Protein 4CVW (pdb70)

Organism: Hordeum vulgare subsp. vulgare (NCBI:txid112509)

InterPro domains:
  IPR004193 Glycoside hydrolase, family 13, N-terminal [PF02922] (149-232)
  IPR011839 Alpha-1,6-glucosidases, pullulanase-type [TIGR02103] (26-903)
  IPR013780 Glycosyl hydrolase, all-beta [G3DSA:2.60.40.1180] (827-904)
  IPR013783 Immunoglobulin-like fold [G3DSA:2.60.40.10] (143-247)
  IPR014756 Immunoglobulin E-set [SSF81296] (17-143)
  IPR014756 Immunoglobulin E-set [SSF81296] (142-250)
  IPR017853 Glycoside hydrolase superfamily [SSF51445] (246-791)
  IPR024561 Alpha-1,6-glucosidases, pullulanase-type, C-terminal [PF11852] (732-901)
  IPR040671 Pullulanase, N2 domain [PF17967] (27-142)

Solvent-accessible surface area: 68596 Å² total; per-residue (Å²): 150,38,120,39,56,14,74,0,16,1,7,36,30,80,19,1,0,4,88,22,32,128,86,78,0,112,69,5,17,2,26,1,2,108,86,18,66,8,40,86,102,88,45,28,86,40,97,97,44,108,40,118,5,90,19,57,109,99,20,24,68,123,114,11,21,134,65,18,49,56,2,65,112,22,32,1,0,102,8,48,123,103,17,92,18,39,49,20,3,22,11,3,14,0,0,11,31,208,80,39,32,0,7,16,11,30,13,8,0,2,16,80,96,16,52,50,116,20,78,21,0,40,55,46,51,161,112,32,0,16,0,31,4,7,0,0,10,0,39,20,5,23,0,13,0,20,44,4,30,58,1,104,57,94,83,84,33,152,12,127,62,70,115,1,6,18,33,24,100,10,74,103,77,12,26,43,52,9,4,21,0,42,0,40,2,29,2,52,76,97,14,91,43,57,148,8,90,2,9,1,16,30,3,51,0,3,1,17,38,17,42,30,2,26,2,9,26,20,103,39,122,89,4,52,8,59,61,9,82,98,0,33,123,64,26,30,179,7,96,49,41,9,29,0,0,0,0,2,3,9,0,18,6,3,0,22,52,10,25,11,1,15,52,56,4,80,3,6,0,18,0,0,16,27,85,51,2,15,0,4,43,4,1,87,92,0,16,118,6,14,3,28,2,0,0,2,3,0,2,3,10,1,16,44,9,43,0,66,56,31,80,39,97,138,30,100,85,107,47,9,73,113,64,75,62,0,13,69,106,5,15,56,44,5,58,79,29,36,136,94,6,7,1,12,11,0,31,30,1,8,6,12,3,0,0,2,0,6,10,1,39,26,16,34,6,37,12,0,0,21,15,0,4,40,0,0,12,19,0,3,128,40,26,0,21,0,3,1,1,2,0,1,0,3,6,16,35,32,9,16,79,48,108,26,2,13,7,8,18,1,0,22,9,0,10,2,2,27,40,59,83,14,130,38,28,82,4,0,48,76,13,0,1,0,1,10,13,80,8,1,16,29,12,1,5,38,10,1,50,7,0,0,40,22,0,10,0,2,0,0,3,1,1,0,0,0,0,0,5,55,143,1,2,73,112,1,43,73,24,3,77,81,13,74,64,152,69,95,19,7,59,0,60,64,11,7,8,0,0,9,1,30,52,0,13,32,0,8,189,54,68,21,18,94,0,0,3,16,98,39,3,36,52,16,18,1,0,3,4,1,17,33,0,25,20,0,0,17,2,10,14,44,27,8,46,43,37,30,3,0,2,6,3,10,9,47,44,30,96,35,76,46,83,23,13,86,135,71,23,14,113,127,48,2,17,46,35,9,7,10,0,7,0,0,0,0,0,0,2,104,59,5,82,5,82,6,44,87,36,96,65,60,78,0,14,90,15,100,34,112,21,53,29,28,0,0,3,1,55,27,1,31,4,0,0,0,13,8,6,9,4,34,45,38,1,2,2,0,21,2,0,4,10,2,14,75,168,18,55,13,85,55,1,17,41,7,4,24,0,0,4,2,0,0,2,0,0,0,7,0,0,2,3,6,0,0,12,0,7,1,14,0,2,0,1,0,36,13,1,74,22,2,4,22,27,0,1,49,5,14,13,75,39,104,57,7,6,6,17,27,0,7,0,10,34,106,22,0,27,22,18,43,103,42,1,86,62,22,4,81,54,110,62,2,111,4,57,86,52,36,1,71,54,11,4,54,30,8,10,25,6,0,95,0,0,58,42,1,54,0,2,38,6,53,68,22,109,38,0,75,73,6,0,121,22,41,13,32,8,112,106,31,59,26,3,5,1,0,0,0,0,53,1,5,104,71,82,111,66,169,26,71,101,75,2,111,96,21,8,18,0,0,1,0,0,0,10,3,58,117,91,12,80,11,80,12,116,81,2,26,100,23,48,15,92,21,6,69,36,7,79,128,21,88,46,91,62,9,137,134,10,49,36,91,51,88,68,0,90,0,32,0,2,13,10,0,0,0,0,0,2,10,66,122,149,28,122,36,59,13,76,0,9,1,5,25,19,23,14,1,0,4,86,25,39,54,156,171,19,40,68,2,20,2,18,1,1,109,80,14,66,12,47,117,81,24,106,41,93,96,41,76,40,138,10,44,58,25,111,103,17,21,56,108,58,8,24,123,71,16,46,58,0,71,108,21,60,0,1,30,3,16,26,90,22,86,14,30,36,16,4,23,12,1,14,0,0,1,5,140,134,48,23,0,7,18,5,26,9,6,0,2,15,36,55,18,22,34,12,12,48,23,0,39,60,48,66,168,124,32,0,15,0,29,4,6,0,1,7,0,40,20,4,12,0,13,0,19,116,14,52,92,32,116,54,90,71,85,32,152,12,166,53,31,39,2,6,17,33,23,95,9,68,71,140,17,29,89,55,15,4,21,0,46,0,24,1,27,1,51,85,32,19,88,43,54,136,8,95,4,6,1,14,34,3,51,0,0,2,21,42,11,33,34,2,32,2,11,24,23,101,49,120,112,5,45,20,85,60,7,80,106,0,33,127,70,36,27,96,16,123,40,46,4,24,1,0,1,2,3,4,9,1,22,6,4,1,15,52,10,75,81,4,68,76,90,4,88,3,7,0,82,0,0,41,72,153,70,4,27,1,2,96,4,2,94,114,0,15,118,7,16,4,23,2,0,0,1,5,1,1,2,7,1,19,40,11,49,0,74,64,103,74,37,103,142,36,86,88,100,99,7,75,112,45,77,58,4,20,68,104,2,15,56,34,4,60,79,32,42,134,87,10,8,1,16,14,0,31,38,1,7,8,13,5,0,0,2,0,7,8,1,33,70,18,54,8,56,21,0,0,41,14,0,4,57,0,0,10,21,0,4,129,26,28,0,19,0,3,0,1,2,0,1,1,5,7,21,32,37,4,23,110,43,106,32,2,10,8,7,14,2,0,17,9,0,12,1,3,27,34,53,82,11,138,38,34,82,5,1,56,69,16,0,4,0,0,23,13,23,6,1,13,19,11,1,3,38,8,1,42,6,0,0,41,21,0,12,1,2,0,0,4,1,2,2,0,0,3,1,7,59,94,1,2,70,20,1,48,31,9,4,92,43,8,71,73,151,74,55,20,7,64,1,63,56,14,6,7,1,0,14,2,28,58,0,16,23,0,2,172,58,70,24,20,95,0,0,7,19,114,32,4,34,58,7,17,2,0,4,6,1,15,46,0,26,17,0,0,14,3,15,13,43,31,8,45,26,39,29,3,0,2,7,2,11,9,46,42,34,97,34,73,51,87,24,11,85,141,70,24,15,116,98,37,3,13,45,48,7,5,30,0,3,0,0,0,0,0,0,1,102,70,4,81,6,88,5,43,89,44,102,67,52,87,0,20,78,9,109,105,62,40,25,5,0,3,2,55,25,0,33,4,1,0,0,13,7,4,13,11,36,37,33,1,2,3,0,16,2,1,2,10,3,12,83,163,12,43,15,84,63,2,17,48,5,5,38,2,0,7,1,0,1,2,0,0,1,2,0,0,1,4,5,0,0,12,2,7,1,14,0,3,0,2,0,32,11,1,83,18,3,2,26,33,0,2,65,5,17,13,82,36,90,48,6,7,2,15,30,0,12,0,10,30,76,32,0,28,16,21,39,106,37,4,107,58,28,4,70,40,118,62,3,99,2,58,92,57,44,1,71,55,11,7,62,23,11,18,20,7,2,101,0,0,56,44,1,51,0,1,37,4,55,66,18,104,38,0,73,84,5,0,112,20,43,6,37,8,102,112,26,52,28,2,5,1,0,1,0,0,50,1,7,113,83,72,114,73,73,39,68,107,74,2,108,89,24,8,17,0,0,0,3,0,0,12,1,56,105,111,12,68,24,73,7,113,75,1,29,103,20,47,15,96,20,6,75,36,5,74,133,11,79,42,94,69,10,124,103,12,46,39,100,45,99,61,0,80,3,24,0,10,13,16,2,1,0,0,2,2,17,49,71,160,143,23,107,13,17,122,54,8,53,33,18,8,1,14,0,0,36,13,8,0,11,50,133,38,26,40,22,2,10,47,36,54,69,30,0,30,40,50,0,20,76,10,0,52,50,4,54,106,146,0,10,98,58,0,12,86,0,8,15,30,7,43,173,31,136,149,59,185,52,30,15,33,98,0,22,119,70,145,122,1,65,59,143,86,0,88,69,33,0,48,58,0,35,64,60,75,28,20,102,49,115,143,104,106,7,107,17,19,122,52,10,86,33,15,8,1,14,0,0,36,18,4,0,12,47,129,39,24,44,18,3,9,46,43,56,66,27,0,32,35,58,0,17,82,27,0,49,56,4,54,120,140,0,27,101,32,0,12,86,0,8,15,32,5,42,168,34,137,152,55,190,55,28,15,33,94,0,26,102,75,140,130,2,64,52,77,90,0,81,63,39,0,48,58,0,47,76,59,71,28,15,110,93

Secondary structure (DSSP, 8-state):
-------EEEEETTEEEE---TTGGGS-EEEEETT---EE---EES-SEEEEPEEESS-S-HHHHTT-GGGTT-EEEEPPTTS-HHHHTTSEEEEE----EEEEE-HHHHHHH----S--EEEE-SSEEEEEEE-TT-SEEEEEEESSSSS-EEEEEE-EEETTEEEEEEEGGGTT-EEEEEEEEEETTTTEEEEEEE--TT-S-BSGGGSSEE---TT-GGGPPTTGGGHHHHSPP-S-GGG--EEEE-HHHHHHT-TTS-TTTTTSGGGGG-SS-HHHHHHHHHHHHT--EEEEP--EEESSS-SSGGG-----TTGGGGS-TT-SHHHHHHHTTTTSSS------EEEEEEE-GGGSS-SSSTHHHHHHHHHHHHHHHTT-EEEEEE--SB-S--SS-STT--HHHHSTTTSB-B-TTSPBP-SSSSSBB-TTSHHHHHHHHHHHHHHHHSS---EEEETTGGGSBHHHHHHHHHHHHT--HHHHSS-GGG-EEEE-----GGGGGGSSSSB--TTTTTTSS-EEEEHHHHHHHH-S-TTS-TT---GGGTTTTS--SS----HHHHHHHHHHHHHHHHHHHBTSBSS-EEE-TTS-EEETTTSB-TTSSBS--BSSGGGEEE-S--SSS--HHHHHHHHS-TT--HHHHHHHHHHHHHHHHTSBSEEEEETTTTTT---SS-S-GGGSHHHHS---TTSS----SS----HHHHGGGGGGTHHHHH-GGGS--HHHHHHHHHHHHHHHHHHTT-GGGS--SHHHHHHHEEE-S-STT--TTEEEEEEE---SSS-SS----SSEEEEEEEEE-SSS-EEEE-GGG-S---EE-HHHHS-S-TTGGG-EEETTTTEEEE-TTEEEEEEEE-/-------EEEEETTEEEE---SSTT---EEEEESS---B---BS-SEEEE-EEPSS-S-HHHHTT-GGGTTPEEEEPPTTS-HHHHTTSEEEEEE--EEEEEE-HHHHHHHH---S--EEEE-SSEEEEEEE-TT-SEEEEEEESSSSS-EEEEEE-EEETTEEEEEEEGGGTT-EEEEEEEEEETTTTEEEEEEE--TT-S-BSGGGSSEE---TT-GGGS-TT-TTGGGGSPP-S-GGG--EEEE-HHHHHTT-TTS-TTTTTSGGGGG-SS-HHHHHHHHHHHHT--EEEE---EEESSS-SSGGG-----HHHHTSS-TT-SHHHHHHHHHTTTSS------EEEEEEE-GGGSS-SSSTHHHHHHHHHHHHHHHTT-EEEEEE--SB-S--SSS-SS--HHHHSTTTSB-B-TTSPBP-SSSSSBB-TTSHHHHHHHHHHHHHHHHTS---EEEETTGGGSBHHHHHHHHHHHHT--TTTTSS-GGG-EEEE-----GGGGGGBTBSB--TTTTTTSS-EEEEHHHHHHHH-S-TTS-TT---TTTTSSSS--SS----HHHHHHHHHHHHHHHHHHHBTSBSS-EEE-TTS-EEEGGG----S-S--BSSGGGEEEES--SSSS-HHHHHHHHS-TT--HHHHHHHHHHHHHHHHTSBSEEEEETTGGGT---SS-S--SSSHHHHT---SS-S----SS----HHHHGGGHHHHHHHHH-TTS---HHHHHHHHHHHHHHHHHHTT-GGGS--SHHHHHHHEEE-S-STTPPTTEEEEEEE---SSS-SS----SSEEEEEEEEE-SSS-EEEE-GGG-S---EE-HHHHS-S-SSGGG-EEETTTTEEEE-TTEEEEEEEE--/---BTTTB-SSTTHHHHHHHHHHHT--S-S-HHHHHHHHHHHHHHS-GGGHHHHHHHHHT-PBPTTS-B-S-----BTTB-HHHHHHHHGGGSSTTTT---/-----BTTTB-SSTTHHHHHHHIIIII--S-S-HHHHHHHHHHHHHHS-TTTHHHHHHHHHT--B-SSS-B-S-----BTTB-HHHHHHHHGGGSSTTTT--

Foldseek 3Di:
DDAFWAQKADAALWKIWHADDPVLLQFKKKFWALQLPWDCPPDIDHTDDIGRWAWDPVADDPVRCQQFVLRRPTTMTTHDPVDDSLRRLLTFMWMWTVTDIHGYQYLNHCLRQQQDDDDAAWDDDPWKIKHKDQFSNFPFKKKFKAAFLDDDTDDIGGFDDDSRMTMDMDTNVSAFIWMWMFTFGAASRVSGTDGFTFEGLPAQAAFWLRSTGTRHDLPDPVLADPCLLVCQVLFFDDPDLLLAAEEEDEQQQLFQPFPQDDPLQHSALCVLLDDDGLSVVLLLLLLVLRHAAYEYFAFFAFDQAGLPCVQADDAPPVVLQPDFLAAAVNLVRQVVRLSRHRFFSGLADQHLNYTYNNRFSHSTDSGRSNSLLSNQSSCRNSRYAYEYEDELFAHNDADRDDSRHHPCNRHPNNQFDADSRSDGDCVLHHGTGDCSRSVSLVSVLVRLVSCCQSRVHQEYEYEAQQSHAVVSVLVSLVVQCPDDCVPRNYRSVRYAAEYAQDADDCCHPNSSHHTRHLQSCAPRLHAYEQVLLQCQQLADHLPDDLQGHHLLQQQLQAHQPDDPDDNVRSLVSHQLSLQLLVCVLLLLAQAAWDQGAARDIDGQQRNADPPDGGSRRHQWSQRYEYDNDELAFWDLLLSSLQHHHVVDFQLLSLLSLLLRQLSQLLGEHYRYHYPCSLQSAGLLRFRNCRSQHCLSSHDDSVLAFNSQSSYHGHCVRCVVVSVSRSVSSNDPRSTDGSVSRVLSNLSSSLSSNVSVLFCQSSDTGSVQSNVFWDWFQHYNPGDGSKTKIKGAAADDDDGPDHGRHPWFGMKMKMRHSRQFKDKDFGQVQAQAQKDFDPSQCPRPDPQQVPWDFDRHRGITIGGHSDMTMMTGTD/DDAFWAQKEDAAPWKIWHADDDPQWQFKKKFWALFLPWDPVTDRTPDIGTWGWDPVADDPVRCQQAVLRRVTTMITHDPVDPSLQRLLTWMWMQTPPDIHGYQYLNHCLNQQQDDDDAAWDDDPWKIKHKDQFSNFPWKKKFWDAFQDDDTDDIGTWDDDSRMTMDMDTPVSAFIWMWMFTFGAASRVSGTDGFTFEGLQAQAAFWLRLIGTRHDLPDPVLEDPCLLVVQVLFFDDDDLLLAAEEEDEQQQQFVPFPQDDPLQHSALCVLLDDDGLSVVLVLLQLVLRHAAYEYFAFFSFDQAGLPPVQADDDPVVVLVPDFLAAAVNQVRLVVCLSRHRFFSGLAAQHLNYGYNNRFSHSTDSGRSNSLLSNQSSCRNSRYAYEYEGELFAHNDADRDDRSHHVCNRHNSHQFDADSRSHGDQPLHGGTGDCSRSVSLVSVLVRLVSCCQSRVHQEYEYEQQQSHAPVSVLVSLVSQCPDDCVPRNYNSVRYAAEYAQDADDCPHPQSSHHTRHLQSCAPSLHAHEQQLLQCQQLADHLPDDLQGGHLLQQQLQAHQPDDPDDNVVSQLRRQLSVVLLLCVLLLLAQAAWDQGAARDTDGQQRRDVPGGSRRHQWSQRYEYENAEPAFFGLLLSSLRHHHVPDFQVLSLLSLLLRQLSQLQGEHYYYHYPLSLQSAGLLRDRGCRSSDCLSSHDDSVSAFNNQSSHDGHCVRCVVVSVRSSVSSNDPRSTDGSVSRVLSNLSNSLSSNVCVLFCLSRDTGSVQSSPFKDWQQHYNPGDRSKTKIKGAAADDPPGPDDHDGPWFGMKIKMRHSRQAKDKDFGQVQAQAAKDFDPSQCPGPDPQQVPWDADRHRGITIHGHSDMTMITGTDD/DQDDPPQAHFLQQVLVLQLLCCVQVVDDDPPSVVSQVVSLVSLVSGDQVCSVVSLVCADPADADPVGDGDSYHQCCDDVGHSVSSNVVSVCCCPPVGSVHD/DPPDDDPPQAHQLQQVLVLQLLCCVQVVDDDPPSVVSLVSSLVSLVVGDPVCSVVSLVCADPADADPVGDGDSYHQCADDVRHSVSSNVVSVCCCPCVGSPD

Structure (mmCIF, N/CA/C/O backbone):
data_4CVW
#
_entry.id   4CVW
#
_cell.length_a   166.979
_cell.length_b   168.606
_cell.length_c   157.708
_cell.angle_alpha   90.00
_cell.angle_beta   90.00
_cell.angle_gamma   90.00
#
_symmetry.space_group_name_H-M   'C 2 2 21'
#
loop_
_entity.id
_entity.type
_entity.pdbx_description
1 polymer 'LIMIT DEXTRINASE'
2 polymer 'LIMIT DEXTRINASE INHIBITOR'
3 non-polymer 'CALCIUM ION'
4 water water
#
loop_
_atom_site.group_PDB
_atom_site.id
_atom_site.type_symbol
_atom_site.label_atom_id
_atom_site.label_alt_id
_atom_site.label_comp_id
_atom_site.label_asym_id
_atom_site.label_entity_id
_atom_site.label_seq_id
_atom_site.pdbx_PDB_ins_code
_atom_site.Cartn_x
_atom_site.Cartn_y
_atom_site.Cartn_z
_atom_site.occupancy
_atom_site.B_iso_or_equiv
_atom_site.auth_seq_id
_atom_site.auth_comp_id
_atom_site.auth_asym_id
_atom_site.auth_atom_id
_atom_site.pdbx_PDB_model_num
ATOM 1 N N . ALA A 1 1 ? 17.118 -82.003 31.210 1.00 35.82 2 ALA A N 1
ATOM 2 C CA . ALA A 1 1 ? 18.113 -80.900 31.344 1.00 35.70 2 ALA A CA 1
ATOM 3 C C . ALA A 1 1 ? 17.437 -79.566 31.660 1.00 35.50 2 ALA A C 1
ATOM 4 O O . ALA A 1 1 ? 16.297 -79.324 31.255 1.00 35.58 2 ALA A O 1
ATOM 6 N N . PHE A 1 2 ? 18.153 -78.708 32.382 1.00 35.03 3 PHE A N 1
ATOM 7 C CA . PHE A 1 2 ? 17.628 -77.415 32.811 1.00 34.46 3 PHE A CA 1
ATOM 8 C C . PHE A 1 2 ? 17.698 -76.378 31.688 1.00 33.96 3 PHE A C 1
ATOM 9 O O . PHE A 1 2 ? 18.773 -75.872 31.365 1.00 33.98 3 PHE A O 1
ATOM 17 N N . MET A 1 3 ? 16.542 -76.078 31.098 1.00 33.20 4 MET A N 1
ATOM 18 C CA . MET A 1 3 ? 16.437 -75.106 30.007 1.00 32.46 4 MET A CA 1
ATOM 19 C C . MET A 1 3 ? 15.353 -74.059 30.292 1.00 31.15 4 MET A C 1
ATOM 20 O O . MET A 1 3 ? 14.236 -74.159 29.774 1.00 31.13 4 MET A O 1
ATOM 25 N N . PRO A 1 4 ? 15.683 -73.044 31.116 1.00 29.80 5 PRO A N 1
ATOM 26 C CA . PRO A 1 4 ? 14.682 -72.060 31.526 1.00 28.62 5 PRO A CA 1
ATOM 27 C C . PRO A 1 4 ? 14.307 -71.047 30.440 1.00 27.35 5 PRO A C 1
ATOM 28 O O . PRO A 1 4 ? 15.059 -70.825 29.488 1.00 27.36 5 PRO A O 1
ATOM 32 N N . ASP A 1 5 ? 13.132 -70.455 30.615 1.00 25.72 6 ASP A N 1
ATOM 33 C CA . ASP A 1 5 ? 12.572 -69.436 29.736 1.00 24.05 6 ASP A CA 1
ATOM 34 C C . ASP A 1 5 ? 12.850 -68.076 30.400 1.00 22.82 6 ASP A C 1
ATOM 35 O O . ASP A 1 5 ? 13.043 -68.020 31.613 1.00 22.75 6 ASP A O 1
ATOM 40 N N . ALA A 1 6 ? 12.909 -66.995 29.619 1.00 21.14 7 ALA A N 1
ATOM 41 C CA . ALA A 1 6 ? 13.277 -65.674 30.159 1.00 19.57 7 ALA A CA 1
ATOM 42 C C . ALA A 1 6 ? 12.147 -64.631 30.143 1.00 18.52 7 ALA A C 1
ATOM 43 O O . ALA A 1 6 ? 12.048 -63.816 29.219 1.00 18.33 7 ALA A O 1
ATOM 45 N N . ARG A 1 7 ? 11.315 -64.649 31.185 1.00 17.24 8 ARG A N 1
ATOM 46 C CA . ARG A 1 7 ? 10.167 -63.736 31.292 1.00 16.15 8 ARG A CA 1
ATOM 47 C C . ARG A 1 7 ? 10.404 -62.557 32.242 1.00 15.36 8 ARG A C 1
ATOM 48 O O . ARG A 1 7 ? 9.594 -61.627 32.299 1.00 15.15 8 ARG A O 1
ATOM 56 N N . ALA A 1 8 ? 11.512 -62.601 32.980 1.00 14.45 9 ALA A N 1
ATOM 57 C CA . ALA A 1 8 ? 11.870 -61.529 33.906 1.00 13.68 9 ALA A CA 1
ATOM 58 C C . ALA A 1 8 ? 12.946 -60.610 33.327 1.00 13.26 9 ALA A C 1
ATOM 59 O O . ALA A 1 8 ? 13.738 -61.021 32.474 1.00 13.08 9 ALA A O 1
ATOM 61 N N . TYR A 1 9 ? 12.962 -59.366 33.802 1.00 12.76 10 TYR A N 1
ATOM 62 C CA . TYR A 1 9 ? 13.871 -58.341 33.299 1.00 12.35 10 TYR A CA 1
ATOM 63 C C . TYR A 1 9 ? 14.673 -57.708 34.431 1.00 12.28 10 TYR A C 1
ATOM 64 O O . TYR A 1 9 ? 14.124 -57.398 35.490 1.00 12.26 10 TYR A O 1
ATOM 73 N N . TRP A 1 10 ? 15.971 -57.525 34.202 1.00 12.18 11 TRP A N 1
ATOM 74 C CA . TRP A 1 10 ? 16.817 -56.750 35.105 1.00 12.12 11 TRP A CA 1
ATOM 75 C C . TRP A 1 10 ? 17.037 -55.379 34.465 1.00 12.45 11 TRP A C 1
ATOM 76 O O . TRP A 1 10 ? 17.867 -55.233 33.560 1.00 12.40 11 TRP A O 1
ATOM 87 N N . VAL A 1 11 ? 16.283 -54.385 34.934 1.00 12.85 12 VAL A N 1
ATOM 88 C CA . VAL A 1 11 ? 16.210 -53.071 34.278 1.00 13.25 12 VAL A CA 1
ATOM 89 C C . VAL A 1 11 ? 17.265 -52.056 34.737 1.00 13.67 12 VAL A C 1
ATOM 90 O O . VAL A 1 11 ? 17.864 -51.372 33.908 1.00 13.71 12 VAL A O 1
ATOM 94 N N . THR A 1 12 ? 17.465 -51.938 36.048 1.00 14.25 13 THR A N 1
ATOM 95 C CA . THR A 1 12 ? 18.554 -51.131 36.609 1.00 14.81 13 THR A CA 1
ATOM 96 C C . THR A 1 12 ? 19.306 -51.972 37.639 1.00 15.32 13 THR A C 1
ATOM 97 O O . THR A 1 12 ? 18.880 -53.081 37.959 1.00 15.36 13 THR A O 1
ATOM 101 N N . SER A 1 13 ? 20.412 -51.445 38.162 1.00 16.02 14 SER A N 1
ATOM 102 C CA . SER A 1 13 ? 21.283 -52.204 39.071 1.00 16.77 14 SER A CA 1
ATOM 103 C C . SER A 1 13 ? 20.644 -52.581 40.417 1.00 17.22 14 SER A C 1
ATOM 104 O O . SER A 1 13 ? 21.235 -53.329 41.199 1.00 17.42 14 SER A O 1
ATOM 107 N N . ASP A 1 14 ? 19.445 -52.069 40.680 1.00 17.73 15 ASP A N 1
ATOM 108 C CA . ASP A 1 14 ? 18.741 -52.355 41.928 1.00 18.22 15 ASP A CA 1
ATOM 109 C C . ASP A 1 14 ? 17.250 -52.640 41.727 1.00 18.12 15 ASP A C 1
ATOM 110 O O . ASP A 1 14 ? 16.467 -52.581 42.680 1.00 18.20 15 ASP A O 1
ATOM 115 N N . LEU A 1 15 ? 16.860 -52.952 40.492 1.00 17.91 16 LEU A N 1
ATOM 116 C CA . LEU A 1 15 ? 15.453 -53.182 40.182 1.00 17.63 16 LEU A CA 1
ATOM 117 C C . LEU A 1 15 ? 15.245 -54.299 39.162 1.00 17.26 16 LEU A C 1
ATOM 118 O O . LEU A 1 15 ? 15.882 -54.319 38.107 1.00 17.33 16 LEU A O 1
ATOM 123 N N . ILE A 1 16 ? 14.350 -55.226 39.499 1.00 16.73 17 ILE A N 1
ATOM 124 C CA . ILE A 1 16 ? 13.958 -56.322 38.613 1.00 16.16 17 ILE A CA 1
ATOM 125 C C . ILE A 1 16 ? 12.449 -56.260 38.358 1.00 16.26 17 ILE A C 1
ATOM 126 O O . ILE A 1 16 ? 11.665 -56.066 39.289 1.00 16.08 17 ILE A O 1
ATOM 131 N N . ALA A 1 17 ? 12.055 -56.414 37.094 1.00 16.38 18 ALA A N 1
ATOM 132 C CA . ALA A 1 17 ? 10.648 -56.363 36.702 1.00 16.63 18 ALA A CA 1
ATOM 133 C C . ALA A 1 17 ? 10.135 -57.732 36.264 1.00 16.94 18 ALA A C 1
ATOM 134 O O . ALA A 1 17 ? 10.782 -58.419 35.471 1.00 16.91 18 ALA A O 1
ATOM 136 N N . TRP A 1 18 ? 8.971 -58.118 36.785 1.00 17.48 19 TRP A N 1
ATOM 137 C CA . TRP A 1 18 ? 8.360 -59.414 36.473 1.00 18.07 19 TRP A CA 1
ATOM 138 C C . TRP A 1 18 ? 6.843 -59.364 36.660 1.00 18.96 19 TRP A C 1
ATOM 139 O O . TRP A 1 18 ? 6.354 -58.830 37.654 1.00 19.04 19 TRP A O 1
ATOM 150 N N . ASN A 1 19 ? 6.107 -59.927 35.703 1.00 20.10 20 ASN A N 1
ATOM 151 C CA . ASN A 1 19 ? 4.643 -59.827 35.675 1.00 21.28 20 ASN A CA 1
ATOM 152 C C . ASN A 1 19 ? 3.903 -60.929 36.449 1.00 22.30 20 ASN A C 1
ATOM 153 O O . ASN A 1 19 ? 3.059 -61.640 35.892 1.00 22.41 20 ASN A O 1
ATOM 158 N N . VAL A 1 20 ? 4.214 -61.050 37.738 1.00 23.64 21 VAL A N 1
ATOM 159 C CA . VAL A 1 20 ? 3.598 -62.070 38.598 1.00 24.97 21 VAL A CA 1
ATOM 160 C C . VAL A 1 20 ? 2.494 -61.523 39.510 1.00 25.94 21 VAL A C 1
ATOM 161 O O . VAL A 1 20 ? 2.283 -60.309 39.589 1.00 26.03 21 VAL A O 1
ATOM 165 N N . GLY A 1 21 ? 1.803 -62.438 40.192 1.00 27.12 22 GLY A N 1
ATOM 166 C CA . GLY A 1 21 ? 0.698 -62.109 41.092 1.00 28.51 22 GLY A CA 1
ATOM 167 C C . GLY A 1 21 ? 1.075 -61.169 42.217 1.00 29.45 22 GLY A C 1
ATOM 168 O O . GLY A 1 21 ? 2.159 -61.278 42.794 1.00 29.60 22 GLY A O 1
ATOM 169 N N . GLU A 1 22 ? 0.162 -60.249 42.525 1.00 30.30 23 GLU A N 1
ATOM 170 C CA . GLU A 1 22 ? 0.375 -59.220 43.546 1.00 31.04 23 GLU A CA 1
ATOM 171 C C . GLU A 1 22 ? 0.652 -59.798 44.933 1.00 31.31 23 GLU A C 1
ATOM 172 O O . GLU A 1 22 ? 1.231 -59.123 45.792 1.00 31.57 23 GLU A O 1
ATOM 178 N N . LEU A 1 23 ? 0.259 -61.059 45.120 1.00 31.34 24 LEU A N 1
ATOM 179 C CA . LEU A 1 23 ? 0.441 -61.782 46.376 1.00 31.41 24 LEU A CA 1
ATOM 180 C C . LEU A 1 23 ? 1.593 -62.789 46.321 1.00 31.43 24 LEU A C 1
ATOM 181 O O . LEU A 1 23 ? 2.313 -62.961 47.307 1.00 31.49 24 LEU A O 1
ATOM 183 N N . GLU A 1 24 ? 1.764 -63.451 45.175 1.00 31.38 25 GLU A N 1
ATOM 184 C CA . GLU A 1 24 ? 2.857 -64.417 44.991 1.00 31.34 25 GLU A CA 1
ATOM 185 C C . GLU A 1 24 ? 4.218 -63.725 44.843 1.00 31.23 25 GLU A C 1
ATOM 186 O O . GLU A 1 24 ? 5.259 -64.385 44.761 1.00 31.24 25 GLU A O 1
ATOM 192 N N . ALA A 1 25 ? 4.192 -62.395 44.810 1.00 31.06 26 ALA A N 1
ATOM 193 C CA . ALA A 1 25 ? 5.397 -61.575 44.734 1.00 30.91 26 ALA A CA 1
ATOM 194 C C . ALA A 1 25 ? 6.083 -61.423 46.095 1.00 30.81 26 ALA A C 1
ATOM 195 O O . ALA A 1 25 ? 7.128 -60.775 46.202 1.00 30.80 26 ALA A O 1
ATOM 197 N N . GLN A 1 26 ? 5.490 -62.018 47.130 1.00 30.65 27 GLN A N 1
ATOM 198 C CA . GLN A 1 26 ? 6.037 -61.956 48.486 1.00 30.50 27 GLN A CA 1
ATOM 199 C C . GLN A 1 26 ? 6.975 -63.130 48.778 1.00 30.37 27 GLN A C 1
ATOM 200 O O . GLN A 1 26 ? 7.514 -63.244 49.882 1.00 30.37 27 GLN A O 1
ATOM 206 N N . SER A 1 27 ? 7.166 -63.995 47.783 1.00 30.20 28 SER A N 1
ATOM 207 C CA . SER A 1 27 ? 8.068 -65.139 47.899 1.00 30.02 28 SER A CA 1
ATOM 208 C C . SER A 1 27 ? 8.936 -65.297 46.648 1.00 29.88 28 SER A C 1
ATOM 209 O O . SER A 1 27 ? 8.937 -66.349 46.006 1.00 29.86 28 SER A O 1
ATOM 211 N N . VAL A 1 28 ? 9.677 -64.242 46.312 1.00 29.69 29 VAL A N 1
ATOM 212 C CA . VAL A 1 28 ? 10.565 -64.251 45.149 1.00 29.55 29 VAL A CA 1
ATOM 213 C C . VAL A 1 28 ? 12.032 -64.179 45.580 1.00 29.44 29 VAL A C 1
ATOM 214 O O . VAL A 1 28 ? 12.449 -63.227 46.245 1.00 29.45 29 VAL A O 1
ATOM 218 N N . CYS A 1 29 ? 12.801 -65.199 45.201 1.00 29.28 30 CYS A N 1
ATOM 219 C CA . CYS A 1 29 ? 14.232 -65.254 45.495 1.00 29.21 30 CYS A CA 1
ATOM 220 C C . CYS A 1 29 ? 15.077 -65.264 44.222 1.00 29.10 30 CYS A C 1
ATOM 221 O O . CYS A 1 29 ? 14.721 -65.912 43.234 1.00 29.13 30 CYS A O 1
ATOM 224 N N . LEU A 1 30 ? 16.195 -64.541 44.261 1.00 28.93 31 LEU A N 1
ATOM 225 C CA . LEU A 1 30 ? 17.129 -64.477 43.139 1.00 28.75 31 LEU A CA 1
ATOM 226 C C . LEU A 1 30 ? 18.267 -65.484 43.307 1.00 28.67 31 LEU A C 1
ATOM 227 O O . LEU A 1 30 ? 18.986 -65.466 44.311 1.00 28.66 31 LEU A O 1
ATOM 232 N N . TYR A 1 31 ? 18.419 -66.352 42.310 1.00 28.55 32 TYR A N 1
ATOM 233 C CA . TYR A 1 31 ? 19.432 -67.406 42.325 1.00 28.44 32 TYR A CA 1
ATOM 234 C C . TYR A 1 31 ? 20.563 -67.111 41.342 1.00 28.39 32 TYR A C 1
ATOM 235 O O . TYR A 1 31 ? 20.332 -66.543 40.272 1.00 28.43 32 TYR A O 1
ATOM 244 N N . ALA A 1 32 ? 21.781 -67.507 41.711 1.00 28.30 33 ALA A N 1
ATOM 245 C CA . ALA A 1 32 ? 22.966 -67.292 40.877 1.00 28.18 33 ALA A CA 1
ATOM 246 C C . ALA A 1 32 ? 23.877 -68.517 40.862 1.00 28.13 33 ALA A C 1
ATOM 247 O O . ALA A 1 32 ? 24.084 -69.156 41.893 1.00 28.13 33 ALA A O 1
ATOM 249 N N . SER A 1 33 ? 24.409 -68.842 39.685 1.00 28.12 34 SER A N 1
ATOM 250 C CA . SER A 1 33 ? 25.329 -69.970 39.522 1.00 28.12 34 SER A CA 1
ATOM 251 C C . SER A 1 33 ? 26.363 -69.665 38.443 1.00 28.21 34 SER A C 1
ATOM 252 O O . SER A 1 33 ? 26.045 -69.664 37.250 1.00 28.25 34 SER A O 1
ATOM 255 N N . ARG A 1 34 ? 27.598 -69.409 38.872 1.00 28.27 35 ARG A N 1
ATOM 256 C CA . ARG A 1 34 ? 28.683 -69.036 37.961 1.00 28.38 35 ARG A CA 1
ATOM 257 C C . ARG A 1 34 ? 29.043 -70.163 36.990 1.00 28.42 35 ARG A C 1
ATOM 258 O O . ARG A 1 34 ? 29.217 -69.922 35.795 1.00 28.44 35 ARG A O 1
ATOM 266 N N . ALA A 1 35 ? 29.137 -71.386 37.506 1.00 28.52 36 ALA A N 1
ATOM 267 C CA . ALA A 1 35 ? 29.447 -72.556 36.683 1.00 28.60 36 ALA A CA 1
ATOM 268 C C . ALA A 1 35 ? 28.206 -73.151 36.013 1.00 28.66 36 ALA A C 1
ATOM 269 O O . ALA A 1 35 ? 28.303 -74.153 35.299 1.00 28.73 36 ALA A O 1
ATOM 271 N N . ALA A 1 36 ? 27.051 -72.524 36.244 1.00 28.72 37 ALA A N 1
ATOM 272 C CA . ALA A 1 36 ? 25.764 -72.957 35.686 1.00 28.82 37 ALA A CA 1
ATOM 273 C C . ALA A 1 36 ? 25.457 -74.432 35.974 1.00 28.89 37 ALA A C 1
ATOM 274 O O . ALA A 1 36 ? 25.409 -75.263 35.061 1.00 28.86 37 ALA A O 1
ATOM 276 N N . ALA A 1 37 ? 25.248 -74.741 37.252 1.00 28.99 38 ALA A N 1
ATOM 277 C CA . ALA A 1 37 ? 25.036 -76.118 37.702 1.00 29.09 38 ALA A CA 1
ATOM 278 C C . ALA A 1 37 ? 23.614 -76.381 38.215 1.00 29.19 38 ALA A C 1
ATOM 279 O O . ALA A 1 37 ? 23.349 -77.421 38.824 1.00 29.20 38 ALA A O 1
ATOM 281 N N . MET A 1 38 ? 22.705 -75.446 37.949 1.00 29.33 39 MET A N 1
ATOM 282 C CA . MET A 1 38 ? 21.337 -75.522 38.465 1.00 29.56 39 MET A CA 1
ATOM 283 C C . MET A 1 38 ? 20.479 -76.590 37.792 1.00 29.74 39 MET A C 1
ATOM 284 O O . MET A 1 38 ? 20.568 -76.803 36.581 1.00 29.69 39 MET A O 1
ATOM 289 N N . SER A 1 39 ? 19.648 -77.248 38.600 1.00 29.97 40 SER A N 1
ATOM 290 C CA . SER A 1 39 ? 18.764 -78.321 38.142 1.00 30.20 40 SER A CA 1
ATOM 291 C C . SER A 1 39 ? 17.549 -78.491 39.061 1.00 30.32 40 SER A C 1
ATOM 292 O O . SER A 1 39 ? 17.480 -77.888 40.135 1.00 30.36 40 SER A O 1
ATOM 295 N N . LEU A 1 40 ? 16.596 -79.310 38.622 1.00 30.46 41 LEU A N 1
ATOM 296 C CA . LEU A 1 40 ? 15.387 -79.612 39.390 1.00 30.62 41 LEU A CA 1
ATOM 297 C C . LEU A 1 40 ? 15.351 -81.090 39.776 1.00 30.72 41 LEU A C 1
ATOM 298 O O . LEU A 1 40 ? 15.620 -81.962 38.944 1.00 30.80 41 LEU A O 1
ATOM 303 N N . SER A 1 41 ? 15.023 -81.365 41.037 1.00 30.77 42 SER A N 1
ATOM 304 C CA . SER A 1 41 ? 14.921 -82.738 41.528 1.00 30.84 42 SER A CA 1
ATOM 305 C C . SER A 1 41 ? 13.758 -82.898 42.500 1.00 30.89 42 SER A C 1
ATOM 306 O O . SER A 1 41 ? 12.977 -83.844 42.399 1.00 30.97 42 SER A O 1
ATOM 309 N N . GLY A 1 45 ? 10.696 -80.990 45.213 1.00 40.60 46 GLY A N 1
ATOM 310 C CA . GLY A 1 45 ? 11.311 -80.775 43.908 1.00 40.60 46 GLY A CA 1
ATOM 311 C C . GLY A 1 45 ? 11.610 -79.315 43.632 1.00 40.57 46 GLY A C 1
ATOM 312 O O . GLY A 1 45 ? 11.059 -78.728 42.697 1.00 40.60 46 GLY A O 1
ATOM 313 N N . GLY A 1 46 ? 12.487 -78.732 44.447 1.00 40.49 47 GLY A N 1
ATOM 314 C CA . GLY A 1 46 ? 12.884 -77.331 44.300 1.00 40.38 47 GLY A CA 1
ATOM 315 C C . GLY A 1 46 ? 14.110 -77.154 43.424 1.00 40.29 47 GLY A C 1
ATOM 316 O O . GLY A 1 46 ? 14.332 -77.925 42.487 1.00 40.31 47 GLY A O 1
ATOM 317 N N . ILE A 1 47 ? 14.908 -76.134 43.733 1.00 40.19 48 ILE A N 1
ATOM 318 C CA . ILE A 1 47 ? 16.123 -75.834 42.971 1.00 40.10 48 ILE A CA 1
ATOM 319 C C . ILE A 1 47 ? 17.379 -76.222 43.753 1.00 40.07 48 ILE A C 1
ATOM 320 O O . ILE A 1 47 ? 17.490 -75.947 44.951 1.00 40.07 48 ILE A O 1
ATOM 325 N N . GLN A 1 48 ? 18.315 -76.866 43.059 1.00 40.00 49 GLN A N 1
ATOM 326 C CA . GLN A 1 48 ? 19.591 -77.277 43.642 1.00 39.95 49 GLN A CA 1
ATOM 327 C C . GLN A 1 48 ? 20.769 -76.853 42.761 1.00 39.85 49 GLN A C 1
ATOM 328 O O . GLN A 1 48 ? 20.623 -76.709 41.546 1.00 39.87 49 GLN A O 1
ATOM 334 N N . GLY A 1 49 ? 21.928 -76.652 43.386 1.00 39.74 50 GLY A N 1
ATOM 335 C CA . GLY A 1 49 ? 23.156 -76.310 42.668 1.00 39.55 50 GLY A CA 1
ATOM 336 C C . GLY A 1 49 ? 23.319 -74.825 42.409 1.00 39.45 50 GLY A C 1
ATOM 337 O O . GLY A 1 49 ? 23.625 -74.414 41.288 1.00 39.39 50 GLY A O 1
ATOM 338 N N . TYR A 1 50 ? 23.124 -74.024 43.454 1.00 39.38 51 TYR A N 1
ATOM 339 C CA . TYR A 1 50 ? 23.227 -72.567 43.365 1.00 39.28 51 TYR A CA 1
ATOM 340 C C . TYR A 1 50 ? 24.345 -72.015 44.249 1.00 39.21 51 TYR A C 1
ATOM 341 O O . TYR A 1 50 ? 24.703 -72.622 45.260 1.00 39.22 51 TYR A O 1
ATOM 350 N N . ASP A 1 51 ? 24.889 -70.864 43.858 1.00 39.13 52 ASP A N 1
ATOM 351 C CA . ASP A 1 51 ? 25.906 -70.170 44.649 1.00 39.03 52 ASP A CA 1
ATOM 352 C C . ASP A 1 51 ? 25.251 -69.276 45.700 1.00 39.01 52 ASP A C 1
ATOM 353 O O . ASP A 1 51 ? 25.500 -69.430 46.896 1.00 38.97 52 ASP A O 1
ATOM 358 N N . SER A 1 52 ? 24.409 -68.351 45.239 1.00 39.01 53 SER A N 1
ATOM 359 C CA . SER A 1 52 ? 23.767 -67.363 46.105 1.00 38.99 53 SER A CA 1
ATOM 360 C C . SER A 1 52 ? 22.242 -67.463 46.081 1.00 38.96 53 SER A C 1
ATOM 361 O O . SER A 1 52 ? 21.647 -67.856 45.074 1.00 38.95 53 SER A O 1
ATOM 364 N N . LYS A 1 53 ? 21.626 -67.101 47.204 1.00 38.91 54 LYS A N 1
ATOM 365 C CA . LYS A 1 53 ? 20.174 -67.019 47.320 1.00 38.91 54 LYS A CA 1
ATOM 366 C C . LYS A 1 53 ? 19.812 -65.776 48.128 1.00 38.88 54 LYS A C 1
ATOM 367 O O . LYS A 1 53 ? 20.157 -65.674 49.308 1.00 38.95 54 LYS A O 1
ATOM 373 N N . VAL A 1 54 ? 19.134 -64.829 47.481 1.00 38.83 55 VAL A N 1
ATOM 374 C CA . VAL A 1 54 ? 18.748 -63.568 48.120 1.00 38.82 55 VAL A CA 1
ATOM 375 C C . VAL A 1 54 ? 17.274 -63.248 47.853 1.00 38.80 55 VAL A C 1
ATOM 376 O O . VAL A 1 54 ? 16.799 -63.378 46.722 1.00 38.81 55 VAL A O 1
ATOM 380 N N . GLU A 1 55 ? 16.564 -62.834 48.902 1.00 38.76 56 GLU A N 1
ATOM 381 C CA . GLU A 1 55 ? 15.163 -62.423 48.793 1.00 38.71 56 GLU A CA 1
ATOM 382 C C . GLU A 1 55 ? 15.031 -61.112 48.025 1.00 38.66 56 GLU A C 1
ATOM 383 O O . GLU A 1 55 ? 15.713 -60.131 48.333 1.00 38.65 56 GLU A O 1
ATOM 389 N N . LEU A 1 56 ? 14.153 -61.103 47.027 1.00 38.62 57 LEU A N 1
ATOM 390 C CA . LEU A 1 56 ? 13.824 -59.878 46.304 1.00 38.59 57 LEU A CA 1
ATOM 391 C C . LEU A 1 56 ? 12.550 -59.270 46.879 1.00 38.60 57 LEU A C 1
ATOM 392 O O . LEU A 1 56 ? 11.493 -59.906 46.885 1.00 38.62 57 LEU A O 1
ATOM 397 N N . GLN A 1 57 ? 12.665 -58.041 47.373 1.00 38.61 58 GLN A N 1
ATOM 398 C CA . GLN A 1 57 ? 11.556 -57.371 48.040 1.00 38.59 58 GLN A CA 1
ATOM 399 C C . GLN A 1 57 ? 10.705 -56.587 47.039 1.00 38.57 58 GLN A C 1
ATOM 400 O O . GLN A 1 57 ? 11.228 -55.745 46.307 1.00 38.53 58 GLN A O 1
ATOM 406 N N . PRO A 1 58 ? 9.390 -56.874 47.000 1.00 38.57 59 PRO A N 1
ATOM 407 C CA . PRO A 1 58 ? 8.467 -56.207 46.079 1.00 38.57 59 PRO A CA 1
ATOM 408 C C . PRO A 1 58 ? 8.276 -54.725 46.396 1.00 38.61 59 PRO A C 1
ATOM 409 O O . PRO A 1 58 ? 8.161 -54.346 47.564 1.00 38.59 59 PRO A O 1
ATOM 413 N N . GLU A 1 59 ? 8.251 -53.901 45.352 1.00 38.72 60 GLU A N 1
ATOM 414 C CA . GLU A 1 59 ? 8.033 -52.465 45.492 1.00 38.81 60 GLU A CA 1
ATOM 415 C C . GLU A 1 59 ? 6.562 -52.116 45.260 1.00 38.83 60 GLU A C 1
ATOM 416 O O . GLU A 1 59 ? 5.937 -52.612 44.317 1.00 38.85 60 GLU A O 1
ATOM 422 N N . SER A 1 60 ? 6.023 -51.263 46.128 1.00 38.82 61 SER A N 1
ATOM 423 C CA . SER A 1 60 ? 4.629 -50.829 46.040 1.00 38.79 61 SER A CA 1
ATOM 424 C C . SER A 1 60 ? 4.385 -49.883 44.861 1.00 38.73 61 SER A C 1
ATOM 425 O O . SER A 1 60 ? 3.412 -50.049 44.119 1.00 38.76 61 SER A O 1
ATOM 427 N N . ALA A 1 61 ? 5.277 -48.907 44.694 1.00 38.62 62 ALA A N 1
ATOM 428 C CA . ALA A 1 61 ? 5.135 -47.861 43.675 1.00 38.53 62 ALA A CA 1
ATOM 429 C C . ALA A 1 61 ? 5.152 -48.389 42.237 1.00 38.42 62 ALA A C 1
ATOM 430 O O . ALA A 1 61 ? 4.413 -47.896 41.382 1.00 38.45 62 ALA A O 1
ATOM 432 N N . GLY A 1 62 ? 5.993 -49.388 41.980 1.00 38.25 63 GLY A N 1
ATOM 433 C CA . GLY A 1 62 ? 6.145 -49.950 40.640 1.00 38.02 63 GLY A CA 1
ATOM 434 C C . GLY A 1 62 ? 7.399 -49.450 39.945 1.00 37.84 63 GLY A C 1
ATOM 435 O O . GLY A 1 62 ? 8.352 -49.014 40.599 1.00 37.84 63 GLY A O 1
ATOM 436 N N . LEU A 1 63 ? 7.399 -49.517 38.616 1.00 37.59 64 LEU A N 1
ATOM 437 C CA . LEU A 1 63 ? 8.537 -49.067 37.819 1.00 37.36 64 LEU A CA 1
ATOM 438 C C . LEU A 1 63 ? 8.453 -47.564 37.537 1.00 37.21 64 LEU A C 1
ATOM 439 O O . LEU A 1 63 ? 7.443 -47.090 37.012 1.00 37.20 64 LEU A O 1
ATOM 444 N N . PRO A 1 64 ? 9.513 -46.810 37.892 1.00 37.05 65 PRO A N 1
ATOM 445 C CA . PRO A 1 64 ? 9.568 -45.363 37.652 1.00 36.94 65 PRO A CA 1
ATOM 446 C C . PRO A 1 64 ? 9.549 -45.004 36.165 1.00 36.84 65 PRO A C 1
ATOM 447 O O . PRO A 1 64 ? 9.797 -45.862 35.315 1.00 36.82 65 PRO A O 1
ATOM 451 N N . GLU A 1 65 ? 9.261 -43.737 35.871 1.00 36.77 66 GLU A N 1
ATOM 452 C CA . GLU A 1 65 ? 9.110 -43.252 34.496 1.00 36.70 66 GLU A CA 1
ATOM 453 C C . GLU A 1 65 ? 10.350 -43.453 33.621 1.00 36.59 66 GLU A C 1
ATOM 454 O O . GLU A 1 65 ? 10.228 -43.812 32.449 1.00 36.57 66 GLU A O 1
ATOM 460 N N . THR A 1 66 ? 11.534 -43.227 34.192 1.00 36.45 67 THR A N 1
ATOM 461 C CA . THR A 1 66 ? 12.798 -43.337 33.449 1.00 36.35 67 THR A CA 1
ATOM 462 C C . THR A 1 66 ? 13.047 -44.742 32.893 1.00 36.28 67 THR A C 1
ATOM 463 O O . THR A 1 66 ? 13.776 -44.909 31.913 1.00 36.22 67 THR A O 1
ATOM 467 N N . VAL A 1 67 ? 12.432 -45.742 33.522 1.00 36.23 68 VAL A N 1
ATOM 468 C CA . VAL A 1 67 ? 12.521 -47.128 33.066 1.00 36.14 68 VAL A CA 1
ATOM 469 C C . VAL A 1 67 ? 11.482 -47.411 31.975 1.00 36.07 68 VAL A C 1
ATOM 470 O O . VAL A 1 67 ? 11.809 -48.000 30.941 1.00 36.09 68 VAL A O 1
ATOM 474 N N . THR A 1 68 ? 10.243 -46.977 32.208 1.00 35.95 69 THR A N 1
ATOM 475 C CA . THR A 1 68 ? 9.134 -47.227 31.278 1.00 35.82 69 THR A CA 1
ATOM 476 C C . THR A 1 68 ? 9.257 -46.452 29.962 1.00 35.74 69 THR A C 1
ATOM 477 O O . THR A 1 68 ? 8.711 -46.871 28.939 1.00 35.73 69 THR A O 1
ATOM 481 N N . GLN A 1 69 ? 9.974 -45.330 29.993 1.00 35.63 70 GLN A N 1
ATOM 482 C CA . GLN A 1 69 ? 10.204 -44.524 28.792 1.00 35.55 70 GLN A CA 1
ATOM 483 C C . GLN A 1 69 ? 11.217 -45.168 27.844 1.00 35.43 70 GLN A C 1
ATOM 484 O O . GLN A 1 69 ? 11.236 -44.863 26.649 1.00 35.42 70 GLN A O 1
ATOM 490 N N . LYS A 1 70 ? 12.051 -46.056 28.382 1.00 35.26 71 LYS A N 1
ATOM 491 C CA . LYS A 1 70 ? 13.000 -46.817 27.574 1.00 35.08 71 LYS A CA 1
ATOM 492 C C . LYS A 1 70 ? 12.400 -48.150 27.124 1.00 34.89 71 LYS A C 1
ATOM 493 O O . LYS A 1 70 ? 12.637 -48.592 25.998 1.00 34.92 71 LYS A O 1
ATOM 499 N N . PHE A 1 71 ? 11.627 -48.783 28.005 1.00 34.64 72 PHE A N 1
ATOM 500 C CA . PHE A 1 71 ? 10.952 -50.043 27.689 1.00 34.41 72 PHE A CA 1
ATOM 501 C C . PHE A 1 71 ? 9.441 -49.934 27.929 1.00 34.13 72 PHE A C 1
ATOM 502 O O . PHE A 1 71 ? 8.948 -50.342 28.984 1.00 34.16 72 PHE A O 1
ATOM 510 N N . PRO A 1 72 ? 8.699 -49.383 26.944 1.00 33.83 73 PRO A N 1
ATOM 511 C CA . PRO A 1 72 ? 7.263 -49.121 27.090 1.00 33.56 73 PRO A CA 1
ATOM 512 C C . PRO A 1 72 ? 6.399 -50.381 27.102 1.00 33.28 73 PRO A C 1
ATOM 513 O O . PRO A 1 72 ? 5.303 -50.367 27.664 1.00 33.29 73 PRO A O 1
ATOM 517 N N . PHE A 1 73 ? 6.900 -51.455 26.495 1.00 32.95 74 PHE A N 1
ATOM 518 C CA . PHE A 1 73 ? 6.146 -52.700 26.329 1.00 32.63 74 PHE A CA 1
ATOM 519 C C . PHE A 1 73 ? 5.986 -53.519 27.616 1.00 32.45 74 PHE A C 1
ATOM 520 O O . PHE A 1 73 ? 5.240 -54.503 27.641 1.00 32.40 74 PHE A O 1
ATOM 528 N N . ILE A 1 74 ? 6.684 -53.109 28.675 1.00 32.20 75 ILE A N 1
ATOM 529 C CA . ILE A 1 74 ? 6.605 -53.780 29.978 1.00 31.95 75 ILE A CA 1
ATOM 530 C C . ILE A 1 74 ? 6.268 -52.805 31.116 1.00 31.74 75 ILE A C 1
ATOM 531 O O . ILE A 1 74 ? 6.678 -53.005 32.262 1.00 31.72 75 ILE A O 1
ATOM 536 N N . SER A 1 75 ? 5.498 -51.767 30.790 1.00 31.47 76 SER A N 1
ATOM 537 C CA . SER A 1 75 ? 5.197 -50.676 31.723 1.00 31.20 76 SER A CA 1
ATOM 538 C C . SER A 1 75 ? 4.300 -51.058 32.908 1.00 31.01 76 SER A C 1
ATOM 539 O O . SER A 1 75 ? 4.318 -50.385 33.942 1.00 31.03 76 SER A O 1
ATOM 542 N N . SER A 1 76 ? 3.527 -52.132 32.757 1.00 30.67 77 SER A N 1
ATOM 543 C CA . SER A 1 76 ? 2.591 -52.566 33.797 1.00 30.39 77 SER A CA 1
ATOM 544 C C . SER A 1 76 ? 3.149 -53.677 34.694 1.00 30.19 77 SER A C 1
ATOM 545 O O . SER A 1 76 ? 2.433 -54.221 35.541 1.00 30.19 77 SER A O 1
ATOM 548 N N . TYR A 1 77 ? 4.427 -54.001 34.508 1.00 29.90 78 TYR A N 1
ATOM 549 C CA . TYR A 1 77 ? 5.096 -55.063 35.265 1.00 29.64 78 TYR A CA 1
ATOM 550 C C . TYR A 1 77 ? 5.319 -54.693 36.733 1.00 29.54 78 TYR A C 1
ATOM 551 O O . TYR A 1 77 ? 5.508 -53.520 37.069 1.00 29.49 78 TYR A O 1
ATOM 560 N N . ARG A 1 78 ? 5.293 -55.705 37.598 1.00 29.37 79 ARG A N 1
ATOM 561 C CA . ARG A 1 78 ? 5.623 -55.540 39.013 1.00 29.23 79 ARG A CA 1
ATOM 562 C C . ARG A 1 78 ? 7.108 -55.240 39.206 1.00 29.02 79 ARG A C 1
ATOM 563 O O . ARG A 1 78 ? 7.950 -55.719 38.443 1.00 29.00 79 ARG A O 1
ATOM 571 N N . ALA A 1 79 ? 7.416 -54.451 40.233 1.00 28.71 80 ALA A N 1
ATOM 572 C CA . ALA A 1 79 ? 8.794 -54.083 40.544 1.00 28.38 80 ALA A CA 1
ATOM 573 C C . ALA A 1 79 ? 9.328 -54.835 41.760 1.00 28.18 80 ALA A C 1
ATOM 574 O O . ALA A 1 79 ? 8.625 -55.004 42.760 1.00 28.14 80 ALA A O 1
ATOM 576 N N . PHE A 1 80 ? 10.576 -55.285 41.652 1.00 27.97 81 PHE A N 1
ATOM 577 C CA . PHE A 1 80 ? 11.274 -55.977 42.733 1.00 27.76 81 PHE A CA 1
ATOM 578 C C . PHE A 1 80 ? 12.610 -55.299 43.006 1.00 27.68 81 PHE A C 1
ATOM 579 O O . PHE A 1 80 ? 13.353 -54.979 42.078 1.00 27.68 81 PHE A O 1
ATOM 587 N N . ARG A 1 81 ? 12.910 -55.083 44.283 1.00 27.60 82 ARG A N 1
ATOM 588 C CA . ARG A 1 81 ? 14.160 -54.447 44.682 1.00 27.55 82 ARG A CA 1
ATOM 589 C C . ARG A 1 81 ? 15.295 -55.454 44.838 1.00 27.35 82 ARG A C 1
ATOM 590 O O . ARG A 1 81 ? 15.105 -56.542 45.387 1.00 27.34 82 ARG A O 1
ATOM 598 N N . VAL A 1 82 ? 16.469 -55.084 44.334 1.00 27.15 83 VAL A N 1
ATOM 599 C CA . VAL A 1 82 ? 17.684 -55.865 44.540 1.00 26.94 83 VAL A CA 1
ATOM 600 C C . VAL A 1 82 ? 18.487 -55.206 45.658 1.00 26.84 83 VAL A C 1
ATOM 601 O O . VAL A 1 82 ? 18.830 -54.024 45.558 1.00 26.83 83 VAL A O 1
ATOM 605 N N . PRO A 1 83 ? 18.770 -55.962 46.737 1.00 26.74 84 PRO A N 1
ATOM 606 C CA . PRO A 1 83 ? 19.524 -55.454 47.887 1.00 26.68 84 PRO A CA 1
ATOM 607 C C . PRO A 1 83 ? 20.945 -55.022 47.531 1.00 26.60 84 PRO A C 1
ATOM 608 O O . PRO A 1 83 ? 21.554 -55.571 46.610 1.00 26.56 84 PRO A O 1
ATOM 612 N N . SER A 1 84 ? 21.454 -54.047 48.280 1.00 26.60 85 SER A N 1
ATOM 613 C CA . SER A 1 84 ? 22.771 -53.454 48.051 1.00 26.57 85 SER A CA 1
ATOM 614 C C . SER A 1 84 ? 23.937 -54.401 48.349 1.00 26.56 85 SER A C 1
ATOM 615 O O . SER A 1 84 ? 25.049 -54.199 47.850 1.00 26.54 85 SER A O 1
ATOM 618 N N . SER A 1 85 ? 23.677 -55.424 49.162 1.00 26.50 86 SER A N 1
ATOM 619 C CA . SER A 1 85 ? 24.685 -56.426 49.523 1.00 26.49 86 SER A CA 1
ATOM 620 C C . SER A 1 85 ? 25.121 -57.269 48.324 1.00 26.45 86 SER A C 1
ATOM 621 O O . SER A 1 85 ? 26.243 -57.779 48.286 1.00 26.49 86 SER A O 1
ATOM 624 N N . VAL A 1 86 ? 24.217 -57.408 47.357 1.00 26.34 87 VAL A N 1
ATOM 625 C CA . VAL A 1 86 ? 24.454 -58.168 46.132 1.00 26.19 87 VAL A CA 1
ATOM 626 C C . VAL A 1 86 ? 25.471 -57.462 45.229 1.00 26.08 87 VAL A C 1
ATOM 627 O O . VAL A 1 86 ? 25.330 -56.271 44.932 1.00 26.07 87 VAL A O 1
ATOM 631 N N . ASP A 1 87 ? 26.497 -58.203 44.814 1.00 25.93 88 ASP A N 1
ATOM 632 C CA . ASP A 1 87 ? 27.490 -57.705 43.862 1.00 25.77 88 ASP A CA 1
ATOM 633 C C . ASP A 1 87 ? 26.967 -57.919 42.440 1.00 25.62 88 ASP A C 1
ATOM 634 O O . ASP A 1 87 ? 27.045 -59.024 41.893 1.00 25.60 88 ASP A O 1
ATOM 639 N N . VAL A 1 88 ? 26.430 -56.848 41.859 1.00 25.38 89 VAL A N 1
ATOM 640 C CA . VAL A 1 88 ? 25.770 -56.892 40.552 1.00 25.12 89 VAL A CA 1
ATOM 641 C C . VAL A 1 88 ? 26.736 -57.292 39.436 1.00 24.99 89 VAL A C 1
ATOM 642 O O . VAL A 1 88 ? 26.394 -58.105 38.572 1.00 24.90 89 VAL A O 1
ATOM 646 N N . ALA A 1 89 ? 27.943 -56.728 39.476 1.00 24.83 90 ALA A N 1
ATOM 647 C CA . ALA A 1 89 ? 28.967 -56.973 38.458 1.00 24.66 90 ALA A CA 1
ATOM 648 C C . ALA A 1 89 ? 29.332 -58.451 38.315 1.00 24.59 90 ALA A C 1
ATOM 649 O O . ALA A 1 89 ? 29.596 -58.923 37.206 1.00 24.60 90 ALA A O 1
ATOM 651 N N . SER A 1 90 ? 29.337 -59.174 39.433 1.00 24.46 91 SER A N 1
ATOM 652 C CA . SER A 1 90 ? 29.687 -60.592 39.428 1.00 24.34 91 SER A CA 1
ATOM 653 C C . SER A 1 90 ? 28.513 -61.497 39.054 1.00 24.23 91 SER A C 1
ATOM 654 O O . SER A 1 90 ? 28.715 -62.550 38.447 1.00 24.27 91 SER A O 1
ATOM 657 N N . LEU A 1 91 ? 27.297 -61.086 39.410 1.00 24.07 92 LEU A N 1
ATOM 658 C CA . LEU A 1 91 ? 26.106 -61.909 39.169 1.00 23.93 92 LEU A CA 1
ATOM 659 C C . LEU A 1 91 ? 25.645 -61.943 37.709 1.00 23.81 92 LEU A C 1
ATOM 660 O O . LEU A 1 91 ? 25.055 -62.934 37.272 1.00 23.82 92 LEU A O 1
ATOM 665 N N . VAL A 1 92 ? 25.915 -60.874 36.960 1.00 23.59 93 VAL A N 1
ATOM 666 C CA . VAL A 1 92 ? 25.575 -60.830 35.531 1.00 23.42 93 VAL A CA 1
ATOM 667 C C . VAL A 1 92 ? 26.439 -61.791 34.697 1.00 23.32 93 VAL A C 1
ATOM 668 O O . VAL A 1 92 ? 26.120 -62.083 33.542 1.00 23.32 93 VAL A O 1
ATOM 672 N N . LYS A 1 93 ? 27.521 -62.279 35.302 1.00 23.19 94 LYS A N 1
ATOM 673 C CA . LYS A 1 93 ? 28.419 -63.246 34.669 1.00 23.05 94 LYS A CA 1
ATOM 674 C C . LYS A 1 93 ? 27.967 -64.685 34.924 1.00 22.99 94 LYS A C 1
ATOM 675 O O . LYS A 1 93 ? 28.582 -65.635 34.431 1.00 23.07 94 LYS A O 1
ATOM 681 N N . CYS A 1 94 ? 26.889 -64.835 35.689 1.00 22.90 95 CYS A N 1
ATOM 682 C CA . CYS A 1 94 ? 26.407 -66.144 36.121 1.00 22.84 95 CYS A CA 1
ATOM 683 C C . CYS A 1 94 ? 25.106 -66.543 35.430 1.00 22.68 95 CYS A C 1
ATOM 684 O O . CYS A 1 94 ? 24.461 -65.722 34.773 1.00 22.59 95 CYS A O 1
ATOM 687 N N . GLN A 1 95 ? 24.738 -67.814 35.581 1.00 22.53 96 GLN A N 1
ATOM 688 C CA . GLN A 1 95 ? 23.391 -68.276 35.269 1.00 22.47 96 GLN A CA 1
ATOM 689 C C . GLN A 1 95 ? 22.452 -67.726 36.341 1.00 22.35 96 GLN A C 1
ATOM 690 O O . GLN A 1 95 ? 22.707 -67.883 37.537 1.00 22.31 96 GLN A O 1
ATOM 696 N N . LEU A 1 96 ? 21.378 -67.071 35.908 1.00 22.21 97 LEU A N 1
ATOM 697 C CA . LEU A 1 96 ? 20.447 -66.427 36.831 1.00 22.11 97 LEU A CA 1
ATOM 698 C C . LEU A 1 96 ? 19.009 -66.870 36.604 1.00 22.16 97 LEU A C 1
ATOM 699 O O . LEU A 1 96 ? 18.546 -66.937 35.464 1.00 22.17 97 LEU A O 1
ATOM 704 N N . VAL A 1 97 ? 18.316 -67.181 37.698 1.00 22.23 98 VAL A N 1
ATOM 705 C CA . VAL A 1 97 ? 16.874 -67.440 37.674 1.00 22.35 98 VAL A CA 1
ATOM 706 C C . VAL A 1 97 ? 16.180 -66.806 38.879 1.00 22.42 98 VAL A C 1
ATOM 707 O O . VAL A 1 97 ? 16.752 -66.727 39.967 1.00 22.41 98 VAL A O 1
ATOM 711 N N . VAL A 1 98 ? 14.951 -66.345 38.667 1.00 22.54 99 VAL A N 1
ATOM 712 C CA . VAL A 1 98 ? 14.080 -65.929 39.764 1.00 22.57 99 VAL A CA 1
ATOM 713 C C . VAL A 1 98 ? 12.974 -66.969 39.937 1.00 22.65 99 VAL A C 1
ATOM 714 O O . VAL A 1 98 ? 12.355 -67.395 38.958 1.00 22.63 99 VAL A O 1
ATOM 718 N N . ALA A 1 99 ? 12.747 -67.387 41.180 1.00 22.78 100 ALA A N 1
ATOM 719 C CA . ALA A 1 99 ? 11.781 -68.445 41.472 1.00 22.87 100 ALA A CA 1
ATOM 720 C C . ALA A 1 99 ? 10.766 -68.040 42.536 1.00 22.94 100 ALA A C 1
ATOM 721 O O . ALA A 1 99 ? 11.111 -67.374 43.515 1.00 22.97 100 ALA A O 1
ATOM 723 N N . SER A 1 100 ? 9.517 -68.454 42.330 1.00 23.03 101 SER A N 1
ATOM 724 C CA . SER A 1 100 ? 8.438 -68.211 43.286 1.00 23.06 101 SER A CA 1
ATOM 725 C C . SER A 1 100 ? 7.953 -69.516 43.912 1.00 23.04 101 SER A C 1
ATOM 726 O O . SER A 1 100 ? 8.085 -70.588 43.320 1.00 23.03 101 SER A O 1
ATOM 729 N N . HIS A 1 107 ? 2.343 -73.626 41.680 1.00 29.99 108 HIS A N 1
ATOM 730 C CA . HIS A 1 107 ? 3.069 -72.898 42.717 1.00 29.96 108 HIS A CA 1
ATOM 731 C C . HIS A 1 107 ? 4.463 -72.442 42.265 1.00 29.84 108 HIS A C 1
ATOM 732 O O . HIS A 1 107 ? 4.752 -71.242 42.259 1.00 29.83 108 HIS A O 1
ATOM 739 N N . VAL A 1 108 ? 5.310 -73.396 41.877 1.00 29.63 109 VAL A N 1
ATOM 740 C CA . VAL A 1 108 ? 6.695 -73.104 41.494 1.00 29.39 109 VAL A CA 1
ATOM 741 C C . VAL A 1 108 ? 6.779 -72.524 40.078 1.00 29.18 109 VAL A C 1
ATOM 742 O O . VAL A 1 108 ? 6.464 -73.203 39.094 1.00 29.19 109 VAL A O 1
ATOM 746 N N . ASP A 1 109 ? 7.206 -71.267 39.993 1.00 28.83 110 ASP A N 1
ATOM 747 C CA . ASP A 1 109 ? 7.364 -70.574 38.717 1.00 28.52 110 ASP A CA 1
ATOM 748 C C . ASP A 1 109 ? 8.809 -70.103 38.544 1.00 28.20 110 ASP A C 1
ATOM 749 O O . ASP A 1 109 ? 9.254 -69.168 39.216 1.00 28.18 110 ASP A O 1
ATOM 754 N N . VAL A 1 110 ? 9.533 -70.767 37.644 1.00 27.76 111 VAL A N 1
ATOM 755 C CA . VAL A 1 110 ? 10.952 -70.485 37.409 1.00 27.30 111 VAL A CA 1
ATOM 756 C C . VAL A 1 110 ? 11.160 -69.832 36.042 1.00 26.96 111 VAL A C 1
ATOM 757 O O . VAL A 1 110 ? 10.651 -70.322 35.030 1.00 26.93 111 VAL A O 1
ATOM 761 N N . THR A 1 111 ? 11.904 -68.728 36.023 1.00 26.51 112 THR A N 1
ATOM 762 C CA . THR A 1 111 ? 12.251 -68.039 34.775 1.00 26.09 112 THR A CA 1
ATOM 763 C C . THR A 1 111 ? 13.606 -67.325 34.856 1.00 25.77 112 THR A C 1
ATOM 764 O O . THR A 1 111 ? 14.104 -67.042 35.947 1.00 25.83 112 THR A O 1
ATOM 768 N N . GLY A 1 112 ? 14.188 -67.038 33.693 1.00 25.35 113 GLY A N 1
ATOM 769 C CA . GLY A 1 112 ? 15.464 -66.331 33.603 1.00 24.79 113 GLY A CA 1
ATOM 770 C C . GLY A 1 112 ? 15.302 -64.828 33.472 1.00 24.39 113 GLY A C 1
ATOM 771 O O . GLY A 1 112 ? 14.183 -64.320 33.377 1.00 24.42 113 GLY A O 1
ATOM 772 N N . LEU A 1 113 ? 16.428 -64.118 33.461 1.00 23.99 114 LEU A N 1
ATOM 773 C CA . LEU A 1 113 ? 16.430 -62.657 33.397 1.00 23.54 114 LEU A CA 1
ATOM 774 C C . LEU A 1 113 ? 17.006 -62.131 32.083 1.00 23.28 114 LEU A C 1
ATOM 775 O O . LEU A 1 113 ? 18.051 -62.597 31.620 1.00 23.19 114 LEU A O 1
ATOM 780 N N . GLN A 1 114 ? 16.315 -61.159 31.491 1.00 22.92 115 GLN A N 1
ATOM 781 C CA . GLN A 1 114 ? 16.828 -60.432 30.331 1.00 22.61 115 GLN A CA 1
ATOM 782 C C . GLN A 1 114 ? 17.619 -59.222 30.828 1.00 22.40 115 GLN A C 1
ATOM 783 O O . GLN A 1 114 ? 17.082 -58.358 31.526 1.00 22.38 115 GLN A O 1
ATOM 789 N N . LEU A 1 115 ? 18.897 -59.171 30.453 1.00 22.12 116 LEU A N 1
ATOM 790 C CA . LEU A 1 115 ? 19.879 -58.293 31.103 1.00 21.77 116 LEU A CA 1
ATOM 791 C C . LEU A 1 115 ? 20.207 -56.942 30.445 1.00 21.58 116 LEU A C 1
ATOM 792 O O . LEU A 1 115 ? 20.715 -56.054 31.131 1.00 21.54 116 LEU A O 1
ATOM 797 N N . PRO A 1 116 ? 19.931 -56.769 29.132 1.00 21.41 117 PRO A N 1
ATOM 798 C CA . PRO A 1 116 ? 20.333 -55.526 28.457 1.00 21.23 117 PRO A CA 1
ATOM 799 C C . PRO A 1 116 ? 20.116 -54.236 29.257 1.00 21.09 117 PRO A C 1
ATOM 800 O O . PRO A 1 116 ? 20.970 -53.345 29.224 1.00 21.04 117 PRO A O 1
ATOM 804 N N . GLY A 1 117 ? 18.991 -54.150 29.966 1.00 20.96 118 GLY A N 1
ATOM 805 C CA . GLY A 1 117 ? 18.657 -52.981 30.781 1.00 20.80 118 GLY A CA 1
ATOM 806 C C . GLY A 1 117 ? 19.706 -52.624 31.819 1.00 20.66 118 GLY A C 1
ATOM 807 O O . GLY A 1 117 ? 20.154 -51.479 31.887 1.00 20.58 118 GLY A O 1
ATOM 808 N N . VAL A 1 118 ? 20.101 -53.607 32.625 1.00 20.63 119 VAL A N 1
ATOM 809 C CA . VAL A 1 118 ? 21.092 -53.397 33.685 1.00 20.62 119 VAL A CA 1
ATOM 810 C C . VAL A 1 118 ? 22.513 -53.225 33.121 1.00 20.69 119 VAL A C 1
ATOM 811 O O . VAL A 1 118 ? 23.360 -52.573 33.738 1.00 20.72 119 VAL A O 1
ATOM 815 N N . LEU A 1 119 ? 22.756 -53.791 31.940 1.00 20.74 120 LEU A N 1
ATOM 816 C CA . LEU A 1 119 ? 24.045 -53.651 31.263 1.00 20.81 120 LEU A CA 1
ATOM 817 C C . LEU A 1 119 ? 24.275 -52.229 30.745 1.00 20.95 120 LEU A C 1
ATOM 818 O O . LEU A 1 119 ? 25.409 -51.751 30.725 1.00 21.01 120 LEU A O 1
ATOM 823 N N . ASP A 1 120 ? 23.199 -51.559 30.335 1.00 21.15 121 ASP A N 1
ATOM 824 C CA . ASP A 1 120 ? 23.273 -50.167 29.880 1.00 21.38 121 ASP A CA 1
ATOM 825 C C . ASP A 1 120 ? 23.383 -49.193 31.052 1.00 21.45 121 ASP A C 1
ATOM 826 O O . ASP A 1 120 ? 23.857 -48.065 30.893 1.00 21.42 121 ASP A O 1
ATOM 831 N N . ASP A 1 121 ? 22.936 -49.635 32.224 1.00 21.57 122 ASP A N 1
ATOM 832 C CA . ASP A 1 121 ? 22.941 -48.804 33.422 1.00 21.70 122 ASP A CA 1
ATOM 833 C C . ASP A 1 121 ? 24.329 -48.717 34.053 1.00 21.83 122 ASP A C 1
ATOM 834 O O . ASP A 1 121 ? 24.768 -47.636 34.449 1.00 21.83 122 ASP A O 1
ATOM 839 N N . MET A 1 122 ? 25.015 -49.855 34.141 1.00 22.00 123 MET A N 1
ATOM 840 C CA . MET A 1 122 ? 26.328 -49.914 34.781 1.00 22.23 123 MET A CA 1
ATOM 841 C C . MET A 1 122 ? 27.502 -49.875 33.805 1.00 22.23 123 MET A C 1
ATOM 842 O O . MET A 1 122 ? 28.538 -49.280 34.108 1.00 22.27 123 MET A O 1
ATOM 847 N N . PHE A 1 123 ? 27.336 -50.495 32.637 1.00 22.27 124 PHE A N 1
ATOM 848 C CA . PHE A 1 123 ? 28.459 -50.717 31.720 1.00 22.24 124 PHE A CA 1
ATOM 849 C C . PHE A 1 123 ? 28.352 -50.005 30.362 1.00 22.26 124 PHE A C 1
ATOM 850 O O . PHE A 1 123 ? 28.841 -50.515 29.350 1.00 22.35 124 PHE A O 1
ATOM 858 N N . ALA A 1 124 ? 27.727 -48.829 30.343 1.00 22.22 125 ALA A N 1
ATOM 859 C CA . ALA A 1 124 ? 27.688 -48.002 29.136 1.00 22.18 125 ALA A CA 1
ATOM 860 C C . ALA A 1 124 ? 29.058 -47.366 28.900 1.00 22.16 125 ALA A C 1
ATOM 861 O O . ALA A 1 124 ? 29.553 -46.611 29.740 1.00 22.16 125 ALA A O 1
ATOM 863 N N . TYR A 1 125 ? 29.663 -47.681 27.756 1.00 22.13 126 TYR A N 1
ATOM 864 C CA . TYR A 1 125 ? 31.041 -47.281 27.466 1.00 22.13 126 TYR A CA 1
ATOM 865 C C . TYR A 1 125 ? 31.150 -46.419 26.210 1.00 22.07 126 TYR A C 1
ATOM 866 O O . TYR A 1 125 ? 30.530 -46.719 25.187 1.00 22.11 126 TYR A O 1
ATOM 875 N N . THR A 1 126 ? 31.948 -45.355 26.299 1.00 22.01 127 THR A N 1
ATOM 876 C CA . THR A 1 126 ? 32.113 -44.388 25.205 1.00 21.89 127 THR A CA 1
ATOM 877 C C . THR A 1 126 ? 33.558 -44.259 24.707 1.00 21.85 127 THR A C 1
ATOM 878 O O . THR A 1 126 ? 33.819 -43.555 23.729 1.00 21.90 127 THR A O 1
ATOM 882 N N . GLY A 1 127 ? 34.490 -44.935 25.375 1.00 21.84 128 GLY A N 1
ATOM 883 C CA . GLY A 1 127 ? 35.907 -44.869 25.012 1.00 21.81 128 GLY A CA 1
ATOM 884 C C . GLY A 1 127 ? 36.286 -45.764 23.842 1.00 21.81 128 GLY A C 1
ATOM 885 O O . GLY A 1 127 ? 35.414 -46.363 23.214 1.00 21.88 128 GLY A O 1
ATOM 886 N N . PRO A 1 128 ? 37.596 -45.868 23.547 1.00 21.79 129 PRO A N 1
ATOM 887 C CA . PRO A 1 128 ? 38.108 -46.641 22.411 1.00 21.74 129 PRO A CA 1
ATOM 888 C C . PRO A 1 128 ? 37.714 -48.117 22.430 1.00 21.75 129 PRO A C 1
ATOM 889 O O . PRO A 1 128 ? 37.686 -48.742 23.494 1.00 21.80 129 PRO A O 1
ATOM 893 N N . LEU A 1 129 ? 37.406 -48.652 21.251 1.00 21.72 130 LEU A N 1
ATOM 894 C CA . LEU A 1 129 ? 37.152 -50.080 21.068 1.00 21.69 130 LEU A CA 1
ATOM 895 C C . LEU A 1 129 ? 37.812 -50.595 19.790 1.00 21.72 130 LEU A C 1
ATOM 896 O O . LEU A 1 129 ? 38.070 -49.828 18.860 1.00 21.64 130 LEU A O 1
ATOM 901 N N . GLY A 1 130 ? 38.083 -51.897 19.757 1.00 21.82 131 GLY A N 1
ATOM 902 C CA . GLY A 1 130 ? 38.748 -52.523 18.622 1.00 21.95 131 GLY A CA 1
ATOM 903 C C . GLY A 1 130 ? 40.254 -52.490 18.767 1.00 22.07 131 GLY A C 1
ATOM 904 O O . GLY A 1 130 ? 40.797 -52.983 19.755 1.00 22.05 131 GLY A O 1
ATOM 905 N N . ALA A 1 131 ? 40.925 -51.899 17.781 1.00 22.18 132 ALA A N 1
ATOM 906 C CA . ALA A 1 131 ? 42.382 -51.819 17.764 1.00 22.33 132 ALA A CA 1
ATOM 907 C C . ALA A 1 131 ? 42.864 -50.375 17.673 1.00 22.50 132 ALA A C 1
ATOM 908 O O . ALA A 1 131 ? 42.483 -49.638 16.759 1.00 22.47 132 ALA A O 1
ATOM 910 N N . VAL A 1 132 ? 43.698 -49.979 18.631 1.00 22.73 133 VAL A N 1
ATOM 911 C CA . VAL A 1 132 ? 44.264 -48.631 18.669 1.00 22.99 133 VAL A CA 1
ATOM 912 C C . VAL A 1 132 ? 45.773 -48.701 18.441 1.00 23.18 133 VAL A C 1
ATOM 913 O O . VAL A 1 132 ? 46.486 -49.405 19.162 1.00 23.22 133 VAL A O 1
ATOM 917 N N . PHE A 1 133 ? 46.246 -47.969 17.435 1.00 23.39 134 PHE A N 1
ATOM 918 C CA . PHE A 1 133 ? 47.659 -47.974 17.067 1.00 23.59 134 PHE A CA 1
ATOM 919 C C . PHE A 1 133 ? 48.400 -46.744 17.584 1.00 23.81 134 PHE A C 1
ATOM 920 O O . PHE A 1 133 ? 48.039 -45.607 17.270 1.00 23.83 134 PHE A O 1
ATOM 928 N N . SER A 1 134 ? 49.432 -46.993 18.386 1.00 24.05 135 SER A N 1
ATOM 929 C CA . SER A 1 134 ? 50.311 -45.943 18.886 1.00 24.32 135 SER A CA 1
ATOM 930 C C . SER A 1 134 ? 51.652 -45.998 18.156 1.00 24.49 135 SER A C 1
ATOM 931 O O . SER A 1 134 ? 51.829 -46.795 17.228 1.00 24.56 135 SER A O 1
ATOM 934 N N . GLU A 1 135 ? 52.589 -45.152 18.577 1.00 24.59 136 GLU A N 1
ATOM 935 C CA . GLU A 1 135 ? 53.911 -45.085 17.962 1.00 24.63 136 GLU A CA 1
ATOM 936 C C . GLU A 1 135 ? 54.747 -46.332 18.261 1.00 24.59 136 GLU A C 1
ATOM 937 O O . GLU A 1 135 ? 55.532 -46.773 17.418 1.00 24.72 136 GLU A O 1
ATOM 943 N N . ASP A 1 136 ? 54.567 -46.894 19.455 1.00 24.46 137 ASP A N 1
ATOM 944 C CA . ASP A 1 136 ? 55.343 -48.054 19.902 1.00 24.32 137 ASP A CA 1
ATOM 945 C C . ASP A 1 136 ? 54.482 -49.209 20.418 1.00 24.20 137 ASP A C 1
ATOM 946 O O . ASP A 1 136 ? 55.009 -50.266 20.779 1.00 24.28 137 ASP A O 1
ATOM 951 N N . SER A 1 137 ? 53.167 -49.011 20.449 1.00 23.98 138 SER A N 1
ATOM 952 C CA . SER A 1 137 ? 52.260 -49.992 21.046 1.00 23.72 138 SER A CA 1
ATOM 953 C C . SER A 1 137 ? 50.963 -50.202 20.264 1.00 23.53 138 SER A C 1
ATOM 954 O O . SER A 1 137 ? 50.514 -49.320 19.528 1.00 23.54 138 SER A O 1
ATOM 957 N N . VAL A 1 138 ? 50.382 -51.390 20.427 1.00 23.24 139 VAL A N 1
ATOM 958 C CA . VAL A 1 138 ? 49.083 -51.732 19.846 1.00 22.92 139 VAL A CA 1
ATOM 959 C C . VAL A 1 138 ? 48.182 -52.274 20.957 1.00 22.69 139 VAL A C 1
ATOM 960 O O . VAL A 1 138 ? 48.512 -53.272 21.603 1.00 22.72 139 VAL A O 1
ATOM 964 N N . SER A 1 139 ? 47.050 -51.610 21.178 1.00 22.34 140 SER A N 1
ATOM 965 C CA . SER A 1 139 ? 46.126 -52.001 22.243 1.00 22.05 140 SER A CA 1
ATOM 966 C C . SER A 1 139 ? 44.753 -52.430 21.723 1.00 21.74 140 SER A C 1
ATOM 967 O O . SER A 1 139 ? 44.200 -51.809 20.812 1.00 21.69 140 SER A O 1
ATOM 970 N N . LEU A 1 140 ? 44.223 -53.500 22.314 1.00 21.37 141 LEU A N 1
ATOM 971 C CA . LEU A 1 140 ? 42.921 -54.055 21.940 1.00 20.98 141 LEU A CA 1
ATOM 972 C C . LEU A 1 140 ? 41.874 -53.834 23.031 1.00 20.76 141 LEU A C 1
ATOM 973 O O . LEU A 1 140 ? 42.194 -53.858 24.220 1.00 20.78 141 LEU A O 1
ATOM 978 N N . HIS A 1 141 ? 40.626 -53.619 22.616 1.00 20.46 142 HIS A N 1
ATOM 979 C CA . HIS A 1 141 ? 39.523 -53.363 23.546 1.00 20.11 142 HIS A CA 1
ATOM 980 C C . HIS A 1 141 ? 38.241 -54.078 23.117 1.00 19.87 142 HIS A C 1
ATOM 981 O O . HIS A 1 141 ? 37.809 -53.959 21.966 1.00 19.91 142 HIS A O 1
ATOM 988 N N . LEU A 1 142 ? 37.636 -54.810 24.050 1.00 19.48 143 LEU A N 1
ATOM 989 C CA . LEU A 1 142 ? 36.408 -55.558 23.783 1.00 19.12 143 LEU A CA 1
ATOM 990 C C . LEU A 1 142 ? 35.360 -55.348 24.877 1.00 18.99 143 LEU A C 1
ATOM 991 O O . LEU A 1 142 ? 35.662 -55.454 26.070 1.00 18.94 143 LEU A O 1
ATOM 996 N N . TRP A 1 143 ? 34.129 -55.057 24.458 1.00 18.73 144 TRP A N 1
ATOM 997 C CA . TRP A 1 143 ? 33.016 -54.869 25.387 1.00 18.49 144 TRP A CA 1
ATOM 998 C C . TRP A 1 143 ? 32.296 -56.190 25.648 1.00 18.42 144 TRP A C 1
ATOM 999 O O . TRP A 1 143 ? 31.603 -56.713 24.771 1.00 18.47 144 TRP A O 1
ATOM 1010 N N . ALA A 1 144 ? 32.475 -56.725 26.855 1.00 18.29 145 ALA A N 1
ATOM 1011 C CA . ALA A 1 144 ? 31.846 -57.981 27.266 1.00 18.20 145 ALA A CA 1
ATOM 1012 C C . ALA A 1 144 ? 31.652 -58.034 28.786 1.00 18.19 145 ALA A C 1
ATOM 1013 O O . ALA A 1 144 ? 32.409 -58.709 29.488 1.00 18.19 145 ALA A O 1
ATOM 1015 N N . PRO A 1 145 ? 30.625 -57.327 29.299 1.00 18.18 146 PRO A N 1
ATOM 1016 C CA . PRO A 1 145 ? 30.410 -57.218 30.746 1.00 18.21 146 PRO A CA 1
ATOM 1017 C C . PRO A 1 145 ? 29.846 -58.479 31.410 1.00 18.24 146 PRO A C 1
ATOM 1018 O O . PRO A 1 145 ? 29.782 -58.544 32.639 1.00 18.23 146 PRO A O 1
ATOM 1022 N N . THR A 1 146 ? 29.444 -59.463 30.607 1.00 18.28 147 THR A N 1
ATOM 1023 C CA . THR A 1 146 ? 28.915 -60.727 31.128 1.00 18.38 147 THR A CA 1
ATOM 1024 C C . THR A 1 146 ? 29.929 -61.867 31.023 1.00 18.45 147 THR A C 1
ATOM 1025 O O . THR A 1 146 ? 29.687 -62.971 31.516 1.00 18.54 147 THR A O 1
ATOM 1029 N N . ALA A 1 147 ? 31.064 -61.593 30.385 1.00 18.59 148 ALA A N 1
ATOM 1030 C CA . ALA A 1 147 ? 32.124 -62.584 30.221 1.00 18.67 148 ALA A CA 1
ATOM 1031 C C . ALA A 1 147 ? 32.838 -62.875 31.539 1.00 18.74 148 ALA A C 1
ATOM 1032 O O . ALA A 1 147 ? 33.078 -61.969 32.340 1.00 18.72 148 ALA A O 1
ATOM 1034 N N . GLN A 1 148 ? 33.167 -64.145 31.755 1.00 18.86 149 GLN A N 1
ATOM 1035 C CA . GLN A 1 148 ? 33.913 -64.565 32.939 1.00 18.97 149 GLN A CA 1
ATOM 1036 C C . GLN A 1 148 ? 35.414 -64.361 32.747 1.00 19.07 149 GLN A C 1
ATOM 1037 O O . GLN A 1 148 ? 36.151 -64.172 33.716 1.00 19.06 149 GLN A O 1
ATOM 1043 N N . GLY A 1 149 ? 35.849 -64.396 31.489 1.00 19.20 150 GLY A N 1
ATOM 1044 C CA . GLY A 1 149 ? 37.242 -64.159 31.122 1.00 19.35 150 GLY A CA 1
ATOM 1045 C C . GLY A 1 149 ? 37.390 -63.970 29.624 1.00 19.50 150 GLY A C 1
ATOM 1046 O O . GLY A 1 149 ? 36.663 -64.582 28.838 1.00 19.51 150 GLY A O 1
ATOM 1047 N N . VAL A 1 150 ? 38.327 -63.111 29.230 1.00 19.60 151 VAL A N 1
ATOM 1048 C CA . VAL A 1 150 ? 38.598 -62.847 27.819 1.00 19.68 151 VAL A CA 1
ATOM 1049 C C . VAL A 1 150 ? 40.098 -62.950 27.544 1.00 19.85 151 VAL A C 1
ATOM 1050 O O . VAL A 1 150 ? 40.906 -62.266 28.178 1.00 19.84 151 VAL A O 1
ATOM 1054 N N . SER A 1 151 ? 40.458 -63.824 26.609 1.00 20.03 152 SER A N 1
ATOM 1055 C CA . SER A 1 151 ? 41.841 -63.974 26.166 1.00 20.30 152 SER A CA 1
ATOM 1056 C C . SER A 1 151 ? 41.964 -63.711 24.667 1.00 20.50 152 SER A C 1
ATOM 1057 O O . SER A 1 151 ? 40.961 -63.684 23.951 1.00 20.49 152 SER A O 1
ATOM 1060 N N . VAL A 1 152 ? 43.193 -63.507 24.201 1.00 20.77 153 VAL A N 1
ATOM 1061 C CA . VAL A 1 152 ? 43.448 -63.260 22.783 1.00 21.06 153 VAL A CA 1
ATOM 1062 C C . VAL A 1 152 ? 44.447 -64.265 22.200 1.00 21.29 153 VAL A C 1
ATOM 1063 O O . VAL A 1 152 ? 45.606 -64.327 22.620 1.00 21.31 153 VAL A O 1
ATOM 1067 N N . CYS A 1 153 ? 43.971 -65.060 21.245 1.00 21.61 154 CYS A N 1
ATOM 1068 C CA . CYS A 1 153 ? 44.823 -65.983 20.505 1.00 21.98 154 CYS A CA 1
ATOM 1069 C C . CYS A 1 153 ? 45.429 -65.277 19.301 1.00 22.05 154 CYS A C 1
ATOM 1070 O O . CYS A 1 153 ? 44.704 -64.773 18.445 1.00 22.10 154 CYS A O 1
ATOM 1073 N N . PHE A 1 154 ? 46.759 -65.232 19.249 1.00 22.26 155 PHE A N 1
ATOM 1074 C CA . PHE A 1 154 ? 47.471 -64.636 18.120 1.00 22.43 155 PHE A CA 1
ATOM 1075 C C . PHE A 1 154 ? 47.953 -65.701 17.143 1.00 22.76 155 PHE A C 1
ATOM 1076 O O . PHE A 1 154 ? 48.346 -66.797 17.548 1.00 22.79 155 PHE A O 1
ATOM 1084 N N . PHE A 1 155 ? 47.918 -65.362 15.856 1.00 23.17 156 PHE A N 1
ATOM 1085 C CA . PHE A 1 155 ? 48.309 -66.274 14.784 1.00 23.57 156 PHE A CA 1
ATOM 1086 C C . PHE A 1 155 ? 49.283 -65.592 13.828 1.00 23.93 156 PHE A C 1
ATOM 1087 O O . PHE A 1 155 ? 49.192 -64.385 13.593 1.00 23.98 156 PHE A O 1
ATOM 1095 N N . ASP A 1 156 ? 50.207 -66.376 13.277 1.00 24.38 157 ASP A N 1
ATOM 1096 C CA . ASP A 1 156 ? 51.247 -65.857 12.389 1.00 24.86 157 ASP A CA 1
ATOM 1097 C C . ASP A 1 156 ? 50.716 -65.544 10.992 1.00 25.04 157 ASP A C 1
ATOM 1098 O O . ASP A 1 156 ? 51.150 -64.582 10.355 1.00 25.09 157 ASP A O 1
ATOM 1103 N N . GLY A 1 157 ? 49.784 -66.371 10.525 1.00 25.25 158 GLY A N 1
ATOM 1104 C CA . GLY A 1 157 ? 49.125 -66.170 9.240 1.00 25.52 158 GLY A CA 1
ATOM 1105 C C . GLY A 1 157 ? 47.639 -66.472 9.326 1.00 25.74 158 GLY A C 1
ATOM 1106 O O . GLY A 1 157 ? 47.058 -66.424 10.413 1.00 25.76 158 GLY A O 1
ATOM 1107 N N . PRO A 1 158 ? 47.008 -66.779 8.179 1.00 25.90 159 PRO A N 1
ATOM 1108 C CA . PRO A 1 158 ? 45.591 -67.130 8.172 1.00 26.05 159 PRO A CA 1
ATOM 1109 C C . PRO A 1 158 ? 45.329 -68.632 8.324 1.00 26.23 159 PRO A C 1
ATOM 1110 O O . PRO A 1 158 ? 44.167 -69.047 8.343 1.00 26.27 159 PRO A O 1
ATOM 1114 N N . ALA A 1 159 ? 46.391 -69.430 8.449 1.00 26.45 160 ALA A N 1
ATOM 1115 C CA . ALA A 1 159 ? 46.268 -70.894 8.484 1.00 26.62 160 ALA A CA 1
ATOM 1116 C C . ALA A 1 159 ? 47.045 -71.585 9.613 1.00 26.78 160 ALA A C 1
ATOM 1117 O O . ALA A 1 159 ? 46.624 -72.637 10.109 1.00 26.76 160 ALA A O 1
ATOM 1119 N N . GLY A 1 160 ? 48.172 -70.999 10.012 1.00 26.89 161 GLY A N 1
ATOM 1120 C CA . GLY A 1 160 ? 49.055 -71.606 11.011 1.00 27.11 161 GLY A CA 1
ATOM 1121 C C . GLY A 1 160 ? 48.485 -71.715 12.419 1.00 27.26 161 GLY A C 1
ATOM 1122 O O . GLY A 1 160 ? 47.448 -71.119 12.718 1.00 27.31 161 GLY A O 1
ATOM 1123 N N . PRO A 1 161 ? 49.166 -72.480 13.297 1.00 27.34 162 PRO A N 1
ATOM 1124 C CA . PRO A 1 161 ? 48.767 -72.615 14.701 1.00 27.38 162 PRO A CA 1
ATOM 1125 C C . PRO A 1 161 ? 48.968 -71.318 15.490 1.00 27.40 162 PRO A C 1
ATOM 1126 O O . PRO A 1 161 ? 49.421 -70.316 14.932 1.00 27.46 162 PRO A O 1
ATOM 1130 N N . ALA A 1 162 ? 48.635 -71.349 16.778 1.00 27.40 163 ALA A N 1
ATOM 1131 C CA . ALA A 1 162 ? 48.726 -70.169 17.635 1.00 27.42 163 ALA A CA 1
ATOM 1132 C C . ALA A 1 162 ? 50.167 -69.828 18.017 1.00 27.40 163 ALA A C 1
ATOM 1133 O O . ALA A 1 162 ? 50.951 -70.710 18.373 1.00 27.42 163 ALA A O 1
ATOM 1135 N N . LEU A 1 163 ? 50.503 -68.542 17.935 1.00 27.41 164 LEU A N 1
ATOM 1136 C CA . LEU A 1 163 ? 51.805 -68.046 18.376 1.00 27.43 164 LEU A CA 1
ATOM 1137 C C . LEU A 1 163 ? 51.833 -67.859 19.889 1.00 27.40 164 LEU A C 1
ATOM 1138 O O . LEU A 1 163 ? 52.685 -68.421 20.581 1.00 27.37 164 LEU A O 1
ATOM 1143 N N . GLU A 1 164 ? 50.888 -67.064 20.386 1.00 27.41 165 GLU A N 1
ATOM 1144 C CA . GLU A 1 164 ? 50.849 -66.661 21.786 1.00 27.43 165 GLU A CA 1
ATOM 1145 C C . GLU A 1 164 ? 49.406 -66.619 22.294 1.00 27.36 165 GLU A C 1
ATOM 1146 O O . GLU A 1 164 ? 48.461 -66.626 21.503 1.00 27.43 165 GLU A O 1
ATOM 1152 N N . THR A 1 165 ? 49.250 -66.590 23.615 1.00 27.31 166 THR A N 1
ATOM 1153 C CA . THR A 1 165 ? 47.952 -66.395 24.254 1.00 27.25 166 THR A CA 1
ATOM 1154 C C . THR A 1 165 ? 48.118 -65.432 25.428 1.00 27.25 166 THR A C 1
ATOM 1155 O O . THR A 1 165 ? 48.895 -65.693 26.354 1.00 27.19 166 THR A O 1
ATOM 1159 N N . VAL A 1 166 ? 47.395 -64.315 25.368 1.00 27.22 167 VAL A N 1
ATOM 1160 C CA . VAL A 1 166 ? 47.500 -63.256 26.374 1.00 27.19 167 VAL A CA 1
ATOM 1161 C C . VAL A 1 166 ? 46.153 -63.020 27.056 1.00 27.13 167 VAL A C 1
ATOM 1162 O O . VAL A 1 166 ? 45.110 -62.989 26.400 1.00 27.15 167 VAL A O 1
ATOM 1166 N N . GLN A 1 167 ? 46.192 -62.856 28.376 1.00 27.05 168 GLN A N 1
ATOM 1167 C CA . GLN A 1 167 ? 45.001 -62.546 29.162 1.00 26.94 168 GLN A CA 1
ATOM 1168 C C . GLN A 1 167 ? 44.681 -61.054 29.087 1.00 26.83 168 GLN A C 1
ATOM 1169 O O . GLN A 1 167 ? 45.581 -60.228 28.909 1.00 26.90 168 GLN A O 1
ATOM 1175 N N . LEU A 1 168 ? 43.399 -60.719 29.220 1.00 26.61 169 LEU A N 1
ATOM 1176 C CA . LEU A 1 168 ? 42.954 -59.323 29.229 1.00 26.40 169 LEU A CA 1
ATOM 1177 C C . LEU A 1 168 ? 42.412 -58.916 30.598 1.00 26.22 169 LEU A C 1
ATOM 1178 O O . LEU A 1 168 ? 41.842 -59.738 31.320 1.00 26.15 169 LEU A O 1
ATOM 1183 N N . LYS A 1 169 ? 42.598 -57.643 30.943 1.00 26.04 170 LYS A N 1
ATOM 1184 C CA . LYS A 1 169 ? 42.111 -57.090 32.207 1.00 25.88 170 LYS A CA 1
ATOM 1185 C C . LYS A 1 169 ? 40.791 -56.351 32.007 1.00 25.72 170 LYS A C 1
ATOM 1186 O O . LYS A 1 169 ? 40.676 -55.490 31.131 1.00 25.68 170 LYS A O 1
ATOM 1190 N N . GLU A 1 170 ? 39.798 -56.693 32.825 1.00 25.53 171 GLU A N 1
ATOM 1191 C CA . GLU A 1 170 ? 38.486 -56.057 32.749 1.00 25.32 171 GLU A CA 1
ATOM 1192 C C . GLU A 1 170 ? 38.431 -54.774 33.575 1.00 25.16 171 GLU A C 1
ATOM 1193 O O . GLU A 1 170 ? 38.941 -54.719 34.699 1.00 25.13 171 GLU A O 1
ATOM 1199 N N . SER A 1 171 ? 37.811 -53.749 32.999 1.00 24.92 172 SER A N 1
ATOM 1200 C CA . SER A 1 171 ? 37.570 -52.485 33.682 1.00 24.72 172 SER A CA 1
ATOM 1201 C C . SER A 1 171 ? 36.266 -51.879 33.176 1.00 24.52 172 SER A C 1
ATOM 1202 O O . SER A 1 171 ? 36.184 -51.442 32.024 1.00 24.51 172 SER A O 1
ATOM 1205 N N . ASN A 1 172 ? 35.253 -51.871 34.043 1.00 24.24 173 ASN A N 1
ATOM 1206 C CA . ASN A 1 172 ? 33.918 -51.349 33.721 1.00 23.99 173 ASN A CA 1
ATOM 1207 C C . ASN A 1 172 ? 33.271 -52.055 32.521 1.00 23.73 173 ASN A C 1
ATOM 1208 O O . ASN A 1 172 ? 32.697 -51.412 31.637 1.00 23.59 173 ASN A O 1
ATOM 1213 N N . GLY A 1 173 ? 33.379 -53.382 32.503 1.00 23.48 174 GLY A N 1
ATOM 1214 C CA . GLY A 1 173 ? 32.830 -54.202 31.426 1.00 23.21 174 GLY A CA 1
ATOM 1215 C C . GLY A 1 173 ? 33.702 -54.272 30.184 1.00 23.02 174 GLY A C 1
ATOM 1216 O O . GLY A 1 173 ? 33.351 -54.945 29.214 1.00 23.00 174 GLY A O 1
ATOM 1217 N N . VAL A 1 174 ? 34.842 -53.583 30.219 1.00 22.87 175 VAL A N 1
ATOM 1218 C CA . VAL A 1 174 ? 35.740 -53.485 29.066 1.00 22.70 175 VAL A CA 1
ATOM 1219 C C . VAL A 1 174 ? 37.043 -54.251 29.300 1.00 22.59 175 VAL A C 1
ATOM 1220 O O . VAL A 1 174 ? 37.803 -53.938 30.218 1.00 22.57 175 VAL A O 1
ATOM 1224 N N . TRP A 1 175 ? 37.290 -55.250 28.456 1.00 22.48 176 TRP A N 1
ATOM 1225 C CA . TRP A 1 175 ? 38.515 -56.046 28.516 1.00 22.32 176 TRP A CA 1
ATOM 1226 C C . TRP A 1 175 ? 39.589 -55.427 27.626 1.00 22.36 176 TRP A C 1
ATOM 1227 O O . TRP A 1 175 ? 39.360 -55.192 26.438 1.00 22.29 176 TRP A O 1
ATOM 1238 N N . SER A 1 176 ? 40.759 -55.169 28.209 1.00 22.48 177 SER A N 1
ATOM 1239 C CA . SER A 1 176 ? 41.842 -54.473 27.512 1.00 22.59 177 SER A CA 1
ATOM 1240 C C . SER A 1 176 ? 43.204 -55.149 27.687 1.00 22.71 177 SER A C 1
ATOM 1241 O O . SER A 1 176 ? 43.419 -55.898 28.644 1.00 22.64 177 SER A O 1
ATOM 1244 N N . VAL A 1 177 ? 44.110 -54.874 26.746 1.00 22.84 178 VAL A N 1
ATOM 1245 C CA . VAL A 1 177 ? 45.509 -55.317 26.813 1.00 22.97 178 VAL A CA 1
ATOM 1246 C C . VAL A 1 177 ? 46.391 -54.474 25.878 1.00 23.09 178 VAL A C 1
ATOM 1247 O O . VAL A 1 177 ? 46.014 -54.199 24.736 1.00 23.09 178 VAL A O 1
ATOM 1251 N N . THR A 1 178 ? 47.553 -54.057 26.378 1.00 23.23 179 THR A N 1
ATOM 1252 C CA . THR A 1 178 ? 48.499 -53.268 25.589 1.00 23.39 179 THR A CA 1
ATOM 1253 C C . THR A 1 178 ? 49.757 -54.079 25.284 1.00 23.53 179 THR A C 1
ATOM 1254 O O . THR A 1 178 ? 50.453 -54.535 26.197 1.00 23.58 179 THR A O 1
ATOM 1258 N N . GLY A 1 179 ? 50.032 -54.257 23.994 1.00 23.67 180 GLY A N 1
ATOM 1259 C CA . GLY A 1 179 ? 51.215 -54.981 23.536 1.00 23.87 180 GLY A CA 1
ATOM 1260 C C . GLY A 1 179 ? 52.154 -54.114 22.714 1.00 24.04 180 GLY A C 1
ATOM 1261 O O . GLY A 1 179 ? 51.898 -52.922 22.541 1.00 24.05 180 GLY A O 1
ATOM 1262 N N . PRO A 1 180 ? 53.245 -54.709 22.195 1.00 24.20 181 PRO A N 1
ATOM 1263 C CA . PRO A 1 180 ? 54.262 -53.959 21.454 1.00 24.30 181 PRO A CA 1
ATOM 1264 C C . PRO A 1 180 ? 53.823 -53.579 20.035 1.00 24.42 181 PRO A C 1
ATOM 1265 O O . PRO A 1 180 ? 52.761 -54.008 19.580 1.00 24.47 181 PRO A O 1
ATOM 1269 N N . ARG A 1 181 ? 54.646 -52.781 19.357 1.00 24.53 182 ARG A N 1
ATOM 1270 C CA . ARG A 1 181 ? 54.391 -52.348 17.980 1.00 24.61 182 ARG A CA 1
ATOM 1271 C C . ARG A 1 181 ? 54.394 -53.517 16.989 1.00 24.49 182 ARG A C 1
ATOM 1272 O O . ARG A 1 181 ? 53.639 -53.510 16.014 1.00 24.50 182 ARG A O 1
ATOM 1280 N N . GLU A 1 182 ? 55.234 -54.518 17.260 1.00 24.33 183 GLU A N 1
ATOM 1281 C CA . GLU A 1 182 ? 55.398 -55.691 16.391 1.00 24.18 183 GLU A CA 1
ATOM 1282 C C . GLU A 1 182 ? 54.136 -56.550 16.256 1.00 24.03 183 GLU A C 1
ATOM 1283 O O . GLU A 1 182 ? 54.073 -57.437 15.400 1.00 24.03 183 GLU A O 1
ATOM 1285 N N . TRP A 1 183 ? 53.141 -56.282 17.100 1.00 23.87 184 TRP A N 1
ATOM 1286 C CA . TRP A 1 183 ? 51.835 -56.940 17.026 1.00 23.72 184 TRP A CA 1
ATOM 1287 C C . TRP A 1 183 ? 51.089 -56.631 15.724 1.00 23.72 184 TRP A C 1
ATOM 1288 O O . TRP A 1 183 ? 50.210 -57.391 15.317 1.00 23.68 184 TRP A O 1
ATOM 1299 N N . GLU A 1 184 ? 51.446 -55.518 15.081 1.00 23.65 185 GLU A N 1
ATOM 1300 C CA . GLU A 1 184 ? 50.826 -55.101 13.822 1.00 23.61 185 GLU A CA 1
ATOM 1301 C C . GLU A 1 184 ? 50.947 -56.183 12.748 1.00 23.46 185 GLU A C 1
ATOM 1302 O O . GLU A 1 184 ? 51.985 -56.838 12.629 1.00 23.49 185 GLU A O 1
ATOM 1308 N N . ASN A 1 185 ? 49.865 -56.360 11.989 1.00 23.27 186 ASN A N 1
ATOM 1309 C CA . ASN A 1 185 ? 49.767 -57.340 10.894 1.00 23.11 186 ASN A CA 1
ATOM 1310 C C . ASN A 1 185 ? 49.599 -58.799 11.323 1.00 22.97 186 ASN A C 1
ATOM 1311 O O . ASN A 1 185 ? 49.618 -59.701 10.483 1.00 22.84 186 ASN A O 1
ATOM 1316 N N . ARG A 1 186 ? 49.421 -59.026 12.623 1.00 22.86 187 ARG A N 1
ATOM 1317 C CA . ARG A 1 186 ? 49.084 -60.354 13.133 1.00 22.83 187 ARG A CA 1
ATOM 1318 C C . ARG A 1 186 ? 47.618 -60.679 12.864 1.00 22.76 187 ARG A C 1
ATOM 1319 O O . ARG A 1 186 ? 46.808 -59.785 12.611 1.00 22.77 187 ARG A O 1
ATOM 1327 N N . TYR A 1 187 ? 47.287 -61.965 12.908 1.00 22.69 188 TYR A N 1
ATOM 1328 C CA . TYR A 1 187 ? 45.899 -62.407 12.864 1.00 22.63 188 TYR A CA 1
ATOM 1329 C C . TYR A 1 187 ? 45.496 -62.873 14.257 1.00 22.51 188 TYR A C 1
ATOM 1330 O O . TYR A 1 187 ? 46.268 -63.561 14.925 1.00 22.56 188 TYR A O 1
ATOM 1339 N N . TYR A 1 188 ? 44.302 -62.491 14.703 1.00 22.37 189 TYR A N 1
ATOM 1340 C CA . TYR A 1 188 ? 43.871 -62.821 16.064 1.00 22.24 189 TYR A CA 1
ATOM 1341 C C . TYR A 1 188 ? 42.405 -63.229 16.207 1.00 22.21 189 TYR A C 1
ATOM 1342 O O . TYR A 1 188 ? 41.563 -62.906 15.366 1.00 22.15 189 TYR A O 1
ATOM 1351 N N . LEU A 1 189 ? 42.130 -63.953 17.290 1.00 22.17 190 LEU A N 1
ATOM 1352 C CA . LEU A 1 189 ? 40.776 -64.304 17.703 1.00 22.13 190 LEU A CA 1
ATOM 1353 C C . LEU A 1 189 ? 40.627 -64.101 19.208 1.00 22.20 190 LEU A C 1
ATOM 1354 O O . LEU A 1 189 ? 41.598 -64.224 19.959 1.00 22.16 190 LEU A O 1
ATOM 1359 N N . TYR A 1 190 ? 39.412 -63.777 19.641 1.00 22.29 191 TYR A N 1
ATOM 1360 C CA . TYR A 1 190 ? 39.114 -63.647 21.064 1.00 22.37 191 TYR A CA 1
ATOM 1361 C C . TYR A 1 190 ? 38.665 -64.982 21.640 1.00 22.50 191 TYR A C 1
ATOM 1362 O O . TYR A 1 190 ? 37.974 -65.754 20.973 1.00 22.51 191 TYR A O 1
ATOM 1371 N N . GLU A 1 191 ? 39.065 -65.245 22.880 1.00 22.70 192 GLU A N 1
ATOM 1372 C CA . GLU A 1 191 ? 38.675 -66.461 23.584 1.00 22.90 192 GLU A CA 1
ATOM 1373 C C . GLU A 1 191 ? 37.788 -66.097 24.775 1.00 22.94 192 GLU A C 1
ATOM 1374 O O . GLU A 1 191 ? 38.277 -65.677 25.829 1.00 22.91 192 GLU A O 1
ATOM 1380 N N . VAL A 1 192 ? 36.481 -66.259 24.586 1.00 23.07 193 VAL A N 1
ATOM 1381 C CA . VAL A 1 192 ? 35.480 -65.806 25.551 1.00 23.21 193 VAL A CA 1
ATOM 1382 C C . VAL A 1 192 ? 34.740 -66.976 26.194 1.00 23.35 193 VAL A C 1
ATOM 1383 O O . VAL A 1 192 ? 34.071 -67.750 25.506 1.00 23.38 193 VAL A O 1
ATOM 1387 N N . ASP A 1 193 ? 34.864 -67.104 27.513 1.00 23.52 194 ASP A N 1
ATOM 1388 C CA . ASP A 1 193 ? 34.011 -68.024 28.266 1.00 23.71 194 ASP A CA 1
ATOM 1389 C C . ASP A 1 193 ? 32.846 -67.274 28.911 1.00 23.74 194 ASP A C 1
ATOM 1390 O O . ASP A 1 193 ? 33.028 -66.482 29.839 1.00 23.76 194 ASP A O 1
ATOM 1395 N N . VAL A 1 194 ? 31.650 -67.519 28.384 1.00 23.80 195 VAL A N 1
ATOM 1396 C CA . VAL A 1 194 ? 30.446 -66.806 28.804 1.00 23.85 195 VAL A CA 1
ATOM 1397 C C . VAL A 1 194 ? 29.229 -67.738 28.787 1.00 23.91 195 VAL A C 1
ATOM 1398 O O . VAL A 1 194 ? 29.165 -68.683 27.992 1.00 23.97 195 VAL A O 1
ATOM 1402 N N . TYR A 1 195 ? 28.280 -67.472 29.679 1.00 23.94 196 TYR A N 1
ATOM 1403 C CA . TYR A 1 195 ? 27.054 -68.255 29.772 1.00 24.02 196 TYR A CA 1
ATOM 1404 C C . TYR A 1 195 ? 26.113 -67.946 28.609 1.00 24.12 196 TYR A C 1
ATOM 1405 O O . TYR A 1 195 ? 25.745 -66.791 28.383 1.00 24.10 196 TYR A O 1
ATOM 1414 N N . HIS A 1 196 ? 25.742 -68.989 27.871 1.00 24.32 197 HIS A N 1
ATOM 1415 C CA . HIS A 1 196 ? 24.783 -68.871 26.777 1.00 24.50 197 HIS A CA 1
ATOM 1416 C C . HIS A 1 196 ? 23.454 -69.506 27.180 1.00 24.68 197 HIS A C 1
ATOM 1417 O O . HIS A 1 196 ? 23.398 -70.712 27.434 1.00 24.67 197 HIS A O 1
ATOM 1424 N N . PRO A 1 197 ? 22.382 -68.693 27.244 1.00 24.88 198 PRO A N 1
ATOM 1425 C CA . PRO A 1 197 ? 21.058 -69.143 27.687 1.00 25.04 198 PRO A CA 1
ATOM 1426 C C . PRO A 1 197 ? 20.408 -70.158 26.748 1.00 25.22 198 PRO A C 1
ATOM 1427 O O . PRO A 1 197 ? 19.566 -70.943 27.187 1.00 25.34 198 PRO A O 1
ATOM 1431 N N . THR A 1 198 ? 20.798 -70.139 25.474 1.00 25.35 199 THR A N 1
ATOM 1432 C CA . THR A 1 198 ? 20.242 -71.049 24.469 1.00 25.47 199 THR A CA 1
ATOM 1433 C C . THR A 1 198 ? 20.769 -72.479 24.616 1.00 25.59 199 THR A C 1
ATOM 1434 O O . THR A 1 198 ? 20.102 -73.437 24.212 1.00 25.63 199 THR A O 1
ATOM 1438 N N . LYS A 1 199 ? 21.965 -72.612 25.188 1.00 25.71 200 LYS A N 1
ATOM 1439 C CA . LYS A 1 199 ? 22.553 -73.919 25.497 1.00 25.81 200 LYS A CA 1
ATOM 1440 C C . LYS A 1 199 ? 22.525 -74.220 26.999 1.00 25.84 200 LYS A C 1
ATOM 1441 O O . LYS A 1 199 ? 22.768 -75.358 27.414 1.00 25.85 200 LYS A O 1
ATOM 1447 N N . ALA A 1 200 ? 22.223 -73.192 27.795 1.00 25.86 201 ALA A N 1
ATOM 1448 C CA . ALA A 1 200 ? 22.142 -73.275 29.263 1.00 25.85 201 ALA A CA 1
ATOM 1449 C C . ALA A 1 200 ? 23.435 -73.743 29.939 1.00 25.84 201 ALA A C 1
ATOM 1450 O O . ALA A 1 200 ? 23.401 -74.484 30.926 1.00 25.90 201 ALA A O 1
ATOM 1452 N N . GLN A 1 201 ? 24.571 -73.302 29.402 1.00 25.80 202 GLN A N 1
ATOM 1453 C CA . GLN A 1 201 ? 25.883 -73.617 29.974 1.00 25.75 202 GLN A CA 1
ATOM 1454 C C . GLN A 1 201 ? 26.954 -72.607 29.563 1.00 25.71 202 GLN A C 1
ATOM 1455 O O . GLN A 1 201 ? 26.773 -71.851 28.604 1.00 25.72 202 GLN A O 1
ATOM 1461 N N . VAL A 1 202 ? 28.060 -72.600 30.305 1.00 25.66 203 VAL A N 1
ATOM 1462 C CA . VAL A 1 202 ? 29.197 -71.729 30.015 1.00 25.60 203 VAL A CA 1
ATOM 1463 C C . VAL A 1 202 ? 30.121 -72.412 29.006 1.00 25.56 203 VAL A C 1
ATOM 1464 O O . VAL A 1 202 ? 30.635 -73.504 29.259 1.00 25.55 203 VAL A O 1
ATOM 1468 N N . LEU A 1 203 ? 30.316 -71.762 27.862 1.00 25.57 204 LEU A N 1
ATOM 1469 C CA . LEU A 1 203 ? 31.154 -72.298 26.790 1.00 25.57 204 LEU A CA 1
ATOM 1470 C C . LEU A 1 203 ? 32.309 -71.356 26.473 1.00 25.56 204 LEU A C 1
ATOM 1471 O O . LEU A 1 203 ? 32.145 -70.135 26.500 1.00 25.60 204 LEU A O 1
ATOM 1476 N N . LYS A 1 204 ? 33.473 -71.931 26.177 1.00 25.55 205 LYS A N 1
ATOM 1477 C CA . LYS A 1 204 ? 34.644 -71.149 25.784 1.00 25.56 205 LYS A CA 1
ATOM 1478 C C . LYS A 1 204 ? 34.635 -70.940 24.268 1.00 25.45 205 LYS A C 1
ATOM 1479 O O . LYS A 1 204 ? 34.998 -71.835 23.499 1.00 25.50 205 LYS A O 1
ATOM 1485 N N . CYS A 1 205 ? 34.210 -69.749 23.856 1.00 25.31 206 CYS A N 1
ATOM 1486 C CA . CYS A 1 205 ? 33.940 -69.447 22.452 1.00 25.19 206 CYS A CA 1
ATOM 1487 C C . CYS A 1 205 ? 35.073 -68.674 21.786 1.00 24.95 206 CYS A C 1
ATOM 1488 O O . CYS A 1 205 ? 35.579 -67.695 22.342 1.00 24.90 206 CYS A O 1
ATOM 1491 N N . LEU A 1 206 ? 35.463 -69.122 20.594 1.00 24.67 207 LEU A N 1
ATOM 1492 C CA . LEU A 1 206 ? 36.398 -68.381 19.751 1.00 24.38 207 LEU A CA 1
ATOM 1493 C C . LEU A 1 206 ? 35.616 -67.427 18.857 1.00 24.15 207 LEU A C 1
ATOM 1494 O O . LEU A 1 206 ? 34.813 -67.859 18.028 1.00 24.18 207 LEU A O 1
ATOM 1499 N N . ALA A 1 207 ? 35.848 -66.130 19.038 1.00 23.88 208 ALA A N 1
ATOM 1500 C CA . ALA A 1 207 ? 35.071 -65.102 18.346 1.00 23.65 208 ALA A CA 1
ATOM 1501 C C . ALA A 1 207 ? 35.940 -64.003 17.739 1.00 23.47 208 ALA A C 1
ATOM 1502 O O . ALA A 1 207 ? 36.990 -63.652 18.284 1.00 23.48 208 ALA A O 1
ATOM 1504 N N . GLY A 1 208 ? 35.486 -63.464 16.609 1.00 23.22 209 GLY A N 1
ATOM 1505 C CA . GLY A 1 208 ? 36.154 -62.341 15.955 1.00 22.94 209 GLY A CA 1
ATOM 1506 C C . GLY A 1 208 ? 35.798 -61.011 16.595 1.00 22.73 209 GLY A C 1
ATOM 1507 O O . GLY A 1 208 ? 34.931 -60.944 17.469 1.00 22.73 209 GLY A O 1
ATOM 1508 N N . ASP A 1 209 ? 36.468 -59.951 16.151 1.00 22.52 210 ASP A N 1
ATOM 1509 C CA . ASP A 1 209 ? 36.262 -58.613 16.697 1.00 22.31 210 ASP A CA 1
ATOM 1510 C C . ASP A 1 209 ? 35.079 -57.922 16.017 1.00 22.15 210 ASP A C 1
ATOM 1511 O O . ASP A 1 209 ? 35.004 -57.898 14.787 1.00 22.19 210 ASP A O 1
ATOM 1516 N N . PRO A 1 210 ? 34.140 -57.372 16.816 1.00 21.97 211 PRO A N 1
ATOM 1517 C CA . PRO A 1 210 ? 33.049 -56.539 16.298 1.00 21.76 211 PRO A CA 1
ATOM 1518 C C . PRO A 1 210 ? 33.563 -55.278 15.604 1.00 21.62 211 PRO A C 1
ATOM 1519 O O . PRO A 1 210 ? 32.950 -54.806 14.645 1.00 21.57 211 PRO A O 1
ATOM 1523 N N . TYR A 1 211 ? 34.679 -54.747 16.096 1.00 21.50 212 TYR A N 1
ATOM 1524 C CA . TYR A 1 211 ? 35.309 -53.565 15.518 1.00 21.40 212 TYR A CA 1
ATOM 1525 C C . TYR A 1 211 ? 36.469 -53.945 14.594 1.00 21.39 212 TYR A C 1
ATOM 1526 O O . TYR A 1 211 ? 37.473 -53.232 14.513 1.00 21.43 212 TYR A O 1
ATOM 1535 N N . ALA A 1 212 ? 36.318 -55.070 13.899 1.00 21.35 213 ALA A N 1
ATOM 1536 C CA . ALA A 1 212 ? 37.306 -55.521 12.921 1.00 21.37 213 ALA A CA 1
ATOM 1537 C C . ALA A 1 212 ? 37.307 -54.621 11.692 1.00 21.37 213 ALA A C 1
ATOM 1538 O O . ALA A 1 212 ? 36.254 -54.156 11.251 1.00 21.43 213 ALA A O 1
ATOM 1540 N N . ARG A 1 213 ? 38.496 -54.377 11.149 1.00 21.35 214 ARG A N 1
ATOM 1541 C CA . ARG A 1 213 ? 38.642 -53.580 9.933 1.00 21.37 214 ARG A CA 1
ATOM 1542 C C . ARG A 1 213 ? 39.045 -54.442 8.736 1.00 21.33 214 ARG A C 1
ATOM 1543 O O . ARG A 1 213 ? 38.904 -54.021 7.585 1.00 21.41 214 ARG A O 1
ATOM 1551 N N . SER A 1 214 ? 39.537 -55.648 9.019 1.00 21.25 215 SER A N 1
ATOM 1552 C CA . SER A 1 214 ? 39.872 -56.630 7.986 1.00 21.20 215 SER A CA 1
ATOM 1553 C C . SER A 1 214 ? 39.803 -58.060 8.523 1.00 21.13 215 SER A C 1
ATOM 1554 O O . SER A 1 214 ? 39.968 -58.293 9.725 1.00 21.08 215 SER A O 1
ATOM 1557 N N . LEU A 1 215 ? 39.561 -59.007 7.618 1.00 21.03 216 LEU A N 1
ATOM 1558 C CA . LEU A 1 215 ? 39.428 -60.420 7.970 1.00 20.95 216 LEU A CA 1
ATOM 1559 C C . LEU A 1 215 ? 40.136 -61.321 6.960 1.00 20.94 216 LEU A C 1
ATOM 1560 O O . LEU A 1 215 ? 40.419 -60.905 5.834 1.00 21.03 216 LEU A O 1
ATOM 1565 N N . SER A 1 216 ? 40.420 -62.555 7.372 1.00 20.89 217 SER A N 1
ATOM 1566 C CA . SER A 1 216 ? 40.894 -63.588 6.454 1.00 20.81 217 SER A CA 1
ATOM 1567 C C . SER A 1 216 ? 39.695 -64.210 5.730 1.00 20.81 217 SER A C 1
ATOM 1568 O O . SER A 1 216 ? 38.590 -63.659 5.776 1.00 20.78 217 SER A O 1
ATOM 1571 N N . ALA A 1 217 ? 39.911 -65.345 5.065 1.00 20.81 218 ALA A N 1
ATOM 1572 C CA . ALA A 1 217 ? 38.851 -66.024 4.312 1.00 20.82 218 ALA A CA 1
ATOM 1573 C C . ALA A 1 217 ? 37.700 -66.479 5.212 1.00 20.83 218 ALA A C 1
ATOM 1574 O O . ALA A 1 217 ? 37.922 -67.134 6.234 1.00 20.81 218 ALA A O 1
ATOM 1576 N N . ASN A 1 218 ? 36.480 -66.107 4.817 1.00 20.81 219 ASN A N 1
ATOM 1577 C CA . ASN A 1 218 ? 35.236 -66.431 5.541 1.00 20.75 219 ASN A CA 1
ATOM 1578 C C . ASN A 1 218 ? 35.184 -65.968 7.002 1.00 20.72 219 ASN A C 1
ATOM 1579 O O . ASN A 1 218 ? 34.466 -66.549 7.820 1.00 20.70 219 ASN A O 1
ATOM 1584 N N . GLY A 1 219 ? 35.938 -64.915 7.313 1.00 20.67 220 GLY A N 1
ATOM 1585 C CA . GLY A 1 219 ? 36.005 -64.367 8.668 1.00 20.66 220 GLY A CA 1
ATOM 1586 C C . GLY A 1 219 ? 36.513 -65.354 9.706 1.00 20.62 220 GLY A C 1
ATOM 1587 O O . GLY A 1 219 ? 36.058 -65.346 10.851 1.00 20.61 220 GLY A O 1
ATOM 1588 N N . ALA A 1 220 ? 37.454 -66.204 9.300 1.00 20.63 221 ALA A N 1
ATOM 1589 C CA . ALA A 1 220 ? 38.041 -67.204 10.188 1.00 20.67 221 ALA A CA 1
ATOM 1590 C C . ALA A 1 220 ? 38.895 -66.550 11.272 1.00 20.69 221 ALA A C 1
ATOM 1591 O O . ALA A 1 220 ? 38.865 -66.968 12.431 1.00 20.66 221 ALA A O 1
ATOM 1593 N N . ARG A 1 221 ? 39.646 -65.521 10.883 1.00 20.76 222 ARG A N 1
ATOM 1594 C CA . ARG A 1 221 ? 40.501 -64.766 11.799 1.00 20.76 222 ARG A CA 1
ATOM 1595 C C . ARG A 1 221 ? 40.440 -63.267 11.498 1.00 20.87 222 ARG A C 1
ATOM 1596 O O . ARG A 1 221 ? 40.154 -62.862 10.367 1.00 20.88 222 ARG A O 1
ATOM 1604 N N . THR A 1 222 ? 40.706 -62.454 12.517 1.00 20.98 223 THR A N 1
ATOM 1605 C CA . THR A 1 222 ? 40.733 -60.999 12.375 1.00 21.13 223 THR A CA 1
ATOM 1606 C C . THR A 1 222 ? 42.158 -60.523 12.090 1.00 21.24 223 THR A C 1
ATOM 1607 O O . THR A 1 222 ? 43.105 -60.971 12.734 1.00 21.25 223 THR A O 1
ATOM 1611 N N . TRP A 1 223 ? 42.301 -59.620 11.124 1.00 21.44 224 TRP A N 1
ATOM 1612 C CA . TRP A 1 223 ? 43.610 -59.078 10.761 1.00 21.70 224 TRP A CA 1
ATOM 1613 C C . TRP A 1 223 ? 43.882 -57.761 11.485 1.00 21.86 224 TRP A C 1
ATOM 1614 O O . TRP A 1 223 ? 43.180 -56.769 11.276 1.00 21.89 224 TRP A O 1
ATOM 1625 N N . LEU A 1 224 ? 44.902 -57.770 12.341 1.00 22.10 225 LEU A N 1
ATOM 1626 C CA . LEU A 1 224 ? 45.277 -56.603 13.140 1.00 22.33 225 LEU A CA 1
ATOM 1627 C C . LEU A 1 224 ? 46.039 -55.581 12.290 1.00 22.53 225 LEU A C 1
ATOM 1628 O O . LEU A 1 224 ? 47.270 -55.503 12.332 1.00 22.54 225 LEU A O 1
ATOM 1633 N N . VAL A 1 225 ? 45.287 -54.797 11.523 1.00 22.79 226 VAL A N 1
ATOM 1634 C CA . VAL A 1 225 ? 45.859 -53.874 10.546 1.00 23.06 226 VAL A CA 1
ATOM 1635 C C . VAL A 1 225 ? 45.510 -52.414 10.856 1.00 23.29 226 VAL A C 1
ATOM 1636 O O . VAL A 1 225 ? 44.426 -52.116 11.366 1.00 23.35 226 VAL A O 1
ATOM 1640 N N . ASP A 1 226 ? 46.448 -51.517 10.560 1.00 23.56 227 ASP A N 1
ATOM 1641 C CA . ASP A 1 226 ? 46.221 -50.083 10.673 1.00 23.84 227 ASP A CA 1
ATOM 1642 C C . ASP A 1 226 ? 45.609 -49.578 9.370 1.00 24.04 227 ASP A C 1
ATOM 1643 O O . ASP A 1 226 ? 46.221 -49.685 8.308 1.00 24.07 227 ASP A O 1
ATOM 1648 N N . ILE A 1 227 ? 44.398 -49.034 9.464 1.00 24.30 228 ILE A N 1
ATOM 1649 C CA . ILE A 1 227 ? 43.647 -48.565 8.295 1.00 24.49 228 ILE A CA 1
ATOM 1650 C C . ILE A 1 227 ? 44.246 -47.289 7.680 1.00 24.70 228 ILE A C 1
ATOM 1651 O O . ILE A 1 227 ? 43.978 -46.961 6.519 1.00 24.72 228 ILE A O 1
ATOM 1656 N N . ASN A 1 228 ? 45.069 -46.590 8.460 1.00 24.90 229 ASN A N 1
ATOM 1657 C CA . ASN A 1 228 ? 45.733 -45.365 8.010 1.00 25.09 229 ASN A CA 1
ATOM 1658 C C . ASN A 1 228 ? 47.020 -45.627 7.222 1.00 25.14 229 ASN A C 1
ATOM 1659 O O . ASN A 1 228 ? 47.665 -44.687 6.749 1.00 25.20 229 ASN A O 1
ATOM 1664 N N . ASN A 1 229 ? 47.378 -46.904 7.084 1.00 25.18 230 ASN A N 1
ATOM 1665 C CA . ASN A 1 229 ? 48.616 -47.322 6.419 1.00 25.27 230 ASN A CA 1
ATOM 1666 C C . ASN A 1 229 ? 48.734 -46.824 4.978 1.00 25.29 230 ASN A C 1
ATOM 1667 O O . ASN A 1 229 ? 47.768 -46.863 4.213 1.00 25.40 230 ASN A O 1
ATOM 1672 N N . GLU A 1 230 ? 49.932 -46.360 4.629 1.00 25.27 231 GLU A N 1
ATOM 1673 C CA . GLU A 1 230 ? 50.255 -45.882 3.281 1.00 25.25 231 GLU A CA 1
ATOM 1674 C C . GLU A 1 230 ? 50.074 -46.975 2.220 1.00 25.13 231 GLU A C 1
ATOM 1675 O O . GLU A 1 230 ? 49.603 -46.702 1.113 1.00 25.09 231 GLU A O 1
ATOM 1681 N N . THR A 1 231 ? 50.428 -48.209 2.577 1.00 25.00 232 THR A N 1
ATOM 1682 C CA . THR A 1 231 ? 50.372 -49.352 1.657 1.00 24.87 232 THR A CA 1
ATOM 1683 C C . THR A 1 231 ? 48.946 -49.821 1.334 1.00 24.72 232 THR A C 1
ATOM 1684 O O . THR A 1 231 ? 48.758 -50.770 0.567 1.00 24.65 232 THR A O 1
ATOM 1688 N N . LEU A 1 232 ? 47.953 -49.154 1.921 1.00 24.57 233 LEU A N 1
ATOM 1689 C CA . LEU A 1 232 ? 46.541 -49.473 1.688 1.00 24.38 233 LEU A CA 1
ATOM 1690 C C . LEU A 1 232 ? 45.817 -48.379 0.898 1.00 24.23 233 LEU A C 1
ATOM 1691 O O . LEU A 1 232 ? 44.645 -48.529 0.546 1.00 24.24 233 LEU A O 1
ATOM 1696 N N . LYS A 1 233 ? 46.522 -47.285 0.623 1.00 24.06 234 LYS A N 1
ATOM 1697 C CA . LYS A 1 233 ? 45.960 -46.159 -0.117 1.00 23.92 234 LYS A CA 1
ATOM 1698 C C . LYS A 1 233 ? 46.366 -46.210 -1.591 1.00 23.88 234 LYS A C 1
ATOM 1699 O O . LYS A 1 233 ? 47.553 -46.343 -1.901 1.00 23.88 234 LYS A O 1
ATOM 1705 N N . PRO A 1 234 ? 45.380 -46.113 -2.506 1.00 23.82 235 PRO A N 1
ATOM 1706 C CA . PRO A 1 234 ? 45.687 -45.972 -3.930 1.00 23.76 235 PRO A CA 1
ATOM 1707 C C . PRO A 1 234 ? 46.240 -44.579 -4.238 1.00 23.75 235 PRO A C 1
ATOM 1708 O O . PRO A 1 234 ? 46.166 -43.687 -3.388 1.00 23.75 235 PRO A O 1
ATOM 1712 N N . ALA A 1 235 ? 46.787 -44.402 -5.440 1.00 23.71 236 ALA A N 1
ATOM 1713 C CA . ALA A 1 235 ? 47.398 -43.134 -5.847 1.00 23.59 236 ALA A CA 1
ATOM 1714 C C . ALA A 1 235 ? 46.433 -41.954 -5.722 1.00 23.53 236 ALA A C 1
ATOM 1715 O O . ALA A 1 235 ? 45.315 -41.997 -6.242 1.00 23.55 236 ALA A O 1
ATOM 1717 N N . SER A 1 236 ? 46.881 -40.918 -5.010 1.00 23.43 237 SER A N 1
ATOM 1718 C CA . SER A 1 236 ? 46.127 -39.672 -4.801 1.00 23.36 237 SER A CA 1
ATOM 1719 C C . SER A 1 236 ? 44.819 -39.848 -4.012 1.00 23.36 237 SER A C 1
ATOM 1720 O O . SER A 1 236 ? 43.876 -39.069 -4.177 1.00 23.33 237 SER A O 1
ATOM 1723 N N . TRP A 1 237 ? 44.782 -40.860 -3.147 1.00 23.37 238 TRP A N 1
ATOM 1724 C CA . TRP A 1 237 ? 43.605 -41.153 -2.323 1.00 23.37 238 TRP A CA 1
ATOM 1725 C C . TRP A 1 237 ? 43.290 -40.030 -1.336 1.00 23.51 238 TRP A C 1
ATOM 1726 O O . TRP A 1 237 ? 42.122 -39.707 -1.115 1.00 23.59 238 TRP A O 1
ATOM 1737 N N . ASP A 1 238 ? 44.334 -39.439 -0.755 1.00 23.64 239 ASP A N 1
ATOM 1738 C CA . ASP A 1 238 ? 44.178 -38.353 0.217 1.00 23.80 239 ASP A CA 1
ATOM 1739 C C . ASP A 1 238 ? 43.712 -37.042 -0.424 1.00 23.89 239 ASP A C 1
ATOM 1740 O O . ASP A 1 238 ? 43.309 -36.112 0.279 1.00 23.85 239 ASP A O 1
ATOM 1745 N N . GLU A 1 239 ? 43.768 -36.979 -1.753 1.00 23.99 240 GLU A N 1
ATOM 1746 C CA . GLU A 1 239 ? 43.308 -35.808 -2.502 1.00 24.17 240 GLU A CA 1
ATOM 1747 C C . GLU A 1 239 ? 42.003 -36.074 -3.265 1.00 24.14 240 GLU A C 1
ATOM 1748 O O . GLU A 1 239 ? 41.700 -35.383 -4.241 1.00 24.22 240 GLU A O 1
ATOM 1754 N N . LEU A 1 240 ? 41.233 -37.064 -2.811 1.00 24.11 241 LEU A N 1
ATOM 1755 C CA . LEU A 1 240 ? 39.980 -37.442 -3.475 1.00 24.04 241 LEU A CA 1
ATOM 1756 C C . LEU A 1 240 ? 38.875 -36.399 -3.302 1.00 24.06 241 LEU A C 1
ATOM 1757 O O . LEU A 1 240 ? 38.027 -36.248 -4.180 1.00 24.09 241 LEU A O 1
ATOM 1762 N N . ALA A 1 241 ? 38.895 -35.683 -2.178 1.00 24.06 242 ALA A N 1
ATOM 1763 C CA . ALA A 1 241 ? 37.906 -34.638 -1.895 1.00 24.10 242 ALA A CA 1
ATOM 1764 C C . ALA A 1 241 ? 37.868 -33.557 -2.979 1.00 24.14 242 ALA A C 1
ATOM 1765 O O . ALA A 1 241 ? 36.822 -32.958 -3.228 1.00 24.15 242 ALA A O 1
ATOM 1767 N N . ASP A 1 242 ? 39.012 -33.323 -3.618 1.00 24.20 243 ASP A N 1
ATOM 1768 C CA . ASP A 1 242 ? 39.116 -32.380 -4.731 1.00 24.28 243 ASP A CA 1
ATOM 1769 C C . ASP A 1 242 ? 38.635 -33.008 -6.042 1.00 24.23 243 ASP A C 1
ATOM 1770 O O . ASP A 1 242 ? 38.239 -32.297 -6.969 1.00 24.22 243 ASP A O 1
ATOM 1775 N N . GLU A 1 243 ? 38.678 -34.339 -6.108 1.00 24.12 244 GLU A N 1
ATOM 1776 C CA . GLU A 1 243 ? 38.295 -35.090 -7.306 1.00 24.03 244 GLU A CA 1
ATOM 1777 C C . GLU A 1 243 ? 36.808 -35.447 -7.349 1.00 23.92 244 GLU A C 1
ATOM 1778 O O . GLU A 1 243 ? 36.278 -35.776 -8.414 1.00 23.97 244 GLU A O 1
ATOM 1784 N N . LYS A 1 244 ? 36.146 -35.393 -6.194 1.00 23.69 245 LYS A N 1
ATOM 1785 C CA . LYS A 1 244 ? 34.743 -35.800 -6.078 1.00 23.41 245 LYS A CA 1
ATOM 1786 C C . LYS A 1 244 ? 33.796 -34.871 -6.839 1.00 23.28 245 LYS A C 1
ATOM 1787 O O . LYS A 1 244 ? 33.929 -33.647 -6.751 1.00 23.30 245 LYS A O 1
ATOM 1793 N N . PRO A 1 245 ? 32.841 -35.453 -7.596 1.00 23.14 246 PRO A N 1
ATOM 1794 C CA . PRO A 1 245 ? 31.913 -34.675 -8.422 1.00 23.02 246 PRO A CA 1
ATOM 1795 C C . PRO A 1 245 ? 31.110 -33.660 -7.612 1.00 22.91 246 PRO A C 1
ATOM 1796 O O . PRO A 1 245 ? 30.676 -33.957 -6.495 1.00 22.84 246 PRO A O 1
ATOM 1800 N N . LYS A 1 246 ? 30.928 -32.475 -8.191 1.00 22.79 247 LYS A N 1
ATOM 1801 C CA . LYS A 1 246 ? 30.264 -31.353 -7.532 1.00 22.69 247 LYS A CA 1
ATOM 1802 C C . LYS A 1 246 ? 28.818 -31.674 -7.152 1.00 22.55 247 LYS A C 1
ATOM 1803 O O . LYS A 1 246 ? 28.073 -32.263 -7.941 1.00 22.58 247 LYS A O 1
ATOM 1809 N N . LEU A 1 247 ? 28.440 -31.288 -5.935 1.00 22.31 248 LEU A N 1
ATOM 1810 C CA . LEU A 1 247 ? 27.073 -31.453 -5.447 1.00 22.04 248 LEU A CA 1
ATOM 1811 C C . LEU A 1 247 ? 26.590 -30.157 -4.794 1.00 21.93 248 LEU A C 1
ATOM 1812 O O . LEU A 1 247 ? 26.933 -29.859 -3.646 1.00 21.87 248 LEU A O 1
ATOM 1817 N N . ASP A 1 248 ? 25.802 -29.389 -5.543 1.00 21.78 249 ASP A N 1
ATOM 1818 C CA . ASP A 1 248 ? 25.304 -28.086 -5.094 1.00 21.71 249 ASP A CA 1
ATOM 1819 C C . ASP A 1 248 ? 24.230 -28.228 -4.015 1.00 21.47 249 ASP A C 1
ATOM 1820 O O . ASP A 1 248 ? 24.220 -27.478 -3.037 1.00 21.43 249 ASP A O 1
ATOM 1825 N N . SER A 1 249 ? 23.334 -29.194 -4.208 1.00 21.20 250 SER A N 1
ATOM 1826 C CA . SER A 1 249 ? 22.228 -29.451 -3.287 1.00 20.95 250 SER A CA 1
ATOM 1827 C C . SER A 1 249 ? 21.784 -30.912 -3.386 1.00 20.67 250 SER A C 1
ATOM 1828 O O . SER A 1 249 ? 22.100 -31.597 -4.364 1.00 20.63 250 SER A O 1
ATOM 1831 N N . PHE A 1 250 ? 21.054 -31.383 -2.375 1.00 20.31 251 PHE A N 1
ATOM 1832 C CA . PHE A 1 250 ? 20.503 -32.743 -2.379 1.00 19.89 251 PHE A CA 1
ATOM 1833 C C . PHE A 1 250 ? 19.398 -32.911 -3.426 1.00 19.55 251 PHE A C 1
ATOM 1834 O O . PHE A 1 250 ? 19.022 -34.033 -3.774 1.00 19.46 251 PHE A O 1
ATOM 1842 N N . SER A 1 251 ? 18.892 -31.786 -3.924 1.00 19.18 252 SER A N 1
ATOM 1843 C CA . SER A 1 251 ? 17.846 -31.766 -4.944 1.00 18.84 252 SER A CA 1
ATOM 1844 C C . SER A 1 251 ? 18.345 -32.201 -6.328 1.00 18.55 252 SER A C 1
ATOM 1845 O O . SER A 1 251 ? 17.544 -32.444 -7.232 1.00 18.60 252 SER A O 1
ATOM 1848 N N . ASP A 1 252 ? 19.664 -32.301 -6.485 1.00 18.16 253 ASP A N 1
ATOM 1849 C CA . ASP A 1 252 ? 20.273 -32.687 -7.758 1.00 17.76 253 ASP A CA 1
ATOM 1850 C C . ASP A 1 252 ? 20.572 -34.188 -7.856 1.00 17.41 253 ASP A C 1
ATOM 1851 O O . ASP A 1 252 ? 21.178 -34.639 -8.828 1.00 17.44 253 ASP A O 1
ATOM 1856 N N . ILE A 1 253 ? 20.131 -34.955 -6.861 1.00 16.96 254 ILE A N 1
ATOM 1857 C CA . ILE A 1 253 ? 20.454 -36.382 -6.776 1.00 16.54 254 ILE A CA 1
ATOM 1858 C C . ILE A 1 253 ? 19.535 -37.280 -7.619 1.00 16.35 254 ILE A C 1
ATOM 1859 O O . ILE A 1 253 ? 18.308 -37.181 -7.542 1.00 16.37 254 ILE A O 1
ATOM 1864 N N . THR A 1 254 ? 20.152 -38.137 -8.433 1.00 15.97 255 THR A N 1
ATOM 1865 C CA . THR A 1 254 ? 19.480 -39.291 -9.036 1.00 15.67 255 THR A CA 1
ATOM 1866 C C . THR A 1 254 ? 20.248 -40.554 -8.647 1.00 15.42 255 THR A C 1
ATOM 1867 O O . THR A 1 254 ? 21.483 -40.550 -8.628 1.00 15.43 255 THR A O 1
ATOM 1871 N N . ILE A 1 255 ? 19.518 -41.626 -8.339 1.00 15.01 256 ILE A N 1
ATOM 1872 C CA . ILE A 1 255 ? 20.125 -42.854 -7.813 1.00 14.65 256 ILE A CA 1
ATOM 1873 C C . ILE A 1 255 ? 19.969 -44.050 -8.760 1.00 14.48 256 ILE A C 1
ATOM 1874 O O . ILE A 1 255 ? 18.902 -44.269 -9.341 1.00 14.48 256 ILE A O 1
ATOM 1879 N N . TYR A 1 256 ? 21.049 -44.817 -8.892 1.00 14.17 257 TYR A N 1
ATOM 1880 C CA . TYR A 1 256 ? 21.094 -45.997 -9.744 1.00 13.81 257 TYR A CA 1
ATOM 1881 C C . TYR A 1 256 ? 21.484 -47.209 -8.896 1.00 13.71 257 TYR A C 1
ATOM 1882 O O . TYR A 1 256 ? 22.613 -47.292 -8.409 1.00 13.75 257 TYR A O 1
ATOM 1891 N N . GLU A 1 257 ? 20.543 -48.135 -8.712 1.00 13.54 258 GLU A N 1
ATOM 1892 C CA . GLU A 1 257 ? 20.747 -49.289 -7.830 1.00 13.42 258 GLU A CA 1
ATOM 1893 C C . GLU A 1 257 ? 21.312 -50.505 -8.560 1.00 13.31 258 GLU A C 1
ATOM 1894 O O . GLU A 1 257 ? 20.651 -51.087 -9.422 1.00 13.27 258 GLU A O 1
ATOM 1900 N N . LEU A 1 258 ? 22.522 -50.898 -8.173 1.00 13.19 259 LEU A N 1
ATOM 1901 C CA . LEU A 1 258 ? 23.258 -51.965 -8.842 1.00 13.06 259 LEU A CA 1
ATOM 1902 C C . LEU A 1 258 ? 23.843 -52.967 -7.843 1.00 13.07 259 LEU A C 1
ATOM 1903 O O . LEU A 1 258 ? 24.273 -52.588 -6.754 1.00 13.05 259 LEU A O 1
ATOM 1908 N N . HIS A 1 259 ? 23.843 -54.244 -8.221 1.00 13.06 260 HIS A N 1
ATOM 1909 C CA . HIS A 1 259 ? 24.486 -55.298 -7.439 1.00 13.02 260 HIS A CA 1
ATOM 1910 C C . HIS A 1 259 ? 25.864 -55.602 -8.025 1.00 13.16 260 HIS A C 1
ATOM 1911 O O . HIS A 1 259 ? 25.996 -55.815 -9.233 1.00 13.08 260 HIS A O 1
ATOM 1918 N N . ILE A 1 260 ? 26.875 -55.625 -7.155 1.00 13.34 261 ILE A N 1
ATOM 1919 C CA . ILE A 1 260 ? 28.289 -55.743 -7.546 1.00 13.47 261 ILE A CA 1
ATOM 1920 C C . ILE A 1 260 ? 28.572 -56.914 -8.492 1.00 13.69 261 ILE A C 1
ATOM 1921 O O . ILE A 1 260 ? 29.245 -56.739 -9.511 1.00 13.77 261 ILE A O 1
ATOM 1926 N N . ARG A 1 261 ? 28.052 -58.095 -8.162 1.00 13.92 262 ARG A N 1
ATOM 1927 C CA . ARG A 1 261 ? 28.287 -59.282 -8.985 1.00 14.21 262 ARG A CA 1
ATOM 1928 C C . ARG A 1 261 ? 27.591 -59.209 -10.350 1.00 14.44 262 ARG A C 1
ATOM 1929 O O . ARG A 1 261 ? 28.206 -59.527 -11.372 1.00 14.48 262 ARG A O 1
ATOM 1937 N N . ASP A 1 262 ? 26.327 -58.782 -10.358 1.00 14.62 263 ASP A N 1
ATOM 1938 C CA . ASP A 1 262 ? 25.541 -58.654 -11.592 1.00 14.84 263 ASP A CA 1
ATOM 1939 C C . ASP A 1 262 ? 26.224 -57.770 -12.631 1.00 14.92 263 ASP A C 1
ATOM 1940 O O . ASP A 1 262 ? 26.154 -58.041 -13.833 1.00 15.00 263 ASP A O 1
ATOM 1945 N N . PHE A 1 263 ? 26.886 -56.720 -12.149 1.00 14.98 264 PHE A N 1
ATOM 1946 C CA . PHE A 1 263 ? 27.560 -55.735 -12.992 1.00 15.00 264 PHE A CA 1
ATOM 1947 C C . PHE A 1 263 ? 28.552 -56.344 -13.987 1.00 15.15 264 PHE A C 1
ATOM 1948 O O . PHE A 1 263 ? 28.628 -55.899 -15.131 1.00 15.20 264 PHE A O 1
ATOM 1956 N N . SER A 1 264 ? 29.299 -57.360 -13.561 1.00 15.36 265 SER A N 1
ATOM 1957 C CA . SER A 1 264 ? 30.371 -57.906 -14.397 1.00 15.63 265 SER A CA 1
ATOM 1958 C C . SER A 1 264 ? 30.442 -59.433 -14.473 1.00 15.80 265 SER A C 1
ATOM 1959 O O . SER A 1 264 ? 31.411 -59.976 -15.004 1.00 15.84 265 SER A O 1
ATOM 1962 N N . ALA A 1 265 ? 29.425 -60.121 -13.957 1.00 16.03 266 ALA A N 1
ATOM 1963 C CA . ALA A 1 265 ? 29.388 -61.586 -13.997 1.00 16.29 266 ALA A CA 1
ATOM 1964 C C . ALA A 1 265 ? 29.341 -62.129 -15.428 1.00 16.49 266 ALA A C 1
ATOM 1965 O O . ALA A 1 265 ? 30.009 -63.117 -15.742 1.00 16.52 266 ALA A O 1
ATOM 1967 N N . HIS A 1 266 ? 28.556 -61.474 -16.284 1.00 16.69 267 HIS A N 1
ATOM 1968 C CA . HIS A 1 266 ? 28.411 -61.876 -17.685 1.00 16.95 267 HIS A CA 1
ATOM 1969 C C . HIS A 1 266 ? 29.177 -60.955 -18.645 1.00 17.01 267 HIS A C 1
ATOM 1970 O O . HIS A 1 266 ? 28.910 -60.945 -19.850 1.00 16.98 267 HIS A O 1
ATOM 1977 N N . ASP A 1 267 ? 30.127 -60.190 -18.109 1.00 17.09 268 ASP A N 1
ATOM 1978 C CA . ASP A 1 267 ? 30.919 -59.260 -18.915 1.00 17.19 268 ASP A CA 1
ATOM 1979 C C . ASP A 1 267 ? 32.213 -59.912 -19.408 1.00 17.25 268 ASP A C 1
ATOM 1980 O O . ASP A 1 267 ? 33.156 -60.116 -18.641 1.00 17.21 268 ASP A O 1
ATOM 1985 N N . GLY A 1 268 ? 32.242 -60.227 -20.701 1.00 17.36 269 GLY A N 1
ATOM 1986 C CA . GLY A 1 268 ? 33.396 -60.860 -21.332 1.00 17.46 269 GLY A CA 1
ATOM 1987 C C . GLY A 1 268 ? 34.630 -59.980 -21.428 1.00 17.57 269 GLY A C 1
ATOM 1988 O O . GLY A 1 268 ? 35.751 -60.487 -21.432 1.00 17.58 269 GLY A O 1
ATOM 1989 N N . THR A 1 269 ? 34.427 -58.665 -21.497 1.00 17.71 270 THR A N 1
ATOM 1990 C CA . THR A 1 269 ? 35.533 -57.708 -21.648 1.00 17.89 270 THR A CA 1
ATOM 1991 C C . THR A 1 269 ? 36.414 -57.594 -20.396 1.00 18.02 270 THR A C 1
ATOM 1992 O O . THR A 1 269 ? 37.509 -57.035 -20.452 1.00 18.07 270 THR A O 1
ATOM 1996 N N . VAL A 1 270 ? 35.927 -58.136 -19.280 1.00 18.28 271 VAL A N 1
ATOM 1997 C CA . VAL A 1 270 ? 36.636 -58.117 -17.999 1.00 18.57 271 VAL A CA 1
ATOM 1998 C C . VAL A 1 270 ? 37.246 -59.495 -17.714 1.00 18.83 271 VAL A C 1
ATOM 1999 O O . VAL A 1 270 ? 36.632 -60.522 -18.017 1.00 18.94 271 VAL A O 1
ATOM 2003 N N . ASP A 1 271 ? 38.452 -59.506 -17.142 1.00 19.12 272 ASP A N 1
ATOM 2004 C CA . ASP A 1 271 ? 39.143 -60.748 -16.757 1.00 19.42 272 ASP A CA 1
ATOM 2005 C C . ASP A 1 271 ? 38.345 -61.579 -15.748 1.00 19.49 272 ASP A C 1
ATOM 2006 O O . ASP A 1 271 ? 37.671 -61.029 -14.876 1.00 19.55 272 ASP A O 1
ATOM 2011 N N . SER A 1 272 ? 38.435 -62.901 -15.882 1.00 19.66 273 SER A N 1
ATOM 2012 C CA . SER A 1 272 ? 37.661 -63.842 -15.065 1.00 19.86 273 SER A CA 1
ATOM 2013 C C . SER A 1 272 ? 37.949 -63.769 -13.562 1.00 19.94 273 SER A C 1
ATOM 2014 O O . SER A 1 272 ? 37.098 -64.133 -12.746 1.00 20.04 273 SER A O 1
ATOM 2017 N N . ASP A 1 273 ? 39.141 -63.297 -13.203 1.00 20.06 274 ASP A N 1
ATOM 2018 C CA . ASP A 1 273 ? 39.512 -63.109 -11.798 1.00 20.11 274 ASP A CA 1
ATOM 2019 C C . ASP A 1 273 ? 38.888 -61.849 -11.192 1.00 20.05 274 ASP A C 1
ATOM 2020 O O . ASP A 1 273 ? 38.776 -61.732 -9.969 1.00 20.08 274 ASP A O 1
ATOM 2025 N N . SER A 1 274 ? 38.484 -60.917 -12.055 1.00 19.98 275 SER A N 1
ATOM 2026 C CA . SER A 1 274 ? 37.846 -59.670 -11.630 1.00 19.93 275 SER A CA 1
ATOM 2027 C C . SER A 1 274 ? 36.320 -59.704 -11.769 1.00 19.86 275 SER A C 1
ATOM 2028 O O . SER A 1 274 ? 35.626 -58.849 -11.210 1.00 19.80 275 SER A O 1
ATOM 2031 N N . ARG A 1 275 ? 35.809 -60.689 -12.509 1.00 19.76 276 ARG A N 1
ATOM 2032 C CA . ARG A 1 275 ? 34.374 -60.795 -12.795 1.00 19.69 276 ARG A CA 1
ATOM 2033 C C . ARG A 1 275 ? 33.525 -60.999 -11.542 1.00 19.60 276 ARG A C 1
ATOM 2034 O O . ARG A 1 275 ? 33.641 -62.018 -10.855 1.00 19.67 276 ARG A O 1
ATOM 2042 N N . GLY A 1 276 ? 32.679 -60.012 -11.257 1.00 19.40 277 GLY A N 1
ATOM 2043 C CA . GLY A 1 276 ? 31.783 -60.048 -10.106 1.00 19.10 277 GLY A CA 1
ATOM 2044 C C . GLY A 1 276 ? 32.430 -59.594 -8.812 1.00 18.93 277 GLY A C 1
ATOM 2045 O O . GLY A 1 276 ? 32.126 -60.130 -7.747 1.00 18.97 277 GLY A O 1
ATOM 2046 N N . GLY A 1 277 ? 33.317 -58.603 -8.907 1.00 18.78 278 GLY A N 1
ATOM 2047 C CA . GLY A 1 277 ? 34.035 -58.075 -7.746 1.00 18.48 278 GLY A CA 1
ATOM 2048 C C . GLY A 1 277 ? 34.406 -56.605 -7.849 1.00 18.37 278 GLY A C 1
ATOM 2049 O O . GLY A 1 277 ? 34.037 -55.931 -8.811 1.00 18.35 278 GLY A O 1
ATOM 2050 N N . PHE A 1 278 ? 35.150 -56.117 -6.856 1.00 18.31 279 PHE A N 1
ATOM 2051 C CA . PHE A 1 278 ? 35.524 -54.699 -6.758 1.00 18.22 279 PHE A CA 1
ATOM 2052 C C . PHE A 1 278 ? 36.419 -54.183 -7.894 1.00 18.18 279 PHE A C 1
ATOM 2053 O O . PHE A 1 278 ? 36.403 -52.987 -8.198 1.00 18.18 279 PHE A O 1
ATOM 2061 N N . ARG A 1 279 ? 37.203 -55.075 -8.502 1.00 18.09 280 ARG A N 1
ATOM 2062 C CA . ARG A 1 279 ? 38.132 -54.694 -9.573 1.00 18.02 280 ARG A CA 1
ATOM 2063 C C . ARG A 1 279 ? 37.459 -54.272 -10.881 1.00 18.01 280 ARG A C 1
ATOM 2064 O O . ARG A 1 279 ? 37.998 -53.446 -11.620 1.00 17.97 280 ARG A O 1
ATOM 2072 N N . ALA A 1 280 ? 36.289 -54.847 -11.156 1.00 17.98 281 ALA A N 1
ATOM 2073 C CA . ALA A 1 280 ? 35.540 -54.578 -12.387 1.00 17.98 281 ALA A CA 1
ATOM 2074 C C . ALA A 1 280 ? 35.287 -53.091 -12.627 1.00 18.04 281 ALA A C 1
ATOM 2075 O O . ALA A 1 280 ? 35.341 -52.622 -13.767 1.00 18.06 281 ALA A O 1
ATOM 2077 N N . PHE A 1 281 ? 35.024 -52.359 -11.546 1.00 18.08 282 PHE A N 1
ATOM 2078 C CA . PHE A 1 281 ? 34.758 -50.924 -11.609 1.00 18.15 282 PHE A CA 1
ATOM 2079 C C . PHE A 1 281 ? 36.021 -50.106 -11.894 1.00 18.26 282 PHE A C 1
ATOM 2080 O O . PHE A 1 281 ? 35.937 -48.916 -12.203 1.00 18.22 282 PHE A O 1
ATOM 2088 N N . ALA A 1 282 ? 37.186 -50.745 -11.795 1.00 18.35 283 ALA A N 1
ATOM 2089 C CA . ALA A 1 282 ? 38.465 -50.062 -11.991 1.00 18.43 283 ALA A CA 1
ATOM 2090 C C . ALA A 1 282 ? 39.045 -50.251 -13.398 1.00 18.53 283 ALA A C 1
ATOM 2091 O O . ALA A 1 282 ? 40.158 -49.797 -13.685 1.00 18.54 283 ALA A O 1
ATOM 2093 N N . TYR A 1 283 ? 38.284 -50.913 -14.268 1.00 18.61 284 TYR A N 1
ATOM 2094 C CA . TYR A 1 283 ? 38.686 -51.128 -15.658 1.00 18.76 284 TYR A CA 1
ATOM 2095 C C . TYR A 1 283 ? 38.630 -49.853 -16.498 1.00 18.97 284 TYR A C 1
ATOM 2096 O O . TYR A 1 283 ? 37.796 -48.978 -16.261 1.00 18.94 284 TYR A O 1
ATOM 2105 N N . GLN A 1 284 ? 39.524 -49.772 -17.483 1.00 19.26 285 GLN A N 1
ATOM 2106 C CA . GLN A 1 284 ? 39.655 -48.600 -18.351 1.00 19.54 285 GLN A CA 1
ATOM 2107 C C . GLN A 1 284 ? 38.439 -48.402 -19.253 1.00 19.63 285 GLN A C 1
ATOM 2108 O O . GLN A 1 284 ? 37.751 -47.382 -19.161 1.00 19.70 285 GLN A O 1
ATOM 2114 N N . ALA A 1 285 ? 38.184 -49.383 -20.117 1.00 19.73 286 ALA A N 1
ATOM 2115 C CA . ALA A 1 285 ? 37.115 -49.292 -21.107 1.00 19.77 286 ALA A CA 1
ATOM 2116 C C . ALA A 1 285 ? 36.360 -50.615 -21.278 1.00 19.78 286 ALA A C 1
ATOM 2117 O O . ALA A 1 285 ? 36.276 -51.164 -22.380 1.00 19.77 286 ALA A O 1
ATOM 2119 N N . SER A 1 286 ? 35.816 -51.120 -20.174 1.00 19.80 287 SER A N 1
ATOM 2120 C CA . SER A 1 286 ? 34.930 -52.280 -20.206 1.00 19.78 287 SER A CA 1
ATOM 2121 C C . SER A 1 286 ? 33.542 -51.849 -20.674 1.00 19.79 287 SER A C 1
ATOM 2122 O O . SER A 1 286 ? 33.226 -50.657 -20.673 1.00 19.80 287 SER A O 1
ATOM 2125 N N . ALA A 1 287 ? 32.721 -52.817 -21.074 1.00 19.82 288 ALA A N 1
ATOM 2126 C CA . ALA A 1 287 ? 31.343 -52.542 -21.475 1.00 19.80 288 ALA A CA 1
ATOM 2127 C C . ALA A 1 287 ? 30.543 -51.916 -20.330 1.00 19.85 288 ALA A C 1
ATOM 2128 O O . ALA A 1 287 ? 29.784 -50.966 -20.541 1.00 19.91 288 ALA A O 1
ATOM 2130 N N . GLY A 1 288 ? 30.737 -52.443 -19.121 1.00 19.76 289 GLY A N 1
ATOM 2131 C CA . GLY A 1 288 ? 30.029 -51.973 -17.934 1.00 19.75 289 GLY A CA 1
ATOM 2132 C C . GLY A 1 288 ? 30.366 -50.554 -17.509 1.00 19.76 289 GLY A C 1
ATOM 2133 O O . GLY A 1 288 ? 29.481 -49.797 -17.107 1.00 19.73 289 GLY A O 1
ATOM 2134 N N . MET A 1 289 ? 31.645 -50.195 -17.589 1.00 19.82 290 MET A N 1
ATOM 2135 C CA . MET A 1 289 ? 32.091 -48.856 -17.203 1.00 19.90 290 MET A CA 1
ATOM 2136 C C . MET A 1 289 ? 31.737 -47.797 -18.245 1.00 19.96 290 MET A C 1
ATOM 2137 O O . MET A 1 289 ? 31.545 -46.628 -17.905 1.00 19.92 290 MET A O 1
ATOM 2142 N N . GLU A 1 290 ? 31.653 -48.212 -19.507 1.00 20.01 291 GLU A N 1
ATOM 2143 C CA . GLU A 1 290 ? 31.186 -47.338 -20.582 1.00 20.13 291 GLU A CA 1
ATOM 2144 C C . GLU A 1 290 ? 29.686 -47.075 -20.454 1.00 20.10 291 GLU A C 1
ATOM 2145 O O . GLU A 1 290 ? 29.210 -45.984 -20.777 1.00 20.08 291 GLU A O 1
ATOM 2151 N N . HIS A 1 291 ? 28.957 -48.082 -19.976 1.00 20.08 292 HIS A N 1
ATOM 2152 C CA . HIS A 1 291 ? 27.523 -47.974 -19.719 1.00 20.07 292 HIS A CA 1
ATOM 2153 C C . HIS A 1 291 ? 27.236 -46.972 -18.597 1.00 20.03 292 HIS A C 1
ATOM 2154 O O . HIS A 1 291 ? 26.335 -46.139 -18.718 1.00 20.11 292 HIS A O 1
ATOM 2161 N N . LEU A 1 292 ? 28.012 -47.052 -17.517 1.00 19.88 293 LEU A N 1
ATOM 2162 C CA . LEU A 1 292 ? 27.876 -46.125 -16.390 1.00 19.81 293 LEU A CA 1
ATOM 2163 C C . LEU A 1 292 ? 28.351 -44.718 -16.744 1.00 19.74 293 LEU A C 1
ATOM 2164 O O . LEU A 1 292 ? 27.905 -43.739 -16.145 1.00 19.77 293 LEU A O 1
ATOM 2169 N N . ARG A 1 293 ? 29.256 -44.632 -17.717 1.00 19.64 294 ARG A N 1
ATOM 2170 C CA . ARG A 1 293 ? 29.783 -43.359 -18.202 1.00 19.53 294 ARG A CA 1
ATOM 2171 C C . ARG A 1 293 ? 28.737 -42.604 -19.019 1.00 19.40 294 ARG A C 1
ATOM 2172 O O . ARG A 1 293 ? 28.649 -41.378 -18.938 1.00 19.42 294 ARG A O 1
ATOM 2180 N N . LYS A 1 294 ? 27.953 -43.346 -19.801 1.00 19.22 295 LYS A N 1
ATOM 2181 C CA . LYS A 1 294 ? 26.900 -42.772 -20.641 1.00 19.06 295 LYS A CA 1
ATOM 2182 C C . LYS A 1 294 ? 25.787 -42.144 -19.803 1.00 18.90 295 LYS A C 1
ATOM 2183 O O . LYS A 1 294 ? 25.322 -41.042 -20.103 1.00 18.95 295 LYS A O 1
ATOM 2189 N N . LEU A 1 295 ? 25.371 -42.851 -18.754 1.00 18.71 296 LEU A N 1
ATOM 2190 C CA . LEU A 1 295 ? 24.343 -42.363 -17.836 1.00 18.50 296 LEU A CA 1
ATOM 2191 C C . LEU A 1 295 ? 24.835 -41.170 -17.015 1.00 18.37 296 LEU A C 1
ATOM 2192 O O . LEU A 1 295 ? 24.084 -40.222 -16.781 1.00 18.34 296 LEU A O 1
ATOM 2197 N N . SER A 1 296 ? 26.097 -41.225 -16.591 1.00 18.20 297 SER A N 1
ATOM 2198 C CA . SER A 1 296 ? 26.707 -40.162 -15.787 1.00 18.09 297 SER A CA 1
ATOM 2199 C C . SER A 1 296 ? 26.812 -38.845 -16.554 1.00 18.01 297 SER A C 1
ATOM 2200 O O . SER A 1 296 ? 26.580 -37.775 -15.989 1.00 18.01 297 SER A O 1
ATOM 2203 N N . ASP A 1 297 ? 27.163 -38.934 -17.837 1.00 17.97 298 ASP A N 1
ATOM 2204 C CA . ASP A 1 297 ? 27.231 -37.769 -18.722 1.00 17.90 298 ASP A CA 1
ATOM 2205 C C . ASP A 1 297 ? 25.850 -37.181 -19.001 1.00 17.74 298 ASP A C 1
ATOM 2206 O O . ASP A 1 297 ? 25.720 -35.981 -19.253 1.00 17.74 298 ASP A O 1
ATOM 2211 N N . ALA A 1 298 ? 24.828 -38.035 -18.960 1.00 17.52 299 ALA A N 1
ATOM 2212 C CA . ALA A 1 298 ? 23.444 -37.609 -19.146 1.00 17.25 299 ALA A CA 1
ATOM 2213 C C . ALA A 1 298 ? 22.931 -36.792 -17.957 1.00 17.12 299 ALA A C 1
ATOM 2214 O O . ALA A 1 298 ? 22.229 -35.795 -18.144 1.00 17.16 299 ALA A O 1
ATOM 2216 N N . GLY A 1 299 ? 23.286 -37.214 -16.743 1.00 16.86 300 GLY A N 1
ATOM 2217 C CA . GLY A 1 299 ? 22.887 -36.499 -15.530 1.00 16.52 300 GLY A CA 1
ATOM 2218 C C . GLY A 1 299 ? 22.876 -37.318 -14.251 1.00 16.33 300 GLY A C 1
ATOM 2219 O O . GLY A 1 299 ? 22.656 -36.773 -13.166 1.00 16.32 300 GLY A O 1
ATOM 2220 N N . LEU A 1 300 ? 23.110 -38.625 -14.373 1.00 16.03 301 LEU A N 1
ATOM 2221 C CA . LEU A 1 300 ? 23.168 -39.518 -13.215 1.00 15.75 301 LEU A CA 1
ATOM 2222 C C . LEU A 1 300 ? 24.253 -39.067 -12.238 1.00 15.60 301 LEU A C 1
ATOM 2223 O O . LEU A 1 300 ? 25.362 -38.719 -12.653 1.00 15.55 301 LEU A O 1
ATOM 2228 N N . THR A 1 301 ? 23.924 -39.069 -10.947 1.00 15.41 302 THR A N 1
ATOM 2229 C CA . THR A 1 301 ? 24.827 -38.541 -9.919 1.00 15.27 302 THR A CA 1
ATOM 2230 C C . THR A 1 301 ? 25.301 -39.578 -8.902 1.00 15.17 302 THR A C 1
ATOM 2231 O O . THR A 1 301 ? 26.452 -39.533 -8.467 1.00 15.17 302 THR A O 1
ATOM 2235 N N . HIS A 1 302 ? 24.417 -40.500 -8.524 1.00 15.04 303 HIS A N 1
ATOM 2236 C CA . HIS A 1 302 ? 24.718 -41.474 -7.470 1.00 14.89 303 HIS A CA 1
ATOM 2237 C C . HIS A 1 302 ? 24.532 -42.924 -7.904 1.00 14.86 303 HIS A C 1
ATOM 2238 O O . HIS A 1 302 ? 23.631 -43.243 -8.681 1.00 14.84 303 HIS A O 1
ATOM 2245 N N . VAL A 1 303 ? 25.398 -43.792 -7.384 1.00 14.86 304 VAL A N 1
ATOM 2246 C CA . VAL A 1 303 ? 25.295 -45.233 -7.589 1.00 14.86 304 VAL A CA 1
ATOM 2247 C C . VAL A 1 303 ? 25.118 -45.924 -6.239 1.00 14.82 304 VAL A C 1
ATOM 2248 O O . VAL A 1 303 ? 25.987 -45.841 -5.370 1.00 14.87 304 VAL A O 1
ATOM 2252 N N . HIS A 1 304 ? 23.983 -46.595 -6.072 1.00 14.82 305 HIS A N 1
ATOM 2253 C CA . HIS A 1 304 ? 23.700 -47.365 -4.865 1.00 14.83 305 HIS A CA 1
ATOM 2254 C C . HIS A 1 304 ? 24.051 -48.828 -5.110 1.00 14.76 305 HIS A C 1
ATOM 2255 O O . HIS A 1 304 ? 23.494 -49.470 -6.003 1.00 14.80 305 HIS A O 1
ATOM 2262 N N . LEU A 1 305 ? 24.998 -49.335 -4.323 1.00 14.56 306 LEU A N 1
ATOM 2263 C CA . LEU A 1 305 ? 25.434 -50.726 -4.423 1.00 14.43 306 LEU A CA 1
ATOM 2264 C C . LEU A 1 305 ? 24.854 -51.572 -3.291 1.00 14.32 306 LEU A C 1
ATOM 2265 O O . LEU A 1 305 ? 24.867 -51.160 -2.126 1.00 14.33 306 LEU A O 1
ATOM 2270 N N . LEU A 1 306 ? 24.351 -52.753 -3.646 1.00 14.10 307 LEU A N 1
ATOM 2271 C CA . LEU A 1 306 ? 23.838 -53.725 -2.677 1.00 14.02 307 LEU A CA 1
ATOM 2272 C C . LEU A 1 306 ? 24.954 -54.247 -1.749 1.00 14.02 307 LEU A C 1
ATOM 2273 O O . LEU A 1 306 ? 26.131 -54.164 -2.105 1.00 14.07 307 LEU A O 1
ATOM 2278 N N . PRO A 1 307 ? 24.584 -54.790 -0.566 1.00 13.97 308 PRO A N 1
ATOM 2279 C CA . PRO A 1 307 ? 25.515 -55.132 0.515 1.00 13.98 308 PRO A CA 1
ATOM 2280 C C . PRO A 1 307 ? 26.932 -55.522 0.085 1.00 13.97 308 PRO A C 1
ATOM 2281 O O . PRO A 1 307 ? 27.125 -56.499 -0.644 1.00 13.99 308 PRO A O 1
ATOM 2285 N N . SER A 1 308 ? 27.903 -54.743 0.556 1.00 13.95 309 SER A N 1
ATOM 2286 C CA . SER A 1 308 ? 29.311 -54.928 0.216 1.00 13.87 309 SER A CA 1
ATOM 2287 C C . SER A 1 308 ? 30.157 -55.331 1.427 1.00 13.80 309 SER A C 1
ATOM 2288 O O . SER A 1 308 ? 31.300 -55.767 1.271 1.00 13.76 309 SER A O 1
ATOM 2291 N N . PHE A 1 309 ? 29.591 -55.180 2.626 1.00 13.67 310 PHE A N 1
ATOM 2292 C CA . PHE A 1 309 ? 30.258 -55.580 3.871 1.00 13.55 310 PHE A CA 1
ATOM 2293 C C . PHE A 1 309 ? 30.263 -57.104 4.037 1.00 13.50 310 PHE A C 1
ATOM 2294 O O . PHE A 1 309 ? 29.682 -57.821 3.223 1.00 13.50 310 PHE A O 1
ATOM 2302 N N . HIS A 1 310 ? 30.911 -57.591 5.094 1.00 13.45 311 HIS A N 1
ATOM 2303 C CA . HIS A 1 310 ? 31.035 -59.033 5.328 1.00 13.46 311 HIS A CA 1
ATOM 2304 C C . HIS A 1 310 ? 29.704 -59.696 5.691 1.00 13.44 311 HIS A C 1
ATOM 2305 O O . HIS A 1 310 ? 29.200 -59.543 6.807 1.00 13.38 311 HIS A O 1
ATOM 2312 N N . PHE A 1 311 ? 29.150 -60.431 4.729 1.00 13.49 312 PHE A N 1
ATOM 2313 C CA . PHE A 1 311 ? 27.913 -61.181 4.926 1.00 13.58 312 PHE A CA 1
ATOM 2314 C C . PHE A 1 311 ? 28.114 -62.679 4.712 1.00 13.69 312 PHE A C 1
ATOM 2315 O O . PHE A 1 311 ? 29.080 -63.099 4.070 1.00 13.73 312 PHE A O 1
ATOM 2323 N N . ALA A 1 312 ? 27.200 -63.476 5.262 1.00 13.85 313 ALA A N 1
ATOM 2324 C CA . ALA A 1 312 ? 27.203 -64.923 5.060 1.00 14.05 313 ALA A CA 1
ATOM 2325 C C . ALA A 1 312 ? 26.326 -65.303 3.866 1.00 14.18 313 ALA A C 1
ATOM 2326 O O . ALA A 1 312 ? 25.507 -64.502 3.410 1.00 14.12 313 ALA A O 1
ATOM 2328 N N . GLY A 1 313 ? 26.509 -66.522 3.363 1.00 14.38 314 GLY A N 1
ATOM 2329 C CA . GLY A 1 313 ? 25.740 -67.020 2.224 1.00 14.66 314 GLY A CA 1
ATOM 2330 C C . GLY A 1 313 ? 26.592 -67.309 1.000 1.00 14.97 314 GLY A C 1
ATOM 2331 O O . GLY A 1 313 ? 26.197 -68.092 0.133 1.00 15.01 314 GLY A O 1
ATOM 2332 N N . VAL A 1 314 ? 27.757 -66.666 0.927 1.00 15.21 315 VAL A N 1
ATOM 2333 C CA . VAL A 1 314 ? 28.701 -66.870 -0.172 1.00 15.43 315 VAL A CA 1
ATOM 2334 C C . VAL A 1 314 ? 30.092 -67.189 0.374 1.00 15.58 315 VAL A C 1
ATOM 2335 O O . VAL A 1 314 ? 30.643 -66.435 1.180 1.00 15.52 315 VAL A O 1
ATOM 2339 N N . ASP A 1 315 ? 30.645 -68.314 -0.073 1.00 15.86 316 ASP A N 1
ATOM 2340 C CA . ASP A 1 315 ? 31.987 -68.740 0.305 1.00 16.14 316 ASP A CA 1
ATOM 2341 C C . ASP A 1 315 ? 33.018 -67.811 -0.328 1.00 16.34 316 ASP A C 1
ATOM 2342 O O . ASP A 1 315 ? 32.970 -67.548 -1.534 1.00 16.32 316 ASP A O 1
ATOM 2347 N N . ASP A 1 316 ? 33.938 -67.308 0.495 1.00 16.57 317 ASP A N 1
ATOM 2348 C CA . ASP A 1 316 ? 35.008 -66.429 0.020 1.00 16.86 317 ASP A CA 1
ATOM 2349 C C . ASP A 1 316 ? 36.037 -67.195 -0.810 1.00 17.01 317 ASP A C 1
ATOM 2350 O O . ASP A 1 316 ? 36.588 -66.656 -1.773 1.00 17.06 317 ASP A O 1
ATOM 2355 N N . ILE A 1 317 ? 36.283 -68.449 -0.432 1.00 17.26 318 ILE A N 1
ATOM 2356 C CA . ILE A 1 317 ? 37.198 -69.327 -1.164 1.00 17.52 318 ILE A CA 1
ATOM 2357 C C . ILE A 1 317 ? 36.524 -69.789 -2.457 1.00 17.72 318 ILE A C 1
ATOM 2358 O O . ILE A 1 317 ? 35.628 -70.639 -2.438 1.00 17.82 318 ILE A O 1
ATOM 2363 N N . LYS A 1 318 ? 36.972 -69.220 -3.573 1.00 17.97 319 LYS A N 1
ATOM 2364 C CA . LYS A 1 318 ? 36.300 -69.361 -4.870 1.00 18.25 319 LYS A CA 1
ATOM 2365 C C . LYS A 1 318 ? 36.327 -70.774 -5.463 1.00 18.57 319 LYS A C 1
ATOM 2366 O O . LYS A 1 318 ? 35.505 -71.103 -6.322 1.00 18.61 319 LYS A O 1
ATOM 2372 N N . SER A 1 319 ? 37.264 -71.600 -5.000 1.00 18.91 320 SER A N 1
ATOM 2373 C CA . SER A 1 319 ? 37.414 -72.970 -5.495 1.00 19.26 320 SER A CA 1
ATOM 2374 C C . SER A 1 319 ? 36.238 -73.882 -5.131 1.00 19.58 320 SER A C 1
ATOM 2375 O O . SER A 1 319 ? 36.017 -74.905 -5.785 1.00 19.58 320 SER A O 1
ATOM 2378 N N . ASN A 1 320 ? 35.493 -73.508 -4.091 1.00 19.98 321 ASN A N 1
ATOM 2379 C CA . ASN A 1 320 ? 34.316 -74.263 -3.660 1.00 20.38 321 ASN A CA 1
ATOM 2380 C C . ASN A 1 320 ? 33.064 -73.966 -4.490 1.00 20.73 321 ASN A C 1
ATOM 2381 O O . ASN A 1 320 ? 32.068 -74.689 -4.397 1.00 20.78 321 ASN A O 1
ATOM 2386 N N . TRP A 1 321 ? 33.123 -72.909 -5.302 1.00 21.17 322 TRP A N 1
ATOM 2387 C CA . TRP A 1 321 ? 31.972 -72.451 -6.085 1.00 21.59 322 TRP A CA 1
ATOM 2388 C C . TRP A 1 321 ? 31.494 -73.469 -7.117 1.00 22.09 322 TRP A C 1
ATOM 2389 O O . TRP A 1 321 ? 32.295 -74.035 -7.866 1.00 22.16 322 TRP A O 1
ATOM 2400 N N . LYS A 1 322 ? 30.181 -73.686 -7.142 1.00 22.65 323 LYS A N 1
ATOM 2401 C CA . LYS A 1 322 ? 29.543 -74.548 -8.133 1.00 23.22 323 LYS A CA 1
ATOM 2402 C C . LYS A 1 322 ? 28.898 -73.711 -9.237 1.00 23.60 323 LYS A C 1
ATOM 2403 O O . LYS A 1 322 ? 28.548 -72.548 -9.021 1.00 23.61 323 LYS A O 1
ATOM 2409 N N . PHE A 1 323 ? 28.755 -74.310 -10.417 1.00 24.12 324 PHE A N 1
ATOM 2410 C CA . PHE A 1 323 ? 28.194 -73.625 -11.580 1.00 24.68 324 PHE A CA 1
ATOM 2411 C C . PHE A 1 323 ? 27.163 -74.485 -12.310 1.00 25.18 324 PHE A C 1
ATOM 2412 O O . PHE A 1 323 ? 27.136 -75.710 -12.158 1.00 25.17 324 PHE A O 1
ATOM 2420 N N . VAL A 1 324 ? 26.315 -73.829 -13.098 1.00 25.84 325 VAL A N 1
ATOM 2421 C CA . VAL A 1 324 ? 25.357 -74.515 -13.965 1.00 26.49 325 VAL A CA 1
ATOM 2422 C C . VAL A 1 324 ? 25.890 -74.602 -15.394 1.00 26.96 325 VAL A C 1
ATOM 2423 O O . VAL A 1 324 ? 26.598 -73.703 -15.857 1.00 26.98 325 VAL A O 1
ATOM 2427 N N . ASP A 1 325 ? 25.550 -75.690 -16.081 1.00 27.56 326 ASP A N 1
ATOM 2428 C CA . ASP A 1 325 ? 25.961 -75.894 -17.466 1.00 28.15 326 ASP A CA 1
ATOM 2429 C C . ASP A 1 325 ? 25.204 -74.928 -18.380 1.00 28.54 326 ASP A C 1
ATOM 2430 O O . ASP A 1 325 ? 24.086 -75.214 -18.819 1.00 28.59 326 ASP A O 1
ATOM 2435 N N . GLU A 1 326 ? 25.829 -73.785 -18.659 1.00 29.02 327 GLU A N 1
ATOM 2436 C CA . GLU A 1 326 ? 25.175 -72.683 -19.372 1.00 29.52 327 GLU A CA 1
ATOM 2437 C C . GLU A 1 326 ? 24.984 -72.921 -20.874 1.00 29.87 327 GLU A C 1
ATOM 2438 O O . GLU A 1 326 ? 24.348 -72.111 -21.557 1.00 29.94 327 GLU A O 1
ATOM 2444 N N . CYS A 1 327 ? 25.535 -74.023 -21.381 1.00 30.24 328 CYS A N 1
ATOM 2445 C CA . CYS A 1 327 ? 25.303 -74.438 -22.762 1.00 30.61 328 CYS A CA 1
ATOM 2446 C C . CYS A 1 327 ? 24.048 -75.303 -22.877 1.00 30.70 328 CYS A C 1
ATOM 2447 O O . CYS A 1 327 ? 23.149 -74.997 -23.664 1.00 30.79 328 CYS A O 1
ATOM 2450 N N . GLU A 1 328 ? 23.990 -76.370 -22.080 1.00 30.81 329 GLU A N 1
ATOM 2451 C CA . GLU A 1 328 ? 22.884 -77.329 -22.124 1.00 30.93 329 GLU A CA 1
ATOM 2452 C C . GLU A 1 328 ? 21.573 -76.776 -21.560 1.00 31.02 329 GLU A C 1
ATOM 2453 O O . GLU A 1 328 ? 20.496 -77.282 -21.881 1.00 31.11 329 GLU A O 1
ATOM 2455 N N . LEU A 1 329 ? 21.669 -75.745 -20.722 1.00 31.08 330 LEU A N 1
ATOM 2456 C CA . LEU A 1 329 ? 20.490 -75.096 -20.147 1.00 31.09 330 LEU A CA 1
ATOM 2457 C C . LEU A 1 329 ? 19.760 -74.218 -21.164 1.00 31.12 330 LEU A C 1
ATOM 2458 O O . LEU A 1 329 ? 18.557 -73.976 -21.033 1.00 31.17 330 LEU A O 1
ATOM 2460 N N . ALA A 1 330 ? 20.494 -73.751 -22.172 1.00 31.11 331 ALA A N 1
ATOM 2461 C CA . ALA A 1 330 ? 19.934 -72.903 -23.226 1.00 31.11 331 ALA A CA 1
ATOM 2462 C C . ALA A 1 330 ? 19.127 -73.692 -24.263 1.00 31.11 331 ALA A C 1
ATOM 2463 O O . ALA A 1 330 ? 18.383 -73.102 -25.051 1.00 31.10 331 ALA A O 1
ATOM 2465 N N . THR A 1 331 ? 19.277 -75.017 -24.256 1.00 31.10 332 THR A N 1
ATOM 2466 C CA . THR A 1 331 ? 18.548 -75.899 -25.178 1.00 31.07 332 THR A CA 1
ATOM 2467 C C . THR A 1 331 ? 17.164 -76.290 -24.650 1.00 30.99 332 THR A C 1
ATOM 2468 O O . THR A 1 331 ? 16.387 -76.947 -25.349 1.00 31.01 332 THR A O 1
ATOM 2472 N N . PHE A 1 332 ? 16.864 -75.891 -23.416 1.00 30.88 333 PHE A N 1
ATOM 2473 C CA . PHE A 1 332 ? 15.545 -76.115 -22.828 1.00 30.76 333 PHE A CA 1
ATOM 2474 C C . PHE A 1 332 ? 14.547 -75.071 -23.342 1.00 30.58 333 PHE A C 1
ATOM 2475 O O . PHE A 1 332 ? 14.956 -73.989 -23.775 1.00 30.58 333 PHE A O 1
ATOM 2483 N N . PRO A 1 333 ? 13.235 -75.396 -23.312 1.00 30.40 334 PRO A N 1
ATOM 2484 C CA . PRO A 1 333 ? 12.188 -74.436 -23.677 1.00 30.19 334 PRO A CA 1
ATOM 2485 C C . PRO A 1 333 ? 12.209 -73.179 -22.798 1.00 29.99 334 PRO A C 1
ATOM 2486 O O . PRO A 1 333 ? 12.637 -73.251 -21.642 1.00 29.98 334 PRO A O 1
ATOM 2490 N N . PRO A 1 334 ? 11.752 -72.030 -23.341 1.00 29.75 335 PRO A N 1
ATOM 2491 C CA . PRO A 1 334 ? 11.749 -70.768 -22.593 1.00 29.56 335 PRO A CA 1
ATOM 2492 C C . PRO A 1 334 ? 10.831 -70.775 -21.368 1.00 29.37 335 PRO A C 1
ATOM 2493 O O . PRO A 1 334 ? 10.999 -69.947 -20.470 1.00 29.35 335 PRO A O 1
ATOM 2497 N N . GLY A 1 335 ? 9.873 -71.700 -21.340 1.00 29.13 336 GLY A N 1
ATOM 2498 C CA . GLY A 1 335 ? 8.936 -71.820 -20.224 1.00 28.83 336 GLY A CA 1
ATOM 2499 C C . GLY A 1 335 ? 9.002 -73.163 -19.520 1.00 28.64 336 GLY A C 1
ATOM 2500 O O . GLY A 1 335 ? 7.982 -73.683 -19.063 1.00 28.66 336 GLY A O 1
ATOM 2501 N N . SER A 1 336 ? 10.207 -73.721 -19.431 1.00 28.43 337 SER A N 1
ATOM 2502 C CA . SER A 1 336 ? 10.432 -75.003 -18.765 1.00 28.18 337 SER A CA 1
ATOM 2503 C C . SER A 1 336 ? 10.718 -74.815 -17.274 1.00 28.06 337 SER A C 1
ATOM 2504 O O . SER A 1 336 ? 10.976 -73.698 -16.819 1.00 28.00 337 SER A O 1
ATOM 2507 N N . ASP A 1 337 ? 10.660 -75.911 -16.522 1.00 27.91 338 ASP A N 1
ATOM 2508 C CA . ASP A 1 337 ? 10.987 -75.895 -15.095 1.00 27.75 338 ASP A CA 1
ATOM 2509 C C . ASP A 1 337 ? 12.329 -76.579 -14.816 1.00 27.60 338 ASP A C 1
ATOM 2510 O O . ASP A 1 337 ? 12.693 -76.809 -13.660 1.00 27.63 338 ASP A O 1
ATOM 2515 N N . MET A 1 338 ? 13.061 -76.889 -15.883 1.00 27.35 339 MET A N 1
ATOM 2516 C CA . MET A 1 338 ? 14.321 -77.621 -15.775 1.00 27.17 339 MET A CA 1
ATOM 2517 C C . MET A 1 338 ? 15.512 -76.727 -15.426 1.00 26.91 339 MET A C 1
ATOM 2518 O O . MET A 1 338 ? 16.466 -77.185 -14.791 1.00 26.91 339 MET A O 1
ATOM 2523 N N . GLN A 1 339 ? 15.452 -75.461 -15.837 1.00 26.53 340 GLN A N 1
ATOM 2524 C CA . GLN A 1 339 ? 16.521 -74.496 -15.555 1.00 26.18 340 GLN A CA 1
ATOM 2525 C C . GLN A 1 339 ? 16.657 -74.190 -14.064 1.00 25.96 340 GLN A C 1
ATOM 2526 O O . GLN A 1 339 ? 17.770 -74.095 -13.548 1.00 25.89 340 GLN A O 1
ATOM 2532 N N . GLN A 1 340 ? 15.522 -74.040 -13.383 1.00 25.76 341 GLN A N 1
ATOM 2533 C CA . GLN A 1 340 ? 15.510 -73.726 -11.953 1.00 25.54 341 GLN A CA 1
ATOM 2534 C C . GLN A 1 340 ? 15.927 -74.909 -11.082 1.00 25.39 341 GLN A C 1
ATOM 2535 O O . GLN A 1 340 ? 16.465 -74.721 -9.992 1.00 25.33 341 GLN A O 1
ATOM 2541 N N . ALA A 1 341 ? 15.683 -76.122 -11.577 1.00 25.24 342 ALA A N 1
ATOM 2542 C CA . ALA A 1 341 ? 16.063 -77.349 -10.876 1.00 25.05 342 ALA A CA 1
ATOM 2543 C C . ALA A 1 341 ? 17.582 -77.511 -10.800 1.00 24.94 342 ALA A C 1
ATOM 2544 O O . ALA A 1 341 ? 18.109 -78.046 -9.821 1.00 24.90 342 ALA A O 1
ATOM 2546 N N . ALA A 1 342 ? 18.273 -77.042 -11.838 1.00 24.75 343 ALA A N 1
ATOM 2547 C CA . ALA A 1 342 ? 19.731 -77.092 -11.900 1.00 24.57 343 ALA A CA 1
ATOM 2548 C C . ALA A 1 342 ? 20.375 -76.025 -11.016 1.00 24.47 343 ALA A C 1
ATOM 2549 O O . ALA A 1 342 ? 21.467 -76.234 -10.479 1.00 24.48 343 ALA A O 1
ATOM 2551 N N . VAL A 1 343 ? 19.698 -74.886 -10.873 1.00 24.22 344 VAL A N 1
ATOM 2552 C CA . VAL A 1 343 ? 20.201 -73.783 -10.051 1.00 24.00 344 VAL A CA 1
ATOM 2553 C C . VAL A 1 343 ? 19.980 -74.055 -8.559 1.00 23.89 344 VAL A C 1
ATOM 2554 O O . VAL A 1 343 ? 20.887 -73.852 -7.751 1.00 23.94 344 VAL A O 1
ATOM 2558 N N . VAL A 1 344 ? 18.781 -74.524 -8.210 1.00 23.71 345 VAL A N 1
ATOM 2559 C CA . VAL A 1 344 ? 18.419 -74.848 -6.822 1.00 23.56 345 VAL A CA 1
ATOM 2560 C C . VAL A 1 344 ? 19.328 -75.928 -6.220 1.00 23.45 345 VAL A C 1
ATOM 2561 O O . VAL A 1 344 ? 19.633 -75.900 -5.025 1.00 23.46 345 VAL A O 1
ATOM 2565 N N . ALA A 1 345 ? 19.769 -76.863 -7.059 1.00 23.33 346 ALA A N 1
ATOM 2566 C CA . ALA A 1 345 ? 20.643 -77.956 -6.631 1.00 23.18 346 ALA A CA 1
ATOM 2567 C C . ALA A 1 345 ? 22.022 -77.478 -6.164 1.00 23.10 346 ALA A C 1
ATOM 2568 O O . ALA A 1 345 ? 22.706 -78.179 -5.414 1.00 23.13 346 ALA A O 1
ATOM 2570 N N . ILE A 1 346 ? 22.418 -76.285 -6.607 1.00 22.98 347 ILE A N 1
ATOM 2571 C CA . ILE A 1 346 ? 23.745 -75.737 -6.308 1.00 22.85 347 ILE A CA 1
ATOM 2572 C C . ILE A 1 346 ? 23.689 -74.366 -5.625 1.00 22.81 347 ILE A C 1
ATOM 2573 O O . ILE A 1 346 ? 24.731 -73.788 -5.299 1.00 22.78 347 ILE A O 1
ATOM 2578 N N . GLN A 1 347 ? 22.474 -73.861 -5.404 1.00 22.74 348 GLN A N 1
ATOM 2579 C CA . GLN A 1 347 ? 22.254 -72.491 -4.915 1.00 22.68 348 GLN A CA 1
ATOM 2580 C C . GLN A 1 347 ? 22.899 -72.166 -3.559 1.00 22.65 348 GLN A C 1
ATOM 2581 O O . GLN A 1 347 ? 23.122 -70.995 -3.242 1.00 22.62 348 GLN A O 1
ATOM 2587 N N . GLU A 1 348 ? 23.193 -73.201 -2.775 1.00 22.61 349 GLU A N 1
ATOM 2588 C CA . GLU A 1 348 ? 23.798 -73.035 -1.452 1.00 22.62 349 GLU A CA 1
ATOM 2589 C C . GLU A 1 348 ? 25.323 -72.926 -1.512 1.00 22.47 349 GLU A C 1
ATOM 2590 O O . GLU A 1 348 ? 25.955 -72.456 -0.563 1.00 22.49 349 GLU A O 1
ATOM 2596 N N . GLU A 1 349 ? 25.903 -73.359 -2.630 1.00 22.29 350 GLU A N 1
ATOM 2597 C CA . GLU A 1 349 ? 27.353 -73.329 -2.820 1.00 22.09 350 GLU A CA 1
ATOM 2598 C C . GLU A 1 349 ? 27.760 -72.597 -4.103 1.00 21.86 350 GLU A C 1
ATOM 2599 O O . GLU A 1 349 ? 28.867 -72.787 -4.617 1.00 21.84 350 GLU A O 1
ATOM 2605 N N . ASP A 1 350 ? 26.862 -71.758 -4.612 1.00 21.55 351 ASP A N 1
ATOM 2606 C CA . ASP A 1 350 ? 27.151 -70.933 -5.782 1.00 21.26 351 ASP A CA 1
ATOM 2607 C C . ASP A 1 350 ? 27.859 -69.637 -5.357 1.00 21.02 351 ASP A C 1
ATOM 2608 O O . ASP A 1 350 ? 28.065 -69.412 -4.161 1.00 21.06 351 ASP A O 1
ATOM 2613 N N . PRO A 1 351 ? 28.258 -68.794 -6.329 1.00 20.73 352 PRO A N 1
ATOM 2614 C CA . PRO A 1 351 ? 28.834 -67.495 -5.970 1.00 20.48 352 PRO A CA 1
ATOM 2615 C C . PRO A 1 351 ? 27.819 -66.366 -5.752 1.00 20.22 352 PRO A C 1
ATOM 2616 O O . PRO A 1 351 ? 28.229 -65.218 -5.555 1.00 20.19 352 PRO A O 1
ATOM 2620 N N . TYR A 1 352 ? 26.522 -66.675 -5.772 1.00 19.93 353 TYR A N 1
ATOM 2621 C CA . TYR A 1 352 ? 25.498 -65.620 -5.775 1.00 19.60 353 TYR A CA 1
ATOM 2622 C C . TYR A 1 352 ? 24.649 -65.459 -4.507 1.00 19.41 353 TYR A C 1
ATOM 2623 O O . TYR A 1 352 ? 24.108 -66.430 -3.969 1.00 19.32 353 TYR A O 1
ATOM 2632 N N . ASN A 1 353 ? 24.539 -64.204 -4.067 1.00 19.17 354 ASN A N 1
ATOM 2633 C CA . ASN A 1 353 ? 23.608 -63.766 -3.023 1.00 18.96 354 ASN A CA 1
ATOM 2634 C C . ASN A 1 353 ? 23.569 -62.238 -2.972 1.00 18.82 354 ASN A C 1
ATOM 2635 O O . ASN A 1 353 ? 24.584 -61.584 -3.227 1.00 18.78 354 ASN A O 1
ATOM 2640 N N . TRP A 1 354 ? 22.403 -61.673 -2.652 1.00 18.69 355 TRP A N 1
ATOM 2641 C CA . TRP A 1 354 ? 22.260 -60.218 -2.495 1.00 18.51 355 TRP A CA 1
ATOM 2642 C C . TRP A 1 354 ? 23.135 -59.684 -1.365 1.00 18.38 355 TRP A C 1
ATOM 2643 O O . TRP A 1 354 ? 23.750 -58.624 -1.492 1.00 18.37 355 TRP A O 1
ATOM 2654 N N . GLY A 1 355 ? 23.174 -60.423 -0.259 1.00 18.24 356 GLY A N 1
ATOM 2655 C CA . GLY A 1 355 ? 24.011 -60.074 0.880 1.00 18.08 356 GLY A CA 1
ATOM 2656 C C . GLY A 1 355 ? 23.255 -59.570 2.092 1.00 17.94 356 GLY A C 1
ATOM 2657 O O . GLY A 1 355 ? 23.786 -58.780 2.873 1.00 17.97 356 GLY A O 1
ATOM 2658 N N . TYR A 1 356 ? 22.020 -60.033 2.263 1.00 17.81 357 TYR A N 1
ATOM 2659 C CA . TYR A 1 356 ? 21.212 -59.622 3.411 1.00 17.72 357 TYR A CA 1
ATOM 2660 C C . TYR A 1 356 ? 21.349 -60.586 4.593 1.00 17.66 357 TYR A C 1
ATOM 2661 O O . TYR A 1 356 ? 20.357 -61.032 5.179 1.00 17.62 357 TYR A O 1
ATOM 2670 N N . ASN A 1 357 ? 22.602 -60.902 4.923 1.00 17.59 358 ASN A N 1
ATOM 2671 C CA . ASN A 1 357 ? 22.944 -61.787 6.036 1.00 17.50 358 ASN A CA 1
ATOM 2672 C C . ASN A 1 357 ? 24.164 -61.254 6.799 1.00 17.45 358 ASN A C 1
ATOM 2673 O O . ASN A 1 357 ? 25.235 -61.864 6.758 1.00 17.41 358 ASN A O 1
ATOM 2678 N N . PRO A 1 358 ? 24.004 -60.115 7.505 1.00 17.38 359 PRO A N 1
ATOM 2679 C CA . PRO A 1 358 ? 25.137 -59.427 8.133 1.00 17.36 359 PRO A CA 1
ATOM 2680 C C . PRO A 1 358 ? 25.856 -60.238 9.213 1.00 17.33 359 PRO A C 1
ATOM 2681 O O . PRO A 1 358 ? 25.210 -60.868 10.056 1.00 17.37 359 PRO A O 1
ATOM 2685 N N . VAL A 1 359 ? 27.188 -60.216 9.161 1.00 17.23 360 VAL A N 1
ATOM 2686 C CA . VAL A 1 359 ? 28.047 -60.863 10.155 1.00 17.09 360 VAL A CA 1
ATOM 2687 C C . VAL A 1 359 ? 28.937 -59.803 10.816 1.00 17.08 360 VAL A C 1
ATOM 2688 O O . VAL A 1 359 ? 28.948 -59.671 12.043 1.00 17.06 360 VAL A O 1
ATOM 2692 N N . LEU A 1 360 ? 29.679 -59.058 9.995 1.00 16.99 361 LEU A N 1
ATOM 2693 C CA . LEU A 1 360 ? 30.477 -57.921 10.461 1.00 16.88 361 LEU A CA 1
ATOM 2694 C C . LEU A 1 360 ? 30.343 -56.741 9.506 1.00 16.79 361 LEU A C 1
ATOM 2695 O O . LEU A 1 360 ? 30.623 -56.861 8.312 1.00 16.90 361 LEU A O 1
ATOM 2700 N N . TRP A 1 361 ? 29.920 -55.601 10.045 1.00 16.64 362 TRP A N 1
ATOM 2701 C CA . TRP A 1 361 ? 29.554 -54.441 9.234 1.00 16.50 362 TRP A CA 1
ATOM 2702 C C . TRP A 1 361 ? 30.735 -53.619 8.710 1.00 16.43 362 TRP A C 1
ATOM 2703 O O . TRP A 1 361 ? 30.591 -52.889 7.727 1.00 16.50 362 TRP A O 1
ATOM 2714 N N . GLY A 1 362 ? 31.892 -53.734 9.358 1.00 16.29 363 GLY A N 1
ATOM 2715 C CA . GLY A 1 362 ? 33.036 -52.868 9.056 1.00 16.16 363 GLY A CA 1
ATOM 2716 C C . GLY A 1 362 ? 34.051 -53.368 8.040 1.00 16.13 363 GLY A C 1
ATOM 2717 O O . GLY A 1 362 ? 34.978 -52.640 7.679 1.00 16.15 363 GLY A O 1
ATOM 2718 N N . VAL A 1 363 ? 33.879 -54.602 7.573 1.00 16.01 364 VAL A N 1
ATOM 2719 C CA . VAL A 1 363 ? 34.848 -55.233 6.676 1.00 15.94 364 VAL A CA 1
ATOM 2720 C C . VAL A 1 363 ? 34.230 -55.492 5.298 1.00 15.84 364 VAL A C 1
ATOM 2721 O O . VAL A 1 363 ? 33.134 -56.049 5.213 1.00 15.94 364 VAL A O 1
ATOM 2725 N N . PRO A 1 364 ? 34.924 -55.078 4.217 1.00 15.67 365 PRO A N 1
ATOM 2726 C CA . PRO A 1 364 ? 34.494 -55.396 2.852 1.00 15.57 365 PRO A CA 1
ATOM 2727 C C . PRO A 1 364 ? 34.414 -56.903 2.618 1.00 15.47 365 PRO A C 1
ATOM 2728 O O . PRO A 1 364 ? 35.186 -57.661 3.211 1.00 15.55 365 PRO A O 1
ATOM 2732 N N . LYS A 1 365 ? 33.484 -57.323 1.763 1.00 15.34 366 LYS A N 1
ATOM 2733 C CA . LYS A 1 365 ? 33.245 -58.742 1.494 1.00 15.21 366 LYS A CA 1
ATOM 2734 C C . LYS A 1 365 ? 34.434 -59.387 0.780 1.00 15.18 366 LYS A C 1
ATOM 2735 O O . LYS A 1 365 ? 34.932 -58.864 -0.219 1.00 15.22 366 LYS A O 1
ATOM 2741 N N . GLY A 1 366 ? 34.879 -60.522 1.314 1.00 15.14 367 GLY A N 1
ATOM 2742 C CA . GLY A 1 366 ? 36.046 -61.234 0.797 1.00 15.24 367 GLY A CA 1
ATOM 2743 C C . GLY A 1 366 ? 35.867 -61.860 -0.574 1.00 15.30 367 GLY A C 1
ATOM 2744 O O . GLY A 1 366 ? 36.825 -61.958 -1.344 1.00 15.31 367 GLY A O 1
ATOM 2745 N N . SER A 1 367 ? 34.642 -62.283 -0.880 1.00 15.35 368 SER A N 1
ATOM 2746 C CA . SER A 1 367 ? 34.343 -62.932 -2.157 1.00 15.37 368 SER A CA 1
ATOM 2747 C C . SER A 1 367 ? 34.395 -61.961 -3.340 1.00 15.39 368 SER A C 1
ATOM 2748 O O . SER A 1 367 ? 34.649 -62.377 -4.471 1.00 15.38 368 SER A O 1
ATOM 2751 N N . TYR A 1 368 ? 34.157 -60.676 -3.074 1.00 15.45 369 TYR A N 1
ATOM 2752 C CA . TYR A 1 368 ? 34.249 -59.638 -4.108 1.00 15.54 369 TYR A CA 1
ATOM 2753 C C . TYR A 1 368 ? 35.686 -59.154 -4.319 1.00 15.51 369 TYR A C 1
ATOM 2754 O O . TYR A 1 368 ? 35.950 -58.322 -5.187 1.00 15.49 369 TYR A O 1
ATOM 2763 N N . ALA A 1 369 ? 36.606 -59.673 -3.512 1.00 15.58 370 ALA A N 1
ATOM 2764 C CA . ALA A 1 369 ? 38.023 -59.355 -3.643 1.00 15.62 370 ALA A CA 1
ATOM 2765 C C . ALA A 1 369 ? 38.733 -60.436 -4.449 1.00 15.64 370 ALA A C 1
ATOM 2766 O O . ALA A 1 369 ? 38.268 -61.578 -4.510 1.00 15.63 370 ALA A O 1
ATOM 2768 N N . SER A 1 370 ? 39.854 -60.073 -5.069 1.00 15.73 371 SER A N 1
ATOM 2769 C CA . SER A 1 370 ? 40.657 -61.032 -5.830 1.00 15.86 371 SER A CA 1
ATOM 2770 C C . SER A 1 370 ? 41.277 -62.096 -4.922 1.00 15.91 371 SER A C 1
ATOM 2771 O O . SER A 1 370 ? 41.387 -63.259 -5.312 1.00 15.92 371 SER A O 1
ATOM 2774 N N . ASP A 1 371 ? 41.666 -61.691 -3.713 1.00 16.09 372 ASP A N 1
ATOM 2775 C CA . ASP A 1 371 ? 42.162 -62.618 -2.695 1.00 16.34 372 ASP A CA 1
ATOM 2776 C C . ASP A 1 371 ? 41.482 -62.335 -1.350 1.00 16.35 372 ASP A C 1
ATOM 2777 O O . ASP A 1 371 ? 41.564 -61.215 -0.837 1.00 16.32 372 ASP A O 1
ATOM 2782 N N . PRO A 1 372 ? 40.785 -63.343 -0.784 1.00 16.41 373 PRO A N 1
ATOM 2783 C CA . PRO A 1 372 ? 40.157 -63.202 0.538 1.00 16.41 373 PRO A CA 1
ATOM 2784 C C . PRO A 1 372 ? 41.171 -62.963 1.661 1.00 16.48 373 PRO A C 1
ATOM 2785 O O . PRO A 1 372 ? 40.834 -62.354 2.679 1.00 16.50 373 PRO A O 1
ATOM 2789 N N . ASP A 1 373 ? 42.397 -63.444 1.469 1.00 16.50 374 ASP A N 1
ATOM 2790 C CA . ASP A 1 373 ? 43.491 -63.173 2.394 1.00 16.54 374 ASP A CA 1
ATOM 2791 C C . ASP A 1 373 ? 44.304 -61.978 1.901 1.00 16.55 374 ASP A C 1
ATOM 2792 O O . ASP A 1 373 ? 44.530 -61.826 0.697 1.00 16.55 374 ASP A O 1
ATOM 2797 N N . GLY A 1 374 ? 44.729 -61.130 2.834 1.00 16.53 375 GLY A N 1
ATOM 2798 C CA . GLY A 1 374 ? 45.601 -60.002 2.517 1.00 16.59 375 GLY A CA 1
ATOM 2799 C C . GLY A 1 374 ? 44.902 -58.660 2.381 1.00 16.65 375 GLY A C 1
ATOM 2800 O O . GLY A 1 374 ? 43.695 -58.558 2.620 1.00 16.66 375 GLY A O 1
ATOM 2801 N N . PRO A 1 375 ? 45.659 -57.619 1.980 1.00 16.66 376 PRO A N 1
ATOM 2802 C CA . PRO A 1 375 ? 45.147 -56.253 1.854 1.00 16.66 376 PRO A CA 1
ATOM 2803 C C . PRO A 1 375 ? 44.251 -56.050 0.627 1.00 16.70 376 PRO A C 1
ATOM 2804 O O . PRO A 1 375 ? 43.812 -54.928 0.365 1.00 16.75 376 PRO A O 1
ATOM 2808 N N . SER A 1 376 ? 43.986 -57.133 -0.103 1.00 16.68 377 SER A N 1
ATOM 2809 C CA . SER A 1 376 ? 43.238 -57.091 -1.360 1.00 16.66 377 SER A CA 1
ATOM 2810 C C . SER A 1 376 ? 41.873 -56.403 -1.244 1.00 16.70 377 SER A C 1
ATOM 2811 O O . SER A 1 376 ? 41.559 -55.508 -2.033 1.00 16.75 377 SER A O 1
ATOM 2814 N N . ARG A 1 377 ? 41.081 -56.813 -0.254 1.00 16.67 378 ARG A N 1
ATOM 2815 C CA . ARG A 1 377 ? 39.703 -56.332 -0.096 1.00 16.63 378 ARG A CA 1
ATOM 2816 C C . ARG A 1 377 ? 39.571 -54.847 0.260 1.00 16.68 378 ARG A C 1
ATOM 2817 O O . ARG A 1 377 ? 38.577 -54.212 -0.096 1.00 16.70 378 ARG A O 1
ATOM 2825 N N . ILE A 1 378 ? 40.568 -54.304 0.955 1.00 16.75 379 ILE A N 1
ATOM 2826 C CA . ILE A 1 378 ? 40.557 -52.901 1.376 1.00 16.76 379 ILE A CA 1
ATOM 2827 C C . ILE A 1 378 ? 40.938 -51.969 0.221 1.00 16.82 379 ILE A C 1
ATOM 2828 O O . ILE A 1 378 ? 40.256 -50.969 -0.025 1.00 16.83 379 ILE A O 1
ATOM 2833 N N . ILE A 1 379 ? 42.016 -52.309 -0.485 1.00 16.88 380 ILE A N 1
ATOM 2834 C CA . ILE A 1 379 ? 42.517 -51.502 -1.602 1.00 16.89 380 ILE A CA 1
ATOM 2835 C C . ILE A 1 379 ? 41.519 -51.469 -2.762 1.00 16.92 380 ILE A C 1
ATOM 2836 O O . ILE A 1 379 ? 41.202 -50.396 -3.280 1.00 16.92 380 ILE A O 1
ATOM 2841 N N . GLU A 1 380 ? 41.022 -52.645 -3.147 1.00 16.93 381 GLU A N 1
ATOM 2842 C CA . GLU A 1 380 ? 40.105 -52.777 -4.284 1.00 16.96 381 GLU A CA 1
ATOM 2843 C C . GLU A 1 380 ? 38.754 -52.091 -4.058 1.00 16.92 381 GLU A C 1
ATOM 2844 O O . GLU A 1 380 ? 38.109 -51.658 -5.017 1.00 16.99 381 GLU A O 1
ATOM 2850 N N . TYR A 1 381 ? 38.340 -51.992 -2.795 1.00 16.82 382 TYR A N 1
ATOM 2851 C CA . TYR A 1 381 ? 37.142 -51.242 -2.419 1.00 16.70 382 TYR A CA 1
ATOM 2852 C C . TYR A 1 381 ? 37.364 -49.750 -2.649 1.00 16.62 382 TYR A C 1
ATOM 2853 O O . TYR A 1 381 ? 36.524 -49.076 -3.246 1.00 16.55 382 TYR A O 1
ATOM 2862 N N . ARG A 1 382 ? 38.503 -49.249 -2.170 1.00 16.52 383 ARG A N 1
ATOM 2863 C CA . ARG A 1 382 ? 38.874 -47.841 -2.315 1.00 16.47 383 ARG A CA 1
ATOM 2864 C C . ARG A 1 382 ? 39.092 -47.445 -3.774 1.00 16.38 383 ARG A C 1
ATOM 2865 O O . ARG A 1 382 ? 38.829 -46.304 -4.156 1.00 16.44 383 ARG A O 1
ATOM 2873 N N . GLN A 1 383 ? 39.571 -48.390 -4.579 1.00 16.26 384 GLN A N 1
ATOM 2874 C CA . GLN A 1 383 ? 39.723 -48.181 -6.017 1.00 16.09 384 GLN A CA 1
ATOM 2875 C C . GLN A 1 383 ? 38.363 -48.064 -6.711 1.00 16.05 384 GLN A C 1
ATOM 2876 O O . GLN A 1 383 ? 38.202 -47.267 -7.636 1.00 16.10 384 GLN A O 1
ATOM 2882 N N . MET A 1 384 ? 37.393 -48.854 -6.250 1.00 15.89 385 MET A N 1
ATOM 2883 C CA . MET A 1 384 ? 36.028 -48.825 -6.779 1.00 15.72 385 MET A CA 1
ATOM 2884 C C . MET A 1 384 ? 35.352 -47.473 -6.537 1.00 15.65 385 MET A C 1
ATOM 2885 O O . MET A 1 384 ? 34.670 -46.948 -7.421 1.00 15.69 385 MET A O 1
ATOM 2890 N N . VAL A 1 385 ? 35.551 -46.919 -5.341 1.00 15.51 386 VAL A N 1
ATOM 2891 C CA . VAL A 1 385 ? 35.000 -45.612 -4.977 1.00 15.33 386 VAL A CA 1
ATOM 2892 C C . VAL A 1 385 ? 35.652 -44.512 -5.816 1.00 15.24 386 VAL A C 1
ATOM 2893 O O . VAL A 1 385 ? 34.961 -43.665 -6.385 1.00 15.24 386 VAL A O 1
ATOM 2897 N N . GLN A 1 386 ? 36.981 -44.551 -5.897 1.00 15.13 387 GLN A N 1
ATOM 2898 C CA . GLN A 1 386 ? 37.769 -43.582 -6.660 1.00 14.98 387 GLN A CA 1
ATOM 2899 C C . GLN A 1 386 ? 37.407 -43.578 -8.150 1.00 14.90 387 GLN A C 1
ATOM 2900 O O . GLN A 1 386 ? 37.221 -42.514 -8.743 1.00 14.83 387 GLN A O 1
ATOM 2906 N N . ALA A 1 387 ? 37.300 -44.769 -8.738 1.00 14.83 388 ALA A N 1
ATOM 2907 C CA . ALA A 1 387 ? 36.989 -44.919 -10.162 1.00 14.81 388 ALA A CA 1
ATOM 2908 C C . ALA A 1 387 ? 35.613 -44.362 -10.535 1.00 14.84 388 ALA A C 1
ATOM 2909 O O . ALA A 1 387 ? 35.467 -43.707 -11.570 1.00 14.88 388 ALA A O 1
ATOM 2911 N N . LEU A 1 388 ? 34.614 -44.621 -9.691 1.00 14.75 389 LEU A N 1
ATOM 2912 C CA . LEU A 1 388 ? 33.260 -44.114 -9.919 1.00 14.65 389 LEU A CA 1
ATOM 2913 C C . LEU A 1 388 ? 33.171 -42.595 -9.753 1.00 14.67 389 LEU A C 1
ATOM 2914 O O . LEU A 1 388 ? 32.455 -41.929 -10.503 1.00 14.66 389 LEU A O 1
ATOM 2919 N N . ASN A 1 389 ? 33.901 -42.055 -8.777 1.00 14.64 390 ASN A N 1
ATOM 2920 C CA . ASN A 1 389 ? 33.982 -40.607 -8.574 1.00 14.73 390 ASN A CA 1
ATOM 2921 C C . ASN A 1 389 ? 34.609 -39.883 -9.765 1.00 14.78 390 ASN A C 1
ATOM 2922 O O . ASN A 1 389 ? 34.207 -38.767 -10.105 1.00 14.76 390 ASN A O 1
ATOM 2927 N N . ARG A 1 390 ? 35.590 -40.530 -10.392 1.00 14.84 391 ARG A N 1
ATOM 2928 C CA . ARG A 1 390 ? 36.329 -39.945 -11.513 1.00 14.91 391 ARG A CA 1
ATOM 2929 C C . ARG A 1 390 ? 35.514 -39.869 -12.805 1.00 14.93 391 ARG A C 1
ATOM 2930 O O . ARG A 1 390 ? 35.726 -38.971 -13.623 1.00 14.94 391 ARG A O 1
ATOM 2938 N N . ILE A 1 391 ? 34.585 -40.808 -12.979 1.00 14.95 392 ILE A N 1
ATOM 2939 C CA . ILE A 1 391 ? 33.632 -40.752 -14.093 1.00 14.97 392 ILE A CA 1
ATOM 2940 C C . ILE A 1 391 ? 32.375 -39.942 -13.726 1.00 15.01 392 ILE A C 1
ATOM 2941 O O . ILE A 1 391 ? 31.434 -39.847 -14.517 1.00 15.06 392 ILE A O 1
ATOM 2946 N N . GLY A 1 392 ? 32.376 -39.369 -12.523 1.00 15.08 393 GLY A N 1
ATOM 2947 C CA . GLY A 1 392 ? 31.334 -38.438 -12.085 1.00 15.23 393 GLY A CA 1
ATOM 2948 C C . GLY A 1 392 ? 30.145 -39.068 -11.382 1.00 15.34 393 GLY A C 1
ATOM 2949 O O . GLY A 1 392 ? 29.007 -38.627 -11.565 1.00 15.39 393 GLY A O 1
ATOM 2950 N N . LEU A 1 393 ? 30.404 -40.093 -10.573 1.00 15.42 394 LEU A N 1
ATOM 2951 C CA . LEU A 1 393 ? 29.345 -40.797 -9.849 1.00 15.48 394 LEU A CA 1
ATOM 2952 C C . LEU A 1 393 ? 29.701 -41.037 -8.388 1.00 15.58 394 LEU A C 1
ATOM 2953 O O . LEU A 1 393 ? 30.664 -41.742 -8.079 1.00 15.64 394 LEU A O 1
ATOM 2958 N N . ARG A 1 394 ? 28.912 -40.445 -7.496 1.00 15.68 395 ARG A N 1
ATOM 2959 C CA . ARG A 1 394 ? 29.067 -40.649 -6.060 1.00 15.76 395 ARG A CA 1
ATOM 2960 C C . ARG A 1 394 ? 28.542 -42.025 -5.640 1.00 15.90 395 ARG A C 1
ATOM 2961 O O . ARG A 1 394 ? 27.658 -42.584 -6.288 1.00 15.85 395 ARG A O 1
ATOM 2969 N N . VAL A 1 395 ? 29.096 -42.565 -4.557 1.00 16.19 396 VAL A N 1
ATOM 2970 C CA . VAL A 1 395 ? 28.835 -43.950 -4.155 1.00 16.47 396 VAL A CA 1
ATOM 2971 C C . VAL A 1 395 ? 27.962 -44.044 -2.899 1.00 16.66 396 VAL A C 1
ATOM 2972 O O . VAL A 1 395 ? 28.268 -43.434 -1.870 1.00 16.65 396 VAL A O 1
ATOM 2976 N N . VAL A 1 396 ? 26.878 -44.814 -3.001 1.00 16.88 397 VAL A N 1
ATOM 2977 C CA . VAL A 1 396 ? 25.966 -45.054 -1.878 1.00 17.14 397 VAL A CA 1
ATOM 2978 C C . VAL A 1 396 ? 26.002 -46.528 -1.460 1.00 17.30 397 VAL A C 1
ATOM 2979 O O . VAL A 1 396 ? 25.926 -47.423 -2.306 1.00 17.38 397 VAL A O 1
ATOM 2983 N N . MET A 1 397 ? 26.123 -46.765 -0.155 1.00 17.48 398 MET A N 1
ATOM 2984 C CA . MET A 1 397 ? 26.162 -48.116 0.403 1.00 17.71 398 MET A CA 1
ATOM 2985 C C . MET A 1 397 ? 24.821 -48.557 0.976 1.00 17.73 398 MET A C 1
ATOM 2986 O O . MET A 1 397 ? 24.203 -47.835 1.761 1.00 17.78 398 MET A O 1
ATOM 2991 N N . ASP A 1 398 ? 24.386 -49.752 0.586 1.00 17.74 399 ASP A N 1
ATOM 2992 C CA . ASP A 1 398 ? 23.241 -50.402 1.210 1.00 17.71 399 ASP A CA 1
ATOM 2993 C C . ASP A 1 398 ? 23.683 -50.933 2.569 1.00 17.52 399 ASP A C 1
ATOM 2994 O O . ASP A 1 398 ? 24.470 -51.879 2.650 1.00 17.57 399 ASP A O 1
ATOM 2999 N N . VAL A 1 399 ? 23.191 -50.309 3.635 1.00 17.30 400 VAL A N 1
ATOM 3000 C CA . VAL A 1 399 ? 23.533 -50.737 4.990 1.00 17.08 400 VAL A CA 1
ATOM 3001 C C . VAL A 1 399 ? 22.385 -51.501 5.650 1.00 17.00 400 VAL A C 1
ATOM 3002 O O . VAL A 1 399 ? 21.237 -51.054 5.638 1.00 16.98 400 VAL A O 1
ATOM 3006 N N . VAL A 1 400 ? 22.713 -52.665 6.206 1.00 16.94 401 VAL A N 1
ATOM 3007 C CA . VAL A 1 400 ? 21.729 -53.554 6.825 1.00 16.83 401 VAL A CA 1
ATOM 3008 C C . VAL A 1 400 ? 22.003 -53.673 8.324 1.00 16.78 401 VAL A C 1
ATOM 3009 O O . VAL A 1 400 ? 22.690 -54.595 8.772 1.00 16.77 401 VAL A O 1
ATOM 3013 N N . TYR A 1 401 ? 21.468 -52.731 9.094 1.00 16.77 402 TYR A N 1
ATOM 3014 C CA . TYR A 1 401 ? 21.661 -52.726 10.542 1.00 16.83 402 TYR A CA 1
ATOM 3015 C C . TYR A 1 401 ? 20.488 -53.346 11.300 1.00 16.87 402 TYR A C 1
ATOM 3016 O O . TYR A 1 401 ? 20.537 -53.475 12.522 1.00 16.91 402 TYR A O 1
ATOM 3025 N N . ASN A 1 402 ? 19.450 -53.743 10.568 1.00 16.98 403 ASN A N 1
ATOM 3026 C CA . ASN A 1 402 ? 18.206 -54.226 11.172 1.00 17.07 403 ASN A CA 1
ATOM 3027 C C . ASN A 1 402 ? 18.279 -55.627 11.788 1.00 17.17 403 ASN A C 1
ATOM 3028 O O . ASN A 1 402 ? 17.541 -55.929 12.729 1.00 17.13 403 ASN A O 1
ATOM 3033 N N . HIS A 1 403 ? 19.164 -56.472 11.258 1.00 17.32 404 HIS A N 1
ATOM 3034 C CA . HIS A 1 403 ? 19.287 -57.856 11.722 1.00 17.44 404 HIS A CA 1
ATOM 3035 C C . HIS A 1 403 ? 20.692 -58.438 11.528 1.00 17.65 404 HIS A C 1
ATOM 3036 O O . HIS A 1 403 ? 21.573 -57.790 10.961 1.00 17.65 404 HIS A O 1
ATOM 3043 N N . LEU A 1 404 ? 20.881 -59.667 12.007 1.00 17.91 405 LEU A N 1
ATOM 3044 C CA . LEU A 1 404 ? 22.135 -60.403 11.848 1.00 18.15 405 LEU A CA 1
ATOM 3045 C C . LEU A 1 404 ? 21.867 -61.784 11.257 1.00 18.42 405 LEU A C 1
ATOM 3046 O O . LEU A 1 404 ? 20.774 -62.329 11.422 1.00 18.44 405 LEU A O 1
ATOM 3051 N N . ASP A 1 405 ? 22.865 -62.349 10.578 1.00 18.78 406 ASP A N 1
ATOM 3052 C CA . ASP A 1 405 ? 22.725 -63.665 9.952 1.00 19.15 406 ASP A CA 1
ATOM 3053 C C . ASP A 1 405 ? 22.454 -64.768 10.971 1.00 19.48 406 ASP A C 1
ATOM 3054 O O . ASP A 1 405 ? 21.459 -65.486 10.865 1.00 19.60 406 ASP A O 1
ATOM 3059 N N . SER A 1 406 ? 23.341 -64.897 11.953 1.00 19.83 407 SER A N 1
ATOM 3060 C CA . SER A 1 406 ? 23.260 -65.995 12.907 1.00 20.20 407 SER A CA 1
ATOM 3061 C C . SER A 1 406 ? 23.310 -65.533 14.357 1.00 20.42 407 SER A C 1
ATOM 3062 O O . SER A 1 406 ? 23.653 -64.385 14.650 1.00 20.36 407 SER A O 1
ATOM 3065 N N . SER A 1 407 ? 22.946 -66.446 15.253 1.00 20.74 408 SER A N 1
ATOM 3066 C CA . SER A 1 407 ? 23.009 -66.218 16.689 1.00 21.10 408 SER A CA 1
ATOM 3067 C C . SER A 1 407 ? 23.514 -67.482 17.385 1.00 21.31 408 SER A C 1
ATOM 3068 O O . SER A 1 407 ? 23.801 -68.488 16.729 1.00 21.22 408 SER A O 1
ATOM 3071 N N . GLY A 1 408 ? 23.632 -67.422 18.709 1.00 21.63 409 GLY A N 1
ATOM 3072 C CA . GLY A 1 408 ? 24.099 -68.560 19.494 1.00 22.05 409 GLY A CA 1
ATOM 3073 C C . GLY A 1 408 ? 25.613 -68.682 19.547 1.00 22.39 409 GLY A C 1
ATOM 3074 O O . GLY A 1 408 ? 26.323 -67.970 18.831 1.00 22.32 409 GLY A O 1
ATOM 3075 N N . PRO A 1 409 ? 26.119 -69.598 20.392 1.00 22.72 410 PRO A N 1
ATOM 3076 C CA . PRO A 1 409 ? 27.555 -69.787 20.614 1.00 23.01 410 PRO A CA 1
ATOM 3077 C C . PRO A 1 409 ? 28.272 -70.575 19.512 1.00 23.33 410 PRO A C 1
ATOM 3078 O O . PRO A 1 409 ? 29.495 -70.725 19.568 1.00 23.50 410 PRO A O 1
ATOM 3082 N N . CYS A 1 410 ? 27.524 -71.069 18.529 1.00 23.58 411 CYS A N 1
ATOM 3083 C CA . CYS A 1 410 ? 28.092 -71.925 17.486 1.00 23.96 411 CYS A CA 1
ATOM 3084 C C . CYS A 1 410 ? 28.057 -71.289 16.093 1.00 23.91 411 CYS A C 1
ATOM 3085 O O . CYS A 1 410 ? 27.232 -70.416 15.814 1.00 23.93 411 CYS A O 1
ATOM 3088 N N . GLY A 1 411 ? 28.968 -71.734 15.230 1.00 23.87 412 GLY A N 1
ATOM 3089 C CA . GLY A 1 411 ? 29.009 -71.281 13.843 1.00 23.86 412 GLY A CA 1
ATOM 3090 C C . GLY A 1 411 ? 30.035 -70.200 13.568 1.00 23.83 412 GLY A C 1
ATOM 3091 O O . GLY A 1 411 ? 30.374 -69.404 14.449 1.00 23.92 412 GLY A O 1
ATOM 3092 N N . ILE A 1 412 ? 30.522 -70.175 12.331 1.00 23.74 413 ILE A N 1
ATOM 3093 C CA . ILE A 1 412 ? 31.494 -69.181 11.881 1.00 23.65 413 ILE A CA 1
ATOM 3094 C C . ILE A 1 412 ? 30.827 -67.821 11.619 1.00 23.48 413 ILE A C 1
ATOM 3095 O O . ILE A 1 412 ? 31.490 -66.781 11.618 1.00 23.41 413 ILE A O 1
ATOM 3100 N N . SER A 1 413 ? 29.510 -67.845 11.422 1.00 23.37 414 SER A N 1
ATOM 3101 C CA . SER A 1 413 ? 28.746 -66.661 11.027 1.00 23.19 414 SER A CA 1
ATOM 3102 C C . SER A 1 413 ? 28.148 -65.892 12.210 1.00 23.02 414 SER A C 1
ATOM 3103 O O . SER A 1 413 ? 27.457 -64.886 12.018 1.00 23.03 414 SER A O 1
ATOM 3106 N N . SER A 1 414 ? 28.418 -66.365 13.424 1.00 22.74 415 SER A N 1
ATOM 3107 C CA . SER A 1 414 ? 27.945 -65.708 14.640 1.00 22.45 415 SER A CA 1
ATOM 3108 C C . SER A 1 414 ? 29.104 -65.004 15.347 1.00 22.27 415 SER A C 1
ATOM 3109 O O . SER A 1 414 ? 30.086 -65.644 15.730 1.00 22.28 415 SER A O 1
ATOM 3112 N N . VAL A 1 415 ? 28.990 -63.687 15.507 1.00 21.99 416 VAL A N 1
ATOM 3113 C CA . VAL A 1 415 ? 30.055 -62.892 16.127 1.00 21.80 416 VAL A CA 1
ATOM 3114 C C . VAL A 1 415 ? 29.568 -62.104 17.347 1.00 21.62 416 VAL A C 1
ATOM 3115 O O . VAL A 1 415 ? 30.051 -62.324 18.460 1.00 21.63 416 VAL A O 1
ATOM 3119 N N . LEU A 1 416 ? 28.617 -61.195 17.130 1.00 21.38 417 LEU A N 1
ATOM 3120 C CA . LEU A 1 416 ? 28.137 -60.292 18.179 1.00 21.19 417 LEU A CA 1
ATOM 3121 C C . LEU A 1 416 ? 27.394 -61.025 19.295 1.00 21.15 417 LEU A C 1
ATOM 3122 O O . LEU A 1 416 ? 27.626 -60.769 20.479 1.00 21.14 417 LEU A O 1
ATOM 3127 N N . ASP A 1 417 ? 26.509 -61.941 18.909 1.00 21.05 418 ASP A N 1
ATOM 3128 C CA . ASP A 1 417 ? 25.713 -62.705 19.865 1.00 20.97 418 ASP A CA 1
ATOM 3129 C C . ASP A 1 417 ? 26.543 -63.764 20.600 1.00 20.87 418 ASP A C 1
ATOM 3130 O O . ASP A 1 417 ? 26.110 -64.305 21.620 1.00 20.97 418 ASP A O 1
ATOM 3135 N N . LYS A 1 418 ? 27.733 -64.051 20.080 1.00 20.70 419 LYS A N 1
ATOM 3136 C CA . LYS A 1 418 ? 28.648 -64.997 20.712 1.00 20.56 419 LYS A CA 1
ATOM 3137 C C . LYS A 1 418 ? 29.352 -64.360 21.913 1.00 20.47 419 LYS A C 1
ATOM 3138 O O . LYS A 1 418 ? 29.496 -64.990 22.963 1.00 20.46 419 LYS A O 1
ATOM 3144 N N . ILE A 1 419 ? 29.774 -63.107 21.749 1.00 20.30 420 ILE A N 1
ATOM 3145 C CA . ILE A 1 419 ? 30.505 -62.376 22.787 1.00 20.15 420 ILE A CA 1
ATOM 3146 C C . ILE A 1 419 ? 29.582 -61.927 23.925 1.00 19.97 420 ILE A C 1
ATOM 3147 O O . ILE A 1 419 ? 29.837 -62.230 25.094 1.00 20.00 420 ILE A O 1
ATOM 3152 N N . VAL A 1 420 ? 28.520 -61.203 23.575 1.00 19.71 421 VAL A N 1
ATOM 3153 C CA . VAL A 1 420 ? 27.519 -60.766 24.547 1.00 19.38 421 VAL A CA 1
ATOM 3154 C C . VAL A 1 420 ? 26.162 -61.368 24.174 1.00 19.18 421 VAL A C 1
ATOM 3155 O O . VAL A 1 420 ? 25.435 -60.802 23.353 1.00 19.22 421 VAL A O 1
ATOM 3159 N N . PRO A 1 421 ? 25.824 -62.528 24.768 1.00 18.97 422 PRO A N 1
ATOM 3160 C CA . PRO A 1 421 ? 24.575 -63.226 24.462 1.00 18.74 422 PRO A CA 1
ATOM 3161 C C . PRO A 1 421 ? 23.337 -62.459 24.918 1.00 18.52 422 PRO A C 1
ATOM 3162 O O . PRO A 1 421 ? 23.300 -61.950 26.041 1.00 18.51 422 PRO A O 1
ATOM 3166 N N . GLY A 1 422 ? 22.348 -62.371 24.031 1.00 18.30 423 GLY A N 1
ATOM 3167 C CA . GLY A 1 422 ? 21.044 -61.787 24.343 1.00 17.97 423 GLY A CA 1
ATOM 3168 C C . GLY A 1 422 ? 20.994 -60.281 24.522 1.00 17.76 423 GLY A C 1
ATOM 3169 O O . GLY A 1 422 ? 20.060 -59.762 25.140 1.00 17.76 423 GLY A O 1
ATOM 3170 N N . TYR A 1 423 ? 21.985 -59.577 23.979 1.00 17.50 424 TYR A N 1
ATOM 3171 C CA . TYR A 1 423 ? 22.049 -58.120 24.097 1.00 17.31 424 TYR A CA 1
ATOM 3172 C C . TYR A 1 423 ? 21.905 -57.407 22.753 1.00 17.37 424 TYR A C 1
ATOM 3173 O O . TYR A 1 423 ? 21.149 -56.441 22.639 1.00 17.27 424 TYR A O 1
ATOM 3182 N N . TYR A 1 424 ? 22.650 -57.873 21.753 1.00 17.48 425 TYR A N 1
ATOM 3183 C CA . TYR A 1 424 ? 22.628 -57.275 20.419 1.00 17.57 425 TYR A CA 1
ATOM 3184 C C . TYR A 1 424 ? 21.348 -57.617 19.665 1.00 17.70 425 TYR A C 1
ATOM 3185 O O . TYR A 1 424 ? 20.977 -56.925 18.714 1.00 17.73 425 TYR A O 1
ATOM 3194 N N . VAL A 1 425 ? 20.680 -58.683 20.102 1.00 17.82 426 VAL A N 1
ATOM 3195 C CA . VAL A 1 425 ? 19.445 -59.153 19.478 1.00 17.91 426 VAL A CA 1
ATOM 3196 C C . VAL A 1 425 ? 18.199 -58.744 20.269 1.00 18.08 426 VAL A C 1
ATOM 3197 O O . VAL A 1 425 ? 18.233 -58.664 21.500 1.00 18.11 426 VAL A O 1
ATOM 3201 N N . ARG A 1 426 ? 17.110 -58.477 19.549 1.00 18.24 427 ARG A N 1
ATOM 3202 C CA . ARG A 1 426 ? 15.828 -58.123 20.161 1.00 18.28 427 ARG A CA 1
ATOM 3203 C C . ARG A 1 426 ? 15.050 -59.385 20.523 1.00 18.45 427 ARG A C 1
ATOM 3204 O O . ARG A 1 426 ? 14.974 -60.327 19.731 1.00 18.47 427 ARG A O 1
ATOM 3212 N N . ARG A 1 427 ? 14.474 -59.392 21.723 1.00 18.66 428 ARG A N 1
ATOM 3213 C CA . ARG A 1 427 ? 13.757 -60.556 22.242 1.00 18.85 428 ARG A CA 1
ATOM 3214 C C . ARG A 1 427 ? 12.358 -60.188 22.734 1.00 19.06 428 ARG A C 1
ATOM 3215 O O . ARG A 1 427 ? 12.116 -59.050 23.144 1.00 19.19 428 ARG A O 1
ATOM 3223 N N . ASP A 1 428 ? 11.444 -61.157 22.686 1.00 19.24 429 ASP A N 1
ATOM 3224 C CA . ASP A 1 428 ? 10.067 -60.960 23.146 1.00 19.39 429 ASP A CA 1
ATOM 3225 C C . ASP A 1 428 ? 9.938 -61.111 24.668 1.00 19.53 429 ASP A C 1
ATOM 3226 O O . ASP A 1 428 ? 10.944 -61.246 25.371 1.00 19.56 429 ASP A O 1
ATOM 3231 N N . THR A 1 429 ? 8.699 -61.100 25.164 1.00 19.63 430 THR A N 1
ATOM 3232 C CA . THR A 1 429 ? 8.421 -61.198 26.603 1.00 19.72 430 THR A CA 1
ATOM 3233 C C . THR A 1 429 ? 8.680 -62.590 27.189 1.00 19.86 430 THR A C 1
ATOM 3234 O O . THR A 1 429 ? 8.550 -62.796 28.399 1.00 19.95 430 THR A O 1
ATOM 3238 N N . ASN A 1 430 ? 9.043 -63.538 26.329 1.00 20.05 431 ASN A N 1
ATOM 3239 C CA . ASN A 1 430 ? 9.426 -64.883 26.758 1.00 20.22 431 ASN A CA 1
ATOM 3240 C C . ASN A 1 430 ? 10.929 -65.146 26.618 1.00 20.30 431 ASN A C 1
ATOM 3241 O O . ASN A 1 430 ? 11.434 -66.165 27.087 1.00 20.34 431 ASN A O 1
ATOM 3246 N N . GLY A 1 431 ? 11.641 -64.225 25.974 1.00 20.37 432 GLY A N 1
ATOM 3247 C CA . GLY A 1 431 ? 13.089 -64.351 25.810 1.00 20.51 432 GLY A CA 1
ATOM 3248 C C . GLY A 1 431 ? 13.538 -64.929 24.479 1.00 20.59 432 GLY A C 1
ATOM 3249 O O . GLY A 1 431 ? 14.740 -64.992 24.205 1.00 20.64 432 GLY A O 1
ATOM 3250 N N . GLN A 1 432 ? 12.579 -65.358 23.658 1.00 20.60 433 GLN A N 1
ATOM 3251 C CA . GLN A 1 432 ? 12.860 -65.861 22.312 1.00 20.67 433 GLN A CA 1
ATOM 3252 C C . GLN A 1 432 ? 13.240 -64.708 21.382 1.00 20.58 433 GLN A C 1
ATOM 3253 O O . GLN A 1 432 ? 12.704 -63.604 21.505 1.00 20.61 433 GLN A O 1
ATOM 3259 N N . ILE A 1 433 ? 14.163 -64.972 20.460 1.00 20.49 434 ILE A N 1
ATOM 3260 C CA . ILE A 1 433 ? 14.647 -63.956 19.518 1.00 20.44 434 ILE A CA 1
ATOM 3261 C C . ILE A 1 433 ? 13.599 -63.631 18.447 1.00 20.36 434 ILE A C 1
ATOM 3262 O O . ILE A 1 433 ? 12.961 -64.531 17.897 1.00 20.23 434 ILE A O 1
ATOM 3267 N N . GLU A 1 434 ? 13.426 -62.339 18.171 1.00 20.36 435 GLU A N 1
ATOM 3268 C CA . GLU A 1 434 ? 12.506 -61.864 17.134 1.00 20.37 435 GLU A CA 1
ATOM 3269 C C . GLU A 1 434 ? 13.096 -62.073 15.739 1.00 20.29 435 GLU A C 1
ATOM 3270 O O . GLU A 1 434 ? 14.273 -61.789 15.506 1.00 20.22 435 GLU A O 1
ATOM 3276 N N . ASN A 1 435 ? 12.269 -62.563 14.817 1.00 20.28 436 ASN A N 1
ATOM 3277 C CA . ASN A 1 435 ? 12.702 -62.859 13.449 1.00 20.29 436 ASN A CA 1
ATOM 3278 C C . ASN A 1 435 ? 11.980 -62.040 12.371 1.00 20.21 436 ASN A C 1
ATOM 3279 O O . ASN A 1 435 ? 11.972 -62.424 11.198 1.00 20.27 436 ASN A O 1
ATOM 3284 N N . SER A 1 436 ? 11.397 -60.909 12.765 1.00 20.08 437 SER A N 1
ATOM 3285 C CA . SER A 1 436 ? 10.506 -60.144 11.881 1.00 19.99 437 SER A CA 1
ATOM 3286 C C . SER A 1 436 ? 11.198 -59.458 10.698 1.00 19.96 437 SER A C 1
ATOM 3287 O O . SER A 1 436 ? 10.597 -59.310 9.631 1.00 19.96 437 SER A O 1
ATOM 3290 N N . ALA A 1 437 ? 12.445 -59.035 10.893 1.00 19.89 438 ALA A N 1
ATOM 3291 C CA . ALA A 1 437 ? 13.231 -58.423 9.819 1.00 19.82 438 ALA A CA 1
ATOM 3292 C C . ALA A 1 437 ? 13.587 -59.470 8.767 1.00 19.78 438 ALA A C 1
ATOM 3293 O O . ALA A 1 437 ? 13.452 -59.229 7.564 1.00 19.87 438 ALA A O 1
ATOM 3295 N N . ALA A 1 438 ? 14.037 -60.627 9.248 1.00 19.61 439 ALA A N 1
ATOM 3296 C CA . ALA A 1 438 ? 14.316 -61.812 8.440 1.00 19.49 439 ALA A CA 1
ATOM 3297 C C . ALA A 1 438 ? 14.702 -62.927 9.406 1.00 19.39 439 ALA A C 1
ATOM 3298 O O . ALA A 1 438 ? 14.049 -63.972 9.467 1.00 19.35 439 ALA A O 1
ATOM 3300 N N . MET A 1 439 ? 15.765 -62.671 10.165 1.00 19.22 440 MET A N 1
ATOM 3301 C CA . MET A 1 439 ? 16.253 -63.555 11.218 1.00 19.13 440 MET A CA 1
ATOM 3302 C C . MET A 1 439 ? 17.138 -62.733 12.156 1.00 18.80 440 MET A C 1
ATOM 3303 O O . MET A 1 439 ? 17.838 -61.823 11.708 1.00 18.82 440 MET A O 1
ATOM 3308 N N . ASN A 1 440 ? 17.086 -63.042 13.450 1.00 18.39 441 ASN A N 1
ATOM 3309 C CA . ASN A 1 440 ? 17.936 -62.401 14.466 1.00 17.98 441 ASN A CA 1
ATOM 3310 C C . ASN A 1 440 ? 17.965 -60.869 14.400 1.00 17.71 441 ASN A C 1
ATOM 3311 O O . ASN A 1 440 ? 18.994 -60.267 14.078 1.00 17.61 441 ASN A O 1
ATOM 3316 N N . ASN A 1 441 ? 16.826 -60.252 14.708 1.00 17.39 442 ASN A N 1
ATOM 3317 C CA . ASN A 1 441 ? 16.690 -58.795 14.703 1.00 17.13 442 ASN A CA 1
ATOM 3318 C C . ASN A 1 441 ? 17.593 -58.115 15.719 1.00 17.03 442 ASN A C 1
ATOM 3319 O O . ASN A 1 441 ? 17.720 -58.583 16.852 1.00 17.04 442 ASN A O 1
ATOM 3324 N N . THR A 1 442 ? 18.213 -57.010 15.310 1.00 16.80 443 THR A N 1
ATOM 3325 C CA . THR A 1 442 ? 19.047 -56.214 16.208 1.00 16.60 443 THR A CA 1
ATOM 3326 C C . THR A 1 442 ? 18.185 -55.358 17.131 1.00 16.52 443 THR A C 1
ATOM 3327 O O . THR A 1 442 ? 16.995 -55.159 16.877 1.00 16.55 443 THR A O 1
ATOM 3331 N N . ALA A 1 443 ? 18.792 -54.857 18.202 1.00 16.43 444 ALA A N 1
ATOM 3332 C CA . ALA A 1 443 ? 18.096 -53.988 19.143 1.00 16.34 444 ALA A CA 1
ATOM 3333 C C . ALA A 1 443 ? 18.821 -52.654 19.285 1.00 16.27 444 ALA A C 1
ATOM 3334 O O . ALA A 1 443 ? 19.569 -52.434 20.242 1.00 16.18 444 ALA A O 1
ATOM 3336 N N . SER A 1 444 ? 18.580 -51.767 18.320 1.00 16.22 445 SER A N 1
ATOM 3337 C CA . SER A 1 444 ? 19.234 -50.456 18.248 1.00 16.16 445 SER A CA 1
ATOM 3338 C C . SER A 1 444 ? 18.877 -49.520 19.407 1.00 16.06 445 SER A C 1
ATOM 3339 O O . SER A 1 444 ? 19.492 -48.462 19.572 1.00 15.94 445 SER A O 1
ATOM 3342 N N . GLU A 1 445 ? 17.888 -49.918 20.204 1.00 16.00 446 GLU A N 1
ATOM 3343 C CA . GLU A 1 445 ? 17.492 -49.169 21.394 1.00 15.97 446 GLU A CA 1
ATOM 3344 C C . GLU A 1 445 ? 18.533 -49.291 22.512 1.00 15.94 446 GLU A C 1
ATOM 3345 O O . GLU A 1 445 ? 18.654 -48.394 23.351 1.00 15.92 446 GLU A O 1
ATOM 3351 N N . HIS A 1 446 ? 19.281 -50.396 22.508 1.00 15.86 447 HIS A N 1
ATOM 3352 C CA . HIS A 1 446 ? 20.362 -50.616 23.472 1.00 15.76 447 HIS A CA 1
ATOM 3353 C C . HIS A 1 446 ? 21.583 -49.773 23.115 1.00 15.81 447 HIS A C 1
ATOM 3354 O O . HIS A 1 446 ? 21.957 -49.677 21.946 1.00 15.81 447 HIS A O 1
ATOM 3361 N N . PHE A 1 447 ? 22.198 -49.182 24.138 1.00 15.94 448 PHE A N 1
ATOM 3362 C CA . PHE A 1 447 ? 23.284 -48.203 23.983 1.00 15.92 448 PHE A CA 1
ATOM 3363 C C . PHE A 1 447 ? 24.438 -48.659 23.084 1.00 15.85 448 PHE A C 1
ATOM 3364 O O . PHE A 1 447 ? 24.860 -47.917 22.195 1.00 15.84 448 PHE A O 1
ATOM 3372 N N . MET A 1 448 ? 24.944 -49.868 23.319 1.00 15.80 449 MET A N 1
ATOM 3373 C CA . MET A 1 448 ? 26.128 -50.358 22.605 1.00 15.78 449 MET A CA 1
ATOM 3374 C C . MET A 1 448 ? 25.842 -50.791 21.167 1.00 15.83 449 MET A C 1
ATOM 3375 O O . MET A 1 448 ? 26.745 -50.797 20.329 1.00 15.90 449 MET A O 1
ATOM 3380 N N . VAL A 1 449 ? 24.592 -51.153 20.885 1.00 15.83 450 VAL A N 1
ATOM 3381 C CA . VAL A 1 449 ? 24.159 -51.413 19.512 1.00 15.80 450 VAL A CA 1
ATOM 3382 C C . VAL A 1 449 ? 24.057 -50.082 18.763 1.00 15.83 450 VAL A C 1
ATOM 3383 O O . VAL A 1 449 ? 24.492 -49.971 17.615 1.00 15.82 450 VAL A O 1
ATOM 3387 N N . ASP A 1 450 ? 23.488 -49.081 19.435 1.00 15.84 451 ASP A N 1
ATOM 3388 C CA . ASP A 1 450 ? 23.385 -47.718 18.911 1.00 15.89 451 ASP A CA 1
ATOM 3389 C C . ASP A 1 450 ? 24.762 -47.171 18.530 1.00 15.84 451 ASP A C 1
ATOM 3390 O O . ASP A 1 450 ? 24.937 -46.625 17.439 1.00 15.78 451 ASP A O 1
ATOM 3395 N N . ARG A 1 451 ? 25.729 -47.336 19.431 1.00 15.80 452 ARG A N 1
ATOM 3396 C CA . ARG A 1 451 ? 27.099 -46.875 19.206 1.00 15.73 452 ARG A CA 1
ATOM 3397 C C . ARG A 1 451 ? 27.771 -47.614 18.044 1.00 15.62 452 ARG A C 1
ATOM 3398 O O . ARG A 1 451 ? 28.466 -46.999 17.234 1.00 15.61 452 ARG A O 1
ATOM 3406 N N . LEU A 1 452 ? 27.547 -48.926 17.969 1.00 15.50 453 LEU A N 1
ATOM 3407 C CA . LEU A 1 452 ? 28.140 -49.779 16.933 1.00 15.44 453 LEU A CA 1
ATOM 3408 C C . LEU A 1 452 ? 27.709 -49.375 15.523 1.00 15.39 453 LEU A C 1
ATOM 3409 O O . LEU A 1 452 ? 28.494 -49.470 14.577 1.00 15.42 453 LEU A O 1
ATOM 3414 N N . ILE A 1 453 ? 26.464 -48.920 15.398 1.00 15.36 454 ILE A N 1
ATOM 3415 C CA . ILE A 1 453 ? 25.894 -48.502 14.116 1.00 15.24 454 ILE A CA 1
ATOM 3416 C C . ILE A 1 453 ? 26.477 -47.167 13.642 1.00 15.28 454 ILE A C 1
ATOM 3417 O O . ILE A 1 453 ? 26.814 -47.015 12.466 1.00 15.37 454 ILE A O 1
ATOM 3422 N N . VAL A 1 454 ? 26.606 -46.214 14.564 1.00 15.30 455 VAL A N 1
ATOM 3423 C CA . VAL A 1 454 ? 27.167 -44.895 14.259 1.00 15.33 455 VAL A CA 1
ATOM 3424 C C . VAL A 1 454 ? 28.675 -44.976 13.980 1.00 15.41 455 VAL A C 1
ATOM 3425 O O . VAL A 1 454 ? 29.180 -44.310 13.072 1.00 15.37 455 VAL A O 1
ATOM 3429 N N . ASP A 1 455 ? 29.380 -45.801 14.754 1.00 15.51 456 ASP A N 1
ATOM 3430 C CA . ASP A 1 455 ? 30.820 -46.007 14.572 1.00 15.58 456 ASP A CA 1
ATOM 3431 C C . ASP A 1 455 ? 31.132 -46.676 13.239 1.00 15.63 456 ASP A C 1
ATOM 3432 O O . ASP A 1 455 ? 32.217 -46.489 12.681 1.00 15.66 456 ASP A O 1
ATOM 3437 N N . ASP A 1 456 ? 30.177 -47.455 12.738 1.00 15.68 457 ASP A N 1
ATOM 3438 C CA . ASP A 1 456 ? 30.315 -48.111 11.445 1.00 15.72 457 ASP A CA 1
ATOM 3439 C C . ASP A 1 456 ? 30.109 -47.122 10.304 1.00 15.62 457 ASP A C 1
ATOM 3440 O O . ASP A 1 456 ? 30.875 -47.116 9.340 1.00 15.65 457 ASP A O 1
ATOM 3445 N N . LEU A 1 457 ? 29.078 -46.286 10.424 1.00 15.48 458 LEU A N 1
ATOM 3446 C CA . LEU A 1 457 ? 28.769 -45.278 9.408 1.00 15.41 458 LEU A CA 1
ATOM 3447 C C . LEU A 1 457 ? 29.883 -44.244 9.269 1.00 15.33 458 LEU A C 1
ATOM 3448 O O . LEU A 1 457 ? 30.084 -43.686 8.189 1.00 15.33 458 LEU A O 1
ATOM 3453 N N . LEU A 1 458 ? 30.601 -43.996 10.363 1.00 15.22 459 LEU A N 1
ATOM 3454 C CA . LEU A 1 458 ? 31.775 -43.123 10.335 1.00 15.14 459 LEU A CA 1
ATOM 3455 C C . LEU A 1 458 ? 32.986 -43.827 9.719 1.00 15.08 459 LEU A C 1
ATOM 3456 O O . LEU A 1 458 ? 33.793 -43.193 9.038 1.00 15.12 459 LEU A O 1
ATOM 3461 N N . ASN A 1 459 ? 33.101 -45.133 9.960 1.00 14.99 460 ASN A N 1
ATOM 3462 C CA . ASN A 1 459 ? 34.169 -45.954 9.385 1.00 14.89 460 ASN A CA 1
ATOM 3463 C C . ASN A 1 459 ? 34.154 -45.936 7.855 1.00 14.84 460 ASN A C 1
ATOM 3464 O O . ASN A 1 459 ? 35.197 -45.755 7.223 1.00 14.94 460 ASN A O 1
ATOM 3469 N N . TRP A 1 460 ? 32.972 -46.110 7.271 1.00 14.64 461 TRP A N 1
ATOM 3470 C CA . TRP A 1 460 ? 32.825 -46.107 5.817 1.00 14.42 461 TRP A CA 1
ATOM 3471 C C . TRP A 1 460 ? 32.939 -44.706 5.214 1.00 14.42 461 TRP A C 1
ATOM 3472 O O . TRP A 1 460 ? 33.356 -44.555 4.063 1.00 14.53 461 TRP A O 1
ATOM 3483 N N . ALA A 1 461 ? 32.582 -43.688 5.994 1.00 14.31 462 ALA A N 1
ATOM 3484 C CA . ALA A 1 461 ? 32.660 -42.298 5.538 1.00 14.20 462 ALA A CA 1
ATOM 3485 C C . ALA A 1 461 ? 34.085 -41.745 5.534 1.00 14.15 462 ALA A C 1
ATOM 3486 O O . ALA A 1 461 ? 34.448 -40.979 4.642 1.00 14.20 462 ALA A O 1
ATOM 3488 N N . VAL A 1 462 ? 34.883 -42.131 6.529 1.00 14.08 463 VAL A N 1
ATOM 3489 C CA . VAL A 1 462 ? 36.242 -41.607 6.689 1.00 13.94 463 VAL A CA 1
ATOM 3490 C C . VAL A 1 462 ? 37.285 -42.467 5.968 1.00 13.88 463 VAL A C 1
ATOM 3491 O O . VAL A 1 462 ? 38.079 -41.953 5.176 1.00 13.98 463 VAL A O 1
ATOM 3495 N N . ASN A 1 463 ? 37.273 -43.769 6.241 1.00 13.69 464 ASN A N 1
ATOM 3496 C CA . ASN A 1 463 ? 38.280 -44.683 5.700 1.00 13.56 464 ASN A CA 1
ATOM 3497 C C . ASN A 1 463 ? 38.062 -45.065 4.238 1.00 13.53 464 ASN A C 1
ATOM 3498 O O . ASN A 1 463 ? 39.008 -45.453 3.546 1.00 13.57 464 ASN A O 1
ATOM 3503 N N . TYR A 1 464 ? 36.820 -44.955 3.775 1.00 13.44 465 TYR A N 1
ATOM 3504 C CA . TYR A 1 464 ? 36.460 -45.392 2.427 1.00 13.32 465 TYR A CA 1
ATOM 3505 C C . TYR A 1 464 ? 35.828 -44.288 1.583 1.00 13.29 465 TYR A C 1
ATOM 3506 O O . TYR A 1 464 ? 35.605 -44.468 0.381 1.00 13.26 465 TYR A O 1
ATOM 3515 N N . LYS A 1 465 ? 35.560 -43.150 2.223 1.00 13.22 466 LYS A N 1
ATOM 3516 C CA . LYS A 1 465 ? 35.034 -41.954 1.558 1.00 13.17 466 LYS A CA 1
ATOM 3517 C C . LYS A 1 465 ? 33.754 -42.248 0.767 1.00 13.11 466 LYS A C 1
ATOM 3518 O O . LYS A 1 465 ? 33.683 -42.027 -0.442 1.00 13.13 466 LYS A O 1
ATOM 3524 N N . VAL A 1 466 ? 32.751 -42.761 1.476 1.00 13.03 467 VAL A N 1
ATOM 3525 C CA . VAL A 1 466 ? 31.457 -43.105 0.890 1.00 12.94 467 VAL A CA 1
ATOM 3526 C C . VAL A 1 466 ? 30.533 -41.883 0.937 1.00 12.84 467 VAL A C 1
ATOM 3527 O O . VAL A 1 466 ? 30.574 -41.106 1.893 1.00 12.92 467 VAL A O 1
ATOM 3531 N N . ASP A 1 467 ? 29.709 -41.721 -0.097 1.00 12.67 468 ASP A N 1
ATOM 3532 C CA . ASP A 1 467 ? 28.937 -40.491 -0.304 1.00 12.57 468 ASP A CA 1
ATOM 3533 C C . ASP A 1 467 ? 27.491 -40.540 0.201 1.00 12.53 468 ASP A C 1
ATOM 3534 O O . ASP A 1 467 ? 26.778 -39.534 0.148 1.00 12.56 468 ASP A O 1
ATOM 3539 N N . GLY A 1 468 ? 27.061 -41.700 0.690 1.00 12.44 469 GLY A N 1
ATOM 3540 C CA . GLY A 1 468 ? 25.694 -41.860 1.177 1.00 12.32 469 GLY A CA 1
ATOM 3541 C C . GLY A 1 468 ? 25.368 -43.263 1.644 1.00 12.28 469 GLY A C 1
ATOM 3542 O O . GLY A 1 468 ? 26.150 -44.194 1.436 1.00 12.33 469 GLY A O 1
ATOM 3543 N N . PHE A 1 469 ? 24.206 -43.415 2.278 1.00 12.16 470 PHE A N 1
ATOM 3544 C CA . PHE A 1 469 ? 23.788 -44.705 2.827 1.00 12.05 470 PHE A CA 1
ATOM 3545 C C . PHE A 1 469 ? 22.291 -44.983 2.638 1.00 12.09 470 PHE A C 1
ATOM 3546 O O . PHE A 1 469 ? 21.450 -44.109 2.870 1.00 11.92 470 PHE A O 1
ATOM 3554 N N . ARG A 1 470 ? 21.978 -46.204 2.207 1.00 12.14 471 ARG A N 1
ATOM 3555 C CA . ARG A 1 470 ? 20.599 -46.679 2.116 1.00 12.33 471 ARG A CA 1
ATOM 3556 C C . ARG A 1 470 ? 20.333 -47.657 3.256 1.00 12.47 471 ARG A C 1
ATOM 3557 O O . ARG A 1 470 ? 20.987 -48.696 3.356 1.00 12.51 471 ARG A O 1
ATOM 3565 N N . PHE A 1 471 ? 19.363 -47.323 4.103 1.00 12.61 472 PHE A N 1
ATOM 3566 C CA . PHE A 1 471 ? 19.067 -48.116 5.293 1.00 12.81 472 PHE A CA 1
ATOM 3567 C C . PHE A 1 471 ? 17.998 -49.179 5.051 1.00 13.00 472 PHE A C 1
ATOM 3568 O O . PHE A 1 471 ? 16.815 -48.871 4.899 1.00 12.89 472 PHE A O 1
ATOM 3576 N N . ASP A 1 472 ? 18.436 -50.435 5.016 1.00 13.33 473 ASP A N 1
ATOM 3577 C CA . ASP A 1 472 ? 17.532 -51.576 4.917 1.00 13.69 473 ASP A CA 1
ATOM 3578 C C . ASP A 1 472 ? 16.694 -51.670 6.188 1.00 13.89 473 ASP A C 1
ATOM 3579 O O . ASP A 1 472 ? 17.237 -51.698 7.296 1.00 13.90 473 ASP A O 1
ATOM 3584 N N . LEU A 1 473 ? 15.373 -51.703 6.014 1.00 14.16 474 LEU A N 1
ATOM 3585 C CA . LEU A 1 473 ? 14.410 -51.755 7.123 1.00 14.37 474 LEU A CA 1
ATOM 3586 C C . LEU A 1 473 ? 14.717 -50.732 8.218 1.00 14.58 474 LEU A C 1
ATOM 3587 O O . LEU A 1 473 ? 14.978 -51.082 9.373 1.00 14.70 474 LEU A O 1
ATOM 3592 N N . MET A 1 474 ? 14.679 -49.464 7.817 1.00 14.80 475 MET A N 1
ATOM 3593 C CA . MET A 1 474 ? 14.929 -48.309 8.680 1.00 14.98 475 MET A CA 1
ATOM 3594 C C . MET A 1 474 ? 13.926 -48.224 9.830 1.00 15.25 475 MET A C 1
ATOM 3595 O O . MET A 1 474 ? 14.240 -47.696 10.899 1.00 15.35 475 MET A O 1
ATOM 3600 N N . GLY A 1 475 ? 12.724 -48.751 9.602 1.00 15.47 476 GLY A N 1
ATOM 3601 C CA . GLY A 1 475 ? 11.677 -48.798 10.623 1.00 15.71 476 GLY A CA 1
ATOM 3602 C C . GLY A 1 475 ? 11.984 -49.729 11.785 1.00 15.82 476 GLY A C 1
ATOM 3603 O O . GLY A 1 475 ? 11.310 -49.684 12.813 1.00 15.80 476 GLY A O 1
ATOM 3604 N N . HIS A 1 476 ? 12.995 -50.579 11.618 1.00 16.01 477 HIS A N 1
ATOM 3605 C CA . HIS A 1 476 ? 13.453 -51.466 12.690 1.00 16.20 477 HIS A CA 1
ATOM 3606 C C . HIS A 1 476 ? 14.612 -50.850 13.467 1.00 16.35 477 HIS A C 1
ATOM 3607 O O . HIS A 1 476 ? 15.098 -51.422 14.444 1.00 16.33 477 HIS A O 1
ATOM 3614 N N . ILE A 1 477 ? 15.038 -49.673 13.018 1.00 16.60 478 ILE A N 1
ATOM 3615 C CA . ILE A 1 477 ? 16.085 -48.903 13.674 1.00 16.83 478 ILE A CA 1
ATOM 3616 C C . ILE A 1 477 ? 15.441 -47.693 14.351 1.00 16.99 478 ILE A C 1
ATOM 3617 O O . ILE A 1 477 ? 14.508 -47.094 13.809 1.00 17.03 478 ILE A O 1
ATOM 3622 N N . MET A 1 478 ? 15.931 -47.349 15.540 1.00 17.12 479 MET A N 1
ATOM 3623 C CA . MET A 1 478 ? 15.418 -46.202 16.285 1.00 17.28 479 MET A CA 1
ATOM 3624 C C . MET A 1 478 ? 15.756 -44.882 15.599 1.00 17.31 479 MET A C 1
ATOM 3625 O O . MET A 1 478 ? 16.863 -44.710 15.080 1.00 17.32 479 MET A O 1
ATOM 3630 N N . LYS A 1 479 ? 14.791 -43.963 15.603 1.00 17.36 480 LYS A N 1
ATOM 3631 C CA . LYS A 1 479 ? 14.978 -42.605 15.086 1.00 17.39 480 LYS A CA 1
ATOM 3632 C C . LYS A 1 479 ? 16.149 -41.914 15.785 1.00 17.51 480 LYS A C 1
ATOM 3633 O O . LYS A 1 479 ? 16.921 -41.189 15.154 1.00 17.49 480 LYS A O 1
ATOM 3639 N N . ARG A 1 480 ? 16.268 -42.157 17.090 1.00 17.73 481 ARG A N 1
ATOM 3640 C CA . ARG A 1 480 ? 17.373 -41.659 17.910 1.00 17.94 481 ARG A CA 1
ATOM 3641 C C . ARG A 1 480 ? 18.734 -41.970 17.274 1.00 17.88 481 ARG A C 1
ATOM 3642 O O . ARG A 1 480 ? 19.596 -41.093 17.181 1.00 17.87 481 ARG A O 1
ATOM 3650 N N . THR A 1 481 ? 18.904 -43.213 16.824 1.00 17.86 482 THR A N 1
ATOM 3651 C CA . THR A 1 481 ? 20.126 -43.649 16.148 1.00 17.93 482 THR A CA 1
ATOM 3652 C C . THR A 1 481 ? 20.290 -42.971 14.781 1.00 18.01 482 THR A C 1
ATOM 3653 O O . THR A 1 481 ? 21.401 -42.600 14.396 1.00 17.94 482 THR A O 1
ATOM 3657 N N . MET A 1 482 ? 19.178 -42.805 14.064 1.00 18.14 483 MET A N 1
ATOM 3658 C CA . MET A 1 482 ? 19.173 -42.167 12.743 1.00 18.21 483 MET A CA 1
ATOM 3659 C C . MET A 1 482 ? 19.579 -40.692 12.785 1.00 18.32 483 MET A C 1
ATOM 3660 O O . MET A 1 482 ? 20.298 -40.216 11.905 1.00 18.25 483 MET A O 1
ATOM 3665 N N . MET A 1 483 ? 19.115 -39.978 13.810 1.00 18.53 484 MET A N 1
ATOM 3666 C CA . MET A 1 483 ? 19.383 -38.545 13.954 1.00 18.74 484 MET A CA 1
ATOM 3667 C C . MET A 1 483 ? 20.808 -38.249 14.428 1.00 18.79 484 MET A C 1
ATOM 3668 O O . MET A 1 483 ? 21.411 -37.259 14.007 1.00 18.80 484 MET A O 1
ATOM 3673 N N . ARG A 1 484 ? 21.336 -39.103 15.304 1.00 18.90 485 ARG A N 1
ATOM 3674 C CA . ARG A 1 484 ? 22.704 -38.952 15.806 1.00 19.03 485 ARG A CA 1
ATOM 3675 C C . ARG A 1 484 ? 23.730 -39.233 14.707 1.00 19.18 485 ARG A C 1
ATOM 3676 O O . ARG A 1 484 ? 24.767 -38.568 14.629 1.00 19.15 485 ARG A O 1
ATOM 3684 N N . ALA A 1 485 ? 23.426 -40.217 13.862 1.00 19.31 486 ALA A N 1
ATOM 3685 C CA . ALA A 1 485 ? 24.265 -40.557 12.719 1.00 19.51 486 ALA A CA 1
ATOM 3686 C C . ALA A 1 485 ? 24.290 -39.428 11.692 1.00 19.67 486 ALA A C 1
ATOM 3687 O O . ALA A 1 485 ? 25.315 -39.189 11.054 1.00 19.64 486 ALA A O 1
ATOM 3689 N N . LYS A 1 486 ? 23.158 -38.739 11.547 1.00 19.90 487 LYS A N 1
ATOM 3690 C CA . LYS A 1 486 ? 23.025 -37.620 10.615 1.00 20.11 487 LYS A CA 1
ATOM 3691 C C . LYS A 1 486 ? 23.905 -36.441 11.026 1.00 20.25 487 LYS A C 1
ATOM 3692 O O . LYS A 1 486 ? 24.578 -35.839 10.186 1.00 20.26 487 LYS A O 1
ATOM 3698 N N . SER A 1 487 ? 23.893 -36.124 12.319 1.00 20.42 488 SER A N 1
ATOM 3699 C CA . SER A 1 487 ? 24.666 -35.010 12.859 1.00 20.65 488 SER A CA 1
ATOM 3700 C C . SER A 1 487 ? 26.163 -35.297 12.844 1.00 20.81 488 SER A C 1
ATOM 3701 O O . SER A 1 487 ? 26.972 -34.392 12.619 1.00 20.82 488 SER A O 1
ATOM 3704 N N . ALA A 1 488 ? 26.519 -36.558 13.085 1.00 21.01 489 ALA A N 1
ATOM 3705 C CA . ALA A 1 488 ? 27.913 -36.995 13.090 1.00 21.19 489 ALA A CA 1
ATOM 3706 C C . ALA A 1 488 ? 28.530 -36.934 11.696 1.00 21.35 489 ALA A C 1
ATOM 3707 O O . ALA A 1 488 ? 29.670 -36.490 11.537 1.00 21.42 489 ALA A O 1
ATOM 3709 N N . LEU A 1 489 ? 27.771 -37.373 10.693 1.00 21.54 490 LEU A N 1
ATOM 3710 C CA . LEU A 1 489 ? 28.240 -37.384 9.309 1.00 21.76 490 LEU A CA 1
ATOM 3711 C C . LEU A 1 489 ? 28.388 -35.978 8.729 1.00 21.99 490 LEU A C 1
ATOM 3712 O O . LEU A 1 489 ? 29.317 -35.720 7.966 1.00 22.10 490 LEU A O 1
ATOM 3717 N N . GLN A 1 490 ? 27.481 -35.077 9.101 1.00 22.22 491 GLN A N 1
ATOM 3718 C CA . GLN A 1 490 ? 27.512 -33.691 8.623 1.00 22.48 491 GLN A CA 1
ATOM 3719 C C . GLN A 1 490 ? 28.649 -32.869 9.230 1.00 22.55 491 GLN A C 1
ATOM 3720 O O . GLN A 1 490 ? 29.133 -31.922 8.608 1.00 22.60 491 GLN A O 1
ATOM 3726 N N . SER A 1 491 ? 29.071 -33.237 10.438 1.00 22.71 492 SER A N 1
ATOM 3727 C CA . SER A 1 491 ? 30.114 -32.505 11.163 1.00 22.79 492 SER A CA 1
ATOM 3728 C C . SER A 1 491 ? 31.526 -32.809 10.653 1.00 22.88 492 SER A C 1
ATOM 3729 O O . SER A 1 491 ? 32.490 -32.146 11.048 1.00 22.94 492 SER A O 1
ATOM 3732 N N . LEU A 1 492 ? 31.641 -33.813 9.784 1.00 22.89 493 LEU A N 1
ATOM 3733 C CA . LEU A 1 492 ? 32.917 -34.173 9.170 1.00 22.93 493 LEU A CA 1
ATOM 3734 C C . LEU A 1 492 ? 33.380 -33.086 8.201 1.00 23.08 493 LEU A C 1
ATOM 3735 O O . LEU A 1 492 ? 32.617 -32.646 7.335 1.00 23.08 493 LEU A O 1
ATOM 3740 N N . THR A 1 493 ? 34.628 -32.651 8.367 1.00 23.21 494 THR A N 1
ATOM 3741 C CA . THR A 1 493 ? 35.222 -31.621 7.513 1.00 23.40 494 THR A CA 1
ATOM 3742 C C . THR A 1 493 ? 36.457 -32.149 6.783 1.00 23.52 494 THR A C 1
ATOM 3743 O O . THR A 1 493 ? 37.041 -33.160 7.185 1.00 23.62 494 THR A O 1
ATOM 3747 N N . THR A 1 494 ? 36.847 -31.457 5.713 1.00 23.61 495 THR A N 1
ATOM 3748 C CA . THR A 1 494 ? 37.977 -31.867 4.877 1.00 23.70 495 THR A CA 1
ATOM 3749 C C . THR A 1 494 ? 39.314 -31.793 5.622 1.00 23.75 495 THR A C 1
ATOM 3750 O O . THR A 1 494 ? 40.116 -32.726 5.560 1.00 23.82 495 THR A O 1
ATOM 3754 N N . ASP A 1 495 ? 39.541 -30.690 6.332 1.00 23.78 496 ASP A N 1
ATOM 3755 C CA . ASP A 1 495 ? 40.804 -30.468 7.037 1.00 23.86 496 ASP A CA 1
ATOM 3756 C C . ASP A 1 495 ? 41.014 -31.402 8.233 1.00 23.85 496 ASP A C 1
ATOM 3757 O O . ASP A 1 495 ? 42.153 -31.652 8.638 1.00 23.91 496 ASP A O 1
ATOM 3762 N N . ALA A 1 496 ? 39.920 -31.927 8.781 1.00 23.77 497 ALA A N 1
ATOM 3763 C CA . ALA A 1 496 ? 39.978 -32.785 9.965 1.00 23.65 497 ALA A CA 1
ATOM 3764 C C . ALA A 1 496 ? 39.912 -34.279 9.652 1.00 23.61 497 ALA A C 1
ATOM 3765 O O . ALA A 1 496 ? 40.536 -35.082 10.347 1.00 23.64 497 ALA A O 1
ATOM 3767 N N . HIS A 1 497 ? 39.157 -34.653 8.619 1.00 23.52 498 HIS A N 1
ATOM 3768 C CA . HIS A 1 497 ? 38.945 -36.070 8.299 1.00 23.44 498 HIS A CA 1
ATOM 3769 C C . HIS A 1 497 ? 38.998 -36.417 6.804 1.00 23.39 498 HIS A C 1
ATOM 3770 O O . HIS A 1 497 ? 38.809 -37.576 6.426 1.00 23.36 498 HIS A O 1
ATOM 3777 N N . GLY A 1 498 ? 39.250 -35.415 5.964 1.00 23.29 499 GLY A N 1
ATOM 3778 C CA . GLY A 1 498 ? 39.452 -35.634 4.530 1.00 23.20 499 GLY A CA 1
ATOM 3779 C C . GLY A 1 498 ? 38.201 -35.774 3.678 1.00 23.19 499 GLY A C 1
ATOM 3780 O O . GLY A 1 498 ? 38.297 -36.004 2.470 1.00 23.23 499 GLY A O 1
ATOM 3781 N N . VAL A 1 499 ? 37.029 -35.640 4.299 1.00 23.10 500 VAL A N 1
ATOM 3782 C CA . VAL A 1 499 ? 35.751 -35.785 3.596 1.00 22.96 500 VAL A CA 1
ATOM 3783 C C . VAL A 1 499 ? 34.777 -34.682 4.006 1.00 22.86 500 VAL A C 1
ATOM 3784 O O . VAL A 1 499 ? 34.587 -34.425 5.198 1.00 22.85 500 VAL A O 1
ATOM 3788 N N . ASP A 1 500 ? 34.167 -34.033 3.014 1.00 22.74 501 ASP A N 1
ATOM 3789 C CA . ASP A 1 500 ? 33.130 -33.030 3.260 1.00 22.57 501 ASP A CA 1
ATOM 3790 C C . ASP A 1 500 ? 31.823 -33.729 3.627 1.00 22.33 501 ASP A C 1
ATOM 3791 O O . ASP A 1 500 ? 31.163 -34.329 2.774 1.00 22.37 501 ASP A O 1
ATOM 3796 N N . GLY A 1 501 ? 31.463 -33.648 4.905 1.00 22.06 502 GLY A N 1
ATOM 3797 C CA . GLY A 1 501 ? 30.319 -34.381 5.445 1.00 21.62 502 GLY A CA 1
ATOM 3798 C C . GLY A 1 501 ? 28.953 -33.790 5.152 1.00 21.32 502 GLY A C 1
ATOM 3799 O O . GLY A 1 501 ? 27.934 -34.463 5.318 1.00 21.34 502 GLY A O 1
ATOM 3800 N N . SER A 1 502 ? 28.930 -32.534 4.714 1.00 20.99 503 SER A N 1
ATOM 3801 C CA . SER A 1 502 ? 27.684 -31.840 4.402 1.00 20.65 503 SER A CA 1
ATOM 3802 C C . SER A 1 502 ? 27.031 -32.342 3.111 1.00 20.41 503 SER A C 1
ATOM 3803 O O . SER A 1 502 ? 25.863 -32.045 2.849 1.00 20.49 503 SER A O 1
ATOM 3806 N N . LYS A 1 503 ? 27.786 -33.102 2.318 1.00 20.11 504 LYS A N 1
ATOM 3807 C CA . LYS A 1 503 ? 27.311 -33.613 1.029 1.00 19.79 504 LYS A CA 1
ATOM 3808 C C . LYS A 1 503 ? 26.794 -35.052 1.123 1.00 19.63 504 LYS A C 1
ATOM 3809 O O . LYS A 1 503 ? 26.265 -35.590 0.148 1.00 19.62 504 LYS A O 1
ATOM 3815 N N . ILE A 1 504 ? 26.952 -35.671 2.291 1.00 19.40 505 ILE A N 1
ATOM 3816 C CA . ILE A 1 504 ? 26.494 -37.045 2.509 1.00 19.19 505 ILE A CA 1
ATOM 3817 C C . ILE A 1 504 ? 24.980 -37.088 2.739 1.00 19.04 505 ILE A C 1
ATOM 3818 O O . ILE A 1 504 ? 24.455 -36.398 3.616 1.00 19.07 505 ILE A O 1
ATOM 3823 N N . TYR A 1 505 ? 24.295 -37.900 1.936 1.00 18.79 506 TYR A N 1
ATOM 3824 C CA . TYR A 1 505 ? 22.837 -38.011 1.970 1.00 18.49 506 TYR A CA 1
ATOM 3825 C C . TYR A 1 505 ? 22.386 -39.373 2.501 1.00 18.39 506 TYR A C 1
ATOM 3826 O O . TYR A 1 505 ? 23.032 -40.392 2.252 1.00 18.29 506 TYR A O 1
ATOM 3835 N N . LEU A 1 506 ? 21.270 -39.378 3.227 1.00 18.27 507 LEU A N 1
ATOM 3836 C CA . LEU A 1 506 ? 20.753 -40.593 3.856 1.00 18.19 507 LEU A CA 1
ATOM 3837 C C . LEU A 1 506 ? 19.296 -40.862 3.486 1.00 18.13 507 LEU A C 1
ATOM 3838 O O . LEU A 1 506 ? 18.497 -39.929 3.359 1.00 18.08 507 LEU A O 1
ATOM 3843 N N . TYR A 1 507 ? 18.968 -42.145 3.321 1.00 18.05 508 TYR A N 1
ATOM 3844 C CA . TYR A 1 507 ? 17.603 -42.600 3.028 1.00 17.99 508 TYR A CA 1
ATOM 3845 C C . TYR A 1 507 ? 17.430 -44.085 3.363 1.00 18.00 508 TYR A C 1
ATOM 3846 O O . TYR A 1 507 ? 18.409 -44.769 3.667 1.00 17.97 508 TYR A O 1
ATOM 3855 N N . GLY A 1 508 ? 16.192 -44.579 3.317 1.00 18.06 509 GLY A N 1
ATOM 3856 C CA . GLY A 1 508 ? 15.936 -45.999 3.571 1.00 18.16 509 GLY A CA 1
ATOM 3857 C C . GLY A 1 508 ? 14.500 -46.488 3.495 1.00 18.26 509 GLY A C 1
ATOM 3858 O O . GLY A 1 508 ? 13.582 -45.727 3.180 1.00 18.33 509 GLY A O 1
ATOM 3859 N N . GLU A 1 509 ? 14.325 -47.778 3.782 1.00 18.37 510 GLU A N 1
ATOM 3860 C CA . GLU A 1 509 ? 13.015 -48.426 3.825 1.00 18.51 510 GLU A CA 1
ATOM 3861 C C . GLU A 1 509 ? 12.313 -48.130 5.146 1.00 18.56 510 GLU A C 1
ATOM 3862 O O . GLU A 1 509 ? 12.645 -48.721 6.176 1.00 18.62 510 GLU A O 1
ATOM 3868 N N . GLY A 1 510 ? 11.331 -47.234 5.115 1.00 18.59 511 GLY A N 1
ATOM 3869 C CA . GLY A 1 510 ? 10.633 -46.825 6.333 1.00 18.58 511 GLY A CA 1
ATOM 3870 C C . GLY A 1 510 ? 9.381 -47.617 6.666 1.00 18.55 511 GLY A C 1
ATOM 3871 O O . GLY A 1 510 ? 8.400 -47.045 7.145 1.00 18.62 511 GLY A O 1
ATOM 3872 N N . TRP A 1 511 ? 9.414 -48.929 6.433 1.00 18.51 512 TRP A N 1
ATOM 3873 C CA . TRP A 1 511 ? 8.249 -49.785 6.680 1.00 18.51 512 TRP A CA 1
ATOM 3874 C C . TRP A 1 511 ? 7.992 -49.975 8.172 1.00 18.52 512 TRP A C 1
ATOM 3875 O O . TRP A 1 511 ? 8.904 -50.309 8.932 1.00 18.62 512 TRP A O 1
ATOM 3886 N N . ASP A 1 512 ? 6.743 -49.756 8.576 1.00 18.45 513 ASP A N 1
ATOM 3887 C CA . ASP A 1 512 ? 6.336 -49.874 9.971 1.00 18.36 513 ASP A CA 1
ATOM 3888 C C . ASP A 1 512 ? 5.527 -51.154 10.170 1.00 18.24 513 ASP A C 1
ATOM 3889 O O . ASP A 1 512 ? 4.395 -51.259 9.692 1.00 18.24 513 ASP A O 1
ATOM 3894 N N . PHE A 1 513 ? 6.120 -52.124 10.868 1.00 18.12 514 PHE A N 1
ATOM 3895 C CA . PHE A 1 513 ? 5.492 -53.433 11.086 1.00 17.95 514 PHE A CA 1
ATOM 3896 C C . PHE A 1 513 ? 6.094 -54.202 12.265 1.00 17.96 514 PHE A C 1
ATOM 3897 O O . PHE A 1 513 ? 7.101 -53.784 12.837 1.00 18.04 514 PHE A O 1
ATOM 3905 N N . ALA A 1 514 ? 5.455 -55.319 12.618 1.00 17.96 515 ALA A N 1
ATOM 3906 C CA . ALA A 1 514 ? 5.927 -56.248 13.656 1.00 17.95 515 ALA A CA 1
ATOM 3907 C C . ALA A 1 514 ? 5.996 -55.659 15.072 1.00 17.99 515 ALA A C 1
ATOM 3908 O O . ALA A 1 514 ? 5.293 -54.697 15.383 1.00 18.05 515 ALA A O 1
ATOM 3910 N N . GLU A 1 515 ? 6.850 -56.241 15.913 1.00 18.06 516 GLU A N 1
ATOM 3911 C CA . GLU A 1 515 ? 6.949 -55.890 17.337 1.00 18.17 516 GLU A CA 1
ATOM 3912 C C . GLU A 1 515 ? 7.450 -54.468 17.618 1.00 18.25 516 GLU A C 1
ATOM 3913 O O . GLU A 1 515 ? 7.534 -54.053 18.776 1.00 18.25 516 GLU A O 1
ATOM 3919 N N . VAL A 1 516 ? 7.770 -53.730 16.557 1.00 18.38 517 VAL A N 1
ATOM 3920 C CA . VAL A 1 516 ? 8.299 -52.372 16.676 1.00 18.47 517 VAL A CA 1
ATOM 3921 C C . VAL A 1 516 ? 7.283 -51.323 16.194 1.00 18.58 517 VAL A C 1
ATOM 3922 O O . VAL A 1 516 ? 7.507 -50.116 16.333 1.00 18.59 517 VAL A O 1
ATOM 3926 N N . ALA A 1 517 ? 6.164 -51.800 15.648 1.00 18.76 518 ALA A N 1
ATOM 3927 C CA . ALA A 1 517 ? 5.093 -50.936 15.135 1.00 18.92 518 ALA A CA 1
ATOM 3928 C C . ALA A 1 517 ? 4.454 -50.062 16.221 1.00 19.00 518 ALA A C 1
ATOM 3929 O O . ALA A 1 517 ? 4.545 -50.374 17.408 1.00 19.02 518 ALA A O 1
ATOM 3931 N N . ARG A 1 518 ? 3.809 -48.975 15.794 1.00 19.14 519 ARG A N 1
ATOM 3932 C CA . ARG A 1 518 ? 3.200 -47.966 16.687 1.00 19.23 519 ARG A CA 1
ATOM 3933 C C . ARG A 1 518 ? 4.030 -47.617 17.937 1.00 19.18 519 ARG A C 1
ATOM 3934 O O . ARG A 1 518 ? 3.498 -47.503 19.047 1.00 19.16 519 ARG A O 1
ATOM 3942 N N . ASN A 1 519 ? 5.337 -47.454 17.724 1.00 19.09 520 ASN A N 1
ATOM 3943 C CA . ASN A 1 519 ? 6.305 -47.066 18.761 1.00 18.92 520 ASN A CA 1
ATOM 3944 C C . ASN A 1 519 ? 6.354 -47.983 19.992 1.00 18.85 520 ASN A C 1
ATOM 3945 O O . ASN A 1 519 ? 6.579 -47.520 21.113 1.00 18.86 520 ASN A O 1
ATOM 3950 N N . GLN A 1 520 ? 6.165 -49.283 19.770 1.00 18.74 521 GLN A N 1
ATOM 3951 C CA . GLN A 1 520 ? 6.124 -50.269 20.858 1.00 18.78 521 GLN A CA 1
ATOM 3952 C C . GLN A 1 520 ? 7.471 -50.509 21.545 1.00 18.69 521 GLN A C 1
ATOM 3953 O O . GLN A 1 520 ? 7.513 -50.933 22.703 1.00 18.72 521 GLN A O 1
ATOM 3959 N N . ARG A 1 521 ? 8.562 -50.248 20.830 1.00 18.59 522 ARG A N 1
ATOM 3960 C CA . ARG A 1 521 ? 9.907 -50.380 21.392 1.00 18.40 522 ARG A CA 1
ATOM 3961 C C . ARG A 1 521 ? 10.623 -49.026 21.465 1.00 18.39 522 ARG A C 1
ATOM 3962 O O . ARG A 1 521 ? 11.806 -48.955 21.807 1.00 18.41 522 ARG A O 1
ATOM 3970 N N . GLY A 1 522 ? 9.886 -47.959 21.158 1.00 18.33 523 GLY A N 1
ATOM 3971 C CA . GLY A 1 522 ? 10.440 -46.607 21.076 1.00 18.28 523 GLY A CA 1
ATOM 3972 C C . GLY A 1 522 ? 10.133 -45.977 19.730 1.00 18.26 523 GLY A C 1
ATOM 3973 O O . GLY A 1 522 ? 9.661 -46.660 18.817 1.00 18.26 523 GLY A O 1
ATOM 3974 N N . ILE A 1 523 ? 10.394 -44.675 19.606 1.00 18.27 524 ILE A N 1
ATOM 3975 C CA . ILE A 1 523 ? 10.170 -43.947 18.350 1.00 18.30 524 ILE A CA 1
ATOM 3976 C C . ILE A 1 523 ? 11.054 -44.517 17.233 1.00 18.34 524 ILE A C 1
ATOM 3977 O O . ILE A 1 523 ? 12.240 -44.188 17.133 1.00 18.36 524 ILE A O 1
ATOM 3982 N N . ASN A 1 524 ? 10.466 -45.381 16.408 1.00 18.37 525 ASN A N 1
ATOM 3983 C CA . ASN A 1 524 ? 11.192 -46.033 15.317 1.00 18.47 525 ASN A CA 1
ATOM 3984 C C . ASN A 1 524 ? 11.185 -45.221 14.018 1.00 18.47 525 ASN A C 1
ATOM 3985 O O . ASN A 1 524 ? 10.348 -44.333 13.836 1.00 18.48 525 ASN A O 1
ATOM 3990 N N . GLY A 1 525 ? 12.119 -45.536 13.123 1.00 18.52 526 GLY A N 1
ATOM 3991 C CA . GLY A 1 525 ? 12.325 -44.766 11.895 1.00 18.54 526 GLY A CA 1
ATOM 3992 C C . GLY A 1 525 ? 11.391 -45.119 10.751 1.00 18.57 526 GLY A C 1
ATOM 3993 O O . GLY A 1 525 ? 11.839 -45.521 9.674 1.00 18.61 526 GLY A O 1
ATOM 3994 N N . SER A 1 526 ? 10.091 -44.968 10.987 1.00 18.51 527 SER A N 1
ATOM 3995 C CA . SER A 1 526 ? 9.086 -45.201 9.959 1.00 18.49 527 SER A CA 1
ATOM 3996 C C . SER A 1 526 ? 8.881 -43.936 9.132 1.00 18.55 527 SER A C 1
ATOM 3997 O O . SER A 1 526 ? 9.179 -42.831 9.597 1.00 18.56 527 SER A O 1
ATOM 4000 N N . GLN A 1 527 ? 8.367 -44.109 7.914 1.00 18.53 528 GLN A N 1
ATOM 4001 C CA . GLN A 1 527 ? 8.107 -43.004 6.983 1.00 18.54 528 GLN A CA 1
ATOM 4002 C C . GLN A 1 527 ? 7.447 -41.802 7.653 1.00 18.59 528 GLN A C 1
ATOM 4003 O O . GLN A 1 527 ? 7.846 -40.661 7.422 1.00 18.57 528 GLN A O 1
ATOM 4009 N N . LEU A 1 528 ? 6.442 -42.074 8.484 1.00 18.77 529 LEU A N 1
ATOM 4010 C CA . LEU A 1 528 ? 5.672 -41.032 9.164 1.00 18.92 529 LEU A CA 1
ATOM 4011 C C . LEU A 1 528 ? 6.481 -40.307 10.240 1.00 18.92 529 LEU A C 1
ATOM 4012 O O . LEU A 1 528 ? 6.417 -39.082 10.345 1.00 18.84 529 LEU A O 1
ATOM 4017 N N . ASN A 1 529 ? 7.240 -41.068 11.027 1.00 19.06 530 ASN A N 1
ATOM 4018 C CA . ASN A 1 529 ? 8.109 -40.505 12.063 1.00 19.15 530 ASN A CA 1
ATOM 4019 C C . ASN A 1 529 ? 9.319 -39.763 11.499 1.00 19.17 530 ASN A C 1
ATOM 4020 O O . ASN A 1 529 ? 9.841 -38.844 12.134 1.00 19.20 530 ASN A O 1
ATOM 4025 N N . MET A 1 530 ? 9.755 -40.160 10.304 1.00 19.16 531 MET A N 1
ATOM 4026 C CA . MET A 1 530 ? 10.909 -39.541 9.653 1.00 19.18 531 MET A CA 1
ATOM 4027 C C . MET A 1 530 ? 10.536 -38.304 8.826 1.00 19.15 531 MET A C 1
ATOM 4028 O O . MET A 1 530 ? 11.334 -37.823 8.017 1.00 19.15 531 MET A O 1
ATOM 4033 N N . SER A 1 531 ? 9.325 -37.795 9.043 1.00 19.11 532 SER A N 1
ATOM 4034 C CA . SER A 1 531 ? 8.861 -36.570 8.400 1.00 19.00 532 SER A CA 1
ATOM 4035 C C . SER A 1 531 ? 9.527 -35.346 9.021 1.00 19.00 532 SER A C 1
ATOM 4036 O O . SER A 1 531 ? 9.482 -35.158 10.240 1.00 19.09 532 SER A O 1
ATOM 4039 N N . GLY A 1 532 ? 10.147 -34.525 8.177 1.00 18.98 533 GLY A N 1
ATOM 4040 C CA . GLY A 1 532 ? 10.781 -33.280 8.614 1.00 18.91 533 GLY A CA 1
ATOM 4041 C C . GLY A 1 532 ? 12.207 -33.431 9.112 1.00 18.89 533 GLY A C 1
ATOM 4042 O O . GLY A 1 532 ? 12.804 -32.467 9.593 1.00 18.89 533 GLY A O 1
ATOM 4043 N N . THR A 1 533 ? 12.755 -34.639 8.988 1.00 18.92 534 THR A N 1
ATOM 4044 C CA . THR A 1 533 ? 14.101 -34.947 9.476 1.00 18.93 534 THR A CA 1
ATOM 4045 C C . THR A 1 533 ? 15.193 -34.655 8.448 1.00 18.85 534 THR A C 1
ATOM 4046 O O . THR A 1 533 ? 16.343 -34.412 8.814 1.00 18.91 534 THR A O 1
ATOM 4050 N N . GLY A 1 534 ? 14.831 -34.685 7.168 1.00 18.77 535 GLY A N 1
ATOM 4051 C CA . GLY A 1 534 ? 15.793 -34.481 6.087 1.00 18.66 535 GLY A CA 1
ATOM 4052 C C . GLY A 1 534 ? 16.402 -35.781 5.593 1.00 18.61 535 GLY A C 1
ATOM 4053 O O . GLY A 1 534 ? 17.294 -35.772 4.743 1.00 18.58 535 GLY A O 1
ATOM 4054 N N . ILE A 1 535 ? 15.924 -36.897 6.139 1.00 18.59 536 ILE A N 1
ATOM 4055 C CA . ILE A 1 535 ? 16.346 -38.226 5.704 1.00 18.61 536 ILE A CA 1
ATOM 4056 C C . ILE A 1 535 ? 15.259 -38.829 4.815 1.00 18.71 536 ILE A C 1
ATOM 4057 O O . ILE A 1 535 ? 14.087 -38.876 5.196 1.00 18.72 536 ILE A O 1
ATOM 4062 N N . GLY A 1 536 ? 15.659 -39.276 3.627 1.00 18.84 537 GLY A N 1
ATOM 4063 C CA . GLY A 1 536 ? 14.723 -39.772 2.622 1.00 19.02 537 GLY A CA 1
ATOM 4064 C C . GLY A 1 536 ? 14.068 -41.095 2.967 1.00 19.13 537 GLY A C 1
ATOM 4065 O O . GLY A 1 536 ? 14.560 -41.848 3.809 1.00 19.11 537 GLY A O 1
ATOM 4066 N N . SER A 1 537 ? 12.942 -41.363 2.311 1.00 19.29 538 SER A N 1
ATOM 4067 C CA . SER A 1 537 ? 12.222 -42.628 2.449 1.00 19.42 538 SER A CA 1
ATOM 4068 C C . SER A 1 537 ? 11.488 -42.963 1.154 1.00 19.48 538 SER A C 1
ATOM 4069 O O . SER A 1 537 ? 11.033 -42.065 0.442 1.00 19.46 538 SER A O 1
ATOM 4072 N N . PHE A 1 538 ? 11.388 -44.257 0.855 1.00 19.67 539 PHE A N 1
ATOM 4073 C CA . PHE A 1 538 ? 10.770 -44.741 -0.382 1.00 19.81 539 PHE A CA 1
ATOM 4074 C C . PHE A 1 538 ? 9.277 -44.421 -0.469 1.00 19.93 539 PHE A C 1
ATOM 4075 O O . PHE A 1 538 ? 8.510 -44.720 0.450 1.00 19.97 539 PHE A O 1
ATOM 4083 N N . ASN A 1 539 ? 8.881 -43.809 -1.582 1.00 20.03 540 ASN A N 1
ATOM 4084 C CA . ASN A 1 539 ? 7.480 -43.510 -1.855 1.00 20.17 540 ASN A CA 1
ATOM 4085 C C . ASN A 1 539 ? 6.772 -44.733 -2.436 1.00 20.29 540 ASN A C 1
ATOM 4086 O O . ASN A 1 539 ? 6.747 -44.932 -3.654 1.00 20.27 540 ASN A O 1
ATOM 4091 N N . ASP A 1 540 ? 6.203 -45.552 -1.554 1.00 20.43 541 ASP A N 1
ATOM 4092 C CA . ASP A 1 540 ? 5.492 -46.765 -1.965 1.00 20.54 541 ASP A CA 1
ATOM 4093 C C . ASP A 1 540 ? 4.080 -46.470 -2.481 1.00 20.56 541 ASP A C 1
ATOM 4094 O O . ASP A 1 540 ? 3.439 -47.337 -3.079 1.00 20.60 541 ASP A O 1
ATOM 4099 N N . ARG A 1 541 ? 3.607 -45.248 -2.244 1.00 20.59 542 ARG A N 1
ATOM 4100 C CA . ARG A 1 541 ? 2.302 -44.801 -2.732 1.00 20.60 542 ARG A CA 1
ATOM 4101 C C . ARG A 1 541 ? 2.312 -44.629 -4.253 1.00 20.70 542 ARG A C 1
ATOM 4102 O O . ARG A 1 541 ? 1.453 -45.176 -4.948 1.00 20.71 542 ARG A O 1
ATOM 4110 N N . ILE A 1 542 ? 3.289 -43.877 -4.760 1.00 20.81 543 ILE A N 1
ATOM 4111 C CA . ILE A 1 542 ? 3.442 -43.664 -6.202 1.00 20.94 543 ILE A CA 1
ATOM 4112 C C . ILE A 1 542 ? 3.805 -44.962 -6.937 1.00 21.08 543 ILE A C 1
ATOM 4113 O O . ILE A 1 542 ? 3.392 -45.170 -8.079 1.00 21.13 543 ILE A O 1
ATOM 4118 N N . ARG A 1 543 ? 4.563 -45.827 -6.265 1.00 21.29 544 ARG A N 1
ATOM 4119 C CA . ARG A 1 543 ? 4.998 -47.106 -6.822 1.00 21.57 544 ARG A CA 1
ATOM 4120 C C . ARG A 1 543 ? 3.806 -48.003 -7.160 1.00 21.72 544 ARG A C 1
ATOM 4121 O O . ARG A 1 543 ? 3.736 -48.572 -8.252 1.00 21.71 544 ARG A O 1
ATOM 4129 N N . ASP A 1 544 ? 2.875 -48.114 -6.217 1.00 21.92 545 ASP A N 1
ATOM 4130 C CA . ASP A 1 544 ? 1.702 -48.966 -6.372 1.00 22.08 545 ASP A CA 1
ATOM 4131 C C . ASP A 1 544 ? 0.641 -48.351 -7.287 1.00 22.16 545 ASP A C 1
ATOM 4132 O O . ASP A 1 544 ? -0.096 -49.074 -7.961 1.00 22.19 545 ASP A O 1
ATOM 4137 N N . ALA A 1 545 ? 0.574 -47.021 -7.312 1.00 22.22 546 ALA A N 1
ATOM 4138 C CA . ALA A 1 545 ? -0.391 -46.301 -8.147 1.00 22.25 546 ALA A CA 1
ATOM 4139 C C . ALA A 1 545 ? -0.077 -46.415 -9.641 1.00 22.28 546 ALA A C 1
ATOM 4140 O O . ALA A 1 545 ? -0.984 -46.386 -10.477 1.00 22.31 546 ALA A O 1
ATOM 4142 N N . ILE A 1 546 ? 1.209 -46.546 -9.961 1.00 22.26 547 ILE A N 1
ATOM 4143 C CA . ILE A 1 546 ? 1.670 -46.677 -11.342 1.00 22.22 547 ILE A CA 1
ATOM 4144 C C . ILE A 1 546 ? 1.549 -48.121 -11.833 1.00 22.28 547 ILE A C 1
ATOM 4145 O O . ILE A 1 546 ? 0.928 -48.377 -12.869 1.00 22.25 547 ILE A O 1
ATOM 4150 N N . ASN A 1 547 ? 2.131 -49.055 -11.081 1.00 22.36 548 ASN A N 1
ATOM 4151 C CA . ASN A 1 547 ? 2.128 -50.473 -11.446 1.00 22.46 548 ASN A CA 1
ATOM 4152 C C . ASN A 1 547 ? 0.763 -51.146 -11.286 1.00 22.52 548 ASN A C 1
ATOM 4153 O O . ASN A 1 547 ? 0.330 -51.889 -12.167 1.00 22.45 548 ASN A O 1
ATOM 4158 N N . GLY A 1 548 ? 0.092 -50.880 -10.167 1.00 22.62 549 GLY A N 1
ATOM 4159 C CA . GLY A 1 548 ? -1.216 -51.470 -9.889 1.00 22.76 549 GLY A CA 1
ATOM 4160 C C . GLY A 1 548 ? -1.170 -52.489 -8.770 1.00 22.89 549 GLY A C 1
ATOM 4161 O O . GLY A 1 548 ? -0.258 -53.318 -8.713 1.00 22.93 549 GLY A O 1
ATOM 4162 N N . GLY A 1 549 ? -2.162 -52.426 -7.883 1.00 22.98 550 GLY A N 1
ATOM 4163 C CA . GLY A 1 549 ? -2.225 -53.299 -6.712 1.00 23.10 550 GLY A CA 1
ATOM 4164 C C . GLY A 1 549 ? -1.051 -53.065 -5.781 1.00 23.20 550 GLY A C 1
ATOM 4165 O O . GLY A 1 549 ? -0.745 -51.923 -5.434 1.00 23.17 550 GLY A O 1
ATOM 4166 N N . ASN A 1 550 ? -0.399 -54.156 -5.382 1.00 23.30 551 ASN A N 1
ATOM 4167 C CA . ASN A 1 550 ? 0.826 -54.109 -4.581 1.00 23.40 551 ASN A CA 1
ATOM 4168 C C . ASN A 1 550 ? 1.639 -55.400 -4.771 1.00 23.51 551 ASN A C 1
ATOM 4169 O O . ASN A 1 550 ? 1.086 -56.409 -5.218 1.00 23.51 551 ASN A O 1
ATOM 4174 N N . PRO A 1 551 ? 2.947 -55.376 -4.430 1.00 23.64 552 PRO A N 1
ATOM 4175 C CA . PRO A 1 551 ? 3.848 -56.518 -4.641 1.00 23.76 552 PRO A CA 1
ATOM 4176 C C . PRO A 1 551 ? 3.364 -57.842 -4.050 1.00 23.91 552 PRO A C 1
ATOM 4177 O O . PRO A 1 551 ? 3.729 -58.905 -4.557 1.00 23.93 552 PRO A O 1
ATOM 4181 N N . PHE A 1 552 ? 2.559 -57.773 -2.991 1.00 24.12 553 PHE A N 1
ATOM 4182 C CA . PHE A 1 552 ? 2.049 -58.968 -2.316 1.00 24.23 553 PHE A CA 1
ATOM 4183 C C . PHE A 1 552 ? 0.598 -59.295 -2.684 1.00 24.28 553 PHE A C 1
ATOM 4184 O O . PHE A 1 552 ? 0.055 -60.310 -2.244 1.00 24.33 553 PHE A O 1
ATOM 4192 N N . GLY A 1 553 ? -0.024 -58.436 -3.488 1.00 24.31 554 GLY A N 1
ATOM 4193 C CA . GLY A 1 553 ? -1.410 -58.634 -3.909 1.00 24.41 554 GLY A CA 1
ATOM 4194 C C . GLY A 1 553 ? -1.552 -59.576 -5.089 1.00 24.46 554 GLY A C 1
ATOM 4195 O O . GLY A 1 553 ? -0.614 -60.299 -5.435 1.00 24.48 554 GLY A O 1
ATOM 4196 N N . ASN A 1 554 ? -2.734 -59.572 -5.702 1.00 24.55 555 ASN A N 1
ATOM 4197 C CA . ASN A 1 554 ? -2.993 -60.379 -6.891 1.00 24.65 555 ASN A CA 1
ATOM 4198 C C . ASN A 1 554 ? -2.193 -59.846 -8.081 1.00 24.66 555 ASN A C 1
ATOM 4199 O O . ASN A 1 554 ? -2.298 -58.663 -8.417 1.00 24.71 555 ASN A O 1
ATOM 4204 N N . PRO A 1 555 ? -1.384 -60.719 -8.715 1.00 24.64 556 PRO A N 1
ATOM 4205 C CA . PRO A 1 555 ? -0.464 -60.341 -9.794 1.00 24.59 556 PRO A CA 1
ATOM 4206 C C . PRO A 1 555 ? -1.120 -59.619 -10.975 1.00 24.57 556 PRO A C 1
ATOM 4207 O O . PRO A 1 555 ? -0.441 -58.880 -11.688 1.00 24.60 556 PRO A O 1
ATOM 4211 N N . LEU A 1 556 ? -2.419 -59.829 -11.171 1.00 24.57 557 LEU A N 1
ATOM 4212 C CA . LEU A 1 556 ? -3.133 -59.275 -12.325 1.00 24.53 557 LEU A CA 1
ATOM 4213 C C . LEU A 1 556 ? -3.859 -57.949 -12.047 1.00 24.54 557 LEU A C 1
ATOM 4214 O O . LEU A 1 556 ? -4.587 -57.448 -12.908 1.00 24.56 557 LEU A O 1
ATOM 4219 N N . GLN A 1 557 ? -3.652 -57.382 -10.858 1.00 24.55 558 GLN A N 1
ATOM 4220 C CA . GLN A 1 557 ? -4.251 -56.092 -10.499 1.00 24.63 558 GLN A CA 1
ATOM 4221 C C . GLN A 1 557 ? -3.649 -54.961 -11.326 1.00 24.63 558 GLN A C 1
ATOM 4222 O O . GLN A 1 557 ? -2.436 -54.754 -11.317 1.00 24.69 558 GLN A O 1
ATOM 4228 N N . GLN A 1 558 ? -4.504 -54.233 -12.037 1.00 24.62 559 GLN A N 1
ATOM 4229 C CA . GLN A 1 558 ? -4.054 -53.177 -12.943 1.00 24.60 559 GLN A CA 1
ATOM 4230 C C . GLN A 1 558 ? -4.010 -51.800 -12.281 1.00 24.58 559 GLN A C 1
ATOM 4231 O O . GLN A 1 558 ? -4.772 -51.519 -11.353 1.00 24.53 559 GLN A O 1
ATOM 4237 N N . GLY A 1 559 ? -3.111 -50.950 -12.773 1.00 24.61 560 GLY A N 1
ATOM 4238 C CA . GLY A 1 559 ? -2.971 -49.575 -12.296 1.00 24.62 560 GLY A CA 1
ATOM 4239 C C . GLY A 1 559 ? -2.904 -48.564 -13.425 1.00 24.66 560 GLY A C 1
ATOM 4240 O O . GLY A 1 559 ? -3.225 -48.882 -14.572 1.00 24.68 560 GLY A O 1
ATOM 4241 N N . PHE A 1 560 ? -2.475 -47.347 -13.094 1.00 24.68 561 PHE A N 1
ATOM 4242 C CA . PHE A 1 560 ? -2.449 -46.221 -14.035 1.00 24.72 561 PHE A CA 1
ATOM 4243 C C . PHE A 1 560 ? -1.654 -46.512 -15.309 1.00 24.84 561 PHE A C 1
ATOM 4244 O O . PHE A 1 560 ? -2.133 -46.259 -16.416 1.00 24.88 561 PHE A O 1
ATOM 4252 N N . ASN A 1 561 ? -0.448 -47.049 -15.144 1.00 24.99 562 ASN A N 1
ATOM 4253 C CA . ASN A 1 561 ? 0.435 -47.326 -16.274 1.00 25.14 562 ASN A CA 1
ATOM 4254 C C . ASN A 1 561 ? 0.375 -48.782 -16.746 1.00 25.23 562 ASN A C 1
ATOM 4255 O O . ASN A 1 561 ? 1.298 -49.275 -17.398 1.00 25.22 562 ASN A O 1
ATOM 4260 N N . THR A 1 562 ? -0.719 -49.463 -16.415 1.00 25.37 563 THR A N 1
ATOM 4261 C CA . THR A 1 562 ? -0.944 -50.841 -16.858 1.00 25.52 563 THR A CA 1
ATOM 4262 C C . THR A 1 562 ? -2.347 -51.033 -17.452 1.00 25.58 563 THR A C 1
ATOM 4263 O O . THR A 1 562 ? -2.810 -52.163 -17.625 1.00 25.52 563 THR A O 1
ATOM 4267 N N . GLY A 1 563 ? -3.005 -49.917 -17.767 1.00 25.74 564 GLY A N 1
ATOM 4268 C CA . GLY A 1 563 ? -4.303 -49.917 -18.446 1.00 25.98 564 GLY A CA 1
ATOM 4269 C C . GLY A 1 563 ? -5.468 -50.399 -17.603 1.00 26.13 564 GLY A C 1
ATOM 4270 O O . GLY A 1 563 ? -6.201 -51.300 -18.011 1.00 26.12 564 GLY A O 1
ATOM 4271 N N . LEU A 1 564 ? -5.645 -49.788 -16.433 1.00 26.28 565 LEU A N 1
ATOM 4272 C CA . LEU A 1 564 ? -6.688 -50.184 -15.485 1.00 26.38 565 LEU A CA 1
ATOM 4273 C C . LEU A 1 564 ? -8.089 -50.131 -16.098 1.00 26.51 565 LEU A C 1
ATOM 4274 O O . LEU A 1 564 ? -8.823 -51.123 -16.068 1.00 26.52 565 LEU A O 1
ATOM 4279 N N . PHE A 1 565 ? -8.445 -48.979 -16.657 1.00 26.64 566 PHE A N 1
ATOM 4280 C CA . PHE A 1 565 ? -9.738 -48.800 -17.313 1.00 26.79 566 PHE A CA 1
ATOM 4281 C C . PHE A 1 565 ? -9.585 -48.796 -18.834 1.00 26.90 566 PHE A C 1
ATOM 4282 O O . PHE A 1 565 ? -10.427 -49.337 -19.552 1.00 26.92 566 PHE A O 1
ATOM 4290 N N . LEU A 1 566 ? -8.496 -48.193 -19.306 1.00 27.06 567 LEU A N 1
ATOM 4291 C CA . LEU A 1 566 ? -8.231 -48.015 -20.734 1.00 27.20 567 LEU A CA 1
ATOM 4292 C C . LEU A 1 566 ? -8.069 -49.328 -21.504 1.00 27.37 567 LEU A C 1
ATOM 4293 O O . LEU A 1 566 ? -8.549 -49.447 -22.633 1.00 27.44 567 LEU A O 1
ATOM 4298 N N . GLU A 1 567 ? -7.395 -50.303 -20.893 1.00 27.51 568 GLU A N 1
ATOM 4299 C CA . GLU A 1 567 ? -7.109 -51.585 -21.544 1.00 27.66 568 GLU A CA 1
ATOM 4300 C C . GLU A 1 567 ? -7.247 -52.770 -20.583 1.00 27.74 568 GLU A C 1
ATOM 4301 O O . GLU A 1 567 ? -6.239 -53.278 -20.083 1.00 27.69 568 GLU A O 1
ATOM 4307 N N . PRO A 1 568 ? -8.491 -53.223 -20.329 1.00 27.86 569 PRO A N 1
ATOM 4308 C CA . PRO A 1 568 ? -8.735 -54.332 -19.399 1.00 27.95 569 PRO A CA 1
ATOM 4309 C C . PRO A 1 568 ? -8.041 -55.625 -19.828 1.00 28.05 569 PRO A C 1
ATOM 4310 O O . PRO A 1 568 ? -7.973 -55.925 -21.024 1.00 28.03 569 PRO A O 1
ATOM 4314 N N . ASN A 1 569 ? -7.529 -56.374 -18.853 1.00 28.15 570 ASN A N 1
ATOM 4315 C CA . ASN A 1 569 ? -6.795 -57.610 -19.126 1.00 28.34 570 ASN A CA 1
ATOM 4316 C C . ASN A 1 569 ? -7.607 -58.887 -18.882 1.00 28.45 570 ASN A C 1
ATOM 4317 O O . ASN A 1 569 ? -7.060 -59.993 -18.910 1.00 28.43 570 ASN A O 1
ATOM 4322 N N . GLY A 1 570 ? -8.908 -58.726 -18.643 1.00 28.57 571 GLY A N 1
ATOM 4323 C CA . GLY A 1 570 ? -9.813 -59.863 -18.462 1.00 28.68 571 GLY A CA 1
ATOM 4324 C C . GLY A 1 570 ? -10.079 -60.226 -17.013 1.00 28.80 571 GLY A C 1
ATOM 4325 O O . GLY A 1 570 ? -11.114 -60.820 -16.699 1.00 28.80 571 GLY A O 1
ATOM 4326 N N . PHE A 1 571 ? -9.137 -59.878 -16.136 1.00 28.86 572 PHE A N 1
ATOM 4327 C CA . PHE A 1 571 ? -9.271 -60.095 -14.696 1.00 28.93 572 PHE A CA 1
ATOM 4328 C C . PHE A 1 571 ? -10.301 -59.124 -14.118 1.00 28.97 572 PHE A C 1
ATOM 4329 O O . PHE A 1 571 ? -10.226 -57.916 -14.357 1.00 28.94 572 PHE A O 1
ATOM 4337 N N . TYR A 1 572 ? -11.263 -59.660 -13.368 1.00 29.02 573 TYR A N 1
ATOM 4338 C CA . TYR A 1 572 ? -12.359 -58.853 -12.831 1.00 29.06 573 TYR A CA 1
ATOM 4339 C C . TYR A 1 572 ? -11.898 -57.905 -11.725 1.00 29.12 573 TYR A C 1
ATOM 4340 O O . TYR A 1 572 ? -11.415 -58.337 -10.675 1.00 29.03 573 TYR A O 1
ATOM 4349 N N . GLN A 1 573 ? -12.060 -56.609 -11.983 1.00 29.25 574 GLN A N 1
ATOM 4350 C CA . GLN A 1 573 ? -11.681 -55.556 -11.044 1.00 29.35 574 GLN A CA 1
ATOM 4351 C C . GLN A 1 573 ? -12.852 -54.595 -10.816 1.00 29.44 574 GLN A C 1
ATOM 4352 O O . GLN A 1 573 ? -12.663 -53.467 -10.354 1.00 29.47 574 GLN A O 1
ATOM 4358 N N . GLY A 1 574 ? -14.058 -55.059 -11.139 1.00 29.54 575 GLY A N 1
ATOM 4359 C CA . GLY A 1 574 ? -15.271 -54.248 -11.040 1.00 29.66 575 GLY A CA 1
ATOM 4360 C C . GLY A 1 574 ? -15.788 -53.838 -12.407 1.00 29.77 575 GLY A C 1
ATOM 4361 O O . GLY A 1 574 ? -15.193 -54.185 -13.431 1.00 29.82 575 GLY A O 1
ATOM 4362 N N . ASN A 1 575 ? -16.896 -53.099 -12.424 1.00 29.86 576 ASN A N 1
ATOM 4363 C CA . ASN A 1 575 ? -17.463 -52.584 -13.673 1.00 29.96 576 ASN A CA 1
ATOM 4364 C C . ASN A 1 575 ? -16.673 -51.400 -14.240 1.00 30.00 576 ASN A C 1
ATOM 4365 O O . ASN A 1 575 ? -15.675 -50.974 -13.651 1.00 30.00 576 ASN A O 1
ATOM 4370 N N . GLU A 1 576 ? -17.125 -50.878 -15.381 1.00 30.03 577 GLU A N 1
ATOM 4371 C CA . GLU A 1 576 ? -16.455 -49.764 -16.061 1.00 30.02 577 GLU A CA 1
ATOM 4372 C C . GLU A 1 576 ? -16.397 -48.487 -15.222 1.00 29.90 577 GLU A C 1
ATOM 4373 O O . GLU A 1 576 ? -15.405 -47.760 -15.266 1.00 30.01 577 GLU A O 1
ATOM 4379 N N . ALA A 1 577 ? -17.459 -48.219 -14.467 1.00 29.75 578 ALA A N 1
ATOM 4380 C CA . ALA A 1 577 ? -17.524 -47.035 -13.610 1.00 29.58 578 ALA A CA 1
ATOM 4381 C C . ALA A 1 577 ? -16.597 -47.156 -12.400 1.00 29.47 578 ALA A C 1
ATOM 4382 O O . ALA A 1 577 ? -16.077 -46.152 -11.906 1.00 29.46 578 ALA A O 1
ATOM 4384 N N . ASP A 1 578 ? -16.399 -48.390 -11.934 1.00 29.28 579 ASP A N 1
ATOM 4385 C CA . ASP A 1 578 ? -15.533 -48.672 -10.789 1.00 29.09 579 ASP A CA 1
ATOM 4386 C C . ASP A 1 578 ? -14.048 -48.551 -11.138 1.00 28.87 579 ASP A C 1
ATOM 4387 O O . ASP A 1 578 ? -13.269 -48.006 -10.355 1.00 28.92 579 ASP A O 1
ATOM 4392 N N . THR A 1 579 ? -13.666 -49.059 -12.309 1.00 28.58 580 THR A N 1
ATOM 4393 C CA . THR A 1 579 ? -12.278 -48.983 -12.775 1.00 28.24 580 THR A CA 1
ATOM 4394 C C . THR A 1 579 ? -11.876 -47.555 -13.147 1.00 28.10 580 THR A C 1
ATOM 4395 O O . THR A 1 579 ? -10.735 -47.150 -12.916 1.00 28.07 580 THR A O 1
ATOM 4399 N N . ARG A 1 580 ? -12.818 -46.803 -13.718 1.00 27.86 581 ARG A N 1
ATOM 4400 C CA . ARG A 1 580 ? -12.591 -45.405 -14.088 1.00 27.66 581 ARG A CA 1
ATOM 4401 C C . ARG A 1 580 ? -12.385 -44.518 -12.857 1.00 27.53 581 ARG A C 1
ATOM 4402 O O . ARG A 1 580 ? -11.548 -43.613 -12.871 1.00 27.52 581 ARG A O 1
ATOM 4410 N N . ARG A 1 581 ? -13.146 -44.787 -11.797 1.00 27.35 582 ARG A N 1
ATOM 4411 C CA . ARG A 1 581 ? -13.015 -44.049 -10.542 1.00 27.19 582 ARG A CA 1
ATOM 4412 C C . ARG A 1 581 ? -11.728 -44.436 -9.809 1.00 26.99 582 ARG A C 1
ATOM 4413 O O . ARG A 1 581 ? -11.155 -43.625 -9.081 1.00 26.97 582 ARG A O 1
ATOM 4421 N N . SER A 1 582 ? -11.281 -45.674 -10.015 1.00 26.73 583 SER A N 1
ATOM 4422 C CA . SER A 1 582 ? -10.025 -46.162 -9.443 1.00 26.47 583 SER A CA 1
ATOM 4423 C C . SER A 1 582 ? -8.801 -45.618 -10.184 1.00 26.25 583 SER A C 1
ATOM 4424 O O . SER A 1 582 ? -7.750 -45.398 -9.576 1.00 26.23 583 SER A O 1
ATOM 4427 N N . LEU A 1 583 ? -8.946 -45.404 -11.491 1.00 25.96 584 LEU A N 1
ATOM 4428 C CA . LEU A 1 583 ? -7.881 -44.837 -12.321 1.00 25.70 584 LEU A CA 1
ATOM 4429 C C . LEU A 1 583 ? -7.628 -43.369 -11.980 1.00 25.50 584 LEU A C 1
ATOM 4430 O O . LEU A 1 583 ? -6.480 -42.925 -11.933 1.00 25.53 584 LEU A O 1
ATOM 4435 N N . ALA A 1 584 ? -8.710 -42.630 -11.744 1.00 25.23 585 ALA A N 1
ATOM 4436 C CA . ALA A 1 584 ? -8.634 -41.215 -11.384 1.00 24.96 585 ALA A CA 1
ATOM 4437 C C . ALA A 1 584 ? -8.093 -41.023 -9.966 1.00 24.78 585 ALA A C 1
ATOM 4438 O O . ALA A 1 584 ? -7.506 -39.985 -9.653 1.00 24.73 585 ALA A O 1
ATOM 4440 N N . THR A 1 585 ? -8.302 -42.032 -9.121 1.00 24.60 586 THR A N 1
ATOM 4441 C CA . THR A 1 585 ? -7.769 -42.053 -7.761 1.00 24.37 586 THR A CA 1
ATOM 4442 C C . THR A 1 585 ? -6.255 -42.265 -7.784 1.00 24.20 586 THR A C 1
ATOM 4443 O O . THR A 1 585 ? -5.516 -41.559 -7.093 1.00 24.17 586 THR A O 1
ATOM 4447 N N . TYR A 1 586 ? -5.805 -43.231 -8.587 1.00 23.98 587 TYR A N 1
ATOM 4448 C CA . TYR A 1 586 ? -4.378 -43.510 -8.754 1.00 23.78 587 TYR A CA 1
ATOM 4449 C C . TYR A 1 586 ? -3.621 -42.304 -9.310 1.00 23.72 587 TYR A C 1
ATOM 4450 O O . TYR A 1 586 ? -2.486 -42.041 -8.909 1.00 23.69 587 TYR A O 1
ATOM 4459 N N . ALA A 1 587 ? -4.260 -41.583 -10.231 1.00 23.59 588 ALA A N 1
ATOM 4460 C CA . ALA A 1 587 ? -3.683 -40.385 -10.841 1.00 23.48 588 ALA A CA 1
ATOM 4461 C C . ALA A 1 587 ? -3.472 -39.271 -9.820 1.00 23.43 588 ALA A C 1
ATOM 4462 O O . ALA A 1 587 ? -2.504 -38.514 -9.915 1.00 23.41 588 ALA A O 1
ATOM 4464 N N . ASP A 1 588 ? -4.378 -39.181 -8.846 1.00 23.36 589 ASP A N 1
ATOM 4465 C CA . ASP A 1 588 ? -4.272 -38.204 -7.762 1.00 23.28 589 ASP A CA 1
ATOM 4466 C C . ASP A 1 588 ? -3.097 -38.505 -6.836 1.00 23.08 589 ASP A C 1
ATOM 4467 O O . ASP A 1 588 ? -2.482 -37.589 -6.288 1.00 23.07 589 ASP A O 1
ATOM 4472 N N . GLN A 1 589 ? -2.796 -39.791 -6.669 1.00 22.83 590 GLN A N 1
ATOM 4473 C CA . GLN A 1 589 ? -1.694 -40.236 -5.816 1.00 22.58 590 GLN A CA 1
ATOM 4474 C C . GLN A 1 589 ? -0.336 -39.998 -6.480 1.00 22.45 590 GLN A C 1
ATOM 4475 O O . GLN A 1 589 ? 0.627 -39.609 -5.815 1.00 22.50 590 GLN A O 1
ATOM 4481 N N . ILE A 1 590 ? -0.274 -40.231 -7.791 1.00 22.22 591 ILE A N 1
ATOM 4482 C CA . ILE A 1 590 ? 0.931 -39.982 -8.585 1.00 22.00 591 ILE A CA 1
ATOM 4483 C C . ILE A 1 590 ? 1.284 -38.494 -8.597 1.00 21.90 591 ILE A C 1
ATOM 4484 O O . ILE A 1 590 ? 2.448 -38.127 -8.427 1.00 21.94 591 ILE A O 1
ATOM 4489 N N . GLN A 1 591 ? 0.270 -37.650 -8.786 1.00 21.72 592 GLN A N 1
ATOM 4490 C CA . GLN A 1 591 ? 0.454 -36.200 -8.883 1.00 21.46 592 GLN A CA 1
ATOM 4491 C C . GLN A 1 591 ? 1.019 -35.584 -7.604 1.00 21.29 592 GLN A C 1
ATOM 4492 O O . GLN A 1 591 ? 1.825 -34.653 -7.664 1.00 21.26 592 GLN A O 1
ATOM 4498 N N . ILE A 1 592 ? 0.599 -36.110 -6.454 1.00 21.10 593 ILE A N 1
ATOM 4499 C CA . ILE A 1 592 ? 1.175 -35.718 -5.166 1.00 20.90 593 ILE A CA 1
ATOM 4500 C C . ILE A 1 592 ? 2.664 -36.082 -5.129 1.00 20.75 593 ILE A C 1
ATOM 4501 O O . ILE A 1 592 ? 3.494 -35.266 -4.729 1.00 20.77 593 ILE A O 1
ATOM 4506 N N . GLY A 1 593 ? 2.986 -37.296 -5.574 1.00 20.59 594 GLY A N 1
ATOM 4507 C CA . GLY A 1 593 ? 4.370 -37.764 -5.676 1.00 20.36 594 GLY A CA 1
ATOM 4508 C C . GLY A 1 593 ? 5.196 -37.006 -6.702 1.00 20.23 594 GLY A C 1
ATOM 4509 O O . GLY A 1 593 ? 6.396 -36.799 -6.508 1.00 20.27 594 GLY A O 1
ATOM 4510 N N . LEU A 1 594 ? 4.553 -36.596 -7.796 1.00 20.07 595 LEU A N 1
ATOM 4511 C CA . LEU A 1 594 ? 5.192 -35.768 -8.820 1.00 19.85 595 LEU A CA 1
ATOM 4512 C C . LEU A 1 594 ? 5.522 -34.377 -8.286 1.00 19.74 595 LEU A C 1
ATOM 4513 O O . LEU A 1 594 ? 6.431 -33.717 -8.788 1.00 19.77 595 LEU A O 1
ATOM 4518 N N . ALA A 1 595 ? 4.773 -33.941 -7.275 1.00 19.60 596 ALA A N 1
ATOM 4519 C CA . ALA A 1 595 ? 5.001 -32.655 -6.619 1.00 19.47 596 ALA A CA 1
ATOM 4520 C C . ALA A 1 595 ? 5.856 -32.801 -5.354 1.00 19.43 596 ALA A C 1
ATOM 4521 O O . ALA A 1 595 ? 5.905 -31.897 -4.516 1.00 19.38 596 ALA A O 1
ATOM 4523 N N . GLY A 1 596 ? 6.525 -33.945 -5.226 1.00 19.42 597 GLY A N 1
ATOM 4524 C CA . GLY A 1 596 ? 7.461 -34.187 -4.130 1.00 19.44 597 GLY A CA 1
ATOM 4525 C C . GLY A 1 596 ? 6.857 -34.851 -2.908 1.00 19.48 597 GLY A C 1
ATOM 4526 O O . GLY A 1 596 ? 7.446 -34.809 -1.825 1.00 19.42 597 GLY A O 1
ATOM 4527 N N . ASN A 1 597 ? 5.683 -35.459 -3.088 1.00 19.59 598 ASN A N 1
ATOM 4528 C CA . ASN A 1 597 ? 4.969 -36.184 -2.029 1.00 19.69 598 ASN A CA 1
ATOM 4529 C C . ASN A 1 597 ? 4.842 -35.383 -0.728 1.00 19.85 598 ASN A C 1
ATOM 4530 O O . ASN A 1 597 ? 5.051 -35.909 0.368 1.00 19.77 598 ASN A O 1
ATOM 4535 N N . LEU A 1 598 ? 4.489 -34.106 -0.872 1.00 20.09 599 LEU A N 1
ATOM 4536 C CA . LEU A 1 598 ? 4.446 -33.164 0.249 1.00 20.38 599 LEU A CA 1
ATOM 4537 C C . LEU A 1 598 ? 3.183 -33.288 1.097 1.00 20.53 599 LEU A C 1
ATOM 4538 O O . LEU A 1 598 ? 2.129 -33.687 0.602 1.00 20.57 599 LEU A O 1
ATOM 4543 N N . ARG A 1 599 ? 3.310 -32.939 2.377 1.00 20.75 600 ARG A N 1
ATOM 4544 C CA . ARG A 1 599 ? 2.180 -32.888 3.306 1.00 20.99 600 ARG A CA 1
ATOM 4545 C C . ARG A 1 599 ? 1.213 -31.761 2.962 1.00 21.13 600 ARG A C 1
ATOM 4546 O O . ARG A 1 599 ? -0.005 -31.954 2.962 1.00 21.15 600 ARG A O 1
ATOM 4554 N N . ASP A 1 600 ? 1.772 -30.588 2.670 1.00 21.32 601 ASP A N 1
ATOM 4555 C CA . ASP A 1 600 ? 0.998 -29.353 2.578 1.00 21.48 601 ASP A CA 1
ATOM 4556 C C . ASP A 1 600 ? 0.708 -28.875 1.151 1.00 21.51 601 ASP A C 1
ATOM 4557 O O . ASP A 1 600 ? 0.138 -27.796 0.968 1.00 21.51 601 ASP A O 1
ATOM 4562 N N . TYR A 1 601 ? 1.089 -29.668 0.148 1.00 21.57 602 TYR A N 1
ATOM 4563 C CA . TYR A 1 601 ? 0.809 -29.310 -1.247 1.00 21.64 602 TYR A CA 1
ATOM 4564 C C . TYR A 1 601 ? -0.667 -29.501 -1.583 1.00 21.79 602 TYR A C 1
ATOM 4565 O O . TYR A 1 601 ? -1.238 -30.562 -1.325 1.00 21.85 602 TYR A O 1
ATOM 4574 N N . VAL A 1 602 ? -1.266 -28.468 -2.171 1.00 21.99 603 VAL A N 1
ATOM 4575 C CA . VAL A 1 602 ? -2.696 -28.459 -2.474 1.00 22.13 603 VAL A CA 1
ATOM 4576 C C . VAL A 1 602 ? -2.963 -28.885 -3.920 1.00 22.24 603 VAL A C 1
ATOM 4577 O O . VAL A 1 602 ? -2.469 -28.267 -4.866 1.00 22.24 603 VAL A O 1
ATOM 4581 N N . LEU A 1 603 ? -3.747 -29.951 -4.067 1.00 22.48 604 LEU A N 1
ATOM 4582 C CA . LEU A 1 603 ? -4.115 -30.498 -5.373 1.00 22.66 604 LEU A CA 1
ATOM 4583 C C . LEU A 1 603 ? -5.624 -30.714 -5.477 1.00 22.84 604 LEU A C 1
ATOM 4584 O O . LEU A 1 603 ? -6.258 -31.201 -4.537 1.00 22.87 604 LEU A O 1
ATOM 4589 N N . ILE A 1 604 ? -6.188 -30.347 -6.626 1.00 23.03 605 ILE A N 1
ATOM 4590 C CA . ILE A 1 604 ? -7.585 -30.639 -6.936 1.00 23.25 605 ILE A CA 1
ATOM 4591 C C . ILE A 1 604 ? -7.711 -32.115 -7.330 1.00 23.41 605 ILE A C 1
ATOM 4592 O O . ILE A 1 604 ? -7.239 -32.527 -8.394 1.00 23.46 605 ILE A O 1
ATOM 4597 N N . SER A 1 605 ? -8.335 -32.903 -6.456 1.00 23.60 606 SER A N 1
ATOM 4598 C CA . SER A 1 605 ? -8.533 -34.333 -6.697 1.00 23.78 606 SER A CA 1
ATOM 4599 C C . SER A 1 605 ? -9.656 -34.591 -7.707 1.00 23.94 606 SER A C 1
ATOM 4600 O O . SER A 1 605 ? -10.345 -33.659 -8.131 1.00 23.91 606 SER A O 1
ATOM 4603 N N . HIS A 1 606 ? -9.835 -35.859 -8.077 1.00 24.18 607 HIS A N 1
ATOM 4604 C CA . HIS A 1 606 ? -10.770 -36.261 -9.138 1.00 24.41 607 HIS A CA 1
ATOM 4605 C C . HIS A 1 606 ? -12.233 -35.857 -8.900 1.00 24.59 607 HIS A C 1
ATOM 4606 O O . HIS A 1 606 ? -13.016 -35.769 -9.851 1.00 24.63 607 HIS A O 1
ATOM 4613 N N . THR A 1 607 ? -12.591 -35.617 -7.639 1.00 24.76 608 THR A N 1
ATOM 4614 C CA . THR A 1 607 ? -13.938 -35.163 -7.282 1.00 24.93 608 THR A CA 1
ATOM 4615 C C . THR A 1 607 ? -14.112 -33.655 -7.494 1.00 25.04 608 THR A C 1
ATOM 4616 O O . THR A 1 607 ? -15.236 -33.148 -7.501 1.00 25.08 608 THR A O 1
ATOM 4620 N N . GLY A 1 608 ? -12.996 -32.951 -7.674 1.00 25.16 609 GLY A N 1
ATOM 4621 C CA . GLY A 1 608 ? -13.001 -31.497 -7.821 1.00 25.31 609 GLY A CA 1
ATOM 4622 C C . GLY A 1 608 ? -12.601 -30.785 -6.541 1.00 25.47 609 GLY A C 1
ATOM 4623 O O . GLY A 1 608 ? -12.348 -29.580 -6.546 1.00 25.40 609 GLY A O 1
ATOM 4624 N N . GLU A 1 609 ? -12.543 -31.543 -5.447 1.00 25.70 610 GLU A N 1
ATOM 4625 C CA . GLU A 1 609 ? -12.212 -31.018 -4.126 1.00 25.95 610 GLU A CA 1
ATOM 4626 C C . GLU A 1 609 ? -10.715 -30.743 -3.991 1.00 26.06 610 GLU A C 1
ATOM 4627 O O . GLU A 1 609 ? -9.887 -31.603 -4.298 1.00 26.10 610 GLU A O 1
ATOM 4633 N N . ALA A 1 610 ? -10.382 -29.539 -3.533 1.00 26.18 611 ALA A N 1
ATOM 4634 C CA . ALA A 1 610 ? -8.997 -29.162 -3.270 1.00 26.33 611 ALA A CA 1
ATOM 4635 C C . ALA A 1 610 ? -8.534 -29.763 -1.946 1.00 26.49 611 ALA A C 1
ATOM 4636 O O . ALA A 1 610 ? -9.047 -29.412 -0.879 1.00 26.55 611 ALA A O 1
ATOM 4638 N N . LYS A 1 611 ? -7.565 -30.673 -2.026 1.00 26.63 612 LYS A N 1
ATOM 4639 C CA . LYS A 1 611 ? -7.065 -31.392 -0.854 1.00 26.72 612 LYS A CA 1
ATOM 4640 C C . LYS A 1 611 ? -5.556 -31.247 -0.678 1.00 26.81 612 LYS A C 1
ATOM 4641 O O . LYS A 1 611 ? -4.806 -31.226 -1.658 1.00 26.82 612 LYS A O 1
ATOM 4647 N N . LYS A 1 612 ? -5.126 -31.146 0.579 1.00 26.88 613 LYS A N 1
ATOM 4648 C CA . LYS A 1 612 ? -3.707 -31.177 0.933 1.00 26.95 613 LYS A CA 1
ATOM 4649 C C . LYS A 1 612 ? -3.178 -32.603 0.803 1.00 26.99 613 LYS A C 1
ATOM 4650 O O . LYS A 1 612 ? -3.940 -33.565 0.932 1.00 26.99 613 LYS A O 1
ATOM 4656 N N . GLY A 1 613 ? -1.876 -32.732 0.550 1.00 27.05 614 GLY A N 1
ATOM 4657 C CA . GLY A 1 613 ? -1.234 -34.033 0.338 1.00 27.14 614 GLY A CA 1
ATOM 4658 C C . GLY A 1 613 ? -1.506 -35.068 1.416 1.00 27.22 614 GLY A C 1
ATOM 4659 O O . GLY A 1 613 ? -1.735 -36.242 1.115 1.00 27.13 614 GLY A O 1
ATOM 4660 N N . SER A 1 614 ? -1.481 -34.626 2.672 1.00 27.37 615 SER A N 1
ATOM 4661 C CA . SER A 1 614 ? -1.750 -35.492 3.820 1.00 27.55 615 SER A CA 1
ATOM 4662 C C . SER A 1 614 ? -3.227 -35.873 3.940 1.00 27.78 615 SER A C 1
ATOM 4663 O O . SER A 1 614 ? -3.557 -36.939 4.465 1.00 27.82 615 SER A O 1
ATOM 4666 N N . GLU A 1 615 ? -4.106 -35.000 3.454 1.00 28.00 616 GLU A N 1
ATOM 4667 C CA . GLU A 1 615 ? -5.549 -35.234 3.511 1.00 28.21 616 GLU A CA 1
ATOM 4668 C C . GLU A 1 615 ? -6.015 -36.280 2.497 1.00 28.33 616 GLU A C 1
ATOM 4669 O O . GLU A 1 615 ? -7.044 -36.928 2.700 1.00 28.37 616 GLU A O 1
ATOM 4675 N N . ILE A 1 616 ? -5.258 -36.440 1.412 1.00 28.46 617 ILE A N 1
ATOM 4676 C CA . ILE A 1 616 ? -5.478 -37.539 0.473 1.00 28.63 617 ILE A CA 1
ATOM 4677 C C . ILE A 1 616 ? -4.864 -38.809 1.062 1.00 28.81 617 ILE A C 1
ATOM 4678 O O . ILE A 1 616 ? -3.658 -38.867 1.318 1.00 28.85 617 ILE A O 1
ATOM 4683 N N . HIS A 1 617 ? -5.709 -39.811 1.289 1.00 29.02 618 HIS A N 1
ATOM 4684 C CA . HIS A 1 617 ? -5.292 -41.064 1.912 1.00 29.27 618 HIS A CA 1
ATOM 4685 C C . HIS A 1 617 ? -5.211 -42.195 0.895 1.00 29.38 618 HIS A C 1
ATOM 4686 O O . HIS A 1 617 ? -5.824 -42.129 -0.173 1.00 29.44 618 HIS A O 1
ATOM 4693 N N . THR A 1 618 ? -4.445 -43.230 1.232 1.00 29.53 619 THR A N 1
ATOM 4694 C CA . THR A 1 618 ? -4.452 -44.473 0.466 1.00 29.72 619 THR A CA 1
ATOM 4695 C C . THR A 1 618 ? -5.720 -45.259 0.808 1.00 29.80 619 THR A C 1
ATOM 4696 O O . THR A 1 618 ? -6.334 -45.025 1.853 1.00 29.88 619 THR A O 1
ATOM 4700 N N . PHE A 1 619 ? -6.108 -46.183 -0.070 1.00 29.87 620 PHE A N 1
ATOM 4701 C CA . PHE A 1 619 ? -7.369 -46.925 0.076 1.00 29.93 620 PHE A CA 1
ATOM 4702 C C . PHE A 1 619 ? -7.463 -47.777 1.354 1.00 29.88 620 PHE A C 1
ATOM 4703 O O . PHE A 1 619 ? -8.537 -48.284 1.688 1.00 29.89 620 PHE A O 1
ATOM 4711 N N . ASP A 1 620 ? -6.345 -47.913 2.067 1.00 29.81 621 ASP A N 1
ATOM 4712 C CA . ASP A 1 620 ? -6.288 -48.753 3.265 1.00 29.67 621 ASP A CA 1
ATOM 4713 C C . ASP A 1 620 ? -5.648 -48.086 4.493 1.00 29.58 621 ASP A C 1
ATOM 4714 O O . ASP A 1 620 ? -4.869 -48.713 5.217 1.00 29.62 621 ASP A O 1
ATOM 4719 N N . GLY A 1 621 ? -5.983 -46.816 4.723 1.00 29.45 622 GLY A N 1
ATOM 4720 C CA . GLY A 1 621 ? -5.597 -46.126 5.958 1.00 29.20 622 GLY A CA 1
ATOM 4721 C C . GLY A 1 621 ? -4.790 -44.840 5.842 1.00 29.04 622 GLY A C 1
ATOM 4722 O O . GLY A 1 621 ? -5.346 -43.740 5.922 1.00 29.05 622 GLY A O 1
ATOM 4723 N N . LEU A 1 622 ? -3.479 -44.987 5.657 1.00 28.77 623 LEU A N 1
ATOM 4724 C CA . LEU A 1 622 ? -2.521 -43.884 5.809 1.00 28.39 623 LEU A CA 1
ATOM 4725 C C . LEU A 1 622 ? -2.553 -42.763 4.781 1.00 28.05 623 LEU A C 1
ATOM 4726 O O . LEU A 1 622 ? -3.108 -42.930 3.693 1.00 28.16 623 LEU A O 1
ATOM 4727 N N . PRO A 1 623 ? -1.952 -41.605 5.127 1.00 27.68 624 PRO A N 1
ATOM 4728 C CA . PRO A 1 623 ? -1.846 -40.451 4.225 1.00 27.39 624 PRO A CA 1
ATOM 4729 C C . PRO A 1 623 ? -0.824 -40.663 3.103 1.00 27.06 624 PRO A C 1
ATOM 4730 O O . PRO A 1 623 ? 0.208 -41.304 3.317 1.00 27.08 624 PRO A O 1
ATOM 4734 N N . VAL A 1 624 ? -1.118 -40.119 1.923 1.00 26.59 625 VAL A N 1
ATOM 4735 C CA . VAL A 1 624 ? -0.244 -40.256 0.753 1.00 26.13 625 VAL A CA 1
ATOM 4736 C C . VAL A 1 624 ? 0.986 -39.350 0.866 1.00 25.77 625 VAL A C 1
ATOM 4737 O O . VAL A 1 624 ? 2.120 -39.832 0.825 1.00 25.77 625 VAL A O 1
ATOM 4741 N N . GLY A 1 625 ? 0.756 -38.047 1.008 1.00 25.34 626 GLY A N 1
ATOM 4742 C CA . GLY A 1 625 ? 1.836 -37.085 1.212 1.00 24.81 626 GLY A CA 1
ATOM 4743 C C . GLY A 1 625 ? 2.216 -37.024 2.678 1.00 24.51 626 GLY A C 1
ATOM 4744 O O . GLY A 1 625 ? 1.373 -36.733 3.529 1.00 24.52 626 GLY A O 1
ATOM 4745 N N . TYR A 1 626 ? 3.484 -37.298 2.975 1.00 24.12 627 TYR A N 1
ATOM 4746 C CA . TYR A 1 626 ? 3.949 -37.362 4.361 1.00 23.69 627 TYR A CA 1
ATOM 4747 C C . TYR A 1 626 ? 5.258 -36.617 4.635 1.00 23.44 627 TYR A C 1
ATOM 4748 O O . TYR A 1 626 ? 5.820 -36.733 5.726 1.00 23.43 627 TYR A O 1
ATOM 4757 N N . THR A 1 627 ? 5.730 -35.843 3.660 1.00 23.05 628 THR A N 1
ATOM 4758 C CA . THR A 1 627 ? 7.021 -35.157 3.781 1.00 22.68 628 THR A CA 1
ATOM 4759 C C . THR A 1 627 ? 6.884 -33.642 3.927 1.00 22.47 628 THR A C 1
ATOM 4760 O O . THR A 1 627 ? 5.935 -33.040 3.418 1.00 22.48 628 THR A O 1
ATOM 4764 N N . ALA A 1 628 ? 7.844 -33.040 4.627 1.00 22.19 629 ALA A N 1
ATOM 4765 C CA . ALA A 1 628 ? 7.897 -31.591 4.825 1.00 21.86 629 ALA A CA 1
ATOM 4766 C C . ALA A 1 628 ? 8.841 -30.922 3.826 1.00 21.66 629 ALA A C 1
ATOM 4767 O O . ALA A 1 628 ? 8.789 -29.706 3.628 1.00 21.68 629 ALA A O 1
ATOM 4769 N N . SER A 1 629 ? 9.704 -31.728 3.210 1.00 21.36 630 SER A N 1
ATOM 4770 C CA . SER A 1 629 ? 10.657 -31.258 2.208 1.00 21.06 630 SER A CA 1
ATOM 4771 C C . SER A 1 629 ? 10.738 -32.265 1.059 1.00 20.86 630 SER A C 1
ATOM 4772 O O . SER A 1 629 ? 10.675 -33.473 1.297 1.00 20.88 630 SER A O 1
ATOM 4775 N N . PRO A 1 630 ? 10.877 -31.775 -0.191 1.00 20.63 631 PRO A N 1
ATOM 4776 C CA . PRO A 1 630 ? 10.957 -32.659 -1.361 1.00 20.50 631 PRO A CA 1
ATOM 4777 C C . PRO A 1 630 ? 12.133 -33.639 -1.337 1.00 20.35 631 PRO A C 1
ATOM 4778 O O . PRO A 1 630 ? 12.058 -34.695 -1.967 1.00 20.35 631 PRO A O 1
ATOM 4782 N N . ILE A 1 631 ? 13.197 -33.295 -0.613 1.00 20.19 632 ILE A N 1
ATOM 4783 C CA . ILE A 1 631 ? 14.382 -34.157 -0.517 1.00 20.04 632 ILE A CA 1
ATOM 4784 C C . ILE A 1 631 ? 14.170 -35.388 0.377 1.00 19.93 632 ILE A C 1
ATOM 4785 O O . ILE A 1 631 ? 15.062 -36.231 0.501 1.00 19.99 632 ILE A O 1
ATOM 4790 N N . GLU A 1 632 ? 12.990 -35.486 0.989 1.00 19.75 633 GLU A N 1
ATOM 4791 C CA . GLU A 1 632 ? 12.634 -36.628 1.835 1.00 19.57 633 GLU A CA 1
ATOM 4792 C C . GLU A 1 632 ? 11.904 -37.720 1.047 1.00 19.38 633 GLU A C 1
ATOM 4793 O O . GLU A 1 632 ? 11.497 -38.737 1.614 1.00 19.38 633 GLU A O 1
ATOM 4799 N N . THR A 1 633 ? 11.754 -37.503 -0.259 1.00 19.17 634 THR A N 1
ATOM 4800 C CA . THR A 1 633 ? 10.980 -38.394 -1.122 1.00 18.93 634 THR A CA 1
ATOM 4801 C C . THR A 1 633 ? 11.868 -39.165 -2.099 1.00 18.88 634 THR A C 1
ATOM 4802 O O . THR A 1 633 ? 12.642 -38.573 -2.854 0.86 18.90 634 THR A O 1
ATOM 4806 N N . ILE A 1 634 ? 11.743 -40.490 -2.069 1.00 18.75 635 ILE A N 1
ATOM 4807 C CA . ILE A 1 634 ? 12.456 -41.371 -2.991 1.00 18.60 635 ILE A CA 1
ATOM 4808 C C . ILE A 1 634 ? 11.446 -42.034 -3.936 1.00 18.60 635 ILE A C 1
ATOM 4809 O O . ILE A 1 634 ? 10.908 -43.108 -3.645 1.00 18.55 635 ILE A O 1
ATOM 4814 N N . ASN A 1 635 ? 11.178 -41.366 -5.058 1.00 18.59 636 ASN A N 1
ATOM 4815 C CA . ASN A 1 635 ? 10.248 -41.867 -6.068 1.00 18.56 636 ASN A CA 1
ATOM 4816 C C . ASN A 1 635 ? 10.843 -43.022 -6.874 1.00 18.64 636 ASN A C 1
ATOM 4817 O O . ASN A 1 635 ? 11.936 -42.897 -7.435 1.00 18.60 636 ASN A O 1
ATOM 4822 N N . TYR A 1 636 ? 10.120 -44.142 -6.922 1.00 18.69 637 TYR A N 1
ATOM 4823 C CA . TYR A 1 636 ? 10.553 -45.325 -7.673 1.00 18.75 637 TYR A CA 1
ATOM 4824 C C . TYR A 1 636 ? 9.383 -46.207 -8.113 1.00 18.86 637 TYR A C 1
ATOM 4825 O O . TYR A 1 636 ? 8.294 -46.145 -7.536 1.00 18.88 637 TYR A O 1
ATOM 4834 N N . VAL A 1 637 ? 9.622 -47.016 -9.143 1.00 18.92 638 VAL A N 1
ATOM 4835 C CA . VAL A 1 637 ? 8.635 -47.977 -9.643 1.00 19.04 638 VAL A CA 1
ATOM 4836 C C . VAL A 1 637 ? 9.154 -49.414 -9.562 1.00 19.16 638 VAL A C 1
ATOM 4837 O O . VAL A 1 637 ? 8.396 -50.368 -9.764 1.00 19.21 638 VAL A O 1
ATOM 4841 N N . SER A 1 638 ? 10.447 -49.554 -9.271 1.00 19.27 639 SER A N 1
ATOM 4842 C CA . SER A 1 638 ? 11.107 -50.856 -9.190 1.00 19.34 639 SER A CA 1
ATOM 4843 C C . SER A 1 638 ? 12.414 -50.780 -8.403 1.00 19.40 639 SER A C 1
ATOM 4844 O O . SER A 1 638 ? 13.059 -49.730 -8.351 1.00 19.39 639 SER A O 1
ATOM 4847 N N . ALA A 1 639 ? 12.791 -51.903 -7.797 1.00 19.46 640 ALA A N 1
ATOM 4848 C CA . ALA A 1 639 ? 14.070 -52.048 -7.105 1.00 19.58 640 ALA A CA 1
ATOM 4849 C C . ALA A 1 639 ? 14.572 -53.483 -7.268 1.00 19.71 640 ALA A C 1
ATOM 4850 O O . ALA A 1 639 ? 14.087 -54.217 -8.134 1.00 19.76 640 ALA A O 1
ATOM 4852 N N . HIS A 1 640 ? 15.545 -53.879 -6.449 1.00 19.81 641 HIS A N 1
ATOM 4853 C CA . HIS A 1 640 ? 16.021 -55.262 -6.437 1.00 19.96 641 HIS A CA 1
ATOM 4854 C C . HIS A 1 640 ? 14.926 -56.207 -5.933 1.00 20.17 641 HIS A C 1
ATOM 4855 O O . HIS A 1 640 ? 14.781 -57.323 -6.438 1.00 20.22 641 HIS A O 1
ATOM 4862 N N . ASP A 1 641 ? 14.155 -55.741 -4.949 1.00 20.41 642 ASP A N 1
ATOM 4863 C CA . ASP A 1 641 ? 13.017 -56.483 -4.407 1.00 20.65 642 ASP A CA 1
ATOM 4864 C C . ASP A 1 641 ? 11.906 -56.591 -5.442 1.00 20.65 642 ASP A C 1
ATOM 4865 O O . ASP A 1 641 ? 11.738 -55.699 -6.277 1.00 20.66 642 ASP A O 1
ATOM 4870 N N . ASN A 1 642 ? 11.148 -57.683 -5.368 1.00 20.77 643 ASN A N 1
ATOM 4871 C CA . ASN A 1 642 ? 9.985 -57.912 -6.230 1.00 20.92 643 ASN A CA 1
ATOM 4872 C C . ASN A 1 642 ? 10.360 -58.123 -7.700 1.00 21.02 643 ASN A C 1
ATOM 4873 O O . ASN A 1 642 ? 11.495 -58.499 -8.012 1.00 21.06 643 ASN A O 1
ATOM 4878 N N . GLU A 1 643 ? 9.404 -57.883 -8.593 1.00 21.05 644 GLU A N 1
ATOM 4879 C CA . GLU A 1 643 ? 9.611 -58.091 -10.021 1.00 21.12 644 GLU A CA 1
ATOM 4880 C C . GLU A 1 643 ? 10.079 -56.816 -10.715 1.00 21.06 644 GLU A C 1
ATOM 4881 O O . GLU A 1 643 ? 9.687 -55.711 -10.330 1.00 21.01 644 GLU A O 1
ATOM 4887 N N . THR A 1 644 ? 10.927 -56.982 -11.730 1.00 21.04 645 THR A N 1
ATOM 4888 C CA . THR A 1 644 ? 11.468 -55.855 -12.498 1.00 21.05 645 THR A CA 1
ATOM 4889 C C . THR A 1 644 ? 10.380 -55.165 -13.313 1.00 21.05 645 THR A C 1
ATOM 4890 O O . THR A 1 644 ? 9.343 -55.763 -13.611 1.00 21.06 645 THR A O 1
ATOM 4894 N N . LEU A 1 645 ? 10.631 -53.908 -13.674 1.00 21.07 646 LEU A N 1
ATOM 4895 C CA . LEU A 1 645 ? 9.678 -53.103 -14.439 1.00 21.10 646 LEU A CA 1
ATOM 4896 C C . LEU A 1 645 ? 9.148 -53.830 -15.680 1.00 21.17 646 LEU A C 1
ATOM 4897 O O . LEU A 1 645 ? 7.943 -53.825 -15.933 1.00 21.14 646 LEU A O 1
ATOM 4902 N N . PHE A 1 646 ? 10.049 -54.459 -16.433 1.00 21.29 647 PHE A N 1
ATOM 4903 C CA . PHE A 1 646 ? 9.679 -55.207 -17.637 1.00 21.43 647 PHE A CA 1
ATOM 4904 C C . PHE A 1 646 ? 8.826 -56.437 -17.318 1.00 21.57 647 PHE A C 1
ATOM 4905 O O . PHE A 1 646 ? 7.890 -56.755 -18.055 1.00 21.52 647 PHE A O 1
ATOM 4913 N N . ASP A 1 647 ? 9.158 -57.119 -16.222 1.00 21.77 648 ASP A N 1
ATOM 4914 C CA . ASP A 1 647 ? 8.447 -58.329 -15.806 1.00 22.02 648 ASP A CA 1
ATOM 4915 C C . ASP A 1 647 ? 7.028 -58.056 -15.322 1.00 22.19 648 ASP A C 1
ATOM 4916 O O . ASP A 1 647 ? 6.110 -58.819 -15.625 1.00 22.24 648 ASP A O 1
ATOM 4921 N N . VAL A 1 648 ? 6.853 -56.970 -14.575 1.00 22.47 649 VAL A N 1
ATOM 4922 C CA . VAL A 1 648 ? 5.547 -56.617 -14.020 1.00 22.80 649 VAL A CA 1
ATOM 4923 C C . VAL A 1 648 ? 4.601 -56.064 -15.099 1.00 23.06 649 VAL A C 1
ATOM 4924 O O . VAL A 1 648 ? 3.387 -56.271 -15.036 1.00 23.06 649 VAL A O 1
ATOM 4928 N N . ILE A 1 649 ? 5.172 -55.383 -16.091 1.00 23.40 650 ILE A N 1
ATOM 4929 C CA . ILE A 1 649 ? 4.404 -54.849 -17.216 1.00 23.73 650 ILE A CA 1
ATOM 4930 C C . ILE A 1 649 ? 3.992 -55.967 -18.184 1.00 24.00 650 ILE A C 1
ATOM 4931 O O . ILE A 1 649 ? 2.937 -55.891 -18.811 1.00 24.06 650 ILE A O 1
ATOM 4936 N N . SER A 1 650 ? 4.811 -57.012 -18.278 1.00 24.33 651 SER A N 1
ATOM 4937 C CA . SER A 1 650 ? 4.507 -58.155 -19.142 1.00 24.63 651 SER A CA 1
ATOM 4938 C C . SER A 1 650 ? 3.406 -59.061 -18.580 1.00 24.83 651 SER A C 1
ATOM 4939 O O . SER A 1 650 ? 2.795 -59.834 -19.321 1.00 24.96 651 SER A O 1
ATOM 4942 N N . VAL A 1 651 ? 3.158 -58.960 -17.276 1.00 25.03 652 VAL A N 1
ATOM 4943 C CA . VAL A 1 651 ? 2.129 -59.762 -16.609 1.00 25.20 652 VAL A CA 1
ATOM 4944 C C . VAL A 1 651 ? 0.797 -59.012 -16.518 1.00 25.34 652 VAL A C 1
ATOM 4945 O O . VAL A 1 651 ? -0.257 -59.564 -16.845 1.00 25.39 652 VAL A O 1
ATOM 4949 N N . LYS A 1 652 ? 0.856 -57.754 -16.084 1.00 25.49 653 LYS A N 1
ATOM 4950 C CA . LYS A 1 652 ? -0.346 -56.965 -15.807 1.00 25.68 653 LYS A CA 1
ATOM 4951 C C . LYS A 1 652 ? -1.066 -56.462 -17.059 1.00 25.88 653 LYS A C 1
ATOM 4952 O O . LYS A 1 652 ? -2.296 -56.529 -17.134 1.00 25.97 653 LYS A O 1
ATOM 4958 N N . THR A 1 653 ? -0.305 -55.964 -18.032 1.00 26.07 654 THR A N 1
ATOM 4959 C CA . THR A 1 653 ? -0.880 -55.411 -19.262 1.00 26.25 654 THR A CA 1
ATOM 4960 C C . THR A 1 653 ? -1.458 -56.518 -20.150 1.00 26.40 654 THR A C 1
ATOM 4961 O O . THR A 1 653 ? -1.033 -57.672 -20.042 1.00 26.37 654 THR A O 1
ATOM 4965 N N . PRO A 1 654 ? -2.437 -56.175 -21.020 1.00 26.59 655 PRO A N 1
ATOM 4966 C CA . PRO A 1 654 ? -3.068 -57.153 -21.912 1.00 26.72 655 PRO A CA 1
ATOM 4967 C C . PRO A 1 654 ? -2.062 -58.042 -22.639 1.00 26.85 655 PRO A C 1
ATOM 4968 O O . PRO A 1 654 ? -1.034 -57.559 -23.120 1.00 26.92 655 PRO A O 1
ATOM 4972 N N . MET A 1 655 ? -2.375 -59.332 -22.710 1.00 27.01 656 MET A N 1
ATOM 4973 C CA . MET A 1 655 ? -1.474 -60.341 -23.260 1.00 27.23 656 MET A CA 1
ATOM 4974 C C . MET A 1 655 ? -1.342 -60.268 -24.787 1.00 27.27 656 MET A C 1
ATOM 4975 O O . MET A 1 655 ? -0.387 -60.799 -25.358 1.00 27.25 656 MET A O 1
ATOM 4980 N N . ILE A 1 656 ? -2.295 -59.601 -25.436 1.00 27.40 657 ILE A N 1
ATOM 4981 C CA . ILE A 1 656 ? -2.325 -59.494 -26.899 1.00 27.47 657 ILE A CA 1
ATOM 4982 C C . ILE A 1 656 ? -1.333 -58.456 -27.449 1.00 27.52 657 ILE A C 1
ATOM 4983 O O . ILE A 1 656 ? -0.982 -58.489 -28.633 1.00 27.57 657 ILE A O 1
ATOM 4988 N N . LEU A 1 657 ? -0.877 -57.552 -26.581 1.00 27.53 658 LEU A N 1
ATOM 4989 C CA . LEU A 1 657 ? 0.013 -56.452 -26.972 1.00 27.55 658 LEU A CA 1
ATOM 4990 C C . LEU A 1 657 ? 1.340 -56.923 -27.568 1.00 27.50 658 LEU A C 1
ATOM 4991 O O . LEU A 1 657 ? 1.810 -58.026 -27.279 1.00 27.51 658 LEU A O 1
ATOM 4996 N N . SER A 1 658 ? 1.929 -56.076 -28.408 1.00 27.45 659 SER A N 1
ATOM 4997 C CA . SER A 1 658 ? 3.260 -56.317 -28.954 1.00 27.43 659 SER A CA 1
ATOM 4998 C C . SER A 1 658 ? 4.317 -55.821 -27.970 1.00 27.41 659 SER A C 1
ATOM 4999 O O . SER A 1 658 ? 4.028 -54.984 -27.109 1.00 27.48 659 SER A O 1
ATOM 5002 N N . VAL A 1 659 ? 5.539 -56.334 -28.101 1.00 27.36 660 VAL A N 1
ATOM 5003 C CA . VAL A 1 659 ? 6.642 -55.947 -27.212 1.00 27.29 660 VAL A CA 1
ATOM 5004 C C . VAL A 1 659 ? 7.062 -54.477 -27.395 1.00 27.17 660 VAL A C 1
ATOM 5005 O O . VAL A 1 659 ? 7.598 -53.862 -26.471 1.00 27.25 660 VAL A O 1
ATOM 5009 N N . ASP A 1 660 ? 6.793 -53.924 -28.577 1.00 27.01 661 ASP A N 1
ATOM 5010 C CA . ASP A 1 660 ? 7.076 -52.518 -28.874 1.00 26.82 661 ASP A CA 1
ATOM 5011 C C . ASP A 1 660 ? 6.195 -51.562 -28.069 1.00 26.63 661 ASP A C 1
ATOM 5012 O O . ASP A 1 660 ? 6.635 -50.475 -27.688 1.00 26.56 661 ASP A O 1
ATOM 5017 N N . GLU A 1 661 ? 4.953 -51.974 -27.820 1.00 26.38 662 GLU A N 1
ATOM 5018 C CA . GLU A 1 661 ? 4.020 -51.191 -27.010 1.00 26.08 662 GLU A CA 1
ATOM 5019 C C . GLU A 1 661 ? 4.399 -51.208 -25.528 1.00 25.83 662 GLU A C 1
ATOM 5020 O O . GLU A 1 661 ? 4.319 -50.179 -24.852 1.00 25.79 662 GLU A O 1
ATOM 5026 N N . ARG A 1 662 ? 4.818 -52.373 -25.035 1.00 25.47 663 ARG A N 1
ATOM 5027 C CA . ARG A 1 662 ? 5.284 -52.519 -23.653 1.00 25.08 663 ARG A CA 1
ATOM 5028 C C . ARG A 1 662 ? 6.587 -51.760 -23.413 1.00 24.88 663 ARG A C 1
ATOM 5029 O O . ARG A 1 662 ? 6.805 -51.227 -22.323 1.00 24.89 663 ARG A O 1
ATOM 5037 N N . CYS A 1 663 ? 7.439 -51.717 -24.437 1.00 24.54 664 CYS A N 1
ATOM 5038 C CA . CYS A 1 663 ? 8.691 -50.957 -24.409 1.00 24.23 664 CYS A CA 1
ATOM 5039 C C . CYS A 1 663 ? 8.434 -49.471 -24.155 1.00 23.92 664 CYS A C 1
ATOM 5040 O O . CYS A 1 663 ? 9.178 -48.822 -23.418 1.00 23.87 664 CYS A O 1
ATOM 5043 N N . ARG A 1 664 ? 7.373 -48.948 -24.764 1.00 23.63 665 ARG A N 1
ATOM 5044 C CA . ARG A 1 664 ? 6.970 -47.556 -24.584 1.00 23.34 665 ARG A CA 1
ATOM 5045 C C . ARG A 1 664 ? 6.400 -47.310 -23.187 1.00 23.19 665 ARG A C 1
ATOM 5046 O O . ARG A 1 664 ? 6.552 -46.220 -22.633 1.00 23.15 665 ARG A O 1
ATOM 5054 N N . ILE A 1 665 ? 5.742 -48.325 -22.631 1.00 22.97 666 ILE A N 1
ATOM 5055 C CA . ILE A 1 665 ? 5.162 -48.240 -21.291 1.00 22.78 666 ILE A CA 1
ATOM 5056 C C . ILE A 1 665 ? 6.263 -48.209 -20.226 1.00 22.75 666 ILE A C 1
ATOM 5057 O O . ILE A 1 665 ? 6.158 -47.473 -19.238 1.00 22.68 666 ILE A O 1
ATOM 5062 N N . ASN A 1 666 ? 7.316 -48.998 -20.444 1.00 22.63 667 ASN A N 1
ATOM 5063 C CA . ASN A 1 666 ? 8.499 -48.984 -19.581 1.00 22.56 667 ASN A CA 1
ATOM 5064 C C . ASN A 1 666 ? 9.130 -47.596 -19.508 1.00 22.51 667 ASN A C 1
ATOM 5065 O O . ASN A 1 666 ? 9.564 -47.156 -18.440 1.00 22.61 667 ASN A O 1
ATOM 5070 N N . HIS A 1 667 ? 9.162 -46.913 -20.650 1.00 22.37 668 HIS A N 1
ATOM 5071 C CA . HIS A 1 667 ? 9.695 -45.558 -20.746 1.00 22.30 668 HIS A CA 1
ATOM 5072 C C . HIS A 1 667 ? 8.848 -44.549 -19.970 1.00 22.21 668 HIS A C 1
ATOM 5073 O O . HIS A 1 667 ? 9.389 -43.618 -19.375 1.00 22.25 668 HIS A O 1
ATOM 5080 N N . LEU A 1 668 ? 7.529 -44.743 -19.977 1.00 22.05 669 LEU A N 1
ATOM 5081 C CA . LEU A 1 668 ? 6.602 -43.879 -19.239 1.00 21.92 669 LEU A CA 1
ATOM 5082 C C . LEU A 1 668 ? 6.841 -43.909 -17.730 1.00 21.79 669 LEU A C 1
ATOM 5083 O O . LEU A 1 668 ? 6.932 -42.858 -17.093 1.00 21.73 669 LEU A O 1
ATOM 5088 N N . ALA A 1 669 ? 6.939 -45.114 -17.172 1.00 21.66 670 ALA A N 1
ATOM 5089 C CA . ALA A 1 669 ? 7.169 -45.296 -15.740 1.00 21.56 670 ALA A CA 1
ATOM 5090 C C . ALA A 1 669 ? 8.488 -44.669 -15.297 1.00 21.55 670 ALA A C 1
ATOM 5091 O O . ALA A 1 669 ? 8.533 -43.954 -14.295 1.00 21.56 670 ALA A O 1
ATOM 5093 N N . SER A 1 670 ? 9.549 -44.931 -16.060 1.00 21.53 671 SER A N 1
ATOM 5094 C CA . SER A 1 670 ? 10.877 -44.386 -15.782 1.00 21.51 671 SER A CA 1
ATOM 5095 C C . SER A 1 670 ? 10.907 -42.860 -15.868 1.00 21.54 671 SER A C 1
ATOM 5096 O O . SER A 1 670 ? 11.502 -42.200 -15.014 1.00 21.59 671 SER A O 1
ATOM 5099 N N . SER A 1 671 ? 10.258 -42.311 -16.894 1.00 21.55 672 SER A N 1
ATOM 5100 C CA . SER A 1 671 ? 10.227 -40.864 -17.116 1.00 21.54 672 SER A CA 1
ATOM 5101 C C . SER A 1 671 ? 9.438 -40.123 -16.040 1.00 21.55 672 SER A C 1
ATOM 5102 O O . SER A 1 671 ? 9.810 -39.015 -15.648 1.00 21.51 672 SER A O 1
ATOM 5105 N N . MET A 1 672 ? 8.355 -40.742 -15.569 1.00 21.59 673 MET A N 1
ATOM 5106 C CA . MET A 1 672 ? 7.556 -40.191 -14.472 1.00 21.59 673 MET A CA 1
ATOM 5107 C C . MET A 1 672 ? 8.399 -40.007 -13.217 1.00 21.47 673 MET A C 1
ATOM 5108 O O . MET A 1 672 ? 8.161 -39.091 -12.431 1.00 21.55 673 MET A O 1
ATOM 5113 N N . MET A 1 673 ? 9.386 -40.882 -13.042 1.00 21.32 674 MET A N 1
ATOM 5114 C CA . MET A 1 673 ? 10.314 -40.794 -11.919 1.00 21.22 674 MET A CA 1
ATOM 5115 C C . MET A 1 673 ? 11.351 -39.700 -12.143 1.00 21.10 674 MET A C 1
ATOM 5116 O O . MET A 1 673 ? 11.619 -38.902 -11.245 1.00 21.18 674 MET A O 1
ATOM 5121 N N . ALA A 1 674 ? 11.914 -39.662 -13.348 1.00 20.96 675 ALA A N 1
ATOM 5122 C CA . ALA A 1 674 ? 12.973 -38.715 -13.694 1.00 20.78 675 ALA A CA 1
ATOM 5123 C C . ALA A 1 674 ? 12.496 -37.263 -13.755 1.00 20.68 675 ALA A C 1
ATOM 5124 O O . ALA A 1 674 ? 13.270 -36.347 -13.484 1.00 20.71 675 ALA A O 1
ATOM 5126 N N . LEU A 1 675 ? 11.228 -37.058 -14.104 1.00 20.53 676 LEU A N 1
ATOM 5127 C CA . LEU A 1 675 ? 10.673 -35.708 -14.234 1.00 20.36 676 LEU A CA 1
ATOM 5128 C C . LEU A 1 675 ? 9.919 -35.236 -12.985 1.00 20.22 676 LEU A C 1
ATOM 5129 O O . LEU A 1 675 ? 9.435 -34.102 -12.936 1.00 20.24 676 LEU A O 1
ATOM 5134 N N . SER A 1 676 ? 9.835 -36.104 -11.980 1.00 20.03 677 SER A N 1
ATOM 5135 C CA . SER A 1 676 ? 9.156 -35.784 -10.725 1.00 19.88 677 SER A CA 1
ATOM 5136 C C . SER A 1 676 ? 10.002 -34.877 -9.838 1.00 19.69 677 SER A C 1
ATOM 5137 O O . SER A 1 676 ? 11.231 -34.903 -9.911 1.00 19.68 677 SER A O 1
ATOM 5140 N N . GLN A 1 677 ? 9.333 -34.077 -9.007 1.00 19.48 678 GLN A N 1
ATOM 5141 C CA . GLN A 1 677 ? 10.002 -33.336 -7.939 1.00 19.25 678 GLN A CA 1
ATOM 5142 C C . GLN A 1 677 ? 10.447 -34.348 -6.890 1.00 19.18 678 GLN A C 1
ATOM 5143 O O . GLN A 1 677 ? 9.776 -35.361 -6.672 1.00 19.22 678 GLN A O 1
ATOM 5149 N N . GLY A 1 678 ? 11.578 -34.076 -6.247 1.00 19.00 679 GLY A N 1
ATOM 5150 C CA . GLY A 1 678 ? 12.161 -35.017 -5.297 1.00 18.83 679 GLY A CA 1
ATOM 5151 C C . GLY A 1 678 ? 13.307 -35.795 -5.912 1.00 18.71 679 GLY A C 1
ATOM 5152 O O . GLY A 1 678 ? 13.943 -35.329 -6.860 1.00 18.85 679 GLY A O 1
ATOM 5153 N N . ILE A 1 679 ? 13.569 -36.985 -5.378 1.00 18.43 680 ILE A N 1
ATOM 5154 C CA . ILE A 1 679 ? 14.726 -37.774 -5.803 1.00 18.16 680 ILE A CA 1
ATOM 5155 C C . ILE A 1 679 ? 14.322 -39.066 -6.526 1.00 18.00 680 ILE A C 1
ATOM 5156 O O . ILE A 1 679 ? 13.725 -39.961 -5.922 1.00 17.98 680 ILE A O 1
ATOM 5161 N N . PRO A 1 680 ? 14.641 -39.152 -7.833 1.00 17.84 681 PRO A N 1
ATOM 5162 C CA . PRO A 1 680 ? 14.374 -40.332 -8.655 1.00 17.70 681 PRO A CA 1
ATOM 5163 C C . PRO A 1 680 ? 15.269 -41.513 -8.293 1.00 17.61 681 PRO A C 1
ATOM 5164 O O . PRO A 1 680 ? 16.454 -41.332 -7.999 1.00 17.67 681 PRO A O 1
ATOM 5168 N N . PHE A 1 681 ? 14.691 -42.710 -8.322 1.00 17.49 682 PHE A N 1
ATOM 5169 C CA . PHE A 1 681 ? 15.391 -43.941 -7.979 1.00 17.38 682 PHE A CA 1
ATOM 5170 C C . PHE A 1 681 ? 15.156 -44.967 -9.081 1.00 17.43 682 PHE A C 1
ATOM 5171 O O . PHE A 1 681 ? 14.007 -45.300 -9.395 1.00 17.48 682 PHE A O 1
ATOM 5179 N N . PHE A 1 682 ? 16.244 -45.463 -9.665 1.00 17.30 683 PHE A N 1
ATOM 5180 C CA . PHE A 1 682 ? 16.154 -46.427 -10.757 1.00 17.21 683 PHE A CA 1
ATOM 5181 C C . PHE A 1 682 ? 16.871 -47.728 -10.425 1.00 17.18 683 PHE A C 1
ATOM 5182 O O . PHE A 1 682 ? 17.955 -47.723 -9.843 1.00 17.18 683 PHE A O 1
ATOM 5190 N N . HIS A 1 683 ? 16.245 -48.840 -10.798 1.00 17.18 684 HIS A N 1
ATOM 5191 C CA . HIS A 1 683 ? 16.853 -50.159 -10.698 1.00 17.20 684 HIS A CA 1
ATOM 5192 C C . HIS A 1 683 ? 17.707 -50.394 -11.941 1.00 17.29 684 HIS A C 1
ATOM 5193 O O . HIS A 1 683 ? 17.306 -50.023 -13.046 1.00 17.33 684 HIS A O 1
ATOM 5200 N N . ALA A 1 684 ? 18.883 -50.993 -11.761 1.00 17.33 685 ALA A N 1
ATOM 5201 C CA . ALA A 1 684 ? 19.779 -51.276 -12.884 1.00 17.42 685 ALA A CA 1
ATOM 5202 C C . ALA A 1 684 ? 19.113 -52.223 -13.875 1.00 17.44 685 ALA A C 1
ATOM 5203 O O . ALA A 1 684 ? 18.677 -53.313 -13.504 1.00 17.48 685 ALA A O 1
ATOM 5205 N N . GLY A 1 685 ? 19.025 -51.787 -15.128 1.00 17.48 686 GLY A N 1
ATOM 5206 C CA . GLY A 1 685 ? 18.383 -52.573 -16.177 1.00 17.63 686 GLY A CA 1
ATOM 5207 C C . GLY A 1 685 ? 17.069 -51.997 -16.676 1.00 17.71 686 GLY A C 1
ATOM 5208 O O . GLY A 1 685 ? 16.550 -52.433 -17.706 1.00 17.79 686 GLY A O 1
ATOM 5209 N N . ASP A 1 686 ? 16.529 -51.021 -15.946 1.00 17.74 687 ASP A N 1
ATOM 5210 C CA . ASP A 1 686 ? 15.310 -50.316 -16.352 1.00 17.81 687 ASP A CA 1
ATOM 5211 C C . ASP A 1 686 ? 15.510 -49.595 -17.683 1.00 17.82 687 ASP A C 1
ATOM 5212 O O . ASP A 1 686 ? 14.558 -49.402 -18.445 1.00 17.80 687 ASP A O 1
ATOM 5217 N N . GLU A 1 687 ? 16.755 -49.200 -17.946 1.00 17.79 688 GLU A N 1
ATOM 5218 C CA . GLU A 1 687 ? 17.126 -48.548 -19.199 1.00 17.75 688 GLU A CA 1
ATOM 5219 C C . GLU A 1 687 ? 17.179 -49.536 -20.364 1.00 17.70 688 GLU A C 1
ATOM 5220 O O . GLU A 1 687 ? 16.918 -49.165 -21.507 1.00 17.72 688 GLU A O 1
ATOM 5226 N N . ILE A 1 688 ? 17.507 -50.791 -20.064 1.00 17.69 689 ILE A N 1
ATOM 5227 C CA . ILE A 1 688 ? 17.696 -51.816 -21.094 1.00 17.62 689 ILE A CA 1
ATOM 5228 C C . ILE A 1 688 ? 16.739 -53.006 -20.944 1.00 17.61 689 ILE A C 1
ATOM 5229 O O . ILE A 1 688 ? 17.086 -54.144 -21.278 1.00 17.64 689 ILE A O 1
ATOM 5234 N N . LEU A 1 689 ? 15.537 -52.722 -20.440 1.00 17.60 690 LEU A N 1
ATOM 5235 C CA . LEU A 1 689 ? 14.420 -53.681 -20.374 1.00 17.49 690 LEU A CA 1
ATOM 5236 C C . LEU A 1 689 ? 14.744 -54.997 -19.658 1.00 17.41 690 LEU A C 1
ATOM 5237 O O . LEU A 1 689 ? 14.353 -56.071 -20.118 1.00 17.46 690 LEU A O 1
ATOM 5242 N N . ARG A 1 690 ? 15.438 -54.902 -18.527 1.00 17.40 691 ARG A N 1
ATOM 5243 C CA . ARG A 1 690 ? 15.887 -56.079 -17.777 1.00 17.40 691 ARG A CA 1
ATOM 5244 C C . ARG A 1 690 ? 14.736 -56.969 -17.314 1.00 17.53 691 ARG A C 1
ATOM 5245 O O . ARG A 1 690 ? 13.703 -56.482 -16.850 1.00 17.52 691 ARG A O 1
ATOM 5253 N N . SER A 1 691 ? 14.935 -58.275 -17.450 1.00 17.70 692 SER A N 1
ATOM 5254 C CA . SER A 1 691 ? 13.998 -59.268 -16.946 1.00 17.91 692 SER A CA 1
ATOM 5255 C C . SER A 1 691 ? 14.695 -60.230 -15.990 1.00 18.05 692 SER A C 1
ATOM 5256 O O . SER A 1 691 ? 15.915 -60.397 -16.040 1.00 18.02 692 SER A O 1
ATOM 5259 N N . LYS A 1 692 ? 13.909 -60.851 -15.116 1.00 18.32 693 LYS A N 1
ATOM 5260 C CA . LYS A 1 692 ? 14.390 -61.927 -14.252 1.00 18.54 693 LYS A CA 1
ATOM 5261 C C . LYS A 1 692 ? 13.560 -63.188 -14.496 1.00 18.70 693 LYS A C 1
ATOM 5262 O O . LYS A 1 692 ? 13.521 -64.092 -13.658 1.00 18.72 693 LYS A O 1
ATOM 5268 N N . SER A 1 693 ? 12.917 -63.235 -15.665 1.00 18.89 694 SER A N 1
ATOM 5269 C CA . SER A 1 693 ? 11.939 -64.271 -16.019 1.00 19.12 694 SER A CA 1
ATOM 5270 C C . SER A 1 693 ? 10.795 -64.356 -15.006 1.00 19.24 694 SER A C 1
ATOM 5271 O O . SER A 1 693 ? 10.404 -65.442 -14.576 1.00 19.30 694 SER A O 1
ATOM 5274 N N . ILE A 1 694 ? 10.265 -63.184 -14.652 1.00 19.38 695 ILE A N 1
ATOM 5275 C CA . ILE A 1 694 ? 9.138 -63.030 -13.719 1.00 19.53 695 ILE A CA 1
ATOM 5276 C C . ILE A 1 694 ? 9.435 -63.604 -12.319 1.00 19.69 695 ILE A C 1
ATOM 5277 O O . ILE A 1 694 ? 8.549 -64.136 -11.645 1.00 19.83 695 ILE A O 1
ATOM 5282 N N . ASP A 1 695 ? 10.689 -63.484 -11.888 1.00 19.81 696 ASP A N 1
ATOM 5283 C CA . ASP A 1 695 ? 11.085 -63.879 -10.538 1.00 19.91 696 ASP A CA 1
ATOM 5284 C C . ASP A 1 695 ? 10.834 -62.717 -9.576 1.00 20.02 696 ASP A C 1
ATOM 5285 O O . ASP A 1 695 ? 11.240 -61.583 -9.844 1.00 20.07 696 ASP A O 1
ATOM 5290 N N . ARG A 1 696 ? 10.164 -63.002 -8.462 1.00 20.14 697 ARG A N 1
ATOM 5291 C CA . ARG A 1 696 ? 9.844 -61.966 -7.474 1.00 20.32 697 ARG A CA 1
ATOM 5292 C C . ARG A 1 696 ? 10.839 -61.888 -6.310 1.00 20.34 697 ARG A C 1
ATOM 5293 O O . ARG A 1 696 ? 10.930 -60.862 -5.633 1.00 20.32 697 ARG A O 1
ATOM 5301 N N . ASP A 1 697 ? 11.577 -62.973 -6.084 1.00 20.35 698 ASP A N 1
ATOM 5302 C CA . ASP A 1 697 ? 12.592 -63.008 -5.035 1.00 20.42 698 ASP A CA 1
ATOM 5303 C C . ASP A 1 697 ? 13.851 -63.708 -5.546 1.00 20.41 698 ASP A C 1
ATOM 5304 O O . ASP A 1 697 ? 14.069 -64.900 -5.306 1.00 20.40 698 ASP A O 1
ATOM 5309 N N . SER A 1 698 ? 14.675 -62.945 -6.257 1.00 20.39 699 SER A N 1
ATOM 5310 C CA . SER A 1 698 ? 15.837 -63.483 -6.959 1.00 20.35 699 SER A CA 1
ATOM 5311 C C . SER A 1 698 ? 17.131 -63.397 -6.147 1.00 20.32 699 SER A C 1
ATOM 5312 O O . SER A 1 698 ? 18.227 -63.472 -6.710 1.00 20.35 699 SER A O 1
ATOM 5315 N N . TYR A 1 699 ? 16.997 -63.261 -4.828 1.00 20.27 700 TYR A N 1
ATOM 5316 C CA . TYR A 1 699 ? 18.145 -63.133 -3.923 1.00 20.26 700 TYR A CA 1
ATOM 5317 C C . TYR A 1 699 ? 19.078 -64.343 -3.958 1.00 20.26 700 TYR A C 1
ATOM 5318 O O . TYR A 1 699 ? 20.280 -64.214 -3.728 1.00 20.27 700 TYR A O 1
ATOM 5327 N N . ASN A 1 700 ? 18.513 -65.510 -4.255 1.00 20.36 701 ASN A N 1
ATOM 5328 C CA . ASN A 1 700 ? 19.257 -66.766 -4.250 1.00 20.48 701 ASN A CA 1
ATOM 5329 C C . ASN A 1 700 ? 19.023 -67.569 -5.535 1.00 20.51 701 ASN A C 1
ATOM 5330 O O . ASN A 1 700 ? 19.155 -68.795 -5.549 1.00 20.51 701 ASN A O 1
ATOM 5335 N N . SER A 1 701 ? 18.690 -66.862 -6.615 1.00 20.61 702 SER A N 1
ATOM 5336 C CA . SER A 1 701 ? 18.373 -67.493 -7.901 1.00 20.74 702 SER A CA 1
ATOM 5337 C C . SER A 1 701 ? 19.582 -67.672 -8.829 1.00 20.83 702 SER A C 1
ATOM 5338 O O . SER A 1 701 ? 19.436 -68.135 -9.963 1.00 20.88 702 SER A O 1
ATOM 5341 N N . GLY A 1 702 ? 20.766 -67.299 -8.345 1.00 20.87 703 GLY A N 1
ATOM 5342 C CA . GLY A 1 702 ? 22.008 -67.470 -9.098 1.00 20.93 703 GLY A CA 1
ATOM 5343 C C . GLY A 1 702 ? 22.249 -66.426 -10.173 1.00 21.02 703 GLY A C 1
ATOM 5344 O O . GLY A 1 702 ? 21.541 -65.418 -10.250 1.00 20.99 703 GLY A O 1
ATOM 5345 N N . ASP A 1 703 ? 23.263 -66.674 -11.001 1.00 21.12 704 ASP A N 1
ATOM 5346 C CA . ASP A 1 703 ? 23.604 -65.800 -12.122 1.00 21.28 704 ASP A CA 1
ATOM 5347 C C . ASP A 1 703 ? 22.618 -65.941 -13.280 1.00 21.38 704 ASP A C 1
ATOM 5348 O O . ASP A 1 703 ? 22.488 -65.031 -14.101 1.00 21.43 704 ASP A O 1
ATOM 5353 N N . TRP A 1 704 ? 21.930 -67.080 -13.331 1.00 21.51 705 TRP A N 1
ATOM 5354 C CA . TRP A 1 704 ? 21.026 -67.419 -14.433 1.00 21.68 705 TRP A CA 1
ATOM 5355 C C . TRP A 1 704 ? 19.842 -66.461 -14.579 1.00 21.74 705 TRP A C 1
ATOM 5356 O O . TRP A 1 704 ? 19.549 -65.997 -15.683 1.00 21.79 705 TRP A O 1
ATOM 5367 N N . PHE A 1 705 ? 19.170 -66.169 -13.468 1.00 21.83 706 PHE A N 1
ATOM 5368 C CA . PHE A 1 705 ? 17.972 -65.329 -13.492 1.00 21.93 706 PHE A CA 1
ATOM 5369 C C . PHE A 1 705 ? 18.268 -63.848 -13.255 1.00 21.98 706 PHE A C 1
ATOM 5370 O O . PHE A 1 705 ? 17.438 -62.991 -13.558 1.00 22.01 706 PHE A O 1
ATOM 5378 N N . ASN A 1 706 ? 19.452 -63.553 -12.726 1.00 22.04 707 ASN A N 1
ATOM 5379 C CA . ASN A 1 706 ? 19.826 -62.182 -12.382 1.00 22.16 707 ASN A CA 1
ATOM 5380 C C . ASN A 1 706 ? 20.727 -61.509 -13.418 1.00 22.32 707 ASN A C 1
ATOM 5381 O O . ASN A 1 706 ? 21.230 -60.405 -13.191 1.00 22.32 707 ASN A O 1
ATOM 5386 N N . LYS A 1 707 ? 20.899 -62.177 -14.556 1.00 22.53 708 LYS A N 1
ATOM 5387 C CA . LYS A 1 707 ? 21.807 -61.747 -15.621 1.00 22.73 708 LYS A CA 1
ATOM 5388 C C . LYS A 1 707 ? 21.585 -60.308 -16.096 1.00 22.90 708 LYS A C 1
ATOM 5389 O O . LYS A 1 707 ? 20.459 -59.901 -16.388 1.00 22.86 708 LYS A O 1
ATOM 5395 N N . LEU A 1 708 ? 22.677 -59.549 -16.146 1.00 23.20 709 LEU A N 1
ATOM 5396 C CA . LEU A 1 708 ? 22.712 -58.248 -16.803 1.00 23.44 709 LEU A CA 1
ATOM 5397 C C . LEU A 1 708 ? 23.620 -58.343 -18.024 1.00 23.63 709 LEU A C 1
ATOM 5398 O O . LEU A 1 708 ? 24.813 -58.635 -17.900 1.00 23.66 709 LEU A O 1
ATOM 5403 N N . ASP A 1 709 ? 23.047 -58.113 -19.201 1.00 23.86 710 ASP A N 1
ATOM 5404 C CA . ASP A 1 709 ? 23.789 -58.222 -20.451 1.00 24.08 710 ASP A CA 1
ATOM 5405 C C . ASP A 1 709 ? 24.106 -56.845 -21.031 1.00 24.15 710 ASP A C 1
ATOM 5406 O O . ASP A 1 709 ? 23.205 -56.114 -21.452 1.00 24.18 710 ASP A O 1
ATOM 5411 N N . PHE A 1 710 ? 25.393 -56.500 -21.043 1.00 24.24 711 PHE A N 1
ATOM 5412 C CA . PHE A 1 710 ? 25.851 -55.217 -21.578 1.00 24.30 711 PHE A CA 1
ATOM 5413 C C . PHE A 1 710 ? 26.291 -55.305 -23.039 1.00 24.41 711 PHE A C 1
ATOM 5414 O O . PHE A 1 710 ? 26.814 -54.338 -23.601 1.00 24.41 711 PHE A O 1
ATOM 5422 N N . THR A 1 711 ? 26.075 -56.470 -23.644 1.00 24.57 712 THR A N 1
ATOM 5423 C CA . THR A 1 711 ? 26.234 -56.638 -25.085 1.00 24.77 712 THR A CA 1
ATOM 5424 C C . THR A 1 711 ? 24.908 -56.294 -25.762 1.00 24.94 712 THR A C 1
ATOM 5425 O O . THR A 1 711 ? 24.835 -56.173 -26.988 1.00 25.00 712 THR A O 1
ATOM 5429 N N . TYR A 1 712 ? 23.872 -56.138 -24.934 1.00 25.10 713 TYR A N 1
ATOM 5430 C CA . TYR A 1 712 ? 22.509 -55.784 -25.354 1.00 25.23 713 TYR A CA 1
ATOM 5431 C C . TYR A 1 712 ? 21.858 -56.819 -26.281 1.00 25.30 713 TYR A C 1
ATOM 5432 O O . TYR A 1 712 ? 20.902 -56.509 -26.995 1.00 25.31 713 TYR A O 1
ATOM 5441 N N . GLU A 1 713 ? 22.374 -58.046 -26.252 1.00 25.42 714 GLU A N 1
ATOM 5442 C CA . GLU A 1 713 ? 21.846 -59.134 -27.075 1.00 25.61 714 GLU A CA 1
ATOM 5443 C C . GLU A 1 713 ? 20.581 -59.746 -26.471 1.00 25.55 714 GLU A C 1
ATOM 5444 O O . GLU A 1 713 ? 19.646 -60.088 -27.198 1.00 25.59 714 GLU A O 1
ATOM 5450 N N . THR A 1 714 ? 20.562 -59.882 -25.145 1.00 25.49 715 THR A N 1
ATOM 5451 C CA . THR A 1 714 ? 19.417 -60.450 -24.426 1.00 25.41 715 THR A CA 1
ATOM 5452 C C . THR A 1 714 ? 19.004 -59.580 -23.239 1.00 25.31 715 THR A C 1
ATOM 5453 O O . THR A 1 714 ? 19.823 -58.847 -22.682 1.00 25.36 715 THR A O 1
ATOM 5457 N N . ASN A 1 715 ? 17.730 -59.665 -22.863 1.00 25.18 716 ASN A N 1
ATOM 5458 C CA . ASN A 1 715 ? 17.230 -59.012 -21.654 1.00 25.06 716 ASN A CA 1
ATOM 5459 C C . ASN A 1 715 ? 16.967 -60.026 -20.537 1.00 25.02 716 ASN A C 1
ATOM 5460 O O . ASN A 1 715 ? 16.469 -59.671 -19.464 1.00 24.95 716 ASN A O 1
ATOM 5465 N N . ASN A 1 716 ? 17.316 -61.283 -20.814 1.00 25.00 717 ASN A N 1
ATOM 5466 C CA . ASN A 1 716 ? 17.149 -62.423 -19.898 1.00 25.05 717 ASN A CA 1
ATOM 5467 C C . ASN A 1 716 ? 15.695 -62.880 -19.690 1.00 25.11 717 ASN A C 1
ATOM 5468 O O . ASN A 1 716 ? 15.395 -63.626 -18.752 1.00 25.11 717 ASN A O 1
ATOM 5473 N N . TRP A 1 717 ? 14.804 -62.435 -20.576 1.00 25.20 718 TRP A N 1
ATOM 5474 C CA . TRP A 1 717 ? 13.433 -62.936 -20.623 1.00 25.26 718 TRP A CA 1
ATOM 5475 C C . TRP A 1 717 ? 13.406 -64.276 -21.349 1.00 25.35 718 TRP A C 1
ATOM 5476 O O . TRP A 1 717 ? 14.036 -64.436 -22.396 1.00 25.38 718 TRP A O 1
ATOM 5487 N N . GLY A 1 718 ? 12.671 -65.231 -20.786 1.00 25.44 719 GLY A N 1
ATOM 5488 C CA . GLY A 1 718 ? 12.521 -66.553 -21.385 1.00 25.54 719 GLY A CA 1
ATOM 5489 C C . GLY A 1 718 ? 13.724 -67.452 -21.176 1.00 25.64 719 GLY A C 1
ATOM 5490 O O . GLY A 1 718 ? 14.297 -67.966 -22.139 1.00 25.69 719 GLY A O 1
ATOM 5491 N N . VAL A 1 719 ? 14.109 -67.634 -19.916 1.00 25.69 720 VAL A N 1
ATOM 5492 C CA . VAL A 1 719 ? 15.192 -68.555 -19.557 1.00 25.77 720 VAL A CA 1
ATOM 5493 C C . VAL A 1 719 ? 14.697 -69.643 -18.591 1.00 25.87 720 VAL A C 1
ATOM 5494 O O . VAL A 1 719 ? 15.447 -70.137 -17.744 1.00 25.89 720 VAL A O 1
ATOM 5498 N N . GLY A 1 720 ? 13.428 -70.016 -18.744 1.00 25.95 721 GLY A N 1
ATOM 5499 C CA . GLY A 1 720 ? 12.792 -71.008 -17.882 1.00 25.97 721 GLY A CA 1
ATOM 5500 C C . GLY A 1 720 ? 12.027 -70.370 -16.739 1.00 26.02 721 GLY A C 1
ATOM 5501 O O . GLY A 1 720 ? 12.277 -69.215 -16.384 1.00 26.03 721 GLY A O 1
ATOM 5502 N N . LEU A 1 721 ? 11.086 -71.123 -16.173 1.00 26.06 722 LEU A N 1
ATOM 5503 C CA . LEU A 1 721 ? 10.338 -70.695 -14.992 1.00 26.09 722 LEU A CA 1
ATOM 5504 C C . LEU A 1 721 ? 11.282 -70.484 -13.805 1.00 26.16 722 LEU A C 1
ATOM 5505 O O . LEU A 1 721 ? 12.208 -71.274 -13.606 1.00 26.23 722 LEU A O 1
ATOM 5510 N N . PRO A 1 722 ? 11.056 -69.412 -13.020 1.00 26.25 723 PRO A N 1
ATOM 5511 C CA . PRO A 1 722 ? 11.883 -69.104 -11.846 1.00 26.29 723 PRO A CA 1
ATOM 5512 C C . PRO A 1 722 ? 11.723 -70.134 -10.719 1.00 26.34 723 PRO A C 1
ATOM 5513 O O . PRO A 1 722 ? 10.722 -70.853 -10.697 1.00 26.30 723 PRO A O 1
ATOM 5517 N N . PRO A 1 723 ? 12.706 -70.210 -9.794 1.00 26.44 724 PRO A N 1
ATOM 5518 C CA . PRO A 1 723 ? 12.715 -71.164 -8.676 1.00 26.53 724 PRO A CA 1
ATOM 5519 C C . PRO A 1 723 ? 11.360 -71.357 -7.992 1.00 26.67 724 PRO A C 1
ATOM 5520 O O . PRO A 1 723 ? 10.622 -70.389 -7.784 1.00 26.67 724 PRO A O 1
ATOM 5524 N N . SER A 1 724 ? 11.062 -72.606 -7.640 1.00 26.81 725 SER A N 1
ATOM 5525 C CA . SER A 1 724 ? 9.740 -73.008 -7.154 1.00 26.96 725 SER A CA 1
ATOM 5526 C C . SER A 1 724 ? 9.341 -72.401 -5.810 1.00 27.08 725 SER A C 1
ATOM 5527 O O . SER A 1 724 ? 8.264 -71.817 -5.693 1.00 27.13 725 SER A O 1
ATOM 5530 N N . GLU A 1 725 ? 10.209 -72.531 -4.807 1.00 27.23 726 GLU A N 1
ATOM 5531 C CA . GLU A 1 725 ? 9.908 -72.089 -3.437 1.00 27.35 726 GLU A CA 1
ATOM 5532 C C . GLU A 1 725 ? 9.299 -70.682 -3.357 1.00 27.41 726 GLU A C 1
ATOM 5533 O O . GLU A 1 725 ? 8.493 -70.398 -2.466 1.00 27.43 726 GLU A O 1
ATOM 5539 N N . LYS A 1 726 ? 9.677 -69.819 -4.298 1.00 27.44 727 LYS A N 1
ATOM 5540 C CA . LYS A 1 726 ? 9.242 -68.422 -4.293 1.00 27.49 727 LYS A CA 1
ATOM 5541 C C . LYS A 1 726 ? 8.183 -68.091 -5.351 1.00 27.49 727 LYS A C 1
ATOM 5542 O O . LYS A 1 726 ? 7.436 -67.123 -5.193 1.00 27.49 727 LYS A O 1
ATOM 5548 N N . ASN A 1 727 ? 8.116 -68.891 -6.414 1.00 27.53 728 ASN A N 1
ATOM 5549 C CA . ASN A 1 727 ? 7.277 -68.565 -7.575 1.00 27.56 728 ASN A CA 1
ATOM 5550 C C . ASN A 1 727 ? 6.310 -69.655 -8.055 1.00 27.66 728 ASN A C 1
ATOM 5551 O O . ASN A 1 727 ? 5.458 -69.389 -8.905 1.00 27.62 728 ASN A O 1
ATOM 5556 N N . GLU A 1 728 ? 6.434 -70.864 -7.503 1.00 27.83 729 GLU A N 1
ATOM 5557 C CA . GLU A 1 728 ? 5.689 -72.047 -7.972 1.00 28.03 729 GLU A CA 1
ATOM 5558 C C . GLU A 1 728 ? 4.197 -71.806 -8.229 1.00 28.15 729 GLU A C 1
ATOM 5559 O O . GLU A 1 728 ? 3.642 -72.315 -9.203 1.00 28.18 729 GLU A O 1
ATOM 5565 N N . ASP A 1 729 ? 3.564 -71.028 -7.354 1.00 28.34 730 ASP A N 1
ATOM 5566 C CA . ASP A 1 729 ? 2.124 -70.774 -7.418 1.00 28.50 730 ASP A CA 1
ATOM 5567 C C . ASP A 1 729 ? 1.716 -69.835 -8.557 1.00 28.63 730 ASP A C 1
ATOM 5568 O O . ASP A 1 729 ? 0.536 -69.751 -8.904 1.00 28.68 730 ASP A O 1
ATOM 5573 N N . ASN A 1 730 ? 2.691 -69.132 -9.129 1.00 28.78 731 ASN A N 1
ATOM 5574 C CA . ASN A 1 730 ? 2.442 -68.219 -10.244 1.00 28.91 731 ASN A CA 1
ATOM 5575 C C . ASN A 1 730 ? 2.920 -68.764 -11.594 1.00 28.99 731 ASN A C 1
ATOM 5576 O O . ASN A 1 730 ? 2.838 -68.075 -12.613 1.00 28.97 731 ASN A O 1
ATOM 5581 N N . TRP A 1 731 ? 3.401 -70.007 -11.587 1.00 29.08 732 TRP A N 1
ATOM 5582 C CA . TRP A 1 731 ? 3.870 -70.699 -12.795 1.00 29.19 732 TRP A CA 1
ATOM 5583 C C . TRP A 1 731 ? 2.836 -70.780 -13.934 1.00 29.37 732 TRP A C 1
ATOM 5584 O O . TRP A 1 731 ? 3.205 -70.595 -15.098 1.00 29.32 732 TRP A O 1
ATOM 5595 N N . PRO A 1 732 ? 1.549 -71.068 -13.612 1.00 29.53 733 PRO A N 1
ATOM 5596 C CA . PRO A 1 732 ? 0.530 -71.140 -14.669 1.00 29.66 733 PRO A CA 1
ATOM 5597 C C . PRO A 1 732 ? 0.274 -69.823 -15.412 1.00 29.80 733 PRO A C 1
ATOM 5598 O O . PRO A 1 732 ? -0.096 -69.853 -16.586 1.00 29.89 733 PRO A O 1
ATOM 5602 N N . LEU A 1 733 ? 0.457 -68.688 -14.737 1.00 29.91 734 LEU A N 1
ATOM 5603 C CA . LEU A 1 733 ? 0.308 -67.378 -15.384 1.00 30.04 734 LEU A CA 1
ATOM 5604 C C . LEU A 1 733 ? 1.636 -66.813 -15.903 1.00 30.12 734 LEU A C 1
ATOM 5605 O O . LEU A 1 733 ? 1.674 -65.705 -16.443 1.00 30.12 734 LEU A O 1
ATOM 5610 N N . MET A 1 734 ? 2.712 -67.580 -15.733 1.00 30.23 735 MET A N 1
ATOM 5611 C CA . MET A 1 734 ? 4.037 -67.208 -16.236 1.00 30.33 735 MET A CA 1
ATOM 5612 C C . MET A 1 734 ? 4.384 -67.972 -17.511 1.00 30.42 735 MET A C 1
ATOM 5613 O O . MET A 1 734 ? 4.907 -67.393 -18.466 1.00 30.48 735 MET A O 1
ATOM 5618 N N . LYS A 1 735 ? 4.085 -69.271 -17.509 1.00 30.51 736 LYS A N 1
ATOM 5619 C CA . LYS A 1 735 ? 4.452 -70.193 -18.591 1.00 30.58 736 LYS A CA 1
ATOM 5620 C C . LYS A 1 735 ? 4.062 -69.723 -20.007 1.00 30.69 736 LYS A C 1
ATOM 5621 O O . LYS A 1 735 ? 4.940 -69.610 -20.865 1.00 30.75 736 LYS A O 1
ATOM 5627 N N . PRO A 1 736 ? 2.762 -69.438 -20.256 1.00 30.81 737 PRO A N 1
ATOM 5628 C CA . PRO A 1 736 ? 2.354 -69.053 -21.614 1.00 30.88 737 PRO A CA 1
ATOM 5629 C C . PRO A 1 736 ? 2.967 -67.733 -22.089 1.00 30.94 737 PRO A C 1
ATOM 5630 O O . PRO A 1 736 ? 3.197 -67.560 -23.288 1.00 31.01 737 PRO A O 1
ATOM 5634 N N . ARG A 1 737 ? 3.222 -66.819 -21.154 1.00 31.00 738 ARG A N 1
ATOM 5635 C CA . ARG A 1 737 ? 3.888 -65.550 -21.456 1.00 31.02 738 ARG A CA 1
ATOM 5636 C C . ARG A 1 737 ? 5.364 -65.756 -21.792 1.00 31.11 738 ARG A C 1
ATOM 5637 O O . ARG A 1 737 ? 5.912 -65.065 -22.654 1.00 31.08 738 ARG A O 1
ATOM 5645 N N . LEU A 1 738 ? 5.996 -66.709 -21.109 1.00 31.23 739 LEU A N 1
ATOM 5646 C CA . LEU A 1 738 ? 7.389 -67.067 -21.371 1.00 31.33 739 LEU A CA 1
ATOM 5647 C C . LEU A 1 738 ? 7.540 -67.851 -22.675 1.00 31.45 739 LEU A C 1
ATOM 5648 O O . LEU A 1 738 ? 8.516 -67.665 -23.405 1.00 31.44 739 LEU A O 1
ATOM 5653 N N . GLU A 1 739 ? 6.568 -68.718 -22.960 1.00 31.57 740 GLU A N 1
ATOM 5654 C CA . GLU A 1 739 ? 6.596 -69.571 -24.153 1.00 31.71 740 GLU A CA 1
ATOM 5655 C C . GLU A 1 739 ? 6.294 -68.822 -25.456 1.00 31.72 740 GLU A C 1
ATOM 5656 O O . GLU A 1 739 ? 6.601 -69.317 -26.544 1.00 31.71 740 GLU A O 1
ATOM 5662 N N . ASN A 1 740 ? 5.693 -67.640 -25.340 1.00 31.74 741 ASN A N 1
ATOM 5663 C CA . ASN A 1 740 ? 5.348 -66.823 -26.502 1.00 31.76 741 ASN A CA 1
ATOM 5664 C C . ASN A 1 740 ? 6.530 -65.960 -26.961 1.00 31.72 741 ASN A C 1
ATOM 5665 O O . ASN A 1 740 ? 6.986 -65.090 -26.213 1.00 31.79 741 ASN A O 1
ATOM 5670 N N . PRO A 1 741 ? 7.032 -66.204 -28.190 1.00 31.67 742 PRO A N 1
ATOM 5671 C CA . PRO A 1 741 ? 8.194 -65.489 -28.739 1.00 31.63 742 PRO A CA 1
ATOM 5672 C C . PRO A 1 741 ? 8.007 -63.975 -28.880 1.00 31.60 742 PRO A C 1
ATOM 5673 O O . PRO A 1 741 ? 8.990 -63.234 -28.829 1.00 31.61 742 PRO A O 1
ATOM 5677 N N . SER A 1 742 ? 6.763 -63.528 -29.050 1.00 31.57 743 SER A N 1
ATOM 5678 C CA . SER A 1 742 ? 6.456 -62.104 -29.233 1.00 31.53 743 SER A CA 1
ATOM 5679 C C . SER A 1 742 ? 6.659 -61.272 -27.963 1.00 31.49 743 SER A C 1
ATOM 5680 O O . SER A 1 742 ? 6.648 -60.039 -28.016 1.00 31.59 743 SER A O 1
ATOM 5683 N N . PHE A 1 743 ? 6.839 -61.952 -26.833 1.00 31.37 744 PHE A N 1
ATOM 5684 C CA . PHE A 1 743 ? 7.108 -61.298 -25.553 1.00 31.24 744 PHE A CA 1
ATOM 5685 C C . PHE A 1 743 ? 8.572 -60.882 -25.397 1.00 31.14 744 PHE A C 1
ATOM 5686 O O . PHE A 1 743 ? 8.873 -59.915 -24.694 1.00 31.10 744 PHE A O 1
ATOM 5694 N N . LYS A 1 744 ? 9.471 -61.617 -26.049 1.00 31.02 745 LYS A N 1
ATOM 5695 C CA . LYS A 1 744 ? 10.909 -61.371 -25.947 1.00 30.93 745 LYS A CA 1
ATOM 5696 C C . LYS A 1 744 ? 11.364 -60.262 -26.901 1.00 30.85 745 LYS A C 1
ATOM 5697 O O . LYS A 1 744 ? 11.208 -60.385 -28.119 1.00 30.86 745 LYS A O 1
ATOM 5703 N N . PRO A 1 745 ? 11.928 -59.170 -26.348 1.00 30.77 746 PRO A N 1
ATOM 5704 C CA . PRO A 1 745 ? 12.410 -58.069 -27.181 1.00 30.68 746 PRO A CA 1
ATOM 5705 C C . PRO A 1 745 ? 13.743 -58.397 -27.850 1.00 30.60 746 PRO A C 1
ATOM 5706 O O . PRO A 1 745 ? 14.490 -59.247 -27.362 1.00 30.60 746 PRO A O 1
ATOM 5710 N N . ALA A 1 746 ? 14.023 -57.724 -28.962 1.00 30.51 747 ALA A N 1
ATOM 5711 C CA . ALA A 1 746 ? 15.272 -57.912 -29.698 1.00 30.43 747 ALA A CA 1
ATOM 5712 C C . ALA A 1 746 ? 16.295 -56.828 -29.346 1.00 30.35 747 ALA A C 1
ATOM 5713 O O . ALA A 1 746 ? 16.045 -55.987 -28.477 1.00 30.34 747 ALA A O 1
ATOM 5715 N N . LYS A 1 747 ? 17.442 -56.858 -30.025 1.00 30.24 748 LYS A N 1
ATOM 5716 C CA . LYS A 1 747 ? 18.535 -55.908 -29.798 1.00 30.10 748 LYS A CA 1
ATOM 5717 C C . LYS A 1 747 ? 18.112 -54.453 -30.028 1.00 29.98 748 LYS A C 1
ATOM 5718 O O . LYS A 1 747 ? 18.509 -53.560 -29.275 1.00 30.02 748 LYS A O 1
ATOM 5724 N N . GLY A 1 748 ? 17.304 -54.231 -31.064 1.00 29.82 749 GLY A N 1
ATOM 5725 C CA . GLY A 1 748 ? 16.823 -52.896 -31.423 1.00 29.60 749 GLY A CA 1
ATOM 5726 C C . GLY A 1 748 ? 15.918 -52.252 -30.387 1.00 29.50 749 GLY A C 1
ATOM 5727 O O . GLY A 1 748 ? 15.923 -51.030 -30.232 1.00 29.56 749 GLY A O 1
ATOM 5728 N N . HIS A 1 749 ? 15.140 -53.075 -29.685 1.00 29.32 750 HIS A N 1
ATOM 5729 C CA . HIS A 1 749 ? 14.253 -52.606 -28.618 1.00 29.17 750 HIS A CA 1
ATOM 5730 C C . HIS A 1 749 ? 15.061 -52.096 -27.428 1.00 28.97 750 HIS A C 1
ATOM 5731 O O . HIS A 1 749 ? 14.820 -50.995 -26.928 1.00 28.96 750 HIS A O 1
ATOM 5738 N N . ILE A 1 750 ? 16.017 -52.916 -26.994 1.00 28.72 751 ILE A N 1
ATOM 5739 C CA . ILE A 1 750 ? 16.872 -52.641 -25.839 1.00 28.45 751 ILE A CA 1
ATOM 5740 C C . ILE A 1 750 ? 17.639 -51.323 -25.985 1.00 28.36 751 ILE A C 1
ATOM 5741 O O . ILE A 1 750 ? 17.658 -50.504 -25.060 1.00 28.28 751 ILE A O 1
ATOM 5746 N N . LEU A 1 751 ? 18.248 -51.120 -27.152 1.00 28.22 752 LEU A N 1
ATOM 5747 C CA . LEU A 1 751 ? 19.047 -49.923 -27.423 1.00 28.06 752 LEU A CA 1
ATOM 5748 C C . LEU A 1 751 ? 18.201 -48.651 -27.524 1.00 27.89 752 LEU A C 1
ATOM 5749 O O . LEU A 1 751 ? 18.642 -47.574 -27.113 1.00 27.89 752 LEU A O 1
ATOM 5754 N N . ALA A 1 752 ? 16.993 -48.784 -28.068 1.00 27.66 753 ALA A N 1
ATOM 5755 C CA . ALA A 1 752 ? 16.065 -47.660 -28.193 1.00 27.45 753 ALA A CA 1
ATOM 5756 C C . ALA A 1 752 ? 15.522 -47.224 -26.833 1.00 27.27 753 ALA A C 1
ATOM 5757 O O . ALA A 1 752 ? 15.308 -46.033 -26.599 1.00 27.27 753 ALA A O 1
ATOM 5759 N N . ALA A 1 753 ? 15.305 -48.195 -25.946 1.00 26.98 754 ALA A N 1
ATOM 5760 C CA . ALA A 1 753 ? 14.864 -47.928 -24.578 1.00 26.74 754 ALA A CA 1
ATOM 5761 C C . ALA A 1 753 ? 15.946 -47.214 -23.770 1.00 26.57 754 ALA A C 1
ATOM 5762 O O . ALA A 1 753 ? 15.641 -46.371 -22.926 1.00 26.57 754 ALA A O 1
ATOM 5764 N N . LEU A 1 754 ? 17.204 -47.565 -24.035 1.00 26.36 755 LEU A N 1
ATOM 5765 C CA . LEU A 1 754 ? 18.358 -46.931 -23.396 1.00 26.18 755 LEU A CA 1
ATOM 5766 C C . LEU A 1 754 ? 18.552 -45.493 -23.875 1.00 26.05 755 LEU A C 1
ATOM 5767 O O . LEU A 1 754 ? 18.760 -44.587 -23.064 1.00 26.04 755 LEU A O 1
ATOM 5772 N N . ASP A 1 755 ? 18.481 -45.295 -25.190 1.00 25.90 756 ASP A N 1
ATOM 5773 C CA . ASP A 1 755 ? 18.637 -43.973 -25.796 1.00 25.76 756 ASP A CA 1
ATOM 5774 C C . ASP A 1 755 ? 17.510 -43.031 -25.365 1.00 25.61 756 ASP A C 1
ATOM 5775 O O . ASP A 1 755 ? 17.731 -41.834 -25.174 1.00 25.55 756 ASP A O 1
ATOM 5780 N N . SER A 1 756 ? 16.310 -43.586 -25.204 1.00 25.50 757 SER A N 1
ATOM 5781 C CA . SER A 1 756 ? 15.158 -42.832 -24.714 1.00 25.38 757 SER A CA 1
ATOM 5782 C C . SER A 1 756 ? 15.291 -42.488 -23.228 1.00 25.23 757 SER A C 1
ATOM 5783 O O . SER A 1 756 ? 14.782 -41.461 -22.779 1.00 25.24 757 SER A O 1
ATOM 5786 N N . PHE A 1 757 ? 15.974 -43.352 -22.478 1.00 25.03 758 PHE A N 1
ATOM 5787 C CA . PHE A 1 757 ? 16.246 -43.117 -21.060 1.00 24.84 758 PHE A CA 1
ATOM 5788 C C . PHE A 1 757 ? 17.256 -41.982 -20.879 1.00 24.73 758 PHE A C 1
ATOM 5789 O O . PHE A 1 757 ? 17.051 -41.089 -20.054 1.00 24.77 758 PHE A O 1
ATOM 5797 N N . VAL A 1 758 ? 18.336 -42.028 -21.658 1.00 24.57 759 VAL A N 1
ATOM 5798 C CA . VAL A 1 758 ? 19.403 -41.022 -21.613 1.00 24.39 759 VAL A CA 1
ATOM 5799 C C . VAL A 1 758 ? 18.866 -39.618 -21.906 1.00 24.30 759 VAL A C 1
ATOM 5800 O O . VAL A 1 758 ? 19.243 -38.651 -21.238 1.00 24.31 759 VAL A O 1
ATOM 5804 N N . ASP A 1 759 ? 17.974 -39.526 -22.891 1.00 24.21 760 ASP A N 1
ATOM 5805 C CA . ASP A 1 759 ? 17.357 -38.262 -23.293 1.00 24.09 760 ASP A CA 1
ATOM 5806 C C . ASP A 1 759 ? 16.564 -37.586 -22.176 1.00 23.94 760 ASP A C 1
ATOM 5807 O O . ASP A 1 759 ? 16.623 -36.366 -22.027 1.00 23.93 760 ASP A O 1
ATOM 5812 N N . ILE A 1 760 ? 15.830 -38.381 -21.397 1.00 23.81 761 ILE A N 1
ATOM 5813 C CA . ILE A 1 760 ? 14.986 -37.853 -20.317 1.00 23.70 761 ILE A CA 1
ATOM 5814 C C . ILE A 1 760 ? 15.821 -37.264 -19.177 1.00 23.62 761 ILE A C 1
ATOM 5815 O O . ILE A 1 760 ? 15.484 -36.202 -18.646 1.00 23.67 761 ILE A O 1
ATOM 5820 N N . LEU A 1 761 ? 16.908 -37.947 -18.819 1.00 23.49 762 LEU A N 1
ATOM 5821 C CA . LEU A 1 761 ? 17.844 -37.451 -17.809 1.00 23.39 762 LEU A CA 1
ATOM 5822 C C . LEU A 1 761 ? 18.397 -36.076 -18.172 1.00 23.32 762 LEU A C 1
ATOM 5823 O O . LEU A 1 761 ? 18.471 -35.188 -17.320 1.00 23.29 762 LEU A O 1
ATOM 5828 N N . LYS A 1 762 ? 18.772 -35.909 -19.440 1.00 23.22 763 LYS A N 1
ATOM 5829 C CA . LYS A 1 762 ? 19.302 -34.641 -19.945 1.00 23.11 763 LYS A CA 1
ATOM 5830 C C . LYS A 1 762 ? 18.277 -33.509 -19.865 1.00 22.97 763 LYS A C 1
ATOM 5831 O O . LYS A 1 762 ? 18.645 -32.359 -19.617 1.00 22.95 763 LYS A O 1
ATOM 5837 N N . ILE A 1 763 ? 17.003 -33.844 -20.071 1.00 22.82 764 ILE A N 1
ATOM 5838 C CA . ILE A 1 763 ? 15.904 -32.879 -19.949 1.00 22.74 764 ILE A CA 1
ATOM 5839 C C . ILE A 1 763 ? 15.752 -32.399 -18.501 1.00 22.73 764 ILE A C 1
ATOM 5840 O O . ILE A 1 763 ? 15.550 -31.207 -18.256 1.00 22.69 764 ILE A O 1
ATOM 5845 N N . ARG A 1 764 ? 15.865 -33.331 -17.553 1.00 22.69 765 ARG A N 1
ATOM 5846 C CA . ARG A 1 764 ? 15.783 -33.013 -16.126 1.00 22.70 765 ARG A CA 1
ATOM 5847 C C . ARG A 1 764 ? 16.849 -32.001 -15.698 1.00 22.73 765 ARG A C 1
ATOM 5848 O O . ARG A 1 764 ? 16.565 -31.080 -14.927 1.00 22.65 765 ARG A O 1
ATOM 5856 N N . TYR A 1 765 ? 18.065 -32.174 -16.210 1.00 22.79 766 TYR A N 1
ATOM 5857 C CA . TYR A 1 765 ? 19.189 -31.312 -15.847 1.00 22.88 766 TYR A CA 1
ATOM 5858 C C . TYR A 1 765 ? 19.398 -30.134 -16.804 1.00 23.03 766 TYR A C 1
ATOM 5859 O O . TYR A 1 765 ? 20.397 -29.416 -16.708 1.00 23.06 766 TYR A O 1
ATOM 5868 N N . SER A 1 766 ? 18.447 -29.933 -17.714 1.00 23.18 767 SER A N 1
ATOM 5869 C CA . SER A 1 766 ? 18.443 -28.761 -18.588 1.00 23.36 767 SER A CA 1
ATOM 5870 C C . SER A 1 766 ? 17.637 -27.624 -17.962 1.00 23.48 767 SER A C 1
ATOM 5871 O O . SER A 1 766 ? 17.628 -26.501 -18.472 1.00 23.55 767 SER A O 1
ATOM 5874 N N . SER A 1 767 ? 16.964 -27.928 -16.855 1.00 23.65 768 SER A N 1
ATOM 5875 C CA . SER A 1 767 ? 16.149 -26.955 -16.138 1.00 23.81 768 SER A CA 1
ATOM 5876 C C . SER A 1 767 ? 16.212 -27.198 -14.629 1.00 23.99 768 SER A C 1
ATOM 5877 O O . SER A 1 767 ? 15.981 -28.321 -14.173 1.00 24.03 768 SER A O 1
ATOM 5880 N N . PRO A 1 768 ? 16.529 -26.148 -13.848 1.00 24.16 769 PRO A N 1
ATOM 5881 C CA . PRO A 1 768 ? 16.501 -26.260 -12.388 1.00 24.31 769 PRO A CA 1
ATOM 5882 C C . PRO A 1 768 ? 15.072 -26.346 -11.842 1.00 24.47 769 PRO A C 1
ATOM 5883 O O . PRO A 1 768 ? 14.880 -26.614 -10.652 1.00 24.47 769 PRO A O 1
ATOM 5887 N N . LEU A 1 769 ? 14.088 -26.132 -12.715 1.00 24.63 770 LEU A N 1
ATOM 5888 C CA . LEU A 1 769 ? 12.672 -26.146 -12.338 1.00 24.78 770 LEU A CA 1
ATOM 5889 C C . LEU A 1 769 ? 12.144 -27.540 -11.986 1.00 24.90 770 LEU A C 1
ATOM 5890 O O . LEU A 1 769 ? 11.149 -27.664 -11.267 1.00 24.93 770 LEU A O 1
ATOM 5895 N N . PHE A 1 770 ? 12.807 -28.578 -12.492 1.00 25.02 771 PHE A N 1
ATOM 5896 C CA . PHE A 1 770 ? 12.467 -29.960 -12.145 1.00 25.18 771 PHE A CA 1
ATOM 5897 C C . PHE A 1 770 ? 12.991 -30.341 -10.760 1.00 25.24 771 PHE A C 1
ATOM 5898 O O . PHE A 1 770 ? 12.535 -31.320 -10.162 1.00 25.26 771 PHE A O 1
ATOM 5906 N N . ARG A 1 771 ? 13.949 -29.563 -10.261 1.00 25.28 772 ARG A N 1
ATOM 5907 C CA . ARG A 1 771 ? 14.618 -29.852 -8.996 1.00 25.31 772 ARG A CA 1
ATOM 5908 C C . ARG A 1 771 ? 14.467 -28.699 -8.002 1.00 25.36 772 ARG A C 1
ATOM 5909 O O . ARG A 1 771 ? 15.456 -28.083 -7.594 1.00 25.34 772 ARG A O 1
ATOM 5917 N N . LEU A 1 772 ? 13.224 -28.412 -7.622 1.00 25.43 773 LEU A N 1
ATOM 5918 C CA . LEU A 1 772 ? 12.930 -27.361 -6.646 1.00 25.50 773 LEU A CA 1
ATOM 5919 C C . LEU A 1 772 ? 13.276 -27.838 -5.235 1.00 25.59 773 LEU A C 1
ATOM 5920 O O . LEU A 1 772 ? 12.896 -28.941 -4.834 1.00 25.57 773 LEU A O 1
ATOM 5925 N N . SER A 1 773 ? 13.995 -26.998 -4.492 1.00 25.70 774 SER A N 1
ATOM 5926 C CA . SER A 1 773 ? 14.615 -27.408 -3.227 1.00 25.81 774 SER A CA 1
ATOM 5927 C C . SER A 1 773 ? 13.711 -27.360 -1.990 1.00 25.85 774 SER A C 1
ATOM 5928 O O . SER A 1 773 ? 13.916 -28.131 -1.049 1.00 25.85 774 SER A O 1
ATOM 5931 N N . THR A 1 774 ? 12.726 -26.462 -1.989 1.00 25.88 775 THR A N 1
ATOM 5932 C CA . THR A 1 774 ? 11.852 -26.278 -0.822 1.00 25.94 775 THR A CA 1
ATOM 5933 C C . THR A 1 774 ? 10.376 -26.562 -1.120 1.00 25.98 775 THR A C 1
ATOM 5934 O O . THR A 1 774 ? 9.954 -26.564 -2.278 1.00 25.99 775 THR A O 1
ATOM 5938 N N . ALA A 1 775 ? 9.605 -26.797 -0.058 1.00 26.00 776 ALA A N 1
ATOM 5939 C CA . ALA A 1 775 ? 8.174 -27.088 -0.161 1.00 26.05 776 ALA A CA 1
ATOM 5940 C C . ALA A 1 775 ? 7.361 -25.894 -0.660 1.00 26.07 776 ALA A C 1
ATOM 5941 O O . ALA A 1 775 ? 6.397 -26.066 -1.407 1.00 26.08 776 ALA A O 1
ATOM 5943 N N . ASN A 1 776 ? 7.756 -24.693 -0.241 1.00 26.17 777 ASN A N 1
ATOM 5944 C CA . ASN A 1 776 ? 7.069 -23.462 -0.630 1.00 26.25 777 ASN A CA 1
ATOM 5945 C C . ASN A 1 776 ? 7.289 -23.081 -2.096 1.00 26.30 777 ASN A C 1
ATOM 5946 O O . ASN A 1 776 ? 6.450 -22.403 -2.697 1.00 26.32 777 ASN A O 1
ATOM 5951 N N . ASP A 1 777 ? 8.416 -23.516 -2.660 1.00 26.33 778 ASP A N 1
ATOM 5952 C CA . ASP A 1 777 ? 8.697 -23.338 -4.086 1.00 26.32 778 ASP A CA 1
ATOM 5953 C C . ASP A 1 777 ? 7.740 -24.161 -4.945 1.00 26.29 778 ASP A C 1
ATOM 5954 O O . ASP A 1 777 ? 7.263 -23.687 -5.977 1.00 26.27 778 ASP A O 1
ATOM 5959 N N . ILE A 1 778 ? 7.466 -25.389 -4.506 1.00 26.25 779 ILE A N 1
ATOM 5960 C CA . ILE A 1 778 ? 6.592 -26.314 -5.233 1.00 26.27 779 ILE A CA 1
ATOM 5961 C C . ILE A 1 778 ? 5.134 -25.837 -5.237 1.00 26.36 779 ILE A C 1
ATOM 5962 O O . ILE A 1 778 ? 4.467 -25.883 -6.273 1.00 26.31 779 ILE A O 1
ATOM 5967 N N . LYS A 1 779 ? 4.659 -25.367 -4.084 1.00 26.52 780 LYS A N 1
ATOM 5968 C CA . LYS A 1 779 ? 3.302 -24.831 -3.943 1.00 26.67 780 LYS A CA 1
ATOM 5969 C C . LYS A 1 779 ? 3.015 -23.722 -4.954 1.00 26.76 780 LYS A C 1
ATOM 5970 O O . LYS A 1 779 ? 1.977 -23.729 -5.622 1.00 26.80 780 LYS A O 1
ATOM 5976 N N . GLN A 1 780 ? 3.952 -22.781 -5.054 1.00 26.82 781 GLN A N 1
ATOM 5977 C CA . GLN A 1 780 ? 3.804 -21.581 -5.873 1.00 26.93 781 GLN A CA 1
ATOM 5978 C C . GLN A 1 780 ? 3.969 -21.854 -7.370 1.00 26.94 781 GLN A C 1
ATOM 5979 O O . GLN A 1 780 ? 3.283 -21.243 -8.193 1.00 26.95 781 GLN A O 1
ATOM 5985 N N . ARG A 1 781 ? 4.867 -22.776 -7.714 1.00 26.95 782 ARG A N 1
ATOM 5986 C CA . ARG A 1 781 ? 5.288 -22.967 -9.105 1.00 26.92 782 ARG A CA 1
ATOM 5987 C C . ARG A 1 781 ? 4.638 -24.148 -9.827 1.00 26.94 782 ARG A C 1
ATOM 5988 O O . ARG A 1 781 ? 4.322 -24.049 -11.014 1.00 27.01 782 ARG A O 1
ATOM 5996 N N . VAL A 1 782 ? 4.448 -25.260 -9.118 1.00 26.93 783 VAL A N 1
ATOM 5997 C CA . VAL A 1 782 ? 3.909 -26.481 -9.728 1.00 26.93 783 VAL A CA 1
ATOM 5998 C C . VAL A 1 782 ? 2.380 -26.464 -9.761 1.00 27.03 783 VAL A C 1
ATOM 5999 O O . VAL A 1 782 ? 1.724 -26.282 -8.732 1.00 27.05 783 VAL A O 1
ATOM 6003 N N . ARG A 1 783 ? 1.829 -26.647 -10.959 1.00 27.18 784 ARG A N 1
ATOM 6004 C CA . ARG A 1 783 ? 0.385 -26.660 -11.179 1.00 27.35 784 ARG A CA 1
ATOM 6005 C C . ARG A 1 783 ? -0.012 -27.825 -12.079 1.00 27.34 784 ARG A C 1
ATOM 6006 O O . ARG A 1 783 ? 0.613 -28.061 -13.114 1.00 27.36 784 ARG A O 1
ATOM 6014 N N . PHE A 1 784 ? -1.050 -28.552 -11.673 1.00 27.37 785 PHE A N 1
ATOM 6015 C CA . PHE A 1 784 ? -1.626 -29.615 -12.495 1.00 27.32 785 PHE A CA 1
ATOM 6016 C C . PHE A 1 784 ? -2.901 -29.116 -13.167 1.00 27.45 785 PHE A C 1
ATOM 6017 O O . PHE A 1 784 ? -3.621 -28.291 -12.600 1.00 27.49 785 PHE A O 1
ATOM 6025 N N . HIS A 1 785 ? -3.178 -29.613 -14.371 1.00 27.60 786 HIS A N 1
ATOM 6026 C CA . HIS A 1 785 ? -4.233 -29.034 -15.207 1.00 27.81 786 HIS A CA 1
ATOM 6027 C C . HIS A 1 785 ? -5.410 -29.964 -15.518 1.00 27.99 786 HIS A C 1
ATOM 6028 O O . HIS A 1 785 ? -6.569 -29.553 -15.406 1.00 28.03 786 HIS A O 1
ATOM 6035 N N . ASN A 1 786 ? -5.118 -31.204 -15.905 1.00 28.20 787 ASN A N 1
ATOM 6036 C CA . ASN A 1 786 ? -6.162 -32.178 -16.227 1.00 28.45 787 ASN A CA 1
ATOM 6037 C C . ASN A 1 786 ? -6.828 -32.742 -14.965 1.00 28.66 787 ASN A C 1
ATOM 6038 O O . ASN A 1 786 ? -6.596 -33.892 -14.578 1.00 28.71 787 ASN A O 1
ATOM 6043 N N . THR A 1 787 ? -7.657 -31.916 -14.330 1.00 28.92 788 THR A N 1
ATOM 6044 C CA . THR A 1 787 ? -8.287 -32.263 -13.055 1.00 29.15 788 THR A CA 1
ATOM 6045 C C . THR A 1 787 ? -9.809 -32.124 -13.109 1.00 29.37 788 THR A C 1
ATOM 6046 O O . THR A 1 787 ? -10.359 -31.563 -14.061 1.00 29.41 788 THR A O 1
ATOM 6050 N N . GLY A 1 788 ? -10.477 -32.644 -12.079 1.00 29.58 789 GLY A N 1
ATOM 6051 C CA . GLY A 1 788 ? -11.928 -32.530 -11.943 1.00 29.78 789 GLY A CA 1
ATOM 6052 C C . GLY A 1 788 ? -12.681 -33.742 -12.462 1.00 29.93 789 GLY A C 1
ATOM 6053 O O . GLY A 1 788 ? -12.068 -34.752 -12.812 1.00 29.96 789 GLY A O 1
ATOM 6054 N N . PRO A 1 789 ? -14.025 -33.656 -12.510 1.00 30.01 790 PRO A N 1
ATOM 6055 C CA . PRO A 1 789 ? -14.835 -34.735 -13.078 1.00 30.02 790 PRO A CA 1
ATOM 6056 C C . PRO A 1 789 ? -14.779 -34.751 -14.606 1.00 30.06 790 PRO A C 1
ATOM 6057 O O . PRO A 1 789 ? -15.168 -35.743 -15.227 1.00 30.11 790 PRO A O 1
ATOM 6061 N N . SER A 1 790 ? -14.287 -33.662 -15.194 1.00 30.08 791 SER A N 1
ATOM 6062 C CA . SER A 1 790 ? -14.247 -33.495 -16.647 1.00 30.11 791 SER A CA 1
ATOM 6063 C C . SER A 1 790 ? -12.885 -33.821 -17.270 1.00 30.03 791 SER A C 1
ATOM 6064 O O . SER A 1 790 ? -12.672 -33.573 -18.460 1.00 30.09 791 SER A O 1
ATOM 6067 N N . LEU A 1 791 ? -11.975 -34.380 -16.473 1.00 29.93 792 LEU A N 1
ATOM 6068 C CA . LEU A 1 791 ? -10.619 -34.685 -16.944 1.00 29.79 792 LEU A CA 1
ATOM 6069 C C . LEU A 1 791 ? -10.594 -35.820 -17.968 1.00 29.71 792 LEU A C 1
ATOM 6070 O O . LEU A 1 791 ? -11.470 -36.689 -17.968 1.00 29.69 792 LEU A O 1
ATOM 6075 N N . VAL A 1 792 ? -9.585 -35.794 -18.836 1.00 29.57 793 VAL A N 1
ATOM 6076 C CA . VAL A 1 792 ? -9.347 -36.872 -19.791 1.00 29.46 793 VAL A CA 1
ATOM 6077 C C . VAL A 1 792 ? -8.558 -37.982 -19.089 1.00 29.41 793 VAL A C 1
ATOM 6078 O O . VAL A 1 792 ? -7.415 -37.762 -18.683 1.00 29.40 793 VAL A O 1
ATOM 6082 N N . PRO A 1 793 ? -9.171 -39.175 -18.936 1.00 29.37 794 PRO A N 1
ATOM 6083 C CA . PRO A 1 793 ? -8.546 -40.292 -18.222 1.00 29.31 794 PRO A CA 1
ATOM 6084 C C . PRO A 1 793 ? -7.193 -40.699 -18.807 1.00 29.28 794 PRO A C 1
ATOM 6085 O O . PRO A 1 793 ? -7.015 -40.686 -20.026 1.00 29.27 794 PRO A O 1
ATOM 6089 N N . GLY A 1 794 ? -6.254 -41.042 -17.929 1.00 29.26 795 GLY A N 1
ATOM 6090 C CA . GLY A 1 794 ? -4.924 -41.490 -18.337 1.00 29.24 795 GLY A CA 1
ATOM 6091 C C . GLY A 1 794 ? -3.997 -40.387 -18.820 1.00 29.26 795 GLY A C 1
ATOM 6092 O O . GLY A 1 794 ? -3.012 -40.656 -19.511 1.00 29.22 795 GLY A O 1
ATOM 6093 N N . VAL A 1 795 ? -4.312 -39.145 -18.461 1.00 29.27 796 VAL A N 1
ATOM 6094 C CA . VAL A 1 795 ? -3.493 -37.997 -18.842 1.00 29.28 796 VAL A CA 1
ATOM 6095 C C . VAL A 1 795 ? -3.178 -37.124 -17.627 1.00 29.35 796 VAL A C 1
ATOM 6096 O O . VAL A 1 795 ? -4.082 -36.637 -16.945 1.00 29.36 796 VAL A O 1
ATOM 6100 N N . ILE A 1 796 ? -1.886 -36.948 -17.364 1.00 29.46 797 ILE A N 1
ATOM 6101 C CA . ILE A 1 796 ? -1.414 -36.049 -16.316 1.00 29.53 797 ILE A CA 1
ATOM 6102 C C . ILE A 1 796 ? -0.672 -34.875 -16.955 1.00 29.70 797 ILE A C 1
ATOM 6103 O O . ILE A 1 796 ? 0.268 -35.071 -17.728 1.00 29.76 797 ILE A O 1
ATOM 6108 N N . VAL A 1 797 ? -1.116 -33.662 -16.639 1.00 29.92 798 VAL A N 1
ATOM 6109 C CA . VAL A 1 797 ? -0.480 -32.445 -17.134 1.00 30.16 798 VAL A CA 1
ATOM 6110 C C . VAL A 1 797 ? 0.160 -31.691 -15.970 1.00 30.38 798 VAL A C 1
ATOM 6111 O O . VAL A 1 797 ? -0.530 -31.263 -15.043 1.00 30.32 798 VAL A O 1
ATOM 6115 N N . MET A 1 798 ? 1.482 -31.545 -16.024 1.00 30.72 799 MET A N 1
ATOM 6116 C CA . MET A 1 798 ? 2.240 -30.863 -14.975 1.00 31.03 799 MET A CA 1
ATOM 6117 C C . MET A 1 798 ? 2.942 -29.627 -15.528 1.00 31.31 799 MET A C 1
ATOM 6118 O O . MET A 1 798 ? 3.683 -29.714 -16.505 1.00 31.36 799 MET A O 1
ATOM 6123 N N . GLY A 1 799 ? 2.704 -28.482 -14.894 1.00 31.70 800 GLY A N 1
ATOM 6124 C CA . GLY A 1 799 ? 3.311 -27.221 -15.311 1.00 32.23 800 GLY A CA 1
ATOM 6125 C C . GLY A 1 799 ? 4.116 -26.568 -14.205 1.00 32.65 800 GLY A C 1
ATOM 6126 O O . GLY A 1 799 ? 3.650 -26.467 -13.069 1.00 32.68 800 GLY A O 1
ATOM 6127 N N . ILE A 1 800 ? 5.329 -26.132 -14.539 1.00 33.09 801 ILE A N 1
ATOM 6128 C CA . ILE A 1 800 ? 6.209 -25.452 -13.586 1.00 33.53 801 ILE A CA 1
ATOM 6129 C C . ILE A 1 800 ? 6.440 -24.000 -14.014 1.00 33.86 801 ILE A C 1
ATOM 6130 O O . ILE A 1 800 ? 6.911 -23.736 -15.123 1.00 33.83 801 ILE A O 1
ATOM 6135 N N . GLU A 1 801 ? 6.107 -23.071 -13.120 1.00 34.38 802 GLU A N 1
ATOM 6136 C CA . GLU A 1 801 ? 6.182 -21.637 -13.398 1.00 34.92 802 GLU A CA 1
ATOM 6137 C C . GLU A 1 801 ? 7.487 -21.017 -12.891 1.00 35.22 802 GLU A C 1
ATOM 6138 O O . GLU A 1 801 ? 8.011 -21.417 -11.851 1.00 35.25 802 GLU A O 1
ATOM 6144 N N . ASP A 1 802 ? 8.002 -20.042 -13.637 1.00 35.64 803 ASP A N 1
ATOM 6145 C CA . ASP A 1 802 ? 9.188 -19.286 -13.237 1.00 36.07 803 ASP A CA 1
ATOM 6146 C C . ASP A 1 802 ? 8.958 -17.786 -13.447 1.00 36.42 803 ASP A C 1
ATOM 6147 O O . ASP A 1 802 ? 8.024 -17.389 -14.150 1.00 36.44 803 ASP A O 1
ATOM 6152 N N . ALA A 1 803 ? 9.808 -16.966 -12.828 1.00 36.86 804 ALA A N 1
ATOM 6153 C CA . ALA A 1 803 ? 9.720 -15.504 -12.908 1.00 37.29 804 ALA A CA 1
ATOM 6154 C C . ALA A 1 803 ? 9.734 -14.995 -14.347 1.00 37.60 804 ALA A C 1
ATOM 6155 O O . ALA A 1 803 ? 10.710 -15.189 -15.075 1.00 37.70 804 ALA A O 1
ATOM 6157 N N . ARG A 1 804 ? 8.645 -14.342 -14.744 1.00 38.00 805 ARG A N 1
ATOM 6158 C CA . ARG A 1 804 ? 8.485 -13.860 -16.117 1.00 38.37 805 ARG A CA 1
ATOM 6159 C C . ARG A 1 804 ? 7.858 -12.467 -16.193 1.00 38.56 805 ARG A C 1
ATOM 6160 O O . ARG A 1 804 ? 7.162 -12.034 -15.269 1.00 38.56 805 ARG A O 1
ATOM 6168 N N . GLY A 1 805 ? 8.116 -11.776 -17.302 1.00 38.79 806 GLY A N 1
ATOM 6169 C CA . GLY A 1 805 ? 7.547 -10.453 -17.558 1.00 39.08 806 GLY A CA 1
ATOM 6170 C C . GLY A 1 805 ? 8.161 -9.342 -16.727 1.00 39.26 806 GLY A C 1
ATOM 6171 O O . GLY A 1 805 ? 9.207 -9.527 -16.098 1.00 39.26 806 GLY A O 1
ATOM 6172 N N . GLU A 1 806 ? 7.504 -8.184 -16.734 1.00 39.45 807 GLU A N 1
ATOM 6173 C CA . GLU A 1 806 ? 7.954 -7.019 -15.974 1.00 39.64 807 GLU A CA 1
ATOM 6174 C C . GLU A 1 806 ? 7.491 -7.114 -14.524 1.00 39.75 807 GLU A C 1
ATOM 6175 O O . GLU A 1 806 ? 6.286 -7.145 -14.254 1.00 39.80 807 GLU A O 1
ATOM 6176 N N . SER A 1 807 ? 8.461 -7.160 -13.608 1.00 39.79 808 SER A N 1
ATOM 6177 C CA . SER A 1 807 ? 8.223 -7.282 -12.161 1.00 39.83 808 SER A CA 1
ATOM 6178 C C . SER A 1 807 ? 7.411 -8.528 -11.779 1.00 39.81 808 SER A C 1
ATOM 6179 O O . SER A 1 807 ? 6.185 -8.460 -11.643 1.00 39.86 808 SER A O 1
ATOM 6182 N N . PRO A 1 808 ? 8.098 -9.674 -11.604 1.00 39.76 809 PRO A N 1
ATOM 6183 C CA . PRO A 1 808 ? 7.434 -10.926 -11.245 1.00 39.68 809 PRO A CA 1
ATOM 6184 C C . PRO A 1 808 ? 7.333 -11.147 -9.731 1.00 39.56 809 PRO A C 1
ATOM 6185 O O . PRO A 1 808 ? 8.064 -10.519 -8.959 1.00 39.61 809 PRO A O 1
ATOM 6189 N N . GLU A 1 809 ? 6.428 -12.035 -9.325 1.00 39.38 810 GLU A N 1
ATOM 6190 C CA . GLU A 1 809 ? 6.200 -12.342 -7.911 1.00 39.23 810 GLU A CA 1
ATOM 6191 C C . GLU A 1 809 ? 7.338 -13.159 -7.301 1.00 39.03 810 GLU A C 1
ATOM 6192 O O . GLU A 1 809 ? 7.669 -12.995 -6.123 1.00 39.07 810 GLU A O 1
ATOM 6198 N N . MET A 1 810 ? 7.930 -14.034 -8.111 1.00 38.69 811 MET A N 1
ATOM 6199 C CA . MET A 1 810 ? 8.959 -14.961 -7.644 1.00 38.37 811 MET A CA 1
ATOM 6200 C C . MET A 1 810 ? 10.341 -14.633 -8.209 1.00 38.11 811 MET A C 1
ATOM 6201 O O . MET A 1 810 ? 10.470 -13.819 -9.126 1.00 38.12 811 MET A O 1
ATOM 6206 N N . ALA A 1 811 ? 11.367 -15.265 -7.645 1.00 37.73 812 ALA A N 1
ATOM 6207 C CA . ALA A 1 811 ? 12.736 -15.117 -8.129 1.00 37.33 812 ALA A CA 1
ATOM 6208 C C . ALA A 1 811 ? 12.954 -15.953 -9.390 1.00 37.01 812 ALA A C 1
ATOM 6209 O O . ALA A 1 811 ? 12.232 -16.923 -9.633 1.00 36.91 812 ALA A O 1
ATOM 6211 N N . GLN A 1 812 ? 13.944 -15.563 -10.191 1.00 36.64 813 GLN A N 1
ATOM 6212 C CA . GLN A 1 812 ? 14.295 -16.298 -11.404 1.00 36.27 813 GLN A CA 1
ATOM 6213 C C . GLN A 1 812 ? 15.265 -17.428 -11.075 1.00 36.00 813 GLN A C 1
ATOM 6214 O O . GLN A 1 812 ? 16.280 -17.211 -10.410 1.00 35.94 813 GLN A O 1
ATOM 6220 N N . LEU A 1 813 ? 14.941 -18.632 -11.541 1.00 35.68 814 LEU A N 1
ATOM 6221 C CA . LEU A 1 813 ? 15.775 -19.810 -11.305 1.00 35.39 814 LEU A CA 1
ATOM 6222 C C . LEU A 1 813 ? 16.304 -20.407 -12.607 1.00 35.20 814 LEU A C 1
ATOM 6223 O O . LEU A 1 813 ? 17.368 -21.029 -12.624 1.00 35.17 814 LEU A O 1
ATOM 6228 N N . ASP A 1 814 ? 15.550 -20.221 -13.688 1.00 34.96 815 ASP A N 1
ATOM 6229 C CA . ASP A 1 814 ? 15.926 -20.733 -15.002 1.00 34.72 815 ASP A CA 1
ATOM 6230 C C . ASP A 1 814 ? 16.331 -19.583 -15.922 1.00 34.58 815 ASP A C 1
ATOM 6231 O O . ASP A 1 814 ? 15.571 -18.629 -16.113 1.00 34.56 815 ASP A O 1
ATOM 6236 N N . THR A 1 815 ? 17.533 -19.686 -16.483 1.00 34.38 816 THR A N 1
ATOM 6237 C CA . THR A 1 815 ? 18.096 -18.639 -17.338 1.00 34.15 816 THR A CA 1
ATOM 6238 C C . THR A 1 815 ? 17.675 -18.786 -18.801 1.00 33.98 816 THR A C 1
ATOM 6239 O O . THR A 1 815 ? 17.723 -17.819 -19.566 1.00 33.96 816 THR A O 1
ATOM 6243 N N . ASN A 1 816 ? 17.263 -19.995 -19.178 1.00 33.77 817 ASN A N 1
ATOM 6244 C CA . ASN A 1 816 ? 16.857 -20.291 -20.552 1.00 33.54 817 ASN A CA 1
ATOM 6245 C C . ASN A 1 816 ? 15.343 -20.325 -20.741 1.00 33.39 817 ASN A C 1
ATOM 6246 O O . ASN A 1 816 ? 14.825 -19.812 -21.734 1.00 33.39 817 ASN A O 1
ATOM 6251 N N . PHE A 1 817 ? 14.643 -20.932 -19.786 1.00 33.20 818 PHE A N 1
ATOM 6252 C CA . PHE A 1 817 ? 13.193 -21.086 -19.873 1.00 33.00 818 PHE A CA 1
ATOM 6253 C C . PHE A 1 817 ? 12.467 -20.218 -18.850 1.00 32.89 818 PHE A C 1
ATOM 6254 O O . PHE A 1 817 ? 13.056 -19.784 -17.859 1.00 32.85 818 PHE A O 1
ATOM 6262 N N . SER A 1 818 ? 11.186 -19.964 -19.107 1.00 32.77 819 SER A N 1
ATOM 6263 C CA . SER A 1 818 ? 10.340 -19.215 -18.182 1.00 32.70 819 SER A CA 1
ATOM 6264 C C . SER A 1 818 ? 9.142 -20.046 -17.723 1.00 32.60 819 SER A C 1
ATOM 6265 O O . SER A 1 818 ? 8.469 -19.692 -16.751 1.00 32.62 819 SER A O 1
ATOM 6268 N N . TYR A 1 819 ? 8.889 -21.148 -18.429 1.00 32.48 820 TYR A N 1
ATOM 6269 C CA . TYR A 1 819 ? 7.792 -22.061 -18.115 1.00 32.38 820 TYR A CA 1
ATOM 6270 C C . TYR A 1 819 ? 8.063 -23.430 -18.733 1.00 32.31 820 TYR A C 1
ATOM 6271 O O . TYR A 1 819 ? 8.553 -23.522 -19.861 1.00 32.34 820 TYR A O 1
ATOM 6280 N N . VAL A 1 820 ? 7.750 -24.489 -17.990 1.00 32.21 821 VAL A N 1
ATOM 6281 C CA . VAL A 1 820 ? 7.884 -25.858 -18.496 1.00 32.08 821 VAL A CA 1
ATOM 6282 C C . VAL A 1 820 ? 6.600 -26.644 -18.232 1.00 32.00 821 VAL A C 1
ATOM 6283 O O . VAL A 1 820 ? 6.085 -26.644 -17.113 1.00 32.04 821 VAL A O 1
ATOM 6287 N N . VAL A 1 821 ? 6.084 -27.301 -19.269 1.00 31.85 822 VAL A N 1
ATOM 6288 C CA . VAL A 1 821 ? 4.889 -28.138 -19.151 1.00 31.73 822 VAL A CA 1
ATOM 6289 C C . VAL A 1 821 ? 5.186 -29.564 -19.619 1.00 31.66 822 VAL A C 1
ATOM 6290 O O . VAL A 1 821 ? 5.735 -29.768 -20.704 1.00 31.64 822 VAL A O 1
ATOM 6294 N N . THR A 1 822 ? 4.822 -30.541 -18.790 1.00 31.56 823 THR A N 1
ATOM 6295 C CA . THR A 1 822 ? 5.008 -31.954 -19.115 1.00 31.50 823 THR A CA 1
ATOM 6296 C C . THR A 1 822 ? 3.663 -32.679 -19.206 1.00 31.44 823 THR A C 1
ATOM 6297 O O . THR A 1 822 ? 2.829 -32.580 -18.302 1.00 31.47 823 THR A O 1
ATOM 6301 N N . VAL A 1 823 ? 3.464 -33.402 -20.306 1.00 31.35 824 VAL A N 1
ATOM 6302 C CA . VAL A 1 823 ? 2.240 -34.167 -20.525 1.00 31.30 824 VAL A CA 1
ATOM 6303 C C . VAL A 1 823 ? 2.541 -35.667 -20.531 1.00 31.33 824 VAL A C 1
ATOM 6304 O O . VAL A 1 823 ? 3.322 -36.151 -21.355 1.00 31.29 824 VAL A O 1
ATOM 6308 N N . PHE A 1 824 ? 1.921 -36.387 -19.600 1.00 31.37 825 PHE A N 1
ATOM 6309 C CA . PHE A 1 824 ? 2.055 -37.838 -19.516 1.00 31.46 825 PHE A CA 1
ATOM 6310 C C . PHE A 1 824 ? 0.819 -38.503 -20.112 1.00 31.55 825 PHE A C 1
ATOM 6311 O O . PHE A 1 824 ? -0.297 -38.294 -19.635 1.00 31.53 825 PHE A O 1
ATOM 6319 N N . ASN A 1 825 ? 1.023 -39.298 -21.159 1.00 31.71 826 ASN A N 1
ATOM 6320 C CA . ASN A 1 825 ? -0.077 -39.975 -21.837 1.00 31.93 826 ASN A CA 1
ATOM 6321 C C . ASN A 1 825 ? 0.121 -41.486 -21.876 1.00 32.10 826 ASN A C 1
ATOM 6322 O O . ASN A 1 825 ? 1.116 -41.974 -22.417 1.00 32.11 826 ASN A O 1
ATOM 6327 N N . VAL A 1 826 ? -0.830 -42.216 -21.299 1.00 32.32 827 VAL A N 1
ATOM 6328 C CA . VAL A 1 826 ? -0.766 -43.681 -21.256 1.00 32.59 827 VAL A CA 1
ATOM 6329 C C . VAL A 1 826 ? -1.817 -44.342 -22.158 1.00 32.80 827 VAL A C 1
ATOM 6330 O O . VAL A 1 826 ? -1.867 -45.570 -22.273 1.00 32.80 827 VAL A O 1
ATOM 6334 N N . CYS A 1 827 ? -2.644 -43.514 -22.795 1.00 33.10 828 CYS A N 1
ATOM 6335 C CA . CYS A 1 827 ? -3.682 -43.980 -23.716 1.00 33.44 828 CYS A CA 1
ATOM 6336 C C . CYS A 1 827 ? -3.074 -44.583 -24.982 1.00 33.62 828 CYS A C 1
ATOM 6337 O O . CYS A 1 827 ? -2.054 -44.093 -25.469 1.00 33.66 828 CYS A O 1
ATOM 6340 N N . PRO A 1 828 ? -3.703 -45.646 -25.524 1.00 33.87 829 PRO A N 1
ATOM 6341 C CA . PRO A 1 828 ? -3.224 -46.308 -26.743 1.00 34.10 829 PRO A CA 1
ATOM 6342 C C . PRO A 1 828 ? -3.284 -45.420 -27.990 1.00 34.38 829 PRO A C 1
ATOM 6343 O O . PRO A 1 828 ? -2.694 -45.762 -29.017 1.00 34.41 829 PRO A O 1
ATOM 6347 N N . HIS A 1 829 ? -3.988 -44.294 -27.891 1.00 34.69 830 HIS A N 1
ATOM 6348 C CA . HIS A 1 829 ? -4.157 -43.372 -29.014 1.00 35.01 830 HIS A CA 1
ATOM 6349 C C . HIS A 1 829 ? -3.709 -41.947 -28.678 1.00 35.11 830 HIS A C 1
ATOM 6350 O O . HIS A 1 829 ? -3.415 -41.632 -27.523 1.00 35.12 830 HIS A O 1
ATOM 6357 N N . GLU A 1 830 ? -3.660 -41.098 -29.703 1.00 35.30 831 GLU A N 1
ATOM 6358 C CA . GLU A 1 830 ? -3.287 -39.690 -29.567 1.00 35.53 831 GLU A CA 1
ATOM 6359 C C . GLU A 1 830 ? -4.359 -38.899 -28.811 1.00 35.62 831 GLU A C 1
ATOM 6360 O O . GLU A 1 830 ? -5.545 -39.224 -28.883 1.00 35.65 831 GLU A O 1
ATOM 6366 N N . VAL A 1 831 ? -3.935 -37.866 -28.085 1.00 35.82 832 VAL A N 1
ATOM 6367 C CA . VAL A 1 831 ? -4.863 -37.000 -27.347 1.00 36.06 832 VAL A CA 1
ATOM 6368 C C . VAL A 1 831 ? -4.690 -35.519 -27.684 1.00 36.25 832 VAL A C 1
ATOM 6369 O O . VAL A 1 831 ? -3.567 -35.034 -27.843 1.00 36.25 832 VAL A O 1
ATOM 6373 N N . SER A 1 832 ? -5.813 -34.813 -27.793 1.00 36.52 833 SER A N 1
ATOM 6374 C CA . SER A 1 832 ? -5.815 -33.368 -28.011 1.00 36.78 833 SER A CA 1
ATOM 6375 C C . SER A 1 832 ? -6.365 -32.641 -26.787 1.00 36.93 833 SER A C 1
ATOM 6376 O O . SER A 1 832 ? -7.567 -32.686 -26.509 1.00 36.99 833 SER A O 1
ATOM 6379 N N . MET A 1 833 ? -5.470 -31.982 -26.056 1.00 37.13 834 MET A N 1
ATOM 6380 C CA . MET A 1 833 ? -5.827 -31.249 -24.843 1.00 37.29 834 MET A CA 1
ATOM 6381 C C . MET A 1 833 ? -6.105 -29.783 -25.156 1.00 37.32 834 MET A C 1
ATOM 6382 O O . MET A 1 833 ? -5.521 -29.219 -26.080 1.00 37.33 834 MET A O 1
ATOM 6387 N N . ASP A 1 834 ? -7.003 -29.177 -24.384 1.00 37.38 835 ASP A N 1
ATOM 6388 C CA . ASP A 1 834 ? -7.278 -27.746 -24.484 1.00 37.40 835 ASP A CA 1
ATOM 6389 C C . ASP A 1 834 ? -7.266 -27.108 -23.100 1.00 37.35 835 ASP A C 1
ATOM 6390 O O . ASP A 1 834 ? -8.205 -27.275 -22.317 1.00 37.36 835 ASP A O 1
ATOM 6395 N N . ILE A 1 835 ? -6.186 -26.390 -22.804 1.00 37.29 836 ILE A N 1
ATOM 6396 C CA . ILE A 1 835 ? -6.002 -25.751 -21.504 1.00 37.24 836 ILE A CA 1
ATOM 6397 C C . ILE A 1 835 ? -5.987 -24.228 -21.670 1.00 37.23 836 ILE A C 1
ATOM 6398 O O . ILE A 1 835 ? -5.036 -23.673 -22.226 1.00 37.25 836 ILE A O 1
ATOM 6403 N N . PRO A 1 836 ? -7.051 -23.551 -21.191 1.00 37.23 837 PRO A N 1
ATOM 6404 C CA . PRO A 1 836 ? -7.221 -22.101 -21.342 1.00 37.22 837 PRO A CA 1
ATOM 6405 C C . PRO A 1 836 ? -6.198 -21.276 -20.559 1.00 37.20 837 PRO A C 1
ATOM 6406 O O . PRO A 1 836 ? -5.890 -20.149 -20.954 1.00 37.18 837 PRO A O 1
ATOM 6410 N N . ALA A 1 837 ? -5.687 -21.834 -19.463 1.00 37.17 838 ALA A N 1
ATOM 6411 C CA . ALA A 1 837 ? -4.702 -21.154 -18.618 1.00 37.15 838 ALA A CA 1
ATOM 6412 C C . ALA A 1 837 ? -3.314 -21.091 -19.262 1.00 37.12 838 ALA A C 1
ATOM 6413 O O . ALA A 1 837 ? -2.505 -20.221 -18.926 1.00 37.08 838 ALA A O 1
ATOM 6415 N N . LEU A 1 838 ? -3.050 -22.014 -20.184 1.00 37.08 839 LEU A N 1
ATOM 6416 C CA . LEU A 1 838 ? -1.771 -22.070 -20.890 1.00 37.04 839 LEU A CA 1
ATOM 6417 C C . LEU A 1 838 ? -1.877 -21.535 -22.324 1.00 37.00 839 LEU A C 1
ATOM 6418 O O . LEU A 1 838 ? -0.998 -21.782 -23.156 1.00 37.00 839 LEU A O 1
ATOM 6423 N N . ALA A 1 839 ? -2.952 -20.797 -22.598 1.00 36.93 840 ALA A N 1
ATOM 6424 C CA . ALA A 1 839 ? -3.187 -20.196 -23.913 1.00 36.84 840 ALA A CA 1
ATOM 6425 C C . ALA A 1 839 ? -2.405 -18.893 -24.083 1.00 36.79 840 ALA A C 1
ATOM 6426 O O . ALA A 1 839 ? -1.987 -18.279 -23.097 1.00 36.75 840 ALA A O 1
ATOM 6428 N N . SER A 1 840 ? -2.219 -18.484 -25.340 1.00 36.70 841 SER A N 1
ATOM 6429 C CA . SER A 1 840 ? -1.452 -17.281 -25.701 1.00 36.62 841 SER A CA 1
ATOM 6430 C C . SER A 1 840 ? -0.056 -17.251 -25.062 1.00 36.55 841 SER A C 1
ATOM 6431 O O . SER A 1 840 ? 0.378 -16.227 -24.524 1.00 36.53 841 SER A O 1
ATOM 6434 N N . MET A 1 841 ? 0.635 -18.387 -25.129 1.00 36.42 842 MET A N 1
ATOM 6435 C CA . MET A 1 841 ? 1.985 -18.522 -24.582 1.00 36.29 842 MET A CA 1
ATOM 6436 C C . MET A 1 841 ? 2.953 -19.030 -25.652 1.00 36.15 842 MET A C 1
ATOM 6437 O O . MET A 1 841 ? 2.532 -19.617 -26.650 1.00 36.15 842 MET A O 1
ATOM 6442 N N . GLY A 1 842 ? 4.246 -18.796 -25.441 1.00 35.99 843 GLY A N 1
ATOM 6443 C CA . GLY A 1 842 ? 5.263 -19.124 -26.439 1.00 35.80 843 GLY A CA 1
ATOM 6444 C C . GLY A 1 842 ? 5.919 -20.480 -26.262 1.00 35.65 843 GLY A C 1
ATOM 6445 O O . GLY A 1 842 ? 7.147 -20.581 -26.261 1.00 35.70 843 GLY A O 1
ATOM 6446 N N . PHE A 1 843 ? 5.102 -21.523 -26.126 1.00 35.45 844 PHE A N 1
ATOM 6447 C CA . PHE A 1 843 ? 5.606 -22.883 -25.928 1.00 35.24 844 PHE A CA 1
ATOM 6448 C C . PHE A 1 843 ? 6.147 -23.517 -27.206 1.00 35.13 844 PHE A C 1
ATOM 6449 O O . PHE A 1 843 ? 5.697 -23.201 -28.309 1.00 35.15 844 PHE A O 1
ATOM 6457 N N . GLU A 1 844 ? 7.120 -24.410 -27.033 1.00 34.98 845 GLU A N 1
ATOM 6458 C CA . GLU A 1 844 ? 7.634 -25.263 -28.107 1.00 34.83 845 GLU A CA 1
ATOM 6459 C C . GLU A 1 844 ? 8.183 -26.564 -27.518 1.00 34.70 845 GLU A C 1
ATOM 6460 O O . GLU A 1 844 ? 8.434 -26.647 -26.312 1.00 34.64 845 GLU A O 1
ATOM 6466 N N . LEU A 1 845 ? 8.359 -27.574 -28.367 1.00 34.56 846 LEU A N 1
ATOM 6467 C CA . LEU A 1 845 ? 8.897 -28.863 -27.938 1.00 34.47 846 LEU A CA 1
ATOM 6468 C C . LEU A 1 845 ? 10.373 -28.743 -27.561 1.00 34.43 846 LEU A C 1
ATOM 6469 O O . LEU A 1 845 ? 11.126 -28.010 -28.206 1.00 34.44 846 LEU A O 1
ATOM 6474 N N . HIS A 1 846 ? 10.767 -29.460 -26.509 1.00 34.41 847 HIS A N 1
ATOM 6475 C CA . HIS A 1 846 ? 12.138 -29.437 -25.996 1.00 34.38 847 HIS A CA 1
ATOM 6476 C C . HIS A 1 846 ? 13.142 -29.910 -27.051 1.00 34.39 847 HIS A C 1
ATOM 6477 O O . HIS A 1 846 ? 12.916 -30.936 -27.696 1.00 34.36 847 HIS A O 1
ATOM 6484 N N . PRO A 1 847 ? 14.251 -29.158 -27.232 1.00 34.43 848 PRO A N 1
ATOM 6485 C CA . PRO A 1 847 ? 15.282 -29.439 -28.243 1.00 34.49 848 PRO A CA 1
ATOM 6486 C C . PRO A 1 847 ? 15.825 -30.870 -28.227 1.00 34.53 848 PRO A C 1
ATOM 6487 O O . PRO A 1 847 ? 16.288 -31.359 -29.260 1.00 34.60 848 PRO A O 1
ATOM 6491 N N . VAL A 1 848 ? 15.770 -31.524 -27.068 1.00 34.55 849 VAL A N 1
ATOM 6492 C CA . VAL A 1 848 ? 16.189 -32.920 -26.939 1.00 34.62 849 VAL A CA 1
ATOM 6493 C C . VAL A 1 848 ? 15.202 -33.853 -27.650 1.00 34.67 849 VAL A C 1
ATOM 6494 O O . VAL A 1 848 ? 15.609 -34.819 -28.300 1.00 34.64 849 VAL A O 1
ATOM 6498 N N . GLN A 1 849 ? 13.911 -33.545 -27.536 1.00 34.82 850 GLN A N 1
ATOM 6499 C CA . GLN A 1 849 ? 12.856 -34.356 -28.149 1.00 34.96 850 GLN A CA 1
ATOM 6500 C C . GLN A 1 849 ? 12.628 -34.040 -29.633 1.00 35.12 850 GLN A C 1
ATOM 6501 O O . GLN A 1 849 ? 12.039 -34.845 -30.359 1.00 35.14 850 GLN A O 1
ATOM 6507 N N . VAL A 1 850 ? 13.095 -32.872 -30.073 1.00 35.32 851 VAL A N 1
ATOM 6508 C CA . VAL A 1 850 ? 13.063 -32.497 -31.490 1.00 35.51 851 VAL A CA 1
ATOM 6509 C C . VAL A 1 850 ? 14.088 -33.323 -32.273 1.00 35.68 851 VAL A C 1
ATOM 6510 O O . VAL A 1 850 ? 13.827 -33.746 -33.402 1.00 35.70 851 VAL A O 1
ATOM 6514 N N . ASN A 1 851 ? 15.245 -33.556 -31.654 1.00 35.92 852 ASN A N 1
ATOM 6515 C CA . ASN A 1 851 ? 16.327 -34.337 -32.255 1.00 36.16 852 ASN A CA 1
ATOM 6516 C C . ASN A 1 851 ? 16.330 -35.803 -31.816 1.00 36.30 852 ASN A C 1
ATOM 6517 O O . ASN A 1 851 ? 17.328 -36.510 -31.989 1.00 36.35 852 ASN A O 1
ATOM 6522 N N . SER A 1 852 ? 15.208 -36.253 -31.257 1.00 36.48 853 SER A N 1
ATOM 6523 C CA . SER A 1 852 ? 15.083 -37.608 -30.718 1.00 36.68 853 SER A CA 1
ATOM 6524 C C . SER A 1 852 ? 15.158 -38.675 -31.811 1.00 36.82 853 SER A C 1
ATOM 6525 O O . SER A 1 852 ? 14.737 -38.442 -32.947 1.00 36.84 853 SER A O 1
ATOM 6528 N N . SER A 1 853 ? 15.700 -39.839 -31.457 1.00 36.99 854 SER A N 1
ATOM 6529 C CA . SER A 1 853 ? 15.821 -40.962 -32.388 1.00 37.18 854 SER A CA 1
ATOM 6530 C C . SER A 1 853 ? 14.473 -41.637 -32.647 1.00 37.31 854 SER A C 1
ATOM 6531 O O . SER A 1 853 ? 14.297 -42.316 -33.663 1.00 37.40 854 SER A O 1
ATOM 6534 N N . ASP A 1 854 ? 13.531 -41.453 -31.724 1.00 37.43 855 ASP A N 1
ATOM 6535 C CA . ASP A 1 854 ? 12.166 -41.937 -31.901 1.00 37.53 855 ASP A CA 1
ATOM 6536 C C . ASP A 1 854 ? 11.365 -40.944 -32.736 1.00 37.56 855 ASP A C 1
ATOM 6537 O O . ASP A 1 854 ? 11.280 -39.757 -32.403 1.00 37.56 855 ASP A O 1
ATOM 6542 N N . THR A 1 855 ? 10.784 -41.444 -33.824 1.00 37.56 856 THR A N 1
ATOM 6543 C CA . THR A 1 855 ? 10.015 -40.618 -34.754 1.00 37.52 856 THR A CA 1
ATOM 6544 C C . THR A 1 855 ? 8.627 -40.263 -34.217 1.00 37.48 856 THR A C 1
ATOM 6545 O O . THR A 1 855 ? 8.020 -39.283 -34.658 1.00 37.54 856 THR A O 1
ATOM 6549 N N . LEU A 1 856 ? 8.139 -41.056 -33.263 1.00 37.38 857 LEU A N 1
ATOM 6550 C CA . LEU A 1 856 ? 6.789 -40.894 -32.718 1.00 37.26 857 LEU A CA 1
ATOM 6551 C C . LEU A 1 856 ? 6.657 -39.637 -31.852 1.00 37.16 857 LEU A C 1
ATOM 6552 O O . LEU A 1 856 ? 5.652 -38.929 -31.933 1.00 37.13 857 LEU A O 1
ATOM 6557 N N . VAL A 1 857 ? 7.677 -39.367 -31.037 1.00 37.07 858 VAL A N 1
ATOM 6558 C CA . VAL A 1 857 ? 7.695 -38.205 -30.139 1.00 36.95 858 VAL A CA 1
ATOM 6559 C C . VAL A 1 857 ? 7.741 -36.886 -30.921 1.00 36.92 858 VAL A C 1
ATOM 6560 O O . VAL A 1 857 ? 7.173 -35.880 -30.487 1.00 36.90 858 VAL A O 1
ATOM 6564 N N . ARG A 1 858 ? 8.402 -36.913 -32.078 1.00 36.86 859 ARG A N 1
ATOM 6565 C CA . ARG A 1 858 ? 8.585 -35.734 -32.934 1.00 36.83 859 ARG A CA 1
ATOM 6566 C C . ARG A 1 858 ? 7.282 -35.047 -33.364 1.00 36.78 859 ARG A C 1
ATOM 6567 O O . ARG A 1 858 ? 7.281 -33.851 -33.665 1.00 36.79 859 ARG A O 1
ATOM 6575 N N . LYS A 1 859 ? 6.184 -35.802 -33.385 1.00 36.68 860 LYS A N 1
ATOM 6576 C CA . LYS A 1 859 ? 4.879 -35.282 -33.811 1.00 36.57 860 LYS A CA 1
ATOM 6577 C C . LYS A 1 859 ? 4.142 -34.474 -32.734 1.00 36.51 860 LYS A C 1
ATOM 6578 O O . LYS A 1 859 ? 3.010 -34.030 -32.956 1.00 36.56 860 LYS A O 1
ATOM 6584 N N . SER A 1 860 ? 4.780 -34.288 -31.579 1.00 36.36 861 SER A N 1
ATOM 6585 C CA . SER A 1 860 ? 4.225 -33.464 -30.502 1.00 36.20 861 SER A CA 1
ATOM 6586 C C . SER A 1 860 ? 4.186 -31.999 -30.930 1.00 36.11 861 SER A C 1
ATOM 6587 O O . SER A 1 860 ? 5.129 -31.506 -31.554 1.00 36.14 861 SER A O 1
ATOM 6590 N N . ALA A 1 861 ? 3.095 -31.312 -30.599 1.00 35.96 862 ALA A N 1
ATOM 6591 C CA . ALA A 1 861 ? 2.887 -29.938 -31.056 1.00 35.84 862 ALA A CA 1
ATOM 6592 C C . ALA A 1 861 ? 2.115 -29.075 -30.061 1.00 35.74 862 ALA A C 1
ATOM 6593 O O . ALA A 1 861 ? 1.457 -29.586 -29.150 1.00 35.75 862 ALA A O 1
ATOM 6595 N N . TYR A 1 862 ? 2.207 -27.762 -30.253 1.00 35.59 863 TYR A N 1
ATOM 6596 C CA . TYR A 1 862 ? 1.497 -26.789 -29.431 1.00 35.45 863 TYR A CA 1
ATOM 6597 C C . TYR A 1 862 ? 0.860 -25.705 -30.305 1.00 35.41 863 TYR A C 1
ATOM 6598 O O . TYR A 1 862 ? 1.431 -25.298 -31.321 1.00 35.37 863 TYR A O 1
ATOM 6607 N N . GLU A 1 863 ? -0.328 -25.254 -29.905 1.00 35.30 864 GLU A N 1
ATOM 6608 C CA . GLU A 1 863 ? -0.996 -24.126 -30.554 1.00 35.22 864 GLU A CA 1
ATOM 6609 C C . GLU A 1 863 ? -1.313 -23.036 -29.533 1.00 35.06 864 GLU A C 1
ATOM 6610 O O . GLU A 1 863 ? -1.834 -23.317 -28.452 1.00 35.12 864 GLU A O 1
ATOM 6616 N N . ALA A 1 864 ? -0.988 -21.795 -29.885 1.00 34.84 865 ALA A N 1
ATOM 6617 C CA . ALA A 1 864 ? -1.155 -20.655 -28.982 1.00 34.63 865 ALA A CA 1
ATOM 6618 C C . ALA A 1 864 ? -2.605 -20.179 -28.869 1.00 34.51 865 ALA A C 1
ATOM 6619 O O . ALA A 1 864 ? -2.960 -19.476 -27.918 1.00 34.49 865 ALA A O 1
ATOM 6621 N N . ALA A 1 865 ? -3.435 -20.573 -29.836 1.00 34.31 866 ALA A N 1
ATOM 6622 C CA . ALA A 1 865 ? -4.827 -20.125 -29.915 1.00 34.09 866 ALA A CA 1
ATOM 6623 C C . ALA A 1 865 ? -5.662 -20.579 -28.718 1.00 33.92 866 ALA A C 1
ATOM 6624 O O . ALA A 1 865 ? -6.056 -19.761 -27.883 1.00 33.91 866 ALA A O 1
ATOM 6626 N N . THR A 1 866 ? -5.918 -21.882 -28.638 1.00 33.66 867 THR A N 1
ATOM 6627 C CA . THR A 1 866 ? -6.756 -22.450 -27.582 1.00 33.36 867 THR A CA 1
ATOM 6628 C C . THR A 1 866 ? -5.927 -23.079 -26.459 1.00 33.08 867 THR A C 1
ATOM 6629 O O . THR A 1 866 ? -6.477 -23.536 -25.452 1.00 33.06 867 THR A O 1
ATOM 6633 N N . GLY A 1 867 ? -4.607 -23.084 -26.632 1.00 32.77 868 GLY A N 1
ATOM 6634 C CA . GLY A 1 867 ? -3.698 -23.747 -25.699 1.00 32.29 868 GLY A CA 1
ATOM 6635 C C . GLY A 1 867 ? -3.742 -25.248 -25.904 1.00 31.99 868 GLY A C 1
ATOM 6636 O O . GLY A 1 867 ? -3.905 -26.010 -24.947 1.00 31.94 868 GLY A O 1
ATOM 6637 N N . ARG A 1 868 ? -3.597 -25.666 -27.160 1.00 31.66 869 ARG A N 1
ATOM 6638 C CA . ARG A 1 868 ? -3.755 -27.066 -27.545 1.00 31.33 869 ARG A CA 1
ATOM 6639 C C . ARG A 1 868 ? -2.457 -27.859 -27.424 1.00 31.02 869 ARG A C 1
ATOM 6640 O O . ARG A 1 868 ? -1.414 -27.448 -27.935 1.00 30.99 869 ARG A O 1
ATOM 6648 N N . PHE A 1 869 ? -2.540 -28.999 -26.744 1.00 30.64 870 PHE A N 1
ATOM 6649 C CA . PHE A 1 869 ? -1.403 -29.897 -26.579 1.00 30.24 870 PHE A CA 1
ATOM 6650 C C . PHE A 1 869 ? -1.688 -31.246 -27.235 1.00 30.01 870 PHE A C 1
ATOM 6651 O O . PHE A 1 869 ? -2.360 -32.103 -26.654 1.00 30.05 870 PHE A O 1
ATOM 6659 N N . THR A 1 870 ? -1.185 -31.420 -28.455 1.00 29.65 871 THR A N 1
ATOM 6660 C CA . THR A 1 870 ? -1.324 -32.681 -29.176 1.00 29.30 871 THR A CA 1
ATOM 6661 C C . THR A 1 870 ? -0.131 -33.581 -28.859 1.00 29.02 871 THR A C 1
ATOM 6662 O O . THR A 1 870 ? 0.992 -33.326 -29.301 1.00 28.99 871 THR A O 1
ATOM 6666 N N . VAL A 1 871 ? -0.389 -34.625 -28.075 1.00 28.67 872 VAL A N 1
ATOM 6667 C CA . VAL A 1 871 ? 0.650 -35.550 -27.623 1.00 28.27 872 VAL A CA 1
ATOM 6668 C C . VAL A 1 871 ? 0.306 -36.975 -28.067 1.00 28.00 872 VAL A C 1
ATOM 6669 O O . VAL A 1 871 ? -0.807 -37.446 -27.827 1.00 28.02 872 VAL A O 1
ATOM 6673 N N . PRO A 1 872 ? 1.260 -37.658 -28.731 1.00 27.71 873 PRO A N 1
ATOM 6674 C CA . PRO A 1 872 ? 1.078 -39.020 -29.245 1.00 27.45 873 PRO A CA 1
ATOM 6675 C C . PRO A 1 872 ? 0.750 -40.055 -28.166 1.00 27.18 873 PRO A C 1
ATOM 6676 O O . PRO A 1 872 ? 0.924 -39.790 -26.974 1.00 27.17 873 PRO A O 1
ATOM 6680 N N . GLY A 1 873 ? 0.280 -41.223 -28.598 1.00 26.84 874 GLY A N 1
ATOM 6681 C CA . GLY A 1 873 ? -0.104 -42.302 -27.691 1.00 26.44 874 GLY A CA 1
ATOM 6682 C C . GLY A 1 873 ? 1.079 -43.010 -27.062 1.00 26.14 874 GLY A C 1
ATOM 6683 O O . GLY A 1 873 ? 2.100 -43.232 -27.718 1.00 26.12 874 GLY A O 1
ATOM 6684 N N . ARG A 1 874 ? 0.925 -43.366 -25.786 1.00 25.82 875 ARG A N 1
ATOM 6685 C CA . ARG A 1 874 ? 1.969 -44.029 -24.991 1.00 25.49 875 ARG A CA 1
ATOM 6686 C C . ARG A 1 874 ? 3.278 -43.233 -24.997 1.00 25.28 875 ARG A C 1
ATOM 6687 O O . ARG A 1 874 ? 4.360 -43.786 -25.217 1.00 25.23 875 ARG A O 1
ATOM 6695 N N . THR A 1 875 ? 3.161 -41.930 -24.749 1.00 25.01 876 THR A N 1
ATOM 6696 C CA . THR A 1 875 ? 4.281 -41.002 -24.879 1.00 24.80 876 THR A CA 1
ATOM 6697 C C . THR A 1 875 ? 4.292 -39.974 -23.747 1.00 24.67 876 THR A C 1
ATOM 6698 O O . THR A 1 875 ? 3.241 -39.583 -23.234 1.00 24.64 876 THR A O 1
ATOM 6702 N N . VAL A 1 876 ? 5.494 -39.558 -23.358 1.00 24.53 877 VAL A N 1
ATOM 6703 C CA . VAL A 1 876 ? 5.688 -38.408 -22.480 1.00 24.37 877 VAL A CA 1
ATOM 6704 C C . VAL A 1 876 ? 6.358 -37.284 -23.275 1.00 24.31 877 VAL A C 1
ATOM 6705 O O . VAL A 1 876 ? 7.388 -37.496 -23.919 1.00 24.25 877 VAL A O 1
ATOM 6709 N N . SER A 1 877 ? 5.754 -36.099 -23.237 1.00 24.27 878 SER A N 1
ATOM 6710 C CA . SER A 1 877 ? 6.267 -34.939 -23.965 1.00 24.17 878 SER A CA 1
ATOM 6711 C C . SER A 1 877 ? 6.593 -33.783 -23.026 1.00 24.14 878 SER A C 1
ATOM 6712 O O . SER A 1 877 ? 5.849 -33.509 -22.080 1.00 24.14 878 SER A O 1
ATOM 6715 N N . VAL A 1 878 ? 7.712 -33.113 -23.297 1.00 24.09 879 VAL A N 1
ATOM 6716 C CA . VAL A 1 878 ? 8.131 -31.947 -22.520 1.00 24.02 879 VAL A CA 1
ATOM 6717 C C . VAL A 1 878 ? 8.093 -30.692 -23.392 1.00 24.05 879 VAL A C 1
ATOM 6718 O O . VAL A 1 878 ? 8.744 -30.630 -24.438 1.00 24.05 879 VAL A O 1
ATOM 6722 N N . PHE A 1 879 ? 7.317 -29.705 -22.952 1.00 24.12 880 PHE A N 1
ATOM 6723 C CA . PHE A 1 879 ? 7.196 -28.421 -23.641 1.00 24.21 880 PHE A CA 1
ATOM 6724 C C . PHE A 1 879 ? 7.861 -27.321 -22.820 1.00 24.32 880 PHE A C 1
ATOM 6725 O O . PHE A 1 879 ? 7.783 -27.326 -21.590 1.00 24.39 880 PHE A O 1
ATOM 6733 N N . VAL A 1 880 ? 8.513 -26.384 -23.504 1.00 24.45 881 VAL A N 1
ATOM 6734 C CA . VAL A 1 880 ? 9.227 -25.290 -22.837 1.00 24.58 881 VAL A CA 1
ATOM 6735 C C . VAL A 1 880 ? 8.928 -23.928 -23.463 1.00 24.74 881 VAL A C 1
ATOM 6736 O O . VAL A 1 880 ? 8.641 -23.834 -24.660 1.00 24.79 881 VAL A O 1
ATOM 6740 N N . GLU A 1 881 ? 8.995 -22.881 -22.642 1.00 24.90 882 GLU A N 1
ATOM 6741 C CA . GLU A 1 881 ? 8.846 -21.506 -23.113 1.00 25.12 882 GLU A CA 1
ATOM 6742 C C . GLU A 1 881 ? 10.172 -20.756 -22.963 1.00 25.21 882 GLU A C 1
ATOM 6743 O O . GLU A 1 881 ? 10.550 -20.384 -21.848 1.00 25.29 882 GLU A O 1
ATOM 6749 N N . PRO A 1 882 ? 10.882 -20.533 -24.088 1.00 25.26 883 PRO A N 1
ATOM 6750 C CA . PRO A 1 882 ? 12.206 -19.904 -24.078 1.00 25.29 883 PRO A CA 1
ATOM 6751 C C . PRO A 1 882 ? 12.159 -18.409 -23.768 1.00 25.37 883 PRO A C 1
ATOM 6752 O O . PRO A 1 882 ? 11.172 -17.740 -24.085 1.00 25.40 883 PRO A O 1
ATOM 6756 N N . ARG A 1 883 ? 13.227 -17.903 -23.154 1.00 25.45 884 ARG A N 1
ATOM 6757 C CA . ARG A 1 883 ? 13.353 -16.477 -22.849 1.00 25.50 884 ARG A CA 1
ATOM 6758 C C . ARG A 1 883 ? 13.977 -15.717 -24.017 1.00 25.47 884 ARG A C 1
ATOM 6759 O O . ARG A 1 883 ? 13.607 -14.576 -24.297 1.00 25.43 884 ARG A O 1
ATOM 6767 N N . ALA B 1 1 ? 81.374 -66.813 -8.278 1.00 35.81 2 ALA B N 1
ATOM 6768 C CA . ALA B 1 1 ? 80.259 -65.830 -8.153 1.00 35.70 2 ALA B CA 1
ATOM 6769 C C . ALA B 1 1 ? 78.934 -66.520 -7.834 1.00 35.50 2 ALA B C 1
ATOM 6770 O O . ALA B 1 1 ? 78.704 -67.664 -8.237 1.00 35.60 2 ALA B O 1
ATOM 6772 N N . PHE B 1 2 ? 78.068 -65.812 -7.113 1.00 35.03 3 PHE B N 1
ATOM 6773 C CA . PHE B 1 2 ? 76.780 -66.352 -6.681 1.00 34.47 3 PHE B CA 1
ATOM 6774 C C . PHE B 1 2 ? 75.742 -66.295 -7.803 1.00 33.96 3 PHE B C 1
ATOM 6775 O O . PHE B 1 2 ? 75.229 -65.224 -8.133 1.00 33.97 3 PHE B O 1
ATOM 6783 N N . MET B 1 3 ? 75.450 -67.456 -8.387 1.00 33.21 4 MET B N 1
ATOM 6784 C CA . MET B 1 3 ? 74.478 -67.572 -9.480 1.00 32.46 4 MET B CA 1
ATOM 6785 C C . MET B 1 3 ? 73.444 -68.667 -9.193 1.00 31.16 4 MET B C 1
ATOM 6786 O O . MET B 1 3 ? 73.558 -69.785 -9.709 1.00 31.13 4 MET B O 1
ATOM 6791 N N . PRO B 1 4 ? 72.426 -68.347 -8.371 1.00 29.80 5 PRO B N 1
ATOM 6792 C CA . PRO B 1 4 ? 71.452 -69.354 -7.956 1.00 28.62 5 PRO B CA 1
ATOM 6793 C C . PRO B 1 4 ? 70.441 -69.738 -9.040 1.00 27.35 5 PRO B C 1
ATOM 6794 O O . PRO B 1 4 ? 70.212 -68.988 -9.993 1.00 27.36 5 PRO B O 1
ATOM 6798 N N . ASP B 1 5 ? 69.859 -70.919 -8.862 1.00 25.71 6 ASP B N 1
ATOM 6799 C CA . ASP B 1 5 ? 68.849 -71.493 -9.741 1.00 24.04 6 ASP B CA 1
ATOM 6800 C C . ASP B 1 5 ? 67.487 -71.231 -9.078 1.00 22.81 6 ASP B C 1
ATOM 6801 O O . ASP B 1 5 ? 67.429 -71.027 -7.867 1.00 22.71 6 ASP B O 1
ATOM 6806 N N . ALA B 1 6 ? 66.405 -71.191 -9.858 1.00 21.14 7 ALA B N 1
ATOM 6807 C CA . ALA B 1 6 ? 65.081 -70.830 -9.319 1.00 19.59 7 ALA B CA 1
ATOM 6808 C C . ALA B 1 6 ? 64.047 -71.967 -9.330 1.00 18.52 7 ALA B C 1
ATOM 6809 O O . ALA B 1 6 ? 63.232 -72.074 -10.252 1.00 18.34 7 ALA B O 1
ATOM 6811 N N . ARG B 1 7 ? 64.075 -72.797 -8.288 1.00 17.24 8 ARG B N 1
ATOM 6812 C CA . ARG B 1 7 ? 63.177 -73.954 -8.179 1.00 16.15 8 ARG B CA 1
ATOM 6813 C C . ARG B 1 7 ? 61.993 -73.730 -7.231 1.00 15.33 8 ARG B C 1
ATOM 6814 O O . ARG B 1 7 ? 61.073 -74.551 -7.174 1.00 15.11 8 ARG B O 1
ATOM 6822 N N . ALA B 1 8 ? 62.023 -72.622 -6.494 1.00 14.43 9 ALA B N 1
ATOM 6823 C CA . ALA B 1 8 ? 60.951 -72.272 -5.565 1.00 13.68 9 ALA B CA 1
ATOM 6824 C C . ALA B 1 8 ? 60.020 -71.206 -6.143 1.00 13.27 9 ALA B C 1
ATOM 6825 O O . ALA B 1 8 ? 60.422 -70.407 -6.996 1.00 13.12 9 ALA B O 1
ATOM 6827 N N . TYR B 1 9 ? 58.777 -71.203 -5.666 1.00 12.78 10 TYR B N 1
ATOM 6828 C CA . TYR B 1 9 ? 57.742 -70.305 -6.167 1.00 12.35 10 TYR B CA 1
ATOM 6829 C C . TYR B 1 9 ? 57.102 -69.507 -5.035 1.00 12.29 10 TYR B C 1
ATOM 6830 O O . TYR B 1 9 ? 56.796 -70.057 -3.975 1.00 12.26 10 TYR B O 1
ATOM 6839 N N . TRP B 1 10 ? 56.908 -68.210 -5.265 1.00 12.18 11 TRP B N 1
ATOM 6840 C CA . TRP B 1 10 ? 56.130 -67.373 -4.360 1.00 12.10 11 TRP B CA 1
ATOM 6841 C C . TRP B 1 10 ? 54.762 -67.169 -5.003 1.00 12.46 11 TRP B C 1
ATOM 6842 O O . TRP B 1 10 ? 54.611 -66.340 -5.908 1.00 12.43 11 TRP B O 1
ATOM 6853 N N . VAL B 1 11 ? 53.773 -67.931 -4.532 1.00 12.87 12 VAL B N 1
ATOM 6854 C CA . VAL B 1 11 ? 52.459 -68.022 -5.189 1.00 13.24 12 VAL B CA 1
ATOM 6855 C C . VAL B 1 11 ? 51.430 -66.978 -4.732 1.00 13.66 12 VAL B C 1
ATOM 6856 O O . VAL B 1 11 ? 50.730 -66.398 -5.562 1.00 13.72 12 VAL B O 1
ATOM 6860 N N . THR B 1 12 ? 51.322 -66.768 -3.422 1.00 14.24 13 THR B N 1
ATOM 6861 C CA . THR B 1 12 ? 50.499 -65.689 -2.861 1.00 14.81 13 THR B CA 1
ATOM 6862 C C . THR B 1 12 ? 51.330 -64.931 -1.828 1.00 15.32 13 THR B C 1
ATOM 6863 O O . THR B 1 12 ? 52.437 -65.355 -1.496 1.00 15.36 13 THR B O 1
ATOM 6867 N N . SER B 1 13 ? 50.797 -63.823 -1.314 1.00 16.03 14 SER B N 1
ATOM 6868 C CA . SER B 1 13 ? 51.548 -62.942 -0.408 1.00 16.75 14 SER B CA 1
ATOM 6869 C C . SER B 1 13 ? 51.923 -63.568 0.941 1.00 17.20 14 SER B C 1
ATOM 6870 O O . SER B 1 13 ? 52.658 -62.964 1.724 1.00 17.40 14 SER B O 1
ATOM 6873 N N . ASP B 1 14 ? 51.427 -64.775 1.203 1.00 17.73 15 ASP B N 1
ATOM 6874 C CA . ASP B 1 14 ? 51.722 -65.474 2.454 1.00 18.22 15 ASP B CA 1
ATOM 6875 C C . ASP B 1 14 ? 52.026 -66.960 2.259 1.00 18.12 15 ASP B C 1
ATOM 6876 O O . ASP B 1 14 ? 51.982 -67.738 3.217 1.00 18.21 15 ASP B O 1
ATOM 6881 N N . LEU B 1 15 ? 52.338 -67.352 1.025 1.00 17.90 16 LEU B N 1
ATOM 6882 C CA . LEU B 1 15 ? 52.580 -68.758 0.719 1.00 17.62 16 LEU B CA 1
ATOM 6883 C C . LEU B 1 15 ? 53.695 -68.959 -0.304 1.00 17.26 16 LEU B C 1
ATOM 6884 O O . LEU B 1 15 ? 53.707 -68.321 -1.361 1.00 17.32 16 LEU B O 1
ATOM 6889 N N . ILE B 1 16 ? 54.631 -69.844 0.034 1.00 16.70 17 ILE B N 1
ATOM 6890 C CA . ILE B 1 16 ? 55.728 -70.228 -0.853 1.00 16.15 17 ILE B CA 1
ATOM 6891 C C . ILE B 1 16 ? 55.673 -71.736 -1.107 1.00 16.25 17 ILE B C 1
ATOM 6892 O O . ILE B 1 16 ? 55.479 -72.517 -0.177 1.00 16.09 17 ILE B O 1
ATOM 6897 N N . ALA B 1 17 ? 55.833 -72.133 -2.370 1.00 16.40 18 ALA B N 1
ATOM 6898 C CA . ALA B 1 17 ? 55.799 -73.545 -2.758 1.00 16.64 18 ALA B CA 1
ATOM 6899 C C . ALA B 1 17 ? 57.172 -74.041 -3.200 1.00 16.92 18 ALA B C 1
ATOM 6900 O O . ALA B 1 17 ? 57.849 -73.385 -3.995 1.00 16.89 18 ALA B O 1
ATOM 6902 N N . TRP B 1 18 ? 57.573 -75.200 -2.677 1.00 17.47 19 TRP B N 1
ATOM 6903 C CA . TRP B 1 18 ? 58.877 -75.799 -2.984 1.00 18.07 19 TRP B CA 1
ATOM 6904 C C . TRP B 1 18 ? 58.847 -77.317 -2.790 1.00 18.95 19 TRP B C 1
ATOM 6905 O O . TRP B 1 18 ? 58.330 -77.808 -1.789 1.00 19.04 19 TRP B O 1
ATOM 6916 N N . ASN B 1 19 ? 59.410 -78.049 -3.750 1.00 20.10 20 ASN B N 1
ATOM 6917 C CA . ASN B 1 19 ? 59.329 -79.515 -3.775 1.00 21.27 20 ASN B CA 1
ATOM 6918 C C . ASN B 1 19 ? 60.440 -80.240 -3.000 1.00 22.30 20 ASN B C 1
ATOM 6919 O O . ASN B 1 19 ? 61.161 -81.075 -3.557 1.00 22.40 20 ASN B O 1
ATOM 6924 N N . VAL B 1 20 ? 60.557 -79.927 -1.711 1.00 23.64 21 VAL B N 1
ATOM 6925 C CA . VAL B 1 20 ? 61.586 -80.530 -0.851 1.00 24.97 21 VAL B CA 1
ATOM 6926 C C . VAL B 1 20 ? 61.054 -81.640 0.062 1.00 25.95 21 VAL B C 1
ATOM 6927 O O . VAL B 1 20 ? 59.843 -81.872 0.136 1.00 26.03 21 VAL B O 1
ATOM 6931 N N . GLY B 1 21 ? 61.978 -82.312 0.751 1.00 27.12 22 GLY B N 1
ATOM 6932 C CA . GLY B 1 21 ? 61.669 -83.421 1.655 1.00 28.50 22 GLY B CA 1
ATOM 6933 C C . GLY B 1 21 ? 60.726 -83.061 2.786 1.00 29.44 22 GLY B C 1
ATOM 6934 O O . GLY B 1 21 ? 60.796 -81.962 3.340 1.00 29.61 22 GLY B O 1
ATOM 6935 N N . GLU B 1 22 ? 59.856 -84.008 3.129 1.00 30.29 23 GLU B N 1
ATOM 6936 C CA . GLU B 1 22 ? 58.790 -83.805 4.110 1.00 31.04 23 GLU B CA 1
ATOM 6937 C C . GLU B 1 22 ? 59.250 -83.532 5.546 1.00 31.44 23 GLU B C 1
ATOM 6938 O O . GLU B 1 22 ? 58.569 -82.820 6.282 1.00 31.66 23 GLU B O 1
ATOM 6940 N N . LEU B 1 23 ? 60.368 -84.116 5.963 1.00 31.84 24 LEU B N 1
ATOM 6941 C CA . LEU B 1 23 ? 60.799 -83.975 7.359 1.00 32.27 24 LEU B CA 1
ATOM 6942 C C . LEU B 1 23 ? 62.280 -83.645 7.533 1.00 32.50 24 LEU B C 1
ATOM 6943 O O . LEU B 1 23 ? 62.645 -82.880 8.430 1.00 32.60 24 LEU B O 1
ATOM 6948 N N . GLU B 1 24 ? 63.122 -84.218 6.678 1.00 32.67 25 GLU B N 1
ATOM 6949 C CA . GLU B 1 24 ? 64.563 -83.976 6.739 1.00 32.86 25 GLU B CA 1
ATOM 6950 C C . GLU B 1 24 ? 64.949 -82.616 6.153 1.00 32.92 25 GLU B C 1
ATOM 6951 O O . GLU B 1 24 ? 66.051 -82.116 6.399 1.00 33.00 25 GLU B O 1
ATOM 6957 N N . ALA B 1 25 ? 64.037 -82.026 5.382 1.00 32.94 26 ALA B N 1
ATOM 6958 C CA . ALA B 1 25 ? 64.249 -80.709 4.786 1.00 32.91 26 ALA B CA 1
ATOM 6959 C C . ALA B 1 25 ? 63.166 -79.724 5.230 1.00 32.85 26 ALA B C 1
ATOM 6960 O O . ALA B 1 25 ? 62.399 -79.213 4.409 1.00 32.84 26 ALA B O 1
ATOM 6962 N N . GLN B 1 26 ? 63.111 -79.467 6.536 1.00 32.80 27 GLN B N 1
ATOM 6963 C CA . GLN B 1 26 ? 62.108 -78.562 7.106 1.00 32.72 27 GLN B CA 1
ATOM 6964 C C . GLN B 1 26 ? 62.700 -77.386 7.883 1.00 32.60 27 GLN B C 1
ATOM 6965 O O . GLN B 1 26 ? 61.973 -76.633 8.539 1.00 32.63 27 GLN B O 1
ATOM 6971 N N . SER B 1 27 ? 64.019 -77.233 7.798 1.00 32.39 28 SER B N 1
ATOM 6972 C CA . SER B 1 27 ? 64.701 -76.064 8.340 1.00 32.17 28 SER B CA 1
ATOM 6973 C C . SER B 1 27 ? 64.907 -75.051 7.212 1.00 31.92 28 SER B C 1
ATOM 6974 O O . SER B 1 27 ? 66.039 -74.732 6.836 1.00 31.88 28 SER B O 1
ATOM 6977 N N . VAL B 1 28 ? 63.792 -74.560 6.674 1.00 31.61 29 VAL B N 1
ATOM 6978 C CA . VAL B 1 28 ? 63.799 -73.651 5.529 1.00 31.31 29 VAL B CA 1
ATOM 6979 C C . VAL B 1 28 ? 63.789 -72.194 5.990 1.00 31.09 29 VAL B C 1
ATOM 6980 O O . VAL B 1 28 ? 62.958 -71.797 6.811 1.00 31.10 29 VAL B O 1
ATOM 6984 N N . CYS B 1 29 ? 64.726 -71.411 5.458 1.00 30.79 30 CYS B N 1
ATOM 6985 C CA . CYS B 1 29 ? 64.839 -69.991 5.778 1.00 30.51 30 CYS B CA 1
ATOM 6986 C C . CYS B 1 29 ? 64.840 -69.129 4.519 1.00 30.21 30 CYS B C 1
ATOM 6987 O O . CYS B 1 29 ? 65.376 -69.527 3.483 1.00 30.22 30 CYS B O 1
ATOM 6990 N N . LEU B 1 30 ? 64.238 -67.948 4.624 1.00 29.85 31 LEU B N 1
ATOM 6991 C CA . LEU B 1 30 ? 64.142 -67.008 3.512 1.00 29.47 31 LEU B CA 1
ATOM 6992 C C . LEU B 1 30 ? 65.145 -65.870 3.676 1.00 29.26 31 LEU B C 1
ATOM 6993 O O . LEU B 1 30 ? 65.126 -65.156 4.681 1.00 29.26 31 LEU B O 1
ATOM 6998 N N . TYR B 1 31 ? 66.011 -65.709 2.677 1.00 28.98 32 TYR B N 1
ATOM 6999 C CA . TYR B 1 31 ? 67.075 -64.703 2.699 1.00 28.68 32 TYR B CA 1
ATOM 7000 C C . TYR B 1 31 ? 66.809 -63.590 1.686 1.00 28.52 32 TYR B C 1
ATOM 7001 O O . TYR B 1 31 ? 66.387 -63.857 0.560 1.00 28.46 32 TYR B O 1
ATOM 7010 N N . ALA B 1 32 ? 67.074 -62.349 2.092 1.00 28.33 33 ALA B N 1
ATOM 7011 C CA . ALA B 1 32 ? 66.836 -61.176 1.249 1.00 28.16 33 ALA B CA 1
ATOM 7012 C C . ALA B 1 32 ? 68.005 -60.192 1.289 1.00 28.12 33 ALA B C 1
ATOM 7013 O O . ALA B 1 32 ? 68.577 -59.944 2.352 1.00 28.11 33 ALA B O 1
ATOM 7015 N N . SER B 1 33 ? 68.352 -59.640 0.127 1.00 28.00 34 SER B N 1
ATOM 7016 C CA . SER B 1 33 ? 69.434 -58.659 0.012 1.00 27.96 34 SER B CA 1
ATOM 7017 C C . SER B 1 33 ? 69.123 -57.615 -1.059 1.00 27.99 34 SER B C 1
ATOM 7018 O O . SER B 1 33 ? 68.979 -57.946 -2.238 1.00 28.04 34 SER B O 1
ATOM 7021 N N . ARG B 1 34 ? 69.027 -56.356 -0.636 1.00 27.97 35 ARG B N 1
ATOM 7022 C CA . ARG B 1 34 ? 68.649 -55.252 -1.519 1.00 28.05 35 ARG B CA 1
ATOM 7023 C C . ARG B 1 34 ? 69.746 -54.900 -2.525 1.00 28.09 35 ARG B C 1
ATOM 7024 O O . ARG B 1 34 ? 69.452 -54.521 -3.659 1.00 28.09 35 ARG B O 1
ATOM 7032 N N . ALA B 1 35 ? 71.001 -55.031 -2.102 1.00 28.19 36 ALA B N 1
ATOM 7033 C CA . ALA B 1 35 ? 72.149 -54.746 -2.962 1.00 28.24 36 ALA B CA 1
ATOM 7034 C C . ALA B 1 35 ? 72.679 -56.001 -3.661 1.00 28.31 36 ALA B C 1
ATOM 7035 O O . ALA B 1 35 ? 73.651 -55.932 -4.418 1.00 28.37 36 ALA B O 1
ATOM 7037 N N . ALA B 1 36 ? 72.027 -57.136 -3.405 1.00 28.37 37 ALA B N 1
ATOM 7038 C CA . ALA B 1 36 ? 72.392 -58.434 -3.990 1.00 28.48 37 ALA B CA 1
ATOM 7039 C C . ALA B 1 36 ? 73.847 -58.832 -3.714 1.00 28.53 37 ALA B C 1
ATOM 7040 O O . ALA B 1 36 ? 74.558 -59.308 -4.603 1.00 28.49 37 ALA B O 1
ATOM 7042 N N . ALA B 1 37 ? 74.270 -58.642 -2.466 1.00 28.64 38 ALA B N 1
ATOM 7043 C CA . ALA B 1 37 ? 75.651 -58.888 -2.058 1.00 28.71 38 ALA B CA 1
ATOM 7044 C C . ALA B 1 37 ? 75.828 -60.240 -1.362 1.00 28.78 38 ALA B C 1
ATOM 7045 O O . ALA B 1 37 ? 76.634 -60.373 -0.439 1.00 28.89 38 ALA B O 1
ATOM 7047 N N . MET B 1 38 ? 75.080 -61.242 -1.819 1.00 28.83 39 MET B N 1
ATOM 7048 C CA . MET B 1 38 ? 75.142 -62.581 -1.237 1.00 28.91 39 MET B CA 1
ATOM 7049 C C . MET B 1 38 ? 76.257 -63.435 -1.833 1.00 28.94 39 MET B C 1
ATOM 7050 O O . MET B 1 38 ? 76.668 -63.233 -2.978 1.00 28.91 39 MET B O 1
ATOM 7055 N N . SER B 1 39 ? 76.734 -64.389 -1.036 1.00 29.00 40 SER B N 1
ATOM 7056 C CA . SER B 1 39 ? 77.775 -65.328 -1.450 1.00 29.05 40 SER B CA 1
ATOM 7057 C C . SER B 1 39 ? 77.616 -66.671 -0.735 1.00 29.06 40 SER B C 1
ATOM 7058 O O . SER B 1 39 ? 76.904 -66.769 0.268 1.00 29.07 40 SER B O 1
ATOM 7061 N N . LEU B 1 40 ? 78.277 -67.701 -1.259 1.00 29.07 41 LEU B N 1
ATOM 7062 C CA . LEU B 1 40 ? 78.194 -69.050 -0.697 1.00 29.09 41 LEU B CA 1
ATOM 7063 C C . LEU B 1 40 ? 79.239 -69.265 0.400 1.00 29.08 41 LEU B C 1
ATOM 7064 O O . LEU B 1 40 ? 79.781 -68.310 0.962 1.00 29.05 41 LEU B O 1
ATOM 7069 N N . GLY B 1 46 ? 78.967 -70.756 4.260 1.00 31.20 47 GLY B N 1
ATOM 7070 C CA . GLY B 1 46 ? 77.548 -70.495 4.490 1.00 31.20 47 GLY B CA 1
ATOM 7071 C C . GLY B 1 46 ? 77.055 -69.225 3.819 1.00 31.18 47 GLY B C 1
ATOM 7072 O O . GLY B 1 46 ? 77.843 -68.469 3.245 1.00 31.19 47 GLY B O 1
ATOM 7073 N N . ILE B 1 47 ? 75.746 -68.993 3.896 1.00 31.13 48 ILE B N 1
ATOM 7074 C CA . ILE B 1 47 ? 75.126 -67.809 3.297 1.00 31.07 48 ILE B CA 1
ATOM 7075 C C . ILE B 1 47 ? 75.445 -66.553 4.108 1.00 31.04 48 ILE B C 1
ATOM 7076 O O . ILE B 1 47 ? 75.172 -66.489 5.309 1.00 31.03 48 ILE B O 1
ATOM 7081 N N . GLN B 1 48 ? 76.030 -65.567 3.433 1.00 30.99 49 GLN B N 1
ATOM 7082 C CA . GLN B 1 48 ? 76.420 -64.307 4.062 1.00 30.97 49 GLN B CA 1
ATOM 7083 C C . GLN B 1 48 ? 76.117 -63.111 3.160 1.00 30.95 49 GLN B C 1
ATOM 7084 O O . GLN B 1 48 ? 76.032 -63.249 1.938 1.00 30.93 49 GLN B O 1
ATOM 7090 N N . GLY B 1 49 ? 75.950 -61.944 3.778 1.00 30.93 50 GLY B N 1
ATOM 7091 C CA . GLY B 1 49 ? 75.646 -60.710 3.057 1.00 30.90 50 GLY B CA 1
ATOM 7092 C C . GLY B 1 49 ? 74.160 -60.463 2.875 1.00 30.87 50 GLY B C 1
ATOM 7093 O O . GLY B 1 49 ? 73.752 -59.776 1.936 1.00 30.84 50 GLY B O 1
ATOM 7094 N N . TYR B 1 50 ? 73.352 -61.022 3.774 1.00 30.88 51 TYR B N 1
ATOM 7095 C CA . TYR B 1 50 ? 71.898 -60.861 3.725 1.00 30.87 51 TYR B CA 1
ATOM 7096 C C . TYR B 1 50 ? 71.412 -59.725 4.624 1.00 30.89 51 TYR B C 1
ATOM 7097 O O . TYR B 1 50 ? 72.007 -59.449 5.667 1.00 30.91 51 TYR B O 1
ATOM 7106 N N . ASP B 1 51 ? 70.332 -59.071 4.206 1.00 30.96 52 ASP B N 1
ATOM 7107 C CA . ASP B 1 51 ? 69.694 -58.027 5.004 1.00 31.04 52 ASP B CA 1
ATOM 7108 C C . ASP B 1 51 ? 68.744 -58.644 6.027 1.00 31.17 52 ASP B C 1
ATOM 7109 O O . ASP B 1 51 ? 68.732 -58.241 7.192 1.00 31.13 52 ASP B O 1
ATOM 7114 N N . SER B 1 52 ? 67.959 -59.626 5.580 1.00 31.34 53 SER B N 1
ATOM 7115 C CA . SER B 1 52 ? 66.949 -60.279 6.413 1.00 31.47 53 SER B CA 1
ATOM 7116 C C . SER B 1 52 ? 67.057 -61.802 6.363 1.00 31.56 53 SER B C 1
ATOM 7117 O O . SER B 1 52 ? 67.521 -62.372 5.372 1.00 31.50 53 SER B O 1
ATOM 7120 N N . LYS B 1 53 ? 66.622 -62.448 7.442 1.00 31.72 54 LYS B N 1
ATOM 7121 C CA . LYS B 1 53 ? 66.552 -63.905 7.517 1.00 31.95 54 LYS B CA 1
ATOM 7122 C C . LYS B 1 53 ? 65.315 -64.308 8.317 1.00 32.10 54 LYS B C 1
ATOM 7123 O O . LYS B 1 53 ? 65.189 -63.959 9.493 1.00 32.16 54 LYS B O 1
ATOM 7127 N N . VAL B 1 54 ? 64.398 -65.026 7.670 1.00 32.27 55 VAL B N 1
ATOM 7128 C CA . VAL B 1 54 ? 63.138 -65.434 8.299 1.00 32.48 55 VAL B CA 1
ATOM 7129 C C . VAL B 1 54 ? 62.869 -66.924 8.078 1.00 32.62 55 VAL B C 1
ATOM 7130 O O . VAL B 1 54 ? 62.948 -67.415 6.951 1.00 32.60 55 VAL B O 1
ATOM 7134 N N . GLU B 1 55 ? 62.546 -67.630 9.160 1.00 32.86 56 GLU B N 1
ATOM 7135 C CA . GLU B 1 55 ? 62.216 -69.056 9.097 1.00 33.12 56 GLU B CA 1
ATOM 7136 C C . GLU B 1 55 ? 60.812 -69.276 8.536 1.00 33.26 56 GLU B C 1
ATOM 7137 O O . GLU B 1 55 ? 59.897 -68.497 8.812 1.00 33.29 56 GLU B O 1
ATOM 7143 N N . LEU B 1 56 ? 60.649 -70.338 7.750 1.00 33.45 57 LEU B N 1
ATOM 7144 C CA . LEU B 1 56 ? 59.347 -70.685 7.177 1.00 33.67 57 LEU B CA 1
ATOM 7145 C C . LEU B 1 56 ? 58.773 -71.948 7.812 1.00 33.88 57 LEU B C 1
ATOM 7146 O O . LEU B 1 56 ? 59.505 -72.898 8.096 1.00 33.93 57 LEU B O 1
ATOM 7151 N N . GLN B 1 57 ? 57.460 -71.946 8.027 1.00 34.16 58 GLN B N 1
ATOM 7152 C CA . GLN B 1 57 ? 56.765 -73.078 8.633 1.00 34.43 58 GLN B CA 1
ATOM 7153 C C . GLN B 1 57 ? 56.077 -73.945 7.576 1.00 34.67 58 GLN B C 1
ATOM 7154 O O . GLN B 1 57 ? 55.435 -73.416 6.664 1.00 34.62 58 GLN B O 1
ATOM 7156 N N . PRO B 1 58 ? 56.216 -75.281 7.691 1.00 34.93 59 PRO B N 1
ATOM 7157 C CA . PRO B 1 58 ? 55.568 -76.212 6.762 1.00 35.17 59 PRO B CA 1
ATOM 7158 C C . PRO B 1 58 ? 54.050 -76.300 6.944 1.00 35.46 59 PRO B C 1
ATOM 7159 O O . PRO B 1 58 ? 53.557 -76.390 8.072 1.00 35.42 59 PRO B O 1
ATOM 7163 N N . GLU B 1 59 ? 53.329 -76.270 5.826 1.00 35.84 60 GLU B N 1
ATOM 7164 C CA . GLU B 1 59 ? 51.879 -76.430 5.815 1.00 36.20 60 GLU B CA 1
ATOM 7165 C C . GLU B 1 59 ? 51.534 -77.906 5.616 1.00 36.35 60 GLU B C 1
ATOM 7166 O O . GLU B 1 59 ? 52.023 -78.546 4.680 1.00 36.39 60 GLU B O 1
ATOM 7172 N N . SER B 1 60 ? 50.696 -78.437 6.504 1.00 36.52 61 SER B N 1
ATOM 7173 C CA . SER B 1 60 ? 50.319 -79.852 6.475 1.00 36.63 61 SER B CA 1
ATOM 7174 C C . SER B 1 60 ? 49.395 -80.190 5.304 1.00 36.70 61 SER B C 1
ATOM 7175 O O . SER B 1 60 ? 49.506 -81.265 4.709 1.00 36.73 61 SER B O 1
ATOM 7177 N N . ALA B 1 61 ? 48.493 -79.265 4.982 1.00 36.75 62 ALA B N 1
ATOM 7178 C CA . ALA B 1 61 ? 47.500 -79.466 3.926 1.00 36.82 62 ALA B CA 1
ATOM 7179 C C . ALA B 1 61 ? 48.112 -79.470 2.524 1.00 36.83 62 ALA B C 1
ATOM 7180 O O . ALA B 1 61 ? 47.665 -80.211 1.647 1.00 36.86 62 ALA B O 1
ATOM 7182 N N . GLY B 1 62 ? 49.136 -78.643 2.327 1.00 36.82 63 GLY B N 1
ATOM 7183 C CA . GLY B 1 62 ? 49.742 -78.452 1.013 1.00 36.75 63 GLY B CA 1
ATOM 7184 C C . GLY B 1 62 ? 49.235 -77.173 0.376 1.00 36.73 63 GLY B C 1
ATOM 7185 O O . GLY B 1 62 ? 48.825 -76.243 1.077 1.00 36.73 63 GLY B O 1
ATOM 7186 N N . LEU B 1 63 ? 49.262 -77.123 -0.953 1.00 36.69 64 LEU B N 1
ATOM 7187 C CA . LEU B 1 63 ? 48.789 -75.951 -1.686 1.00 36.64 64 LEU B CA 1
ATOM 7188 C C . LEU B 1 63 ? 47.267 -75.949 -1.834 1.00 36.63 64 LEU B C 1
ATOM 7189 O O . LEU B 1 63 ? 46.676 -76.982 -2.160 1.00 36.60 64 LEU B O 1
ATOM 7194 N N . PRO B 1 64 ? 46.630 -74.785 -1.591 1.00 36.65 65 PRO B N 1
ATOM 7195 C CA . PRO B 1 64 ? 45.181 -74.632 -1.724 1.00 36.67 65 PRO B CA 1
ATOM 7196 C C . PRO B 1 64 ? 44.703 -74.813 -3.161 1.00 36.70 65 PRO B C 1
ATOM 7197 O O . PRO B 1 64 ? 45.487 -74.669 -4.104 1.00 36.69 65 PRO B O 1
ATOM 7201 N N . GLU B 1 65 ? 43.416 -75.115 -3.310 1.00 36.76 66 GLU B N 1
ATOM 7202 C CA . GLU B 1 65 ? 42.819 -75.423 -4.607 1.00 36.80 66 GLU B CA 1
ATOM 7203 C C . GLU B 1 65 ? 42.826 -74.231 -5.569 1.00 36.75 66 GLU B C 1
ATOM 7204 O O . GLU B 1 65 ? 42.898 -74.418 -6.784 1.00 36.77 66 GLU B O 1
ATOM 7210 N N . THR B 1 66 ? 42.755 -73.015 -5.025 1.00 36.68 67 THR B N 1
ATOM 7211 C CA . THR B 1 66 ? 42.797 -71.789 -5.833 1.00 36.66 67 THR B CA 1
ATOM 7212 C C . THR B 1 66 ? 44.161 -71.572 -6.489 1.00 36.60 67 THR B C 1
ATOM 7213 O O . THR B 1 66 ? 44.244 -71.036 -7.596 1.00 36.56 67 THR B O 1
ATOM 7217 N N . VAL B 1 67 ? 45.221 -71.987 -5.798 1.00 36.55 68 VAL B N 1
ATOM 7218 C CA . VAL B 1 67 ? 46.584 -71.883 -6.318 1.00 36.49 68 VAL B CA 1
ATOM 7219 C C . VAL B 1 67 ? 46.846 -72.957 -7.377 1.00 36.44 68 VAL B C 1
ATOM 7220 O O . VAL B 1 67 ? 47.354 -72.651 -8.459 1.00 36.44 68 VAL B O 1
ATOM 7224 N N . THR B 1 68 ? 46.479 -74.201 -7.065 1.00 36.34 69 THR B N 1
ATOM 7225 C CA . THR B 1 68 ? 46.707 -75.343 -7.959 1.00 36.23 69 THR B CA 1
ATOM 7226 C C . THR B 1 68 ? 45.970 -75.210 -9.293 1.00 36.19 69 THR B C 1
ATOM 7227 O O . THR B 1 68 ? 46.424 -75.735 -10.311 1.00 36.19 69 THR B O 1
ATOM 7231 N N . GLN B 1 69 ? 44.838 -74.509 -9.276 1.00 36.14 70 GLN B N 1
ATOM 7232 C CA . GLN B 1 69 ? 44.072 -74.229 -10.491 1.00 36.07 70 GLN B CA 1
ATOM 7233 C C . GLN B 1 69 ? 44.742 -73.158 -11.353 1.00 35.95 70 GLN B C 1
ATOM 7234 O O . GLN B 1 69 ? 44.462 -73.052 -12.549 1.00 35.97 70 GLN B O 1
ATOM 7240 N N . LYS B 1 70 ? 45.625 -72.373 -10.738 1.00 35.77 71 LYS B 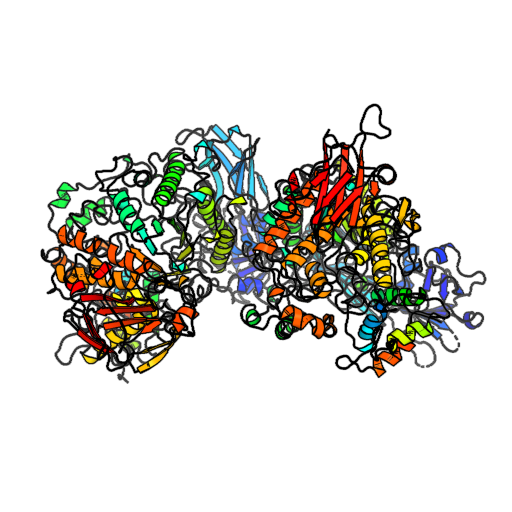N 1
ATOM 7241 C CA . LYS B 1 70 ? 46.367 -71.328 -11.440 1.00 35.60 71 LYS B CA 1
ATOM 7242 C C . LYS B 1 70 ? 47.764 -71.809 -11.849 1.00 35.42 71 LYS B C 1
ATOM 7243 O O . LYS B 1 70 ? 48.294 -71.387 -12.878 1.00 35.42 71 LYS B O 1
ATOM 7249 N N . PHE B 1 71 ? 48.350 -72.687 -11.036 1.00 35.22 72 PHE B N 1
ATOM 7250 C CA . PHE B 1 71 ? 49.646 -73.298 -11.333 1.00 35.02 72 PHE B CA 1
ATOM 7251 C C . PHE B 1 71 ? 49.535 -74.826 -11.263 1.00 34.87 72 PHE B C 1
ATOM 7252 O O . PHE B 1 71 ? 49.896 -75.428 -10.248 1.00 34.92 72 PHE B O 1
ATOM 7260 N N . PRO B 1 72 ? 49.039 -75.459 -12.346 1.00 34.72 73 PRO B N 1
ATOM 7261 C CA . PRO B 1 72 ? 48.737 -76.897 -12.350 1.00 34.57 73 PRO B CA 1
ATOM 7262 C C . PRO B 1 72 ? 49.975 -77.791 -12.290 1.00 34.42 73 PRO B C 1
ATOM 7263 O O . PRO B 1 72 ? 49.907 -78.904 -11.763 1.00 34.38 73 PRO B O 1
ATOM 7267 N N . PHE B 1 73 ? 51.088 -77.297 -12.822 1.00 34.26 74 PHE B N 1
ATOM 7268 C CA . PHE B 1 73 ? 52.325 -78.071 -12.937 1.00 34.12 74 PHE B CA 1
ATOM 7269 C C . PHE B 1 73 ? 53.077 -78.255 -11.612 1.00 34.03 74 PHE B C 1
ATOM 7270 O O . PHE B 1 73 ? 54.032 -79.033 -11.541 1.00 34.02 74 PHE B O 1
ATOM 7278 N N . ILE B 1 74 ? 52.645 -77.541 -10.573 1.00 33.88 75 ILE B N 1
ATOM 7279 C CA . ILE B 1 74 ? 53.232 -77.675 -9.233 1.00 33.76 75 ILE B CA 1
ATOM 7280 C C . ILE B 1 74 ? 52.191 -78.087 -8.180 1.00 33.68 75 ILE B C 1
ATOM 7281 O O . ILE B 1 74 ? 52.253 -77.657 -7.025 1.00 33.66 75 ILE B O 1
ATOM 7286 N N . SER B 1 75 ? 51.252 -78.940 -8.585 1.00 33.53 76 SER B N 1
ATOM 7287 C CA . SER B 1 75 ? 50.158 -79.377 -7.714 1.00 33.37 76 SER B CA 1
ATOM 7288 C C . SER B 1 75 ? 50.612 -80.279 -6.562 1.00 33.24 76 SER B C 1
ATOM 7289 O O . SER B 1 75 ? 49.955 -80.334 -5.521 1.00 33.27 76 SER B O 1
ATOM 7292 N N . SER B 1 76 ? 51.730 -80.976 -6.753 1.00 33.05 77 SER B N 1
ATOM 7293 C CA . SER B 1 76 ? 52.263 -81.891 -5.739 1.00 32.81 77 SER B CA 1
ATOM 7294 C C . SER B 1 76 ? 53.282 -81.228 -4.805 1.00 32.62 77 SER B C 1
ATOM 7295 O O . SER B 1 76 ? 53.682 -81.816 -3.797 1.00 32.63 77 SER B O 1
ATOM 7298 N N . TYR B 1 77 ? 53.692 -80.008 -5.150 1.00 32.33 78 TYR B N 1
ATOM 7299 C CA . TYR B 1 77 ? 54.626 -79.221 -4.340 1.00 32.10 78 TYR B CA 1
ATOM 7300 C C . TYR B 1 77 ? 54.026 -78.901 -2.973 1.00 31.95 78 TYR B C 1
ATOM 7301 O O . TYR B 1 77 ? 52.846 -78.554 -2.874 1.00 31.97 78 TYR B O 1
ATOM 7310 N N . ARG B 1 78 ? 54.839 -79.013 -1.925 1.00 31.69 79 ARG B N 1
ATOM 7311 C CA . ARG B 1 78 ? 54.391 -78.680 -0.572 1.00 31.45 79 ARG B CA 1
ATOM 7312 C C . ARG B 1 78 ? 54.462 -77.181 -0.286 1.00 31.17 79 ARG B C 1
ATOM 7313 O O . ARG B 1 78 ? 55.301 -76.469 -0.846 1.00 31.12 79 ARG B O 1
ATOM 7321 N N . ALA B 1 79 ? 53.574 -76.717 0.591 1.00 30.79 80 ALA B N 1
ATOM 7322 C CA . ALA B 1 79 ? 53.434 -75.294 0.887 1.00 30.41 80 ALA B CA 1
ATOM 7323 C C . ALA B 1 79 ? 54.185 -74.861 2.143 1.00 30.19 80 ALA B C 1
ATOM 7324 O O . ALA B 1 79 ? 54.282 -75.610 3.119 1.00 30.13 80 ALA B O 1
ATOM 7326 N N . PHE B 1 80 ? 54.708 -73.639 2.098 1.00 29.88 81 PHE B N 1
ATOM 7327 C CA . PHE B 1 80 ? 55.401 -73.026 3.223 1.00 29.60 81 PHE B CA 1
ATOM 7328 C C . PHE B 1 80 ? 54.782 -71.668 3.521 1.00 29.47 81 PHE B C 1
ATOM 7329 O O . PHE B 1 80 ? 54.670 -70.818 2.634 1.00 29.48 81 PHE B O 1
ATOM 7337 N N . ARG B 1 81 ? 54.375 -71.472 4.772 1.00 29.33 82 ARG B N 1
ATOM 7338 C CA . ARG B 1 81 ? 53.722 -70.233 5.179 1.00 29.16 82 ARG B CA 1
ATOM 7339 C C . ARG B 1 81 ? 54.716 -69.101 5.429 1.00 28.97 82 ARG B C 1
ATOM 7340 O O . ARG B 1 81 ? 55.745 -69.292 6.082 1.00 28.95 82 ARG B O 1
ATOM 7348 N N . VAL B 1 82 ? 54.398 -67.929 4.884 1.00 28.73 83 VAL B N 1
ATOM 7349 C CA . VAL B 1 82 ? 55.192 -66.723 5.090 1.00 28.50 83 VAL B CA 1
ATOM 7350 C C . VAL B 1 82 ? 54.584 -65.929 6.245 1.00 28.42 83 VAL B C 1
ATOM 7351 O O . VAL B 1 82 ? 53.390 -65.618 6.218 1.00 28.45 83 VAL B O 1
ATOM 7355 N N . PRO B 1 83 ? 55.396 -65.615 7.274 1.00 28.32 84 PRO B N 1
ATOM 7356 C CA . PRO B 1 83 ? 54.915 -64.812 8.400 1.00 28.21 84 PRO B CA 1
ATOM 7357 C C . PRO B 1 83 ? 54.445 -63.434 7.940 1.00 28.12 84 PRO B C 1
ATOM 7358 O O . PRO B 1 83 ? 55.078 -62.819 7.080 1.00 28.10 84 PRO B O 1
ATOM 7362 N N . SER B 1 84 ? 53.338 -62.967 8.513 1.00 28.02 85 SER B N 1
ATOM 7363 C CA . SER B 1 84 ? 52.728 -61.695 8.121 1.00 27.92 85 SER B CA 1
ATOM 7364 C C . SER B 1 84 ? 53.477 -60.475 8.670 1.00 27.76 85 SER B C 1
ATOM 7365 O O . SER B 1 84 ? 53.080 -59.332 8.428 1.00 27.72 85 SER B O 1
ATOM 7368 N N . SER B 1 85 ? 54.562 -60.731 9.398 1.00 27.56 86 SER B N 1
ATOM 7369 C CA . SER B 1 85 ? 55.457 -59.682 9.887 1.00 27.38 86 SER B CA 1
ATOM 7370 C C . SER B 1 85 ? 56.470 -59.256 8.818 1.00 27.28 86 SER B C 1
ATOM 7371 O O . SER B 1 85 ? 57.131 -58.221 8.951 1.00 27.29 86 SER B O 1
ATOM 7374 N N . VAL B 1 86 ? 56.581 -60.063 7.764 1.00 27.05 87 VAL B N 1
ATOM 7375 C CA . VAL B 1 86 ? 57.495 -59.803 6.651 1.00 26.84 87 VAL B CA 1
ATOM 7376 C C . VAL B 1 86 ? 56.937 -58.722 5.723 1.00 26.71 87 VAL B C 1
ATOM 7377 O O . VAL B 1 86 ? 55.769 -58.772 5.328 1.00 26.69 87 VAL B O 1
ATOM 7381 N N . ASP B 1 87 ? 57.780 -57.748 5.388 1.00 26.53 88 ASP B N 1
ATOM 7382 C CA . ASP B 1 87 ? 57.435 -56.704 4.425 1.00 26.34 88 ASP B CA 1
ATOM 7383 C C . ASP B 1 87 ? 57.679 -57.213 3.002 1.00 26.21 88 ASP B C 1
ATOM 7384 O O . ASP B 1 87 ? 58.777 -57.067 2.455 1.00 26.28 88 ASP B O 1
ATOM 7389 N N . VAL B 1 88 ? 56.643 -57.810 2.414 1.00 25.95 89 VAL B N 1
ATOM 7390 C CA . VAL B 1 88 ? 56.734 -58.446 1.095 1.00 25.69 89 VAL B CA 1
ATOM 7391 C C . VAL B 1 88 ? 56.967 -57.431 -0.029 1.00 25.58 89 VAL B C 1
ATOM 7392 O O . VAL B 1 88 ? 57.743 -57.690 -0.953 1.00 25.54 89 VAL B O 1
ATOM 7396 N N . ALA B 1 89 ? 56.305 -56.278 0.066 1.00 25.38 90 ALA B N 1
ATOM 7397 C CA . ALA B 1 89 ? 56.427 -55.209 -0.930 1.00 25.17 90 ALA B CA 1
ATOM 7398 C C . ALA B 1 89 ? 57.874 -54.770 -1.155 1.00 25.10 90 ALA B C 1
ATOM 7399 O O . ALA B 1 89 ? 58.250 -54.404 -2.271 1.00 25.15 90 ALA B O 1
ATOM 7401 N N . SER B 1 90 ? 58.677 -54.809 -0.093 1.00 24.94 91 SER B N 1
ATOM 7402 C CA . SER B 1 90 ? 60.086 -54.432 -0.171 1.00 24.70 91 SER B CA 1
ATOM 7403 C C . SER B 1 90 ? 60.982 -55.602 -0.580 1.00 24.50 91 SER B C 1
ATOM 7404 O O . SER B 1 90 ? 61.959 -55.409 -1.306 1.00 24.42 91 SER B O 1
ATOM 7407 N N . LEU B 1 91 ? 60.646 -56.807 -0.116 1.00 24.28 92 LEU B N 1
ATOM 7408 C CA . LEU B 1 91 ? 61.450 -58.000 -0.401 1.00 24.12 92 LEU B CA 1
ATOM 7409 C C . LEU B 1 91 ? 61.464 -58.394 -1.879 1.00 24.03 92 LEU B C 1
ATOM 7410 O O . LEU B 1 91 ? 62.447 -58.960 -2.358 1.00 24.07 92 LEU B O 1
ATOM 7415 N N . VAL B 1 92 ? 60.382 -58.091 -2.594 1.00 23.91 93 VAL B N 1
ATOM 7416 C CA . VAL B 1 92 ? 60.293 -58.390 -4.030 1.00 23.76 93 VAL B CA 1
ATOM 7417 C C . VAL B 1 92 ? 61.242 -57.529 -4.872 1.00 23.69 93 VAL B C 1
ATOM 7418 O O . VAL B 1 92 ? 61.456 -57.802 -6.056 1.00 23.71 93 VAL B O 1
ATOM 7422 N N . LYS B 1 93 ? 61.807 -56.497 -4.247 1.00 23.58 94 LYS B N 1
ATOM 7423 C CA . LYS B 1 93 ? 62.812 -55.641 -4.876 1.00 23.43 94 LYS B CA 1
ATOM 7424 C C . LYS B 1 93 ? 64.223 -56.183 -4.645 1.00 23.48 94 LYS B C 1
ATOM 7425 O O . LYS B 1 93 ? 65.188 -55.704 -5.247 1.00 23.51 94 LYS B O 1
ATOM 7431 N N . CYS B 1 94 ? 64.331 -57.185 -3.773 1.00 23.50 95 CYS B N 1
ATOM 7432 C CA . CYS B 1 94 ? 65.622 -57.718 -3.338 1.00 23.54 95 CYS B CA 1
ATOM 7433 C C . CYS B 1 94 ? 65.997 -59.024 -4.035 1.00 23.51 95 CYS B C 1
ATOM 7434 O O . CYS B 1 94 ? 65.161 -59.662 -4.677 1.00 23.46 95 CYS B O 1
ATOM 7437 N N . GLN B 1 95 ? 67.268 -59.402 -3.903 1.00 23.55 96 GLN B N 1
ATOM 7438 C CA . GLN B 1 95 ? 67.733 -60.734 -4.272 1.00 23.64 96 GLN B CA 1
ATOM 7439 C C . GLN B 1 95 ? 67.228 -61.719 -3.221 1.00 23.65 96 GLN B C 1
ATOM 7440 O O . GLN B 1 95 ? 67.408 -61.500 -2.022 1.00 23.58 96 GLN B O 1
ATOM 7446 N N . LEU B 1 96 ? 66.592 -62.795 -3.675 1.00 23.71 97 LEU B N 1
ATOM 7447 C CA . LEU B 1 96 ? 65.943 -63.738 -2.769 1.00 23.83 97 LEU B CA 1
ATOM 7448 C C . LEU B 1 96 ? 66.395 -65.175 -2.994 1.00 24.00 97 LEU B C 1
ATOM 7449 O O . LEU B 1 96 ? 66.572 -65.608 -4.135 1.00 23.99 97 LEU B O 1
ATOM 7454 N N . VAL B 1 97 ? 66.583 -65.899 -1.892 1.00 24.22 98 VAL B N 1
ATOM 7455 C CA . VAL B 1 97 ? 66.850 -67.341 -1.912 1.00 24.49 98 VAL B CA 1
ATOM 7456 C C . VAL B 1 97 ? 66.216 -68.044 -0.708 1.00 24.63 98 VAL B C 1
ATOM 7457 O O . VAL B 1 97 ? 66.028 -67.436 0.349 1.00 24.62 98 VAL B O 1
ATOM 7461 N N . VAL B 1 98 ? 65.880 -69.319 -0.884 1.00 24.84 99 VAL B N 1
ATOM 7462 C CA . VAL B 1 98 ? 65.485 -70.184 0.230 1.00 25.06 99 VAL B CA 1
ATOM 7463 C C . VAL B 1 98 ? 66.532 -71.277 0.435 1.00 25.23 99 VAL B C 1
ATOM 7464 O O . VAL B 1 98 ? 67.089 -71.798 -0.535 1.00 25.25 99 VAL B O 1
ATOM 7468 N N . ALA B 1 99 ? 66.804 -71.613 1.695 1.00 25.50 100 ALA B N 1
ATOM 7469 C CA . ALA B 1 99 ? 67.845 -72.590 2.022 1.00 25.71 100 ALA B CA 1
ATOM 7470 C C . ALA B 1 99 ? 67.458 -73.549 3.142 1.00 25.87 100 ALA B C 1
ATOM 7471 O O . ALA B 1 99 ? 66.839 -73.150 4.131 1.00 25.93 100 ALA B O 1
ATOM 7473 N N . SER B 1 100 ? 67.845 -74.812 2.972 1.00 26.05 101 SER B N 1
ATOM 7474 C CA . SER B 1 100 ? 67.587 -75.868 3.950 1.00 26.19 101 SER B CA 1
ATOM 7475 C C . SER B 1 100 ? 68.834 -76.725 4.167 1.00 26.32 101 SER B C 1
ATOM 7476 O O . SER B 1 100 ? 69.705 -76.800 3.295 1.00 26.39 101 SER B O 1
ATOM 7479 N N . PHE B 1 101 ? 68.914 -77.365 5.332 1.00 26.41 102 PHE B N 1
ATOM 7480 C CA . PHE B 1 101 ? 70.062 -78.203 5.679 1.00 26.48 102 PHE B CA 1
ATOM 7481 C C . PHE B 1 101 ? 69.632 -79.523 6.313 1.00 26.49 102 PHE B C 1
ATOM 7482 O O . PHE B 1 101 ? 68.814 -79.546 7.232 1.00 26.54 102 PHE B O 1
ATOM 7490 N N . VAL B 1 108 ? 73.571 -78.834 1.633 1.00 25.60 109 VAL B N 1
ATOM 7491 C CA . VAL B 1 108 ? 73.285 -77.450 1.268 1.00 25.57 109 VAL B CA 1
ATOM 7492 C C . VAL B 1 108 ? 72.371 -77.404 0.042 1.00 25.54 109 VAL B C 1
ATOM 7493 O O . VAL B 1 108 ? 72.727 -77.907 -1.029 1.00 25.52 109 VAL B O 1
ATOM 7497 N N . ASP B 1 109 ? 71.196 -76.801 0.214 1.00 25.44 110 ASP B N 1
ATOM 7498 C CA . ASP B 1 109 ? 70.226 -76.656 -0.868 1.00 25.33 110 ASP B CA 1
ATOM 7499 C C . ASP B 1 109 ? 69.739 -75.211 -0.951 1.00 25.12 110 ASP B C 1
ATOM 7500 O O . ASP B 1 109 ? 68.903 -74.781 -0.155 1.00 25.14 110 ASP B O 1
ATOM 7505 N N . VAL B 1 110 ? 70.277 -74.468 -1.916 1.00 24.87 111 VAL B N 1
ATOM 7506 C CA . VAL B 1 110 ? 69.941 -73.054 -2.103 1.00 24.59 111 VAL B CA 1
ATOM 7507 C C . VAL B 1 110 ? 69.290 -72.835 -3.470 1.00 24.33 111 VAL B C 1
ATOM 7508 O O . VAL B 1 110 ? 69.794 -73.318 -4.488 1.00 24.35 111 VAL B O 1
ATOM 7512 N N . THR B 1 111 ? 68.168 -72.115 -3.485 1.00 24.00 112 THR B N 1
ATOM 7513 C CA . THR B 1 111 ? 67.476 -71.777 -4.736 1.00 23.65 112 THR B CA 1
ATOM 7514 C C . THR B 1 111 ? 66.685 -70.462 -4.655 1.00 23.39 112 THR B C 1
ATOM 7515 O O . THR B 1 111 ? 66.170 -70.098 -3.595 1.00 23.34 112 THR B O 1
ATOM 7519 N N . GLY B 1 112 ? 66.602 -69.762 -5.785 1.00 23.05 113 GLY B N 1
ATOM 7520 C CA . GLY B 1 112 ? 65.865 -68.503 -5.887 1.00 22.60 113 GLY B CA 1
ATOM 7521 C C . GLY B 1 112 ? 64.367 -68.686 -6.059 1.00 22.31 113 GLY B C 1
ATOM 7522 O O . GLY B 1 112 ? 63.872 -69.813 -6.146 1.00 22.26 113 GLY B O 1
ATOM 7523 N N . LEU B 1 113 ? 63.648 -67.568 -6.117 1.00 22.03 114 LEU B N 1
ATOM 7524 C CA . LEU B 1 113 ? 62.186 -67.586 -6.164 1.00 21.71 114 LEU B CA 1
ATOM 7525 C C . LEU B 1 113 ? 61.619 -67.059 -7.477 1.00 21.44 114 LEU B C 1
ATOM 7526 O O . LEU B 1 113 ? 62.053 -66.021 -7.981 1.00 21.41 114 LEU B O 1
ATOM 7531 N N . GLN B 1 114 ? 60.647 -67.785 -8.021 1.00 21.15 115 GLN B N 1
ATOM 7532 C CA . GLN B 1 114 ? 59.857 -67.294 -9.144 1.00 20.97 115 GLN B CA 1
ATOM 7533 C C . GLN B 1 114 ? 58.681 -66.491 -8.588 1.00 20.83 115 GLN B C 1
ATOM 7534 O O . GLN B 1 114 ? 57.845 -67.021 -7.851 1.00 20.79 115 GLN B O 1
ATOM 7540 N N . LEU B 1 115 ? 58.636 -65.210 -8.948 1.00 20.62 116 LEU B N 1
ATOM 7541 C CA . LEU B 1 115 ? 57.717 -64.242 -8.338 1.00 20.43 116 LEU B CA 1
ATOM 7542 C C . LEU B 1 115 ? 56.345 -64.050 -9.016 1.00 20.36 116 LEU B C 1
ATOM 7543 O O . LEU B 1 115 ? 55.432 -63.519 -8.380 1.00 20.37 116 LEU B O 1
ATOM 7548 N N . PRO B 1 116 ? 56.192 -64.460 -10.299 1.00 20.25 117 PRO B N 1
ATOM 7549 C CA . PRO B 1 116 ? 54.917 -64.336 -11.015 1.00 20.10 117 PRO B CA 1
ATOM 7550 C C . PRO B 1 116 ? 53.648 -64.421 -10.153 1.00 19.94 117 PRO B C 1
ATOM 7551 O O . PRO B 1 116 ? 52.758 -63.579 -10.289 1.00 19.88 117 PRO B O 1
ATOM 7555 N N . GLY B 1 117 ? 53.578 -65.424 -9.280 1.00 19.77 118 GLY B N 1
ATOM 7556 C CA . GLY B 1 117 ? 52.412 -65.640 -8.424 1.00 19.56 118 GLY B CA 1
ATOM 7557 C C . GLY B 1 117 ? 52.120 -64.506 -7.458 1.00 19.39 118 GLY B C 1
ATOM 7558 O O . GLY B 1 117 ? 50.994 -64.010 -7.400 1.00 19.39 118 GLY B O 1
ATOM 7559 N N . VAL B 1 118 ? 53.136 -64.096 -6.702 1.00 19.25 119 VAL B N 1
ATOM 7560 C CA . VAL B 1 118 ? 52.984 -63.046 -5.691 1.00 19.11 119 VAL B CA 1
ATOM 7561 C C . VAL B 1 118 ? 52.814 -61.652 -6.310 1.00 19.01 119 VAL B C 1
ATOM 7562 O O . VAL B 1 118 ? 52.181 -60.777 -5.715 1.00 18.98 119 VAL B O 1
ATOM 7566 N N . LEU B 1 119 ? 53.364 -61.457 -7.506 1.00 18.93 120 LEU B N 1
ATOM 7567 C CA . LEU B 1 119 ? 53.244 -60.179 -8.207 1.00 18.87 120 LEU B CA 1
ATOM 7568 C C . LEU B 1 119 ? 51.823 -59.939 -8.718 1.00 18.91 120 LEU B C 1
ATOM 7569 O O . LEU B 1 119 ? 51.325 -58.815 -8.654 1.00 18.98 120 LEU B O 1
ATOM 7574 N N . ASP B 1 120 ? 51.180 -60.996 -9.215 1.00 18.90 121 ASP B N 1
ATOM 7575 C CA . ASP B 1 120 ? 49.766 -60.945 -9.593 1.00 18.91 121 ASP B CA 1
ATOM 7576 C C . ASP B 1 120 ? 48.876 -60.789 -8.357 1.00 18.91 121 ASP B C 1
ATOM 7577 O O . ASP B 1 120 ? 47.920 -60.012 -8.364 1.00 18.91 121 ASP B O 1
ATOM 7582 N N . ASP B 1 121 ? 49.214 -61.528 -7.301 1.00 18.89 122 ASP B N 1
ATOM 7583 C CA . ASP B 1 121 ? 48.466 -61.526 -6.044 1.00 18.87 122 ASP B CA 1
ATOM 7584 C C . ASP B 1 121 ? 48.459 -60.158 -5.355 1.00 18.81 122 ASP B C 1
ATOM 7585 O O . ASP B 1 121 ? 47.492 -59.804 -4.678 1.00 18.81 122 ASP B O 1
ATOM 7590 N N . MET B 1 122 ? 49.534 -59.396 -5.540 1.00 18.80 123 MET B N 1
ATOM 7591 C CA . MET B 1 122 ? 49.706 -58.117 -4.855 1.00 18.78 123 MET B CA 1
ATOM 7592 C C . MET B 1 122 ? 49.569 -56.888 -5.750 1.00 18.64 123 MET B C 1
ATOM 7593 O O . MET B 1 122 ? 49.036 -55.865 -5.315 1.00 18.62 123 MET B O 1
ATOM 7598 N N . PHE B 1 123 ? 50.051 -56.982 -6.988 1.00 18.49 124 PHE B N 1
ATOM 7599 C CA . PHE B 1 123 ? 50.224 -55.789 -7.823 1.00 18.31 124 PHE B CA 1
ATOM 7600 C C . PHE B 1 123 ? 49.521 -55.786 -9.192 1.00 18.18 124 PHE B C 1
ATOM 7601 O O . PHE B 1 123 ? 49.844 -54.959 -10.050 1.00 18.15 124 PHE B O 1
ATOM 7609 N N . ALA B 1 124 ? 48.563 -56.691 -9.392 1.00 17.97 125 ALA B N 1
ATOM 7610 C CA . ALA B 1 124 ? 47.737 -56.673 -10.602 1.00 17.84 125 ALA B CA 1
ATOM 7611 C C . ALA B 1 124 ? 47.042 -55.316 -10.722 1.00 17.79 125 ALA B C 1
ATOM 7612 O O . ALA B 1 124 ? 46.458 -54.824 -9.751 1.00 17.76 125 ALA B O 1
ATOM 7614 N N . TYR B 1 125 ? 47.114 -54.718 -11.909 1.00 17.65 126 TYR B N 1
ATOM 7615 C CA . TYR B 1 125 ? 46.765 -53.307 -12.091 1.00 17.51 126 TYR B CA 1
ATOM 7616 C C . TYR B 1 125 ? 45.894 -53.063 -13.325 1.00 17.42 126 TYR B C 1
ATOM 7617 O O . TYR B 1 125 ? 46.176 -53.585 -14.405 1.00 17.43 126 TYR B O 1
ATOM 7626 N N . THR B 1 126 ? 44.845 -52.259 -13.152 1.00 17.32 127 THR B N 1
ATOM 7627 C CA . THR B 1 126 ? 43.871 -51.992 -14.218 1.00 17.21 127 THR B CA 1
ATOM 7628 C C . THR B 1 126 ? 43.776 -50.514 -14.625 1.00 17.20 127 THR B C 1
ATOM 7629 O O . THR B 1 126 ? 43.074 -50.175 -15.582 1.00 17.22 127 THR B O 1
ATOM 7633 N N . GLY B 1 127 ? 44.484 -49.645 -13.908 1.00 17.13 128 GLY B N 1
ATOM 7634 C CA . GLY B 1 127 ? 44.461 -48.208 -14.187 1.00 17.18 128 GLY B CA 1
ATOM 7635 C C . GLY B 1 127 ? 45.294 -47.798 -15.393 1.00 17.22 128 GLY B C 1
ATOM 7636 O O . GLY B 1 127 ? 45.734 -48.654 -16.159 1.00 17.27 128 GLY B O 1
ATOM 7637 N N . PRO B 1 128 ? 45.529 -46.481 -15.563 1.00 17.26 129 PRO B N 1
ATOM 7638 C CA . PRO B 1 128 ? 46.239 -45.960 -16.735 1.00 17.34 129 PRO B CA 1
ATOM 7639 C C . PRO B 1 128 ? 47.688 -46.435 -16.829 1.00 17.46 129 PRO B C 1
ATOM 7640 O O . PRO B 1 128 ? 48.398 -46.477 -15.819 1.00 17.52 129 PRO B O 1
ATOM 7644 N N . LEU B 1 129 ? 48.106 -46.796 -18.041 1.00 17.50 130 LEU B N 1
ATOM 7645 C CA . LEU B 1 129 ? 49.494 -47.151 -18.324 1.00 17.57 130 LEU B CA 1
ATOM 7646 C C . LEU B 1 129 ? 49.999 -46.435 -19.571 1.00 17.63 130 LEU B C 1
ATOM 7647 O O . LEU B 1 129 ? 49.276 -46.304 -20.561 1.00 17.63 130 LEU B O 1
ATOM 7652 N N . GLY B 1 130 ? 51.246 -45.978 -19.513 1.00 17.75 131 GLY B N 1
ATOM 7653 C CA . GLY B 1 130 ? 51.855 -45.240 -20.613 1.00 17.92 131 GLY B CA 1
ATOM 7654 C C . GLY B 1 130 ? 51.608 -43.749 -20.505 1.00 18.04 131 GLY B C 1
ATOM 7655 O O . GLY B 1 130 ? 51.492 -43.206 -19.405 1.00 18.04 131 GLY B O 1
ATOM 7656 N N . ALA B 1 131 ? 51.525 -43.090 -21.656 1.00 18.22 132 ALA B N 1
ATOM 7657 C CA . ALA B 1 131 ? 51.336 -41.645 -21.715 1.00 18.43 132 ALA B CA 1
ATOM 7658 C C . ALA B 1 131 ? 49.859 -41.264 -21.710 1.00 18.62 132 ALA B C 1
ATOM 7659 O O . ALA B 1 131 ? 49.062 -41.813 -22.477 1.00 18.60 132 ALA B O 1
ATOM 7661 N N . VAL B 1 132 ? 49.506 -40.325 -20.836 1.00 18.87 133 VAL B N 1
ATOM 7662 C CA . VAL B 1 132 ? 48.143 -39.804 -20.744 1.00 19.15 133 VAL B CA 1
ATOM 7663 C C . VAL B 1 132 ? 48.164 -38.295 -20.985 1.00 19.38 133 VAL B C 1
ATOM 7664 O O . VAL B 1 132 ? 49.004 -37.582 -20.429 1.00 19.34 133 VAL B O 1
ATOM 7668 N N . PHE B 1 133 ? 47.239 -37.820 -21.816 1.00 19.68 134 PHE B N 1
ATOM 7669 C CA . PHE B 1 133 ? 47.186 -36.411 -22.197 1.00 20.04 134 PHE B CA 1
ATOM 7670 C C . PHE B 1 133 ? 45.893 -35.734 -21.746 1.00 20.35 134 PHE B C 1
ATOM 7671 O O . PHE B 1 133 ? 44.809 -36.307 -21.855 1.00 20.43 134 PHE B O 1
ATOM 7679 N N . SER B 1 134 ? 46.028 -34.515 -21.233 1.00 20.73 135 SER B N 1
ATOM 7680 C CA . SER B 1 134 ? 44.888 -33.677 -20.878 1.00 21.18 135 SER B CA 1
ATOM 7681 C C . SER B 1 134 ? 44.920 -32.391 -21.705 1.00 21.44 135 SER B C 1
ATOM 7682 O O . SER B 1 134 ? 45.465 -32.372 -22.812 1.00 21.58 135 SER B O 1
ATOM 7685 N N . GLU B 1 135 ? 44.328 -31.326 -21.170 1.00 21.69 136 GLU B N 1
ATOM 7686 C CA . GLU B 1 135 ? 44.394 -30.007 -21.793 1.00 21.84 136 GLU B CA 1
ATOM 7687 C C . GLU B 1 135 ? 45.468 -29.143 -21.134 1.00 21.78 136 GLU B C 1
ATOM 7688 O O . GLU B 1 135 ? 45.845 -28.097 -21.669 1.00 21.87 136 GLU B O 1
ATOM 7694 N N . ASP B 1 136 ? 45.955 -29.591 -19.977 1.00 21.62 137 ASP B N 1
ATOM 7695 C CA . ASP B 1 136 ? 46.918 -28.828 -19.181 1.00 21.45 137 ASP B CA 1
ATOM 7696 C C . ASP B 1 136 ? 48.153 -29.630 -18.758 1.00 21.20 137 ASP B C 1
ATOM 7697 O O . ASP B 1 136 ? 49.112 -29.059 -18.232 1.00 21.24 137 ASP B O 1
ATOM 7702 N N . SER B 1 137 ? 48.134 -30.943 -18.983 1.00 20.85 138 SER B N 1
ATOM 7703 C CA . SER B 1 137 ? 49.204 -31.811 -18.484 1.00 20.49 138 SER B CA 1
ATOM 7704 C C . SER B 1 137 ? 49.522 -33.025 -19.362 1.00 20.22 138 SER B C 1
ATOM 7705 O O . SER B 1 137 ? 48.749 -33.391 -20.249 1.00 20.18 138 SER B O 1
ATOM 7708 N N . VAL B 1 138 ? 50.684 -33.625 -19.100 1.00 19.83 139 VAL B N 1
ATOM 7709 C CA . VAL B 1 138 ? 51.072 -34.923 -19.654 1.00 19.43 139 VAL B CA 1
ATOM 7710 C C . VAL B 1 138 ? 51.623 -35.773 -18.505 1.00 19.19 139 VAL B C 1
ATOM 7711 O O . VAL B 1 138 ? 52.518 -35.334 -17.779 1.00 19.23 139 VAL B O 1
ATOM 7715 N N . SER B 1 139 ? 51.085 -36.978 -18.336 1.00 18.77 140 SER B N 1
ATOM 7716 C CA . SER B 1 139 ? 51.562 -37.886 -17.290 1.00 18.40 140 SER B CA 1
ATOM 7717 C C . SER B 1 139 ? 52.129 -39.189 -17.856 1.00 18.09 140 SER B C 1
ATOM 7718 O O . SER B 1 139 ? 51.826 -39.571 -18.989 1.00 18.01 140 SER B O 1
ATOM 7721 N N . LEU B 1 140 ? 52.956 -39.858 -17.055 1.00 17.69 141 LEU B N 1
ATOM 7722 C CA . LEU B 1 140 ? 53.604 -41.106 -17.456 1.00 17.34 141 LEU B CA 1
ATOM 7723 C C . LEU B 1 140 ? 53.393 -42.186 -16.402 1.00 17.09 141 LEU B C 1
ATOM 7724 O O . LEU B 1 140 ? 53.461 -41.907 -15.203 1.00 17.11 141 LEU B O 1
ATOM 7729 N N . HIS B 1 141 ? 53.139 -43.413 -16.854 1.00 16.72 142 HIS B N 1
ATOM 7730 C CA . HIS B 1 141 ? 52.836 -44.531 -15.957 1.00 16.29 142 HIS B CA 1
ATOM 7731 C C . HIS B 1 141 ? 53.559 -45.809 -16.376 1.00 16.04 142 HIS B C 1
ATOM 7732 O O . HIS B 1 141 ? 53.467 -46.233 -17.532 1.00 16.05 142 HIS B O 1
ATOM 7739 N N . LEU B 1 142 ? 54.269 -46.419 -15.430 1.00 15.63 143 LEU B N 1
ATOM 7740 C CA . LEU B 1 142 ? 55.007 -47.653 -15.688 1.00 15.26 143 LEU B CA 1
ATOM 7741 C C . LEU B 1 142 ? 54.811 -48.682 -14.576 1.00 15.10 143 LEU B C 1
ATOM 7742 O O . LEU B 1 142 ? 54.972 -48.370 -13.393 1.00 15.06 143 LEU B O 1
ATOM 7747 N N . TRP B 1 143 ? 54.466 -49.905 -14.972 1.00 14.87 144 TRP B N 1
ATOM 7748 C CA . TRP B 1 143 ? 54.280 -51.011 -14.036 1.00 14.69 144 TRP B CA 1
ATOM 7749 C C . TRP B 1 143 ? 55.609 -51.723 -13.793 1.00 14.62 144 TRP B C 1
ATOM 7750 O O . TRP B 1 143 ? 56.157 -52.357 -14.698 1.00 14.65 144 TRP B O 1
ATOM 7761 N N . ALA B 1 144 ? 56.125 -51.600 -12.571 1.00 14.51 145 ALA B N 1
ATOM 7762 C CA . ALA B 1 144 ? 57.410 -52.194 -12.192 1.00 14.48 145 ALA B CA 1
ATOM 7763 C C . ALA B 1 144 ? 57.499 -52.433 -10.678 1.00 14.41 145 ALA B C 1
ATOM 7764 O O . ALA B 1 144 ? 58.158 -51.672 -9.964 1.00 14.34 145 ALA B O 1
ATOM 7766 N N . PRO B 1 145 ? 56.840 -53.501 -10.186 1.00 14.39 146 PRO B N 1
ATOM 7767 C CA . PRO B 1 145 ? 56.759 -53.772 -8.745 1.00 14.48 146 PRO B CA 1
ATOM 7768 C C . PRO B 1 145 ? 58.084 -54.201 -8.103 1.00 14.56 146 PRO B C 1
ATOM 7769 O O . PRO B 1 145 ? 58.271 -54.019 -6.898 1.00 14.50 146 PRO B O 1
ATOM 7773 N N . THR B 1 146 ? 58.986 -54.764 -8.904 1.00 14.63 147 THR B N 1
ATOM 7774 C CA . THR B 1 146 ? 60.275 -55.252 -8.411 1.00 14.72 147 THR B CA 1
ATOM 7775 C C . THR B 1 146 ? 61.355 -54.166 -8.415 1.00 14.85 147 THR B C 1
ATOM 7776 O O . THR B 1 146 ? 62.436 -54.352 -7.854 1.00 14.92 147 THR B O 1
ATOM 7780 N N . ALA B 1 147 ? 61.050 -53.031 -9.040 1.00 15.02 148 ALA B N 1
ATOM 7781 C CA . ALA B 1 147 ? 62.001 -51.929 -9.171 1.00 15.20 148 ALA B CA 1
ATOM 7782 C C . ALA B 1 147 ? 62.228 -51.185 -7.854 1.00 15.36 148 ALA B C 1
ATOM 7783 O O . ALA B 1 147 ? 61.300 -50.994 -7.065 1.00 15.37 148 ALA B O 1
ATOM 7785 N N . GLN B 1 148 ? 63.473 -50.769 -7.630 1.00 15.57 149 GLN B N 1
ATOM 7786 C CA . GLN B 1 148 ? 63.844 -49.991 -6.448 1.00 15.70 149 GLN B CA 1
ATOM 7787 C C . GLN B 1 148 ? 63.677 -48.498 -6.704 1.00 15.85 149 GLN B C 1
ATOM 7788 O O . GLN B 1 148 ? 63.294 -47.743 -5.809 1.00 15.92 149 GLN B O 1
ATOM 7794 N N . GLY B 1 149 ? 63.973 -48.083 -7.932 1.00 16.04 150 GLY B N 1
ATOM 7795 C CA . GLY B 1 149 ? 63.800 -46.699 -8.358 1.00 16.26 150 GLY B CA 1
ATOM 7796 C C . GLY B 1 149 ? 63.509 -46.611 -9.842 1.00 16.41 150 GLY B C 1
ATOM 7797 O O . GLY B 1 149 ? 64.069 -47.368 -10.639 1.00 16.40 150 GLY B O 1
ATOM 7798 N N . VAL B 1 150 ? 62.615 -45.697 -10.210 1.00 16.60 151 VAL B N 1
ATOM 7799 C CA . VAL B 1 150 ? 62.301 -45.431 -11.613 1.00 16.80 151 VAL B CA 1
ATOM 7800 C C . VAL B 1 150 ? 62.381 -43.928 -11.881 1.00 16.98 151 VAL B C 1
ATOM 7801 O O . VAL B 1 150 ? 61.798 -43.123 -11.148 1.00 16.97 151 VAL B O 1
ATOM 7805 N N . SER B 1 151 ? 63.116 -43.564 -12.928 1.00 17.20 152 SER B N 1
ATOM 7806 C CA . SER B 1 151 ? 63.265 -42.172 -13.332 1.00 17.52 152 SER B CA 1
ATOM 7807 C C . SER B 1 151 ? 63.060 -42.026 -14.839 1.00 17.82 152 SER B C 1
ATOM 7808 O O . SER B 1 151 ? 63.257 -42.981 -15.591 1.00 17.85 152 SER B O 1
ATOM 7811 N N . VAL B 1 152 ? 62.655 -40.835 -15.275 1.00 18.20 153 VAL B N 1
ATOM 7812 C CA . VAL B 1 152 ? 62.474 -40.561 -16.704 1.00 18.60 153 VAL B CA 1
ATOM 7813 C C . VAL B 1 152 ? 63.475 -39.517 -17.210 1.00 18.90 153 VAL B C 1
ATOM 7814 O O . VAL B 1 152 ? 63.618 -38.443 -16.622 1.00 18.87 153 VAL B O 1
ATOM 7818 N N . CYS B 1 153 ? 64.173 -39.857 -18.292 1.00 19.35 154 CYS B N 1
ATOM 7819 C CA . CYS B 1 153 ? 65.145 -38.960 -18.917 1.00 19.85 154 CYS B CA 1
ATOM 7820 C C . CYS B 1 153 ? 64.563 -38.359 -20.190 1.00 20.05 154 CYS B C 1
ATOM 7821 O O . CYS B 1 153 ? 64.275 -39.081 -21.146 1.00 20.12 154 CYS B O 1
ATOM 7824 N N . PHE B 1 154 ? 64.391 -37.039 -20.199 1.00 20.34 155 PHE B N 1
ATOM 7825 C CA . PHE B 1 154 ? 63.846 -36.345 -21.364 1.00 20.64 155 PHE B CA 1
ATOM 7826 C C . PHE B 1 154 ? 64.934 -35.895 -22.330 1.00 20.99 155 PHE B C 1
ATOM 7827 O O . PHE B 1 154 ? 65.980 -35.387 -21.918 1.00 21.02 155 PHE B O 1
ATOM 7835 N N . PHE B 1 155 ? 64.665 -36.092 -23.618 1.00 21.42 156 PHE B N 1
ATOM 7836 C CA . PHE B 1 155 ? 65.570 -35.699 -24.693 1.00 21.83 156 PHE B CA 1
ATOM 7837 C C . PHE B 1 155 ? 64.856 -34.731 -25.628 1.00 22.17 156 PHE B C 1
ATOM 7838 O O . PHE B 1 155 ? 63.632 -34.782 -25.767 1.00 22.26 156 PHE B O 1
ATOM 7846 N N . ASP B 1 156 ? 65.626 -33.854 -26.269 1.00 22.61 157 ASP B N 1
ATOM 7847 C CA . ASP B 1 156 ? 65.069 -32.831 -27.153 1.00 23.10 157 ASP B CA 1
ATOM 7848 C C . ASP B 1 156 ? 64.917 -33.327 -28.593 1.00 23.33 157 ASP B C 1
ATOM 7849 O O . ASP B 1 156 ? 64.274 -32.675 -29.420 1.00 23.35 157 ASP B O 1
ATOM 7854 N N . GLY B 1 157 ? 65.513 -34.482 -28.881 1.00 23.63 158 GLY B N 1
ATOM 7855 C CA . GLY B 1 157 ? 65.463 -35.078 -30.212 1.00 24.04 158 GLY B CA 1
ATOM 7856 C C . GLY B 1 157 ? 65.823 -36.554 -30.206 1.00 24.35 158 GLY B C 1
ATOM 7857 O O . GLY B 1 157 ? 65.978 -37.151 -29.140 1.00 24.33 158 GLY B O 1
ATOM 7858 N N . PRO B 1 158 ? 65.966 -37.153 -31.402 1.00 24.67 159 PRO B N 1
ATOM 7859 C CA . PRO B 1 158 ? 66.233 -38.587 -31.523 1.00 24.94 159 PRO B CA 1
ATOM 7860 C C . PRO B 1 158 ? 67.688 -38.986 -31.265 1.00 25.26 159 PRO B C 1
ATOM 7861 O O . PRO B 1 158 ? 67.963 -40.172 -31.073 1.00 25.26 159 PRO B O 1
ATOM 7865 N N . ALA B 1 159 ? 68.601 -38.014 -31.250 1.00 25.68 160 ALA B N 1
ATOM 7866 C CA . ALA B 1 159 ? 70.040 -38.306 -31.176 1.00 26.03 160 ALA B CA 1
ATOM 7867 C C . ALA B 1 159 ? 70.829 -37.503 -30.133 1.00 26.26 160 ALA B C 1
ATOM 7868 O O . ALA B 1 159 ? 71.888 -37.949 -29.680 1.00 26.31 160 ALA B O 1
ATOM 7870 N N . GLY B 1 160 ? 70.320 -36.330 -29.758 1.00 26.44 161 GLY B N 1
ATOM 7871 C CA . GLY B 1 160 ? 71.033 -35.426 -28.850 1.00 26.75 161 GLY B CA 1
ATOM 7872 C C . GLY B 1 160 ? 71.153 -35.895 -27.405 1.00 26.98 161 GLY B C 1
ATOM 7873 O O . GLY B 1 160 ? 70.741 -37.008 -27.074 1.00 27.01 161 GLY B O 1
ATOM 7874 N N . PRO B 1 161 ? 71.724 -35.043 -26.530 1.00 27.12 162 PRO B N 1
ATOM 7875 C CA . PRO B 1 161 ? 71.868 -35.370 -25.111 1.00 27.27 162 PRO B CA 1
ATOM 7876 C C . PRO B 1 161 ? 70.582 -35.112 -24.322 1.00 27.39 162 PRO B C 1
ATOM 7877 O O . PRO B 1 161 ? 69.635 -34.531 -24.859 1.00 27.52 162 PRO B O 1
ATOM 7881 N N . ALA B 1 162 ? 70.561 -35.542 -23.062 1.00 27.46 163 ALA B N 1
ATOM 7882 C CA . ALA B 1 162 ? 69.430 -35.296 -22.168 1.00 27.53 163 ALA B CA 1
ATOM 7883 C C . ALA B 1 162 ? 69.445 -33.861 -21.648 1.00 27.57 163 ALA B C 1
ATOM 7884 O O . ALA B 1 162 ? 70.508 -33.248 -21.534 1.00 27.71 163 ALA B O 1
ATOM 7886 N N . LEU B 1 163 ? 68.264 -33.330 -21.337 1.00 27.56 164 LEU B N 1
ATOM 7887 C CA . LEU B 1 163 ? 68.150 -31.976 -20.786 1.00 27.54 164 LEU B CA 1
ATOM 7888 C C . LEU B 1 163 ? 67.515 -31.937 -19.393 1.00 27.51 164 LEU B C 1
ATOM 7889 O O . LEU B 1 163 ? 67.648 -30.944 -18.672 1.00 27.49 164 LEU B O 1
ATOM 7894 N N . GLU B 1 164 ? 66.832 -33.021 -19.028 1.00 27.46 165 GLU B N 1
ATOM 7895 C CA . GLU B 1 164 ? 66.140 -33.124 -17.743 1.00 27.44 165 GLU B CA 1
ATOM 7896 C C . GLU B 1 164 ? 66.041 -34.579 -17.285 1.00 27.31 165 GLU B C 1
ATOM 7897 O O . GLU B 1 164 ? 66.023 -35.500 -18.105 1.00 27.33 165 GLU B O 1
ATOM 7903 N N . THR B 1 165 ? 65.985 -34.772 -15.969 1.00 27.16 166 THR B N 1
ATOM 7904 C CA . THR B 1 165 ? 65.787 -36.089 -15.369 1.00 26.98 166 THR B CA 1
ATOM 7905 C C . THR B 1 165 ? 64.817 -35.958 -14.195 1.00 26.88 166 THR B C 1
ATOM 7906 O O . THR B 1 165 ? 65.080 -35.220 -13.240 1.00 26.87 166 THR B O 1
ATOM 7910 N N . VAL B 1 166 ? 63.693 -36.668 -14.284 1.00 26.71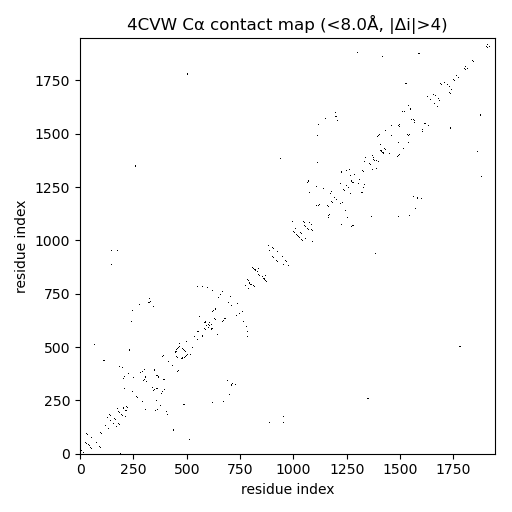 167 VAL B N 1
ATOM 7911 C CA . VAL B 1 166 ? 62.631 -36.590 -13.276 1.00 26.51 167 VAL B CA 1
ATOM 7912 C C . VAL B 1 166 ? 62.386 -37.954 -12.635 1.00 26.31 167 VAL B C 1
ATOM 7913 O O . VAL B 1 166 ? 62.227 -38.959 -13.331 1.00 26.30 167 VAL B O 1
ATOM 7917 N N . GLN B 1 167 ? 62.352 -37.979 -11.305 1.00 26.10 168 GLN B N 1
ATOM 7918 C CA . GLN B 1 167 ? 62.094 -39.208 -10.558 1.00 25.89 168 GLN B CA 1
ATOM 7919 C C . GLN B 1 167 ? 60.597 -39.476 -10.443 1.00 25.62 168 GLN B C 1
ATOM 7920 O O . GLN B 1 167 ? 59.806 -38.553 -10.229 1.00 25.63 168 GLN B O 1
ATOM 7926 N N . LEU B 1 168 ? 60.220 -40.745 -10.585 1.00 25.25 169 LEU B N 1
ATOM 7927 C CA . LEU B 1 168 ? 58.822 -41.165 -10.486 1.00 24.88 169 LEU B CA 1
ATOM 7928 C C . LEU B 1 168 ? 58.475 -41.638 -9.073 1.00 24.65 169 LEU B C 1
ATOM 7929 O O . LEU B 1 168 ? 59.350 -42.077 -8.323 1.00 24.58 169 LEU B O 1
ATOM 7934 N N . LYS B 1 169 ? 57.195 -41.536 -8.719 1.00 24.39 170 LYS B N 1
ATOM 7935 C CA . LYS B 1 169 ? 56.701 -41.969 -7.413 1.00 24.17 170 LYS B CA 1
ATOM 7936 C C . LYS B 1 169 ? 55.949 -43.292 -7.536 1.00 23.92 170 LYS B C 1
ATOM 7937 O O . LYS B 1 169 ? 55.136 -43.466 -8.445 1.00 23.95 170 LYS B O 1
ATOM 7943 N N . GLU B 1 170 ? 56.219 -44.215 -6.614 1.00 23.64 171 GLU B N 1
ATOM 7944 C CA . GLU B 1 170 ? 55.623 -45.550 -6.657 1.00 23.32 171 GLU B CA 1
ATOM 7945 C C . GLU B 1 170 ? 54.373 -45.674 -5.789 1.00 23.15 171 GLU B C 1
ATOM 7946 O O . GLU B 1 170 ? 54.346 -45.219 -4.643 1.00 23.11 171 GLU B O 1
ATOM 7952 N N . SER B 1 171 ? 53.344 -46.296 -6.360 1.00 22.90 172 SER B N 1
ATOM 7953 C CA . SER B 1 171 ? 52.138 -46.667 -5.631 1.00 22.66 172 SER B CA 1
ATOM 7954 C C . SER B 1 171 ? 51.578 -47.966 -6.200 1.00 22.45 172 SER B C 1
ATOM 7955 O O . SER B 1 171 ? 51.240 -48.037 -7.385 1.00 22.43 172 SER B O 1
ATOM 7958 N N . ASN B 1 172 ? 51.496 -48.985 -5.346 1.00 22.20 173 ASN B N 1
ATOM 7959 C CA . ASN B 1 172 ? 50.984 -50.310 -5.716 1.00 21.94 173 ASN B CA 1
ATOM 7960 C C . ASN B 1 172 ? 51.710 -50.944 -6.909 1.00 21.71 173 ASN B C 1
ATOM 7961 O O . ASN B 1 172 ? 51.084 -51.533 -7.793 1.00 21.69 173 ASN B O 1
ATOM 7966 N N . GLY B 1 173 ? 53.036 -50.814 -6.917 1.00 21.45 174 GLY B N 1
ATOM 7967 C CA . GLY B 1 173 ? 53.878 -51.376 -7.972 1.00 21.10 174 GLY B CA 1
ATOM 7968 C C . GLY B 1 173 ? 53.938 -50.540 -9.238 1.00 20.85 174 GLY B C 1
ATOM 7969 O O . GLY B 1 173 ? 54.638 -50.894 -10.188 1.00 20.76 174 GLY B O 1
ATOM 7970 N N . VAL B 1 174 ? 53.206 -49.428 -9.245 1.00 20.65 175 VAL B N 1
ATOM 7971 C CA . VAL B 1 174 ? 53.099 -48.560 -10.414 1.00 20.43 175 VAL B CA 1
ATOM 7972 C C . VAL B 1 174 ? 53.779 -47.220 -10.153 1.00 20.35 175 VAL B C 1
ATOM 7973 O O . VAL B 1 174 ? 53.489 -46.546 -9.162 1.00 20.28 175 VAL B O 1
ATOM 7977 N N . TRP B 1 175 ? 54.685 -46.849 -11.054 1.00 20.29 176 TRP B N 1
ATOM 7978 C CA . TRP B 1 175 ? 55.421 -45.592 -10.959 1.00 20.17 176 TRP B CA 1
ATOM 7979 C C . TRP B 1 175 ? 54.789 -44.538 -11.863 1.00 20.24 176 TRP B C 1
ATOM 7980 O O . TRP B 1 175 ? 54.399 -44.837 -12.995 1.00 20.20 176 TRP B O 1
ATOM 7991 N N . SER B 1 176 ? 54.683 -43.311 -11.355 1.00 20.33 177 SER B N 1
ATOM 7992 C CA . SER B 1 176 ? 53.991 -42.232 -12.062 1.00 20.40 177 SER B CA 1
ATOM 7993 C C . SER B 1 176 ? 54.608 -40.853 -11.825 1.00 20.47 177 SER B C 1
ATOM 7994 O O . SER B 1 176 ? 55.231 -40.604 -10.789 1.00 20.38 177 SER B O 1
ATOM 7997 N N . VAL B 1 177 ? 54.420 -39.967 -12.804 1.00 20.52 178 VAL B N 1
ATOM 7998 C CA . VAL B 1 177 ? 54.815 -38.560 -12.704 1.00 20.61 178 VAL B CA 1
ATOM 7999 C C . VAL B 1 177 ? 53.933 -37.701 -13.625 1.00 20.73 178 VAL B C 1
ATOM 8000 O O . VAL B 1 177 ? 53.457 -38.178 -14.657 1.00 20.80 178 VAL B O 1
ATOM 8004 N N . THR B 1 178 ? 53.706 -36.448 -13.236 1.00 20.83 179 THR B N 1
ATOM 8005 C CA . THR B 1 178 ? 52.891 -35.521 -14.023 1.00 20.91 179 THR B CA 1
ATOM 8006 C C . THR B 1 178 ? 53.662 -34.235 -14.320 1.00 20.96 179 THR B C 1
ATOM 8007 O O . THR B 1 178 ? 54.322 -33.678 -13.439 1.00 20.98 179 THR B O 1
ATOM 8011 N N . GLY B 1 179 ? 53.576 -33.779 -15.568 1.00 21.00 180 GLY B N 1
ATOM 8012 C CA . GLY B 1 179 ? 54.239 -32.553 -16.007 1.00 21.11 180 GLY B CA 1
ATOM 8013 C C . GLY B 1 179 ? 53.364 -31.699 -16.911 1.00 21.23 180 GLY B C 1
ATOM 8014 O O . GLY B 1 179 ? 52.227 -32.074 -17.204 1.00 21.18 180 GLY B O 1
ATOM 8015 N N . PRO B 1 180 ? 53.892 -30.543 -17.365 1.00 21.31 181 PRO B N 1
ATOM 8016 C CA . PRO B 1 180 ? 53.138 -29.599 -18.198 1.00 21.39 181 PRO B CA 1
ATOM 8017 C C . PRO B 1 180 ? 52.935 -30.094 -19.634 1.00 21.47 181 PRO B C 1
ATOM 8018 O O . PRO B 1 180 ? 53.538 -31.092 -20.032 1.00 21.52 181 PRO B O 1
ATOM 8022 N N . ARG B 1 181 ? 52.098 -29.388 -20.395 1.00 21.53 182 ARG B N 1
ATOM 8023 C CA . ARG B 1 181 ? 51.774 -29.758 -21.778 1.00 21.63 182 ARG B CA 1
ATOM 8024 C C . ARG B 1 181 ? 52.989 -29.733 -22.709 1.00 21.60 182 ARG B C 1
ATOM 8025 O O . ARG B 1 181 ? 53.065 -30.523 -23.652 1.00 21.63 182 ARG B O 1
ATOM 8033 N N . GLU B 1 182 ? 53.934 -28.834 -22.433 1.00 21.52 183 GLU B N 1
ATOM 8034 C CA . GLU B 1 182 ? 55.151 -28.688 -23.241 1.00 21.43 183 GLU B CA 1
ATOM 8035 C C . GLU B 1 182 ? 56.025 -29.950 -23.271 1.00 21.29 183 GLU B C 1
ATOM 8036 O O . GLU B 1 182 ? 56.972 -30.038 -24.060 1.00 21.33 183 GLU B O 1
ATOM 8042 N N . TRP B 1 183 ? 55.698 -30.918 -22.415 1.00 21.03 184 TRP B N 1
ATOM 8043 C CA . TRP B 1 183 ? 56.340 -32.233 -22.421 1.00 20.83 184 TRP B CA 1
ATOM 8044 C C . TRP B 1 183 ? 56.013 -33.030 -23.687 1.00 20.72 184 TRP B C 1
ATOM 8045 O O . TRP B 1 183 ? 56.776 -33.914 -24.081 1.00 20.68 184 TRP B O 1
ATOM 8056 N N . GLU B 1 184 ? 54.876 -32.712 -24.309 1.00 20.53 185 GLU B N 1
ATOM 8057 C CA . GLU B 1 184 ? 54.448 -33.344 -25.558 1.00 20.34 185 GLU B CA 1
ATOM 8058 C C . GLU B 1 184 ? 55.485 -33.120 -26.660 1.00 20.13 185 GLU B C 1
ATOM 8059 O O . GLU B 1 184 ? 56.036 -32.025 -26.792 1.00 20.04 185 GLU B O 1
ATOM 8065 N N . ASN B 1 185 ? 55.740 -34.179 -27.428 1.00 19.94 186 ASN B N 1
ATOM 8066 C CA . ASN B 1 185 ? 56.701 -34.190 -28.543 1.00 19.79 186 ASN B CA 1
ATOM 8067 C C . ASN B 1 185 ? 58.155 -34.486 -28.155 1.00 19.66 186 ASN B C 1
ATOM 8068 O O . ASN B 1 185 ? 58.990 -34.736 -29.026 1.00 19.60 186 ASN B O 1
ATOM 8073 N N . ARG B 1 186 ? 58.448 -34.461 -26.855 1.00 19.50 187 ARG B N 1
ATOM 8074 C CA . ARG B 1 186 ? 59.769 -34.838 -26.346 1.00 19.41 187 ARG B CA 1
ATOM 8075 C C . ARG B 1 186 ? 60.022 -36.334 -26.517 1.00 19.40 187 ARG B C 1
ATOM 8076 O O . ARG B 1 186 ? 59.084 -37.130 -26.570 1.00 19.43 187 ARG B O 1
ATOM 8084 N N . TYR B 1 187 ? 61.296 -36.705 -26.611 1.00 19.38 188 TYR B N 1
ATOM 8085 C CA . TYR B 1 187 ? 61.700 -38.106 -26.577 1.00 19.30 188 TYR B CA 1
ATOM 8086 C C . TYR B 1 187 ? 62.122 -38.461 -25.157 1.00 19.24 188 TYR B C 1
ATOM 8087 O O . TYR B 1 187 ? 62.622 -37.604 -24.427 1.00 19.21 188 TYR B O 1
ATOM 8096 N N . TYR B 1 188 ? 61.910 -39.715 -24.760 1.00 19.21 189 TYR B N 1
ATOM 8097 C CA . TYR B 1 188 ? 62.231 -40.140 -23.396 1.00 19.21 189 TYR B CA 1
ATOM 8098 C C . TYR B 1 188 ? 62.636 -41.606 -23.259 1.00 19.30 189 TYR B C 1
ATOM 8099 O O . TYR B 1 188 ? 62.347 -42.432 -24.129 1.00 19.22 189 TYR B O 1
ATOM 8108 N N . LEU B 1 189 ? 63.313 -41.904 -22.152 1.00 19.42 190 LEU B N 1
ATOM 8109 C CA . LEU B 1 189 ? 63.631 -43.271 -21.750 1.00 19.58 190 LEU B CA 1
ATOM 8110 C C . LEU B 1 189 ? 63.413 -43.438 -20.251 1.00 19.72 190 LEU B C 1
ATOM 8111 O O . LEU B 1 189 ? 63.561 -42.484 -19.482 1.00 19.69 190 LEU B O 1
ATOM 8116 N N . TYR B 1 190 ? 63.048 -44.650 -19.843 1.00 19.97 191 TYR B N 1
ATOM 8117 C CA . TYR B 1 190 ? 62.922 -44.973 -18.426 1.00 20.16 191 TYR B CA 1
ATOM 8118 C C . TYR B 1 190 ? 64.259 -45.439 -17.863 1.00 20.37 191 TYR B C 1
ATOM 8119 O O . TYR B 1 190 ? 64.982 -46.205 -18.506 1.00 20.32 191 TYR B O 1
ATOM 8128 N N . GLU B 1 191 ? 64.580 -44.959 -16.666 1.00 20.71 192 GLU B N 1
ATOM 8129 C CA . GLU B 1 191 ? 65.767 -45.395 -15.942 1.00 21.10 192 GLU B CA 1
ATOM 8130 C C . GLU B 1 191 ? 65.331 -46.266 -14.766 1.00 21.21 192 GLU B C 1
ATOM 8131 O O . GLU B 1 191 ? 65.018 -45.764 -13.682 1.00 21.23 192 GLU B O 1
ATOM 8137 N N . VAL B 1 192 ? 65.306 -47.574 -15.003 1.00 21.39 193 VAL B N 1
ATOM 8138 C CA . VAL B 1 192 ? 64.800 -48.539 -14.033 1.00 21.63 193 VAL B CA 1
ATOM 8139 C C . VAL B 1 192 ? 65.941 -49.358 -13.445 1.00 21.79 193 VAL B C 1
ATOM 8140 O O . VAL B 1 192 ? 66.615 -50.103 -14.162 1.00 21.86 193 VAL B O 1
ATOM 8144 N N . ASP B 1 193 ? 66.157 -49.214 -12.142 1.00 22.02 194 ASP B N 1
ATOM 8145 C CA . ASP B 1 193 ? 67.122 -50.057 -11.438 1.00 22.27 194 ASP B CA 1
ATOM 8146 C C . ASP B 1 193 ? 66.424 -51.199 -10.708 1.00 22.32 194 ASP B C 1
ATOM 8147 O O . ASP B 1 193 ? 65.601 -50.982 -9.815 1.00 22.36 194 ASP B O 1
ATOM 8152 N N . VAL B 1 194 ? 66.759 -52.419 -11.118 1.00 22.38 195 VAL B N 1
ATOM 8153 C CA . VAL B 1 194 ? 66.106 -53.623 -10.621 1.00 22.49 195 VAL B CA 1
ATOM 8154 C C . VAL B 1 194 ? 67.086 -54.800 -10.631 1.00 22.62 195 VAL B C 1
ATOM 8155 O O . VAL B 1 194 ? 68.001 -54.850 -11.460 1.00 22.67 195 VAL B O 1
ATOM 8159 N N . TYR B 1 195 ? 66.901 -55.727 -9.695 1.00 22.76 196 TYR B N 1
ATOM 8160 C CA . TYR B 1 195 ? 67.709 -56.940 -9.626 1.00 22.93 196 TYR B CA 1
ATOM 8161 C C . TYR B 1 195 ? 67.411 -57.864 -10.805 1.00 23.07 196 TYR B C 1
ATOM 8162 O O . TYR B 1 195 ? 66.249 -58.108 -11.137 1.00 23.09 196 TYR B O 1
ATOM 8171 N N . HIS B 1 196 ? 68.472 -58.365 -11.431 1.00 23.32 197 HIS B N 1
ATOM 8172 C CA . HIS B 1 196 ? 68.356 -59.313 -12.534 1.00 23.53 197 HIS B CA 1
ATOM 8173 C C . HIS B 1 196 ? 68.904 -60.680 -12.126 1.00 23.81 197 HIS B C 1
ATOM 8174 O O . HIS B 1 196 ? 70.098 -60.808 -11.845 1.00 23.86 197 HIS B O 1
ATOM 8181 N N . PRO B 1 197 ? 68.029 -61.706 -12.088 1.00 24.06 198 PRO B N 1
ATOM 8182 C CA . PRO B 1 197 ? 68.410 -63.068 -11.690 1.00 24.30 198 PRO B CA 1
ATOM 8183 C C . PRO B 1 197 ? 69.441 -63.714 -12.619 1.00 24.54 198 PRO B C 1
ATOM 8184 O O . PRO B 1 197 ? 70.204 -64.579 -12.182 1.00 24.60 198 PRO B O 1
ATOM 8188 N N . THR B 1 198 ? 69.455 -63.297 -13.884 1.00 24.74 199 THR B N 1
ATOM 8189 C CA . THR B 1 198 ? 70.393 -63.828 -14.873 1.00 24.94 199 THR B CA 1
ATOM 8190 C C . THR B 1 198 ? 71.800 -63.252 -14.704 1.00 25.12 199 THR B C 1
ATOM 8191 O O . THR B 1 198 ? 72.789 -63.919 -15.018 1.00 25.18 199 THR B O 1
ATOM 8195 N N . LYS B 1 199 ? 71.881 -62.017 -14.211 1.00 25.29 200 LYS B N 1
ATOM 8196 C CA . LYS B 1 199 ? 73.160 -61.329 -14.016 1.00 25.51 200 LYS B CA 1
ATOM 8197 C C . LYS B 1 199 ? 73.598 -61.287 -12.547 1.00 25.64 200 LYS B C 1
ATOM 8198 O O . LYS B 1 199 ? 74.724 -60.884 -12.241 1.00 25.73 200 LYS B O 1
ATOM 8200 N N . ALA B 1 200 ? 72.701 -61.707 -11.653 1.00 25.78 201 ALA B N 1
ATOM 8201 C CA . ALA B 1 200 ? 72.946 -61.758 -10.204 1.00 25.83 201 ALA B CA 1
ATOM 8202 C C . ALA B 1 200 ? 73.438 -60.439 -9.605 1.00 25.88 201 ALA B C 1
ATOM 8203 O O . ALA B 1 200 ? 74.380 -60.417 -8.807 1.00 25.94 201 ALA B O 1
ATOM 8205 N N . GLN B 1 201 ? 72.786 -59.345 -9.996 1.00 25.93 202 GLN B N 1
ATOM 8206 C CA . GLN B 1 201 ? 73.110 -58.004 -9.498 1.00 25.96 202 GLN B CA 1
ATOM 8207 C C . GLN B 1 201 ? 72.012 -56.996 -9.833 1.00 25.92 202 GLN B C 1
ATOM 8208 O O . GLN B 1 201 ? 71.273 -57.171 -10.805 1.00 25.98 202 GLN B O 1
ATOM 8214 N N . VAL B 1 202 ? 71.912 -55.949 -9.018 1.00 25.86 203 VAL B N 1
ATOM 8215 C CA . VAL B 1 202 ? 70.968 -54.861 -9.257 1.00 25.74 203 VAL B CA 1
ATOM 8216 C C . VAL B 1 202 ? 71.571 -53.894 -10.271 1.00 25.72 203 VAL B C 1
ATOM 8217 O O . VAL B 1 202 ? 72.593 -53.257 -10.006 1.00 25.76 203 VAL B O 1
ATOM 8221 N N . LEU B 1 203 ? 70.932 -53.795 -11.434 1.00 25.69 204 LEU B N 1
ATOM 8222 C CA . LEU B 1 203 ? 71.437 -52.973 -12.531 1.00 25.59 204 LEU B CA 1
ATOM 8223 C C . LEU B 1 203 ? 70.495 -51.819 -12.856 1.00 25.53 204 LEU B C 1
ATOM 8224 O O . LEU B 1 203 ? 69.278 -51.952 -12.738 1.00 25.54 204 LEU B O 1
ATOM 8229 N N . LYS B 1 204 ? 71.073 -50.692 -13.262 1.00 25.48 205 LYS B N 1
ATOM 8230 C CA . LYS B 1 204 ? 70.312 -49.512 -13.662 1.00 25.40 205 LYS B CA 1
ATOM 8231 C C . LYS B 1 204 ? 70.139 -49.514 -15.181 1.00 25.32 205 LYS B C 1
ATOM 8232 O O . LYS B 1 204 ? 71.042 -49.115 -15.920 1.00 25.42 205 LYS B O 1
ATOM 8238 N N . CYS B 1 205 ? 68.975 -49.969 -15.637 1.00 25.14 206 CYS B N 1
ATOM 8239 C CA . CYS B 1 205 ? 68.723 -50.185 -17.063 1.00 24.94 206 CYS B CA 1
ATOM 8240 C C . CYS B 1 205 ? 68.041 -49.008 -17.757 1.00 24.67 206 CYS B C 1
ATOM 8241 O O . CYS B 1 205 ? 67.317 -48.234 -17.127 1.00 24.65 206 CYS B O 1
ATOM 8244 N N . LEU B 1 206 ? 68.289 -48.889 -19.061 1.00 24.33 207 LEU B N 1
ATOM 8245 C CA . LEU B 1 206 ? 67.614 -47.915 -19.915 1.00 23.95 207 LEU B CA 1
ATOM 8246 C C . LEU B 1 206 ? 66.642 -48.640 -20.842 1.00 23.65 207 LEU B C 1
ATOM 8247 O O . LEU B 1 206 ? 67.048 -49.504 -21.624 1.00 23.62 207 LEU B O 1
ATOM 8252 N N . ALA B 1 207 ? 65.361 -48.292 -20.746 1.00 23.26 208 ALA B N 1
ATOM 8253 C CA . ALA B 1 207 ? 64.315 -48.991 -21.494 1.00 22.94 208 ALA B CA 1
ATOM 8254 C C . ALA B 1 207 ? 63.239 -48.058 -22.036 1.00 22.70 208 ALA B C 1
ATOM 8255 O O . ALA B 1 207 ? 62.955 -47.008 -21.452 1.00 22.69 208 ALA B O 1
ATOM 8257 N N . GLY B 1 208 ? 62.644 -48.457 -23.158 1.00 22.37 209 GLY B N 1
ATOM 8258 C CA . GLY B 1 208 ? 61.497 -47.752 -23.723 1.00 22.01 209 GLY B CA 1
ATOM 8259 C C . GLY B 1 208 ? 60.202 -48.120 -23.017 1.00 21.75 209 GLY B C 1
ATOM 8260 O O . GLY B 1 208 ? 60.198 -48.925 -22.080 1.00 21.73 209 GLY B O 1
ATOM 8261 N N . ASP B 1 209 ? 59.101 -47.530 -23.473 1.00 21.42 210 ASP B N 1
ATOM 8262 C CA . ASP B 1 209 ? 57.787 -47.783 -22.891 1.00 21.12 210 ASP B CA 1
ATOM 8263 C C . ASP B 1 209 ? 57.151 -49.037 -23.497 1.00 20.96 210 ASP B C 1
ATOM 8264 O O . ASP B 1 209 ? 57.143 -49.197 -24.720 1.00 20.94 210 ASP B O 1
ATOM 8269 N N . PRO B 1 210 ? 56.627 -49.940 -22.642 1.00 20.76 211 PRO B N 1
ATOM 8270 C CA . PRO B 1 210 ? 55.837 -51.076 -23.123 1.00 20.61 211 PRO B CA 1
ATOM 8271 C C . PRO B 1 210 ? 54.543 -50.626 -23.801 1.00 20.49 211 PRO B C 1
ATOM 8272 O O . PRO B 1 210 ? 53.969 -51.374 -24.595 1.00 20.45 211 PRO B O 1
ATOM 8276 N N . TYR B 1 211 ? 54.100 -49.412 -23.480 1.00 20.37 212 TYR B N 1
ATOM 8277 C CA . TYR B 1 211 ? 52.906 -48.819 -24.076 1.00 20.27 212 TYR B CA 1
ATOM 8278 C C . TYR B 1 211 ? 53.266 -47.654 -25.002 1.00 20.22 212 TYR B C 1
ATOM 8279 O O . TYR B 1 211 ? 52.538 -46.659 -25.089 1.00 20.25 212 TYR B O 1
ATOM 8288 N N . ALA B 1 212 ? 54.394 -47.793 -25.695 1.00 20.13 213 ALA B N 1
ATOM 8289 C CA . ALA B 1 212 ? 54.847 -46.801 -26.667 1.00 20.08 213 ALA B CA 1
ATOM 8290 C C . ALA B 1 212 ? 53.913 -46.738 -27.872 1.00 20.02 213 ALA B C 1
ATOM 8291 O O . ALA B 1 212 ? 53.415 -47.766 -28.338 1.00 19.96 213 ALA B O 1
ATOM 8293 N N . ARG B 1 213 ? 53.678 -45.524 -28.363 1.00 19.99 214 ARG B N 1
ATOM 8294 C CA . ARG B 1 213 ? 52.851 -45.313 -29.549 1.00 20.04 214 ARG B CA 1
ATOM 8295 C C . ARG B 1 213 ? 53.686 -44.864 -30.749 1.00 19.99 214 ARG B C 1
ATOM 8296 O O . ARG B 1 213 ? 53.220 -44.910 -31.891 1.00 20.04 214 ARG B O 1
ATOM 8304 N N . SER B 1 214 ? 54.917 -44.432 -30.474 1.00 19.88 215 SER B N 1
ATOM 8305 C CA . SER B 1 214 ? 55.885 -44.074 -31.511 1.00 19.79 215 SER B CA 1
ATOM 8306 C C . SER B 1 214 ? 57.311 -44.141 -30.965 1.00 19.68 215 SER B C 1
ATOM 8307 O O . SER B 1 214 ? 57.539 -43.925 -29.771 1.00 19.68 215 SER B O 1
ATOM 8310 N N . LEU B 1 215 ? 58.264 -44.441 -31.845 1.00 19.51 216 LEU B N 1
ATOM 8311 C CA . LEU B 1 215 ? 59.668 -44.588 -31.461 1.00 19.39 216 LEU B CA 1
ATOM 8312 C C . LEU B 1 215 ? 60.615 -43.895 -32.437 1.00 19.34 216 LEU B C 1
ATOM 8313 O O . LEU B 1 215 ? 60.258 -43.642 -33.590 1.00 19.38 216 LEU B O 1
ATOM 8318 N N . SER B 1 216 ? 61.821 -43.589 -31.963 1.00 19.24 217 SER B N 1
ATOM 8319 C CA . SER B 1 216 ? 62.904 -43.131 -32.830 1.00 19.17 217 SER B CA 1
ATOM 8320 C C . SER B 1 216 ? 63.530 -44.340 -33.531 1.00 19.15 217 SER B C 1
ATOM 8321 O O . SER B 1 216 ? 63.147 -45.482 -33.257 1.00 19.05 217 SER B O 1
ATOM 8324 N N . ALA B 1 217 ? 64.484 -44.088 -34.429 1.00 19.18 218 ALA B N 1
ATOM 8325 C CA . ALA B 1 217 ? 65.127 -45.148 -35.217 1.00 19.29 218 ALA B CA 1
ATOM 8326 C C . ALA B 1 217 ? 65.591 -46.329 -34.360 1.00 19.41 218 ALA B C 1
ATOM 8327 O O . ALA B 1 217 ? 66.294 -46.147 -33.364 1.00 19.40 218 ALA B O 1
ATOM 8329 N N . ASN B 1 218 ? 65.168 -47.530 -34.760 1.00 19.57 219 ASN B N 1
ATOM 8330 C CA . ASN B 1 218 ? 65.440 -48.791 -34.047 1.00 19.69 219 ASN B CA 1
ATOM 8331 C C . ASN B 1 218 ? 64.810 -48.917 -32.652 1.00 19.72 219 ASN B C 1
ATOM 8332 O O . ASN B 1 218 ? 65.051 -49.898 -31.940 1.00 19.74 219 ASN B O 1
ATOM 8337 N N . GLY B 1 219 ? 63.996 -47.934 -32.276 1.00 19.73 220 GLY B N 1
ATOM 8338 C CA . GLY B 1 219 ? 63.345 -47.924 -30.969 1.00 19.86 220 GLY B CA 1
ATOM 8339 C C . GLY B 1 219 ? 64.283 -47.547 -29.839 1.00 19.91 220 GLY B C 1
ATOM 8340 O O . GLY B 1 219 ? 64.087 -47.966 -28.695 1.00 19.96 220 GLY B O 1
ATOM 8341 N N . ALA B 1 220 ? 65.299 -46.749 -30.163 1.00 20.00 221 ALA B N 1
ATOM 8342 C CA . ALA B 1 220 ? 66.302 -46.310 -29.193 1.00 20.08 221 ALA B CA 1
ATOM 8343 C C . ALA B 1 220 ? 65.700 -45.395 -28.130 1.00 20.10 221 ALA B C 1
ATOM 8344 O O . ALA B 1 220 ? 66.077 -45.462 -26.960 1.00 20.14 221 ALA B O 1
ATOM 8346 N N . ARG B 1 221 ? 64.765 -44.546 -28.549 1.00 20.11 222 ARG B N 1
ATOM 8347 C CA . ARG B 1 221 ? 64.068 -43.635 -27.646 1.00 20.07 222 ARG B CA 1
ATOM 8348 C C . ARG B 1 221 ? 62.568 -43.635 -27.927 1.00 20.11 222 ARG B C 1
ATOM 8349 O O . ARG B 1 221 ? 62.139 -43.892 -29.056 1.00 20.14 222 ARG B O 1
ATOM 8357 N N . THR B 1 222 ? 61.781 -43.352 -26.892 1.00 20.15 223 THR B N 1
ATOM 8358 C CA . THR B 1 222 ? 60.325 -43.296 -27.003 1.00 20.22 223 THR B CA 1
ATOM 8359 C C . THR B 1 222 ? 59.873 -41.866 -27.297 1.00 20.30 223 THR B C 1
ATOM 8360 O O . THR B 1 222 ? 60.338 -40.920 -26.663 1.00 20.28 223 THR B O 1
ATOM 8364 N N . TRP B 1 223 ? 58.968 -41.718 -28.261 1.00 20.46 224 TRP B N 1
ATOM 8365 C CA . TRP B 1 223 ? 58.453 -40.406 -28.643 1.00 20.62 224 TRP B CA 1
ATOM 8366 C C . TRP B 1 223 ? 57.129 -40.107 -27.945 1.00 20.70 224 TRP B C 1
ATOM 8367 O O . TRP B 1 223 ? 56.117 -40.761 -28.203 1.00 20.67 224 TRP B O 1
ATOM 8378 N N . LEU B 1 224 ? 57.152 -39.114 -27.058 1.00 20.89 225 LEU B N 1
ATOM 8379 C CA . LEU B 1 224 ? 55.981 -38.734 -26.268 1.00 21.03 225 LEU B CA 1
ATOM 8380 C C . LEU B 1 224 ? 54.972 -37.962 -27.119 1.00 21.18 225 LEU B C 1
ATOM 8381 O O . LEU B 1 224 ? 54.838 -36.739 -27.008 1.00 21.19 225 LEU B O 1
ATOM 8386 N N . VAL B 1 225 ? 54.264 -38.698 -27.970 1.00 21.37 226 VAL B N 1
ATOM 8387 C CA . VAL B 1 225 ? 53.307 -38.112 -28.902 1.00 21.58 226 VAL B CA 1
ATOM 8388 C C . VAL B 1 225 ? 51.870 -38.532 -28.567 1.00 21.73 226 VAL B C 1
ATOM 8389 O O . VAL B 1 225 ? 51.629 -39.648 -28.099 1.00 21.72 226 VAL B O 1
ATOM 8393 N N . ASP B 1 226 ? 50.931 -37.616 -28.790 1.00 21.95 227 ASP B N 1
ATOM 8394 C CA . ASP B 1 226 ? 49.509 -37.907 -28.661 1.00 22.16 227 ASP B CA 1
ATOM 8395 C C . ASP B 1 226 ? 49.037 -38.594 -29.940 1.00 22.33 227 ASP B C 1
ATOM 8396 O O . ASP B 1 226 ? 49.143 -38.027 -31.028 1.00 22.33 227 ASP B O 1
ATOM 8401 N N . ILE B 1 227 ? 48.521 -39.813 -29.798 1.00 22.53 228 ILE B N 1
ATOM 8402 C CA . ILE B 1 227 ? 48.054 -40.608 -30.940 1.00 22.76 228 ILE B CA 1
ATOM 8403 C C . ILE B 1 227 ? 46.822 -39.994 -31.627 1.00 22.96 228 ILE B C 1
ATOM 8404 O O . ILE B 1 227 ? 46.613 -40.187 -32.828 1.00 22.93 228 ILE B O 1
ATOM 8409 N N . ASN B 1 228 ? 46.030 -39.245 -30.861 1.00 23.26 229 ASN B N 1
ATOM 8410 C CA . ASN B 1 228 ? 44.813 -38.606 -31.367 1.00 23.57 229 ASN B CA 1
ATOM 8411 C C . ASN B 1 228 ? 45.039 -37.226 -31.991 1.00 23.76 229 ASN B C 1
ATOM 8412 O O . ASN B 1 228 ? 44.078 -36.522 -32.315 1.00 23.80 229 ASN B O 1
ATOM 8417 N N . ASN B 1 229 ? 46.305 -36.848 -32.160 1.00 24.01 230 ASN B N 1
ATOM 8418 C CA . ASN B 1 229 ? 46.659 -35.566 -32.767 1.00 24.30 230 ASN B CA 1
ATOM 8419 C C . ASN B 1 229 ? 46.290 -35.540 -34.248 1.00 24.44 230 ASN B C 1
ATOM 8420 O O . ASN B 1 229 ? 46.571 -36.493 -34.982 1.00 24.51 230 ASN B O 1
ATOM 8425 N N . GLU B 1 230 ? 45.661 -34.443 -34.671 1.00 24.56 231 GLU B N 1
ATOM 8426 C CA . GLU B 1 230 ? 45.097 -34.311 -36.020 1.00 24.70 231 GLU B CA 1
ATOM 8427 C C . GLU B 1 230 ? 46.144 -34.422 -37.129 1.00 24.63 231 GLU B C 1
ATOM 8428 O O . GLU B 1 230 ? 45.864 -34.962 -38.201 1.00 24.64 231 GLU B O 1
ATOM 8434 N N . THR B 1 231 ? 47.345 -33.913 -36.860 1.00 24.58 232 THR B N 1
ATOM 8435 C CA . THR B 1 231 ? 48.440 -33.906 -37.838 1.00 24.53 232 THR B CA 1
ATOM 8436 C C . THR B 1 231 ? 48.999 -35.300 -38.138 1.00 24.48 232 THR B C 1
ATOM 8437 O O . THR B 1 231 ? 49.733 -35.481 -39.113 1.00 24.51 232 THR B O 1
ATOM 8441 N N . LEU B 1 232 ? 48.652 -36.273 -37.296 1.00 24.37 233 LEU B N 1
ATOM 8442 C CA . LEU B 1 232 ? 49.021 -37.672 -37.521 1.00 24.22 233 LEU B CA 1
ATOM 8443 C C . LEU B 1 232 ? 47.972 -38.409 -38.352 1.00 24.15 233 LEU B C 1
ATOM 8444 O O . LEU B 1 232 ? 48.171 -39.564 -38.735 1.00 24.16 233 LEU B O 1
ATOM 8449 N N . LYS B 1 233 ? 46.859 -37.734 -38.625 1.00 24.10 234 LYS B N 1
ATOM 8450 C CA . LYS B 1 233 ? 45.776 -38.298 -39.424 1.00 24.09 234 LYS B CA 1
ATOM 8451 C C . LYS B 1 233 ? 45.852 -37.812 -40.873 1.00 24.08 234 LYS B C 1
ATOM 8452 O O . LYS B 1 233 ? 46.035 -36.615 -41.117 1.00 24.09 234 LYS B O 1
ATOM 8458 N N . PRO B 1 234 ? 45.719 -38.741 -41.841 1.00 24.03 235 PRO B N 1
ATOM 8459 C CA . PRO B 1 234 ? 45.585 -38.354 -43.246 1.00 24.01 235 PRO B CA 1
ATOM 8460 C C . PRO B 1 234 ? 44.205 -37.749 -43.527 1.00 24.02 235 PRO B C 1
ATOM 8461 O O . PRO B 1 234 ? 43.357 -37.709 -42.632 1.00 24.06 235 PRO B O 1
ATOM 8465 N N . ALA B 1 235 ? 43.989 -37.280 -44.754 1.00 24.02 236 ALA B N 1
ATOM 8466 C CA . ALA B 1 235 ? 42.713 -36.671 -45.140 1.00 23.98 236 ALA B CA 1
ATOM 8467 C C . ALA B 1 235 ? 41.563 -37.677 -45.109 1.00 23.94 236 ALA B C 1
ATOM 8468 O O . ALA B 1 235 ? 41.712 -38.816 -45.564 1.00 23.96 236 ALA B O 1
ATOM 8470 N N . SER B 1 236 ? 40.430 -37.243 -44.555 1.00 23.86 237 SER B N 1
ATOM 8471 C CA . SER B 1 236 ? 39.196 -38.042 -44.475 1.00 23.86 237 SER B CA 1
ATOM 8472 C C . SER B 1 236 ? 39.342 -39.338 -43.662 1.00 23.82 237 SER B C 1
ATOM 8473 O O . SER B 1 236 ? 38.587 -40.295 -43.864 1.00 23.80 237 SER B O 1
ATOM 8476 N N . TRP B 1 237 ? 40.303 -39.349 -42.739 1.00 23.74 238 TRP B N 1
ATOM 8477 C CA . TRP B 1 237 ? 40.618 -40.530 -41.931 1.00 23.64 238 TRP B CA 1
ATOM 8478 C C . TRP B 1 237 ? 39.501 -40.896 -40.953 1.00 23.81 238 TRP B C 1
ATOM 8479 O O . TRP B 1 237 ? 39.166 -42.072 -40.805 1.00 23.79 238 TRP B O 1
ATOM 8490 N N . ASP B 1 238 ? 38.931 -39.887 -40.294 1.00 24.00 239 ASP B N 1
ATOM 8491 C CA . ASP B 1 238 ? 37.844 -40.094 -39.333 1.00 24.24 239 ASP B CA 1
ATOM 8492 C C . ASP B 1 238 ? 36.555 -40.607 -39.989 1.00 24.37 239 ASP B C 1
ATOM 8493 O O . ASP B 1 238 ? 35.715 -41.216 -39.322 1.00 24.38 239 ASP B O 1
ATOM 8498 N N . GLU B 1 239 ? 36.416 -40.366 -41.293 1.00 24.48 240 GLU B N 1
ATOM 8499 C CA . GLU B 1 239 ? 35.266 -40.841 -42.063 1.00 24.65 240 GLU B CA 1
ATOM 8500 C C . GLU B 1 239 ? 35.502 -42.192 -42.755 1.00 24.60 240 GLU B C 1
ATOM 8501 O O . GLU B 1 239 ? 34.738 -42.570 -43.647 1.00 24.68 240 GLU B O 1
ATOM 8507 N N . LEU B 1 240 ? 36.542 -42.917 -42.340 1.00 24.54 241 LEU B N 1
ATOM 8508 C CA . LEU B 1 240 ? 36.901 -44.192 -42.977 1.00 24.51 241 LEU B CA 1
ATOM 8509 C C . LEU B 1 240 ? 35.843 -45.283 -42.800 1.00 24.56 241 LEU B C 1
ATOM 8510 O O . LEU B 1 240 ? 35.650 -46.108 -43.696 1.00 24.57 241 LEU B O 1
ATOM 8515 N N . ALA B 1 241 ? 35.163 -45.279 -41.655 1.00 24.56 242 ALA B N 1
ATOM 8516 C CA . ALA B 1 241 ? 34.130 -46.275 -41.352 1.00 24.60 242 ALA B CA 1
ATOM 8517 C C . ALA B 1 241 ? 33.050 -46.352 -42.435 1.00 24.64 242 ALA B C 1
ATOM 8518 O O . ALA B 1 241 ? 32.534 -47.432 -42.728 1.00 24.67 242 ALA B O 1
ATOM 8520 N N . ASP B 1 242 ? 32.724 -45.203 -43.025 1.00 24.69 243 ASP B N 1
ATOM 8521 C CA . ASP B 1 242 ? 31.770 -45.127 -44.132 1.00 24.76 243 ASP B CA 1
ATOM 8522 C C . ASP B 1 242 ? 32.371 -45.635 -45.445 1.00 24.73 243 ASP B C 1
ATOM 8523 O O . ASP B 1 242 ? 31.654 -46.164 -46.298 1.00 24.76 243 ASP B O 1
ATOM 8528 N N . GLU B 1 243 ? 33.684 -45.471 -45.596 1.00 24.62 244 GLU B N 1
ATOM 8529 C CA . GLU B 1 243 ? 34.392 -45.873 -46.812 1.00 24.54 244 GLU B CA 1
ATOM 8530 C C . GLU B 1 243 ? 34.970 -47.290 -46.731 1.00 24.36 244 GLU B C 1
ATOM 8531 O O . GLU B 1 243 ? 35.864 -47.647 -47.502 1.00 24.38 244 GLU B O 1
ATOM 8537 N N . LYS B 1 244 ? 34.457 -48.093 -45.801 1.00 24.17 245 LYS B N 1
ATOM 8538 C CA . LYS B 1 244 ? 34.896 -49.481 -45.656 1.00 23.96 245 LYS B CA 1
ATOM 8539 C C . LYS B 1 244 ? 34.074 -50.425 -46.535 1.00 23.84 245 LYS B C 1
ATOM 8540 O O . LYS B 1 244 ? 32.864 -50.233 -46.685 1.00 23.76 245 LYS B O 1
ATOM 8546 N N . PRO B 1 245 ? 34.732 -51.445 -47.124 1.00 23.72 246 PRO B N 1
ATOM 8547 C CA . PRO B 1 245 ? 34.021 -52.439 -47.931 1.00 23.65 246 PRO B CA 1
ATOM 8548 C C . PRO B 1 245 ? 32.998 -53.214 -47.104 1.00 23.54 246 PRO B C 1
ATOM 8549 O O . PRO B 1 245 ? 33.259 -53.542 -45.944 1.00 23.49 246 PRO B O 1
ATOM 8553 N N . LYS B 1 246 ? 31.845 -53.492 -47.709 1.00 23.44 247 LYS B N 1
ATOM 8554 C CA . LYS B 1 246 ? 30.739 -54.166 -47.030 1.00 23.34 247 LYS B CA 1
ATOM 8555 C C . LYS B 1 246 ? 31.075 -55.606 -46.649 1.00 23.24 247 LYS B C 1
ATOM 8556 O O . LYS B 1 246 ? 31.876 -56.265 -47.316 1.00 23.25 247 LYS B O 1
ATOM 8558 N N . LEU B 1 247 ? 30.461 -56.075 -45.564 1.00 23.11 248 LEU B N 1
ATOM 8559 C CA . LEU B 1 247 ? 30.619 -57.448 -45.089 1.00 22.94 248 LEU B CA 1
ATOM 8560 C C . LEU B 1 247 ? 29.364 -57.875 -44.329 1.00 22.86 248 LEU B C 1
ATOM 8561 O O . LEU B 1 247 ? 29.066 -57.345 -43.255 1.00 22.87 248 LEU B O 1
ATOM 8566 N N . ASP B 1 248 ? 28.631 -58.829 -44.899 1.00 22.72 249 ASP B N 1
ATOM 8567 C CA . ASP B 1 248 ? 27.385 -59.313 -44.306 1.00 22.61 249 ASP B CA 1
ATOM 8568 C C . ASP B 1 248 ? 27.650 -60.382 -43.250 1.00 22.41 249 ASP B C 1
ATOM 8569 O O . ASP B 1 248 ? 27.113 -60.322 -42.142 1.00 22.43 249 ASP B O 1
ATOM 8574 N N . SER B 1 249 ? 28.484 -61.354 -43.610 1.00 22.14 250 SER B N 1
ATOM 8575 C CA . SER B 1 249 ? 28.819 -62.476 -42.742 1.00 21.84 250 SER B CA 1
ATOM 8576 C C . SER B 1 249 ? 30.314 -62.774 -42.824 1.00 21.59 250 SER B C 1
ATOM 8577 O O . SER B 1 249 ? 30.985 -62.370 -43.780 1.00 21.55 250 SER B O 1
ATOM 8580 N N . PHE B 1 250 ? 30.832 -63.480 -41.819 1.00 21.23 251 PHE B N 1
ATOM 8581 C CA . PHE B 1 250 ? 32.226 -63.924 -41.829 1.00 20.86 251 PHE B CA 1
ATOM 8582 C C . PHE B 1 250 ? 32.456 -65.042 -42.851 1.00 20.60 251 PHE B C 1
ATOM 8583 O O . PHE B 1 250 ? 33.596 -65.328 -43.224 1.00 20.54 251 PHE B O 1
ATOM 8591 N N . SER B 1 251 ? 31.365 -65.663 -43.300 1.00 20.27 252 SER B N 1
ATOM 8592 C CA . SER B 1 251 ? 31.415 -66.735 -44.297 1.00 19.99 252 SER B CA 1
ATOM 8593 C C . SER B 1 251 ? 31.783 -66.223 -45.693 1.00 19.72 252 SER B C 1
ATOM 8594 O O . SER B 1 251 ? 32.117 -67.010 -46.580 1.00 19.72 252 SER B O 1
ATOM 8597 N N . ASP B 1 252 ? 31.722 -64.906 -45.873 1.00 19.38 253 ASP B N 1
ATOM 8598 C CA . ASP B 1 252 ? 32.045 -64.270 -47.146 1.00 19.13 253 ASP B CA 1
ATOM 8599 C C . ASP B 1 252 ? 33.524 -63.886 -47.257 1.00 18.85 253 ASP B C 1
ATOM 8600 O O . ASP B 1 252 ? 33.928 -63.238 -48.225 1.00 18.86 253 ASP B O 1
ATOM 8605 N N . ILE B 1 253 ? 34.325 -64.290 -46.273 1.00 18.49 254 ILE B N 1
ATOM 8606 C CA . ILE B 1 253 ? 35.737 -63.904 -46.211 1.00 18.13 254 ILE B CA 1
ATOM 8607 C C . ILE B 1 253 ? 36.636 -64.818 -47.041 1.00 17.94 254 ILE B C 1
ATOM 8608 O O . ILE B 1 253 ? 36.548 -66.045 -46.950 1.00 17.94 254 ILE B O 1
ATOM 8613 N N . THR B 1 254 ? 37.483 -64.200 -47.860 1.00 17.64 255 THR B N 1
ATOM 8614 C CA . THR B 1 254 ? 38.624 -64.873 -48.479 1.00 17.38 255 THR B CA 1
ATOM 8615 C C . THR B 1 254 ? 39.895 -64.107 -48.122 1.00 17.15 255 THR B C 1
ATOM 8616 O O . THR B 1 254 ? 39.912 -62.874 -48.158 1.00 17.10 255 THR B O 1
ATOM 8620 N N . ILE B 1 255 ? 40.948 -64.839 -47.769 1.00 16.89 256 ILE B N 1
ATOM 8621 C CA . ILE B 1 255 ? 42.187 -64.231 -47.269 1.00 16.70 256 ILE B CA 1
ATOM 8622 C C . ILE B 1 255 ? 43.339 -64.338 -48.270 1.00 16.48 256 ILE B C 1
ATOM 8623 O O . ILE B 1 255 ? 43.466 -65.332 -48.988 1.00 16.44 256 ILE B O 1
ATOM 8628 N N . TYR B 1 256 ? 44.172 -63.300 -48.296 1.00 16.29 257 TYR B N 1
ATOM 8629 C CA . TYR B 1 256 ? 45.337 -63.223 -49.169 1.00 16.09 257 TYR B CA 1
ATOM 8630 C C . TYR B 1 256 ? 46.545 -62.788 -48.341 1.00 16.04 257 TYR B C 1
ATOM 8631 O O . TYR B 1 256 ? 46.641 -61.629 -47.929 1.00 16.05 257 TYR B O 1
ATOM 8640 N N . GLU B 1 257 ? 47.453 -63.730 -48.091 1.00 15.98 258 GLU B N 1
ATOM 8641 C CA . GLU B 1 257 ? 48.617 -63.503 -47.230 1.00 15.96 258 GLU B CA 1
ATOM 8642 C C . GLU B 1 257 ? 49.775 -62.870 -47.999 1.00 15.92 258 GLU B C 1
ATOM 8643 O O . GLU B 1 257 ? 50.253 -63.438 -48.978 1.00 15.88 258 GLU B O 1
ATOM 8649 N N . LEU B 1 258 ? 50.232 -61.711 -47.529 1.00 15.86 259 LEU B N 1
ATOM 8650 C CA . LEU B 1 258 ? 51.249 -60.923 -48.227 1.00 15.81 259 LEU B CA 1
ATOM 8651 C C . LEU B 1 258 ? 52.277 -60.303 -47.273 1.00 15.92 259 LEU B C 1
ATOM 8652 O O . LEU B 1 258 ? 51.952 -59.953 -46.137 1.00 15.96 259 LEU B O 1
ATOM 8657 N N . HIS B 1 259 ? 53.514 -60.174 -47.754 1.00 15.97 260 HIS B N 1
ATOM 8658 C CA . HIS B 1 259 ? 54.614 -59.561 -47.008 1.00 16.02 260 HIS B CA 1
ATOM 8659 C C . HIS B 1 259 ? 54.899 -58.153 -47.551 1.00 16.12 260 HIS B C 1
ATOM 8660 O O . HIS B 1 259 ? 55.042 -57.967 -48.763 1.00 16.12 260 HIS B O 1
ATOM 8667 N N . ILE B 1 260 ? 54.980 -57.173 -46.649 1.00 16.25 261 ILE B N 1
ATOM 8668 C CA . ILE B 1 260 ? 55.101 -55.750 -47.014 1.00 16.37 261 ILE B CA 1
ATOM 8669 C C . ILE B 1 260 ? 56.305 -55.425 -47.908 1.00 16.64 261 ILE B C 1
ATOM 8670 O O . ILE B 1 260 ? 56.173 -54.648 -48.857 1.00 16.73 261 ILE B O 1
ATOM 8675 N N . ARG B 1 261 ? 57.465 -56.011 -47.615 1.00 16.94 262 ARG B N 1
ATOM 8676 C CA . ARG B 1 261 ? 58.635 -55.814 -48.473 1.00 17.26 262 ARG B CA 1
ATOM 8677 C C . ARG B 1 261 ? 58.492 -56.567 -49.798 1.00 17.48 262 ARG B C 1
ATOM 8678 O O . ARG B 1 261 ? 58.782 -56.013 -50.858 1.00 17.54 262 ARG B O 1
ATOM 8686 N N . ASP B 1 262 ? 58.029 -57.817 -49.728 1.00 17.72 263 ASP B N 1
ATOM 8687 C CA . ASP B 1 262 ? 57.756 -58.633 -50.918 1.00 17.96 263 ASP B CA 1
ATOM 8688 C C . ASP B 1 262 ? 56.828 -57.940 -51.913 1.00 18.10 263 ASP B C 1
ATOM 8689 O O . ASP B 1 262 ? 56.911 -58.182 -53.120 1.00 18.18 263 ASP B O 1
ATOM 8694 N N . PHE B 1 263 ? 55.951 -57.084 -51.394 1.00 18.22 264 PHE B N 1
ATOM 8695 C CA . PHE B 1 263 ? 54.936 -56.402 -52.194 1.00 18.40 264 PHE B CA 1
ATOM 8696 C C . PHE B 1 263 ? 55.507 -55.471 -53.265 1.00 18.75 264 PHE B C 1
ATOM 8697 O O . PHE B 1 263 ? 54.996 -55.434 -54.385 1.00 18.80 264 PHE B O 1
ATOM 8705 N N . SER B 1 264 ? 56.559 -54.729 -52.926 1.00 19.14 265 SER B N 1
ATOM 8706 C CA . SER B 1 264 ? 57.064 -53.683 -53.820 1.00 19.58 265 SER B CA 1
ATOM 8707 C C . SER B 1 264 ? 58.579 -53.678 -54.046 1.00 19.93 265 SER B C 1
ATOM 8708 O O . SER B 1 264 ? 59.076 -52.893 -54.863 1.00 19.95 265 SER B O 1
ATOM 8711 N N . ALA B 1 265 ? 59.301 -54.548 -53.340 1.00 20.29 266 ALA B N 1
ATOM 8712 C CA . ALA B 1 265 ? 60.771 -54.586 -53.394 1.00 20.70 266 ALA B CA 1
ATOM 8713 C C . ALA B 1 265 ? 61.349 -54.522 -54.810 1.00 20.97 266 ALA B C 1
ATOM 8714 O O . ALA B 1 265 ? 62.328 -53.812 -55.050 1.00 21.04 266 ALA B O 1
ATOM 8716 N N . HIS B 1 266 ? 60.737 -55.258 -55.737 1.00 21.28 267 HIS B N 1
ATOM 8717 C CA . HIS B 1 266 ? 61.207 -55.311 -57.120 1.00 21.63 267 HIS B CA 1
ATOM 8718 C C . HIS B 1 266 ? 60.153 -54.781 -58.095 1.00 21.76 267 HIS B C 1
ATOM 8719 O O . HIS B 1 266 ? 59.887 -55.389 -59.136 1.00 21.81 267 HIS B O 1
ATOM 8726 N N . ASP B 1 267 ? 59.558 -53.642 -57.747 1.00 21.91 268 ASP B N 1
ATOM 8727 C CA . ASP B 1 267 ? 58.551 -53.000 -58.586 1.00 22.01 268 ASP B CA 1
ATOM 8728 C C . ASP B 1 267 ? 59.043 -51.632 -59.057 1.00 22.04 268 ASP B C 1
ATOM 8729 O O . ASP B 1 267 ? 59.050 -50.662 -58.294 1.00 21.97 268 ASP B O 1
ATOM 8734 N N . GLY B 1 268 ? 59.450 -51.573 -60.325 1.00 22.08 269 GLY B N 1
ATOM 8735 C CA . GLY B 1 268 ? 60.014 -50.364 -60.924 1.00 22.08 269 GLY B CA 1
ATOM 8736 C C . GLY B 1 268 ? 59.044 -49.207 -61.089 1.00 22.13 269 GLY B C 1
ATOM 8737 O O . GLY B 1 268 ? 59.459 -48.087 -61.388 1.00 22.09 269 GLY B O 1
ATOM 8738 N N . THR B 1 269 ? 57.754 -49.476 -60.904 1.00 22.22 270 THR B N 1
ATOM 8739 C CA . THR B 1 269 ? 56.724 -48.435 -60.966 1.00 22.29 270 THR B CA 1
ATOM 8740 C C . THR B 1 269 ? 56.632 -47.656 -59.650 1.00 22.35 270 THR B C 1
ATOM 8741 O O . THR B 1 269 ? 55.952 -46.631 -59.573 1.00 22.34 270 THR B O 1
ATOM 8745 N N . VAL B 1 270 ? 57.329 -48.150 -58.629 1.00 22.46 271 VAL B N 1
ATOM 8746 C CA . VAL B 1 270 ? 57.338 -47.541 -57.300 1.00 22.68 271 VAL B CA 1
ATOM 8747 C C . VAL B 1 270 ? 58.665 -46.819 -57.052 1.00 22.88 271 VAL B C 1
ATOM 8748 O O . VAL B 1 270 ? 59.737 -47.359 -57.339 1.00 23.03 271 VAL B O 1
ATOM 8752 N N . ASP B 1 271 ? 58.581 -45.599 -56.523 1.00 23.05 272 ASP B N 1
ATOM 8753 C CA . ASP B 1 271 ? 59.760 -44.795 -56.173 1.00 23.24 272 ASP B CA 1
ATOM 8754 C C . ASP B 1 271 ? 60.629 -45.486 -55.115 1.00 23.18 272 ASP B C 1
ATOM 8755 O O . ASP B 1 271 ? 60.107 -46.137 -54.209 1.00 23.24 272 ASP B O 1
ATOM 8760 N N . SER B 1 272 ? 61.947 -45.343 -55.248 1.00 23.16 273 SER B N 1
ATOM 8761 C CA . SER B 1 272 ? 62.922 -46.094 -54.440 1.00 23.13 273 SER B CA 1
ATOM 8762 C C . SER B 1 272 ? 62.825 -45.865 -52.929 1.00 23.09 273 SER B C 1
ATOM 8763 O O . SER B 1 272 ? 63.119 -46.768 -52.143 1.00 23.09 273 SER B O 1
ATOM 8766 N N . ASP B 1 273 ? 62.416 -44.661 -52.531 1.00 23.08 274 ASP B N 1
ATOM 8767 C CA . ASP B 1 273 ? 62.208 -44.337 -51.117 1.00 22.97 274 ASP B CA 1
ATOM 8768 C C . ASP B 1 273 ? 60.878 -44.879 -50.578 1.00 22.79 274 ASP B C 1
ATOM 8769 O O . ASP B 1 273 ? 60.611 -44.805 -49.376 1.00 22.90 274 ASP B O 1
ATOM 8774 N N . SER B 1 274 ? 60.052 -45.422 -51.471 1.00 22.57 275 SER B N 1
ATOM 8775 C CA . SER B 1 274 ? 58.785 -46.048 -51.090 1.00 22.29 275 SER B CA 1
ATOM 8776 C C . SER B 1 274 ? 58.866 -47.573 -51.127 1.00 22.13 275 SER B C 1
ATOM 8777 O O . SER B 1 274 ? 58.221 -48.246 -50.320 1.00 22.14 275 SER B O 1
ATOM 8780 N N . ARG B 1 275 ? 59.657 -48.105 -52.060 1.00 21.87 276 ARG B N 1
ATOM 8781 C CA . ARG B 1 275 ? 59.792 -49.552 -52.264 1.00 21.67 276 ARG B CA 1
ATOM 8782 C C . ARG B 1 275 ? 60.088 -50.312 -50.972 1.00 21.42 276 ARG B C 1
ATOM 8783 O O . ARG B 1 275 ? 60.955 -49.916 -50.188 1.00 21.38 276 ARG B O 1
ATOM 8791 N N . GLY B 1 276 ? 59.351 -51.400 -50.761 1.00 21.06 277 GLY B N 1
ATOM 8792 C CA . GLY B 1 276 ? 59.506 -52.237 -49.575 1.00 20.63 277 GLY B CA 1
ATOM 8793 C C . GLY B 1 276 ? 58.885 -51.659 -48.316 1.00 20.34 277 GLY B C 1
ATOM 8794 O O . GLY B 1 276 ? 58.993 -52.253 -47.245 1.00 20.28 277 GLY B O 1
ATOM 8795 N N . GLY B 1 277 ? 58.227 -50.508 -48.447 1.00 20.10 278 GLY B N 1
ATOM 8796 C CA . GLY B 1 277 ? 57.654 -49.803 -47.302 1.00 19.83 278 GLY B CA 1
ATOM 8797 C C . GLY B 1 277 ? 56.147 -49.618 -47.339 1.00 19.66 278 GLY B C 1
ATOM 8798 O O . GLY B 1 277 ? 55.465 -50.157 -48.214 1.00 19.66 278 GLY B O 1
ATOM 8799 N N . PHE B 1 278 ? 55.636 -48.846 -46.379 1.00 19.44 279 PHE B N 1
ATOM 8800 C CA . PHE B 1 278 ? 54.201 -48.586 -46.246 1.00 19.23 279 PHE B CA 1
ATOM 8801 C C . PHE B 1 278 ? 53.625 -47.766 -47.402 1.00 19.19 279 PHE B C 1
ATOM 8802 O O . PHE B 1 278 ? 52.484 -47.989 -47.812 1.00 19.18 279 PHE B O 1
ATOM 8810 N N . ARG B 1 279 ? 54.417 -46.821 -47.911 1.00 19.14 280 ARG B N 1
ATOM 8811 C CA . ARG B 1 279 ? 53.984 -45.896 -48.965 1.00 19.13 280 ARG B CA 1
ATOM 8812 C C . ARG B 1 279 ? 53.604 -46.564 -50.286 1.00 19.19 280 ARG B C 1
ATOM 8813 O O . ARG B 1 279 ? 52.843 -45.993 -51.070 1.00 19.24 280 ARG B O 1
ATOM 8821 N N . ALA B 1 280 ? 54.134 -47.761 -50.526 1.00 19.23 281 ALA B N 1
ATOM 8822 C CA . ALA B 1 280 ? 53.873 -48.502 -51.760 1.00 19.35 281 ALA B CA 1
ATOM 8823 C C . ALA B 1 280 ? 52.384 -48.753 -51.997 1.00 19.47 281 ALA B C 1
ATOM 8824 O O . ALA B 1 280 ? 51.915 -48.700 -53.136 1.00 19.50 281 ALA B O 1
ATOM 8826 N N . PHE B 1 281 ? 51.652 -49.022 -50.917 1.00 19.62 282 PHE B N 1
ATOM 8827 C CA . PHE B 1 281 ? 50.210 -49.255 -50.982 1.00 19.76 282 PHE B CA 1
ATOM 8828 C C . PHE B 1 281 ? 49.437 -47.975 -51.304 1.00 19.97 282 PHE B C 1
ATOM 8829 O O . PHE B 1 281 ? 48.318 -48.034 -51.813 1.00 20.00 282 PHE B O 1
ATOM 8837 N N . ALA B 1 282 ? 50.044 -46.825 -51.015 1.00 20.23 283 ALA B N 1
ATOM 8838 C CA . ALA B 1 282 ? 49.416 -45.529 -51.263 1.00 20.53 283 ALA B CA 1
ATOM 8839 C C . ALA B 1 282 ? 49.622 -45.030 -52.699 1.00 20.80 283 ALA B C 1
ATOM 8840 O O . ALA B 1 282 ? 49.396 -43.852 -52.992 1.00 20.83 283 ALA B O 1
ATOM 8842 N N . TYR B 1 283 ? 50.042 -45.929 -53.586 1.00 21.16 284 TYR B N 1
ATOM 8843 C CA . TYR B 1 283 ? 50.196 -45.607 -55.004 1.00 21.62 284 TYR B CA 1
ATOM 8844 C C . TYR B 1 283 ? 48.889 -45.738 -55.785 1.00 21.83 284 TYR B C 1
ATOM 8845 O O . TYR B 1 283 ? 48.047 -46.579 -55.467 1.00 21.86 284 TYR B O 1
ATOM 8854 N N . GLN B 1 284 ? 48.740 -44.902 -56.811 1.00 22.16 285 GLN B N 1
ATOM 8855 C CA . GLN B 1 284 ? 47.524 -44.852 -57.622 1.00 22.50 285 GLN B CA 1
ATOM 8856 C C . GLN B 1 284 ? 47.372 -46.074 -58.526 1.00 22.61 285 GLN B C 1
ATOM 8857 O O . GLN B 1 284 ? 46.452 -46.875 -58.345 1.00 22.60 285 GLN B O 1
ATOM 8863 N N . ALA B 1 285 ? 48.284 -46.213 -59.489 1.00 22.74 286 ALA B N 1
ATOM 8864 C CA . ALA B 1 285 ? 48.182 -47.256 -60.508 1.00 22.82 286 ALA B CA 1
ATOM 8865 C C . ALA B 1 285 ? 49.487 -48.034 -60.721 1.00 22.87 286 ALA B C 1
ATOM 8866 O O . ALA B 1 285 ? 49.869 -48.324 -61.858 1.00 22.93 286 ALA B O 1
ATOM 8868 N N . SER B 1 286 ? 50.160 -48.376 -59.624 1.00 22.89 287 SER B N 1
ATOM 8869 C CA . SER B 1 286 ? 51.359 -49.213 -59.681 1.00 22.93 287 SER B CA 1
ATOM 8870 C C . SER B 1 286 ? 50.993 -50.663 -60.005 1.00 22.92 287 SER B C 1
ATOM 8871 O O . SER B 1 286 ? 49.856 -51.085 -59.782 1.00 23.04 287 SER B O 1
ATOM 8874 N N . ALA B 1 287 ? 51.960 -51.413 -60.530 1.00 22.89 288 ALA B N 1
ATOM 8875 C CA . ALA B 1 287 ? 51.765 -52.817 -60.901 1.00 22.82 288 ALA B CA 1
ATOM 8876 C C . ALA B 1 287 ? 51.215 -53.662 -59.750 1.00 22.83 288 ALA B C 1
ATOM 8877 O O . ALA B 1 287 ? 50.340 -54.506 -59.956 1.00 22.79 288 ALA B O 1
ATOM 8879 N N . GLY B 1 288 ? 51.733 -53.423 -58.546 1.00 22.80 289 GLY B N 1
ATOM 8880 C CA . GLY B 1 288 ? 51.290 -54.127 -57.346 1.00 22.80 289 GLY B CA 1
ATOM 8881 C C . GLY B 1 288 ? 49.880 -53.766 -56.912 1.00 22.80 289 GLY B C 1
ATOM 8882 O O . GLY B 1 288 ? 49.130 -54.627 -56.448 1.00 22.80 289 GLY B O 1
ATOM 8883 N N . MET B 1 289 ? 49.519 -52.493 -57.064 1.00 22.81 290 MET B N 1
ATOM 8884 C CA . MET B 1 289 ? 48.195 -52.009 -56.668 1.00 22.81 290 MET B CA 1
ATOM 8885 C C . MET B 1 289 ? 47.102 -52.279 -57.705 1.00 22.74 290 MET B C 1
ATOM 8886 O O . MET B 1 289 ? 45.919 -52.288 -57.367 1.00 22.80 290 MET B O 1
ATOM 8891 N N . GLU B 1 290 ? 47.495 -52.492 -58.960 1.00 22.59 291 GLU B N 1
ATOM 8892 C CA . GLU B 1 290 ? 46.543 -52.912 -59.990 1.00 22.55 291 GLU B CA 1
ATOM 8893 C C . GLU B 1 290 ? 46.309 -54.426 -59.955 1.00 22.31 291 GLU B C 1
ATOM 8894 O O . GLU B 1 290 ? 45.276 -54.911 -60.423 1.00 22.27 291 GLU B O 1
ATOM 8900 N N . HIS B 1 291 ? 47.269 -55.161 -59.391 1.00 22.09 292 HIS B N 1
ATOM 8901 C CA . HIS B 1 291 ? 47.150 -56.609 -59.201 1.00 21.84 292 HIS B CA 1
ATOM 8902 C C . HIS B 1 291 ? 46.178 -56.936 -58.066 1.00 21.74 292 HIS B C 1
ATOM 8903 O O . HIS B 1 291 ? 45.320 -57.812 -58.210 1.00 21.67 292 HIS B O 1
ATOM 8910 N N . LEU B 1 292 ? 46.319 -56.228 -56.945 1.00 21.56 293 LEU B N 1
ATOM 8911 C CA . LEU B 1 292 ? 45.425 -56.393 -55.799 1.00 21.46 293 LEU B CA 1
ATOM 8912 C C . LEU B 1 292 ? 44.001 -55.954 -56.133 1.00 21.41 293 LEU B C 1
ATOM 8913 O O . LEU B 1 292 ? 43.034 -56.538 -55.637 1.00 21.38 293 LEU B O 1
ATOM 8918 N N . ARG B 1 293 ? 43.887 -54.927 -56.975 1.00 21.27 294 ARG B N 1
ATOM 8919 C CA . ARG B 1 293 ? 42.594 -54.406 -57.408 1.00 21.23 294 ARG B CA 1
ATOM 8920 C C . ARG B 1 293 ? 41.865 -55.394 -58.320 1.00 21.11 294 ARG B C 1
ATOM 8921 O O . ARG B 1 293 ? 40.637 -55.482 -58.286 1.00 21.22 294 ARG B O 1
ATOM 8929 N N . LYS B 1 294 ? 42.626 -56.131 -59.127 1.00 20.91 295 LYS B N 1
ATOM 8930 C CA . LYS B 1 294 ? 42.069 -57.168 -59.994 1.00 20.68 295 LYS B CA 1
ATOM 8931 C C . LYS B 1 294 ? 41.502 -58.318 -59.160 1.00 20.46 295 LYS B C 1
ATOM 8932 O O . LYS B 1 294 ? 40.441 -58.861 -59.476 1.00 20.52 295 LYS B O 1
ATOM 8938 N N . LEU B 1 295 ? 42.214 -58.673 -58.092 1.00 20.16 296 LEU B N 1
ATOM 8939 C CA . LEU B 1 295 ? 41.770 -59.707 -57.159 1.00 19.84 296 LEU B CA 1
ATOM 8940 C C . LEU B 1 295 ? 40.572 -59.243 -56.327 1.00 19.68 296 LEU B C 1
ATOM 8941 O O . LEU B 1 295 ? 39.632 -60.011 -56.106 1.00 19.65 296 LEU B O 1
ATOM 8946 N N . SER B 1 296 ? 40.615 -57.988 -55.879 1.00 19.43 297 SER B N 1
ATOM 8947 C CA . SER B 1 296 ? 39.551 -57.401 -55.057 1.00 19.17 297 SER B CA 1
ATOM 8948 C C . SER B 1 296 ? 38.213 -57.343 -55.793 1.00 19.04 297 SER B C 1
ATOM 8949 O O . SER B 1 296 ? 37.168 -57.638 -55.210 1.00 19.08 297 SER B O 1
ATOM 8952 N N . ASP B 1 297 ? 38.261 -56.962 -57.069 1.00 18.84 298 ASP B N 1
ATOM 8953 C CA . ASP B 1 297 ? 37.076 -56.901 -57.925 1.00 18.62 298 ASP B CA 1
ATOM 8954 C C . ASP B 1 297 ? 36.499 -58.287 -58.217 1.00 18.37 298 ASP B C 1
ATOM 8955 O O . ASP B 1 297 ? 35.303 -58.423 -58.480 1.00 18.39 298 ASP B O 1
ATOM 8960 N N . ALA B 1 298 ? 37.354 -59.306 -58.167 1.00 18.08 299 ALA B N 1
ATOM 8961 C CA . ALA B 1 298 ? 36.947 -60.688 -58.421 1.00 17.81 299 ALA B CA 1
ATOM 8962 C C . ALA B 1 298 ? 36.206 -61.316 -57.236 1.00 17.62 299 ALA B C 1
ATOM 8963 O O . ALA B 1 298 ? 35.492 -62.310 -57.402 1.00 17.66 299 ALA B O 1
ATOM 8965 N N . GLY B 1 299 ? 36.378 -60.741 -56.048 1.00 17.36 300 GLY B N 1
ATOM 8966 C CA . GLY B 1 299 ? 35.663 -61.206 -54.860 1.00 17.01 300 GLY B CA 1
ATOM 8967 C C . GLY B 1 299 ? 36.448 -61.187 -53.562 1.00 16.78 300 GLY B C 1
ATOM 8968 O O . GLY B 1 299 ? 35.855 -61.228 -52.481 1.00 16.78 300 GLY B O 1
ATOM 8969 N N . LEU B 1 300 ? 37.777 -61.127 -53.665 1.00 16.45 301 LEU B N 1
ATOM 8970 C CA . LEU B 1 300 ? 38.661 -61.127 -52.494 1.00 16.14 301 LEU B CA 1
ATOM 8971 C C . LEU B 1 300 ? 38.339 -59.986 -51.5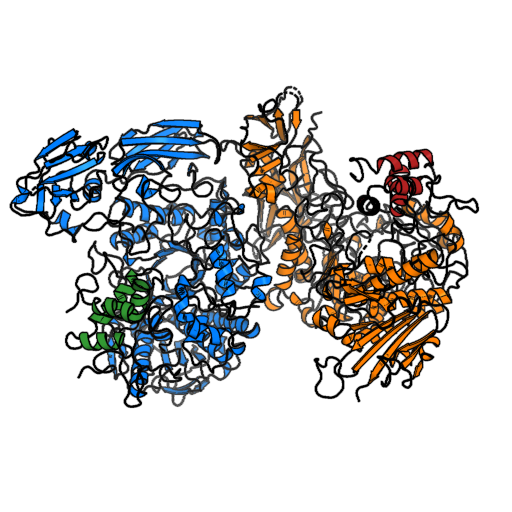29 1.00 15.87 301 LEU B C 1
ATOM 8972 O O . LEU B 1 300 ? 38.223 -58.829 -51.937 1.00 15.79 301 LEU B O 1
ATOM 8977 N N . THR B 1 301 ? 38.200 -60.328 -50.251 1.00 15.59 302 THR B N 1
ATOM 8978 C CA . THR B 1 301 ? 37.754 -59.376 -49.234 1.00 15.33 302 THR B CA 1
ATOM 8979 C C . THR B 1 301 ? 38.860 -58.915 -48.288 1.00 15.18 302 THR B C 1
ATOM 8980 O O . THR B 1 301 ? 38.853 -57.765 -47.845 1.00 15.15 302 THR B O 1
ATOM 8984 N N . HIS B 1 302 ? 39.802 -59.806 -47.982 1.00 14.98 303 HIS B N 1
ATOM 8985 C CA . HIS B 1 302 ? 40.814 -59.536 -46.957 1.00 14.84 303 HIS B CA 1
ATOM 8986 C C . HIS B 1 302 ? 42.259 -59.732 -47.417 1.00 14.76 303 HIS B C 1
ATOM 8987 O O . HIS B 1 302 ? 42.571 -60.676 -48.145 1.00 14.74 303 HIS B O 1
ATOM 8994 N N . VAL B 1 303 ? 43.129 -58.828 -46.972 1.00 14.68 304 VAL B N 1
ATOM 8995 C CA . VAL B 1 303 ? 44.573 -58.943 -47.180 1.00 14.61 304 VAL B CA 1
ATOM 8996 C C . VAL B 1 303 ? 45.271 -59.086 -45.828 1.00 14.45 304 VAL B C 1
ATOM 8997 O O . VAL B 1 303 ? 45.153 -58.220 -44.960 1.00 14.34 304 VAL B O 1
ATOM 9001 N N . HIS B 1 304 ? 45.987 -60.195 -45.664 1.00 14.43 305 HIS B N 1
ATOM 9002 C CA . HIS B 1 304 ? 46.712 -60.494 -44.431 1.00 14.38 305 HIS B CA 1
ATOM 9003 C C . HIS B 1 304 ? 48.173 -60.077 -44.576 1.00 14.40 305 HIS B C 1
ATOM 9004 O O . HIS B 1 304 ? 48.909 -60.634 -45.394 1.00 14.42 305 HIS B O 1
ATOM 9011 N N . LEU B 1 305 ? 48.572 -59.080 -43.787 1.00 14.36 306 LEU B N 1
ATOM 9012 C CA . LEU B 1 305 ? 49.940 -58.557 -43.811 1.00 14.41 306 LEU B CA 1
ATOM 9013 C C . LEU B 1 305 ? 50.805 -59.165 -42.709 1.00 14.35 306 LEU B C 1
ATOM 9014 O O . LEU B 1 305 ? 50.400 -59.202 -41.545 1.00 14.42 306 LEU B O 1
ATOM 9019 N N . LEU B 1 306 ? 51.998 -59.626 -43.086 1.00 14.30 307 LEU B N 1
ATOM 9020 C CA . LEU B 1 306 ? 52.980 -60.172 -42.140 1.00 14.28 307 LEU B CA 1
ATOM 9021 C C . LEU B 1 306 ? 53.484 -59.099 -41.155 1.00 14.35 307 LEU B C 1
ATOM 9022 O O . LEU B 1 306 ? 53.349 -57.905 -41.433 1.00 14.34 307 LEU B O 1
ATOM 9027 N N . PRO B 1 307 ? 54.068 -59.520 -40.008 1.00 14.43 308 PRO B N 1
ATOM 9028 C CA . PRO B 1 307 ? 54.369 -58.603 -38.901 1.00 14.53 308 PRO B CA 1
ATOM 9029 C C . PRO B 1 307 ? 54.841 -57.219 -39.339 1.00 14.64 308 PRO B C 1
ATOM 9030 O O . PRO B 1 307 ? 55.825 -57.095 -40.074 1.00 14.70 308 PRO B O 1
ATOM 9034 N N . SER B 1 308 ? 54.124 -56.196 -38.882 1.00 14.79 309 SER B N 1
ATOM 9035 C CA . SER B 1 308 ? 54.396 -54.809 -39.251 1.00 14.94 309 SER B CA 1
ATOM 9036 C C . SER B 1 308 ? 54.684 -53.932 -38.031 1.00 15.00 309 SER B C 1
ATOM 9037 O O . SER B 1 308 ? 54.835 -52.713 -38.153 1.00 15.05 309 SER B O 1
ATOM 9040 N N . PHE B 1 309 ? 54.758 -54.564 -36.861 1.00 15.05 310 PHE B N 1
ATOM 9041 C CA . PHE B 1 309 ? 55.095 -53.881 -35.611 1.00 15.11 310 PHE B CA 1
ATOM 9042 C C . PHE B 1 309 ? 56.615 -53.773 -35.438 1.00 15.25 310 PHE B C 1
ATOM 9043 O O . PHE B 1 309 ? 57.371 -54.278 -36.266 1.00 15.27 310 PHE B O 1
ATOM 9051 N N . HIS B 1 310 ? 57.057 -53.122 -34.362 1.00 15.40 311 HIS B N 1
ATOM 9052 C CA . HIS B 1 310 ? 58.488 -52.960 -34.090 1.00 15.56 311 HIS B CA 1
ATOM 9053 C C . HIS B 1 310 ? 59.163 -54.283 -33.711 1.00 15.55 311 HIS B C 1
ATOM 9054 O O . HIS B 1 310 ? 59.148 -54.696 -32.548 1.00 15.47 311 HIS B O 1
ATOM 9061 N N . PHE B 1 311 ? 59.747 -54.939 -34.711 1.00 15.64 312 PHE B N 1
ATOM 9062 C CA . PHE B 1 311 ? 60.474 -56.190 -34.507 1.00 15.78 312 PHE B CA 1
ATOM 9063 C C . PHE B 1 311 ? 61.979 -56.022 -34.725 1.00 15.94 312 PHE B C 1
ATOM 9064 O O . PHE B 1 311 ? 62.430 -55.000 -35.252 1.00 15.93 312 PHE B O 1
ATOM 9072 N N . ALA B 1 312 ? 62.745 -57.031 -34.313 1.00 16.09 313 ALA B N 1
ATOM 9073 C CA . ALA B 1 312 ? 64.187 -57.060 -34.535 1.00 16.36 313 ALA B CA 1
ATOM 9074 C C . ALA B 1 312 ? 64.530 -57.930 -35.743 1.00 16.51 313 ALA B C 1
ATOM 9075 O O . ALA B 1 312 ? 63.780 -58.846 -36.090 1.00 16.44 313 ALA B O 1
ATOM 9077 N N . GLY B 1 313 ? 65.663 -57.636 -36.378 1.00 16.75 314 GLY B N 1
ATOM 9078 C CA . GLY B 1 313 ? 66.112 -58.377 -37.556 1.00 17.01 314 GLY B CA 1
ATOM 9079 C C . GLY B 1 313 ? 66.360 -57.500 -38.771 1.00 17.30 314 GLY B C 1
ATOM 9080 O O . GLY B 1 313 ? 67.040 -57.916 -39.712 1.00 17.37 314 GLY B O 1
ATOM 9081 N N . VAL B 1 314 ? 65.793 -56.293 -38.757 1.00 17.52 315 VAL B N 1
ATOM 9082 C CA . VAL B 1 314 ? 66.010 -55.307 -39.818 1.00 17.82 315 VAL B CA 1
ATOM 9083 C C . VAL B 1 314 ? 66.350 -53.945 -39.209 1.00 18.09 315 VAL B C 1
ATOM 9084 O O . VAL B 1 314 ? 65.652 -53.463 -38.313 1.00 18.04 315 VAL B O 1
ATOM 9088 N N . ASP B 1 315 ? 67.428 -53.341 -39.703 1.00 18.48 316 ASP B N 1
ATOM 9089 C CA . ASP B 1 315 ? 67.870 -52.023 -39.257 1.00 18.87 316 ASP B CA 1
ATOM 9090 C C . ASP B 1 315 ? 66.960 -50.937 -39.828 1.00 19.11 316 ASP B C 1
ATOM 9091 O O . ASP B 1 315 ? 66.699 -50.903 -41.034 1.00 19.08 316 ASP B O 1
ATOM 9096 N N . ASP B 1 316 ? 66.479 -50.055 -38.953 1.00 19.44 317 ASP B N 1
ATOM 9097 C CA . ASP B 1 316 ? 65.622 -48.938 -39.360 1.00 19.81 317 ASP B CA 1
ATOM 9098 C C . ASP B 1 316 ? 66.391 -47.868 -40.136 1.00 20.12 317 ASP B C 1
ATOM 9099 O O . ASP B 1 316 ? 65.796 -47.090 -40.884 1.00 20.19 317 ASP B O 1
ATOM 9104 N N . ILE B 1 317 ? 67.709 -47.828 -39.946 1.00 20.54 318 ILE B N 1
ATOM 9105 C CA . ILE B 1 317 ? 68.574 -46.930 -40.707 1.00 20.96 318 ILE B CA 1
ATOM 9106 C C . ILE B 1 317 ? 68.853 -47.568 -42.069 1.00 21.26 318 ILE B C 1
ATOM 9107 O O . ILE B 1 317 ? 69.586 -48.558 -42.165 1.00 21.34 318 ILE B O 1
ATOM 9112 N N . LYS B 1 318 ? 68.254 -46.995 -43.112 1.00 21.64 319 LYS B N 1
ATOM 9113 C CA . LYS B 1 318 ? 68.279 -47.568 -44.464 1.00 22.05 319 LYS B CA 1
ATOM 9114 C C . LYS B 1 318 ? 69.676 -47.665 -45.074 1.00 22.33 319 LYS B C 1
ATOM 9115 O O . LYS B 1 318 ? 69.952 -48.566 -45.869 1.00 22.43 319 LYS B O 1
ATOM 9121 N N . SER B 1 319 ? 70.548 -46.735 -44.692 1.00 22.65 320 SER B N 1
ATOM 9122 C CA . SER B 1 319 ? 71.910 -46.666 -45.217 1.00 22.97 320 SER B CA 1
ATOM 9123 C C . SER B 1 319 ? 72.842 -47.758 -44.676 1.00 23.24 320 SER B C 1
ATOM 9124 O O . SER B 1 319 ? 73.976 -47.894 -45.141 1.00 23.32 320 SER B O 1
ATOM 9127 N N . ASN B 1 320 ? 72.364 -48.527 -43.699 1.00 23.56 321 ASN B N 1
ATOM 9128 C CA . ASN B 1 320 ? 73.125 -49.649 -43.151 1.00 23.89 321 ASN B CA 1
ATOM 9129 C C . ASN B 1 320 ? 72.807 -50.972 -43.847 1.00 24.22 321 ASN B C 1
ATOM 9130 O O . ASN B 1 320 ? 73.377 -52.012 -43.509 1.00 24.20 321 ASN B O 1
ATOM 9135 N N . TRP B 1 321 ? 71.898 -50.924 -44.820 1.00 24.71 322 TRP B N 1
ATOM 9136 C CA . TRP B 1 321 ? 71.480 -52.118 -45.551 1.00 25.19 322 TRP B CA 1
ATOM 9137 C C . TRP B 1 321 ? 72.506 -52.552 -46.589 1.00 25.56 322 TRP B C 1
ATOM 9138 O O . TRP B 1 321 ? 73.064 -51.725 -47.313 1.00 25.58 322 TRP B O 1
ATOM 9149 N N . LYS B 1 322 ? 72.742 -53.858 -46.654 1.00 26.08 323 LYS B N 1
ATOM 9150 C CA . LYS B 1 322 ? 73.646 -54.431 -47.645 1.00 26.61 323 LYS B CA 1
ATOM 9151 C C . LYS B 1 322 ? 72.867 -55.187 -48.714 1.00 26.93 323 LYS B C 1
ATOM 9152 O O . LYS B 1 322 ? 71.866 -55.844 -48.419 1.00 26.90 323 LYS B O 1
ATOM 9158 N N . PHE B 1 323 ? 73.330 -55.075 -49.957 1.00 27.38 324 PHE B N 1
ATOM 9159 C CA . PHE B 1 323 ? 72.645 -55.659 -51.106 1.00 27.85 324 PHE B CA 1
ATOM 9160 C C . PHE B 1 323 ? 73.541 -56.628 -51.866 1.00 28.20 324 PHE B C 1
ATOM 9161 O O . PHE B 1 323 ? 74.765 -56.484 -51.872 1.00 28.25 324 PHE B O 1
ATOM 9169 N N . VAL B 1 324 ? 72.920 -57.613 -52.507 1.00 28.67 325 VAL B N 1
ATOM 9170 C CA . VAL B 1 324 ? 73.626 -58.503 -53.422 1.00 29.12 325 VAL B CA 1
ATOM 9171 C C . VAL B 1 324 ? 73.745 -57.846 -54.796 1.00 29.51 325 VAL B C 1
ATOM 9172 O O . VAL B 1 324 ? 72.949 -56.968 -55.146 1.00 29.51 325 VAL B O 1
ATOM 9176 N N . ASP B 1 325 ? 74.751 -58.260 -55.562 1.00 29.96 326 ASP B N 1
ATOM 9177 C CA . ASP B 1 325 ? 74.886 -57.826 -56.944 1.00 30.40 326 ASP B CA 1
ATOM 9178 C C . ASP B 1 325 ? 73.980 -58.711 -57.793 1.00 30.73 326 ASP B C 1
ATOM 9179 O O . ASP B 1 325 ? 74.357 -59.825 -58.170 1.00 30.82 326 ASP B O 1
ATOM 9184 N N . GLU B 1 326 ? 72.781 -58.205 -58.074 1.00 31.11 327 GLU B N 1
ATOM 9185 C CA . GLU B 1 326 ? 71.732 -58.974 -58.750 1.00 31.52 327 GLU B CA 1
ATOM 9186 C C . GLU B 1 326 ? 72.152 -59.491 -60.125 1.00 31.75 327 GLU B C 1
ATOM 9187 O O . GLU B 1 326 ? 71.838 -60.626 -60.491 1.00 31.80 327 GLU B O 1
ATOM 9193 N N . CYS B 1 327 ? 72.867 -58.651 -60.870 1.00 32.03 328 CYS B N 1
ATOM 9194 C CA . CYS B 1 327 ? 73.348 -58.987 -62.208 1.00 32.28 328 CYS B CA 1
ATOM 9195 C C . CYS B 1 327 ? 74.374 -60.120 -62.174 1.00 32.29 328 CYS B C 1
ATOM 9196 O O . CYS B 1 327 ? 74.404 -60.964 -63.072 1.00 32.39 328 CYS B O 1
ATOM 9199 N N . GLU B 1 328 ? 75.204 -60.129 -61.134 1.00 32.30 329 GLU B N 1
ATOM 9200 C CA . GLU B 1 328 ? 76.213 -61.168 -60.942 1.00 32.32 329 GLU B CA 1
ATOM 9201 C C . GLU B 1 328 ? 75.568 -62.508 -60.585 1.00 32.25 329 GLU B C 1
ATOM 9202 O O . GLU B 1 328 ? 76.027 -63.564 -61.026 1.00 32.28 329 GLU B O 1
ATOM 9208 N N . LEU B 1 329 ? 74.501 -62.452 -59.791 1.00 32.17 330 LEU B N 1
ATOM 9209 C CA . LEU B 1 329 ? 73.760 -63.647 -59.390 1.00 32.01 330 LEU B CA 1
ATOM 9210 C C . LEU B 1 329 ? 72.855 -64.178 -60.503 1.00 31.95 330 LEU B C 1
ATOM 9211 O O . LEU B 1 329 ? 72.511 -65.364 -60.517 1.00 31.94 330 LEU B O 1
ATOM 9216 N N . ALA B 1 330 ? 72.487 -63.301 -61.436 1.00 31.82 331 ALA B N 1
ATOM 9217 C CA . ALA B 1 330 ? 71.634 -63.665 -62.570 1.00 31.72 331 ALA B CA 1
ATOM 9218 C C . ALA B 1 330 ? 72.350 -64.551 -63.592 1.00 31.65 331 ALA B C 1
ATOM 9219 O O . ALA B 1 330 ? 71.703 -65.235 -64.388 1.00 31.68 331 ALA B O 1
ATOM 9221 N N . THR B 1 331 ? 73.681 -64.536 -63.558 1.00 31.56 332 THR B N 1
ATOM 9222 C CA . THR B 1 331 ? 74.501 -65.286 -64.513 1.00 31.48 332 THR B CA 1
ATOM 9223 C C . THR B 1 331 ? 74.850 -66.704 -64.049 1.00 31.42 332 THR B C 1
ATOM 9224 O O . THR B 1 331 ? 75.196 -67.557 -64.871 1.00 31.47 332 THR B O 1
ATOM 9228 N N . PHE B 1 332 ? 74.758 -66.949 -62.742 1.00 31.29 333 PHE B N 1
ATOM 9229 C CA . PHE B 1 332 ? 75.062 -68.264 -62.165 1.00 31.17 333 PHE B CA 1
ATOM 9230 C C . PHE B 1 332 ? 74.074 -69.347 -62.627 1.00 30.99 333 PHE B C 1
ATOM 9231 O O . PHE B 1 332 ? 72.927 -69.033 -62.954 1.00 30.99 333 PHE B O 1
ATOM 9239 N N . PRO B 1 333 ? 74.523 -70.623 -62.664 1.00 30.83 334 PRO B N 1
ATOM 9240 C CA . PRO B 1 333 ? 73.675 -71.752 -63.071 1.00 30.67 334 PRO B CA 1
ATOM 9241 C C . PRO B 1 333 ? 72.421 -71.907 -62.204 1.00 30.51 334 PRO B C 1
ATOM 9242 O O . PRO B 1 333 ? 72.443 -71.533 -61.028 1.00 30.51 334 PRO B O 1
ATOM 9246 N N . PRO B 1 334 ? 71.332 -72.461 -62.779 1.00 30.33 335 PRO B N 1
ATOM 9247 C CA . PRO B 1 334 ? 70.059 -72.621 -62.067 1.00 30.15 335 PRO B CA 1
ATOM 9248 C C . PRO B 1 334 ? 70.130 -73.550 -60.853 1.00 29.95 335 PRO B C 1
ATOM 9249 O O . PRO B 1 334 ? 69.281 -73.459 -59.965 1.00 29.97 335 PRO B O 1
ATOM 9253 N N . GLY B 1 335 ? 71.126 -74.432 -60.819 1.00 29.70 336 GLY B N 1
ATOM 9254 C CA . GLY B 1 335 ? 71.286 -75.374 -59.712 1.00 29.40 336 GLY B CA 1
ATOM 9255 C C . GLY B 1 335 ? 72.555 -75.170 -58.909 1.00 29.19 336 GLY B C 1
ATOM 9256 O O . GLY B 1 335 ? 73.016 -76.084 -58.223 1.00 29.16 336 GLY B O 1
ATOM 9257 N N . SER B 1 336 ? 73.119 -73.967 -58.997 1.00 29.00 337 SER B N 1
ATOM 9258 C CA . SER B 1 336 ? 74.336 -73.615 -58.269 1.00 28.80 337 SER B CA 1
ATOM 9259 C C . SER B 1 336 ? 74.042 -73.258 -56.811 1.00 28.65 337 SER B C 1
ATOM 9260 O O . SER B 1 336 ? 72.903 -72.944 -56.452 1.00 28.56 337 SER B O 1
ATOM 9263 N N . ASP B 1 337 ? 75.082 -73.312 -55.981 1.00 28.46 338 ASP B N 1
ATOM 9264 C CA . ASP B 1 337 ? 74.981 -72.952 -54.568 1.00 28.34 338 ASP B CA 1
ATOM 9265 C C . ASP B 1 337 ? 75.545 -71.557 -54.288 1.00 28.23 338 ASP B C 1
ATOM 9266 O O . ASP B 1 337 ? 75.550 -71.099 -53.143 1.00 28.27 338 ASP B O 1
ATOM 9271 N N . MET B 1 338 ? 76.011 -70.890 -55.341 1.00 28.10 339 MET B N 1
ATOM 9272 C CA . MET B 1 338 ? 76.642 -69.576 -55.221 1.00 28.01 339 MET B CA 1
ATOM 9273 C C . MET B 1 338 ? 75.661 -68.456 -54.886 1.00 27.77 339 MET B C 1
ATOM 9274 O O . MET B 1 338 ? 76.046 -67.458 -54.271 1.00 27.80 339 MET B O 1
ATOM 9279 N N . GLN B 1 339 ? 74.405 -68.624 -55.296 1.00 27.44 340 GLN B N 1
ATOM 9280 C CA . GLN B 1 339 ? 73.362 -67.629 -55.039 1.00 27.09 340 GLN B CA 1
ATOM 9281 C C . GLN B 1 339 ? 73.029 -67.492 -53.549 1.00 26.91 340 GLN B C 1
ATOM 9282 O O . GLN B 1 339 ? 72.893 -66.375 -53.044 1.00 26.84 340 GLN B O 1
ATOM 9288 N N . GLN B 1 340 ? 72.912 -68.622 -52.853 1.00 26.68 341 GLN B N 1
ATOM 9289 C CA . GLN B 1 340 ? 72.589 -68.617 -51.421 1.00 26.49 341 GLN B CA 1
ATOM 9290 C C . GLN B 1 340 ? 73.754 -68.170 -50.539 1.00 26.29 341 GLN B C 1
ATOM 9291 O O . GLN B 1 340 ? 73.541 -67.496 -49.532 1.00 26.31 341 GLN B O 1
ATOM 9297 N N . ALA B 1 341 ? 74.976 -68.532 -50.926 1.00 26.04 342 ALA B N 1
ATOM 9298 C CA . ALA B 1 341 ? 76.179 -68.137 -50.188 1.00 25.75 342 ALA B CA 1
ATOM 9299 C C . ALA B 1 341 ? 76.334 -66.615 -50.125 1.00 25.55 342 ALA B C 1
ATOM 9300 O O . ALA B 1 341 ? 76.728 -66.068 -49.093 1.00 25.52 342 ALA B O 1
ATOM 9302 N N . ALA B 1 342 ? 76.010 -65.945 -51.231 1.00 25.27 343 ALA B N 1
ATOM 9303 C CA . ALA B 1 342 ? 76.056 -64.486 -51.314 1.00 25.01 343 ALA B CA 1
ATOM 9304 C C . ALA B 1 342 ? 74.965 -63.831 -50.466 1.00 24.81 343 ALA B C 1
ATOM 9305 O O . ALA B 1 342 ? 75.179 -62.761 -49.892 1.00 24.79 343 ALA B O 1
ATOM 9307 N N . VAL B 1 343 ? 73.803 -64.479 -50.397 1.00 24.56 344 VAL B N 1
ATOM 9308 C CA . VAL B 1 343 ? 72.684 -64.007 -49.577 1.00 24.33 344 VAL B CA 1
ATOM 9309 C C . VAL B 1 343 ? 72.957 -64.230 -48.085 1.00 24.13 344 VAL B C 1
ATOM 9310 O O . VAL B 1 343 ? 72.790 -63.314 -47.279 1.00 24.14 344 VAL B O 1
ATOM 9314 N N . VAL B 1 344 ? 73.390 -65.441 -47.734 1.00 23.92 345 VAL B N 1
ATOM 9315 C CA . VAL B 1 344 ? 73.733 -65.798 -46.350 1.00 23.80 345 VAL B CA 1
ATOM 9316 C C . VAL B 1 344 ? 74.888 -64.945 -45.801 1.00 23.74 345 VAL B C 1
ATOM 9317 O O . VAL B 1 344 ? 74.995 -64.739 -44.589 1.00 23.77 345 VAL B O 1
ATOM 9321 N N . ALA B 1 345 ? 75.731 -64.440 -46.700 1.00 23.60 346 ALA B N 1
ATOM 9322 C CA . ALA B 1 345 ? 76.846 -63.566 -46.330 1.00 23.48 346 ALA B CA 1
ATOM 9323 C C . ALA B 1 345 ? 76.381 -62.255 -45.696 1.00 23.38 346 ALA B C 1
ATOM 9324 O O . ALA B 1 345 ? 77.046 -61.719 -44.807 1.00 23.41 346 ALA B O 1
ATOM 9326 N N . ILE B 1 346 ? 75.237 -61.751 -46.156 1.00 23.23 347 ILE B N 1
ATOM 9327 C CA . ILE B 1 346 ? 74.715 -60.457 -45.710 1.00 23.07 347 ILE B CA 1
ATOM 9328 C C . ILE B 1 346 ? 73.330 -60.555 -45.060 1.00 22.94 347 ILE B C 1
ATOM 9329 O O . ILE B 1 346 ? 72.692 -59.531 -44.794 1.00 22.97 347 ILE B O 1
ATOM 9334 N N . GLN B 1 347 ? 72.884 -61.782 -44.791 1.00 22.75 348 GLN B N 1
ATOM 9335 C CA . GLN B 1 347 ? 71.515 -62.043 -44.318 1.00 22.60 348 GLN B CA 1
ATOM 9336 C C . GLN B 1 347 ? 71.161 -61.417 -42.960 1.00 22.45 348 GLN B C 1
ATOM 9337 O O . GLN B 1 347 ? 69.982 -61.282 -42.628 1.00 22.41 348 GLN B O 1
ATOM 9343 N N . GLU B 1 348 ? 72.176 -61.037 -42.189 1.00 22.27 349 GLU B N 1
ATOM 9344 C CA . GLU B 1 348 ? 71.965 -60.404 -40.886 1.00 22.12 349 GLU B CA 1
ATOM 9345 C C . GLU B 1 348 ? 71.973 -58.876 -40.978 1.00 21.87 349 GLU B C 1
ATOM 9346 O O . GLU B 1 348 ? 71.652 -58.187 -40.005 1.00 21.88 349 GLU B O 1
ATOM 9352 N N . GLU B 1 349 ? 72.332 -58.357 -42.151 1.00 21.56 350 GLU B N 1
ATOM 9353 C CA . GLU B 1 349 ? 72.503 -56.916 -42.357 1.00 21.24 350 GLU B CA 1
ATOM 9354 C C . GLU B 1 349 ? 71.763 -56.403 -43.597 1.00 20.94 350 GLU B C 1
ATOM 9355 O O . GLU B 1 349 ? 71.914 -55.240 -43.988 1.00 20.86 350 GLU B O 1
ATOM 9361 N N . ASP B 1 350 ? 70.966 -57.277 -44.209 1.00 20.52 351 ASP B N 1
ATOM 9362 C CA . ASP B 1 350 ? 70.132 -56.902 -45.349 1.00 20.10 351 ASP B CA 1
ATOM 9363 C C . ASP B 1 350 ? 68.727 -56.494 -44.874 1.00 19.81 351 ASP B C 1
ATOM 9364 O O . ASP B 1 350 ? 68.334 -56.836 -43.755 1.00 19.87 351 ASP B O 1
ATOM 9369 N N . PRO B 1 351 ? 67.971 -55.757 -45.716 1.00 19.43 352 PRO B N 1
ATOM 9370 C CA . PRO B 1 351 ? 66.666 -55.209 -45.319 1.00 19.10 352 PRO B CA 1
ATOM 9371 C C . PRO B 1 351 ? 65.508 -56.209 -45.214 1.00 18.77 352 PRO B C 1
ATOM 9372 O O . PRO B 1 351 ? 64.352 -55.785 -45.127 1.00 18.70 352 PRO B O 1
ATOM 9376 N N . TYR B 1 352 ? 65.801 -57.509 -45.211 1.00 18.42 353 TYR B N 1
ATOM 9377 C CA . TYR B 1 352 ? 64.742 -58.522 -45.238 1.00 18.08 353 TYR B CA 1
ATOM 9378 C C . TYR B 1 352 ? 64.604 -59.352 -43.960 1.00 17.91 353 TYR B C 1
ATOM 9379 O O . TYR B 1 352 ? 65.595 -59.839 -43.411 1.00 17.90 353 TYR B O 1
ATOM 9388 N N . ASN B 1 353 ? 63.356 -59.507 -43.516 1.00 17.65 354 ASN B N 1
ATOM 9389 C CA . ASN B 1 353 ? 62.965 -60.436 -42.451 1.00 17.39 354 ASN B CA 1
ATOM 9390 C C . ASN B 1 353 ? 61.448 -60.422 -42.294 1.00 17.20 354 ASN B C 1
ATOM 9391 O O . ASN B 1 353 ? 60.825 -59.361 -42.389 1.00 17.15 354 ASN B O 1
ATOM 9396 N N . TRP B 1 354 ? 60.858 -61.595 -42.061 1.00 16.98 355 TRP B N 1
ATOM 9397 C CA . TRP B 1 354 ? 59.410 -61.710 -41.866 1.00 16.71 355 TRP B CA 1
ATOM 9398 C C . TRP B 1 354 ? 58.931 -60.846 -40.704 1.00 16.68 355 TRP B C 1
ATOM 9399 O O . TRP B 1 354 ? 57.965 -60.091 -40.839 1.00 16.71 355 TRP B O 1
ATOM 9410 N N . GLY B 1 355 ? 59.614 -60.966 -39.569 1.00 16.63 356 GLY B N 1
ATOM 9411 C CA . GLY B 1 355 ? 59.354 -60.114 -38.415 1.00 16.55 356 GLY B CA 1
ATOM 9412 C C . GLY B 1 355 ? 58.780 -60.805 -37.194 1.00 16.49 356 GLY B C 1
ATOM 9413 O O . GLY B 1 355 ? 58.175 -60.154 -36.342 1.00 16.60 356 GLY B O 1
ATOM 9414 N N . TYR B 1 356 ? 58.979 -62.117 -37.096 1.00 16.38 357 TYR B N 1
ATOM 9415 C CA . TYR B 1 356 ? 58.503 -62.882 -35.942 1.00 16.31 357 TYR B CA 1
ATOM 9416 C C . TYR B 1 356 ? 59.474 -62.788 -34.760 1.00 16.20 357 TYR B C 1
ATOM 9417 O O . TYR B 1 356 ? 59.729 -63.775 -34.063 1.00 16.24 357 TYR B O 1
ATOM 9426 N N . ASN B 1 357 ? 60.014 -61.587 -34.551 1.00 16.02 358 ASN B N 1
ATOM 9427 C CA . ASN B 1 357 ? 60.962 -61.305 -33.473 1.00 15.79 358 ASN B CA 1
ATOM 9428 C C . ASN B 1 357 ? 60.572 -60.018 -32.734 1.00 15.55 358 ASN B C 1
ATOM 9429 O O . ASN B 1 357 ? 61.258 -58.999 -32.855 1.00 15.50 358 ASN B O 1
ATOM 9434 N N . PRO B 1 358 ? 59.470 -60.064 -31.958 1.00 15.33 359 PRO B N 1
ATOM 9435 C CA . PRO B 1 358 ? 58.872 -58.864 -31.367 1.00 15.17 359 PRO B CA 1
ATOM 9436 C C . PRO B 1 358 ? 59.751 -58.144 -30.344 1.00 14.98 359 PRO B C 1
ATOM 9437 O O . PRO B 1 358 ? 60.456 -58.787 -29.562 1.00 14.98 359 PRO B O 1
ATOM 9441 N N . VAL B 1 359 ? 59.698 -56.814 -30.375 1.00 14.73 360 VAL B N 1
ATOM 9442 C CA . VAL B 1 359 ? 60.368 -55.960 -29.396 1.00 14.54 360 VAL B CA 1
ATOM 9443 C C . VAL B 1 359 ? 59.308 -55.137 -28.662 1.00 14.43 360 VAL B C 1
ATOM 9444 O O . VAL B 1 359 ? 59.213 -55.187 -27.434 1.00 14.38 360 VAL B O 1
ATOM 9448 N N . LEU B 1 360 ? 58.518 -54.386 -29.428 1.00 14.26 361 LEU B N 1
ATOM 9449 C CA . LEU B 1 360 ? 57.355 -53.667 -28.910 1.00 14.10 361 LEU B CA 1
ATOM 9450 C C . LEU B 1 360 ? 56.169 -53.842 -29.850 1.00 14.00 361 LEU B C 1
ATOM 9451 O O . LEU B 1 360 ? 56.292 -53.641 -31.061 1.00 14.18 361 LEU B O 1
ATOM 9456 N N . TRP B 1 361 ? 55.024 -54.213 -29.284 1.00 13.79 362 TRP B N 1
ATOM 9457 C CA . TRP B 1 361 ? 53.852 -54.591 -30.071 1.00 13.55 362 TRP B CA 1
ATOM 9458 C C . TRP B 1 361 ? 53.037 -53.413 -30.611 1.00 13.48 362 TRP B C 1
ATOM 9459 O O . TRP B 1 361 ? 52.332 -53.557 -31.613 1.00 13.52 362 TRP B O 1
ATOM 9470 N N . GLY B 1 362 ? 53.133 -52.259 -29.953 1.00 13.32 363 GLY B N 1
ATOM 9471 C CA . GLY B 1 362 ? 52.245 -51.128 -30.241 1.00 13.17 363 GLY B CA 1
ATOM 9472 C C . GLY B 1 362 ? 52.781 -50.039 -31.150 1.00 13.13 363 GLY B C 1
ATOM 9473 O O . GLY B 1 362 ? 52.209 -48.949 -31.219 1.00 13.10 363 GLY B O 1
ATOM 9474 N N . VAL B 1 363 ? 53.872 -50.333 -31.853 1.00 13.11 364 VAL B N 1
ATOM 9475 C CA . VAL B 1 363 ? 54.531 -49.354 -32.718 1.00 13.12 364 VAL B CA 1
ATOM 9476 C C . VAL B 1 363 ? 54.755 -49.945 -34.115 1.00 13.10 364 VAL B C 1
ATOM 9477 O O . VAL B 1 363 ? 55.192 -51.090 -34.233 1.00 13.11 364 VAL B O 1
ATOM 9481 N N . PRO B 1 364 ? 54.441 -49.172 -35.176 1.00 13.11 365 PRO B N 1
ATOM 9482 C CA . PRO B 1 364 ? 54.753 -49.604 -36.545 1.00 13.15 365 PRO B CA 1
ATOM 9483 C C . PRO B 1 364 ? 56.260 -49.741 -36.773 1.00 13.17 365 PRO B C 1
ATOM 9484 O O . PRO B 1 364 ? 57.048 -49.019 -36.159 1.00 13.24 365 PRO B O 1
ATOM 9488 N N . LYS B 1 365 ? 56.648 -50.667 -37.647 1.00 13.14 366 LYS B N 1
ATOM 9489 C CA . LYS B 1 365 ? 58.055 -50.902 -37.957 1.00 13.08 366 LYS B CA 1
ATOM 9490 C C . LYS B 1 365 ? 58.644 -49.725 -38.733 1.00 13.10 366 LYS B C 1
ATOM 9491 O O . LYS B 1 365 ? 58.129 -49.343 -39.787 1.00 13.15 366 LYS B O 1
ATOM 9497 N N . GLY B 1 366 ? 59.718 -49.154 -38.192 1.00 13.13 367 GLY B N 1
ATOM 9498 C CA . GLY B 1 366 ? 60.380 -47.989 -38.781 1.00 13.11 367 GLY B CA 1
ATOM 9499 C C . GLY B 1 366 ? 61.025 -48.241 -40.133 1.00 13.20 367 GLY B C 1
ATOM 9500 O O . GLY B 1 366 ? 61.097 -47.335 -40.965 1.00 13.21 367 GLY B O 1
ATOM 9501 N N . SER B 1 367 ? 61.488 -49.471 -40.353 1.00 13.26 368 SER B N 1
ATOM 9502 C CA . SER B 1 367 ? 62.125 -49.853 -41.615 1.00 13.32 368 SER B CA 1
ATOM 9503 C C . SER B 1 367 ? 61.138 -49.892 -42.789 1.00 13.41 368 SER B C 1
ATOM 9504 O O . SER B 1 367 ? 61.550 -49.861 -43.951 1.00 13.43 368 SER B O 1
ATOM 9507 N N . TYR B 1 368 ? 59.845 -49.973 -42.478 1.00 13.48 369 TYR B N 1
ATOM 9508 C CA . TYR B 1 368 ? 58.793 -49.889 -43.490 1.00 13.55 369 TYR B CA 1
ATOM 9509 C C . TYR B 1 368 ? 58.303 -48.452 -43.681 1.00 13.59 369 TYR B C 1
ATOM 9510 O O . TYR B 1 368 ? 57.625 -48.146 -44.661 1.00 13.63 369 TYR B O 1
ATOM 9519 N N . ALA B 1 369 ? 58.643 -47.578 -42.737 1.00 13.67 370 ALA B N 1
ATOM 9520 C CA . ALA B 1 369 ? 58.362 -46.151 -42.865 1.00 13.79 370 ALA B CA 1
ATOM 9521 C C . ALA B 1 369 ? 59.382 -45.503 -43.796 1.00 13.90 370 ALA B C 1
ATOM 9522 O O . ALA B 1 369 ? 60.450 -46.066 -44.036 1.00 13.96 370 ALA B O 1
ATOM 9524 N N . SER B 1 370 ? 59.050 -44.327 -44.323 1.00 14.08 371 SER B N 1
ATOM 9525 C CA . SER B 1 370 ? 59.988 -43.571 -45.152 1.00 14.36 371 SER B CA 1
ATOM 9526 C C . SER B 1 370 ? 61.112 -42.978 -44.301 1.00 14.53 371 SER B C 1
ATOM 9527 O O . SER B 1 370 ? 62.281 -43.029 -44.687 1.00 14.58 371 SER B O 1
ATOM 9530 N N . ASP B 1 371 ? 60.743 -42.427 -43.145 1.00 14.78 372 ASP B N 1
ATOM 9531 C CA . ASP B 1 371 ? 61.695 -41.847 -42.200 1.00 15.10 372 ASP B CA 1
ATOM 9532 C C . ASP B 1 371 ? 61.425 -42.375 -40.782 1.00 15.19 372 ASP B C 1
ATOM 9533 O O . ASP B 1 371 ? 60.376 -42.085 -40.202 1.00 15.23 372 ASP B O 1
ATOM 9538 N N . PRO B 1 372 ? 62.372 -43.157 -40.221 1.00 15.29 373 PRO B N 1
ATOM 9539 C CA . PRO B 1 372 ? 62.199 -43.753 -38.886 1.00 15.33 373 PRO B CA 1
ATOM 9540 C C . PRO B 1 372 ? 62.177 -42.740 -37.736 1.00 15.47 373 PRO B C 1
ATOM 9541 O O . PRO B 1 372 ? 61.811 -43.094 -36.612 1.00 15.44 373 PRO B O 1
ATOM 9545 N N . ASP B 1 373 ? 62.566 -41.498 -38.017 1.00 15.67 374 ASP B N 1
ATOM 9546 C CA . ASP B 1 373 ? 62.488 -40.416 -37.038 1.00 15.85 374 ASP B CA 1
ATOM 9547 C C . ASP B 1 373 ? 61.306 -39.493 -37.327 1.00 15.92 374 ASP B C 1
ATOM 9548 O O . ASP B 1 373 ? 61.320 -38.733 -38.302 1.00 15.93 374 ASP B O 1
ATOM 9553 N N . GLY B 1 374 ? 60.283 -39.571 -36.480 1.00 15.91 375 GLY B N 1
ATOM 9554 C CA . GLY B 1 374 ? 59.137 -38.675 -36.579 1.00 15.92 375 GLY B CA 1
ATOM 9555 C C . GLY B 1 374 ? 57.799 -39.338 -36.866 1.00 15.94 375 GLY B C 1
ATOM 9556 O O . GLY B 1 374 ? 57.632 -40.540 -36.636 1.00 15.87 375 GLY B O 1
ATOM 9557 N N . PRO B 1 375 ? 56.835 -38.548 -37.382 1.00 15.91 376 PRO B N 1
ATOM 9558 C CA . PRO B 1 375 ? 55.435 -38.937 -37.571 1.00 15.90 376 PRO B CA 1
ATOM 9559 C C . PRO B 1 375 ? 55.184 -39.890 -38.745 1.00 15.90 376 PRO B C 1
ATOM 9560 O O . PRO B 1 375 ? 54.050 -40.339 -38.937 1.00 15.93 376 PRO B O 1
ATOM 9564 N N . SER B 1 376 ? 56.231 -40.197 -39.507 1.00 15.80 377 SER B N 1
ATOM 9565 C CA . SER B 1 376 ? 56.105 -40.962 -40.747 1.00 15.74 377 SER B CA 1
ATOM 9566 C C . SER B 1 376 ? 55.448 -42.334 -40.579 1.00 15.67 377 SER B C 1
ATOM 9567 O O . SER B 1 376 ? 54.527 -42.670 -41.325 1.00 15.68 377 SER B O 1
ATOM 9570 N N . ARG B 1 377 ? 55.910 -43.112 -39.599 1.00 15.55 378 ARG B N 1
ATOM 9571 C CA . ARG B 1 377 ? 55.425 -44.489 -39.413 1.00 15.41 378 ARG B CA 1
ATOM 9572 C C . ARG B 1 377 ? 53.945 -44.588 -39.023 1.00 15.32 378 ARG B C 1
ATOM 9573 O O . ARG B 1 377 ? 53.295 -45.596 -39.303 1.00 15.31 378 ARG B O 1
ATOM 9581 N N . ILE B 1 378 ? 53.426 -43.539 -38.389 1.00 15.19 379 ILE B N 1
ATOM 9582 C CA . ILE B 1 378 ? 52.019 -43.479 -37.997 1.00 15.06 379 ILE B CA 1
ATOM 9583 C C . ILE B 1 378 ? 51.139 -43.114 -39.196 1.00 15.07 379 ILE B C 1
ATOM 9584 O O . ILE B 1 378 ? 50.188 -43.833 -39.513 1.00 15.09 379 ILE B O 1
ATOM 9589 N N . ILE B 1 379 ? 51.474 -42.008 -39.861 1.00 15.00 380 ILE B N 1
ATOM 9590 C CA . ILE B 1 379 ? 50.700 -41.498 -40.998 1.00 14.93 380 ILE B CA 1
ATOM 9591 C C . ILE B 1 379 ? 50.660 -42.492 -42.164 1.00 14.89 380 ILE B C 1
ATOM 9592 O O . ILE B 1 379 ? 49.601 -42.714 -42.754 1.00 14.91 380 ILE B O 1
ATOM 9597 N N . GLU B 1 380 ? 51.807 -43.093 -42.476 1.00 14.83 381 GLU B N 1
ATOM 9598 C CA . GLU B 1 380 ? 51.923 -44.019 -43.608 1.00 14.79 381 GLU B CA 1
ATOM 9599 C C . GLU B 1 380 ? 51.184 -45.337 -43.400 1.00 14.67 381 GLU B C 1
ATOM 9600 O O . GLU B 1 380 ? 50.614 -45.885 -44.350 1.00 14.59 381 GLU B O 1
ATOM 9606 N N . TYR B 1 381 ? 51.196 -45.843 -42.166 1.00 14.52 382 TYR B N 1
ATOM 9607 C CA . TYR B 1 381 ? 50.432 -47.041 -41.813 1.00 14.41 382 TYR B CA 1
ATOM 9608 C C . TYR B 1 381 ? 48.934 -46.779 -41.979 1.00 14.32 382 TYR B C 1
ATOM 9609 O O . TYR B 1 381 ? 48.200 -47.632 -42.478 1.00 14.27 382 TYR B O 1
ATOM 9618 N N . ARG B 1 382 ? 48.498 -45.592 -41.560 1.00 14.20 383 ARG B N 1
ATOM 9619 C CA . ARG B 1 382 ? 47.107 -45.167 -41.708 1.00 14.19 383 ARG B CA 1
ATOM 9620 C C . ARG B 1 382 ? 46.716 -45.009 -43.178 1.00 14.22 383 ARG B C 1
ATOM 9621 O O . ARG B 1 382 ? 45.623 -45.415 -43.581 1.00 14.17 383 ARG B O 1
ATOM 9629 N N . GLN B 1 383 ? 47.623 -44.435 -43.968 1.00 14.22 384 GLN B N 1
ATOM 9630 C CA . GLN B 1 383 ? 47.432 -44.279 -45.411 1.00 14.17 384 GLN B CA 1
ATOM 9631 C C . GLN B 1 383 ? 47.378 -45.623 -46.141 1.00 14.18 384 GLN B C 1
ATOM 9632 O O . GLN B 1 383 ? 46.746 -45.736 -47.191 1.00 14.18 384 GLN B O 1
ATOM 9638 N N . MET B 1 384 ? 48.046 -46.631 -45.582 1.00 14.17 385 MET B N 1
ATOM 9639 C CA . MET B 1 384 ? 48.023 -47.990 -46.121 1.00 14.16 385 MET B CA 1
ATOM 9640 C C . MET B 1 384 ? 46.644 -48.634 -45.951 1.00 14.14 385 MET B C 1
ATOM 9641 O O . MET B 1 384 ? 46.079 -49.171 -46.908 1.00 14.19 385 MET B O 1
ATOM 9646 N N . VAL B 1 385 ? 46.116 -48.572 -44.730 1.00 14.11 386 VAL B N 1
ATOM 9647 C CA . VAL B 1 385 ? 44.796 -49.120 -44.411 1.00 14.05 386 VAL B CA 1
ATOM 9648 C C . VAL B 1 385 ? 43.711 -48.421 -45.237 1.00 13.97 386 VAL B C 1
ATOM 9649 O O . VAL B 1 385 ? 42.822 -49.075 -45.780 1.00 13.95 386 VAL B O 1
ATOM 9653 N N . GLN B 1 386 ? 43.817 -47.096 -45.339 1.00 13.91 387 GLN B N 1
ATOM 9654 C CA . GLN B 1 386 ? 42.878 -46.269 -46.098 1.00 13.90 387 GLN B CA 1
ATOM 9655 C C . GLN B 1 386 ? 42.851 -46.639 -47.586 1.00 13.92 387 GLN B C 1
ATOM 9656 O O . GLN B 1 386 ? 41.777 -46.830 -48.163 1.00 13.91 387 GLN B O 1
ATOM 9662 N N . ALA B 1 387 ? 44.034 -46.746 -48.189 1.00 13.93 388 ALA B N 1
ATOM 9663 C CA . ALA B 1 387 ? 44.175 -47.097 -49.606 1.00 13.88 388 ALA B CA 1
ATOM 9664 C C . ALA B 1 387 ? 43.648 -48.496 -49.917 1.00 13.89 388 ALA B C 1
ATOM 9665 O O . ALA B 1 387 ? 42.999 -48.704 -50.946 1.00 13.87 388 ALA B O 1
ATOM 9667 N N . LEU B 1 388 ? 43.927 -49.449 -49.027 1.00 13.86 389 LEU B N 1
ATOM 9668 C CA . LEU B 1 388 ? 43.435 -50.817 -49.182 1.00 13.91 389 LEU B CA 1
ATOM 9669 C C . LEU B 1 388 ? 41.915 -50.901 -49.041 1.00 13.96 389 LEU B C 1
ATOM 9670 O O . LEU B 1 388 ? 41.264 -51.647 -49.773 1.00 14.02 389 LEU B O 1
ATOM 9675 N N . ASN B 1 389 ? 41.359 -50.130 -48.107 1.00 13.99 390 ASN B N 1
ATOM 9676 C CA . ASN B 1 389 ? 39.908 -50.042 -47.932 1.00 14.04 390 ASN B CA 1
ATOM 9677 C C . ASN B 1 389 ? 39.222 -49.452 -49.163 1.00 14.16 390 ASN B C 1
ATOM 9678 O O . ASN B 1 389 ? 38.142 -49.896 -49.558 1.00 14.12 390 ASN B O 1
ATOM 9683 N N . ARG B 1 390 ? 39.869 -48.457 -49.766 1.00 14.30 391 ARG B N 1
ATOM 9684 C CA . ARG B 1 390 ? 39.315 -47.747 -50.916 1.00 14.41 391 ARG B CA 1
ATOM 9685 C C . ARG B 1 390 ? 39.322 -48.565 -52.213 1.00 14.49 391 ARG B C 1
ATOM 9686 O O . ARG B 1 390 ? 38.590 -48.243 -53.150 1.00 14.54 391 ARG B O 1
ATOM 9694 N N . ILE B 1 391 ? 40.139 -49.616 -52.262 1.00 14.61 392 ILE B N 1
ATOM 9695 C CA . ILE B 1 391 ? 40.091 -50.576 -53.374 1.00 14.73 392 ILE B CA 1
ATOM 9696 C C . ILE B 1 391 ? 39.274 -51.822 -53.008 1.00 14.84 392 ILE B C 1
ATOM 9697 O O . ILE B 1 391 ? 39.242 -52.800 -53.758 1.00 14.82 392 ILE B O 1
ATOM 9702 N N . GLY B 1 392 ? 38.617 -51.774 -51.851 1.00 15.05 393 GLY B N 1
ATOM 9703 C CA . GLY B 1 392 ? 37.674 -52.813 -51.436 1.00 15.37 393 GLY B CA 1
ATOM 9704 C C . GLY B 1 392 ? 38.282 -53.990 -50.696 1.00 15.55 393 GLY B C 1
ATOM 9705 O O . GLY B 1 392 ? 37.751 -55.101 -50.745 1.00 15.54 393 GLY B O 1
ATOM 9706 N N . LEU B 1 393 ? 39.391 -53.744 -50.003 1.00 15.79 394 LEU B N 1
ATOM 9707 C CA . LEU B 1 393 ? 40.089 -54.792 -49.263 1.00 16.00 394 LEU B CA 1
ATOM 9708 C C . LEU B 1 393 ? 40.256 -54.448 -47.792 1.00 16.08 394 LEU B C 1
ATOM 9709 O O . LEU B 1 393 ? 40.664 -53.340 -47.445 1.00 16.05 394 LEU B O 1
ATOM 9714 N N . ARG B 1 394 ? 39.940 -55.415 -46.936 1.00 16.31 395 ARG B N 1
ATOM 9715 C CA . ARG B 1 394 ? 40.105 -55.262 -45.497 1.00 16.53 395 ARG B CA 1
ATOM 9716 C C . ARG B 1 394 ? 41.486 -55.735 -45.037 1.00 16.69 395 ARG B C 1
ATOM 9717 O O . ARG B 1 394 ? 42.043 -56.685 -45.592 1.00 16.67 395 ARG B O 1
ATOM 9725 N N . VAL B 1 395 ? 42.028 -55.060 -44.026 1.00 16.94 396 VAL B N 1
ATOM 972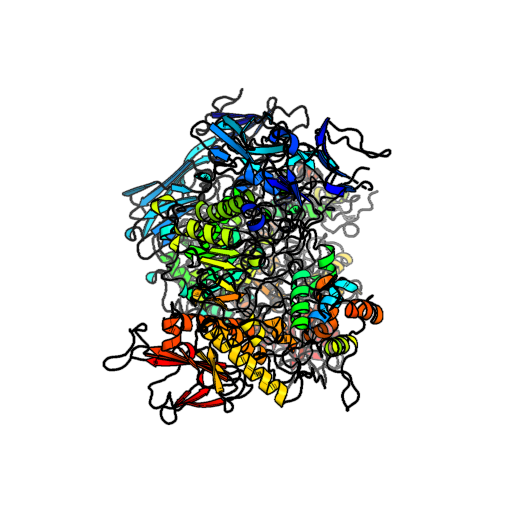6 C CA . VAL B 1 395 ? 43.385 -55.324 -43.539 1.00 17.13 396 VAL B CA 1
ATOM 9727 C C . VAL B 1 395 ? 43.380 -56.299 -42.360 1.00 17.22 396 VAL B C 1
ATOM 9728 O O . VAL B 1 395 ? 42.670 -56.090 -41.373 1.00 17.20 396 VAL B O 1
ATOM 9732 N N . VAL B 1 396 ? 44.174 -57.361 -42.479 1.00 17.36 397 VAL B N 1
ATOM 9733 C CA . VAL B 1 396 ? 44.363 -58.327 -41.397 1.00 17.49 397 VAL B CA 1
ATOM 9734 C C . VAL B 1 396 ? 45.816 -58.281 -40.925 1.00 17.62 397 VAL B C 1
ATOM 9735 O O . VAL B 1 396 ? 46.744 -58.362 -41.734 1.00 17.73 397 VAL B O 1
ATOM 9739 N N . MET B 1 397 ? 45.999 -58.149 -39.613 1.00 17.71 398 MET B N 1
ATOM 9740 C CA . MET B 1 397 ? 47.326 -58.023 -39.017 1.00 17.81 398 MET B CA 1
ATOM 9741 C C . MET B 1 397 ? 47.861 -59.317 -38.414 1.00 17.75 398 MET B C 1
ATOM 9742 O O . MET B 1 397 ? 47.183 -59.972 -37.619 1.00 17.78 398 MET B O 1
ATOM 9747 N N . ASP B 1 398 ? 49.085 -59.669 -38.800 1.00 17.65 399 ASP B N 1
ATOM 9748 C CA . ASP B 1 398 ? 49.814 -60.769 -38.185 1.00 17.53 399 ASP B CA 1
ATOM 9749 C C . ASP B 1 398 ? 50.326 -60.276 -36.836 1.00 17.36 399 ASP B C 1
ATOM 9750 O O . ASP B 1 398 ? 51.182 -59.386 -36.774 1.00 17.44 399 ASP B O 1
ATOM 9755 N N . VAL B 1 399 ? 49.783 -60.839 -35.761 1.00 17.05 400 VAL B N 1
ATOM 9756 C CA . VAL B 1 399 ? 50.172 -60.436 -34.408 1.00 16.77 400 VAL B CA 1
ATOM 9757 C C . VAL B 1 399 ? 50.876 -61.560 -33.655 1.00 16.64 400 VAL B C 1
ATOM 9758 O O . VAL B 1 399 ? 50.376 -62.685 -33.582 1.00 16.57 400 VAL B O 1
ATOM 9762 N N . VAL B 1 400 ? 52.048 -61.244 -33.113 1.00 16.55 401 VAL B N 1
ATOM 9763 C CA . VAL B 1 400 ? 52.917 -62.240 -32.485 1.00 16.43 401 VAL B CA 1
ATOM 9764 C C . VAL B 1 400 ? 53.021 -61.983 -30.981 1.00 16.38 401 VAL B C 1
ATOM 9765 O O . VAL B 1 400 ? 53.851 -61.190 -30.527 1.00 16.46 401 VAL B O 1
ATOM 9769 N N . TYR B 1 401 ? 52.167 -62.655 -30.216 1.00 16.28 402 TYR B N 1
ATOM 9770 C CA . TYR B 1 401 ? 52.122 -62.476 -28.768 1.00 16.21 402 TYR B CA 1
ATOM 9771 C C . TYR B 1 401 ? 52.710 -63.661 -28.008 1.00 16.28 402 TYR B C 1
ATOM 9772 O O . TYR B 1 401 ? 52.731 -63.664 -26.778 1.00 16.28 402 TYR B O 1
ATOM 9781 N N . ASN B 1 402 ? 53.197 -64.656 -28.745 1.00 16.43 403 ASN B N 1
ATOM 9782 C CA . ASN B 1 402 ? 53.671 -65.908 -28.152 1.00 16.55 403 ASN B CA 1
ATOM 9783 C C . ASN B 1 402 ? 55.083 -65.861 -27.567 1.00 16.63 403 ASN B C 1
ATOM 9784 O O . ASN B 1 402 ? 55.381 -66.588 -26.618 1.00 16.64 403 ASN B O 1
ATOM 9789 N N . HIS B 1 403 ? 55.945 -65.012 -28.127 1.00 16.78 404 HIS B N 1
ATOM 9790 C CA . HIS B 1 403 ? 57.322 -64.887 -27.639 1.00 16.98 404 HIS B CA 1
ATOM 9791 C C . HIS B 1 403 ? 57.938 -63.502 -27.852 1.00 17.14 404 HIS B C 1
ATOM 9792 O O . HIS B 1 403 ? 57.354 -62.645 -28.517 1.00 17.16 404 HIS B O 1
ATOM 9799 N N . LEU B 1 404 ? 59.116 -63.298 -27.265 1.00 17.40 405 LEU B N 1
ATOM 9800 C CA . LEU B 1 404 ? 59.886 -62.065 -27.433 1.00 17.65 405 LEU B CA 1
ATOM 9801 C C . LEU B 1 404 ? 61.244 -62.369 -28.056 1.00 17.85 405 LEU B C 1
ATOM 9802 O O . LEU B 1 404 ? 61.793 -63.452 -27.854 1.00 17.83 405 LEU B O 1
ATOM 9807 N N . ASP B 1 405 ? 61.779 -61.409 -28.810 1.00 18.17 406 ASP B N 1
ATOM 9808 C CA . ASP B 1 405 ? 63.068 -61.576 -29.483 1.00 18.52 406 ASP B CA 1
ATOM 9809 C C . ASP B 1 405 ? 64.224 -61.779 -28.503 1.00 18.78 406 ASP B C 1
ATOM 9810 O O . ASP B 1 405 ? 65.023 -62.701 -28.665 1.00 18.85 406 ASP B O 1
ATOM 9815 N N . SER B 1 406 ? 64.305 -60.917 -27.492 1.00 19.08 407 SER B N 1
ATOM 9816 C CA . SER B 1 406 ? 65.394 -60.974 -26.521 1.00 19.44 407 SER B CA 1
ATOM 9817 C C . SER B 1 406 ? 64.918 -60.745 -25.089 1.00 19.63 407 SER B C 1
ATOM 9818 O O . SER B 1 406 ? 63.933 -60.043 -24.853 1.00 19.58 407 SER B O 1
ATOM 9821 N N . SER B 1 407 ? 65.633 -61.350 -24.144 1.00 19.94 408 SER B N 1
ATOM 9822 C CA . SER B 1 407 ? 65.347 -61.206 -22.721 1.00 20.24 408 SER B CA 1
ATOM 9823 C C . SER B 1 407 ? 66.623 -60.884 -21.951 1.00 20.45 408 SER B C 1
ATOM 9824 O O . SER B 1 407 ? 67.707 -61.349 -22.310 1.00 20.49 408 SER B O 1
ATOM 9827 N N . GLY B 1 408 ? 66.488 -60.085 -20.895 1.00 20.72 409 GLY B N 1
ATOM 9828 C CA . GLY B 1 408 ? 67.623 -59.720 -20.051 1.00 21.04 409 GLY B CA 1
ATOM 9829 C C . GLY B 1 408 ? 67.885 -58.225 -19.981 1.00 21.26 409 GLY B C 1
ATOM 9830 O O . GLY B 1 408 ? 67.202 -57.442 -20.645 1.00 21.24 409 GLY B O 1
ATOM 9831 N N . PRO B 1 409 ? 68.885 -57.820 -19.175 1.00 21.48 410 PRO B N 1
ATOM 9832 C CA . PRO B 1 409 ? 69.216 -56.407 -18.953 1.00 21.70 410 PRO B CA 1
ATOM 9833 C C . PRO B 1 409 ? 69.982 -55.741 -20.101 1.00 21.95 410 PRO B C 1
ATOM 9834 O O . PRO B 1 409 ? 69.937 -54.516 -20.233 1.00 21.94 410 PRO B O 1
ATOM 9838 N N . CYS B 1 410 ? 70.681 -56.534 -20.909 1.00 22.22 411 CYS B N 1
ATOM 9839 C CA . CYS B 1 410 ? 71.512 -55.987 -21.983 1.00 22.65 411 CYS B CA 1
ATOM 9840 C C . CYS B 1 410 ? 70.868 -56.114 -23.364 1.00 22.63 411 CYS B C 1
ATOM 9841 O O . CYS B 1 410 ? 70.386 -57.186 -23.741 1.00 22.68 411 CYS B O 1
ATOM 9844 N N . GLY B 1 411 ? 70.863 -55.009 -24.104 1.00 22.61 412 GLY B N 1
ATOM 9845 C CA . GLY B 1 411 ? 70.299 -54.978 -25.450 1.00 22.65 412 GLY B CA 1
ATOM 9846 C C . GLY B 1 411 ? 69.268 -53.882 -25.635 1.00 22.66 412 GLY B C 1
ATOM 9847 O O . GLY B 1 411 ? 68.589 -53.484 -24.685 1.00 22.68 412 GLY B O 1
ATOM 9848 N N . ILE B 1 412 ? 69.153 -53.395 -26.867 1.00 22.59 413 ILE B N 1
ATOM 9849 C CA . ILE B 1 412 ? 68.179 -52.359 -27.199 1.00 22.50 413 ILE B CA 1
ATOM 9850 C C . ILE B 1 412 ? 66.858 -52.979 -27.686 1.00 22.39 413 ILE B C 1
ATOM 9851 O O . ILE B 1 412 ? 65.842 -52.289 -27.817 1.00 22.34 413 ILE B O 1
ATOM 9856 N N . SER B 1 413 ? 66.887 -54.287 -27.936 1.00 22.26 414 SER B N 1
ATOM 9857 C CA . SER B 1 413 ? 65.713 -55.035 -28.385 1.00 22.14 414 SER B CA 1
ATOM 9858 C C . SER B 1 413 ? 64.953 -55.684 -27.226 1.00 22.01 414 SER B C 1
ATOM 9859 O O . SER B 1 413 ? 63.872 -56.249 -27.420 1.00 22.08 414 SER B O 1
ATOM 9862 N N . SER B 1 414 ? 65.527 -55.606 -26.027 1.00 21.74 415 SER B N 1
ATOM 9863 C CA . SER B 1 414 ? 64.891 -56.119 -24.818 1.00 21.50 415 SER B CA 1
ATOM 9864 C C . SER B 1 414 ? 64.253 -54.968 -24.039 1.00 21.29 415 SER B C 1
ATOM 9865 O O . SER B 1 414 ? 64.942 -54.039 -23.613 1.00 21.27 415 SER B O 1
ATOM 9868 N N . VAL B 1 415 ? 62.933 -55.028 -23.870 1.00 21.02 416 VAL B N 1
ATOM 9869 C CA . VAL B 1 415 ? 62.192 -53.972 -23.173 1.00 20.73 416 VAL B CA 1
ATOM 9870 C C . VAL B 1 415 ? 61.450 -54.514 -21.951 1.00 20.55 416 VAL B C 1
ATOM 9871 O O . VAL B 1 415 ? 61.613 -53.997 -20.844 1.00 20.51 416 VAL B O 1
ATOM 9875 N N . LEU B 1 416 ? 60.648 -55.558 -22.161 1.00 20.33 417 LEU B N 1
ATOM 9876 C CA . LEU B 1 416 ? 59.785 -56.109 -21.115 1.00 20.10 417 LEU B CA 1
ATOM 9877 C C . LEU B 1 416 ? 60.560 -56.822 -20.008 1.00 20.03 417 LEU B C 1
ATOM 9878 O O . LEU B 1 416 ? 60.404 -56.492 -18.829 1.00 20.03 417 LEU B O 1
ATOM 9883 N N . ASP B 1 417 ? 61.393 -57.792 -20.387 1.00 19.91 418 ASP B N 1
ATOM 9884 C CA . ASP B 1 417 ? 62.177 -58.560 -19.417 1.00 19.77 418 ASP B CA 1
ATOM 9885 C C . ASP B 1 417 ? 63.296 -57.715 -18.807 1.00 19.65 418 ASP B C 1
ATOM 9886 O O . ASP B 1 417 ? 63.959 -58.135 -17.858 1.00 19.76 418 ASP B O 1
ATOM 9891 N N . LYS B 1 418 ? 63.494 -56.521 -19.360 1.00 19.43 419 LYS B N 1
ATOM 9892 C CA . LYS B 1 418 ? 64.421 -55.548 -18.801 1.00 19.22 419 LYS B CA 1
ATOM 9893 C C . LYS B 1 418 ? 63.784 -54.820 -17.612 1.00 19.13 419 LYS B C 1
ATOM 9894 O O . LYS B 1 418 ? 64.440 -54.586 -16.595 1.00 19.11 419 LYS B O 1
ATOM 9900 N N . ILE B 1 419 ? 62.503 -54.480 -17.743 1.00 18.98 420 ILE B N 1
ATOM 9901 C CA . ILE B 1 419 ? 61.789 -53.716 -16.716 1.00 18.85 420 ILE B CA 1
ATOM 9902 C C . ILE B 1 419 ? 61.311 -54.601 -15.558 1.00 18.73 420 ILE B C 1
ATOM 9903 O O . ILE B 1 419 ? 61.638 -54.338 -14.398 1.00 18.73 420 ILE B O 1
ATOM 9908 N N . VAL B 1 420 ? 60.539 -55.640 -15.874 1.00 18.52 421 VAL B N 1
ATOM 9909 C CA . VAL B 1 420 ? 60.082 -56.601 -14.869 1.00 18.30 421 VAL B CA 1
ATOM 9910 C C . VAL B 1 420 ? 60.602 -57.996 -15.227 1.00 18.26 421 VAL B C 1
ATOM 9911 O O . VAL B 1 420 ? 59.885 -58.790 -15.842 1.00 18.32 421 VAL B O 1
ATOM 9915 N N . PRO B 1 421 ? 61.859 -58.298 -14.841 1.00 18.17 422 PRO B N 1
ATOM 9916 C CA . PRO B 1 421 ? 62.520 -59.542 -15.234 1.00 18.07 422 PRO B CA 1
ATOM 9917 C C . PRO B 1 421 ? 61.890 -60.772 -14.591 1.00 18.05 422 PRO B C 1
ATOM 9918 O O . PRO B 1 421 ? 61.622 -60.775 -13.389 1.00 18.07 422 PRO B O 1
ATOM 9922 N N . GLY B 1 422 ? 61.657 -61.801 -15.401 1.00 18.04 423 GLY B N 1
ATOM 9923 C CA . GLY B 1 422 ? 61.116 -63.070 -14.919 1.00 18.06 423 GLY B CA 1
ATOM 9924 C C . GLY B 1 422 ? 59.604 -63.120 -14.798 1.00 18.09 423 GLY B C 1
ATOM 9925 O O . GLY B 1 422 ? 59.056 -64.074 -14.241 1.00 18.17 423 GLY B O 1
ATOM 9926 N N . TYR B 1 423 ? 58.927 -62.098 -15.318 1.00 18.09 424 TYR B N 1
ATOM 9927 C CA . TYR B 1 423 ? 57.468 -62.039 -15.269 1.00 18.11 424 TYR B CA 1
ATOM 9928 C C . TYR B 1 423 ? 56.833 -62.258 -16.643 1.00 18.12 424 TYR B C 1
ATOM 9929 O O . TYR B 1 423 ? 55.978 -63.131 -16.804 1.00 18.08 424 TYR B O 1
ATOM 9938 N N . TYR B 1 424 ? 57.254 -61.461 -17.624 1.00 18.17 425 TYR B N 1
ATOM 9939 C CA . TYR B 1 424 ? 56.667 -61.492 -18.965 1.00 18.18 425 TYR B CA 1
ATOM 9940 C C . TYR B 1 424 ? 56.977 -62.778 -19.734 1.00 18.30 425 TYR B C 1
ATOM 9941 O O . TYR B 1 424 ? 56.281 -63.109 -20.696 1.00 18.30 425 TYR B O 1
ATOM 9950 N N . VAL B 1 425 ? 58.012 -63.496 -19.300 1.00 18.37 426 VAL B N 1
ATOM 9951 C CA . VAL B 1 425 ? 58.422 -64.749 -19.940 1.00 18.46 426 VAL B CA 1
ATOM 9952 C C . VAL B 1 425 ? 57.957 -65.987 -19.166 1.00 18.59 426 VAL B C 1
ATOM 9953 O O . VAL B 1 425 ? 57.884 -65.967 -17.936 1.00 18.62 426 VAL B O 1
ATOM 9957 N N . ARG B 1 426 ? 57.635 -67.052 -19.898 1.00 18.73 427 ARG B N 1
ATOM 9958 C CA . ARG B 1 426 ? 57.307 -68.341 -19.290 1.00 18.88 427 ARG B CA 1
ATOM 9959 C C . ARG B 1 426 ? 58.592 -69.093 -18.953 1.00 19.01 427 ARG B C 1
ATOM 9960 O O . ARG B 1 426 ? 59.527 -69.136 -19.758 1.00 19.02 427 ARG B O 1
ATOM 9968 N N . ARG B 1 427 ? 58.625 -69.681 -17.759 1.00 19.12 428 ARG B N 1
ATOM 9969 C CA . ARG B 1 427 ? 59.808 -70.378 -17.259 1.00 19.22 428 ARG B CA 1
ATOM 9970 C C . ARG B 1 427 ? 59.472 -71.802 -16.831 1.00 19.39 428 ARG B C 1
ATOM 9971 O O . ARG B 1 427 ? 58.326 -72.100 -16.488 1.00 19.50 428 ARG B O 1
ATOM 9979 N N . ASP B 1 428 ? 60.474 -72.678 -16.853 1.00 19.59 429 ASP B N 1
ATOM 9980 C CA . ASP B 1 428 ? 60.302 -74.067 -16.422 1.00 19.75 429 ASP B CA 1
ATOM 9981 C C . ASP B 1 428 ? 60.369 -74.200 -14.895 1.00 19.82 429 ASP B C 1
ATOM 9982 O O . ASP B 1 428 ? 60.441 -73.196 -14.180 1.00 19.77 429 ASP B O 1
ATOM 9987 N N . THR B 1 429 ? 60.353 -75.440 -14.406 1.00 19.96 430 THR B N 1
ATOM 9988 C CA . THR B 1 429 ? 60.436 -75.721 -12.968 1.00 20.06 430 THR B CA 1
ATOM 9989 C C . THR B 1 429 ? 61.821 -75.432 -12.373 1.00 20.15 430 THR B C 1
ATOM 9990 O O . THR B 1 429 ? 61.987 -75.430 -11.152 1.00 20.24 430 THR B O 1
ATOM 9994 N N . ASN B 1 430 ? 62.803 -75.183 -13.237 1.00 20.28 431 ASN B N 1
ATOM 9995 C CA . ASN B 1 430 ? 64.150 -74.803 -12.803 1.00 20.38 431 ASN B CA 1
ATOM 9996 C C . ASN B 1 430 ? 64.444 -73.306 -12.947 1.00 20.40 431 ASN B C 1
ATOM 9997 O O . ASN B 1 430 ? 65.541 -72.851 -12.622 1.00 20.48 431 ASN B O 1
ATOM 10002 N N . GLY B 1 431 ? 63.467 -72.546 -13.436 1.00 20.43 432 GLY B N 1
ATOM 10003 C CA . GLY B 1 431 ? 63.608 -71.094 -13.568 1.00 20.44 432 GLY B CA 1
ATOM 10004 C C . GLY B 1 431 ? 64.099 -70.611 -14.922 1.00 20.48 432 GLY B C 1
ATOM 10005 O O . GLY B 1 431 ? 64.018 -69.419 -15.224 1.00 20.40 432 GLY B O 1
ATOM 10006 N N . GLN B 1 432 ? 64.611 -71.537 -15.732 1.00 20.56 433 GLN B N 1
ATOM 10007 C CA . GLN B 1 432 ? 65.100 -71.227 -17.075 1.00 20.70 433 GLN B CA 1
ATOM 10008 C C . GLN B 1 432 ? 63.934 -70.923 -18.014 1.00 20.67 433 GLN B C 1
ATOM 10009 O O . GLN B 1 432 ? 62.894 -71.584 -17.960 1.00 20.68 433 GLN B O 1
ATOM 10015 N N . ILE B 1 433 ? 64.118 -69.920 -18.869 1.00 20.65 434 ILE B N 1
ATOM 10016 C CA . ILE B 1 433 ? 63.073 -69.468 -19.792 1.00 20.72 434 ILE B CA 1
ATOM 10017 C C . ILE B 1 433 ? 62.771 -70.514 -20.874 1.00 20.76 434 ILE B C 1
ATOM 10018 O O . ILE B 1 433 ? 63.686 -71.074 -21.485 1.00 20.74 434 ILE B O 1
ATOM 10023 N N . GLU B 1 434 ? 61.482 -70.770 -21.091 1.00 20.81 435 GLU B N 1
ATOM 10024 C CA . GLU B 1 434 ? 61.023 -71.702 -22.122 1.00 20.92 435 GLU B CA 1
ATOM 10025 C C . GLU B 1 434 ? 61.254 -71.136 -23.522 1.00 20.97 435 GLU B C 1
ATOM 10026 O O . GLU B 1 434 ? 60.905 -69.987 -23.804 1.00 20.87 435 GLU B O 1
ATOM 10032 N N . ASN B 1 435 ? 61.848 -71.955 -24.388 1.00 21.11 436 ASN B N 1
ATOM 10033 C CA . ASN B 1 435 ? 62.204 -71.545 -25.747 1.00 21.26 436 ASN B CA 1
ATOM 10034 C C . ASN B 1 435 ? 61.547 -72.410 -26.832 1.00 21.30 436 ASN B C 1
ATOM 10035 O O . ASN B 1 435 ? 62.126 -72.617 -27.902 1.00 21.41 436 ASN B O 1
ATOM 10040 N N . SER B 1 436 ? 60.338 -72.897 -26.560 1.00 21.32 437 SER B N 1
ATOM 10041 C CA . SER B 1 436 ? 59.657 -73.828 -27.466 1.00 21.41 437 SER B CA 1
ATOM 10042 C C . SER B 1 436 ? 59.056 -73.165 -28.711 1.00 21.52 437 SER B C 1
ATOM 10043 O O . SER B 1 436 ? 59.092 -73.743 -29.800 1.00 21.57 437 SER B O 1
ATOM 10046 N N . ALA B 1 437 ? 58.501 -71.965 -28.542 1.00 21.57 438 ALA B N 1
ATOM 10047 C CA . ALA B 1 437 ? 57.923 -71.208 -29.655 1.00 21.66 438 ALA B CA 1
ATOM 10048 C C . ALA B 1 437 ? 58.997 -70.813 -30.671 1.00 21.77 438 ALA B C 1
ATOM 10049 O O . ALA B 1 437 ? 58.836 -71.025 -31.878 1.00 21.81 438 ALA B O 1
ATOM 10051 N N . ALA B 1 438 ? 60.087 -70.240 -30.159 1.00 21.81 439 ALA B N 1
ATOM 10052 C CA . ALA B 1 438 ? 61.268 -69.878 -30.941 1.00 21.79 439 ALA B CA 1
ATOM 10053 C C . ALA B 1 438 ? 62.386 -69.533 -29.961 1.00 21.74 439 ALA B C 1
ATOM 10054 O O . ALA B 1 438 ? 63.447 -70.161 -29.964 1.00 21.72 439 ALA B O 1
ATOM 10056 N N . MET B 1 439 ? 62.121 -68.529 -29.127 1.00 21.68 440 MET B N 1
ATOM 10057 C CA . MET B 1 439 ? 62.967 -68.151 -27.994 1.00 21.64 440 MET B CA 1
ATOM 10058 C C . MET B 1 439 ? 62.201 -67.174 -27.107 1.00 21.33 440 MET B C 1
ATOM 10059 O O . MET B 1 439 ? 61.435 -66.347 -27.607 1.00 21.42 440 MET B O 1
ATOM 10064 N N . ASN B 1 440 ? 62.404 -67.285 -25.795 1.00 20.89 441 ASN B N 1
ATOM 10065 C CA . ASN B 1 440 ? 61.781 -66.394 -24.808 1.00 20.43 441 ASN B CA 1
ATOM 10066 C C . ASN B 1 440 ? 60.253 -66.317 -24.921 1.00 20.10 441 ASN B C 1
ATOM 10067 O O . ASN B 1 440 ? 59.693 -65.271 -25.263 1.00 19.97 441 ASN B O 1
ATOM 10072 N N . ASN B 1 441 ? 59.595 -67.438 -24.631 1.00 19.69 442 ASN B N 1
ATOM 10073 C CA . ASN B 1 441 ? 58.137 -67.537 -24.684 1.00 19.32 442 ASN B CA 1
ATOM 10074 C C . ASN B 1 441 ? 57.459 -66.634 -23.661 1.00 19.12 442 ASN B C 1
ATOM 10075 O O . ASN B 1 441 ? 57.937 -66.501 -22.534 1.00 19.08 442 ASN B O 1
ATOM 10080 N N . THR B 1 442 ? 56.350 -66.016 -24.062 1.00 18.77 443 THR B N 1
ATOM 10081 C CA . THR B 1 442 ? 55.557 -65.188 -23.155 1.00 18.41 443 THR B CA 1
ATOM 10082 C C . THR B 1 442 ? 54.652 -66.060 -22.292 1.00 18.18 443 THR B C 1
ATOM 10083 O O . THR B 1 442 ? 54.276 -67.165 -22.690 1.00 18.18 443 THR B O 1
ATOM 10087 N N . ALA B 1 443 ? 54.310 -65.556 -21.110 1.00 17.88 444 ALA B N 1
ATOM 10088 C CA . ALA B 1 443 ? 53.379 -66.242 -20.222 1.00 17.57 444 ALA B CA 1
ATOM 10089 C C . ALA B 1 443 ? 52.063 -65.474 -20.152 1.00 17.33 444 ALA B C 1
ATOM 10090 O O . ALA B 1 443 ? 51.868 -64.633 -19.272 1.00 17.23 444 ALA B O 1
ATOM 10092 N N . SER B 1 444 ? 51.167 -65.773 -21.092 1.00 17.12 445 SER B N 1
ATOM 10093 C CA . SER B 1 444 ? 49.869 -65.096 -21.198 1.00 16.89 445 SER B CA 1
ATOM 10094 C C . SER B 1 444 ? 48.930 -65.419 -20.031 1.00 16.68 445 SER B C 1
ATOM 10095 O O . SER B 1 444 ? 47.883 -64.787 -19.875 1.00 16.58 445 SER B O 1
ATOM 10098 N N . GLU B 1 445 ? 49.320 -66.401 -19.220 1.00 16.46 446 GLU B N 1
ATOM 10099 C CA . GLU B 1 445 ? 48.573 -66.780 -18.023 1.00 16.25 446 GLU B CA 1
ATOM 10100 C C . GLU B 1 445 ? 48.677 -65.730 -16.915 1.00 16.08 446 GLU B C 1
ATOM 10101 O O . GLU B 1 445 ? 47.804 -65.654 -16.047 1.00 16.04 446 GLU B O 1
ATOM 10107 N N . HIS B 1 446 ? 49.740 -64.927 -16.955 1.00 15.84 447 HIS B N 1
ATOM 10108 C CA . HIS B 1 446 ? 49.937 -63.847 -15.987 1.00 15.65 447 HIS B CA 1
ATOM 10109 C C . HIS B 1 446 ? 49.036 -62.660 -16.313 1.00 15.66 447 HIS B C 1
ATOM 10110 O O . HIS B 1 446 ? 48.721 -62.417 -17.479 1.00 15.68 447 HIS B O 1
ATOM 10117 N N . PHE B 1 447 ? 48.638 -61.925 -15.275 1.00 15.65 448 PHE B N 1
ATOM 10118 C CA . PHE B 1 447 ? 47.669 -60.832 -15.396 1.00 15.55 448 PHE B CA 1
ATOM 10119 C C . PHE B 1 447 ? 48.108 -59.737 -16.368 1.00 15.51 448 PHE B C 1
ATOM 10120 O O . PHE B 1 447 ? 47.378 -59.409 -17.304 1.00 15.54 448 PHE B O 1
ATOM 10128 N N . MET B 1 448 ? 49.297 -59.181 -16.144 1.00 15.50 449 MET B N 1
ATOM 10129 C CA . MET B 1 448 ? 49.758 -58.011 -16.899 1.00 15.48 449 MET B CA 1
ATOM 10130 C C . MET B 1 448 ? 50.190 -58.327 -18.330 1.00 15.49 449 MET B C 1
ATOM 10131 O O . MET B 1 448 ? 50.195 -57.441 -19.186 1.00 15.48 449 MET B O 1
ATOM 10136 N N . VAL B 1 449 ? 50.549 -59.584 -18.581 1.00 15.52 450 VAL B N 1
ATOM 10137 C CA . VAL B 1 449 ? 50.836 -60.052 -19.937 1.00 15.61 450 VAL B CA 1
ATOM 10138 C C . VAL B 1 449 ? 49.523 -60.158 -20.714 1.00 15.63 450 VAL B C 1
ATOM 10139 O O . VAL B 1 449 ? 49.434 -59.712 -21.860 1.00 15.61 450 VAL B O 1
ATOM 10143 N N . ASP B 1 450 ? 48.513 -60.739 -20.066 1.00 15.65 451 ASP B N 1
ATOM 10144 C CA . ASP B 1 450 ? 47.157 -60.844 -20.607 1.00 15.63 451 ASP B CA 1
ATOM 10145 C C . ASP B 1 450 ? 46.585 -59.463 -20.929 1.00 15.62 451 ASP B C 1
ATOM 10146 O O . ASP B 1 450 ? 45.984 -59.267 -21.988 1.00 15.61 451 ASP B O 1
ATOM 10151 N N . ARG B 1 451 ? 46.781 -58.513 -20.015 1.00 15.57 452 ARG B N 1
ATOM 10152 C CA . ARG B 1 451 ? 46.297 -57.148 -20.202 1.00 15.51 452 ARG B CA 1
ATOM 10153 C C . ARG B 1 451 ? 46.975 -56.474 -21.395 1.00 15.55 452 ARG B C 1
ATOM 10154 O O . ARG B 1 451 ? 46.306 -55.845 -22.217 1.00 15.57 452 ARG B O 1
ATOM 10162 N N . LEU B 1 452 ? 48.297 -56.623 -21.481 1.00 15.51 453 LEU B N 1
ATOM 10163 C CA . LEU B 1 452 ? 49.106 -55.996 -22.528 1.00 15.52 453 LEU B CA 1
ATOM 10164 C C . LEU B 1 452 ? 48.704 -56.454 -23.930 1.00 15.48 453 LEU B C 1
ATOM 10165 O O . LEU B 1 452 ? 48.709 -55.661 -24.874 1.00 15.47 453 LEU B O 1
ATOM 10170 N N . ILE B 1 453 ? 48.349 -57.733 -24.048 1.00 15.45 454 ILE B N 1
ATOM 10171 C CA . ILE B 1 453 ? 47.921 -58.321 -25.315 1.00 15.37 454 ILE B CA 1
ATOM 10172 C C . ILE B 1 453 ? 46.584 -57.734 -25.781 1.00 15.40 454 ILE B C 1
ATOM 10173 O O . ILE B 1 453 ? 46.453 -57.329 -26.937 1.00 15.43 454 ILE B O 1
ATOM 10178 N N . VAL B 1 454 ? 45.609 -57.677 -24.873 1.00 15.45 455 VAL B N 1
ATOM 10179 C CA . VAL B 1 454 ? 44.269 -57.159 -25.178 1.00 15.42 455 VAL B CA 1
ATOM 10180 C C . VAL B 1 454 ? 44.293 -55.652 -25.458 1.00 15.51 455 VAL B C 1
ATOM 10181 O O . VAL B 1 454 ? 43.594 -55.173 -26.355 1.00 15.56 455 VAL B O 1
ATOM 10185 N N . ASP B 1 455 ? 45.106 -54.917 -24.701 1.00 15.51 456 ASP B N 1
ATOM 10186 C CA . ASP B 1 455 ? 45.256 -53.471 -24.894 1.00 15.55 456 ASP B CA 1
ATOM 10187 C C . ASP B 1 455 ? 45.910 -53.138 -26.234 1.00 15.55 456 ASP B C 1
ATOM 10188 O O . ASP B 1 455 ? 45.632 -52.092 -26.825 1.00 15.56 456 ASP B O 1
ATOM 10193 N N . ASP B 1 456 ? 46.779 -54.032 -26.702 1.00 15.57 457 ASP B N 1
ATOM 10194 C CA . ASP B 1 456 ? 47.462 -53.863 -27.982 1.00 15.55 457 ASP B CA 1
ATOM 10195 C C . ASP B 1 456 ? 46.530 -54.138 -29.158 1.00 15.51 457 ASP B C 1
ATOM 10196 O O . ASP B 1 456 ? 46.556 -53.415 -30.156 1.00 15.56 457 ASP B O 1
ATOM 10201 N N . LEU B 1 457 ? 45.715 -55.184 -29.038 1.00 15.37 458 LEU B N 1
ATOM 10202 C CA . LEU B 1 457 ? 44.739 -55.535 -30.071 1.00 15.32 458 LEU B CA 1
ATOM 10203 C C . LEU B 1 457 ? 43.721 -54.418 -30.289 1.00 15.29 458 LEU B C 1
ATOM 10204 O O . LEU B 1 457 ? 43.257 -54.211 -31.412 1.00 15.35 458 LEU B O 1
ATOM 10209 N N . LEU B 1 458 ? 43.386 -53.705 -29.215 1.00 15.20 459 LEU B N 1
ATOM 10210 C CA . LEU B 1 458 ? 42.495 -52.548 -29.294 1.00 15.18 459 LEU B CA 1
ATOM 10211 C C . LEU B 1 458 ? 43.198 -51.330 -29.892 1.00 15.11 459 LEU B C 1
ATOM 10212 O O . LEU B 1 458 ? 42.563 -50.511 -30.561 1.00 15.09 459 LEU B O 1
ATOM 10217 N N . ASN B 1 459 ? 44.503 -51.219 -29.643 1.00 15.05 460 ASN B N 1
ATOM 10218 C CA . ASN B 1 459 ? 45.332 -50.152 -30.210 1.00 15.04 460 ASN B CA 1
ATOM 10219 C C . ASN B 1 459 ? 45.282 -50.145 -31.738 1.00 15.00 460 ASN B C 1
ATOM 10220 O O . ASN B 1 459 ? 45.049 -49.102 -32.352 1.00 15.00 460 ASN B O 1
ATOM 10225 N N . TRP B 1 460 ? 45.485 -51.315 -32.339 1.00 14.94 461 TRP B N 1
ATOM 10226 C CA . TRP B 1 460 ? 45.439 -51.462 -33.792 1.00 14.86 461 TRP B CA 1
ATOM 10227 C C . TRP B 1 460 ? 44.017 -51.334 -34.338 1.00 14.80 461 TRP B C 1
ATOM 10228 O O . TRP B 1 460 ? 43.819 -50.878 -35.466 1.00 14.93 461 TRP B O 1
ATOM 10239 N N . ALA B 1 461 ? 43.034 -51.733 -33.533 1.00 14.57 462 ALA B N 1
ATOM 10240 C CA . ALA B 1 461 ? 41.629 -51.654 -33.929 1.00 14.37 462 ALA B CA 1
ATOM 10241 C C . ALA B 1 461 ? 41.089 -50.223 -33.935 1.00 14.25 462 ALA B C 1
ATOM 10242 O O . ALA B 1 461 ? 40.363 -49.841 -34.850 1.00 14.26 462 ALA B O 1
ATOM 10244 N N . VAL B 1 462 ? 41.447 -49.440 -32.917 1.00 14.11 463 VAL B N 1
ATOM 10245 C CA . VAL B 1 462 ? 40.930 -48.078 -32.756 1.00 13.93 463 VAL B CA 1
ATOM 10246 C C . VAL B 1 462 ? 41.778 -47.043 -33.500 1.00 13.83 463 VAL B C 1
ATOM 10247 O O . VAL B 1 462 ? 41.256 -46.280 -34.316 1.00 13.88 463 VAL B O 1
ATOM 10251 N N . ASN B 1 463 ? 43.079 -47.028 -33.215 1.00 13.64 464 ASN B N 1
ATOM 10252 C CA . ASN B 1 463 ? 43.988 -46.021 -33.763 1.00 13.43 464 ASN B CA 1
ATOM 10253 C C . ASN B 1 463 ? 44.388 -46.261 -35.220 1.00 13.34 464 ASN B C 1
ATOM 10254 O O . ASN B 1 463 ? 44.778 -45.325 -35.922 1.00 13.35 464 ASN B O 1
ATOM 10259 N N . TYR B 1 464 ? 44.290 -47.511 -35.667 1.00 13.15 465 TYR B N 1
ATOM 10260 C CA . TYR B 1 464 ? 44.713 -47.882 -37.017 1.00 13.07 465 TYR B CA 1
ATOM 10261 C C . TYR B 1 464 ? 43.594 -48.490 -37.870 1.00 13.04 465 TYR B C 1
ATOM 10262 O O . TYR B 1 464 ? 43.796 -48.782 -39.051 1.00 12.97 465 TYR B O 1
ATOM 10271 N N . LYS B 1 465 ? 42.422 -48.666 -37.260 1.00 13.05 466 LYS B N 1
ATOM 10272 C CA . LYS B 1 465 ? 41.209 -49.135 -37.944 1.00 13.04 466 LYS B CA 1
ATOM 10273 C C . LYS B 1 465 ? 41.417 -50.444 -38.717 1.00 13.14 466 LYS B C 1
ATOM 10274 O O . LYS B 1 465 ? 40.919 -50.611 -39.833 1.00 13.23 466 LYS B O 1
ATOM 10280 N N . VAL B 1 466 ? 42.155 -51.365 -38.104 1.00 13.20 467 VAL B N 1
ATOM 10281 C CA . VAL B 1 466 ? 42.451 -52.665 -38.700 1.00 13.21 467 VAL B CA 1
ATOM 10282 C C . VAL B 1 466 ? 41.229 -53.580 -38.585 1.00 13.26 467 VAL B C 1
ATOM 10283 O O . VAL B 1 466 ? 40.529 -53.572 -37.568 1.00 13.35 467 VAL B O 1
ATOM 10287 N N . ASP B 1 467 ? 40.987 -54.363 -39.633 1.00 13.26 468 ASP B N 1
ATOM 10288 C CA . ASP B 1 467 ? 39.752 -55.135 -39.776 1.00 13.28 468 ASP B CA 1
ATOM 10289 C C . ASP B 1 467 ? 39.850 -56.586 -39.297 1.00 13.28 468 ASP B C 1
ATOM 10290 O O . ASP B 1 467 ? 38.827 -57.250 -39.125 1.00 13.33 468 ASP B O 1
ATOM 10295 N N . GLY B 1 468 ? 41.070 -57.076 -39.087 1.00 13.28 469 GLY B N 1
ATOM 10296 C CA . GLY B 1 468 ? 41.278 -58.472 -38.696 1.00 13.23 469 GLY B CA 1
ATOM 10297 C C . GLY B 1 468 ? 42.623 -58.764 -38.056 1.00 13.20 469 GLY B C 1
ATOM 10298 O O . GLY B 1 468 ? 43.562 -57.974 -38.174 1.00 13.11 469 GLY B O 1
ATOM 10299 N N . PHE B 1 469 ? 42.711 -59.907 -37.377 1.00 13.18 470 PHE B N 1
ATOM 10300 C CA . PHE B 1 469 ? 43.933 -60.307 -36.683 1.00 13.18 470 PHE B CA 1
ATOM 10301 C C . PHE B 1 469 ? 44.255 -61.792 -36.834 1.00 13.30 470 PHE B C 1
ATOM 10302 O O . PHE B 1 469 ? 43.411 -62.657 -36.572 1.00 13.17 470 PHE B O 1
ATOM 10310 N N . ARG B 1 470 ? 45.487 -62.069 -37.260 1.00 13.44 471 ARG B N 1
ATOM 10311 C CA . ARG B 1 470 ? 46.010 -63.429 -37.331 1.00 13.65 471 ARG B CA 1
ATOM 10312 C C . ARG B 1 470 ? 46.985 -63.655 -36.178 1.00 13.78 471 ARG B C 1
ATOM 10313 O O . ARG B 1 470 ? 47.980 -62.942 -36.044 1.00 13.80 471 ARG B O 1
ATOM 10321 N N . PHE B 1 471 ? 46.691 -64.656 -35.355 1.00 13.99 472 PHE B N 1
ATOM 10322 C CA . PHE B 1 471 ? 47.496 -64.950 -34.176 1.00 14.21 472 PHE B CA 1
ATOM 10323 C C . PHE B 1 471 ? 48.576 -65.983 -34.479 1.00 14.34 472 PHE B C 1
ATOM 10324 O O . PHE B 1 471 ? 48.277 -67.109 -34.882 1.00 14.21 472 PHE B O 1
ATOM 10332 N N . ASP B 1 472 ? 49.832 -65.580 -34.297 1.00 14.61 473 ASP B N 1
ATOM 10333 C CA . ASP B 1 472 ? 50.969 -66.479 -34.459 1.00 14.94 473 ASP B CA 1
ATOM 10334 C C . ASP B 1 472 ? 51.040 -67.432 -33.268 1.00 15.14 473 ASP B C 1
ATOM 10335 O O . ASP B 1 472 ? 51.016 -66.995 -32.114 1.00 15.17 473 ASP B O 1
ATOM 10340 N N . LEU B 1 473 ? 51.120 -68.730 -33.562 1.00 15.38 474 LEU B N 1
ATOM 10341 C CA . LEU B 1 473 ? 51.077 -69.788 -32.543 1.00 15.68 474 LEU B CA 1
ATOM 10342 C C . LEU B 1 473 ? 49.991 -69.554 -31.489 1.00 15.89 474 LEU B C 1
ATOM 10343 O O . LEU B 1 473 ? 50.281 -69.302 -30.316 1.00 15.92 474 LEU B O 1
ATOM 10348 N N . MET B 1 474 ? 48.740 -69.635 -31.939 1.00 16.14 475 MET B N 1
ATOM 10349 C CA . MET B 1 474 ? 47.554 -69.421 -31.109 1.00 16.39 475 MET B CA 1
ATOM 10350 C C . MET B 1 474 ? 47.481 -70.407 -29.940 1.00 16.40 475 MET B C 1
ATOM 10351 O O . MET B 1 474 ? 46.956 -70.077 -28.875 1.00 16.44 475 MET B O 1
ATOM 10356 N N . GLY B 1 475 ? 48.018 -71.608 -30.147 1.00 16.40 476 GLY B N 1
ATOM 10357 C CA . GLY B 1 475 ? 48.048 -72.650 -29.121 1.00 16.44 476 GLY B CA 1
ATOM 10358 C C . GLY B 1 475 ? 48.918 -72.344 -27.913 1.00 16.46 476 GLY B C 1
ATOM 10359 O O . GLY B 1 475 ? 48.791 -72.996 -26.877 1.00 16.45 476 GLY B O 1
ATOM 10360 N N . HIS B 1 476 ? 49.804 -71.359 -28.048 1.00 16.50 477 HIS B N 1
ATOM 10361 C CA . HIS B 1 476 ? 50.683 -70.932 -26.954 1.00 16.55 477 HIS B CA 1
ATOM 10362 C C . HIS B 1 476 ? 50.060 -69.844 -26.077 1.00 16.60 477 HIS B C 1
ATOM 10363 O O . HIS B 1 476 ? 50.571 -69.535 -24.998 1.00 16.57 477 HIS B O 1
ATOM 10370 N N . ILE B 1 477 ? 48.957 -69.271 -26.549 1.00 16.67 478 ILE B N 1
ATOM 10371 C CA . ILE B 1 477 ? 48.210 -68.264 -25.802 1.00 16.67 478 ILE B CA 1
ATOM 10372 C C . ILE B 1 477 ? 47.033 -68.946 -25.103 1.00 16.77 478 ILE B C 1
ATOM 10373 O O . ILE B 1 477 ? 46.403 -69.842 -25.672 1.00 16.78 478 ILE B O 1
ATOM 10378 N N . MET B 1 478 ? 46.753 -68.529 -23.868 1.00 16.86 479 MET B N 1
ATOM 10379 C CA . MET B 1 478 ? 45.627 -69.058 -23.091 1.00 16.93 479 MET B CA 1
ATOM 10380 C C . MET B 1 478 ? 44.289 -68.747 -23.761 1.00 16.95 479 MET B C 1
ATOM 10381 O O . MET B 1 478 ? 44.130 -67.697 -24.389 1.00 16.97 479 MET B O 1
ATOM 10386 N N . LYS B 1 479 ? 43.335 -69.664 -23.614 1.00 16.98 480 LYS B N 1
ATOM 10387 C CA . LYS B 1 479 ? 42.004 -69.526 -24.209 1.00 17.05 480 LYS B CA 1
ATOM 10388 C C . LYS B 1 479 ? 41.252 -68.297 -23.692 1.00 17.18 480 LYS B C 1
ATOM 10389 O O . LYS B 1 479 ? 40.603 -67.593 -24.468 1.00 17.19 480 LYS B O 1
ATOM 10395 N N . ARG B 1 480 ? 41.350 -68.043 -22.387 1.00 17.32 481 ARG B N 1
ATOM 10396 C CA . ARG B 1 480 ? 40.648 -66.920 -21.756 1.00 17.43 481 ARG B CA 1
ATOM 10397 C C . ARG B 1 480 ? 41.147 -65.550 -22.232 1.00 17.32 481 ARG B C 1
ATOM 10398 O O . ARG B 1 480 ? 40.414 -64.562 -22.171 1.00 17.30 481 ARG B O 1
ATOM 10406 N N . THR B 1 481 ? 42.390 -65.506 -22.703 1.00 17.29 482 THR B N 1
ATOM 10407 C CA . THR B 1 481 ? 42.963 -64.298 -23.289 1.00 17.30 482 THR B CA 1
ATOM 10408 C C . THR B 1 481 ? 42.349 -64.054 -24.666 1.00 17.34 482 THR B C 1
ATOM 10409 O O . THR B 1 481 ? 42.037 -62.916 -25.020 1.00 17.22 482 THR B O 1
ATOM 10413 N N . MET B 1 482 ? 42.176 -65.136 -25.426 1.00 17.45 483 MET B N 1
ATOM 10414 C CA . MET B 1 482 ? 41.559 -65.090 -26.750 1.00 17.57 483 MET B CA 1
ATOM 10415 C C . MET B 1 482 ? 40.098 -64.644 -26.689 1.00 17.77 483 MET B C 1
ATOM 10416 O O . MET B 1 482 ? 39.647 -63.857 -27.526 1.00 17.79 483 MET B O 1
ATOM 10421 N N . MET B 1 483 ? 39.372 -65.151 -25.693 1.00 18.00 484 MET B N 1
ATOM 10422 C CA . MET B 1 483 ? 37.947 -64.858 -25.519 1.00 18.16 484 MET B CA 1
ATOM 10423 C C . MET B 1 483 ? 37.688 -63.434 -25.038 1.00 18.22 484 MET B C 1
ATOM 10424 O O . MET B 1 483 ? 36.700 -62.813 -25.436 1.00 18.28 484 MET B O 1
ATOM 10429 N N . ARG B 1 484 ? 38.569 -62.926 -24.180 1.00 18.33 485 ARG B N 1
ATOM 10430 C CA . ARG B 1 484 ? 38.464 -61.551 -23.692 1.00 18.50 485 ARG B CA 1
ATOM 10431 C C . ARG B 1 484 ? 38.837 -60.562 -24.797 1.00 18.66 485 ARG B C 1
ATOM 10432 O O . ARG B 1 484 ? 38.285 -59.461 -24.867 1.00 18.75 485 ARG B O 1
ATOM 10440 N N . ALA B 1 485 ? 39.772 -60.968 -25.654 1.00 18.77 486 ALA B N 1
ATOM 10441 C CA . ALA B 1 485 ? 40.133 -60.197 -26.838 1.00 18.92 486 ALA B CA 1
ATOM 10442 C C . ALA B 1 485 ? 38.942 -60.086 -27.789 1.00 18.97 486 ALA B C 1
ATOM 10443 O O . ALA B 1 485 ? 38.683 -59.016 -28.337 1.00 18.93 486 ALA B O 1
ATOM 10445 N N . LYS B 1 486 ? 38.219 -61.192 -27.961 1.00 19.06 487 LYS B N 1
ATOM 10446 C CA . LYS B 1 486 ? 37.052 -61.238 -28.838 1.00 19.23 487 LYS B CA 1
ATOM 10447 C C . LYS B 1 486 ? 35.932 -60.325 -28.337 1.00 19.31 487 LYS B C 1
ATOM 10448 O O . LYS B 1 486 ? 35.360 -59.559 -29.114 1.00 19.34 487 LYS B O 1
ATOM 10454 N N . SER B 1 487 ? 35.635 -60.407 -27.040 1.00 19.39 488 SER B N 1
ATOM 10455 C CA . SER B 1 487 ? 34.604 -59.579 -26.412 1.00 19.50 488 SER B CA 1
ATOM 10456 C C . SER B 1 487 ? 34.939 -58.090 -26.460 1.00 19.56 488 SER B C 1
ATOM 10457 O O . SER B 1 487 ? 34.074 -57.266 -26.766 1.00 19.58 488 SER B O 1
ATOM 10460 N N . ALA B 1 488 ? 36.193 -57.755 -26.158 1.00 19.65 489 ALA B N 1
ATOM 10461 C CA . ALA B 1 488 ? 36.658 -56.367 -26.179 1.00 19.73 489 ALA B CA 1
ATOM 10462 C C . ALA B 1 488 ? 36.617 -55.766 -27.584 1.00 19.81 489 ALA B C 1
ATOM 10463 O O . ALA B 1 488 ? 36.359 -54.572 -27.744 1.00 19.89 489 ALA B O 1
ATOM 10465 N N . LEU B 1 489 ? 36.868 -56.598 -28.593 1.00 19.89 490 LEU B N 1
ATOM 10466 C CA . LEU B 1 489 ? 36.830 -56.157 -29.985 1.00 19.97 490 LEU B CA 1
ATOM 10467 C C . LEU B 1 489 ? 35.397 -56.014 -30.509 1.00 20.12 490 LEU B C 1
ATOM 10468 O O . LEU B 1 489 ? 35.093 -55.065 -31.233 1.00 20.17 490 LEU B O 1
ATOM 10473 N N . GLN B 1 490 ? 34.527 -56.951 -30.130 1.00 20.22 491 GLN B N 1
ATOM 10474 C CA . GLN B 1 490 ? 33.113 -56.923 -30.520 1.00 20.36 491 GLN B CA 1
ATOM 10475 C C . GLN B 1 490 ? 32.368 -55.697 -29.990 1.00 20.48 491 GLN B C 1
ATOM 10476 O O . GLN B 1 490 ? 31.454 -55.192 -30.645 1.00 20.50 491 GLN B O 1
ATOM 10482 N N . SER B 1 491 ? 32.767 -55.230 -28.808 1.00 20.61 492 SER B N 1
ATOM 10483 C CA . SER B 1 491 ? 32.077 -54.144 -28.108 1.00 20.73 492 SER B CA 1
ATOM 10484 C C . SER B 1 491 ? 32.282 -52.767 -28.741 1.00 20.79 492 SER B C 1
ATOM 10485 O O . SER B 1 491 ? 31.519 -51.838 -28.465 1.00 20.83 492 SER B O 1
ATOM 10488 N N . LEU B 1 492 ? 33.312 -52.637 -29.574 1.00 20.87 493 LEU B N 1
ATOM 10489 C CA . LEU B 1 492 ? 33.613 -51.372 -30.242 1.00 21.02 493 LEU B CA 1
ATOM 10490 C C . LEU B 1 492 ? 32.498 -50.977 -31.206 1.00 21.23 493 LEU B C 1
ATOM 10491 O O . LEU B 1 492 ? 32.125 -51.753 -32.090 1.00 21.23 493 LEU B O 1
ATOM 10496 N N . THR B 1 493 ? 31.964 -49.773 -31.014 1.00 21.45 494 THR B N 1
ATOM 10497 C CA . THR B 1 493 ? 30.936 -49.224 -31.895 1.00 21.71 494 THR B CA 1
ATOM 10498 C C . THR B 1 493 ? 31.461 -47.992 -32.626 1.00 21.89 494 THR B C 1
ATOM 10499 O O . THR B 1 493 ? 32.456 -47.391 -32.212 1.00 21.93 494 THR B O 1
ATOM 10503 N N . THR B 1 494 ? 30.782 -47.623 -33.710 1.00 22.12 495 THR B N 1
ATOM 10504 C CA . THR B 1 494 ? 31.149 -46.459 -34.516 1.00 22.33 495 THR B CA 1
ATOM 10505 C C . THR B 1 494 ? 30.903 -45.147 -33.764 1.00 22.42 495 THR B C 1
ATOM 10506 O O . THR B 1 494 ? 31.605 -44.159 -33.985 1.00 22.48 495 THR B O 1
ATOM 10510 N N . ASP B 1 495 ? 29.911 -45.150 -32.875 1.00 22.51 496 ASP B N 1
ATOM 10511 C CA . ASP B 1 495 ? 29.545 -43.962 -32.102 1.00 22.62 496 ASP B CA 1
ATOM 10512 C C . ASP B 1 495 ? 30.586 -43.559 -31.061 1.00 22.54 496 ASP B C 1
ATOM 10513 O O . ASP B 1 495 ? 30.846 -42.370 -30.866 1.00 22.64 496 ASP B O 1
ATOM 10518 N N . ALA B 1 496 ? 31.179 -44.549 -30.398 1.00 22.47 497 ALA B N 1
ATOM 10519 C CA . ALA B 1 496 ? 32.089 -44.295 -29.280 1.00 22.32 497 ALA B CA 1
ATOM 10520 C C . ALA B 1 496 ? 33.572 -44.352 -29.652 1.00 22.22 497 ALA B C 1
ATOM 10521 O O . ALA B 1 496 ? 34.382 -43.630 -29.069 1.00 22.29 497 ALA B O 1
ATOM 10523 N N . HIS B 1 497 ? 33.922 -45.204 -30.614 1.00 22.04 498 HIS B N 1
ATOM 10524 C CA . HIS B 1 497 ? 35.326 -45.434 -30.968 1.00 21.85 498 HIS B CA 1
ATOM 10525 C C . HIS B 1 497 ? 35.658 -45.160 -32.437 1.00 21.73 498 HIS B C 1
ATOM 10526 O O . HIS B 1 497 ? 36.822 -44.938 -32.782 1.00 21.72 498 HIS B O 1
ATOM 10533 N N . GLY B 1 498 ? 34.638 -45.181 -33.291 1.00 21.53 499 GLY B N 1
ATOM 10534 C CA . GLY B 1 498 ? 34.812 -44.907 -34.717 1.00 21.25 499 GLY B CA 1
ATOM 10535 C C . GLY B 1 498 ? 35.113 -46.134 -35.560 1.00 21.06 499 GLY B C 1
ATOM 10536 O O . GLY B 1 498 ? 35.531 -46.007 -36.713 1.00 21.03 499 GLY B O 1
ATOM 10537 N N . VAL B 1 499 ? 34.902 -47.317 -34.984 1.00 20.85 500 VAL B N 1
ATOM 10538 C CA . VAL B 1 499 ? 35.136 -48.588 -35.674 1.00 20.72 500 VAL B CA 1
ATOM 10539 C C . VAL B 1 499 ? 34.020 -49.587 -35.356 1.00 20.61 500 VAL B C 1
ATOM 10540 O O . VAL B 1 499 ? 33.671 -49.787 -34.190 1.00 20.61 500 VAL B O 1
ATOM 10544 N N . ASP B 1 500 ? 33.464 -50.202 -36.399 1.00 20.47 501 ASP B N 1
ATOM 10545 C CA . ASP B 1 500 ? 32.464 -51.256 -36.237 1.00 20.28 501 ASP B CA 1
ATOM 10546 C C . ASP B 1 500 ? 33.150 -52.564 -35.852 1.00 20.05 501 ASP B C 1
ATOM 10547 O O . ASP B 1 500 ? 33.681 -53.279 -36.707 1.00 20.10 501 ASP B O 1
ATOM 10552 N N . GLY B 1 501 ? 33.125 -52.868 -34.558 1.00 19.81 502 GLY B N 1
ATOM 10553 C CA . GLY B 1 501 ? 33.836 -54.019 -34.008 1.00 19.46 502 GLY B CA 1
ATOM 10554 C C . GLY B 1 501 ? 33.241 -55.376 -34.331 1.00 19.24 502 GLY B C 1
ATOM 10555 O O . GLY B 1 501 ? 33.925 -56.396 -34.222 1.00 19.19 502 GLY B O 1
ATOM 10556 N N . SER B 1 502 ? 31.970 -55.392 -34.731 1.00 19.02 503 SER B N 1
ATOM 10557 C CA . SER B 1 502 ? 31.261 -56.640 -35.024 1.00 18.83 503 SER B CA 1
ATOM 10558 C C . SER B 1 502 ? 31.737 -57.309 -36.315 1.00 18.68 503 SER B C 1
ATOM 10559 O O . SER B 1 502 ? 31.407 -58.469 -36.574 1.00 18.69 503 SER B O 1
ATOM 10562 N N . LYS B 1 503 ? 32.514 -56.578 -37.111 1.00 18.52 504 LYS B N 1
ATOM 10563 C CA . LYS B 1 503 ? 33.036 -57.093 -38.378 1.00 18.39 504 LYS B CA 1
ATOM 10564 C C . LYS B 1 503 ? 34.509 -57.506 -38.288 1.00 18.22 504 LYS B C 1
ATOM 10565 O O . LYS B 1 503 ? 35.072 -58.031 -39.251 1.00 18.21 504 LYS B O 1
ATOM 10571 N N . ILE B 1 504 ? 35.120 -57.272 -37.127 1.00 18.06 505 ILE B N 1
ATOM 10572 C CA . ILE B 1 504 ? 36.514 -57.651 -36.880 1.00 17.88 505 ILE B CA 1
ATOM 10573 C C . ILE B 1 504 ? 36.624 -59.159 -36.634 1.00 17.72 505 ILE B C 1
ATOM 10574 O O . ILE B 1 504 ? 36.005 -59.696 -35.712 1.00 17.73 505 ILE B O 1
ATOM 10579 N N . TYR B 1 505 ? 37.412 -59.828 -37.473 1.00 17.48 506 TYR B N 1
ATOM 10580 C CA . TYR B 1 505 ? 37.532 -61.285 -37.441 1.00 17.32 506 TYR B CA 1
ATOM 10581 C C . TYR B 1 505 ? 38.897 -61.753 -36.930 1.00 17.35 506 TYR B C 1
ATOM 10582 O O . TYR B 1 505 ? 39.921 -61.110 -37.176 1.00 17.26 506 TYR B O 1
ATOM 10591 N N . LEU B 1 506 ? 38.897 -62.884 -36.227 1.00 17.34 507 LEU B N 1
ATOM 10592 C CA . LEU B 1 506 ? 40.103 -63.420 -35.603 1.00 17.36 507 LEU B CA 1
ATOM 10593 C C . LEU B 1 506 ? 40.361 -64.869 -36.010 1.00 17.48 507 LEU B C 1
ATOM 10594 O O . LEU B 1 506 ? 39.420 -65.648 -36.193 1.00 17.38 507 LEU B O 1
ATOM 10599 N N . TYR B 1 507 ? 41.642 -65.216 -36.147 1.00 17.57 508 TYR B N 1
ATOM 10600 C CA . TYR B 1 507 ? 42.075 -66.589 -36.451 1.00 17.73 508 TYR B CA 1
ATOM 10601 C C . TYR B 1 507 ? 43.559 -66.808 -36.131 1.00 17.80 508 TYR B C 1
ATOM 10602 O O . TYR B 1 507 ? 44.319 -65.846 -36.022 1.00 17.82 508 TYR B O 1
ATOM 10611 N N . GLY B 1 508 ? 43.966 -68.067 -35.975 1.00 17.91 509 GLY B N 1
ATOM 10612 C CA . GLY B 1 508 ? 45.356 -68.373 -35.636 1.00 18.11 509 GLY B CA 1
ATOM 10613 C C . GLY B 1 508 ? 45.826 -69.805 -35.818 1.00 18.26 509 GLY B C 1
ATOM 10614 O O . GLY B 1 508 ? 45.055 -70.683 -36.213 1.00 18.22 509 GLY B O 1
ATOM 10615 N N . GLU B 1 509 ? 47.108 -70.026 -35.528 1.00 18.46 510 GLU B N 1
ATOM 10616 C CA . GLU B 1 509 ? 47.730 -71.351 -35.582 1.00 18.62 510 GLU B CA 1
ATOM 10617 C C . GLU B 1 509 ? 47.509 -72.099 -34.272 1.00 18.73 510 GLU B C 1
ATOM 10618 O O . GLU B 1 509 ? 48.225 -71.875 -33.293 1.00 18.70 510 GLU B O 1
ATOM 10624 N N . GLY B 1 510 ? 46.529 -72.998 -34.260 1.00 18.85 511 GLY B N 1
ATOM 10625 C CA . GLY B 1 510 ? 46.166 -73.719 -33.044 1.00 19.03 511 GLY B CA 1
ATOM 10626 C C . GLY B 1 510 ? 46.932 -75.006 -32.799 1.00 19.20 511 GLY B C 1
ATOM 10627 O O . GLY B 1 510 ? 46.330 -76.027 -32.459 1.00 19.30 511 GLY B O 1
ATOM 10628 N N . TRP B 1 511 ? 48.255 -74.965 -32.959 1.00 19.32 512 TRP B N 1
ATOM 10629 C CA . TRP B 1 511 ? 49.094 -76.136 -32.688 1.00 19.46 512 TRP B CA 1
ATOM 10630 C C . TRP B 1 511 ? 49.261 -76.329 -31.184 1.00 19.60 512 TRP B C 1
ATOM 10631 O O . TRP B 1 511 ? 49.479 -75.363 -30.446 1.00 19.67 512 TRP B O 1
ATOM 10642 N N . ASP B 1 512 ? 49.157 -77.579 -30.740 1.00 19.71 513 ASP B N 1
ATOM 10643 C CA . ASP B 1 512 ? 49.279 -77.926 -29.325 1.00 19.87 513 ASP B CA 1
ATOM 10644 C C . ASP B 1 512 ? 50.530 -78.775 -29.103 1.00 19.91 513 ASP B C 1
ATOM 10645 O O . ASP B 1 512 ? 50.529 -79.977 -29.386 1.00 19.91 513 ASP B O 1
ATOM 10650 N N . PHE B 1 513 ? 51.596 -78.146 -28.605 1.00 19.95 514 PHE B N 1
ATOM 10651 C CA . PHE B 1 513 ? 52.880 -78.833 -28.422 1.00 19.96 514 PHE B CA 1
ATOM 10652 C C . PHE B 1 513 ? 53.718 -78.329 -27.242 1.00 20.10 514 PHE B C 1
ATOM 10653 O O . PHE B 1 513 ? 53.451 -77.261 -26.685 1.00 20.11 514 PHE B O 1
ATOM 10661 N N . ALA B 1 514 ? 54.726 -79.126 -26.879 1.00 20.26 515 ALA B N 1
ATOM 10662 C CA . ALA B 1 514 ? 55.697 -78.815 -25.822 1.00 20.37 515 ALA B CA 1
ATOM 10663 C C . ALA B 1 514 ? 55.081 -78.626 -24.429 1.00 20.53 515 ALA B C 1
ATOM 10664 O O . ALA B 1 514 ? 54.280 -79.452 -23.987 1.00 20.57 515 ALA B O 1
ATOM 10666 N N . GLU B 1 515 ? 55.459 -77.541 -23.752 1.00 20.72 516 GLU B N 1
ATOM 10667 C CA . GLU B 1 515 ? 55.079 -77.308 -22.356 1.00 20.94 516 GLU B CA 1
ATOM 10668 C C . GLU B 1 515 ? 53.603 -76.941 -22.168 1.00 21.17 516 GLU B C 1
ATOM 10669 O O . GLU B 1 515 ? 53.045 -77.130 -21.084 1.00 21.23 516 GLU B O 1
ATOM 10675 N N . VAL B 1 516 ? 52.982 -76.424 -23.224 1.00 21.42 517 VAL B N 1
ATOM 10676 C CA . VAL B 1 516 ? 51.608 -75.931 -23.155 1.00 21.63 517 VAL B CA 1
ATOM 10677 C C . VAL B 1 516 ? 50.584 -77.024 -23.513 1.00 21.81 517 VAL B C 1
ATOM 10678 O O . VAL B 1 516 ? 49.382 -76.867 -23.277 1.00 21.81 517 VAL B O 1
ATOM 10682 N N . ALA B 1 517 ? 51.083 -78.133 -24.061 1.00 22.02 518 ALA B N 1
ATOM 10683 C CA . ALA B 1 517 ? 50.257 -79.274 -24.464 1.00 22.20 518 ALA B CA 1
ATOM 10684 C C . ALA B 1 517 ? 49.552 -79.939 -23.280 1.00 22.30 518 ALA B C 1
ATOM 10685 O O . ALA B 1 517 ? 50.032 -79.869 -22.148 1.00 22.32 518 ALA B O 1
ATOM 10687 N N . ARG B 1 518 ? 48.416 -80.580 -23.560 1.00 22.48 519 ARG B N 1
ATOM 10688 C CA . ARG B 1 518 ? 47.588 -81.257 -22.548 1.00 22.61 519 ARG B CA 1
ATOM 10689 C C . ARG B 1 518 ? 47.131 -80.316 -21.428 1.00 22.68 519 ARG B C 1
ATOM 10690 O O . ARG B 1 518 ? 46.981 -80.729 -20.274 1.00 22.73 519 ARG B O 1
ATOM 10698 N N . ASN B 1 519 ? 46.918 -79.049 -21.791 1.00 22.72 520 ASN B N 1
ATOM 10699 C CA . ASN B 1 519 ? 46.436 -78.001 -20.880 1.00 22.77 520 ASN B CA 1
ATOM 10700 C C . ASN B 1 519 ? 47.284 -77.782 -19.614 1.00 22.84 520 ASN B C 1
ATOM 10701 O O . ASN B 1 519 ? 46.786 -77.266 -18.609 1.00 22.89 520 ASN B O 1
ATOM 10706 N N . GLN B 1 520 ? 48.564 -78.149 -19.685 1.00 22.83 521 GLN B N 1
ATOM 10707 C CA . GLN B 1 520 ? 49.459 -78.165 -18.517 1.00 22.91 521 GLN B CA 1
ATOM 10708 C C . GLN B 1 520 ? 49.647 -76.823 -17.809 1.00 22.88 521 GLN B C 1
ATOM 10709 O O . GLN B 1 520 ? 49.865 -76.785 -16.596 1.00 22.87 521 GLN B O 1
ATOM 10715 N N . ARG B 1 521 ? 49.568 -75.732 -18.567 1.00 22.89 522 ARG B N 1
ATOM 10716 C CA . ARG B 1 521 ? 49.682 -74.383 -18.010 1.00 22.86 522 ARG B CA 1
ATOM 10717 C C . ARG B 1 521 ? 48.321 -73.682 -17.970 1.00 22.89 522 ARG B C 1
ATOM 10718 O O . ARG B 1 521 ? 48.239 -72.468 -17.769 1.00 22.93 522 ARG B O 1
ATOM 10726 N N . GLY B 1 522 ? 47.258 -74.462 -18.149 1.00 22.93 523 GLY B N 1
ATOM 10727 C CA . GLY B 1 522 ? 45.899 -73.931 -18.245 1.00 22.97 523 GLY B CA 1
ATOM 10728 C C . GLY B 1 522 ? 45.295 -74.241 -19.601 1.00 22.93 523 GLY B C 1
ATOM 10729 O O . GLY B 1 522 ? 45.963 -74.807 -20.466 1.00 22.96 523 GLY B O 1
ATOM 10730 N N . ILE B 1 523 ? 44.029 -73.873 -19.786 1.00 22.93 524 ILE B N 1
ATOM 10731 C CA . ILE B 1 523 ? 43.332 -74.105 -21.055 1.00 22.93 524 ILE B CA 1
ATOM 10732 C C . ILE B 1 523 ? 43.901 -73.186 -22.141 1.00 22.90 524 ILE B C 1
ATOM 10733 O O . ILE B 1 523 ? 43.692 -71.970 -22.114 1.00 22.91 524 ILE B O 1
ATOM 10738 N N . ASN B 1 524 ? 44.632 -73.778 -23.084 1.00 22.84 525 ASN B N 1
ATOM 10739 C CA . ASN B 1 524 ? 45.309 -73.021 -24.139 1.00 22.80 525 ASN B CA 1
ATOM 10740 C C . ASN B 1 524 ? 44.486 -72.879 -25.422 1.00 22.79 525 ASN B C 1
ATOM 10741 O O . ASN B 1 524 ? 43.429 -73.495 -25.560 1.00 22.83 525 ASN B O 1
ATOM 10746 N N . GLY B 1 525 ? 44.981 -72.069 -26.356 1.00 22.76 526 GLY B N 1
ATOM 10747 C CA . GLY B 1 525 ? 44.264 -71.780 -27.599 1.00 22.68 526 GLY B CA 1
ATOM 10748 C C . GLY B 1 525 ? 44.493 -72.789 -28.710 1.00 22.65 526 GLY B C 1
ATOM 10749 O O . GLY B 1 525 ? 44.709 -72.410 -29.863 1.00 22.69 526 GLY B O 1
ATOM 10750 N N . SER B 1 526 ? 44.436 -74.073 -28.363 1.00 22.56 527 SER B N 1
ATOM 10751 C CA . SER B 1 526 ? 44.647 -75.156 -29.321 1.00 22.47 527 SER B CA 1
ATOM 10752 C C . SER B 1 526 ? 43.414 -75.377 -30.198 1.00 22.48 527 SER B C 1
ATOM 10753 O O . SER B 1 526 ? 42.345 -74.824 -29.927 1.00 22.50 527 SER B O 1
ATOM 10756 N N . GLN B 1 527 ? 43.576 -76.192 -31.242 1.00 22.37 528 GLN B N 1
ATOM 10757 C CA . GLN B 1 527 ? 42.489 -76.535 -32.165 1.00 22.22 528 GLN B CA 1
ATOM 10758 C C . GLN B 1 527 ? 41.256 -77.096 -31.454 1.00 22.11 528 GLN B C 1
ATOM 10759 O O . GLN B 1 527 ? 40.133 -76.671 -31.726 1.00 22.14 528 GLN B O 1
ATOM 10765 N N . LEU B 1 528 ? 41.478 -78.040 -30.540 1.00 22.00 529 LEU B N 1
ATOM 10766 C CA . LEU B 1 528 ? 40.390 -78.701 -29.817 1.00 21.86 529 LEU B CA 1
ATOM 10767 C C . LEU B 1 528 ? 39.676 -77.775 -28.833 1.00 21.69 529 LEU B C 1
ATOM 10768 O O . LEU B 1 528 ? 38.452 -77.830 -28.703 1.00 21.71 529 LEU B O 1
ATOM 10773 N N . ASN B 1 529 ? 40.443 -76.927 -28.151 1.00 21.52 530 ASN B N 1
ATOM 10774 C CA . ASN B 1 529 ? 39.885 -75.979 -27.187 1.00 21.33 530 ASN B CA 1
ATOM 10775 C C . ASN B 1 529 ? 39.157 -74.795 -27.824 1.00 21.23 530 ASN B C 1
ATOM 10776 O O . ASN B 1 529 ? 38.201 -74.274 -27.249 1.00 21.22 530 ASN B O 1
ATOM 10781 N N . MET B 1 530 ? 39.607 -74.376 -29.007 1.00 21.10 531 MET B N 1
ATOM 10782 C CA . MET B 1 530 ? 38.998 -73.237 -29.705 1.00 20.93 531 MET B CA 1
ATOM 10783 C C . MET B 1 530 ? 37.788 -73.632 -30.554 1.00 20.77 531 MET B C 1
ATOM 10784 O O . MET B 1 530 ? 37.279 -72.828 -31.339 1.00 20.71 531 MET B O 1
ATOM 10789 N N . SER B 1 531 ? 37.336 -74.873 -30.387 1.00 20.58 532 SER B N 1
ATOM 10790 C CA . SER B 1 531 ? 36.097 -75.336 -30.997 1.00 20.37 532 SER B CA 1
ATOM 10791 C C . SER B 1 531 ? 34.913 -74.745 -30.238 1.00 20.24 532 SER B C 1
ATOM 10792 O O . SER B 1 531 ? 34.810 -74.901 -29.018 1.00 20.22 532 SER B O 1
ATOM 10795 N N . GLY B 1 532 ? 34.037 -74.054 -30.964 1.00 20.07 533 GLY B N 1
ATOM 10796 C CA . GLY B 1 532 ? 32.862 -73.415 -30.373 1.00 19.79 533 GLY B CA 1
ATOM 10797 C C . GLY B 1 532 ? 33.086 -71.974 -29.949 1.00 19.64 533 GLY B C 1
ATOM 10798 O O . GLY B 1 532 ? 32.205 -71.356 -29.351 1.00 19.75 533 GLY B O 1
ATOM 10799 N N . THR B 1 533 ? 34.261 -71.434 -30.263 1.00 19.44 534 THR B N 1
ATOM 10800 C CA . THR B 1 533 ? 34.620 -70.071 -29.865 1.00 19.28 534 THR B CA 1
ATOM 10801 C C . THR B 1 533 ? 34.349 -69.037 -30.958 1.00 19.12 534 THR B C 1
ATOM 10802 O O . THR B 1 533 ? 34.470 -67.832 -30.724 1.00 19.13 534 THR B O 1
ATOM 10806 N N . GLY B 1 534 ? 33.994 -69.512 -32.150 1.00 18.90 535 GLY B N 1
ATOM 10807 C CA . GLY B 1 534 ? 33.762 -68.633 -33.295 1.00 18.68 535 GLY B CA 1
ATOM 10808 C C . GLY B 1 534 ? 35.038 -68.028 -33.857 1.00 18.49 535 GLY B C 1
ATOM 10809 O O . GLY B 1 534 ? 34.987 -67.155 -34.726 1.00 18.53 535 GLY B O 1
ATOM 10810 N N . ILE B 1 535 ? 36.180 -68.492 -33.355 1.00 18.25 536 ILE B N 1
ATOM 10811 C CA . ILE B 1 535 ? 37.486 -68.031 -33.816 1.00 18.01 536 ILE B CA 1
ATOM 10812 C C . ILE B 1 535 ? 38.123 -69.108 -34.692 1.00 17.88 536 ILE B C 1
ATOM 10813 O O . ILE B 1 535 ? 38.134 -70.288 -34.334 1.00 17.82 536 ILE B O 1
ATOM 10818 N N . GLY B 1 536 ? 38.642 -68.692 -35.843 1.00 17.76 537 GLY B N 1
ATOM 10819 C CA . GLY B 1 536 ? 39.172 -69.619 -36.835 1.00 17.65 537 GLY B CA 1
ATOM 10820 C C . GLY B 1 536 ? 40.540 -70.197 -36.529 1.00 17.59 537 GLY B C 1
ATOM 10821 O O . GLY B 1 536 ? 41.324 -69.618 -35.777 1.00 17.53 537 GLY B O 1
ATOM 10822 N N . SER B 1 537 ? 40.815 -71.357 -37.117 1.00 17.56 538 SER B N 1
ATOM 10823 C CA . SER B 1 537 ? 42.121 -72.001 -37.017 1.00 17.57 538 SER B CA 1
ATOM 10824 C C . SER B 1 537 ? 42.462 -72.703 -38.328 1.00 17.59 538 SER B C 1
ATOM 10825 O O . SER B 1 537 ? 41.569 -73.155 -39.049 1.00 17.68 538 SER B O 1
ATOM 10828 N N . PHE B 1 538 ? 43.756 -72.784 -38.630 1.00 17.61 539 PHE B N 1
ATOM 10829 C CA . PHE B 1 538 ? 44.237 -73.388 -39.872 1.00 17.61 539 PHE B CA 1
ATOM 10830 C C . PHE B 1 538 ? 43.963 -74.888 -39.940 1.00 17.72 539 PHE B C 1
ATOM 10831 O O . PHE B 1 538 ? 44.233 -75.624 -38.988 1.00 17.70 539 PHE B O 1
ATOM 10839 N N . ASN B 1 539 ? 43.417 -75.324 -41.072 1.00 17.83 540 ASN B N 1
ATOM 10840 C CA . ASN B 1 539 ? 43.143 -76.735 -41.316 1.00 18.01 540 ASN B CA 1
ATOM 10841 C C . ASN B 1 539 ? 44.362 -77.426 -41.925 1.00 18.16 540 ASN B C 1
ATOM 10842 O O . ASN B 1 539 ? 44.615 -77.322 -43.128 1.00 18.19 540 ASN B O 1
ATOM 10847 N N . ASP B 1 540 ? 45.113 -78.123 -41.077 1.00 18.35 541 ASP B N 1
ATOM 10848 C CA . ASP B 1 540 ? 46.314 -78.840 -41.500 1.00 18.51 541 ASP B CA 1
ATOM 10849 C C . ASP B 1 540 ? 46.002 -80.215 -42.098 1.00 18.65 541 ASP B C 1
ATOM 10850 O O . ASP B 1 540 ? 46.834 -80.790 -42.804 1.00 18.70 541 ASP B O 1
ATOM 10855 N N . ARG B 1 541 ? 44.806 -80.730 -41.814 1.00 18.83 542 ARG B N 1
ATOM 10856 C CA . ARG B 1 541 ? 44.361 -82.026 -42.338 1.00 18.93 542 ARG B CA 1
ATOM 10857 C C . ARG B 1 541 ? 44.142 -81.978 -43.851 1.00 19.03 542 ARG B C 1
ATOM 10858 O O . ARG B 1 541 ? 44.556 -82.888 -44.572 1.00 19.00 542 ARG B O 1
ATOM 10866 N N . ILE B 1 542 ? 43.490 -80.913 -44.317 1.00 19.18 543 ILE B N 1
ATOM 10867 C CA . ILE B 1 542 ? 43.223 -80.716 -45.744 1.00 19.35 543 ILE B CA 1
ATOM 10868 C C . ILE B 1 542 ? 44.505 -80.367 -46.507 1.00 19.51 543 ILE B C 1
ATOM 10869 O O . ILE B 1 542 ? 44.655 -80.718 -47.678 1.00 19.59 543 ILE B O 1
ATOM 10874 N N . ARG B 1 543 ? 45.419 -79.680 -45.822 1.00 19.66 544 ARG B N 1
ATOM 10875 C CA . ARG B 1 543 ? 46.718 -79.304 -46.370 1.00 19.79 544 ARG B CA 1
ATOM 10876 C C . ARG B 1 543 ? 47.563 -80.546 -46.652 1.00 19.88 544 ARG B C 1
ATOM 10877 O O . ARG B 1 543 ? 48.196 -80.651 -47.704 1.00 19.90 544 ARG B O 1
ATOM 10885 N N . ASP B 1 544 ? 47.554 -81.482 -45.705 1.00 19.98 545 ASP B N 1
ATOM 10886 C CA . ASP B 1 544 ? 48.373 -82.690 -45.782 1.00 19.99 545 ASP B CA 1
ATOM 10887 C C . ASP B 1 544 ? 47.753 -83.796 -46.644 1.00 19.95 545 ASP B C 1
ATOM 10888 O O . ASP B 1 544 ? 48.453 -84.713 -47.076 1.00 19.93 545 ASP B O 1
ATOM 10893 N N . ALA B 1 545 ? 46.448 -83.708 -46.891 1.00 19.89 546 ALA B N 1
ATOM 10894 C CA . ALA B 1 545 ? 45.755 -84.693 -47.722 1.00 19.86 546 ALA B CA 1
ATOM 10895 C C . ALA B 1 545 ? 45.884 -84.370 -49.209 1.00 19.85 546 ALA B C 1
ATOM 10896 O O . ALA B 1 545 ? 46.045 -85.269 -50.035 1.00 19.83 546 ALA B O 1
ATOM 10898 N N . ILE B 1 546 ? 45.815 -83.082 -49.536 1.00 19.88 547 ILE B N 1
ATOM 10899 C CA . ILE B 1 546 ? 45.957 -82.606 -50.911 1.00 19.91 547 ILE B CA 1
ATOM 10900 C C . ILE B 1 546 ? 47.407 -82.728 -51.392 1.00 19.94 547 ILE B C 1
ATOM 10901 O O . ILE B 1 546 ? 47.671 -83.310 -52.447 1.00 19.88 547 ILE B O 1
ATOM 10906 N N . ASN B 1 547 ? 48.335 -82.189 -50.604 1.00 20.01 548 ASN B N 1
ATOM 10907 C CA . ASN B 1 547 ? 49.753 -82.198 -50.954 1.00 20.10 548 ASN B CA 1
ATOM 10908 C C . ASN B 1 547 ? 50.422 -83.554 -50.733 1.00 20.20 548 ASN B C 1
ATOM 10909 O O . ASN B 1 547 ? 51.222 -83.995 -51.557 1.00 20.17 548 ASN B O 1
ATOM 10914 N N . GLY B 1 548 ? 50.081 -84.214 -49.628 1.00 20.33 549 GLY B N 1
ATOM 10915 C CA . GLY B 1 548 ? 50.649 -85.519 -49.299 1.00 20.47 549 GLY B CA 1
ATOM 10916 C C . GLY B 1 548 ? 51.657 -85.432 -48.173 1.00 20.62 549 GLY B C 1
ATOM 10917 O O . GLY B 1 548 ? 52.351 -84.422 -48.032 1.00 20.65 549 GLY B O 1
ATOM 10918 N N . GLY B 1 549 ? 51.735 -86.496 -47.375 1.00 20.75 550 GLY B N 1
ATOM 10919 C CA . GLY B 1 549 ? 52.622 -86.548 -46.212 1.00 20.94 550 GLY B CA 1
ATOM 10920 C C . GLY B 1 549 ? 52.374 -85.395 -45.261 1.00 21.07 550 GLY B C 1
ATOM 10921 O O . GLY B 1 549 ? 51.232 -85.127 -44.888 1.00 21.06 550 GLY B O 1
ATOM 10922 N N . ASN B 1 550 ? 53.452 -84.718 -44.871 1.00 21.24 551 ASN B N 1
ATOM 10923 C CA . ASN B 1 550 ? 53.379 -83.482 -44.091 1.00 21.44 551 ASN B CA 1
ATOM 10924 C C . ASN B 1 550 ? 54.666 -82.670 -44.269 1.00 21.61 551 ASN B C 1
ATOM 10925 O O . ASN B 1 550 ? 55.702 -83.241 -44.611 1.00 21.65 551 ASN B O 1
ATOM 10930 N N . PRO B 1 551 ? 54.606 -81.338 -44.044 1.00 21.80 552 PRO B N 1
ATOM 10931 C CA . PRO B 1 551 ? 55.769 -80.461 -44.231 1.00 21.93 552 PRO B CA 1
ATOM 10932 C C . PRO B 1 551 ? 57.061 -80.946 -43.566 1.00 22.11 552 PRO B C 1
ATOM 10933 O O . PRO B 1 551 ? 58.149 -80.604 -44.031 1.00 22.12 552 PRO B O 1
ATOM 10937 N N . PHE B 1 552 ? 56.935 -81.730 -42.496 1.00 22.35 553 PHE B N 1
ATOM 10938 C CA . PHE B 1 552 ? 58.094 -82.247 -41.765 1.00 22.54 553 PHE B CA 1
ATOM 10939 C C . PHE B 1 552 ? 58.385 -83.725 -42.062 1.00 22.66 553 PHE B C 1
ATOM 10940 O O . PHE B 1 552 ? 59.232 -84.340 -41.407 1.00 22.75 553 PHE B O 1
ATOM 10948 N N . GLY B 1 553 ? 57.688 -84.284 -43.049 1.00 22.75 554 GLY B N 1
ATOM 10949 C CA . GLY B 1 553 ? 57.872 -85.683 -43.438 1.00 22.91 554 GLY B CA 1
ATOM 10950 C C . GLY B 1 553 ? 58.813 -85.861 -44.616 1.00 23.02 554 GLY B C 1
ATOM 10951 O O . GLY B 1 553 ? 59.557 -84.944 -44.971 1.00 23.01 554 GLY B O 1
ATOM 10952 N N . ASN B 1 554 ? 58.781 -87.049 -45.217 1.00 23.19 555 ASN B N 1
ATOM 10953 C CA . ASN B 1 554 ? 59.576 -87.342 -46.409 1.00 23.40 555 ASN B CA 1
ATOM 10954 C C . ASN B 1 554 ? 59.055 -86.547 -47.607 1.00 23.44 555 ASN B C 1
ATOM 10955 O O . ASN B 1 554 ? 57.868 -86.632 -47.933 1.00 23.48 555 ASN B O 1
ATOM 10960 N N . PRO B 1 555 ? 59.941 -85.766 -48.260 1.00 23.47 556 PRO B N 1
ATOM 10961 C CA . PRO B 1 555 ? 59.548 -84.826 -49.318 1.00 23.43 556 PRO B CA 1
ATOM 10962 C C . PRO B 1 555 ? 58.885 -85.473 -50.534 1.00 23.39 556 PRO B C 1
ATOM 10963 O O . PRO B 1 555 ? 58.227 -84.778 -51.310 1.00 23.39 556 PRO B O 1
ATOM 10967 N N . LEU B 1 556 ? 59.055 -86.785 -50.691 1.00 23.33 557 LEU B N 1
ATOM 10968 C CA . LEU B 1 556 ? 58.520 -87.505 -51.849 1.00 23.27 557 LEU B CA 1
ATOM 10969 C C . LEU B 1 556 ? 57.184 -88.205 -51.579 1.00 23.26 557 LEU B C 1
ATOM 10970 O O . LEU B 1 556 ? 56.674 -88.925 -52.442 1.00 23.28 557 LEU B O 1
ATOM 10975 N N . GLN B 1 557 ? 56.621 -87.995 -50.389 1.00 23.28 558 GLN B N 1
ATOM 10976 C CA . GLN B 1 557 ? 55.321 -88.575 -50.035 1.00 23.32 558 GLN B CA 1
ATOM 10977 C C . GLN B 1 557 ? 54.198 -87.902 -50.819 1.00 23.32 558 GLN B C 1
ATOM 10978 O O . GLN B 1 557 ? 54.033 -86.682 -50.767 1.00 23.31 558 GLN B O 1
ATOM 10984 N N . GLN B 1 558 ? 53.436 -88.710 -51.550 1.00 23.32 559 GLN B N 1
ATOM 10985 C CA . GLN B 1 558 ? 52.393 -88.198 -52.435 1.00 23.33 559 GLN B CA 1
ATOM 10986 C C . GLN B 1 558 ? 51.010 -88.195 -51.787 1.00 23.41 559 GLN B C 1
ATOM 10987 O O . GLN B 1 558 ? 50.737 -88.966 -50.863 1.00 23.33 559 GLN B O 1
ATOM 10993 N N . GLY B 1 559 ? 50.145 -87.315 -52.283 1.00 23.54 560 GLY B N 1
ATOM 10994 C CA . GLY B 1 559 ? 48.768 -87.219 -51.815 1.00 23.66 560 GLY B CA 1
ATOM 10995 C C . GLY B 1 559 ? 47.775 -87.238 -52.957 1.00 23.73 560 GLY B C 1
ATOM 10996 O O . GLY B 1 559 ? 48.055 -87.784 -54.026 1.00 23.80 560 GLY B O 1
ATOM 10997 N N . PHE B 1 560 ? 46.615 -86.630 -52.722 1.00 23.79 561 PHE B N 1
ATOM 10998 C CA . PHE B 1 560 ? 45.519 -86.614 -53.687 1.00 23.88 561 PHE B CA 1
ATOM 10999 C C . PHE B 1 560 ? 45.867 -85.801 -54.933 1.00 24.07 561 PHE B C 1
ATOM 11000 O O . PHE B 1 560 ? 45.685 -86.273 -56.057 1.00 24.18 561 PHE B O 1
ATOM 11008 N N . ASN B 1 561 ? 46.380 -84.590 -54.728 1.00 24.29 562 ASN B N 1
ATOM 11009 C CA . ASN B 1 561 ? 46.717 -83.693 -55.833 1.00 24.52 562 ASN B CA 1
ATOM 11010 C C . ASN B 1 561 ? 48.156 -83.849 -56.336 1.00 24.64 562 ASN B C 1
ATOM 11011 O O . ASN B 1 561 ? 48.581 -83.142 -57.248 1.00 24.72 562 ASN B O 1
ATOM 11016 N N . THR B 1 562 ? 48.901 -84.775 -55.741 1.00 24.79 563 THR B N 1
ATOM 11017 C CA . THR B 1 562 ? 50.261 -85.073 -56.190 1.00 24.93 563 THR B CA 1
ATOM 11018 C C . THR B 1 562 ? 50.375 -86.490 -56.769 1.00 25.08 563 THR B C 1
ATOM 11019 O O . THR B 1 562 ? 51.475 -86.975 -57.043 1.00 25.09 563 THR B O 1
ATOM 11023 N N . GLY B 1 563 ? 49.224 -87.135 -56.953 1.00 25.31 564 GLY B N 1
ATOM 11024 C CA . GLY B 1 563 ? 49.126 -88.425 -57.636 1.00 25.56 564 GLY B CA 1
ATOM 11025 C C . GLY B 1 563 ? 49.726 -89.591 -56.880 1.00 25.78 564 GLY B C 1
ATOM 11026 O O . GLY B 1 563 ? 50.759 -90.125 -57.279 1.00 25.81 564 GLY B O 1
ATOM 11027 N N . LEU B 1 564 ? 49.070 -89.996 -55.796 1.00 25.98 565 LEU B N 1
ATOM 11028 C CA . LEU B 1 564 ? 49.566 -91.085 -54.957 1.00 26.17 565 LEU B CA 1
ATOM 11029 C C . LEU B 1 564 ? 49.453 -92.451 -55.639 1.00 26.39 565 LEU B C 1
ATOM 11030 O O . LEU B 1 564 ? 50.454 -93.157 -55.791 1.00 26.49 565 LEU B O 1
ATOM 11035 N N . PHE B 1 565 ? 48.239 -92.811 -56.045 1.00 26.54 566 PHE B N 1
ATOM 11036 C CA . PHE B 1 565 ? 47.978 -94.106 -56.673 1.00 26.76 566 PHE B CA 1
ATOM 11037 C C . PHE B 1 565 ? 47.975 -94.000 -58.198 1.00 26.87 566 PHE B C 1
ATOM 11038 O O . PHE B 1 565 ? 48.381 -94.931 -58.899 1.00 26.86 566 PHE B O 1
ATOM 11046 N N . LEU B 1 566 ? 47.523 -92.853 -58.695 1.00 27.03 567 LEU B N 1
ATOM 11047 C CA . LEU B 1 566 ? 47.327 -92.629 -60.124 1.00 27.15 567 LEU B CA 1
ATOM 11048 C C . LEU B 1 566 ? 48.640 -92.459 -60.889 1.00 27.23 567 LEU B C 1
ATOM 11049 O O . LEU B 1 566 ? 48.778 -92.957 -62.009 1.00 27.32 567 LEU B O 1
ATOM 11054 N N . GLU B 1 567 ? 49.596 -91.755 -60.283 1.00 27.29 568 GLU B N 1
ATOM 11055 C CA . GLU B 1 567 ? 50.887 -91.475 -60.917 1.00 27.32 568 GLU B CA 1
ATOM 11056 C C . GLU B 1 567 ? 52.055 -91.580 -59.925 1.00 27.30 568 GLU B C 1
ATOM 11057 O O . GLU B 1 567 ? 52.509 -90.560 -59.398 1.00 27.26 568 GLU B O 1
ATOM 11063 N N . PRO B 1 568 ? 52.550 -92.811 -59.673 1.00 27.32 569 PRO B N 1
ATOM 11064 C CA . PRO B 1 568 ? 53.673 -93.021 -58.749 1.00 27.34 569 PRO B CA 1
ATOM 11065 C C . PRO B 1 568 ? 54.928 -92.257 -59.174 1.00 27.37 569 PRO B C 1
ATOM 11066 O O . PRO B 1 568 ? 55.219 -92.163 -60.369 1.00 27.40 569 PRO B O 1
ATOM 11070 N N . ASN B 1 569 ? 55.655 -91.716 -58.198 1.00 27.36 570 ASN B N 1
ATOM 11071 C CA . ASN B 1 569 ? 56.839 -90.897 -58.476 1.00 27.38 570 ASN B CA 1
ATOM 11072 C C . ASN B 1 569 ? 58.171 -91.654 -58.398 1.00 27.39 570 ASN B C 1
ATOM 11073 O O . ASN B 1 569 ? 59.230 -91.088 -58.682 1.00 27.34 570 ASN B O 1
ATOM 11078 N N . GLY B 1 570 ? 58.107 -92.927 -58.015 1.00 27.43 571 GLY B N 1
ATOM 11079 C CA . GLY B 1 570 ? 59.299 -93.763 -57.890 1.00 27.50 571 GLY B CA 1
ATOM 11080 C C . GLY B 1 570 ? 59.582 -94.171 -56.457 1.00 27.56 571 GLY B C 1
ATOM 11081 O O . GLY B 1 570 ? 60.135 -95.246 -56.210 1.00 27.59 571 GLY B O 1
ATOM 11082 N N . PHE B 1 571 ? 59.203 -93.307 -55.517 1.00 27.58 572 PHE B N 1
ATOM 11083 C CA . PHE B 1 571 ? 59.361 -93.571 -54.088 1.00 27.57 572 PHE B CA 1
ATOM 11084 C C . PHE B 1 571 ? 58.358 -94.623 -53.620 1.00 27.56 572 PHE B C 1
ATOM 11085 O O . PHE B 1 571 ? 57.164 -94.523 -53.909 1.00 27.53 572 PHE B O 1
ATOM 11093 N N . TYR B 1 572 ? 58.853 -95.629 -52.901 1.00 27.59 573 TYR B N 1
ATOM 1109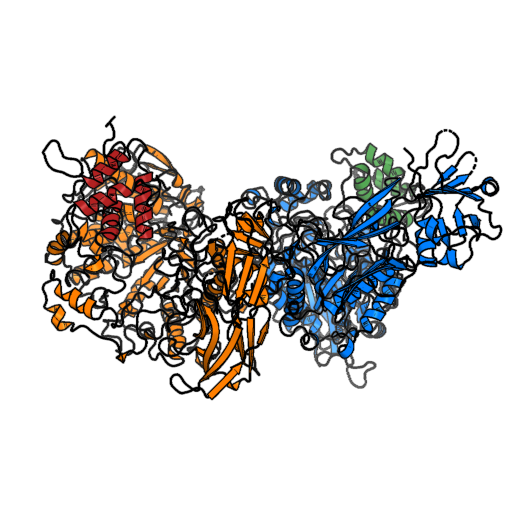4 C CA . TYR B 1 572 ? 58.013 -96.725 -52.422 1.00 27.59 573 TYR B CA 1
ATOM 11095 C C . TYR B 1 572 ? 57.118 -96.292 -51.266 1.00 27.67 573 TYR B C 1
ATOM 11096 O O . TYR B 1 572 ? 57.600 -95.917 -50.193 1.00 27.62 573 TYR B O 1
ATOM 11105 N N . GLN B 1 573 ? 55.812 -96.350 -51.505 1.00 27.79 574 GLN B N 1
ATOM 11106 C CA . GLN B 1 573 ? 54.809 -95.960 -50.517 1.00 27.87 574 GLN B CA 1
ATOM 11107 C C . GLN B 1 573 ? 53.789 -97.088 -50.318 1.00 27.96 574 GLN B C 1
ATOM 11108 O O . GLN B 1 573 ? 52.646 -96.848 -49.919 1.00 28.00 574 GLN B O 1
ATOM 11114 N N . GLY B 1 574 ? 54.225 -98.316 -50.594 1.00 28.07 575 GLY B N 1
ATOM 11115 C CA . GLY B 1 574 ? 53.372 -99.501 -50.501 1.00 28.23 575 GLY B CA 1
ATOM 11116 C C . GLY B 1 574 ? 52.996 -100.057 -51.863 1.00 28.38 575 GLY B C 1
ATOM 11117 O O . GLY B 1 574 ? 53.267 -99.433 -52.894 1.00 28.35 575 GLY B O 1
ATOM 11118 N N . ASN B 1 575 ? 52.370 -101.234 -51.867 1.00 28.52 576 ASN B N 1
ATOM 11119 C CA . ASN B 1 575 ? 51.891 -101.861 -53.102 1.00 28.69 576 ASN B CA 1
ATOM 11120 C C . ASN B 1 575 ? 50.675 -101.142 -53.696 1.00 28.78 576 ASN B C 1
ATOM 11121 O O . ASN B 1 575 ? 50.183 -100.167 -53.120 1.00 28.79 576 ASN B O 1
ATOM 11126 N N . GLU B 1 576 ? 50.195 -101.631 -54.839 1.00 28.86 577 GLU B N 1
ATOM 11127 C CA . GLU B 1 576 ? 49.040 -101.039 -55.521 1.00 28.92 577 GLU B CA 1
ATOM 11128 C C . GLU B 1 576 ? 47.803 -100.924 -54.629 1.00 28.88 577 GLU B C 1
ATOM 11129 O O . GLU B 1 576 ? 47.145 -99.883 -54.614 1.00 28.98 577 GLU B O 1
ATOM 11135 N N . ALA B 1 577 ? 47.501 -101.989 -53.888 1.00 28.81 578 ALA B N 1
ATOM 11136 C CA . ALA B 1 577 ? 46.320 -102.039 -53.022 1.00 28.73 578 ALA B CA 1
ATOM 11137 C C . ALA B 1 577 ? 46.389 -101.057 -51.849 1.00 28.70 578 ALA B C 1
ATOM 11138 O O . ALA B 1 577 ? 45.384 -100.432 -51.501 1.00 28.68 578 ALA B O 1
ATOM 11140 N N . ASP B 1 578 ? 47.573 -100.922 -51.253 1.00 28.62 579 ASP B N 1
ATOM 11141 C CA . ASP B 1 578 ? 47.772 -100.034 -50.106 1.00 28.52 579 ASP B CA 1
ATOM 11142 C C . ASP B 1 578 ? 47.871 -98.560 -50.497 1.00 28.39 579 ASP B C 1
ATOM 11143 O O . ASP B 1 578 ? 47.478 -97.687 -49.723 1.00 28.43 579 ASP B O 1
ATOM 11148 N N . THR B 1 579 ? 48.393 -98.287 -51.693 1.00 28.23 580 THR B N 1
ATOM 11149 C CA . THR B 1 579 ? 48.467 -96.918 -52.218 1.00 28.06 580 THR B CA 1
ATOM 11150 C C . THR B 1 579 ? 47.106 -96.424 -52.710 1.00 27.95 580 THR B C 1
ATOM 11151 O O . THR B 1 579 ? 46.865 -95.216 -52.777 1.00 27.93 580 THR B O 1
ATOM 11155 N N . ARG B 1 580 ? 46.231 -97.364 -53.062 1.00 27.81 581 ARG B N 1
ATOM 11156 C CA . ARG B 1 580 ? 44.871 -97.054 -53.499 1.00 27.64 581 ARG B CA 1
ATOM 11157 C C . ARG B 1 580 ? 44.008 -96.616 -52.317 1.00 27.38 581 ARG B C 1
ATOM 11158 O O . ARG B 1 580 ? 43.342 -95.581 -52.382 1.00 27.35 581 ARG B O 1
ATOM 11166 N N . ARG B 1 581 ? 44.033 -97.412 -51.248 1.00 27.09 582 ARG B N 1
ATOM 11167 C CA . ARG B 1 581 ? 43.302 -97.119 -50.013 1.00 26.81 582 ARG B CA 1
ATOM 11168 C C . ARG B 1 581 ? 43.749 -95.794 -49.391 1.00 26.54 582 ARG B C 1
ATOM 11169 O O . ARG B 1 581 ? 42.917 -95.004 -48.943 1.00 26.45 582 ARG B O 1
ATOM 11177 N N . SER B 1 582 ? 45.061 -95.563 -49.374 1.00 26.22 583 SER B N 1
ATOM 11178 C CA . SER B 1 582 ? 45.637 -94.334 -48.828 1.00 25.92 583 SER B CA 1
ATOM 11179 C C . SER B 1 582 ? 45.109 -93.091 -49.546 1.00 25.65 583 SER B C 1
ATOM 11180 O O . SER B 1 582 ? 44.801 -92.083 -48.905 1.00 25.65 583 SER B O 1
ATOM 11183 N N . LEU B 1 583 ? 45.001 -93.177 -50.871 1.00 25.27 584 LEU B N 1
ATOM 11184 C CA . LEU B 1 583 ? 44.428 -92.107 -51.687 1.00 24.92 584 LEU B CA 1
ATOM 11185 C C . LEU B 1 583 ? 42.971 -91.839 -51.304 1.00 24.71 584 LEU B C 1
ATOM 11186 O O . LEU B 1 583 ? 42.557 -90.685 -51.181 1.00 24.74 584 LEU B O 1
ATOM 11191 N N . ALA B 1 584 ? 42.210 -92.915 -51.114 1.00 24.39 585 ALA B N 1
ATOM 11192 C CA . ALA B 1 584 ? 40.802 -92.829 -50.736 1.00 24.10 585 ALA B CA 1
ATOM 11193 C C . ALA B 1 584 ? 40.625 -92.325 -49.303 1.00 23.91 585 ALA B C 1
ATOM 11194 O O . ALA B 1 584 ? 39.640 -91.651 -48.994 1.00 23.86 585 ALA B O 1
ATOM 11196 N N . THR B 1 585 ? 41.582 -92.658 -48.438 1.00 23.71 586 THR B N 1
ATOM 11197 C CA . THR B 1 585 ? 41.602 -92.166 -47.060 1.00 23.45 586 THR B CA 1
ATOM 11198 C C . THR B 1 585 ? 41.880 -90.661 -47.041 1.00 23.28 586 THR B C 1
ATOM 11199 O O . THR B 1 585 ? 41.313 -89.931 -46.226 1.00 23.25 586 THR B O 1
ATOM 11203 N N . TYR B 1 586 ? 42.744 -90.208 -47.949 1.00 23.10 587 TYR B N 1
ATOM 11204 C CA . TYR B 1 586 ? 42.995 -88.780 -48.143 1.00 22.95 587 TYR B CA 1
ATOM 11205 C C . TYR B 1 586 ? 41.778 -88.086 -48.753 1.00 22.84 587 TYR B C 1
ATOM 11206 O O . TYR B 1 586 ? 41.494 -86.930 -48.434 1.00 22.82 587 TYR B O 1
ATOM 11215 N N . ALA B 1 587 ? 41.070 -88.800 -49.628 1.00 22.72 588 ALA B N 1
ATOM 11216 C CA . ALA B 1 587 ? 39.870 -88.281 -50.290 1.00 22.62 588 ALA B CA 1
ATOM 11217 C C . ALA B 1 587 ? 38.736 -88.019 -49.303 1.00 22.58 588 ALA B C 1
ATOM 11218 O O . ALA B 1 587 ? 37.951 -87.088 -49.489 1.00 22.55 588 ALA B O 1
ATOM 11220 N N . ASP B 1 588 ? 38.656 -88.846 -48.260 1.00 22.46 589 ASP B N 1
ATOM 11221 C CA . ASP B 1 588 ? 37.675 -88.667 -47.191 1.00 22.41 589 ASP B CA 1
ATOM 11222 C C . ASP B 1 588 ? 37.999 -87.434 -46.348 1.00 22.20 589 ASP B C 1
ATOM 11223 O O . ASP B 1 588 ? 37.097 -86.704 -45.936 1.00 22.12 589 ASP B O 1
ATOM 11228 N N . GLN B 1 589 ? 39.291 -87.211 -46.111 1.00 21.98 590 GLN B N 1
ATOM 11229 C CA . GLN B 1 589 ? 39.767 -86.094 -45.294 1.00 21.78 590 GLN B CA 1
ATOM 11230 C C . GLN B 1 589 ? 39.566 -84.742 -45.976 1.00 21.65 590 GLN B C 1
ATOM 11231 O O . GLN B 1 589 ? 39.300 -83.740 -45.308 1.00 21.64 590 GLN B O 1
ATOM 11237 N N . ILE B 1 590 ? 39.699 -84.725 -47.302 1.00 21.47 591 ILE B N 1
ATOM 11238 C CA . ILE B 1 590 ? 39.465 -83.519 -48.100 1.00 21.31 591 ILE B CA 1
ATOM 11239 C C . ILE B 1 590 ? 37.984 -83.141 -48.088 1.00 21.24 591 ILE B C 1
ATOM 11240 O O . ILE B 1 590 ? 37.638 -81.978 -47.883 1.00 21.25 591 ILE B O 1
ATOM 11245 N N . GLN B 1 591 ? 37.122 -84.134 -48.295 1.00 21.09 592 GLN B N 1
ATOM 11246 C CA . GLN B 1 591 ? 35.680 -83.911 -48.383 1.00 20.98 592 GLN B CA 1
ATOM 11247 C C . GLN B 1 591 ? 35.074 -83.426 -47.061 1.00 20.95 592 GLN B C 1
ATOM 11248 O O . GLN B 1 591 ? 34.154 -82.605 -47.062 1.00 20.92 592 GLN B O 1
ATOM 11254 N N . ILE B 1 592 ? 35.603 -83.919 -45.942 1.00 20.86 593 ILE B N 1
ATOM 11255 C CA . ILE B 1 592 ? 35.250 -83.388 -44.621 1.00 20.79 593 ILE B CA 1
ATOM 11256 C C . ILE B 1 592 ? 35.627 -81.902 -44.547 1.00 20.74 593 ILE B C 1
ATOM 11257 O O . ILE B 1 592 ? 34.837 -81.078 -44.084 1.00 20.74 593 ILE B O 1
ATOM 11262 N N . GLY B 1 593 ? 36.826 -81.575 -45.028 1.00 20.73 594 GLY B N 1
ATOM 11263 C CA . GLY B 1 593 ? 37.320 -80.199 -45.055 1.00 20.71 594 GLY B CA 1
ATOM 11264 C C . GLY B 1 593 ? 36.519 -79.287 -45.965 1.00 20.74 594 GLY B C 1
ATOM 11265 O O . GLY B 1 593 ? 36.265 -78.131 -45.621 1.00 20.76 594 GLY B O 1
ATOM 11266 N N . LEU B 1 594 ? 36.119 -79.813 -47.123 1.00 20.79 595 LEU B N 1
ATOM 11267 C CA . LEU B 1 594 ? 35.291 -79.078 -48.082 1.00 20.79 595 LEU B CA 1
ATOM 11268 C C . LEU B 1 594 ? 33.950 -78.674 -47.477 1.00 20.89 595 LEU B C 1
ATOM 11269 O O . LEU B 1 594 ? 33.355 -77.678 -47.887 1.00 20.92 595 LEU B O 1
ATOM 11274 N N . ALA B 1 595 ? 33.486 -79.454 -46.501 1.00 20.99 596 ALA B N 1
ATOM 11275 C CA . ALA B 1 595 ? 32.221 -79.196 -45.818 1.00 21.06 596 ALA B CA 1
ATOM 11276 C C . ALA B 1 595 ? 32.416 -78.428 -44.507 1.00 21.18 596 ALA B C 1
ATOM 11277 O O . ALA B 1 595 ? 31.635 -78.575 -43.566 1.00 21.20 596 ALA B O 1
ATOM 11279 N N . GLY B 1 596 ? 33.462 -77.606 -44.456 1.00 21.34 597 GLY B N 1
ATOM 11280 C CA . GLY B 1 596 ? 33.737 -76.764 -43.295 1.00 21.47 597 GLY B CA 1
ATOM 11281 C C . GLY B 1 596 ? 34.448 -77.473 -42.158 1.00 21.61 597 GLY B C 1
ATOM 11282 O O . GLY B 1 596 ? 34.498 -76.957 -41.041 1.00 21.55 597 GLY B O 1
ATOM 11283 N N . ASN B 1 597 ? 34.992 -78.656 -42.448 1.00 21.82 598 ASN B N 1
ATOM 11284 C CA . ASN B 1 597 ? 35.742 -79.467 -41.478 1.00 22.06 598 ASN B CA 1
ATOM 11285 C C . ASN B 1 597 ? 35.010 -79.644 -40.143 1.00 22.23 598 ASN B C 1
ATOM 11286 O O . ASN B 1 597 ? 35.582 -79.430 -39.069 1.00 22.21 598 ASN B O 1
ATOM 11291 N N . LEU B 1 598 ? 33.741 -80.040 -40.228 1.00 22.45 599 LEU B N 1
ATOM 11292 C CA . LEU B 1 598 ? 32.861 -80.117 -39.061 1.00 22.72 599 LEU B CA 1
ATOM 11293 C C . LEU B 1 598 ? 32.927 -81.463 -38.344 1.00 22.83 599 LEU B C 1
ATOM 11294 O O . LEU B 1 598 ? 33.227 -82.490 -38.955 1.00 22.83 599 LEU B O 1
ATOM 11299 N N . ARG B 1 599 ? 32.644 -81.438 -37.042 1.00 23.03 600 ARG B N 1
ATOM 11300 C CA . ARG B 1 599 ? 32.529 -82.648 -36.225 1.00 23.24 600 ARG B CA 1
ATOM 11301 C C . ARG B 1 599 ? 31.327 -83.494 -36.631 1.00 23.38 600 ARG B C 1
ATOM 11302 O O . ARG B 1 599 ? 31.416 -84.722 -36.704 1.00 23.36 600 ARG B O 1
ATOM 11310 N N . ASP B 1 600 ? 30.208 -82.821 -36.894 1.00 23.61 601 ASP B N 1
ATOM 11311 C CA . ASP B 1 600 ? 28.908 -83.475 -37.030 1.00 23.82 601 ASP B CA 1
ATOM 11312 C C . ASP B 1 600 ? 28.554 -83.929 -38.447 1.00 23.94 601 ASP B C 1
ATOM 11313 O O . ASP B 1 600 ? 27.657 -84.759 -38.617 1.00 23.95 601 ASP B O 1
ATOM 11318 N N . TYR B 1 601 ? 29.245 -83.396 -39.455 1.00 24.10 602 TYR B N 1
ATOM 11319 C CA . TYR B 1 601 ? 28.953 -83.759 -40.843 1.00 24.29 602 TYR B CA 1
ATOM 11320 C C . TYR B 1 601 ? 29.198 -85.243 -41.094 1.00 24.52 602 TYR B C 1
ATOM 11321 O O . TYR B 1 601 ? 30.270 -85.765 -40.787 1.00 24.61 602 TYR B O 1
ATOM 11330 N N . VAL B 1 602 ? 28.191 -85.906 -41.656 1.00 24.83 603 VAL B N 1
ATOM 11331 C CA . VAL B 1 602 ? 28.223 -87.351 -41.865 1.00 25.11 603 VAL B CA 1
ATOM 11332 C C . VAL B 1 602 ? 28.563 -87.688 -43.315 1.00 25.35 603 VAL B C 1
ATOM 11333 O O . VAL B 1 602 ? 27.812 -87.364 -44.238 1.00 25.37 603 VAL B O 1
ATOM 11337 N N . LEU B 1 603 ? 29.706 -88.343 -43.497 1.00 25.65 604 LEU B N 1
ATOM 11338 C CA . LEU B 1 603 ? 30.189 -88.729 -44.816 1.00 25.92 604 LEU B CA 1
ATOM 11339 C C . LEU B 1 603 ? 30.302 -90.248 -44.925 1.00 26.13 604 LEU B C 1
ATOM 11340 O O . LEU B 1 603 ? 30.568 -90.933 -43.934 1.00 26.16 604 LEU B O 1
ATOM 11345 N N . ILE B 1 604 ? 30.083 -90.766 -46.131 1.00 26.39 605 ILE B N 1
ATOM 11346 C CA . ILE B 1 604 ? 30.272 -92.188 -46.409 1.00 26.64 605 ILE B CA 1
ATOM 11347 C C . ILE B 1 604 ? 31.729 -92.429 -46.810 1.00 26.84 605 ILE B C 1
ATOM 11348 O O . ILE B 1 604 ? 32.180 -91.970 -47.864 1.00 26.93 605 ILE B O 1
ATOM 11353 N N . SER B 1 605 ? 32.456 -93.141 -45.952 1.00 27.03 606 SER B N 1
ATOM 11354 C CA . SER B 1 605 ? 33.884 -93.391 -46.145 1.00 27.24 606 SER B CA 1
ATOM 11355 C C . SER B 1 605 ? 34.154 -94.430 -47.237 1.00 27.38 606 SER B C 1
ATOM 11356 O O . SER B 1 605 ? 33.221 -94.979 -47.827 1.00 27.42 606 SER B O 1
ATOM 11359 N N . HIS B 1 606 ? 35.435 -94.692 -47.491 1.00 27.58 607 HIS B N 1
ATOM 11360 C CA . HIS B 1 606 ? 35.868 -95.615 -48.546 1.00 27.69 607 HIS B CA 1
ATOM 11361 C C . HIS B 1 606 ? 35.502 -97.082 -48.292 1.00 27.76 607 HIS B C 1
ATOM 11362 O O . HIS B 1 606 ? 35.495 -97.887 -49.224 1.00 27.79 607 HIS B O 1
ATOM 11369 N N . THR B 1 607 ? 35.209 -97.424 -47.038 1.00 27.85 608 THR B N 1
ATOM 11370 C CA . THR B 1 607 ? 34.797 -98.786 -46.681 1.00 27.93 608 THR B CA 1
ATOM 11371 C C . THR B 1 607 ? 33.284 -98.977 -46.806 1.00 27.96 608 THR B C 1
ATOM 11372 O O . THR B 1 607 ? 32.772 -100.084 -46.624 1.00 27.95 608 THR B O 1
ATOM 11376 N N . GLY B 1 608 ? 32.580 -97.894 -47.127 1.00 28.03 609 GLY B N 1
ATOM 11377 C CA . GLY B 1 608 ? 31.123 -97.906 -47.221 1.00 28.14 609 GLY B CA 1
ATOM 11378 C C . GLY B 1 608 ? 30.462 -97.635 -45.882 1.00 28.21 609 GLY B C 1
ATOM 11379 O O . GLY B 1 608 ? 29.265 -97.872 -45.714 1.00 28.21 609 GLY B O 1
ATOM 11380 N N . GLU B 1 609 ? 31.251 -97.135 -44.933 1.00 28.31 610 GLU B N 1
ATOM 11381 C CA . GLU B 1 609 ? 30.782 -96.853 -43.582 1.00 28.40 610 GLU B CA 1
ATOM 11382 C C . GLU B 1 609 ? 30.467 -95.366 -43.423 1.00 28.36 610 GLU B C 1
ATOM 11383 O O . GLU B 1 609 ? 31.319 -94.512 -43.679 1.00 28.39 610 GLU B O 1
ATOM 11389 N N . ALA B 1 610 ? 29.236 -95.070 -43.011 1.00 28.31 611 ALA B N 1
ATOM 11390 C CA . ALA B 1 610 ? 28.807 -93.698 -42.755 1.00 28.30 611 ALA B CA 1
ATOM 11391 C C . ALA B 1 610 ? 29.377 -93.212 -41.428 1.00 28.33 611 ALA B C 1
ATOM 11392 O O . ALA B 1 610 ? 29.010 -93.714 -40.360 1.00 28.31 611 ALA B O 1
ATOM 11394 N N . LYS B 1 611 ? 30.280 -92.238 -41.508 1.00 28.33 612 LYS B N 1
ATOM 11395 C CA . LYS B 1 611 ? 30.986 -91.729 -40.336 1.00 28.33 612 LYS B CA 1
ATOM 11396 C C . LYS B 1 611 ? 30.867 -90.213 -40.216 1.00 28.34 612 LYS B C 1
ATOM 11397 O O . LYS B 1 611 ? 30.812 -89.503 -41.223 1.00 28.31 612 LYS B O 1
ATOM 11403 N N . LYS B 1 612 ? 30.827 -89.731 -38.976 1.00 28.35 613 LYS B N 1
ATOM 11404 C CA . LYS B 1 612 ? 30.867 -88.297 -38.692 1.00 28.35 613 LYS B CA 1
ATOM 11405 C C . LYS B 1 612 ? 32.289 -87.763 -38.877 1.00 28.37 613 LYS B C 1
ATOM 11406 O O . LYS B 1 612 ? 33.250 -88.538 -38.924 1.00 28.34 613 LYS B O 1
ATOM 11412 N N . GLY B 1 613 ? 32.415 -86.441 -38.979 1.00 28.37 614 GLY B N 1
ATOM 11413 C CA . GLY B 1 613 ? 33.714 -85.787 -39.144 1.00 28.39 614 GLY B CA 1
ATOM 11414 C C . GLY B 1 613 ? 34.689 -86.061 -38.011 1.00 28.39 614 GLY B C 1
ATOM 11415 O O . GLY B 1 613 ? 35.880 -86.270 -38.248 1.00 28.37 614 GLY B O 1
ATOM 11416 N N . SER B 1 614 ? 34.177 -86.065 -36.782 1.00 28.38 615 SER B N 1
ATOM 11417 C CA . SER B 1 614 ? 34.989 -86.341 -35.597 1.00 28.40 615 SER B CA 1
ATOM 11418 C C . SER B 1 614 ? 35.314 -87.829 -35.440 1.00 28.47 615 SER B C 1
ATOM 11419 O O . SER B 1 614 ? 36.208 -88.196 -34.675 1.00 28.47 615 SER B O 1
ATOM 11422 N N . GLU B 1 615 ? 34.585 -88.675 -36.167 1.00 28.60 616 GLU B N 1
ATOM 11423 C CA . GLU B 1 615 ? 34.802 -90.123 -36.140 1.00 28.69 616 GLU B CA 1
ATOM 11424 C C . GLU B 1 615 ? 35.899 -90.577 -37.107 1.00 28.68 616 GLU B C 1
ATOM 11425 O O . GLU B 1 615 ? 36.407 -91.693 -36.992 1.00 28.75 616 GLU B O 1
ATOM 11431 N N . ILE B 1 616 ? 36.254 -89.714 -38.057 1.00 28.65 617 ILE B N 1
ATOM 11432 C CA . ILE B 1 616 ? 37.359 -89.986 -38.975 1.00 28.62 617 ILE B CA 1
ATOM 11433 C C . ILE B 1 616 ? 38.665 -89.457 -38.377 1.00 28.66 617 ILE B C 1
ATOM 11434 O O . ILE B 1 616 ? 38.782 -88.267 -38.065 1.00 28.67 617 ILE B O 1
ATOM 11439 N N . HIS B 1 617 ? 39.634 -90.356 -38.213 1.00 28.65 618 HIS B N 1
ATOM 11440 C CA . HIS B 1 617 ? 40.902 -90.030 -37.564 1.00 28.68 618 HIS B CA 1
ATOM 11441 C C . HIS B 1 617 ? 42.082 -90.107 -38.529 1.00 28.66 618 HIS B C 1
ATOM 11442 O O . HIS B 1 617 ? 41.902 -90.242 -39.739 1.00 28.70 618 HIS B O 1
ATOM 11449 N N . ASP B 1 620 ? 46.370 -90.177 -37.592 1.00 27.94 621 ASP B N 1
ATOM 11450 C CA . ASP B 1 620 ? 47.263 -90.725 -36.575 1.00 27.99 621 ASP B CA 1
ATOM 11451 C C . ASP B 1 620 ? 46.910 -90.230 -35.165 1.00 27.95 621 ASP B C 1
ATOM 11452 O O . ASP B 1 620 ? 47.737 -89.628 -34.473 1.00 27.85 621 ASP B O 1
ATOM 11457 N N . GLY B 1 621 ? 45.668 -90.485 -34.757 1.00 27.94 622 GLY B N 1
ATOM 11458 C CA . GLY B 1 621 ? 45.199 -90.137 -33.415 1.00 27.84 622 GLY B CA 1
ATOM 11459 C C . GLY B 1 621 ? 44.001 -89.203 -33.369 1.00 27.76 622 GLY B C 1
ATOM 11460 O O . GLY B 1 621 ? 42.945 -89.564 -32.842 1.00 27.75 622 GLY B O 1
ATOM 11461 N N . LEU B 1 622 ? 44.165 -88.003 -33.923 1.00 27.63 623 LEU B N 1
ATOM 11462 C CA . LEU B 1 622 ? 43.168 -86.937 -33.792 1.00 27.45 623 LEU B CA 1
ATOM 11463 C C . LEU B 1 622 ? 42.086 -86.909 -34.860 1.00 27.29 623 LEU B C 1
ATOM 11464 O O . LEU B 1 622 ? 42.305 -87.380 -35.982 1.00 27.41 623 LEU B O 1
ATOM 11465 N N . PRO B 1 623 ? 40.908 -86.350 -34.518 1.00 27.01 624 PRO B N 1
ATOM 11466 C CA . PRO B 1 623 ? 39.791 -86.225 -35.460 1.00 26.77 624 PRO B CA 1
ATOM 11467 C C . PRO B 1 623 ? 40.060 -85.190 -36.553 1.00 26.51 624 PRO B C 1
ATOM 11468 O O . PRO B 1 623 ? 40.649 -84.139 -36.282 1.00 26.51 624 PRO B O 1
ATOM 11472 N N . VAL B 1 624 ? 39.633 -85.494 -37.777 1.00 26.17 625 VAL B N 1
ATOM 11473 C CA . VAL B 1 624 ? 39.815 -84.585 -38.911 1.00 25.85 625 VAL B CA 1
ATOM 11474 C C . VAL B 1 624 ? 38.886 -83.373 -38.781 1.00 25.62 625 VAL B C 1
ATOM 11475 O O . VAL B 1 624 ? 39.348 -82.232 -38.760 1.00 25.61 625 VAL B O 1
ATOM 11479 N N . GLY B 1 625 ? 37.584 -83.630 -38.684 1.00 25.33 626 GLY B N 1
ATOM 11480 C CA . GLY B 1 625 ? 36.606 -82.575 -38.443 1.00 24.96 626 GLY B CA 1
ATOM 11481 C C . GLY B 1 625 ? 36.509 -82.276 -36.961 1.00 24.72 626 GLY B C 1
ATOM 11482 O O . GLY B 1 625 ? 36.125 -83.144 -36.174 1.00 24.67 626 GLY B O 1
ATOM 11483 N N . TYR B 1 626 ? 36.858 -81.048 -36.581 1.00 24.47 627 TYR B N 1
ATOM 11484 C CA . TYR B 1 626 ? 36.902 -80.657 -35.170 1.00 24.19 627 TYR B CA 1
ATOM 11485 C C . TYR B 1 626 ? 36.081 -79.407 -34.837 1.00 24.04 627 TYR B C 1
ATOM 11486 O O . TYR B 1 626 ? 35.880 -79.091 -33.661 1.00 24.02 627 TYR B O 1
ATOM 11495 N N . THR B 1 627 ? 35.605 -78.709 -35.866 1.00 23.87 628 THR B N 1
ATOM 11496 C CA . THR B 1 627 ? 34.877 -77.449 -35.681 1.00 23.74 628 THR B CA 1
ATOM 11497 C C . THR B 1 627 ? 33.368 -77.646 -35.540 1.00 23.65 628 THR B C 1
ATOM 11498 O O . THR B 1 627 ? 32.814 -78.643 -36.009 1.00 23.65 628 THR B O 1
ATOM 11502 N N . ALA B 1 628 ? 32.717 -76.685 -34.886 1.00 23.52 629 ALA B N 1
ATOM 11503 C CA . ALA B 1 628 ? 31.264 -76.684 -34.720 1.00 23.36 629 ALA B CA 1
ATOM 11504 C C . ALA B 1 628 ? 30.601 -75.642 -35.622 1.00 23.25 629 ALA B C 1
ATOM 11505 O O . ALA B 1 628 ? 29.374 -75.512 -35.640 1.00 23.27 629 ALA B O 1
ATOM 11507 N N . SER B 1 629 ? 31.426 -74.906 -36.366 1.00 23.06 630 SER B N 1
ATOM 11508 C CA . SER B 1 629 ? 30.961 -73.879 -37.297 1.00 22.82 630 SER B CA 1
ATOM 11509 C C . SER B 1 629 ? 31.951 -73.721 -38.455 1.00 22.66 630 SER B C 1
ATOM 11510 O O . SER B 1 629 ? 33.161 -73.831 -38.248 1.00 22.65 630 SER B O 1
ATOM 11513 N N . PRO B 1 630 ? 31.442 -73.469 -39.680 1.00 22.53 631 PRO B N 1
ATOM 11514 C CA . PRO B 1 630 ? 32.308 -73.266 -40.850 1.00 22.37 631 PRO B CA 1
ATOM 11515 C C . PRO B 1 630 ? 33.232 -72.049 -40.747 1.00 22.22 631 PRO B C 1
ATOM 11516 O O . PRO B 1 630 ? 34.317 -72.057 -41.332 1.00 22.19 631 PRO B O 1
ATOM 11520 N N . ILE B 1 631 ? 32.809 -71.022 -40.010 1.00 22.08 632 ILE B N 1
ATOM 11521 C CA . ILE B 1 631 ? 33.617 -69.809 -39.827 1.00 21.97 632 ILE B CA 1
ATOM 11522 C C . ILE B 1 631 ? 34.837 -70.041 -38.927 1.00 21.97 632 ILE B C 1
ATOM 11523 O O . ILE B 1 631 ? 35.725 -69.193 -38.847 1.00 22.04 632 ILE B O 1
ATOM 11528 N N . GLU B 1 632 ? 34.868 -71.192 -38.259 1.00 21.95 633 GLU B N 1
ATOM 11529 C CA . GLU B 1 632 ? 36.009 -71.595 -37.433 1.00 21.91 633 GLU B CA 1
ATOM 11530 C C . GLU B 1 632 ? 37.053 -72.361 -38.250 1.00 21.87 633 GLU B C 1
ATOM 11531 O O . GLU B 1 632 ? 38.091 -72.771 -37.722 1.00 21.83 633 GLU B O 1
ATOM 11537 N N . THR B 1 633 ? 36.770 -72.541 -39.538 1.00 21.84 634 THR B N 1
ATOM 11538 C CA . THR B 1 633 ? 37.616 -73.329 -40.429 1.00 21.80 634 THR B CA 1
ATOM 11539 C C . THR B 1 633 ? 38.302 -72.468 -41.488 1.00 21.83 634 THR B C 1
ATOM 11540 O O . THR B 1 633 ? 37.643 -71.799 -42.289 0.86 21.81 634 THR B O 1
ATOM 11544 N N . ILE B 1 634 ? 39.631 -72.490 -41.471 1.00 21.86 635 ILE B N 1
ATOM 11545 C CA . ILE B 1 634 ? 40.437 -71.859 -42.507 1.00 21.90 635 ILE B CA 1
ATOM 11546 C C . ILE B 1 634 ? 41.118 -72.951 -43.329 1.00 21.94 635 ILE B C 1
ATOM 11547 O O . ILE B 1 634 ? 42.035 -73.626 -42.853 1.00 21.92 635 ILE B O 1
ATOM 11552 N N . ASN B 1 635 ? 40.634 -73.136 -44.554 1.00 22.04 636 ASN B N 1
ATOM 11553 C CA . ASN B 1 635 ? 41.196 -74.117 -45.474 1.00 22.10 636 ASN B CA 1
ATOM 11554 C C . ASN B 1 635 ? 42.345 -73.526 -46.284 1.00 22.18 636 ASN B C 1
ATOM 11555 O O . ASN B 1 635 ? 42.198 -72.474 -46.913 1.00 22.12 636 ASN B O 1
ATOM 11560 N N . TYR B 1 636 ? 43.488 -74.208 -46.257 1.00 22.31 637 TYR B N 1
ATOM 11561 C CA . TYR B 1 636 ? 44.681 -73.758 -46.977 1.00 22.44 637 TYR B CA 1
ATOM 11562 C C . TYR B 1 636 ? 45.552 -74.918 -47.455 1.00 22.49 637 TYR B C 1
ATOM 11563 O O . TYR B 1 636 ? 45.551 -76.000 -46.865 1.00 22.46 637 TYR B O 1
ATOM 11572 N N . VAL B 1 637 ? 46.288 -74.672 -48.534 1.00 22.63 638 VAL B N 1
ATOM 11573 C CA . VAL B 1 637 ? 47.233 -75.643 -49.079 1.00 22.75 638 VAL B CA 1
ATOM 11574 C C . VAL B 1 637 ? 48.673 -75.145 -48.968 1.00 22.92 638 VAL B C 1
ATOM 11575 O O . VAL B 1 637 ? 49.613 -75.944 -48.972 1.00 22.97 638 VAL B O 1
ATOM 11579 N N . SER B 1 638 ? 48.830 -73.826 -48.864 1.00 23.09 639 SER B N 1
ATOM 11580 C CA . SER B 1 638 ? 50.146 -73.190 -48.819 1.00 23.25 639 SER B CA 1
ATOM 11581 C C . SER B 1 638 ? 50.122 -71.855 -48.075 1.00 23.40 639 SER B C 1
ATOM 11582 O O . SER B 1 638 ? 49.173 -71.077 -48.200 1.00 23.38 639 SER B O 1
ATOM 11585 N N . ALA B 1 639 ? 51.180 -71.606 -47.307 1.00 23.53 640 ALA B N 1
ATOM 11586 C CA . ALA B 1 639 ? 51.367 -70.346 -46.592 1.00 23.69 640 ALA B CA 1
ATOM 11587 C C . ALA B 1 639 ? 52.827 -69.905 -46.706 1.00 23.82 640 ALA B C 1
ATOM 11588 O O . ALA B 1 639 ? 53.598 -70.506 -47.457 1.00 23.92 640 ALA B O 1
ATOM 11590 N N . HIS B 1 640 ? 53.204 -68.861 -45.968 1.00 23.90 641 HIS B N 1
ATOM 11591 C CA . HIS B 1 640 ? 54.580 -68.358 -45.983 1.00 24.03 641 HIS B CA 1
ATOM 11592 C C . HIS B 1 640 ? 55.581 -69.381 -45.441 1.00 24.13 641 HIS B C 1
ATOM 11593 O O . HIS B 1 640 ? 56.739 -69.406 -45.865 1.00 24.17 641 HIS B O 1
ATOM 11600 N N . ASP B 1 641 ? 55.128 -70.217 -44.506 1.00 24.20 642 ASP B N 1
ATOM 11601 C CA . ASP B 1 641 ? 55.932 -71.324 -43.995 1.00 24.30 642 ASP B CA 1
ATOM 11602 C C . ASP B 1 641 ? 56.042 -72.426 -45.042 1.00 24.21 642 ASP B C 1
ATOM 11603 O O . ASP B 1 641 ? 55.200 -72.527 -45.939 1.00 24.20 642 ASP B O 1
ATOM 11608 N N . ASN B 1 642 ? 57.088 -73.241 -44.918 1.00 24.13 643 ASN B N 1
ATOM 11609 C CA . ASN B 1 642 ? 57.293 -74.425 -45.761 1.00 24.04 643 ASN B CA 1
ATOM 11610 C C . ASN B 1 642 ? 57.442 -74.111 -47.253 1.00 23.97 643 ASN B C 1
ATOM 11611 O O . ASN B 1 642 ? 57.656 -72.958 -47.641 1.00 23.94 643 ASN B O 1
ATOM 11616 N N . GLU B 1 643 ? 57.342 -75.149 -48.076 1.00 23.82 644 GLU B N 1
ATOM 11617 C CA . GLU B 1 643 ? 57.434 -75.010 -49.523 1.00 23.71 644 GLU B CA 1
ATOM 11618 C C . GLU B 1 643 ? 56.157 -74.383 -50.076 1.00 23.56 644 GLU B C 1
ATOM 11619 O O . GLU B 1 643 ? 55.064 -74.630 -49.561 1.00 23.57 644 GLU B O 1
ATOM 11625 N N . THR B 1 644 ? 56.302 -73.564 -51.116 1.00 23.41 645 THR B N 1
ATOM 11626 C CA . THR B 1 644 ? 55.158 -72.934 -51.779 1.00 23.21 645 THR B CA 1
ATOM 11627 C C . THR B 1 644 ? 54.328 -73.979 -52.518 1.00 23.16 645 THR B C 1
ATOM 11628 O O . THR B 1 644 ? 54.759 -75.123 -52.675 1.00 23.14 645 THR B O 1
ATOM 11632 N N . LEU B 1 645 ? 53.141 -73.578 -52.971 1.00 23.09 646 LEU B N 1
ATOM 11633 C CA . LEU B 1 645 ? 52.260 -74.465 -53.725 1.00 23.01 646 LEU B CA 1
ATOM 11634 C C . LEU B 1 645 ? 52.942 -75.025 -54.974 1.00 22.99 646 LEU B C 1
ATOM 11635 O O . LEU B 1 645 ? 52.877 -76.226 -55.230 1.00 22.94 646 LEU B O 1
ATOM 11640 N N . PHE B 1 646 ? 53.602 -74.151 -55.731 1.00 23.02 647 PHE B N 1
ATOM 11641 C CA . PHE B 1 646 ? 54.288 -74.543 -56.961 1.00 23.08 647 PHE B CA 1
ATOM 11642 C C . PHE B 1 646 ? 55.468 -75.480 -56.699 1.00 23.11 647 PHE B C 1
ATOM 11643 O O . PHE B 1 646 ? 55.635 -76.482 -57.398 1.00 23.09 647 PHE B O 1
ATOM 11651 N N . ASP B 1 647 ? 56.273 -75.147 -55.692 1.00 23.22 648 ASP B N 1
ATOM 11652 C CA . ASP B 1 647 ? 57.462 -75.926 -55.345 1.00 23.31 648 ASP B CA 1
ATOM 11653 C C . ASP B 1 647 ? 57.126 -77.315 -54.804 1.00 23.51 648 ASP B C 1
ATOM 11654 O O . ASP B 1 647 ? 57.794 -78.292 -55.147 1.00 23.57 648 ASP B O 1
ATOM 11659 N N . VAL B 1 648 ? 56.088 -77.401 -53.973 1.00 23.73 649 VAL B N 1
ATOM 11660 C CA . VAL B 1 648 ? 55.684 -78.670 -53.362 1.00 24.00 649 VAL B CA 1
ATOM 11661 C C . VAL B 1 648 ? 55.111 -79.654 -54.394 1.00 24.17 649 VAL B C 1
ATOM 11662 O O . VAL B 1 648 ? 55.200 -80.871 -54.217 1.00 24.17 649 VAL B O 1
ATOM 11666 N N . ILE B 1 649 ? 54.539 -79.115 -55.470 1.00 24.41 650 ILE B N 1
ATOM 11667 C CA . ILE B 1 649 ? 54.041 -79.922 -56.584 1.00 24.65 650 ILE B CA 1
ATOM 11668 C C . ILE B 1 649 ? 55.211 -80.453 -57.412 1.00 24.81 650 ILE B C 1
ATOM 11669 O O . ILE B 1 649 ? 55.224 -81.623 -57.800 1.00 24.85 650 ILE B O 1
ATOM 11674 N N . SER B 1 650 ? 56.196 -79.591 -57.655 1.00 25.02 651 SER B N 1
ATOM 11675 C CA . SER B 1 650 ? 57.373 -79.937 -58.453 1.00 25.21 651 SER B CA 1
ATOM 11676 C C . SER B 1 650 ? 58.260 -80.997 -57.795 1.00 25.35 651 SER B C 1
ATOM 11677 O O . SER B 1 650 ? 58.972 -81.729 -58.484 1.00 25.41 651 SER B O 1
ATOM 11680 N N . VAL B 1 651 ? 58.209 -81.071 -56.467 1.00 25.55 652 VAL B N 1
ATOM 11681 C CA . VAL B 1 651 ? 58.984 -82.053 -55.708 1.00 25.76 652 VAL B CA 1
ATOM 11682 C C . VAL B 1 651 ? 58.302 -83.424 -55.709 1.00 25.97 652 VAL B C 1
ATOM 11683 O O . VAL B 1 651 ? 58.957 -84.449 -55.909 1.00 25.99 652 VAL B O 1
ATOM 11687 N N . LYS B 1 652 ? 56.986 -83.429 -55.507 1.00 26.27 653 LYS B N 1
ATOM 11688 C CA . LYS B 1 652 ? 56.237 -84.665 -55.269 1.00 26.53 653 LYS B CA 1
ATOM 11689 C C . LYS B 1 652 ? 55.764 -85.391 -56.533 1.00 26.83 653 LYS B C 1
ATOM 11690 O O . LYS B 1 652 ? 55.840 -86.619 -56.602 1.00 26.85 653 LYS B O 1
ATOM 11696 N N . THR B 1 653 ? 55.276 -84.640 -57.520 1.00 27.22 654 THR B N 1
ATOM 11697 C CA . THR B 1 653 ? 54.764 -85.230 -58.764 1.00 27.64 654 THR B CA 1
ATOM 11698 C C . THR B 1 653 ? 55.897 -85.837 -59.598 1.00 28.02 654 THR B C 1
ATOM 11699 O O . THR B 1 653 ? 57.032 -85.357 -59.527 1.00 28.06 654 THR B O 1
ATOM 11703 N N . PRO B 1 654 ? 55.595 -86.894 -60.388 1.00 28.38 655 PRO B N 1
ATOM 11704 C CA . PRO B 1 654 ? 56.606 -87.561 -61.217 1.00 28.68 655 PRO B CA 1
ATOM 11705 C C . PRO B 1 654 ? 57.398 -86.585 -62.082 1.00 29.03 655 PRO B C 1
ATOM 11706 O O . PRO B 1 654 ? 56.836 -85.611 -62.593 1.00 29.09 655 PRO B O 1
ATOM 11710 N N . MET B 1 655 ? 58.692 -86.857 -62.238 1.00 29.41 656 MET B N 1
ATOM 11711 C CA . MET B 1 655 ? 59.601 -85.979 -62.972 1.00 29.81 656 MET B CA 1
ATOM 11712 C C . MET B 1 655 ? 59.229 -85.833 -64.448 1.00 29.99 656 MET B C 1
ATOM 11713 O O . MET B 1 655 ? 59.427 -84.769 -65.039 1.00 30.02 656 MET B O 1
ATOM 11718 N N . ILE B 1 656 ? 58.680 -86.902 -65.025 1.00 30.28 657 ILE B N 1
ATOM 11719 C CA . ILE B 1 656 ? 58.302 -86.951 -66.444 1.00 30.56 657 ILE B CA 1
ATOM 11720 C C . ILE B 1 656 ? 57.315 -85.844 -66.866 1.00 30.73 657 ILE B C 1
ATOM 11721 O O . ILE B 1 656 ? 57.365 -85.367 -68.003 1.00 30.78 657 ILE B O 1
ATOM 11726 N N . LEU B 1 657 ? 56.446 -85.433 -65.943 1.00 30.94 658 LEU B N 1
ATOM 11727 C CA . LEU B 1 657 ? 55.388 -84.460 -66.231 1.00 31.11 658 LEU B CA 1
ATOM 11728 C C . LEU B 1 657 ? 55.925 -83.096 -66.664 1.00 31.24 658 LEU B C 1
ATOM 11729 O O . LEU B 1 657 ? 56.954 -82.635 -66.168 1.00 31.28 658 LEU B O 1
ATOM 11734 N N . SER B 1 658 ? 55.212 -82.464 -67.593 1.00 31.41 659 SER B N 1
ATOM 11735 C CA . SER B 1 658 ? 55.588 -81.156 -68.124 1.00 31.52 659 SER B CA 1
ATOM 11736 C C . SER B 1 658 ? 55.084 -80.016 -67.238 1.00 31.63 659 SER B C 1
ATOM 11737 O O . SER B 1 658 ? 54.319 -80.240 -66.297 1.00 31.63 659 SER B O 1
ATOM 11740 N N . VAL B 1 659 ? 55.520 -78.796 -67.549 1.00 31.76 660 VAL B N 1
ATOM 11741 C CA . VAL B 1 659 ? 55.091 -77.597 -66.824 1.00 31.87 660 VAL B CA 1
ATOM 11742 C C . VAL B 1 659 ? 53.618 -77.262 -67.108 1.00 31.94 660 VAL B C 1
ATOM 11743 O O . VAL B 1 659 ? 52.917 -76.738 -66.239 1.00 31.95 660 VAL B O 1
ATOM 11747 N N . ASP B 1 660 ? 53.162 -77.582 -68.319 1.00 32.04 661 ASP B N 1
ATOM 11748 C CA . ASP B 1 660 ? 51.761 -77.415 -68.707 1.00 32.12 661 ASP B CA 1
ATOM 11749 C C . ASP B 1 660 ? 50.850 -78.312 -67.870 1.00 31.99 661 ASP B C 1
ATOM 11750 O O . ASP B 1 660 ? 49.747 -77.913 -67.493 1.00 31.98 661 ASP B O 1
ATOM 11755 N N . GLU B 1 661 ? 51.329 -79.521 -67.582 1.00 31.87 662 GLU B N 1
ATOM 11756 C CA . GLU B 1 661 ? 50.606 -80.477 -66.747 1.00 31.75 662 GLU B CA 1
ATOM 11757 C C . GLU B 1 661 ? 50.633 -80.083 -65.270 1.00 31.59 662 GLU B C 1
ATOM 11758 O O . GLU B 1 661 ? 49.659 -80.303 -64.550 1.00 31.62 662 GLU B O 1
ATOM 11764 N N . ARG B 1 662 ? 51.745 -79.496 -64.830 1.00 31.38 663 ARG B N 1
ATOM 11765 C CA . ARG B 1 662 ? 51.906 -79.069 -63.437 1.00 31.12 663 ARG B CA 1
ATOM 11766 C C . ARG B 1 662 ? 51.170 -77.772 -63.121 1.00 30.99 663 ARG B C 1
ATOM 11767 O O . ARG B 1 662 ? 50.775 -77.546 -61.977 1.00 30.98 663 ARG B O 1
ATOM 11775 N N . CYS B 1 663 ? 50.995 -76.927 -64.135 1.00 30.82 664 CYS B N 1
ATOM 11776 C CA . CYS B 1 663 ? 50.271 -75.663 -63.987 1.00 30.73 664 CYS B CA 1
ATOM 11777 C C . CYS B 1 663 ? 48.797 -75.909 -63.670 1.00 30.54 664 CYS B C 1
ATOM 11778 O O . CYS B 1 663 ? 48.177 -75.141 -62.932 1.00 30.51 664 CYS B O 1
ATOM 11781 N N . ARG B 1 664 ? 48.252 -76.988 -64.229 1.00 30.35 665 ARG B N 1
ATOM 11782 C CA . ARG B 1 664 ? 46.872 -77.401 -63.973 1.00 30.13 665 ARG B CA 1
ATOM 11783 C C . ARG B 1 664 ? 46.717 -78.013 -62.581 1.00 29.94 665 ARG B C 1
ATOM 11784 O O . ARG B 1 664 ? 45.637 -77.963 -61.988 1.00 29.91 665 ARG B O 1
ATOM 11792 N N . ILE B 1 665 ? 47.801 -78.594 -62.071 1.00 29.72 666 ILE B N 1
ATOM 11793 C CA . ILE B 1 665 ? 47.828 -79.150 -60.720 1.00 29.54 666 ILE B CA 1
ATOM 11794 C C . ILE B 1 665 ? 47.820 -78.022 -59.678 1.00 29.47 666 ILE B C 1
ATOM 11795 O O . ILE B 1 665 ? 47.222 -78.164 -58.606 1.00 29.51 666 ILE B O 1
ATOM 11800 N N . ASN B 1 666 ? 48.474 -76.907 -60.009 1.00 29.26 667 ASN B N 1
ATOM 11801 C CA . ASN B 1 666 ? 48.437 -75.695 -59.186 1.00 29.09 667 ASN B CA 1
ATOM 11802 C C . ASN B 1 666 ? 47.025 -75.138 -59.040 1.00 28.98 667 ASN B C 1
ATOM 11803 O O . ASN B 1 666 ? 46.634 -74.692 -57.959 1.00 28.99 667 ASN B O 1
ATOM 11808 N N . HIS B 1 667 ? 46.270 -75.174 -60.136 1.00 28.85 668 HIS B N 1
ATOM 11809 C CA . HIS B 1 667 ? 44.908 -74.650 -60.170 1.00 28.74 668 HIS B CA 1
ATOM 11810 C C . HIS B 1 667 ? 43.937 -75.481 -59.332 1.00 28.55 668 HIS B C 1
ATOM 11811 O O . HIS B 1 667 ? 43.107 -74.922 -58.617 1.00 28.54 668 HIS B O 1
ATOM 11818 N N . LEU B 1 668 ? 44.053 -76.806 -59.419 1.00 28.31 669 LEU B N 1
ATOM 11819 C CA . LEU B 1 668 ? 43.180 -77.723 -58.680 1.00 28.15 669 LEU B CA 1
ATOM 11820 C C . LEU B 1 668 ? 43.276 -77.552 -57.166 1.00 28.04 669 LEU B C 1
ATOM 11821 O O . LEU B 1 668 ? 42.260 -77.597 -56.468 1.00 28.08 669 LEU B O 1
ATOM 11826 N N . ALA B 1 669 ? 44.496 -77.355 -56.668 1.00 27.82 670 ALA B N 1
ATOM 11827 C CA . ALA B 1 669 ? 44.728 -77.123 -55.245 1.00 27.59 670 ALA B CA 1
ATOM 11828 C C . ALA B 1 669 ? 44.099 -75.811 -54.782 1.00 27.45 670 ALA B C 1
ATOM 11829 O O . ALA B 1 669 ? 43.584 -75.724 -53.668 1.00 27.43 670 ALA B O 1
ATOM 11831 N N . SER B 1 670 ? 44.144 -74.799 -55.646 1.00 27.29 671 SER B N 1
ATOM 11832 C CA . SER B 1 670 ? 43.522 -73.506 -55.368 1.00 27.17 671 SER B CA 1
ATOM 11833 C C . SER B 1 670 ? 42.003 -73.563 -55.541 1.00 27.08 671 SER B C 1
ATOM 11834 O O . SER B 1 670 ? 41.263 -72.913 -54.798 1.00 27.09 671 SER B O 1
ATOM 11837 N N . SER B 1 671 ? 41.552 -74.343 -56.523 1.00 26.90 672 SER B N 1
ATOM 11838 C CA . SER B 1 671 ? 40.128 -74.493 -56.821 1.00 26.77 672 SER B CA 1
ATOM 11839 C C . SER B 1 671 ? 39.391 -75.268 -55.733 1.00 26.66 672 SER B C 1
ATOM 11840 O O . SER B 1 671 ? 38.216 -75.002 -55.465 1.00 26.67 672 SER B O 1
ATOM 11843 N N . MET B 1 672 ? 40.082 -76.226 -55.116 1.00 26.45 673 MET B N 1
ATOM 11844 C CA . MET B 1 672 ? 39.533 -76.972 -53.985 1.00 26.21 673 MET B CA 1
ATOM 11845 C C . MET B 1 672 ? 39.354 -76.077 -52.764 1.00 26.01 673 MET B C 1
ATOM 11846 O O . MET B 1 672 ? 38.423 -76.266 -51.982 1.00 26.10 673 MET B O 1
ATOM 11851 N N . MET B 1 673 ? 40.243 -75.097 -52.616 1.00 25.70 674 MET B N 1
ATOM 11852 C CA . MET B 1 673 ? 40.159 -74.131 -51.524 1.00 25.43 674 MET B CA 1
ATOM 11853 C C . MET B 1 673 ? 39.054 -73.107 -51.762 1.00 25.26 674 MET B C 1
ATOM 11854 O O . MET B 1 673 ? 38.213 -72.881 -50.892 1.00 25.28 674 MET B O 1
ATOM 11859 N N . ALA B 1 674 ? 39.058 -72.509 -52.952 1.00 25.02 675 ALA B N 1
ATOM 11860 C CA . ALA B 1 674 ? 38.148 -71.415 -53.292 1.00 24.76 675 ALA B CA 1
ATOM 11861 C C . ALA B 1 674 ? 36.686 -71.845 -53.449 1.00 24.56 675 ALA B C 1
ATOM 11862 O O . ALA B 1 674 ? 35.793 -70.998 -53.502 1.00 24.53 675 ALA B O 1
ATOM 11864 N N . LEU B 1 675 ? 36.447 -73.152 -53.522 1.00 24.31 676 LEU B N 1
ATOM 11865 C CA . LEU B 1 675 ? 35.090 -73.680 -53.665 1.00 24.06 676 LEU B CA 1
ATOM 11866 C C . LEU B 1 675 ? 34.669 -74.574 -52.491 1.00 23.96 676 LEU B C 1
ATOM 11867 O O . LEU B 1 675 ? 33.745 -75.382 -52.617 1.00 24.03 676 LEU B O 1
ATOM 11872 N N . SER B 1 676 ? 35.344 -74.415 -51.353 1.00 23.74 677 SER B N 1
ATOM 11873 C CA . SER B 1 676 ? 35.014 -75.162 -50.139 1.00 23.51 677 SER B CA 1
ATOM 11874 C C . SER B 1 676 ? 34.194 -74.314 -49.171 1.00 23.40 677 SER B C 1
ATOM 11875 O O . SER B 1 676 ? 34.235 -73.082 -49.223 1.00 23.39 677 SER B O 1
ATOM 11878 N N . GLN B 1 677 ? 33.447 -74.983 -48.294 1.00 23.21 678 GLN B N 1
ATOM 11879 C CA . GLN B 1 677 ? 32.712 -74.307 -47.228 1.00 23.02 678 GLN B CA 1
ATOM 11880 C C . GLN B 1 677 ? 33.690 -73.852 -46.153 1.00 22.92 678 GLN B C 1
ATOM 11881 O O . GLN B 1 677 ? 34.577 -74.607 -45.748 1.00 22.95 678 GLN B O 1
ATOM 11887 N N . GLY B 1 678 ? 33.527 -72.615 -45.699 1.00 22.74 679 GLY B N 1
ATOM 11888 C CA . GLY B 1 678 ? 34.436 -72.026 -44.726 1.00 22.55 679 GLY B CA 1
ATOM 11889 C C . GLY B 1 678 ? 35.190 -70.853 -45.317 1.00 22.46 679 GLY B C 1
ATOM 11890 O O . GLY B 1 678 ? 34.672 -70.146 -46.185 1.00 22.52 679 GLY B O 1
ATOM 11891 N N . ILE B 1 679 ? 36.417 -70.646 -44.844 1.00 22.25 680 ILE B N 1
ATOM 11892 C CA . ILE B 1 679 ? 37.242 -69.533 -45.307 1.00 22.04 680 ILE B CA 1
ATOM 11893 C C . ILE B 1 679 ? 38.493 -70.029 -46.043 1.00 21.93 680 ILE B C 1
ATOM 11894 O O . ILE B 1 679 ? 39.366 -70.656 -45.436 1.00 21.89 680 ILE B O 1
ATOM 11899 N N . PRO B 1 680 ? 38.566 -69.765 -47.363 1.00 21.78 681 PRO B N 1
ATOM 11900 C CA . PRO B 1 680 ? 39.744 -70.089 -48.167 1.00 21.63 681 PRO B CA 1
ATOM 11901 C C . PRO B 1 680 ? 40.909 -69.147 -47.870 1.00 21.50 681 PRO B C 1
ATOM 11902 O O . PRO B 1 680 ? 40.726 -67.927 -47.809 1.00 21.45 681 PRO B O 1
ATOM 11906 N N . PHE B 1 681 ? 42.093 -69.724 -47.684 1.00 21.30 682 PHE B N 1
ATOM 11907 C CA . PHE B 1 681 ? 43.303 -68.967 -47.385 1.00 21.17 682 PHE B CA 1
ATOM 11908 C C . PHE B 1 681 ? 44.286 -69.093 -48.544 1.00 21.09 682 PHE B C 1
ATOM 11909 O O . PHE B 1 681 ? 44.698 -70.201 -48.901 1.00 21.05 682 PHE B O 1
ATOM 11917 N N . PHE B 1 682 ? 44.653 -67.955 -49.129 1.00 20.98 683 PHE B N 1
ATOM 11918 C CA . PHE B 1 682 ? 45.573 -67.934 -50.264 1.00 20.93 683 PHE B CA 1
ATOM 11919 C C . PHE B 1 682 ? 46.916 -67.303 -49.908 1.00 20.90 683 PHE B C 1
ATOM 11920 O O . PHE B 1 682 ? 46.970 -66.222 -49.315 1.00 20.86 683 PHE B O 1
ATOM 11928 N N . HIS B 1 683 ? 47.993 -67.995 -50.269 1.00 20.86 684 HIS B N 1
ATOM 11929 C CA . HIS B 1 683 ? 49.342 -67.453 -50.171 1.00 20.85 684 HIS B CA 1
ATOM 11930 C C . HIS B 1 683 ? 49.597 -66.585 -51.398 1.00 20.85 684 HIS B C 1
ATOM 11931 O O . HIS B 1 683 ? 49.343 -67.018 -52.526 1.00 20.86 684 HIS B O 1
ATOM 11938 N N . ALA B 1 684 ? 50.078 -65.361 -51.179 1.00 20.85 685 ALA B N 1
ATOM 11939 C CA . ALA B 1 684 ? 50.378 -64.446 -52.284 1.00 20.95 685 ALA B CA 1
ATOM 11940 C C . ALA B 1 684 ? 51.350 -65.092 -53.261 1.00 20.99 685 ALA B C 1
ATOM 11941 O O . ALA B 1 684 ? 52.474 -65.437 -52.895 1.00 20.94 685 ALA B O 1
ATOM 11943 N N . GLY B 1 685 ? 50.898 -65.269 -54.498 1.00 21.11 686 GLY B N 1
ATOM 11944 C CA . GLY B 1 685 ? 51.707 -65.905 -55.530 1.00 21.26 686 GLY B CA 1
ATOM 11945 C C . GLY B 1 685 ? 51.149 -67.224 -56.030 1.00 21.35 686 GLY B C 1
ATOM 11946 O O . GLY B 1 685 ? 51.547 -67.698 -57.095 1.00 21.42 686 GLY B O 1
ATOM 11947 N N . ASP B 1 686 ? 50.237 -67.823 -55.261 1.00 21.42 687 ASP B N 1
ATOM 11948 C CA . ASP B 1 686 ? 49.528 -69.036 -55.683 1.00 21.51 687 ASP B CA 1
ATOM 11949 C C . ASP B 1 686 ? 48.818 -68.815 -57.016 1.00 21.50 687 ASP B C 1
ATOM 11950 O O . ASP B 1 686 ? 48.681 -69.741 -57.819 1.00 21.51 687 ASP B O 1
ATOM 11955 N N . GLU B 1 687 ? 48.373 -67.578 -57.238 1.00 21.46 688 GLU B N 1
ATOM 11956 C CA . GLU B 1 687 ? 47.717 -67.183 -58.482 1.00 21.42 688 GLU B CA 1
ATOM 11957 C C . GLU B 1 687 ? 48.695 -67.086 -59.656 1.00 21.39 688 GLU B C 1
ATOM 11958 O O . GLU B 1 687 ? 48.301 -67.269 -60.807 1.00 21.51 688 GLU B O 1
ATOM 11964 N N . ILE B 1 688 ? 49.961 -66.797 -59.358 1.00 21.29 689 ILE B N 1
ATOM 11965 C CA . ILE B 1 688 ? 50.979 -66.580 -60.391 1.00 21.18 689 ILE B CA 1
ATOM 11966 C C . ILE B 1 688 ? 52.185 -67.518 -60.254 1.00 21.18 689 ILE B C 1
ATOM 11967 O O . ILE B 1 688 ? 53.330 -67.116 -60.476 1.00 21.18 689 ILE B O 1
ATOM 11972 N N . LEU B 1 689 ? 51.904 -68.766 -59.879 1.00 21.23 690 LEU B N 1
ATOM 11973 C CA . LEU B 1 689 ? 52.888 -69.858 -59.849 1.00 21.30 690 LEU B CA 1
ATOM 11974 C C . LEU B 1 689 ? 54.177 -69.556 -59.073 1.00 21.34 690 LEU B C 1
ATOM 11975 O O . LEU B 1 689 ? 55.235 -70.108 -59.386 1.00 21.34 690 LEU B O 1
ATOM 11980 N N . ARG B 1 690 ? 54.074 -68.702 -58.055 1.00 21.39 691 ARG B N 1
ATOM 11981 C CA . ARG B 1 690 ? 55.236 -68.237 -57.287 1.00 21.50 691 ARG B CA 1
ATOM 11982 C C . ARG B 1 690 ? 56.130 -69.369 -56.780 1.00 21.55 691 ARG B C 1
ATOM 11983 O O . ARG B 1 690 ? 55.649 -70.372 -56.246 1.00 21.56 691 ARG B O 1
ATOM 11991 N N . SER B 1 691 ? 57.434 -69.184 -56.963 1.00 21.60 692 SER B N 1
ATOM 11992 C CA . SER B 1 691 ? 58.442 -70.115 -56.482 1.00 21.63 692 SER B CA 1
ATOM 11993 C C . SER B 1 691 ? 59.442 -69.394 -55.587 1.00 21.68 692 SER B C 1
ATOM 11994 O O . SER B 1 691 ? 59.741 -68.216 -55.793 1.00 21.69 692 SER B O 1
ATOM 11997 N N . LYS B 1 692 ? 59.940 -70.107 -54.583 1.00 21.75 693 LYS B N 1
ATOM 11998 C CA . LYS B 1 692 ? 61.051 -69.630 -53.766 1.00 21.85 693 LYS B CA 1
ATOM 11999 C C . LYS B 1 692 ? 62.266 -70.509 -54.037 1.00 21.86 693 LYS B C 1
ATOM 12000 O O . LYS B 1 692 ? 63.235 -70.507 -53.273 1.00 21.92 693 LYS B O 1
ATOM 12006 N N . SER B 1 693 ? 62.195 -71.247 -55.146 1.00 21.86 694 SER B N 1
ATOM 12007 C CA . SER B 1 693 ? 63.186 -72.255 -55.528 1.00 21.86 694 SER B CA 1
ATOM 12008 C C . SER B 1 693 ? 63.368 -73.329 -54.449 1.00 21.85 694 SER B C 1
ATOM 12009 O O . SER B 1 693 ? 64.483 -73.600 -53.996 1.00 21.93 694 SER B O 1
ATOM 12012 N N . ILE B 1 694 ? 62.243 -73.927 -54.056 1.00 21.74 695 ILE B N 1
ATOM 12013 C CA . ILE B 1 694 ? 62.186 -75.043 -53.097 1.00 21.65 695 ILE B CA 1
ATOM 12014 C C . ILE B 1 694 ? 62.759 -74.694 -51.709 1.00 21.63 695 ILE B C 1
ATOM 12015 O O . ILE B 1 694 ? 63.373 -75.531 -51.041 1.00 21.72 695 ILE B O 1
ATOM 12020 N N . ASP B 1 695 ? 62.544 -73.449 -51.285 1.00 21.55 696 ASP B N 1
ATOM 12021 C CA . ASP B 1 695 ? 62.950 -72.993 -49.956 1.00 21.46 696 ASP B CA 1
ATOM 12022 C C . ASP B 1 695 ? 61.811 -73.238 -48.967 1.00 21.42 696 ASP B C 1
ATOM 12023 O O . ASP B 1 695 ? 60.700 -72.736 -49.158 1.00 21.47 696 ASP B O 1
ATOM 12028 N N . ARG B 1 696 ? 62.092 -74.005 -47.915 1.00 21.30 697 ARG B N 1
ATOM 12029 C CA . ARG B 1 696 ? 61.065 -74.398 -46.941 1.00 21.25 697 ARG B CA 1
ATOM 12030 C C . ARG B 1 696 ? 61.017 -73.535 -45.672 1.00 21.12 697 ARG B C 1
ATOM 12031 O O . ARG B 1 696 ? 60.140 -73.721 -44.826 1.00 21.12 697 ARG B O 1
ATOM 12039 N N . ASP B 1 697 ? 61.957 -72.602 -45.542 1.00 20.94 698 ASP B N 1
ATOM 12040 C CA . ASP B 1 697 ? 61.994 -71.685 -44.402 1.00 20.74 698 ASP B CA 1
ATOM 12041 C C . ASP B 1 697 ? 62.714 -70.399 -44.803 1.00 20.59 698 ASP B C 1
ATOM 12042 O O . ASP B 1 697 ? 63.861 -70.159 -44.414 1.00 20.60 698 ASP B O 1
ATOM 12047 N N . SER B 1 698 ? 62.022 -69.576 -45.587 1.00 20.32 699 SER B N 1
ATOM 12048 C CA . SER B 1 698 ? 62.624 -68.395 -46.203 1.00 20.08 699 SER B CA 1
ATOM 12049 C C . SER B 1 698 ? 62.434 -67.113 -45.388 1.00 19.89 699 SER B C 1
ATOM 12050 O O . SER B 1 698 ? 62.207 -66.039 -45.953 1.00 19.87 699 SER B O 1
ATOM 12053 N N . TYR B 1 699 ? 62.539 -67.229 -44.065 1.00 19.69 700 TYR B N 1
ATOM 12054 C CA . TYR B 1 699 ? 62.389 -66.078 -43.170 1.00 19.49 700 TYR B CA 1
ATOM 12055 C C . TYR B 1 699 ? 63.522 -65.065 -43.326 1.00 19.38 700 TYR B C 1
ATOM 12056 O O . TYR B 1 699 ? 63.298 -63.855 -43.245 1.00 19.33 700 TYR B O 1
ATOM 12065 N N . ASN B 1 700 ? 64.728 -65.570 -43.569 1.00 19.29 701 ASN B N 1
ATOM 12066 C CA . ASN B 1 700 ? 65.918 -64.734 -43.674 1.00 19.25 701 ASN B CA 1
ATOM 12067 C C . ASN B 1 700 ? 66.635 -64.906 -45.019 1.00 19.16 701 ASN B C 1
ATOM 12068 O O . ASN B 1 700 ? 67.806 -64.546 -45.161 1.00 19.17 701 ASN B O 1
ATOM 12073 N N . SER B 1 701 ? 65.912 -65.436 -46.005 1.00 19.05 702 SER B N 1
ATOM 12074 C CA . SER B 1 701 ? 66.472 -65.744 -47.325 1.00 19.03 702 SER B CA 1
ATOM 12075 C C . SER B 1 701 ? 66.548 -64.543 -48.276 1.00 19.04 702 SER B C 1
ATOM 12076 O O . SER B 1 701 ? 66.905 -64.694 -49.447 1.00 19.06 702 SER B O 1
ATOM 12079 N N . GLY B 1 702 ? 66.208 -63.360 -47.772 1.00 19.00 703 GLY B N 1
ATOM 12080 C CA . GLY B 1 702 ? 66.362 -62.118 -48.527 1.00 19.01 703 GLY B CA 1
ATOM 12081 C C . GLY B 1 702 ? 65.334 -61.880 -49.617 1.00 19.06 703 GLY B C 1
ATOM 12082 O O . GLY B 1 702 ? 64.397 -62.665 -49.794 1.00 19.02 703 GLY B O 1
ATOM 12083 N N . ASP B 1 703 ? 65.523 -60.782 -50.347 1.00 19.09 704 ASP B N 1
ATOM 12084 C CA . ASP B 1 703 ? 64.659 -60.412 -51.465 1.00 19.16 704 ASP B CA 1
ATOM 12085 C C . ASP B 1 703 ? 64.811 -61.350 -52.660 1.00 19.25 704 ASP B C 1
ATOM 12086 O O . ASP B 1 703 ? 63.863 -61.541 -53.425 1.00 19.35 704 ASP B O 1
ATOM 12091 N N . TRP B 1 704 ? 66.004 -61.926 -52.813 1.00 19.30 705 TRP B N 1
ATOM 12092 C CA . TRP B 1 704 ? 66.325 -62.790 -53.950 1.00 19.36 705 TRP B CA 1
ATOM 12093 C C . TRP B 1 704 ? 65.392 -63.995 -54.065 1.00 19.51 705 TRP B C 1
ATOM 12094 O O . TRP B 1 704 ? 64.776 -64.207 -55.109 1.00 19.53 705 TRP B O 1
ATOM 12105 N N . PHE B 1 705 ? 65.291 -64.772 -52.988 1.00 19.72 706 PHE B N 1
ATOM 12106 C CA . PHE B 1 705 ? 64.466 -65.982 -52.972 1.00 19.86 706 PHE B CA 1
ATOM 12107 C C . PHE B 1 705 ? 62.980 -65.692 -52.753 1.00 20.02 706 PHE B C 1
ATOM 12108 O O . PHE B 1 705 ? 62.127 -66.527 -53.063 1.00 20.15 706 PHE B O 1
ATOM 12116 N N . ASN B 1 706 ? 62.678 -64.509 -52.227 1.00 20.17 707 ASN B N 1
ATOM 12117 C CA . ASN B 1 706 ? 61.303 -64.123 -51.930 1.00 20.32 707 ASN B CA 1
ATOM 12118 C C . ASN B 1 706 ? 60.780 -63.055 -52.891 1.00 20.50 707 ASN B C 1
ATOM 12119 O O . ASN B 1 706 ? 60.169 -62.068 -52.473 1.00 20.57 707 ASN B O 1
ATOM 12124 N N . LYS B 1 707 ? 61.017 -63.274 -54.183 1.00 20.72 708 LYS B N 1
ATOM 12125 C CA . LYS B 1 707 ? 60.662 -62.304 -55.215 1.00 20.91 708 LYS B CA 1
ATOM 12126 C C . LYS B 1 707 ? 59.232 -62.481 -55.725 1.00 21.00 708 LYS B C 1
ATOM 12127 O O . LYS B 1 707 ? 58.833 -63.578 -56.126 1.00 20.95 708 LYS B O 1
ATOM 12133 N N . LEU B 1 708 ? 58.471 -61.389 -55.692 1.00 21.16 709 LEU B N 1
ATOM 12134 C CA . LEU B 1 708 ? 57.168 -61.320 -56.343 1.00 21.30 709 LEU B CA 1
ATOM 12135 C C . LEU B 1 708 ? 57.253 -60.423 -57.572 1.00 21.41 709 LEU B C 1
ATOM 12136 O O . LEU B 1 708 ? 57.414 -59.204 -57.460 1.00 21.38 709 LEU B O 1
ATOM 12141 N N . ASP B 1 709 ? 57.154 -61.042 -58.744 1.00 21.56 710 ASP B N 1
ATOM 12142 C CA . ASP B 1 709 ? 57.253 -60.327 -60.008 1.00 21.70 710 ASP B CA 1
ATOM 12143 C C . ASP B 1 709 ? 55.867 -59.923 -60.503 1.00 21.69 710 ASP B C 1
ATOM 12144 O O . ASP B 1 709 ? 55.012 -60.778 -60.743 1.00 21.74 710 ASP B O 1
ATOM 12149 N N . PHE B 1 710 ? 55.653 -58.616 -60.644 1.00 21.72 711 PHE B N 1
ATOM 12150 C CA . PHE B 1 710 ? 54.382 -58.086 -61.142 1.00 21.77 711 PHE B CA 1
ATOM 12151 C C . PHE B 1 710 ? 54.433 -57.681 -62.617 1.00 21.86 711 PHE B C 1
ATOM 12152 O O . PHE B 1 710 ? 53.496 -57.070 -63.139 1.00 21.82 711 PHE B O 1
ATOM 12160 N N . THR B 1 711 ? 55.537 -58.022 -63.277 1.00 21.99 712 THR B N 1
ATOM 12161 C CA . THR B 1 711 ? 55.633 -57.935 -64.731 1.00 22.15 712 THR B CA 1
ATOM 12162 C C . THR B 1 711 ? 55.258 -59.298 -65.317 1.00 22.25 712 THR B C 1
ATOM 12163 O O . THR B 1 711 ? 54.993 -59.423 -66.517 1.00 22.26 712 THR B O 1
ATOM 12167 N N . TYR B 1 712 ? 55.239 -60.306 -64.442 1.00 22.34 713 TYR B N 1
ATOM 12168 C CA . TYR B 1 712 ? 54.809 -61.677 -64.755 1.00 22.50 713 TYR B CA 1
ATOM 12169 C C . TYR B 1 712 ? 55.749 -62.426 -65.707 1.00 22.50 713 TYR B C 1
ATOM 12170 O O . TYR B 1 712 ? 55.356 -63.416 -66.328 1.00 22.44 713 TYR B O 1
ATOM 12179 N N . GLU B 1 713 ? 56.993 -61.959 -65.797 1.00 22.59 714 GLU B N 1
ATOM 12180 C CA . GLU B 1 713 ? 57.995 -62.570 -66.672 1.00 22.69 714 GLU B CA 1
ATOM 12181 C C . GLU B 1 713 ? 58.578 -63.848 -66.069 1.00 22.66 714 GLU B C 1
ATOM 12182 O O . GLU B 1 713 ? 58.772 -64.840 -66.774 1.00 22.68 714 GLU B O 1
ATOM 12188 N N . THR B 1 714 ? 58.860 -63.813 -64.768 1.00 22.63 715 THR B N 1
ATOM 12189 C CA . THR B 1 714 ? 59.386 -64.974 -64.045 1.00 22.60 715 THR B CA 1
ATOM 12190 C C . THR B 1 714 ? 58.537 -65.287 -62.815 1.00 22.53 715 THR B C 1
ATOM 12191 O O . THR B 1 714 ? 57.868 -64.405 -62.271 1.00 22.54 715 THR B O 1
ATOM 12195 N N . ASN B 1 715 ? 58.566 -66.546 -62.388 1.00 22.46 716 ASN B N 1
ATOM 12196 C CA . ASN B 1 715 ? 57.929 -66.955 -61.140 1.00 22.43 716 ASN B CA 1
ATOM 12197 C C . ASN B 1 715 ? 58.966 -67.185 -60.038 1.00 22.39 716 ASN B C 1
ATOM 12198 O O . ASN B 1 715 ? 58.627 -67.619 -58.934 1.00 22.36 716 ASN B O 1
ATOM 12203 N N . ASN B 1 716 ? 60.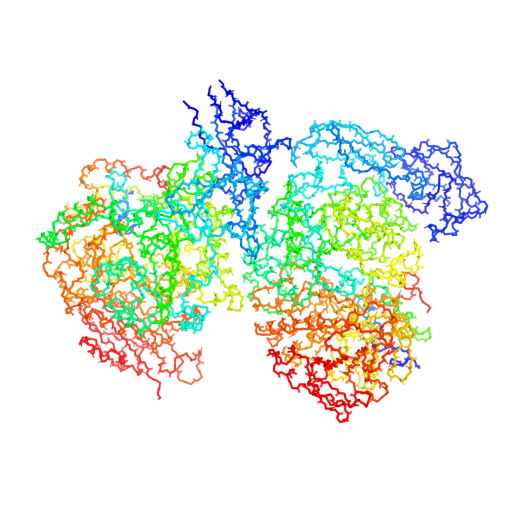226 -66.891 -60.363 1.00 22.36 717 ASN B N 1
ATOM 12204 C CA . ASN B 1 716 ? 61.371 -67.069 -59.460 1.00 22.34 717 ASN B CA 1
ATOM 12205 C C . ASN B 1 716 ? 61.758 -68.538 -59.230 1.00 22.28 717 ASN B C 1
ATOM 12206 O O . ASN B 1 716 ? 62.239 -68.909 -58.156 1.00 22.32 717 ASN B O 1
ATOM 12211 N N . TRP B 1 717 ? 61.549 -69.363 -60.254 1.00 22.20 718 TRP B N 1
ATOM 12212 C CA . TRP B 1 717 ? 61.987 -70.758 -60.239 1.00 22.10 718 TRP B CA 1
ATOM 12213 C C . TRP B 1 717 ? 63.362 -70.886 -60.888 1.00 22.16 718 TRP B C 1
ATOM 12214 O O . TRP B 1 717 ? 63.611 -70.313 -61.952 1.00 22.12 718 TRP B O 1
ATOM 12225 N N . GLY B 1 718 ? 64.247 -71.640 -60.241 1.00 22.20 719 GLY B N 1
ATOM 12226 C CA . GLY B 1 718 ? 65.593 -71.876 -60.756 1.00 22.23 719 GLY B CA 1
ATOM 12227 C C . GLY B 1 718 ? 66.528 -70.687 -60.617 1.00 22.26 719 GLY B C 1
ATOM 12228 O O . GLY B 1 718 ? 67.197 -70.300 -61.579 1.00 22.31 719 GLY B O 1
ATOM 12229 N N . VAL B 1 719 ? 66.566 -70.103 -59.422 1.00 22.21 720 VAL B N 1
ATOM 12230 C CA . VAL B 1 719 ? 67.531 -69.048 -59.102 1.00 22.16 720 VAL B CA 1
ATOM 12231 C C . VAL B 1 719 ? 68.591 -69.557 -58.113 1.00 22.20 720 VAL B C 1
ATOM 12232 O O . VAL B 1 719 ? 69.082 -68.813 -57.259 1.00 22.19 720 VAL B O 1
ATOM 12236 N N . GLY B 1 720 ? 68.937 -70.837 -58.251 1.00 22.19 721 GLY B N 1
ATOM 12237 C CA . GLY B 1 720 ? 69.936 -71.481 -57.400 1.00 22.18 721 GLY B CA 1
ATOM 12238 C C . GLY B 1 720 ? 69.341 -72.370 -56.323 1.00 22.17 721 GLY B C 1
ATOM 12239 O O . GLY B 1 720 ? 68.124 -72.386 -56.117 1.00 22.17 721 GLY B O 1
ATOM 12240 N N . LEU B 1 721 ? 70.210 -73.118 -55.647 1.00 22.15 722 LEU B N 1
ATOM 12241 C CA . LEU B 1 721 ? 69.826 -73.917 -54.485 1.00 22.13 722 LEU B CA 1
ATOM 12242 C C . LEU B 1 721 ? 69.583 -72.997 -53.285 1.00 22.14 722 LEU B C 1
ATOM 12243 O O . LEU B 1 721 ? 70.367 -72.077 -53.049 1.00 22.18 722 LEU B O 1
ATOM 12248 N N . PRO B 1 722 ? 68.494 -73.239 -52.530 1.00 22.18 723 PRO B N 1
ATOM 12249 C CA . PRO B 1 722 ? 68.140 -72.416 -51.365 1.00 22.24 723 PRO B CA 1
ATOM 12250 C C . PRO B 1 722 ? 69.117 -72.585 -50.189 1.00 22.30 723 PRO B C 1
ATOM 12251 O O . PRO B 1 722 ? 69.800 -73.609 -50.116 1.00 22.23 723 PRO B O 1
ATOM 12255 N N . PRO B 1 723 ? 69.182 -71.584 -49.279 1.00 22.41 724 PRO B N 1
ATOM 12256 C CA . PRO B 1 723 ? 70.108 -71.562 -48.138 1.00 22.56 724 PRO B CA 1
ATOM 12257 C C . PRO B 1 723 ? 70.346 -72.922 -47.480 1.00 22.78 724 PRO B C 1
ATOM 12258 O O . PRO B 1 723 ? 69.391 -73.622 -47.130 1.00 22.76 724 PRO B O 1
ATOM 12262 N N . SER B 1 724 ? 71.622 -73.268 -47.317 1.00 23.03 725 SER B N 1
ATOM 12263 C CA . SER B 1 724 ? 72.048 -74.610 -46.906 1.00 23.29 725 SER B CA 1
ATOM 12264 C C . SER B 1 724 ? 71.578 -75.029 -45.513 1.00 23.47 725 SER B C 1
ATOM 12265 O O . SER B 1 724 ? 71.111 -76.155 -45.328 1.00 23.55 725 SER B O 1
ATOM 12268 N N . GLU B 1 725 ? 71.695 -74.120 -44.545 1.00 23.63 726 GLU B N 1
ATOM 12269 C CA . GLU B 1 725 ? 71.363 -74.404 -43.145 1.00 23.82 726 GLU B CA 1
ATOM 12270 C C . GLU B 1 725 ? 69.971 -75.022 -42.965 1.00 23.95 726 GLU B C 1
ATOM 12271 O O . GLU B 1 725 ? 69.745 -75.793 -42.027 1.00 23.97 726 GLU B O 1
ATOM 12274 N N . LYS B 1 726 ? 69.055 -74.690 -43.874 1.00 24.11 727 LYS B N 1
ATOM 12275 C CA . LYS B 1 726 ? 67.676 -75.175 -43.814 1.00 24.26 727 LYS B CA 1
ATOM 12276 C C . LYS B 1 726 ? 67.343 -76.217 -44.889 1.00 24.36 727 LYS B C 1
ATOM 12277 O O . LYS B 1 726 ? 66.368 -76.958 -44.752 1.00 24.34 727 LYS B O 1
ATOM 12283 N N . ASN B 1 727 ? 68.155 -76.281 -45.944 1.00 24.56 728 ASN B N 1
ATOM 12284 C CA . ASN B 1 727 ? 67.799 -77.052 -47.141 1.00 24.75 728 ASN B CA 1
ATOM 12285 C C . ASN B 1 727 ? 68.817 -78.087 -47.634 1.00 25.01 728 ASN B C 1
ATOM 12286 O O . ASN B 1 727 ? 68.474 -78.946 -48.451 1.00 25.00 728 ASN B O 1
ATOM 12291 N N . GLU B 1 728 ? 70.050 -78.010 -47.134 1.00 25.37 729 GLU B N 1
ATOM 12292 C CA . GLU B 1 728 ? 71.175 -78.799 -47.661 1.00 25.69 729 GLU B CA 1
ATOM 12293 C C . GLU B 1 728 ? 70.942 -80.312 -47.722 1.00 25.88 729 GLU B C 1
ATOM 12294 O O . GLU B 1 728 ? 71.448 -80.984 -48.623 1.00 25.99 729 GLU B O 1
ATOM 12300 N N . ASP B 1 729 ? 70.176 -80.841 -46.773 1.00 26.14 730 ASP B N 1
ATOM 12301 C CA . ASP B 1 729 ? 69.930 -82.283 -46.693 1.00 26.36 730 ASP B CA 1
ATOM 12302 C C . ASP B 1 729 ? 69.009 -82.809 -47.799 1.00 26.48 730 ASP B C 1
ATOM 12303 O O . ASP B 1 729 ? 68.984 -84.012 -48.071 1.00 26.49 730 ASP B O 1
ATOM 12308 N N . ASN B 1 730 ? 68.267 -81.903 -48.434 1.00 26.64 731 ASN B N 1
ATOM 12309 C CA . ASN B 1 730 ? 67.376 -82.255 -49.539 1.00 26.77 731 ASN B CA 1
ATOM 12310 C C . ASN B 1 730 ? 67.887 -81.765 -50.896 1.00 26.83 731 ASN B C 1
ATOM 12311 O O . ASN B 1 730 ? 67.139 -81.723 -51.875 1.00 26.84 731 ASN B O 1
ATOM 12316 N N . TRP B 1 731 ? 69.168 -81.408 -50.940 1.00 26.93 732 TRP B N 1
ATOM 12317 C CA . TRP B 1 731 ? 69.824 -80.929 -52.159 1.00 27.02 732 TRP B CA 1
ATOM 12318 C C . TRP B 1 731 ? 69.975 -81.968 -53.286 1.00 27.11 732 TRP B C 1
ATOM 12319 O O . TRP B 1 731 ? 69.898 -81.596 -54.460 1.00 27.11 732 TRP B O 1
ATOM 12330 N N . PRO B 1 732 ? 70.202 -83.263 -52.945 1.00 27.20 733 PRO B N 1
ATOM 12331 C CA . PRO B 1 732 ? 70.309 -84.293 -53.992 1.00 27.26 733 PRO B CA 1
ATOM 12332 C C . PRO B 1 732 ? 69.082 -84.421 -54.907 1.00 27.36 733 PRO B C 1
ATOM 12333 O O . PRO B 1 732 ? 69.232 -84.781 -56.077 1.00 27.42 733 PRO B O 1
ATOM 12337 N N . LEU B 1 733 ? 67.891 -84.137 -54.384 1.00 27.46 734 LEU B N 1
ATOM 12338 C CA . LEU B 1 733 ? 66.667 -84.196 -55.190 1.00 27.55 734 LEU B CA 1
ATOM 12339 C C . LEU B 1 733 ? 66.290 -82.854 -55.828 1.00 27.61 734 LEU B C 1
ATOM 12340 O O . LEU B 1 733 ? 65.657 -82.824 -56.886 1.00 27.58 734 LEU B O 1
ATOM 12345 N N . MET B 1 734 ? 66.686 -81.757 -55.184 1.00 27.67 735 MET B N 1
ATOM 12346 C CA . MET B 1 734 ? 66.440 -80.410 -55.704 1.00 27.80 735 MET B CA 1
ATOM 12347 C C . MET B 1 734 ? 67.267 -80.115 -56.950 1.00 27.91 735 MET B C 1
ATOM 12348 O O . MET B 1 734 ? 66.763 -79.525 -57.908 1.00 27.99 735 MET B O 1
ATOM 12353 N N . LYS B 1 735 ? 68.534 -80.529 -56.918 1.00 28.04 736 LYS B N 1
ATOM 12354 C CA . LYS B 1 735 ? 69.518 -80.202 -57.955 1.00 28.13 736 LYS B CA 1
ATOM 12355 C C . LYS B 1 735 ? 69.046 -80.453 -59.398 1.00 28.23 736 LYS B C 1
ATOM 12356 O O . LYS B 1 735 ? 69.106 -79.536 -60.219 1.00 28.33 736 LYS B O 1
ATOM 12362 N N . PRO B 1 736 ? 68.570 -81.681 -59.712 1.00 28.31 737 PRO B N 1
ATOM 12363 C CA . PRO B 1 736 ? 68.144 -81.947 -61.090 1.00 28.39 737 PRO B CA 1
ATOM 12364 C C . PRO B 1 736 ? 66.910 -81.147 -61.511 1.00 28.46 737 PRO B C 1
ATOM 12365 O O . PRO B 1 736 ? 66.818 -80.723 -62.665 1.00 28.51 737 PRO B O 1
ATOM 12369 N N . ARG B 1 737 ? 65.986 -80.939 -60.576 1.00 28.52 738 ARG B N 1
ATOM 12370 C CA . ARG B 1 737 ? 64.709 -80.280 -60.865 1.00 28.56 738 ARG B CA 1
ATOM 12371 C C . ARG B 1 737 ? 64.841 -78.787 -61.175 1.00 28.65 738 ARG B C 1
ATOM 12372 O O . ARG B 1 737 ? 64.167 -78.279 -62.074 1.00 28.61 738 ARG B O 1
ATOM 12380 N N . LEU B 1 738 ? 65.707 -78.094 -60.435 1.00 28.78 739 LEU B N 1
ATOM 12381 C CA . LEU B 1 738 ? 65.946 -76.663 -60.651 1.00 28.90 739 LEU B CA 1
ATOM 12382 C C . LEU B 1 738 ? 66.645 -76.382 -61.982 1.00 29.02 739 LEU B C 1
ATOM 12383 O O . LEU B 1 738 ? 66.369 -75.372 -62.632 1.00 29.02 739 LEU B O 1
ATOM 12388 N N . GLU B 1 739 ? 67.543 -77.283 -62.377 1.00 29.18 740 GLU B N 1
ATOM 12389 C CA . GLU B 1 739 ? 68.294 -77.151 -63.627 1.00 29.31 740 GLU B CA 1
ATOM 12390 C C . GLU B 1 739 ? 67.462 -77.494 -64.864 1.00 29.28 740 GLU B C 1
ATOM 12391 O O . GLU B 1 739 ? 67.649 -76.895 -65.926 1.00 29.26 740 GLU B O 1
ATOM 12397 N N . ASN B 1 740 ? 66.554 -78.460 -64.714 1.00 29.28 741 ASN B N 1
ATOM 12398 C CA . ASN B 1 740 ? 65.689 -78.924 -65.802 1.00 29.28 741 ASN B CA 1
ATOM 12399 C C . ASN B 1 740 ? 64.860 -77.787 -66.413 1.00 29.27 741 ASN B C 1
ATOM 12400 O O . ASN B 1 740 ? 63.985 -77.229 -65.746 1.00 29.26 741 ASN B O 1
ATOM 12405 N N . PRO B 1 741 ? 65.139 -77.443 -67.689 1.00 29.27 742 PRO B N 1
ATOM 12406 C CA . PRO B 1 741 ? 64.504 -76.306 -68.367 1.00 29.24 742 PRO B CA 1
ATOM 12407 C C . PRO B 1 741 ? 63.016 -76.503 -68.675 1.00 29.20 742 PRO B C 1
ATOM 12408 O O . PRO B 1 741 ? 62.336 -75.540 -69.039 1.00 29.25 742 PRO B O 1
ATOM 12412 N N . SER B 1 742 ? 62.521 -77.732 -68.532 1.00 29.13 743 SER B N 1
ATOM 12413 C CA . SER B 1 742 ? 61.109 -78.035 -68.779 1.00 29.05 743 SER B CA 1
ATOM 12414 C C . SER B 1 742 ? 60.240 -77.799 -67.540 1.00 29.00 743 SER B C 1
ATOM 12415 O O . SER B 1 742 ? 59.014 -77.922 -67.599 1.00 29.04 743 SER B O 1
ATOM 12418 N N . PHE B 1 743 ? 60.886 -77.460 -66.426 1.00 28.89 744 PHE B N 1
ATOM 12419 C CA . PHE B 1 743 ? 60.205 -77.150 -65.170 1.00 28.72 744 PHE B CA 1
ATOM 12420 C C . PHE B 1 743 ? 59.862 -75.666 -65.062 1.00 28.66 744 PHE B C 1
ATOM 12421 O O . PHE B 1 743 ? 58.907 -75.291 -64.379 1.00 28.69 744 PHE B O 1
ATOM 12429 N N . LYS B 1 744 ? 60.651 -74.830 -65.732 1.00 28.54 745 LYS B N 1
ATOM 12430 C CA . LYS B 1 744 ? 60.513 -73.379 -65.647 1.00 28.46 745 LYS B CA 1
ATOM 12431 C C . LYS B 1 744 ? 59.366 -72.869 -66.527 1.00 28.38 745 LYS B C 1
ATOM 12432 O O . LYS B 1 744 ? 59.344 -73.134 -67.732 1.00 28.39 745 LYS B O 1
ATOM 12438 N N . PRO B 1 745 ? 58.404 -72.143 -65.923 1.00 28.29 746 PRO B N 1
ATOM 12439 C CA . PRO B 1 745 ? 57.271 -71.583 -66.663 1.00 28.19 746 PRO B CA 1
ATOM 12440 C C . PRO B 1 745 ? 57.535 -70.177 -67.206 1.00 28.08 746 PRO B C 1
ATOM 12441 O O . PRO B 1 745 ? 58.296 -69.410 -66.611 1.00 28.07 746 PRO B O 1
ATOM 12445 N N . ALA B 1 746 ? 56.894 -69.851 -68.325 1.00 27.98 747 ALA B N 1
ATOM 12446 C CA . ALA B 1 746 ? 57.065 -68.553 -68.979 1.00 27.88 747 ALA B CA 1
ATOM 12447 C C . ALA B 1 746 ? 55.924 -67.587 -68.647 1.00 27.79 747 ALA B C 1
ATOM 12448 O O . ALA B 1 746 ? 55.057 -67.896 -67.825 1.00 27.75 747 ALA B O 1
ATOM 12450 N N . LYS B 1 747 ? 55.937 -66.420 -69.292 1.00 27.67 748 LYS B N 1
ATOM 12451 C CA . LYS B 1 747 ? 54.921 -65.382 -69.099 1.00 27.57 748 LYS B CA 1
ATOM 12452 C C . LYS B 1 747 ? 53.518 -65.864 -69.486 1.00 27.54 748 LYS B C 1
ATOM 12453 O O . LYS B 1 747 ? 52.521 -65.427 -68.903 1.00 27.50 748 LYS B O 1
ATOM 12459 N N . GLY B 1 748 ? 53.456 -66.765 -70.466 1.00 27.45 749 GLY B N 1
ATOM 12460 C CA . GLY B 1 748 ? 52.197 -67.336 -70.939 1.00 27.32 749 GLY B CA 1
ATOM 12461 C C . GLY B 1 748 ? 51.514 -68.232 -69.921 1.00 27.29 749 GLY B C 1
ATOM 12462 O O . GLY B 1 748 ? 50.287 -68.212 -69.800 1.00 27.31 749 GLY B O 1
ATOM 12463 N N . HIS B 1 749 ? 52.308 -69.019 -69.195 1.00 27.16 750 HIS B N 1
ATOM 12464 C CA . HIS B 1 749 ? 51.789 -69.905 -68.152 1.00 27.08 750 HIS B CA 1
ATOM 12465 C C . HIS B 1 749 ? 51.352 -69.121 -66.916 1.00 26.92 750 HIS B C 1
ATOM 12466 O O . HIS B 1 749 ? 50.327 -69.434 -66.303 1.00 26.91 750 HIS B O 1
ATOM 12473 N N . ILE B 1 750 ? 52.143 -68.109 -66.560 1.00 26.70 751 ILE B N 1
ATOM 12474 C CA . ILE B 1 750 ? 51.895 -67.275 -65.383 1.00 26.50 751 ILE B CA 1
ATOM 12475 C C . ILE B 1 750 ? 50.564 -66.522 -65.493 1.00 26.44 751 ILE B C 1
ATOM 12476 O O . ILE B 1 750 ? 49.762 -66.533 -64.553 1.00 26.44 751 ILE B O 1
ATOM 12481 N N . LEU B 1 751 ? 50.330 -65.894 -66.644 1.00 26.27 752 LEU B N 1
ATOM 12482 C CA . LEU B 1 751 ? 49.084 -65.167 -66.893 1.00 26.11 752 LEU B CA 1
ATOM 12483 C C . LEU B 1 751 ? 47.887 -66.100 -67.098 1.00 25.99 752 LEU B C 1
ATOM 12484 O O . LEU B 1 751 ? 46.743 -65.705 -66.865 1.00 25.98 752 LEU B O 1
ATOM 12489 N N . ALA B 1 752 ? 48.157 -67.331 -67.532 1.00 25.82 753 ALA B N 1
ATOM 12490 C CA . ALA B 1 752 ? 47.119 -68.352 -67.686 1.00 25.65 753 ALA B CA 1
ATOM 12491 C C . ALA B 1 752 ? 46.579 -68.804 -66.332 1.00 25.54 753 ALA B C 1
ATOM 12492 O O . ALA B 1 752 ? 45.382 -69.064 -66.192 1.00 25.61 753 ALA B O 1
ATOM 12494 N N . ALA B 1 753 ? 47.469 -68.898 -65.346 1.00 25.30 754 ALA B N 1
ATOM 12495 C CA . ALA B 1 753 ? 47.086 -69.247 -63.981 1.00 25.08 754 ALA B CA 1
ATOM 12496 C C . ALA B 1 753 ? 46.317 -68.105 -63.315 1.00 24.93 754 ALA B C 1
ATOM 12497 O O . ALA B 1 753 ? 45.357 -68.344 -62.581 1.00 24.97 754 ALA B O 1
ATOM 12499 N N . LEU B 1 754 ? 46.742 -66.872 -63.588 1.00 24.73 755 LEU B N 1
ATOM 12500 C CA . LEU B 1 754 ? 46.091 -65.672 -63.057 1.00 24.50 755 LEU B CA 1
ATOM 12501 C C . LEU B 1 754 ? 44.696 -65.465 -63.654 1.00 24.42 755 LEU B C 1
ATOM 12502 O O . LEU B 1 754 ? 43.777 -65.026 -62.956 1.00 24.47 755 LEU B O 1
ATOM 12507 N N . ASP B 1 755 ? 44.547 -65.783 -64.940 1.00 24.22 756 ASP B N 1
ATOM 12508 C CA . ASP B 1 755 ? 43.247 -65.743 -65.617 1.00 24.02 756 ASP B CA 1
ATOM 12509 C C . ASP B 1 755 ? 42.290 -66.790 -65.036 1.00 23.82 756 ASP B C 1
ATOM 12510 O O . ASP B 1 755 ? 41.094 -66.529 -64.886 1.00 23.81 756 ASP B O 1
ATOM 12515 N N A SER B 1 756 ? 42.827 -67.964 -64.708 0.63 23.69 757 SER B N 1
ATOM 12516 N N B SER B 1 756 ? 42.830 -67.963 -64.709 0.37 23.69 757 SER B N 1
ATOM 12517 C CA A SER B 1 756 ? 42.035 -69.053 -64.139 0.63 23.56 757 SER B CA 1
ATOM 12518 C CA B SER B 1 756 ? 42.046 -69.058 -64.141 0.37 23.56 757 SER B CA 1
ATOM 12519 C C A SER B 1 756 ? 41.714 -68.831 -62.661 0.63 23.46 757 SER B C 1
ATOM 12520 C C B SER B 1 756 ? 41.727 -68.845 -62.661 0.37 23.46 757 SER B C 1
ATOM 12521 O O A SER B 1 756 ? 40.742 -69.384 -62.142 0.63 23.47 757 SER B O 1
ATOM 12522 O O B SER B 1 756 ? 40.768 -69.416 -62.141 0.37 23.47 757 SER B O 1
ATOM 12527 N N . PHE B 1 757 ? 42.535 -68.025 -61.990 1.00 23.35 758 PHE B N 1
ATOM 12528 C CA . PHE B 1 757 ? 42.337 -67.717 -60.572 1.00 23.09 758 PHE B CA 1
ATOM 12529 C C . PHE B 1 757 ? 41.192 -66.724 -60.367 1.00 22.92 758 PHE B C 1
ATOM 12530 O O . PHE B 1 757 ? 40.433 -66.838 -59.402 1.00 22.93 758 PHE B O 1
ATOM 12538 N N . VAL B 1 758 ? 41.083 -65.754 -61.274 1.00 22.68 759 VAL B N 1
ATOM 12539 C CA . VAL B 1 758 ? 39.997 -64.768 -61.253 1.00 22.45 759 VAL B CA 1
ATOM 12540 C C . VAL B 1 758 ? 38.646 -65.450 -61.498 1.00 22.29 759 VAL B C 1
ATOM 12541 O O . VAL B 1 758 ? 37.649 -65.120 -60.852 1.00 22.25 759 VAL B O 1
ATOM 12545 N N . ASP B 1 759 ? 38.636 -66.411 -62.420 1.00 22.09 760 ASP B N 1
ATOM 12546 C CA . ASP B 1 759 ? 37.433 -67.166 -62.767 1.00 21.90 760 ASP B CA 1
ATOM 12547 C C . ASP B 1 759 ? 36.818 -67.907 -61.578 1.00 21.79 760 ASP B C 1
ATOM 12548 O O . ASP B 1 759 ? 35.603 -67.869 -61.388 1.00 21.81 760 ASP B O 1
ATOM 12553 N N . ILE B 1 760 ? 37.658 -68.565 -60.780 1.00 21.66 761 ILE B N 1
ATOM 12554 C CA . ILE B 1 760 ? 37.183 -69.359 -59.638 1.00 21.51 761 ILE B CA 1
ATOM 12555 C C . ILE B 1 760 ? 36.730 -68.484 -58.463 1.00 21.34 761 ILE B C 1
ATOM 12556 O O . ILE B 1 760 ? 35.822 -68.861 -57.720 1.00 21.33 761 ILE B O 1
ATOM 12561 N N . LEU B 1 761 ? 37.353 -67.315 -58.311 1.00 21.12 762 LEU B N 1
ATOM 12562 C CA . LEU B 1 761 ? 36.913 -66.329 -57.323 1.00 20.94 762 LEU B CA 1
ATOM 12563 C C . LEU B 1 761 ? 35.531 -65.772 -57.659 1.00 20.82 762 LEU B C 1
ATOM 12564 O O . LEU B 1 761 ? 34.721 -65.521 -56.763 1.00 20.85 762 LEU B O 1
ATOM 12569 N N . LYS B 1 762 ? 35.273 -65.579 -58.953 1.00 20.61 763 LYS B N 1
ATOM 12570 C CA . LYS B 1 762 ? 33.971 -65.124 -59.435 1.00 20.41 763 LYS B CA 1
ATOM 12571 C C . LYS B 1 762 ? 32.880 -66.154 -59.150 1.00 20.23 763 LYS B C 1
ATOM 12572 O O . LYS B 1 762 ? 31.768 -65.790 -58.765 1.00 20.26 763 LYS B O 1
ATOM 12578 N N . ILE B 1 763 ? 33.212 -67.433 -59.336 1.00 19.97 764 ILE B N 1
ATOM 12579 C CA . ILE B 1 763 ? 32.263 -68.534 -59.144 1.00 19.77 764 ILE B CA 1
ATOM 12580 C C . ILE B 1 763 ? 31.825 -68.668 -57.681 1.00 19.76 764 ILE B C 1
ATOM 12581 O O . ILE B 1 763 ? 30.653 -68.941 -57.408 1.00 19.78 764 ILE B O 1
ATOM 12586 N N . ARG B 1 764 ? 32.758 -68.459 -56.752 1.00 19.69 765 ARG B N 1
ATOM 12587 C CA . ARG B 1 764 ? 32.444 -68.494 -55.322 1.00 19.65 765 ARG B CA 1
ATOM 12588 C C . ARG B 1 764 ? 31.443 -67.405 -54.933 1.00 19.63 765 ARG B C 1
ATOM 12589 O O . ARG B 1 764 ? 30.492 -67.665 -54.193 1.00 19.64 765 ARG B O 1
ATOM 12597 N N . TYR B 1 765 ? 31.658 -66.195 -55.446 1.00 19.59 766 TYR B N 1
ATOM 12598 C CA . TYR B 1 765 ? 30.822 -65.045 -55.099 1.00 19.54 766 TYR B CA 1
ATOM 12599 C C . TYR B 1 765 ? 29.646 -64.819 -56.058 1.00 19.54 766 TYR B C 1
ATOM 12600 O O . TYR B 1 765 ? 29.014 -63.758 -56.043 1.00 19.52 766 TYR B O 1
ATOM 12609 N N . SER B 1 766 ? 29.354 -65.826 -56.878 1.00 19.53 767 SER B N 1
ATOM 12610 C CA . SER B 1 766 ? 28.175 -65.812 -57.739 1.00 19.53 767 SER B CA 1
ATOM 12611 C C . SER B 1 766 ? 27.010 -66.526 -57.055 1.00 19.59 767 SER B C 1
ATOM 12612 O O . SER B 1 766 ? 25.851 -66.147 -57.229 1.00 19.64 767 SER B O 1
ATOM 12615 N N . SER B 1 767 ? 27.336 -67.557 -56.277 1.00 19.61 768 SER B N 1
ATOM 12616 C CA . SER B 1 767 ? 26.346 -68.349 -55.556 1.00 19.61 768 SER B CA 1
ATOM 12617 C C . SER B 1 767 ? 26.633 -68.355 -54.052 1.00 19.63 768 SER B C 1
ATOM 12618 O O . SER B 1 767 ? 27.735 -68.714 -53.634 1.00 19.66 768 SER B O 1
ATOM 12621 N N . PRO B 1 768 ? 25.638 -67.960 -53.233 1.00 19.64 769 PRO B N 1
ATOM 12622 C CA . PRO B 1 768 ? 25.773 -67.998 -51.773 1.00 19.66 769 PRO B CA 1
ATOM 12623 C C . PRO B 1 768 ? 25.848 -69.423 -51.214 1.00 19.64 769 PRO B C 1
ATOM 12624 O O . PRO B 1 768 ? 26.112 -69.606 -50.023 1.00 19.68 769 PRO B O 1
ATOM 12628 N N . LEU B 1 769 ? 25.625 -70.416 -52.074 1.00 19.60 770 LEU B N 1
ATOM 12629 C CA . LEU B 1 769 ? 25.692 -71.828 -51.691 1.00 19.52 770 LEU B CA 1
ATOM 12630 C C . LEU B 1 769 ? 27.127 -72.299 -51.425 1.00 19.51 770 LEU B C 1
ATOM 12631 O O . LEU B 1 769 ? 27.339 -73.358 -50.831 1.00 19.46 770 LEU B O 1
ATOM 12636 N N . PHE B 1 770 ? 28.102 -71.508 -51.871 1.00 19.51 771 PHE B N 1
ATOM 12637 C CA . PHE B 1 770 ? 29.515 -71.777 -51.603 1.00 19.53 771 PHE B CA 1
ATOM 12638 C C . PHE B 1 770 ? 29.964 -71.243 -50.239 1.00 19.61 771 PHE B C 1
ATOM 12639 O O . PHE B 1 770 ? 31.067 -71.551 -49.782 1.00 19.59 771 PHE B O 1
ATOM 12647 N N . ARG B 1 771 ? 29.109 -70.446 -49.598 1.00 19.76 772 ARG B N 1
ATOM 12648 C CA . ARG B 1 771 ? 29.461 -69.742 -48.362 1.00 19.91 772 ARG B CA 1
ATOM 12649 C C . ARG B 1 771 ? 28.397 -69.900 -47.267 1.00 20.03 772 ARG B C 1
ATOM 12650 O O . ARG B 1 771 ? 27.979 -68.913 -46.653 1.00 20.02 772 ARG B O 1
ATOM 12658 N N . LEU B 1 772 ? 27.967 -71.137 -47.020 1.00 20.17 773 LEU B N 1
ATOM 12659 C CA . LEU B 1 772 ? 26.926 -71.412 -46.022 1.00 20.31 773 LEU B CA 1
ATOM 12660 C C . LEU B 1 772 ? 27.429 -71.140 -44.603 1.00 20.47 773 LEU B C 1
ATOM 12661 O O . LEU B 1 772 ? 28.532 -71.555 -44.237 1.00 20.51 773 LEU B O 1
ATOM 12666 N N . SER B 1 773 ? 26.610 -70.449 -43.812 1.00 20.63 774 SER B N 1
ATOM 12667 C CA . SER B 1 773 ? 27.059 -69.867 -42.543 1.00 20.80 774 SER B CA 1
ATOM 12668 C C . SER B 1 773 ? 26.924 -70.741 -41.292 1.00 20.87 774 SER B C 1
ATOM 12669 O O . SER B 1 773 ? 27.653 -70.536 -40.319 1.00 20.89 774 SER B O 1
ATOM 12672 N N . THR B 1 774 ? 26.002 -71.702 -41.312 1.00 20.97 775 THR B N 1
ATOM 12673 C CA . THR B 1 774 ? 25.808 -72.603 -40.168 1.00 21.11 775 THR B CA 1
ATOM 12674 C C . THR B 1 774 ? 26.115 -74.059 -40.511 1.00 21.25 775 THR B C 1
ATOM 12675 O O . THR B 1 774 ? 26.198 -74.428 -41.685 1.00 21.25 775 THR B O 1
ATOM 12679 N N . ALA B 1 775 ? 26.283 -74.878 -39.474 1.00 21.46 776 ALA B N 1
ATOM 12680 C CA . ALA B 1 775 ? 26.521 -76.311 -39.633 1.00 21.67 776 ALA B CA 1
ATOM 12681 C C . ALA B 1 775 ? 25.266 -77.034 -40.117 1.00 21.84 776 ALA B C 1
ATOM 12682 O O . ALA B 1 775 ? 25.352 -77.976 -40.906 1.00 21.88 776 ALA B O 1
ATOM 12684 N N . ASN B 1 776 ? 24.108 -76.581 -39.640 1.00 22.12 777 ASN B N 1
ATOM 12685 C CA . ASN B 1 776 ? 22.818 -77.158 -40.016 1.00 22.34 777 ASN B CA 1
ATOM 12686 C C . ASN B 1 776 ? 22.525 -77.047 -41.511 1.00 22.48 777 ASN B C 1
ATOM 12687 O O . ASN B 1 776 ? 22.025 -77.996 -42.120 1.00 22.47 777 ASN B O 1
ATOM 12692 N N . ASP B 1 777 ? 22.846 -75.890 -42.089 1.00 22.65 778 ASP B N 1
ATOM 12693 C CA . ASP B 1 777 ? 22.708 -75.660 -43.528 1.00 22.83 778 ASP B CA 1
ATOM 12694 C C . ASP B 1 777 ? 23.596 -76.596 -44.350 1.00 22.93 778 ASP B C 1
ATOM 12695 O O . ASP B 1 777 ? 23.168 -77.116 -45.380 1.00 22.92 778 ASP B O 1
ATOM 12700 N N . ILE B 1 778 ? 24.825 -76.808 -43.882 1.00 23.07 779 ILE B N 1
ATOM 12701 C CA . ILE B 1 778 ? 25.794 -77.673 -44.563 1.00 23.21 779 ILE B CA 1
ATOM 12702 C C . ILE B 1 778 ? 25.407 -79.154 -44.467 1.00 23.38 779 ILE B C 1
ATOM 12703 O O . ILE B 1 778 ? 25.531 -79.897 -45.444 1.00 23.36 779 ILE B O 1
ATOM 12708 N N . LYS B 1 779 ? 24.922 -79.570 -43.298 1.00 23.62 780 LYS B N 1
ATOM 12709 C CA . LYS B 1 779 ? 24.471 -80.949 -43.082 1.00 23.86 780 LYS B CA 1
ATOM 12710 C C . LYS B 1 779 ? 23.232 -81.307 -43.911 1.00 24.02 780 LYS B C 1
ATOM 12711 O O . LYS B 1 779 ? 22.985 -82.483 -44.195 1.00 24.03 780 LYS B O 1
ATOM 12717 N N . GLN B 1 780 ? 22.471 -80.284 -44.298 1.00 24.21 781 GLN B N 1
ATOM 12718 C CA . GLN B 1 780 ? 21.229 -80.456 -45.049 1.00 24.42 781 GLN B CA 1
ATOM 12719 C C . GLN B 1 780 ? 21.440 -80.373 -46.565 1.00 24.53 781 GLN B C 1
ATOM 12720 O O . GLN B 1 780 ? 20.788 -81.093 -47.324 1.00 24.51 781 GLN B O 1
ATOM 12726 N N . ARG B 1 781 ? 22.357 -79.507 -46.993 1.00 24.69 782 ARG B N 1
ATOM 12727 C CA . ARG B 1 781 ? 22.504 -79.162 -48.411 1.00 24.85 782 ARG B CA 1
ATOM 12728 C C . ARG B 1 781 ? 23.685 -79.831 -49.119 1.00 25.04 782 ARG B C 1
ATOM 12729 O O . ARG B 1 781 ? 23.553 -80.269 -50.264 1.00 25.10 782 ARG B O 1
ATOM 12737 N N . VAL B 1 782 ? 24.832 -79.895 -48.445 1.00 25.28 783 VAL B N 1
ATOM 12738 C CA . VAL B 1 782 ? 26.065 -80.413 -49.045 1.00 25.50 783 VAL B CA 1
ATOM 12739 C C . VAL B 1 782 ? 26.076 -81.943 -49.087 1.00 25.73 783 VAL B C 1
ATOM 12740 O O . VAL B 1 782 ? 25.965 -82.606 -48.052 1.00 25.78 783 VAL B O 1
ATOM 12744 N N . ARG B 1 783 ? 26.208 -82.486 -50.296 1.00 26.00 784 ARG B N 1
ATOM 12745 C CA . ARG B 1 783 ? 26.239 -83.930 -50.522 1.00 26.38 784 ARG B CA 1
ATOM 12746 C C . ARG B 1 783 ? 27.406 -84.333 -51.420 1.00 26.44 784 ARG B C 1
ATOM 12747 O O . ARG B 1 783 ? 27.724 -83.637 -52.386 1.00 26.45 784 ARG B O 1
ATOM 12755 N N . PHE B 1 784 ? 28.036 -85.460 -51.095 1.00 26.59 785 PHE B N 1
ATOM 12756 C CA . PHE B 1 784 ? 29.122 -86.014 -51.904 1.00 26.74 785 PHE B CA 1
ATOM 12757 C C . PHE B 1 784 ? 28.659 -87.274 -52.627 1.00 26.94 785 PHE B C 1
ATOM 12758 O O . PHE B 1 784 ? 27.915 -88.079 -52.063 1.00 26.94 785 PHE B O 1
ATOM 12766 N N . HIS B 1 785 ? 29.106 -87.441 -53.870 1.00 27.20 786 HIS B N 1
ATOM 12767 C CA . HIS B 1 785 ? 28.514 -88.440 -54.764 1.00 27.49 786 HIS B CA 1
ATOM 12768 C C . HIS B 1 785 ? 29.452 -89.529 -55.302 1.00 27.65 786 HIS B C 1
ATOM 12769 O O . HIS B 1 785 ? 28.986 -90.533 -55.845 1.00 27.76 786 HIS B O 1
ATOM 12776 N N . ASN B 1 786 ? 30.761 -89.333 -55.154 1.00 27.84 787 ASN B N 1
ATOM 12777 C CA . ASN B 1 786 ? 31.723 -90.378 -55.503 1.00 27.99 787 ASN B CA 1
ATOM 12778 C C . ASN B 1 786 ? 32.339 -91.003 -54.253 1.00 28.10 787 ASN B C 1
ATOM 12779 O O . ASN B 1 786 ? 33.446 -90.645 -53.841 1.00 28.19 787 ASN B O 1
ATOM 12784 N N . THR B 1 787 ? 31.605 -91.938 -53.655 1.00 28.19 788 THR B N 1
ATOM 12785 C CA . THR B 1 787 ? 31.997 -92.556 -52.388 1.00 28.26 788 THR B CA 1
ATOM 12786 C C . THR B 1 787 ? 31.837 -94.076 -52.423 1.00 28.32 788 THR B C 1
ATOM 12787 O O . THR B 1 787 ? 31.201 -94.622 -53.330 1.00 28.35 788 THR B O 1
ATOM 12791 N N . GLY B 1 788 ? 32.421 -94.749 -51.433 1.00 28.38 789 GLY B N 1
ATOM 12792 C CA . GLY B 1 788 ? 32.316 -96.202 -51.299 1.00 28.44 789 GLY B CA 1
ATOM 12793 C C . GLY B 1 788 ? 33.487 -96.950 -51.913 1.00 28.53 789 GLY B C 1
ATOM 12794 O O . GLY B 1 788 ? 34.314 -96.347 -52.596 1.00 28.53 789 GLY B O 1
ATOM 12795 N N . PRO B 1 789 ? 33.561 -98.276 -51.681 1.00 28.58 790 PRO B N 1
ATOM 12796 C CA . PRO B 1 789 ? 34.645 -99.117 -52.210 1.00 28.59 790 PRO B CA 1
ATOM 12797 C C . PRO B 1 789 ? 34.715 -99.149 -53.741 1.00 28.58 790 PRO B C 1
ATOM 12798 O O . PRO B 1 789 ? 35.756 -99.505 -54.300 1.00 28.60 790 PRO B O 1
ATOM 12802 N N . SER B 1 790 ? 33.619 -98.779 -54.402 1.00 28.51 791 SER B N 1
ATOM 12803 C CA . SER B 1 790 ? 33.540 -98.811 -55.863 1.00 28.47 791 SER B CA 1
ATOM 12804 C C . SER B 1 790 ? 33.681 -97.432 -56.517 1.00 28.42 791 SER B C 1
ATOM 12805 O O . SER B 1 790 ? 33.348 -97.263 -57.692 1.00 28.42 791 SER B O 1
ATOM 12808 N N . LEU B 1 791 ? 34.183 -96.457 -55.759 1.00 28.36 792 LEU B N 1
ATOM 12809 C CA . LEU B 1 791 ? 34.398 -95.105 -56.282 1.00 28.26 792 LEU B CA 1
ATOM 12810 C C . LEU B 1 791 ? 35.507 -95.075 -57.334 1.00 28.21 792 LEU B C 1
ATOM 12811 O O . LEU B 1 791 ? 36.422 -95.901 -57.308 1.00 28.13 792 LEU B O 1
ATOM 12816 N N . VAL B 1 792 ? 35.408 -94.124 -58.260 1.00 28.14 793 VAL B N 1
ATOM 12817 C CA . VAL B 1 792 ? 36.451 -93.899 -59.254 1.00 28.09 793 VAL B CA 1
ATOM 12818 C C . VAL B 1 792 ? 37.599 -93.143 -58.580 1.00 28.08 793 VAL B C 1
ATOM 12819 O O . VAL B 1 792 ? 37.398 -92.035 -58.077 1.00 28.10 793 VAL B O 1
ATOM 12823 N N . PRO B 1 793 ? 38.803 -93.751 -58.555 1.00 28.04 794 PRO B N 1
ATOM 12824 C CA . PRO B 1 793 ? 39.955 -93.187 -57.847 1.00 27.96 794 PRO B CA 1
ATOM 12825 C C . PRO B 1 793 ? 40.403 -91.839 -58.406 1.00 27.91 794 PRO B C 1
ATOM 12826 O O . PRO B 1 793 ? 40.715 -91.730 -59.594 1.00 27.95 794 PRO B O 1
ATOM 12830 N N . GLY B 1 794 ? 40.421 -90.824 -57.545 1.00 27.83 795 GLY B N 1
ATOM 12831 C CA . GLY B 1 794 ? 40.898 -89.493 -57.913 1.00 27.77 795 GLY B CA 1
ATOM 12832 C C . GLY B 1 794 ? 39.830 -88.554 -58.445 1.00 27.78 795 GLY B C 1
ATOM 12833 O O . GLY B 1 794 ? 40.131 -87.628 -59.203 1.00 27.73 795 GLY B O 1
ATOM 12834 N N . VAL B 1 795 ? 38.580 -88.793 -58.053 1.00 27.76 796 VAL B N 1
ATOM 12835 C CA . VAL B 1 795 ? 37.468 -87.931 -58.446 1.00 27.79 796 VAL B CA 1
ATOM 12836 C C . VAL B 1 795 ? 36.613 -87.573 -57.229 1.00 27.83 796 VAL B C 1
ATOM 12837 O O . VAL B 1 795 ? 36.124 -88.457 -56.522 1.00 27.85 796 VAL B O 1
ATOM 12841 N N . ILE B 1 796 ? 36.452 -86.274 -56.987 1.00 27.82 797 ILE B N 1
ATOM 12842 C CA . ILE B 1 796 ? 35.547 -85.788 -55.950 1.00 27.86 797 ILE B CA 1
ATOM 12843 C C . ILE B 1 796 ? 34.356 -85.082 -56.598 1.00 27.93 797 ILE B C 1
ATOM 12844 O O . ILE B 1 796 ? 34.528 -84.124 -57.351 1.00 27.97 797 ILE B O 1
ATOM 12849 N N . VAL B 1 797 ? 33.155 -85.578 -56.312 1.00 28.06 798 VAL B N 1
ATOM 12850 C CA . VAL B 1 797 ? 31.921 -84.967 -56.801 1.00 28.16 798 VAL B CA 1
ATOM 12851 C C . VAL B 1 797 ? 31.148 -84.374 -55.623 1.00 28.33 798 VAL B C 1
ATOM 12852 O O . VAL B 1 797 ? 30.698 -85.100 -54.733 1.00 28.27 798 VAL B O 1
ATOM 12856 N N . MET B 1 798 ? 31.006 -83.051 -55.629 1.00 28.55 799 MET B N 1
ATOM 12857 C CA . MET B 1 798 ? 30.377 -82.324 -54.530 1.00 28.79 799 MET B CA 1
ATOM 12858 C C . MET B 1 798 ? 29.124 -81.580 -54.989 1.00 29.03 799 MET B C 1
ATOM 12859 O O . MET B 1 798 ? 29.193 -80.702 -55.849 1.00 29.06 799 MET B O 1
ATOM 12864 N N . GLY B 1 799 ? 27.986 -81.939 -54.401 1.00 29.35 800 GLY B N 1
ATOM 12865 C CA . GLY B 1 799 ? 26.707 -81.307 -54.715 1.00 29.73 800 GLY B CA 1
ATOM 12866 C C . GLY B 1 799 ? 26.175 -80.456 -53.577 1.00 30.07 800 GLY B C 1
ATOM 12867 O O . GLY B 1 799 ? 26.236 -80.855 -52.413 1.00 30.04 800 GLY B O 1
ATOM 12868 N N . ILE B 1 800 ? 25.666 -79.272 -53.919 1.00 30.42 801 ILE B N 1
ATOM 12869 C CA . ILE B 1 800 ? 25.038 -78.367 -52.951 1.00 30.78 801 ILE B CA 1
ATOM 12870 C C . ILE B 1 800 ? 23.609 -78.054 -53.402 1.00 31.07 801 ILE B C 1
ATOM 12871 O O . ILE B 1 800 ? 23.393 -77.556 -54.509 1.00 31.07 801 ILE B O 1
ATOM 12876 N N . GLU B 1 801 ? 22.643 -78.343 -52.533 1.00 31.48 802 GLU B N 1
ATOM 12877 C CA . GLU B 1 801 ? 21.221 -78.257 -52.876 1.00 31.88 802 GLU B CA 1
ATOM 12878 C C . GLU B 1 801 ? 20.566 -76.965 -52.382 1.00 32.14 802 GLU B C 1
ATOM 12879 O O . GLU B 1 801 ? 20.895 -76.461 -51.308 1.00 32.13 802 GLU B O 1
ATOM 12885 N N . ASP B 1 802 ? 19.645 -76.435 -53.184 1.00 32.52 803 ASP B N 1
ATOM 12886 C CA . ASP B 1 802 ? 18.799 -75.311 -52.781 1.00 32.93 803 ASP B CA 1
ATOM 12887 C C . ASP B 1 802 ? 17.320 -75.688 -52.953 1.00 33.24 803 ASP B C 1
ATOM 12888 O O . ASP B 1 802 ? 17.006 -76.808 -53.368 1.00 33.24 803 ASP B O 1
ATOM 12893 N N . ALA B 1 803 ? 16.423 -74.759 -52.627 1.00 33.64 804 ALA B N 1
ATOM 12894 C CA . ALA B 1 803 ? 14.979 -74.992 -52.710 1.00 34.00 804 ALA B CA 1
ATOM 12895 C C . ALA B 1 803 ? 14.505 -75.222 -54.146 1.00 34.27 804 ALA B C 1
ATOM 12896 O O . ALA B 1 803 ? 14.584 -74.325 -54.991 1.00 34.27 804 ALA B O 1
ATOM 12898 N N . ARG B 1 804 ? 14.021 -76.433 -54.409 1.00 34.66 805 ARG B N 1
ATOM 12899 C CA . ARG B 1 804 ? 13.513 -76.811 -55.730 1.00 35.02 805 ARG B CA 1
ATOM 12900 C C . ARG B 1 804 ? 12.073 -77.316 -55.677 1.00 35.20 805 ARG B C 1
ATOM 12901 O O . ARG B 1 804 ? 11.646 -77.903 -54.679 1.00 35.22 805 ARG B O 1
ATOM 12909 N N . GLY B 1 805 ? 11.334 -77.080 -56.761 1.00 35.42 806 GLY B N 1
ATOM 12910 C CA . GLY B 1 805 ? 9.949 -77.534 -56.884 1.00 35.59 806 GLY B CA 1
ATOM 12911 C C . GLY B 1 805 ? 8.964 -76.705 -56.082 1.00 35.74 806 GLY B C 1
ATOM 12912 O O . GLY B 1 805 ? 9.164 -75.502 -55.885 1.00 35.72 806 GLY B O 1
ATOM 12913 N N . GLU B 1 806 ? 7.897 -77.357 -55.624 1.00 35.89 807 GLU B N 1
ATOM 12914 C CA . GLU B 1 806 ? 6.846 -76.703 -54.843 1.00 36.06 807 GLU B CA 1
ATOM 12915 C C . GLU B 1 806 ? 6.814 -77.221 -53.408 1.00 36.16 807 GLU B C 1
ATOM 12916 O O . GLU B 1 806 ? 6.991 -78.421 -53.169 1.00 36.16 807 GLU B O 1
ATOM 12917 N N . SER B 1 807 ? 6.578 -76.304 -52.467 1.00 36.23 808 SER B N 1
ATOM 12918 C CA . SER B 1 807 ? 6.568 -76.594 -51.023 1.00 36.28 808 SER B CA 1
ATOM 12919 C C . SER B 1 807 ? 7.850 -77.301 -50.548 1.00 36.23 808 SER B C 1
ATOM 12920 O O . SER B 1 807 ? 7.818 -78.488 -50.207 1.00 36.26 808 SER B O 1
ATOM 12923 N N . PRO B 1 808 ? 8.982 -76.567 -50.518 1.00 36.17 809 PRO B N 1
ATOM 12924 C CA . PRO B 1 808 ? 10.281 -77.176 -50.219 1.00 36.08 809 PRO B CA 1
ATOM 12925 C C . PRO B 1 808 ? 10.518 -77.415 -48.725 1.00 35.97 809 PRO B C 1
ATOM 12926 O O . PRO B 1 808 ? 9.788 -76.881 -47.884 1.00 35.96 809 PRO B O 1
ATOM 12930 N N . GLU B 1 809 ? 11.537 -78.213 -48.413 1.00 35.81 810 GLU B N 1
ATOM 12931 C CA . GLU B 1 809 ? 11.906 -78.510 -47.030 1.00 35.58 810 GLU B CA 1
ATOM 12932 C C . GLU B 1 809 ? 13.066 -77.642 -46.540 1.00 35.42 810 GLU B C 1
ATOM 12933 O O . GLU B 1 809 ? 13.684 -77.945 -45.516 1.00 35.39 810 GLU B O 1
ATOM 12934 N N . MET B 1 810 ? 13.352 -76.566 -47.275 1.00 35.23 811 MET B N 1
ATOM 12935 C CA . MET B 1 810 ? 14.433 -75.638 -46.933 1.00 35.02 811 MET B CA 1
ATOM 12936 C C . MET B 1 810 ? 14.166 -74.223 -47.452 1.00 34.85 811 MET B C 1
ATOM 12937 O O . MET B 1 810 ? 13.323 -74.019 -48.329 1.00 34.86 811 MET B O 1
ATOM 12942 N N . ALA B 1 811 ? 14.895 -73.254 -46.900 1.00 34.62 812 ALA B N 1
ATOM 12943 C CA . ALA B 1 811 ? 14.807 -71.861 -47.332 1.00 34.36 812 ALA B CA 1
ATOM 12944 C C . ALA B 1 811 ? 15.539 -71.648 -48.656 1.00 34.17 812 ALA B C 1
ATOM 12945 O O . ALA B 1 811 ? 16.526 -72.327 -48.944 1.00 34.12 812 ALA B O 1
ATOM 12947 N N . GLN B 1 812 ? 15.046 -70.708 -49.458 1.00 33.97 813 GLN B N 1
ATOM 12948 C CA . GLN B 1 812 ? 15.682 -70.365 -50.726 1.00 33.74 813 GLN B CA 1
ATOM 12949 C C . GLN B 1 812 ? 16.741 -69.284 -50.506 1.00 33.57 813 GLN B C 1
ATOM 12950 O O . GLN B 1 812 ? 16.422 -68.158 -50.113 1.00 33.47 813 GLN B O 1
ATOM 12956 N N . LEU B 1 813 ? 17.999 -69.640 -50.754 1.00 33.37 814 LEU B N 1
ATOM 12957 C CA . LEU B 1 813 ? 19.118 -68.719 -50.557 1.00 33.21 814 LEU B CA 1
ATOM 12958 C C . LEU B 1 813 ? 19.594 -68.097 -51.868 1.00 33.08 814 LEU B C 1
ATOM 12959 O O . LEU B 1 813 ? 19.871 -66.896 -51.927 1.00 33.03 814 LEU B O 1
ATOM 12964 N N . ASP B 1 814 ? 19.686 -68.919 -52.911 1.00 32.94 815 ASP B N 1
ATOM 12965 C CA . ASP B 1 814 ? 20.155 -68.471 -54.219 1.00 32.81 815 ASP B CA 1
ATOM 12966 C C . ASP B 1 814 ? 18.973 -68.147 -55.127 1.00 32.65 815 ASP B C 1
ATOM 12967 O O . ASP B 1 814 ? 18.116 -69.000 -55.377 1.00 32.62 815 ASP B O 1
ATOM 12972 N N . THR B 1 815 ? 18.938 -66.909 -55.612 1.00 32.45 816 THR B N 1
ATOM 12973 C CA . THR B 1 815 ? 17.870 -66.444 -56.497 1.00 32.26 816 THR B CA 1
ATOM 12974 C C . THR B 1 815 ? 18.102 -66.864 -57.951 1.00 32.13 816 THR B C 1
ATOM 12975 O O . THR B 1 815 ? 17.186 -66.800 -58.775 1.00 32.09 816 THR B O 1
ATOM 12979 N N . ASN B 1 816 ? 19.325 -67.300 -58.253 1.00 31.94 817 ASN B N 1
ATOM 12980 C CA . ASN B 1 816 ? 19.709 -67.671 -59.615 1.00 31.81 817 ASN B CA 1
ATOM 12981 C C . ASN B 1 816 ? 19.775 -69.178 -59.852 1.00 31.70 817 ASN B C 1
ATOM 12982 O O . ASN B 1 816 ? 19.288 -69.671 -60.871 1.00 31.68 817 ASN B O 1
ATOM 12987 N N . PHE B 1 817 ? 20.378 -69.903 -58.912 1.00 31.60 818 PHE B N 1
ATOM 12988 C CA . PHE B 1 817 ? 20.555 -71.348 -59.053 1.00 31.53 818 PHE B CA 1
ATOM 12989 C C . PHE B 1 817 ? 19.718 -72.144 -58.053 1.00 31.52 818 PHE B C 1
ATOM 12990 O O . PHE B 1 817 ? 19.244 -71.602 -57.053 1.00 31.50 818 PHE B O 1
ATOM 12998 N N . SER B 1 818 ? 19.540 -73.431 -58.342 1.00 31.54 819 SER B N 1
ATOM 12999 C CA . SER B 1 818 ? 18.801 -74.338 -57.468 1.00 31.61 819 SER B CA 1
ATOM 13000 C C . SER B 1 818 ? 19.655 -75.532 -57.042 1.00 31.63 819 SER B C 1
ATOM 13001 O O . SER B 1 818 ? 19.324 -76.228 -56.078 1.00 31.68 819 SER B O 1
ATOM 13004 N N . TYR B 1 819 ? 20.746 -75.764 -57.770 1.00 31.64 820 TYR B N 1
ATOM 13005 C CA . TYR B 1 819 ? 21.671 -76.859 -57.482 1.00 31.64 820 TYR B CA 1
ATOM 13006 C C . TYR B 1 819 ? 23.052 -76.554 -58.055 1.00 31.62 820 TYR B C 1
ATOM 13007 O O . TYR B 1 819 ? 23.170 -75.977 -59.138 1.00 31.63 820 TYR B O 1
ATOM 13016 N N . VAL B 1 820 ? 24.091 -76.942 -57.318 1.00 31.61 821 VAL B N 1
ATOM 13017 C CA . VAL B 1 820 ? 25.476 -76.764 -57.758 1.00 31.57 821 VAL B CA 1
ATOM 13018 C C . VAL B 1 820 ? 26.244 -78.077 -57.612 1.00 31.53 821 VAL B C 1
ATOM 13019 O O . VAL B 1 820 ? 26.331 -78.631 -56.515 1.00 31.56 821 VAL B O 1
ATOM 13023 N N . VAL B 1 821 ? 26.788 -78.573 -58.721 1.00 31.47 822 VAL B N 1
ATOM 13024 C CA . VAL B 1 821 ? 27.613 -79.782 -58.706 1.00 31.42 822 VAL B CA 1
ATOM 13025 C C . VAL B 1 821 ? 29.035 -79.470 -59.173 1.00 31.44 822 VAL B C 1
ATOM 13026 O O . VAL B 1 821 ? 29.260 -79.112 -60.334 1.00 31.38 822 VAL B O 1
ATOM 13030 N N . THR B 1 822 ? 29.983 -79.607 -58.250 1.00 31.43 823 THR B N 1
ATOM 13031 C CA . THR B 1 822 ? 31.391 -79.353 -58.531 1.00 31.48 823 THR B CA 1
ATOM 13032 C C . THR B 1 822 ? 32.169 -80.666 -58.576 1.00 31.46 823 THR B C 1
ATOM 13033 O O . THR B 1 822 ? 32.145 -81.447 -57.620 1.00 31.49 823 THR B O 1
ATOM 13037 N N . VAL B 1 823 ? 32.847 -80.902 -59.697 1.00 31.41 824 VAL B N 1
ATOM 13038 C CA . VAL B 1 823 ? 33.632 -82.117 -59.893 1.00 31.39 824 VAL B CA 1
ATOM 13039 C C . VAL B 1 823 ? 35.127 -81.792 -59.932 1.00 31.42 824 VAL B C 1
ATOM 13040 O O . VAL B 1 823 ? 35.564 -80.915 -60.684 1.00 31.37 824 VAL B O 1
ATOM 13044 N N . PHE B 1 824 ? 35.896 -82.497 -59.106 1.00 31.48 825 PHE B N 1
ATOM 13045 C CA . PHE B 1 824 ? 37.351 -82.372 -59.089 1.00 31.60 825 PHE B CA 1
ATOM 13046 C C . PHE B 1 824 ? 37.984 -83.632 -59.669 1.00 31.74 825 PHE B C 1
ATOM 13047 O O . PHE B 1 824 ? 37.760 -84.736 -59.169 1.00 31.78 825 PHE B O 1
ATOM 13055 N N . ASN B 1 825 ? 38.769 -83.462 -60.727 1.00 31.94 826 ASN B N 1
ATOM 13056 C CA . ASN B 1 825 ? 39.412 -84.587 -61.399 1.00 32.17 826 ASN B CA 1
ATOM 13057 C C . ASN B 1 825 ? 40.930 -84.432 -61.438 1.00 32.36 826 ASN B C 1
ATOM 13058 O O . ASN B 1 825 ? 41.459 -83.637 -62.215 1.00 32.32 826 ASN B O 1
ATOM 13063 N N . VAL B 1 826 ? 41.621 -85.191 -60.590 1.00 32.70 827 VAL B N 1
ATOM 13064 C CA . VAL B 1 826 ? 43.087 -85.140 -60.526 1.00 33.09 827 VAL B CA 1
ATOM 13065 C C . VAL B 1 826 ? 43.752 -86.170 -61.447 1.00 33.39 827 VAL B C 1
ATOM 13066 O O . VAL B 1 826 ? 44.977 -86.194 -61.581 1.00 33.41 827 VAL B O 1
ATOM 13070 N N . CYS B 1 827 ? 42.931 -87.010 -62.077 1.00 33.82 828 CYS B N 1
ATOM 13071 C CA . CYS B 1 827 ? 43.397 -87.980 -63.068 1.00 34.24 828 CYS B CA 1
ATOM 13072 C C . CYS B 1 827 ? 43.933 -87.263 -64.304 1.00 34.54 828 CYS B C 1
ATOM 13073 O O . CYS B 1 827 ? 43.426 -86.197 -64.664 1.00 34.63 828 CYS B O 1
ATOM 13076 N N . PRO B 1 828 ? 44.959 -87.841 -64.959 1.00 34.85 829 PRO B N 1
ATOM 13077 C CA . PRO B 1 828 ? 45.446 -87.286 -66.225 1.00 35.13 829 PRO B CA 1
ATOM 13078 C C . PRO B 1 828 ? 44.444 -87.504 -67.358 1.00 35.44 829 PRO B C 1
ATOM 13079 O O . PRO B 1 828 ? 44.388 -86.706 -68.296 1.00 35.52 829 PRO B O 1
ATOM 13083 N N . HIS B 1 829 ? 43.659 -88.574 -67.252 1.00 35.77 830 HIS B N 1
ATOM 13084 C CA . HIS B 1 829 ? 42.713 -88.976 -68.292 1.00 36.10 830 HIS B CA 1
ATOM 13085 C C . HIS B 1 829 ? 41.298 -88.437 -68.060 1.00 36.22 830 HIS B C 1
ATOM 13086 O O . HIS B 1 829 ? 40.954 -88.013 -66.953 1.00 36.28 830 HIS B O 1
ATOM 13093 N N . GLU B 1 830 ? 40.489 -88.457 -69.118 1.00 36.39 831 GLU B N 1
ATOM 13094 C CA . GLU B 1 830 ? 39.088 -88.041 -69.060 1.00 36.53 831 GLU B CA 1
ATOM 13095 C C . GLU B 1 830 ? 38.237 -89.096 -68.356 1.00 36.56 831 GLU B C 1
ATOM 13096 O O . GLU B 1 830 ? 38.449 -90.297 -68.538 1.00 36.55 831 GLU B O 1
ATOM 13102 N N . VAL B 1 831 ? 37.277 -88.641 -67.554 1.00 36.68 832 VAL B N 1
ATOM 13103 C CA . VAL B 1 831 ? 36.351 -89.541 -66.861 1.00 36.81 832 VAL B CA 1
ATOM 13104 C C . VAL B 1 831 ? 34.888 -89.219 -67.163 1.00 36.94 832 VAL B C 1
ATOM 13105 O O . VAL B 1 831 ? 34.529 -88.061 -67.396 1.00 36.95 832 VAL B O 1
ATOM 13109 N N . SER B 1 832 ? 34.057 -90.259 -67.167 1.00 37.10 833 SER B N 1
ATOM 13110 C CA . SER B 1 832 ? 32.606 -90.110 -67.264 1.00 37.24 833 SER B CA 1
ATOM 13111 C C . SER B 1 832 ? 31.931 -90.887 -66.140 1.00 37.35 833 SER B C 1
ATOM 13112 O O . SER B 1 832 ? 32.205 -92.074 -65.943 1.00 37.41 833 SER B O 1
ATOM 13115 N N . MET B 1 833 ? 31.054 -90.208 -65.404 1.00 37.48 834 MET B N 1
ATOM 13116 C CA . MET B 1 833 ? 30.396 -90.799 -64.240 1.00 37.61 834 MET B CA 1
ATOM 13117 C C . MET B 1 833 ? 28.874 -90.791 -64.340 1.00 37.59 834 MET B C 1
ATOM 13118 O O . MET B 1 833 ? 28.264 -89.746 -64.574 1.00 37.59 834 MET B O 1
ATOM 13123 N N . ASP B 1 834 ? 28.274 -91.966 -64.157 1.00 37.56 835 ASP B N 1
ATOM 13124 C CA . ASP B 1 834 ? 26.823 -92.098 -64.067 1.00 37.50 835 ASP B CA 1
ATOM 13125 C C . ASP B 1 834 ? 26.383 -91.952 -62.617 1.00 37.47 835 ASP B C 1
ATOM 13126 O O . ASP B 1 834 ? 26.645 -92.828 -61.788 1.00 37.45 835 ASP B O 1
ATOM 13131 N N . ILE B 1 835 ? 25.727 -90.835 -62.316 1.00 37.43 836 ILE B N 1
ATOM 13132 C CA . ILE B 1 835 ? 25.199 -90.585 -60.977 1.00 37.41 836 ILE B CA 1
ATOM 13133 C C . ILE B 1 835 ? 23.667 -90.588 -61.026 1.00 37.38 836 ILE B C 1
ATOM 13134 O O . ILE B 1 835 ? 23.058 -89.605 -61.456 1.00 37.42 836 ILE B O 1
ATOM 13139 N N . PRO B 1 836 ? 23.043 -91.705 -60.598 1.00 37.35 837 PRO B N 1
ATOM 13140 C CA . PRO B 1 836 ? 21.585 -91.880 -60.628 1.00 37.33 837 PRO B CA 1
ATOM 13141 C C . PRO B 1 836 ? 20.822 -90.865 -59.773 1.00 37.28 837 PRO B C 1
ATOM 13142 O O . PRO B 1 836 ? 19.677 -90.531 -60.089 1.00 37.31 837 PRO B O 1
ATOM 13146 N N . ALA B 1 837 ? 21.458 -90.384 -58.706 1.00 37.18 838 ALA B N 1
ATOM 13147 C CA . ALA B 1 837 ? 20.861 -89.387 -57.815 1.00 37.03 838 ALA B CA 1
ATOM 13148 C C . ALA B 1 837 ? 20.781 -88.002 -58.461 1.00 36.94 838 ALA B C 1
ATOM 13149 O O . ALA B 1 837 ? 19.970 -87.167 -58.051 1.00 36.94 838 ALA B O 1
ATOM 13151 N N . LEU B 1 838 ? 21.624 -87.769 -59.466 1.00 36.80 839 LEU B N 1
ATOM 13152 C CA . LEU B 1 838 ? 21.660 -86.493 -60.187 1.00 36.68 839 LEU B CA 1
ATOM 13153 C C . LEU B 1 838 ? 21.062 -86.596 -61.594 1.00 36.58 839 LEU B C 1
ATOM 13154 O O . LEU B 1 838 ? 21.178 -85.664 -62.397 1.00 36.54 839 LEU B O 1
ATOM 13159 N N . ALA B 1 839 ? 20.424 -87.729 -61.881 1.00 36.45 840 ALA B N 1
ATOM 13160 C CA . ALA B 1 839 ? 19.775 -87.960 -63.169 1.00 36.32 840 ALA B CA 1
ATOM 13161 C C . ALA B 1 839 ? 18.469 -87.175 -63.282 1.00 36.23 840 ALA B C 1
ATOM 13162 O O . ALA B 1 839 ? 17.884 -86.784 -62.267 1.00 36.22 840 ALA B O 1
ATOM 13164 N N . SER B 1 840 ? 18.031 -86.950 -64.522 1.00 36.07 841 SER B N 1
ATOM 13165 C CA . SER B 1 840 ? 16.790 -86.222 -64.832 1.00 35.92 841 SER B CA 1
ATOM 13166 C C . SER B 1 840 ? 16.765 -84.803 -64.248 1.00 35.80 841 SER B C 1
ATOM 13167 O O . SER B 1 840 ? 15.755 -84.361 -63.693 1.00 35.81 841 SER B O 1
ATOM 13170 N N . MET B 1 841 ? 17.888 -84.102 -64.382 1.00 35.63 842 MET B N 1
ATOM 13171 C CA . MET B 1 841 ? 18.020 -82.728 -63.899 1.00 35.48 842 MET B CA 1
ATOM 13172 C C . MET B 1 841 ? 18.597 -81.830 -64.991 1.00 35.35 842 MET B C 1
ATOM 13173 O O . MET B 1 841 ? 19.246 -82.314 -65.920 1.00 35.37 842 MET B O 1
ATOM 13178 N N . GLY B 1 842 ? 18.354 -80.527 -64.875 1.00 35.19 843 GLY B N 1
ATOM 13179 C CA . GLY B 1 842 ? 18.760 -79.568 -65.902 1.00 34.98 843 GLY B CA 1
ATOM 13180 C C . GLY B 1 842 ? 20.076 -78.873 -65.615 1.00 34.82 843 GLY B C 1
ATOM 13181 O O . GLY B 1 842 ? 20.103 -77.667 -65.358 1.00 34.86 843 GLY B O 1
ATOM 13182 N N . PHE B 1 843 ? 21.168 -79.633 -65.668 1.00 34.58 844 PHE B N 1
ATOM 13183 C CA . PHE B 1 843 ? 22.501 -79.093 -65.406 1.00 34.34 844 PHE B CA 1
ATOM 13184 C C . PHE B 1 843 ? 23.165 -78.535 -66.658 1.00 34.26 844 PHE B C 1
ATOM 13185 O O . PHE B 1 843 ? 23.015 -79.080 -67.752 1.00 34.29 844 PHE B O 1
ATOM 13193 N N . GLU B 1 844 ? 23.893 -77.437 -66.475 1.00 34.14 845 GLU B N 1
ATOM 13194 C CA . GLU B 1 844 ? 24.740 -76.862 -67.520 1.00 34.04 845 GLU B CA 1
ATOM 13195 C C . GLU B 1 844 ? 25.999 -76.263 -66.890 1.00 33.87 845 GLU B C 1
ATOM 13196 O O . GLU B 1 844 ? 26.014 -75.959 -65.694 1.00 33.82 845 GLU B O 1
ATOM 13202 N N . LEU B 1 845 ? 27.048 -76.108 -67.695 1.00 33.69 846 LEU B N 1
ATOM 13203 C CA . LEU B 1 845 ? 28.314 -75.543 -67.228 1.00 33.54 846 LEU B CA 1
ATOM 13204 C C . LEU B 1 845 ? 28.148 -74.084 -66.799 1.00 33.47 846 LEU B C 1
ATOM 13205 O O . LEU B 1 845 ? 27.361 -73.341 -67.392 1.00 33.43 846 LEU B O 1
ATOM 13210 N N . HIS B 1 846 ? 28.886 -73.694 -65.760 1.00 33.39 847 HIS B N 1
ATOM 13211 C CA . HIS B 1 846 ? 28.852 -72.331 -65.226 1.00 33.30 847 HIS B CA 1
ATOM 13212 C C . HIS B 1 846 ? 29.249 -71.319 -66.304 1.00 33.32 847 HIS B C 1
ATOM 13213 O O . HIS B 1 846 ? 30.235 -71.535 -67.011 1.00 33.27 847 HIS B O 1
ATOM 13220 N N . PRO B 1 847 ? 28.474 -70.221 -66.439 1.00 33.40 848 PRO B N 1
ATOM 13221 C CA . PRO B 1 847 ? 28.693 -69.177 -67.449 1.00 33.49 848 PRO B CA 1
ATOM 13222 C C . PRO B 1 847 ? 30.143 -68.702 -67.565 1.00 33.58 848 PRO B C 1
ATOM 13223 O O . PRO B 1 847 ? 30.628 -68.480 -68.678 1.00 33.63 848 PRO B O 1
ATOM 13227 N N . VAL B 1 848 ? 30.819 -68.552 -66.427 1.00 33.66 849 VAL B N 1
ATOM 13228 C CA . VAL B 1 848 ? 32.218 -68.118 -66.391 1.00 33.77 849 VAL B CA 1
ATOM 13229 C C . VAL B 1 848 ? 33.147 -69.165 -67.020 1.00 33.90 849 VAL B C 1
ATOM 13230 O O . VAL B 1 848 ? 34.096 -68.815 -67.726 1.00 33.84 849 VAL B O 1
ATOM 13234 N N . GLN B 1 849 ? 32.855 -70.441 -66.776 1.00 34.14 850 GLN B N 1
ATOM 13235 C CA . GLN B 1 849 ? 33.640 -71.545 -67.339 1.00 34.46 850 GLN B CA 1
ATOM 13236 C C . GLN B 1 849 ? 33.380 -71.776 -68.834 1.00 34.73 850 GLN B C 1
ATOM 13237 O O . GLN B 1 849 ? 34.207 -72.377 -69.523 1.00 34.74 850 GLN B O 1
ATOM 13243 N N . VAL B 1 850 ? 32.236 -71.302 -69.324 1.00 35.06 851 VAL B N 1
ATOM 13244 C CA . VAL B 1 850 ? 31.908 -71.375 -70.752 1.00 35.37 851 VAL B CA 1
ATOM 13245 C C . VAL B 1 850 ? 32.731 -70.349 -71.542 1.00 35.62 851 VAL B C 1
ATOM 13246 O O . VAL B 1 850 ? 33.235 -70.651 -72.627 1.00 35.65 851 VAL B O 1
ATOM 13250 N N . ASN B 1 851 ? 32.870 -69.147 -70.983 1.00 35.92 852 ASN B N 1
ATOM 13251 C CA . ASN B 1 851 ? 33.677 -68.086 -71.589 1.00 36.24 852 ASN B CA 1
ATOM 13252 C C . ASN B 1 851 ? 35.129 -68.064 -71.099 1.00 36.41 852 ASN B C 1
ATOM 13253 O O . ASN B 1 851 ? 35.830 -67.059 -71.254 1.00 36.46 852 ASN B O 1
ATOM 13258 N N . SER B 1 852 ? 35.574 -69.178 -70.519 1.00 36.66 853 SER B N 1
ATOM 13259 C CA . SER B 1 852 ? 36.930 -69.298 -69.982 1.00 36.90 853 SER B CA 1
ATOM 13260 C C . SER B 1 852 ? 37.975 -69.370 -71.094 1.00 37.11 853 SER B C 1
ATOM 13261 O O . SER B 1 852 ? 37.725 -69.948 -72.157 1.00 37.14 853 SER B O 1
ATOM 13264 N N . SER B 1 853 ? 39.141 -68.781 -70.834 1.00 37.31 854 SER B N 1
ATOM 13265 C CA . SER B 1 853 ? 40.256 -68.786 -71.786 1.00 37.49 854 SER B CA 1
ATOM 13266 C C . SER B 1 853 ? 40.926 -70.159 -71.890 1.00 37.59 854 SER B C 1
ATOM 13267 O O . SER B 1 853 ? 41.625 -70.442 -72.866 1.00 37.66 854 SER B O 1
ATOM 13270 N N . ASP B 1 854 ? 40.714 -71.001 -70.879 1.00 37.72 855 ASP B N 1
ATOM 13271 C CA . ASP B 1 854 ? 41.126 -72.401 -70.933 1.00 37.86 855 ASP B CA 1
ATOM 13272 C C . ASP B 1 854 ? 40.141 -73.173 -71.810 1.00 37.93 855 ASP B C 1
ATOM 13273 O O . ASP B 1 854 ? 38.926 -73.086 -71.616 1.00 37.95 855 ASP B O 1
ATOM 13278 N N . THR B 1 855 ? 40.671 -73.921 -72.775 1.00 38.00 856 THR B N 1
ATOM 13279 C CA . THR B 1 855 ? 39.840 -74.617 -73.761 1.00 38.04 856 THR B CA 1
ATOM 13280 C C . THR B 1 855 ? 39.310 -75.966 -73.270 1.00 38.05 856 THR B C 1
ATOM 13281 O O . THR B 1 855 ? 38.281 -76.441 -73.755 1.00 38.13 856 THR B O 1
ATOM 13285 N N . LEU B 1 856 ? 40.006 -76.574 -72.311 1.00 38.03 857 LEU B N 1
ATOM 13286 C CA . LEU B 1 856 ? 39.626 -77.893 -71.798 1.00 38.05 857 LEU B CA 1
ATOM 13287 C C . LEU B 1 856 ? 38.360 -77.881 -70.940 1.00 38.13 857 LEU B C 1
ATOM 13288 O O . LEU B 1 856 ? 37.583 -78.837 -70.968 1.00 38.17 857 LEU B O 1
ATOM 13293 N N . VAL B 1 857 ? 38.158 -76.801 -70.186 1.00 38.17 858 VAL B N 1
ATOM 13294 C CA . VAL B 1 857 ? 37.012 -76.672 -69.275 1.00 38.21 858 VAL B CA 1
ATOM 13295 C C . VAL B 1 857 ? 35.682 -76.570 -70.033 1.00 38.26 858 VAL B C 1
ATOM 13296 O O . VAL B 1 857 ? 34.646 -77.029 -69.549 1.00 38.24 858 VAL B O 1
ATOM 13300 N N . ARG B 1 858 ? 35.729 -75.977 -71.224 1.00 38.34 859 ARG B N 1
ATOM 13301 C CA . ARG B 1 858 ? 34.544 -75.783 -72.063 1.00 38.41 859 ARG B CA 1
ATOM 13302 C C . ARG B 1 858 ? 34.031 -77.095 -72.666 1.00 38.49 859 ARG B C 1
ATOM 13303 O O . ARG B 1 858 ? 32.867 -77.189 -73.061 1.00 38.49 859 ARG B O 1
ATOM 13311 N N . LYS B 1 859 ? 34.904 -78.100 -72.718 1.00 38.59 860 LYS B N 1
ATOM 13312 C CA . LYS B 1 859 ? 34.563 -79.419 -73.257 1.00 38.72 860 LYS B CA 1
ATOM 13313 C C . LYS B 1 859 ? 33.770 -80.284 -72.273 1.00 38.83 860 LYS B C 1
ATOM 13314 O O . LYS B 1 859 ? 33.317 -81.376 -72.629 1.00 38.87 860 LYS B O 1
ATOM 13318 N N . SER B 1 860 ? 33.612 -79.796 -71.042 1.00 38.93 861 SER B N 1
ATOM 13319 C CA . SER B 1 860 ? 32.875 -80.510 -69.996 1.00 39.01 861 SER B CA 1
ATOM 13320 C C . SER B 1 860 ? 31.407 -80.685 -70.379 1.00 39.11 861 SER B C 1
ATOM 13321 O O . SER B 1 860 ? 30.721 -79.713 -70.702 1.00 39.11 861 SER B O 1
ATOM 13324 N N . ALA B 1 861 ? 30.937 -81.930 -70.342 1.00 39.26 862 ALA B N 1
ATOM 13325 C CA . ALA B 1 861 ? 29.598 -82.264 -70.826 1.00 39.44 862 ALA B CA 1
ATOM 13326 C C . ALA B 1 861 ? 28.736 -82.991 -69.796 1.00 39.58 862 ALA B C 1
ATOM 13327 O O . ALA B 1 861 ? 29.244 -83.726 -68.945 1.00 39.55 862 ALA B O 1
ATOM 13329 N N . TYR B 1 862 ? 27.426 -82.771 -69.895 1.00 39.77 863 TYR B N 1
ATOM 13330 C CA . TYR B 1 862 ? 26.436 -83.432 -69.050 1.00 39.91 863 TYR B CA 1
ATOM 13331 C C . TYR B 1 862 ? 25.351 -84.083 -69.910 1.00 40.05 863 TYR B C 1
ATOM 13332 O O . TYR B 1 862 ? 24.988 -83.560 -70.968 1.00 40.04 863 TYR B O 1
ATOM 13341 N N . GLU B 1 863 ? 24.849 -85.227 -69.450 1.00 40.21 864 GLU B N 1
ATOM 13342 C CA . GLU B 1 863 ? 23.716 -85.902 -70.083 1.00 40.40 864 GLU B CA 1
ATOM 13343 C C . GLU B 1 863 ? 22.684 -86.299 -69.027 1.00 40.45 864 GLU B C 1
ATOM 13344 O O . GLU B 1 863 ? 22.993 -87.038 -68.087 1.00 40.50 864 GLU B O 1
ATOM 13350 N N . ALA B 1 864 ? 21.461 -85.799 -69.194 1.00 40.50 865 ALA B N 1
ATOM 13351 C CA . ALA B 1 864 ? 20.388 -85.984 -68.213 1.00 40.56 865 ALA B CA 1
ATOM 13352 C C . ALA B 1 864 ? 19.810 -87.399 -68.184 1.00 40.60 865 ALA B C 1
ATOM 13353 O O . ALA B 1 864 ? 19.253 -87.823 -67.168 1.00 40.59 865 ALA B O 1
ATOM 13355 N N . ALA B 1 865 ? 19.954 -88.118 -69.296 1.00 40.68 866 ALA B N 1
ATOM 13356 C CA . ALA B 1 865 ? 19.371 -89.453 -69.469 1.00 40.73 866 ALA B CA 1
ATOM 13357 C C . ALA B 1 865 ? 19.853 -90.480 -68.442 1.00 40.75 866 ALA B C 1
ATOM 13358 O O . ALA B 1 865 ? 19.067 -91.303 -67.967 1.00 40.78 866 ALA B O 1
ATOM 13360 N N . THR B 1 866 ? 21.140 -90.422 -68.107 1.00 40.76 867 THR B N 1
ATOM 13361 C CA . THR B 1 866 ? 21.758 -91.377 -67.183 1.00 40.72 867 THR B CA 1
ATOM 13362 C C . THR B 1 866 ? 22.430 -90.693 -65.987 1.00 40.67 867 THR B C 1
ATOM 13363 O O . THR B 1 866 ? 22.862 -91.359 -65.040 1.00 40.64 867 THR B O 1
ATOM 13367 N N . GLY B 1 867 ? 22.503 -89.364 -66.034 1.00 40.59 868 GLY B N 1
ATOM 13368 C CA . GLY B 1 867 ? 23.218 -88.586 -65.025 1.00 40.48 868 GLY B CA 1
ATOM 13369 C C . GLY B 1 867 ? 24.710 -88.586 -65.300 1.00 40.40 868 GLY B C 1
ATOM 13370 O O . GLY B 1 867 ? 25.521 -88.657 -64.375 1.00 40.37 868 GLY B O 1
ATOM 13371 N N . ARG B 1 868 ? 25.059 -88.506 -66.583 1.00 40.30 869 ARG B N 1
ATOM 13372 C CA . ARG B 1 868 ? 26.446 -88.561 -67.037 1.00 40.18 869 ARG B CA 1
ATOM 13373 C C . ARG B 1 868 ? 27.172 -87.251 -66.752 1.00 40.07 869 ARG B C 1
ATOM 13374 O O . ARG B 1 868 ? 26.640 -86.170 -67.008 1.00 40.07 869 ARG B O 1
ATOM 13382 N N . PHE B 1 869 ? 28.386 -87.359 -66.218 1.00 39.93 870 PHE B N 1
ATOM 13383 C CA . PHE B 1 869 ? 29.240 -86.197 -65.984 1.00 39.78 870 PHE B CA 1
ATOM 13384 C C . PHE B 1 869 ? 30.609 -86.395 -66.628 1.00 39.71 870 PHE B C 1
ATOM 13385 O O . PHE B 1 869 ? 31.432 -87.174 -66.140 1.00 39.70 870 PHE B O 1
ATOM 13393 N N . THR B 1 870 ? 30.836 -85.689 -67.733 1.00 39.61 871 THR B N 1
ATOM 13394 C CA . THR B 1 870 ? 32.091 -85.773 -68.474 1.00 39.53 871 THR B CA 1
ATOM 13395 C C . THR B 1 870 ? 33.021 -84.626 -68.087 1.00 39.42 871 THR B C 1
ATOM 13396 O O . THR B 1 870 ? 32.703 -83.453 -68.300 1.00 39.36 871 THR B O 1
ATOM 13400 N N . VAL B 1 871 ? 34.164 -84.983 -67.508 1.00 39.33 872 VAL B N 1
ATOM 13401 C CA . VAL B 1 871 ? 35.164 -84.011 -67.071 1.00 39.25 872 VAL B CA 1
ATOM 13402 C C . VAL B 1 871 ? 36.545 -84.422 -67.592 1.00 39.19 872 VAL B C 1
ATOM 13403 O O . VAL B 1 871 ? 36.982 -85.553 -67.358 1.00 39.20 872 VAL B O 1
ATOM 13407 N N . PRO B 1 872 ? 37.228 -83.510 -68.314 1.00 39.12 873 PRO B N 1
ATOM 13408 C CA . PRO B 1 872 ? 38.580 -83.752 -68.829 1.00 39.04 873 PRO B CA 1
ATOM 13409 C C . PRO B 1 872 ? 39.621 -83.908 -67.719 1.00 38.96 873 PRO B C 1
ATOM 13410 O O . PRO B 1 872 ? 39.346 -83.591 -66.559 1.00 39.01 873 PRO B O 1
ATOM 13414 N N . GLY B 1 873 ? 40.806 -84.392 -68.084 1.00 38.83 874 GLY B N 1
ATOM 13415 C CA . GLY B 1 873 ? 41.880 -84.637 -67.124 1.00 38.65 874 GLY B CA 1
ATOM 13416 C C . GLY B 1 873 ? 42.473 -83.373 -66.530 1.00 38.54 874 GLY B C 1
ATOM 13417 O O . GLY B 1 873 ? 42.613 -82.360 -67.221 1.00 38.53 874 GLY B O 1
ATOM 13418 N N . ARG B 1 874 ? 42.819 -83.447 -65.244 1.00 38.41 875 ARG B N 1
ATOM 13419 C CA . ARG B 1 874 ? 43.437 -82.342 -64.492 1.00 38.28 875 ARG B CA 1
ATOM 13420 C C . ARG B 1 874 ? 42.596 -81.061 -64.535 1.00 38.24 875 ARG B C 1
ATOM 13421 O O . ARG B 1 874 ? 43.113 -79.967 -64.779 1.00 38.26 875 ARG B O 1
ATOM 13429 N N . THR B 1 875 ? 41.297 -81.210 -64.281 1.00 38.20 876 THR B N 1
ATOM 13430 C CA . THR B 1 875 ? 40.336 -80.122 -64.463 1.00 38.16 876 THR B CA 1
ATOM 13431 C C . THR B 1 875 ? 39.330 -80.035 -63.312 1.00 38.10 876 THR B C 1
ATOM 13432 O O . THR B 1 875 ? 38.999 -81.042 -62.683 1.00 38.05 876 THR B O 1
ATOM 13436 N N . VAL B 1 876 ? 38.867 -78.816 -63.041 1.00 38.08 877 VAL B N 1
ATOM 13437 C CA . VAL B 1 876 ? 37.752 -78.580 -62.127 1.00 38.11 877 VAL B CA 1
ATOM 13438 C C . VAL B 1 876 ? 36.530 -78.111 -62.925 1.00 38.13 877 VAL B C 1
ATOM 13439 O O . VAL B 1 876 ? 36.603 -77.130 -63.669 1.00 38.13 877 VAL B O 1
ATOM 13443 N N . SER B 1 877 ? 35.419 -78.829 -62.780 1.00 38.20 878 SER B N 1
ATOM 13444 C CA . SER B 1 877 ? 34.185 -78.504 -63.496 1.00 38.28 878 SER B CA 1
ATOM 13445 C C . SER B 1 877 ? 33.049 -78.149 -62.541 1.00 38.34 878 SER B C 1
ATOM 13446 O O . SER B 1 877 ? 32.776 -78.881 -61.587 1.00 38.30 878 SER B O 1
ATOM 13449 N N . VAL B 1 878 ? 32.395 -77.022 -62.810 1.00 38.43 879 VAL B N 1
ATOM 13450 C CA . VAL B 1 878 ? 31.270 -76.558 -62.000 1.00 38.54 879 VAL B CA 1
ATOM 13451 C C . VAL B 1 878 ? 29.990 -76.562 -62.833 1.00 38.66 879 VAL B C 1
ATOM 13452 O O . VAL B 1 878 ? 29.898 -75.875 -63.854 1.00 38.71 879 VAL B O 1
ATOM 13456 N N . PHE B 1 879 ? 29.011 -77.349 -62.393 1.00 38.83 880 PHE B N 1
ATOM 13457 C CA . PHE B 1 879 ? 27.720 -77.445 -63.070 1.00 38.97 880 PHE B CA 1
ATOM 13458 C C . PHE B 1 879 ? 26.621 -76.801 -62.233 1.00 39.11 880 PHE B C 1
ATOM 13459 O O . PHE B 1 879 ? 26.554 -77.003 -61.019 1.00 39.17 880 PHE B O 1
ATOM 13467 N N . VAL B 1 880 ? 25.765 -76.027 -62.892 1.00 39.31 881 VAL B N 1
ATOM 13468 C CA . VAL B 1 880 ? 24.694 -75.290 -62.218 1.00 39.50 881 VAL B CA 1
ATOM 13469 C C . VAL B 1 880 ? 23.318 -75.583 -62.817 1.00 39.66 881 VAL B C 1
ATOM 13470 O O . VAL B 1 880 ? 23.199 -75.875 -64.011 1.00 39.72 881 VAL B O 1
ATOM 13474 N N . GLU B 1 881 ? 22.288 -75.507 -61.977 1.00 39.85 882 GLU B N 1
ATOM 13475 C CA . GLU B 1 881 ? 20.903 -75.665 -62.417 1.00 40.03 882 GLU B CA 1
ATOM 13476 C C . GLU B 1 881 ? 20.173 -74.319 -62.347 1.00 40.14 882 GLU B C 1
ATOM 13477 O O . GLU B 1 881 ? 19.941 -73.798 -61.253 1.00 40.14 882 GLU B O 1
ATOM 13483 N N . PRO B 1 882 ? 19.818 -73.749 -63.517 1.00 40.25 883 PRO B N 1
ATOM 13484 C CA . PRO B 1 882 ? 19.130 -72.457 -63.587 1.00 40.35 883 PRO B CA 1
ATOM 13485 C C . PRO B 1 882 ? 17.680 -72.539 -63.114 1.00 40.50 883 PRO B C 1
ATOM 13486 O O . PRO B 1 882 ? 17.043 -73.587 -63.252 1.00 40.50 883 PRO B O 1
ATOM 13490 N N . ARG B 1 883 ? 17.176 -71.434 -62.565 1.00 40.68 884 ARG B N 1
ATOM 13491 C CA . ARG B 1 883 ? 15.801 -71.358 -62.062 1.00 40.86 884 ARG B CA 1
ATOM 13492 C C . ARG B 1 883 ? 14.810 -70.897 -63.134 1.00 40.99 884 ARG B C 1
ATOM 13493 O O . ARG B 1 883 ? 13.860 -71.618 -63.452 1.00 40.97 884 ARG B O 1
ATOM 13501 N N . CYS B 1 884 ? 15.048 -69.701 -63.678 1.00 41.15 885 CYS B N 1
ATOM 13502 C CA . CYS B 1 884 ? 14.210 -69.071 -64.718 1.00 41.32 885 CYS B CA 1
ATOM 13503 C C . CYS B 1 884 ? 12.730 -69.479 -64.723 1.00 41.30 885 CYS B C 1
ATOM 13504 O O . CYS B 1 884 ? 12.306 -70.338 -65.500 1.00 41.33 885 CYS B O 1
ATOM 13507 N N . GLU C 2 8 ? -25.862 -55.976 2.895 1.00 39.47 8 GLU C N 1
ATOM 13508 C CA . GLU C 2 8 ? -25.617 -54.589 2.387 1.00 39.45 8 GLU C CA 1
ATOM 13509 C C . GLU C 2 8 ? -24.139 -54.327 2.078 1.00 39.40 8 GLU C C 1
ATOM 13510 O O . GLU C 2 8 ? -23.810 -53.354 1.395 1.00 39.46 8 GLU C O 1
ATOM 13512 N N . CYS C 2 9 ? -23.259 -55.194 2.580 1.00 39.24 9 CYS C N 1
ATOM 13513 C CA . CYS C 2 9 ? -21.817 -55.048 2.378 1.00 39.06 9 CYS C CA 1
ATOM 13514 C C . CYS C 2 9 ? -21.405 -55.436 0.957 1.00 38.96 9 CYS C C 1
ATOM 13515 O O . CYS C 2 9 ? -21.101 -56.602 0.675 1.00 38.96 9 CYS C O 1
ATOM 13518 N N . GLN C 2 10 ? -21.403 -54.442 0.071 1.00 38.78 10 GLN C N 1
ATOM 13519 C CA . GLN C 2 10 ? -21.093 -54.647 -1.342 1.00 38.58 10 GLN C CA 1
ATOM 13520 C C . GLN C 2 10 ? -19.641 -54.256 -1.644 1.00 38.32 10 GLN C C 1
ATOM 13521 O O . GLN C 2 10 ? -19.192 -53.177 -1.242 1.00 38.32 10 GLN C O 1
ATOM 13527 N N . PRO C 2 11 ? -18.900 -55.143 -2.340 1.00 38.03 11 PRO C N 1
ATOM 13528 C CA . PRO C 2 11 ? -17.550 -54.841 -2.820 1.00 37.79 11 PRO C CA 1
ATOM 13529 C C . PRO C 2 11 ? -17.557 -53.722 -3.861 1.00 37.56 11 PRO C C 1
ATOM 13530 O O . PRO C 2 11 ? -18.351 -53.758 -4.806 1.00 37.57 11 PRO C O 1
ATOM 13534 N N . GLY C 2 12 ? -16.677 -52.741 -3.676 1.00 37.28 12 GLY C N 1
ATOM 13535 C CA . GLY C 2 12 ? -16.623 -51.559 -4.535 1.00 36.93 12 GLY C CA 1
ATOM 13536 C C . GLY C 2 12 ? -17.305 -50.357 -3.907 1.00 36.71 12 GLY C C 1
ATOM 13537 O O . GLY C 2 12 ? -17.044 -49.213 -4.290 1.00 36.67 12 GLY C O 1
ATOM 13538 N N . VAL C 2 13 ? -18.178 -50.623 -2.936 1.00 36.48 13 VAL C N 1
ATOM 13539 C CA . VAL C 2 13 ? -18.925 -49.579 -2.239 1.00 36.19 13 VAL C CA 1
ATOM 13540 C C . VAL C 2 13 ? -18.421 -49.417 -0.802 1.00 35.97 13 VAL C C 1
ATOM 13541 O O . VAL C 2 13 ? -17.935 -48.349 -0.427 1.00 36.00 13 VAL C O 1
ATOM 13545 N N . ASP C 2 14 ? -18.533 -50.484 -0.012 1.00 35.66 14 ASP C N 1
ATOM 13546 C CA . ASP C 2 14 ? -18.155 -50.463 1.403 1.00 35.37 14 ASP C CA 1
ATOM 13547 C C . ASP C 2 14 ? -16.684 -50.823 1.612 1.00 35.17 14 ASP C C 1
ATOM 13548 O O . ASP C 2 14 ? -16.056 -50.380 2.576 1.00 35.12 14 ASP C O 1
ATOM 13553 N N . PHE C 2 15 ? -16.156 -51.638 0.702 1.00 34.90 15 PHE C N 1
ATOM 13554 C CA . PHE C 2 15 ? -14.753 -52.051 0.701 1.00 34.58 15 PHE C CA 1
ATOM 13555 C C . PHE C 2 15 ? -14.313 -52.337 -0.741 1.00 34.36 15 PHE C C 1
ATOM 13556 O O . PHE C 2 15 ? -15.162 -52.584 -1.598 1.00 34.39 15 PHE C O 1
ATOM 13564 N N . PRO C 2 16 ? -12.991 -52.299 -1.017 1.00 34.09 16 PRO C N 1
ATOM 13565 C CA . PRO C 2 16 ? -12.491 -52.429 -2.396 1.00 33.84 16 PRO C CA 1
ATOM 13566 C C . PRO C 2 16 ? -12.808 -53.770 -3.065 1.00 33.57 16 PRO C C 1
ATOM 13567 O O . PRO C 2 16 ? -13.116 -54.749 -2.380 1.00 33.51 16 PRO C O 1
ATOM 13571 N N . HIS C 2 17 ? -12.738 -53.793 -4.397 1.00 33.26 17 HIS C N 1
ATOM 13572 C CA . HIS C 2 17 ? -12.824 -55.033 -5.168 1.00 33.00 17 HIS C CA 1
ATOM 13573 C C . HIS C 2 17 ? -11.580 -55.869 -4.886 1.00 32.85 17 HIS C C 1
ATOM 13574 O O . HIS C 2 17 ? -10.504 -55.316 -4.641 1.00 32.78 17 HIS C O 1
ATOM 13581 N N . ASN C 2 18 ? -11.730 -57.194 -4.934 1.00 32.67 18 ASN C N 1
ATOM 13582 C CA . ASN C 2 18 ? -10.687 -58.126 -4.488 1.00 32.50 18 ASN C CA 1
ATOM 13583 C C . ASN C 2 18 ? -10.210 -57.729 -3.084 1.00 32.46 18 ASN C C 1
ATOM 13584 O O . ASN C 2 18 ? -9.053 -57.342 -2.905 1.00 32.42 18 ASN C O 1
ATOM 13589 N N . PRO C 2 19 ? -11.112 -57.832 -2.086 1.00 32.42 19 PRO C N 1
ATOM 13590 C CA . PRO C 2 19 ? -10.988 -57.171 -0.778 1.00 32.35 19 PRO C CA 1
ATOM 13591 C C . PRO C 2 19 ? -9.652 -57.367 -0.050 1.00 32.29 19 PRO C C 1
ATOM 13592 O O . PRO C 2 19 ? -9.035 -56.383 0.371 1.00 32.32 19 PRO C O 1
ATOM 13596 N N . LEU C 2 20 ? -9.215 -58.615 0.096 1.00 32.13 20 LEU C N 1
ATOM 13597 C CA . LEU C 2 20 ? -8.013 -58.916 0.877 1.00 32.04 20 LEU C CA 1
ATOM 13598 C C . LEU C 2 20 ? -7.003 -59.737 0.075 1.00 32.03 20 LEU C C 1
ATOM 13599 O O . LEU C 2 20 ? -6.616 -60.834 0.482 1.00 31.99 20 LEU C O 1
ATOM 13604 N N . ALA C 2 21 ? -6.572 -59.190 -1.061 1.00 32.03 21 ALA C N 1
ATOM 13605 C CA . ALA C 2 21 ? -5.651 -59.884 -1.968 1.00 32.08 21 ALA C CA 1
ATOM 13606 C C . ALA C 2 21 ? -4.292 -60.196 -1.332 1.00 32.12 21 ALA C C 1
ATOM 13607 O O . ALA C 2 21 ? -3.662 -61.201 -1.670 1.00 32.11 21 ALA C O 1
ATOM 13609 N N . THR C 2 22 ? -3.854 -59.331 -0.417 1.00 32.16 22 THR C N 1
ATOM 13610 C CA . THR C 2 22 ? -2.600 -59.521 0.314 1.00 32.21 22 THR C CA 1
ATOM 13611 C C . THR C 2 22 ? -2.717 -60.681 1.305 1.00 32.31 22 THR C C 1
ATOM 13612 O O . THR C 2 22 ? -1.747 -61.407 1.539 1.00 32.31 22 THR C O 1
ATOM 13616 N N . CYS C 2 23 ? -3.910 -60.851 1.872 1.00 32.41 23 CYS C N 1
ATOM 13617 C CA . CYS C 2 23 ? -4.189 -61.950 2.796 1.00 32.53 23 CYS C CA 1
ATOM 13618 C C . CYS C 2 23 ? -4.198 -63.306 2.093 1.00 32.62 23 CYS C C 1
ATOM 13619 O O . CYS C 2 23 ? -3.925 -64.331 2.717 1.00 32.65 23 CYS C O 1
ATOM 13622 N N . HIS C 2 24 ? -4.509 -63.300 0.798 1.00 32.75 24 HIS C N 1
ATOM 13623 C CA . HIS C 2 24 ? -4.491 -64.512 -0.022 1.00 32.95 24 HIS C CA 1
ATOM 13624 C C . HIS C 2 24 ? -3.076 -65.089 -0.119 1.00 33.01 24 HIS C C 1
ATOM 13625 O O . HIS C 2 24 ? -2.885 -66.298 0.019 1.00 33.01 24 HIS C O 1
ATOM 13632 N N . THR C 2 25 ? -2.095 -64.214 -0.343 1.00 33.12 25 THR C N 1
ATOM 13633 C CA . THR C 2 25 ? -0.686 -64.608 -0.435 1.00 33.23 25 THR C CA 1
ATOM 13634 C C . THR C 2 25 ? -0.130 -65.017 0.934 1.00 33.29 25 THR C C 1
ATOM 13635 O O . THR C 2 25 ? 0.684 -65.939 1.032 1.00 33.31 25 THR C O 1
ATOM 13639 N N . TYR C 2 26 ? -0.583 -64.329 1.980 1.00 33.38 26 TYR C N 1
ATOM 13640 C CA . TYR C 2 26 ? -0.163 -64.615 3.353 1.00 33.50 26 TYR C CA 1
ATOM 13641 C C . TYR C 2 26 ? -0.649 -65.982 3.838 1.00 33.64 26 TYR C C 1
ATOM 13642 O O . TYR C 2 26 ? 0.044 -66.655 4.605 1.00 33.64 26 TYR C O 1
ATOM 13651 N N . VAL C 2 27 ? -1.839 -66.380 3.388 1.00 33.83 27 VAL C N 1
ATOM 13652 C CA . VAL C 2 27 ? -2.392 -67.705 3.679 1.00 34.00 27 VAL C CA 1
ATOM 13653 C C . VAL C 2 27 ? -1.528 -68.808 3.051 1.00 34.16 27 VAL C C 1
ATOM 13654 O O . VAL C 2 27 ? -1.260 -69.830 3.687 1.00 34.13 27 VAL C O 1
ATOM 13658 N N . ILE C 2 28 ? -1.084 -68.581 1.816 1.00 34.41 28 ILE C N 1
ATOM 13659 C CA . ILE C 2 28 ? -0.232 -69.536 1.097 1.00 34.68 28 ILE C CA 1
ATOM 13660 C C . ILE C 2 28 ? 1.145 -69.693 1.760 1.00 34.93 28 ILE C C 1
ATOM 13661 O O . ILE C 2 28 ? 1.656 -70.808 1.875 1.00 34.93 28 ILE C O 1
ATOM 13666 N N . LYS C 2 29 ? 1.729 -68.579 2.202 1.00 35.25 29 LYS C N 1
ATOM 13667 C CA . LYS C 2 29 ? 3.032 -68.594 2.877 1.00 35.58 29 LYS C CA 1
ATOM 13668 C C . LYS C 2 29 ? 2.981 -69.354 4.203 1.00 35.79 29 LYS C C 1
ATOM 13669 O O . LYS C 2 29 ? 3.930 -70.054 4.560 1.00 35.83 29 LYS C O 1
ATOM 13675 N N . ARG C 2 30 ? 1.868 -69.218 4.916 1.00 36.08 30 ARG C N 1
ATOM 13676 C CA . ARG C 2 30 ? 1.716 -69.816 6.239 1.00 36.43 30 ARG C CA 1
ATOM 13677 C C . ARG C 2 30 ? 1.354 -71.301 6.195 1.00 36.58 30 ARG C C 1
ATOM 13678 O O . ARG C 2 30 ? 1.855 -72.087 7.002 1.00 36.67 30 ARG C O 1
ATOM 13686 N N . VAL C 2 31 ? 0.492 -71.677 5.253 1.00 36.77 31 VAL C N 1
ATOM 13687 C CA . VAL C 2 31 ? -0.048 -73.039 5.191 1.00 36.96 31 VAL C CA 1
ATOM 13688 C C . VAL C 2 31 ? 0.736 -73.942 4.232 1.00 37.15 31 VAL C C 1
ATOM 13689 O O . VAL C 2 31 ? 1.064 -75.081 4.573 1.00 37.17 31 VAL C O 1
ATOM 13693 N N . CYS C 2 32 ? 1.030 -73.428 3.039 1.00 37.35 32 CYS C N 1
ATOM 13694 C CA . CYS C 2 32 ? 1.733 -74.201 2.014 1.00 37.59 32 CYS C CA 1
ATOM 13695 C C . CYS C 2 32 ? 3.252 -74.062 2.144 1.00 37.46 32 CYS C C 1
ATOM 13696 O O . CYS C 2 32 ? 4.006 -74.898 1.640 1.00 37.45 32 CYS C O 1
ATOM 13699 N N . GLY C 2 33 ? 3.690 -73.001 2.821 1.00 37.37 33 GLY C N 1
ATOM 13700 C CA . GLY C 2 33 ? 5.110 -72.759 3.077 1.00 37.18 33 GLY C CA 1
ATOM 13701 C C . GLY C 2 33 ? 5.854 -72.075 1.942 1.00 37.09 33 GLY C C 1
ATOM 13702 O O . GLY C 2 33 ? 7.087 -72.074 1.915 1.00 37.10 33 GLY C O 1
ATOM 13703 N N . ARG C 2 34 ? 5.108 -71.487 1.009 1.00 36.92 34 ARG C N 1
ATOM 13704 C CA . ARG C 2 34 ? 5.701 -70.860 -0.171 1.00 36.75 34 ARG C CA 1
ATOM 13705 C C . ARG C 2 34 ? 5.188 -69.443 -0.407 1.00 36.58 34 ARG C C 1
ATOM 13706 O O . ARG C 2 34 ? 3.996 -69.170 -0.268 1.00 36.61 34 ARG C O 1
ATOM 13714 N N . GLY C 2 35 ? 6.107 -68.552 -0.767 1.00 36.40 35 GLY C N 1
ATOM 13715 C CA . GLY C 2 35 ? 5.792 -67.146 -1.005 1.00 36.11 35 GLY C CA 1
ATOM 13716 C C . GLY C 2 35 ? 7.004 -66.255 -0.794 1.00 35.86 35 GLY C C 1
ATOM 13717 O O . GLY C 2 35 ? 8.125 -66.755 -0.684 1.00 35.89 35 GLY C O 1
ATOM 13718 N N . PRO C 2 36 ? 6.789 -64.928 -0.722 1.00 35.66 36 PRO C N 1
ATOM 13719 C CA . PRO C 2 36 ? 7.905 -63.988 -0.610 1.00 35.47 36 PRO C CA 1
ATOM 13720 C C . PRO C 2 36 ? 8.510 -63.943 0.793 1.00 35.26 36 PRO C C 1
ATOM 13721 O O . PRO C 2 36 ? 7.827 -64.243 1.777 1.00 35.26 36 PRO C O 1
ATOM 13725 N N . SER C 2 37 ? 9.786 -63.570 0.870 1.00 35.01 37 SER C N 1
ATOM 13726 C CA . SER C 2 37 ? 10.486 -63.426 2.146 1.00 34.78 37 SER C CA 1
ATOM 13727 C C . SER C 2 37 ? 9.971 -62.222 2.940 1.00 34.59 37 SER C C 1
ATOM 13728 O O . SER C 2 37 ? 9.244 -61.380 2.403 1.00 34.55 37 SER C O 1
ATOM 13731 N N . ARG C 2 38 ? 10.360 -62.150 4.214 1.00 34.31 38 ARG C N 1
ATOM 13732 C CA . ARG C 2 38 ? 9.819 -61.176 5.171 1.00 34.03 38 ARG C CA 1
ATOM 13733 C C . ARG C 2 38 ? 8.310 -61.392 5.349 1.00 33.76 38 ARG C C 1
ATOM 13734 O O . ARG C 2 38 ? 7.511 -60.532 4.967 1.00 33.76 38 ARG C O 1
ATOM 13742 N N . PRO C 2 39 ? 7.917 -62.545 5.932 1.00 33.48 39 PRO C N 1
ATOM 13743 C CA . PRO C 2 39 ? 6.499 -62.899 6.047 1.00 33.26 39 PRO C CA 1
ATOM 13744 C C . PRO C 2 39 ? 5.713 -61.977 6.982 1.00 33.08 39 PRO C C 1
ATOM 13745 O O . PRO C 2 39 ? 4.496 -61.843 6.830 1.00 33.08 39 PRO C O 1
ATOM 13749 N N . MET C 2 40 ? 6.409 -61.351 7.929 1.00 32.81 40 MET C N 1
ATOM 13750 C CA . MET C 2 40 ? 5.786 -60.442 8.892 1.00 32.49 40 MET C CA 1
ATOM 13751 C C . MET C 2 40 ? 5.416 -59.096 8.269 1.00 32.23 40 MET C C 1
ATOM 13752 O O . MET C 2 40 ? 4.539 -58.394 8.777 1.00 32.16 40 MET C O 1
ATOM 13757 N N . LEU C 2 41 ? 6.089 -58.741 7.175 1.00 31.96 41 LEU C N 1
ATOM 13758 C CA . LEU C 2 41 ? 5.755 -57.537 6.412 1.00 31.76 41 LEU C CA 1
ATOM 13759 C C . LEU C 2 41 ? 4.499 -57.768 5.573 1.00 31.65 41 LEU C C 1
ATOM 13760 O O . LEU C 2 41 ? 3.690 -56.856 5.390 1.00 31.61 41 LEU C O 1
ATOM 13765 N N . VAL C 2 42 ? 4.351 -58.991 5.068 1.00 31.53 42 VAL C N 1
ATOM 13766 C CA . VAL C 2 42 ? 3.153 -59.407 4.339 1.00 31.42 42 VAL C CA 1
ATOM 13767 C C . VAL C 2 42 ? 1.954 -59.459 5.291 1.00 31.41 42 VAL C C 1
ATOM 13768 O O . VAL C 2 42 ? 0.856 -59.021 4.938 1.00 31.37 42 VAL C O 1
ATOM 13772 N N . LYS C 2 43 ? 2.185 -59.986 6.494 1.00 31.41 43 LYS C N 1
ATOM 13773 C CA . LYS C 2 43 ? 1.170 -60.076 7.547 1.00 31.46 43 LYS C CA 1
ATOM 13774 C C . LYS C 2 43 ? 0.580 -58.708 7.906 1.00 31.53 43 LYS C C 1
ATOM 13775 O O . LYS C 2 43 ? -0.640 -58.567 8.020 1.00 31.47 43 LYS C O 1
ATOM 13781 N N . GLU C 2 44 ? 1.451 -57.713 8.071 1.00 31.62 44 GLU C N 1
ATOM 13782 C CA . GLU C 2 44 ? 1.048 -56.361 8.469 1.00 31.74 44 GLU C CA 1
ATOM 13783 C C . GLU C 2 44 ? 0.124 -55.686 7.453 1.00 31.84 44 GLU C C 1
ATOM 13784 O O . GLU C 2 44 ? -0.832 -55.012 7.840 1.00 31.85 44 GLU C O 1
ATOM 13790 N N . ARG C 2 45 ? 0.412 -55.864 6.165 1.00 31.97 45 ARG C N 1
ATOM 13791 C CA . ARG C 2 45 ? -0.433 -55.308 5.107 1.00 32.14 45 ARG C CA 1
ATOM 13792 C C . ARG C 2 45 ? -1.790 -56.016 5.054 1.00 32.27 45 ARG C C 1
ATOM 13793 O O . ARG C 2 45 ? -2.818 -55.378 4.817 1.00 32.26 45 ARG C O 1
ATOM 13801 N N . CYS C 2 46 ? -1.782 -57.328 5.286 1.00 32.46 46 CYS C N 1
ATOM 13802 C CA . CYS C 2 46 ? -3.011 -58.120 5.364 1.00 32.68 46 CYS C CA 1
ATOM 13803 C C . CYS C 2 46 ? -3.906 -57.662 6.517 1.00 32.88 46 CYS C C 1
ATOM 13804 O O . CYS C 2 46 ? -5.119 -57.530 6.347 1.00 32.89 46 CYS C O 1
ATOM 13807 N N . CYS C 2 47 ? -3.301 -57.418 7.680 1.00 33.16 47 CYS C N 1
ATOM 13808 C CA . CYS C 2 47 ? -4.033 -56.933 8.852 1.00 33.51 47 CYS C CA 1
ATOM 13809 C C . CYS C 2 47 ? -4.517 -55.495 8.662 1.00 33.49 47 CYS C C 1
ATOM 13810 O O . CYS C 2 47 ? -5.584 -55.130 9.159 1.00 33.49 47 CYS C O 1
ATOM 13813 N N . ARG C 2 48 ? -3.732 -54.688 7.948 1.00 33.52 48 ARG C N 1
ATOM 13814 C CA . ARG C 2 48 ? -4.112 -53.308 7.633 1.00 33.56 48 ARG C CA 1
ATOM 13815 C C . ARG C 2 48 ? -5.249 -53.245 6.613 1.00 33.58 48 ARG C C 1
ATOM 13816 O O . ARG C 2 48 ? -6.076 -52.330 6.657 1.00 33.57 48 ARG C O 1
ATOM 13820 N N . GLU C 2 49 ? -5.280 -54.215 5.699 1.00 33.59 49 GLU C N 1
ATOM 13821 C CA . GLU C 2 49 ? -6.380 -54.355 4.743 1.00 33.63 49 GLU C CA 1
ATOM 13822 C C . GLU C 2 49 ? -7.654 -54.808 5.447 1.00 33.69 49 GLU C C 1
ATOM 13823 O O . GLU C 2 49 ? -8.758 -54.410 5.069 1.00 33.70 49 GLU C O 1
ATOM 13829 N N . LEU C 2 50 ? -7.484 -55.641 6.471 1.00 33.79 50 LEU C N 1
ATOM 13830 C CA . LEU C 2 50 ? -8.593 -56.169 7.259 1.00 33.90 50 LEU C CA 1
ATOM 13831 C C . LEU C 2 50 ? -9.171 -55.104 8.196 1.00 33.97 50 LEU C C 1
ATOM 13832 O O . LEU C 2 50 ? -10.387 -55.035 8.390 1.00 34.02 50 LEU C O 1
ATOM 13837 N N . ALA C 2 51 ? -8.294 -54.276 8.762 1.00 34.02 51 ALA C N 1
ATOM 13838 C CA . ALA C 2 51 ? -8.695 -53.203 9.674 1.00 34.06 51 ALA C CA 1
ATOM 13839 C C . ALA C 2 51 ? -9.326 -52.014 8.948 1.00 34.12 51 ALA C C 1
ATOM 13840 O O . ALA C 2 51 ? -10.067 -51.236 9.552 1.00 34.11 51 ALA C O 1
ATOM 13842 N N . ALA C 2 52 ? -9.025 -51.878 7.657 1.00 34.22 52 ALA C N 1
ATOM 13843 C CA . ALA C 2 52 ? -9.589 -50.811 6.828 1.00 34.37 52 ALA C CA 1
ATOM 13844 C C . ALA C 2 52 ? -11.062 -51.064 6.515 1.00 34.49 52 ALA C C 1
ATOM 13845 O O . ALA C 2 52 ? -11.815 -50.129 6.236 1.00 34.46 52 ALA C O 1
ATOM 13847 N N . VAL C 2 53 ? -11.458 -52.335 6.558 1.00 34.69 53 VAL C N 1
ATOM 13848 C CA . VAL C 2 53 ? -12.850 -52.737 6.376 1.00 34.94 53 VAL C CA 1
ATOM 13849 C C . VAL C 2 53 ? -13.655 -52.360 7.627 1.00 35.18 53 VAL C C 1
ATOM 13850 O O . VAL C 2 53 ? -13.212 -52.632 8.748 1.00 35.16 53 VAL C O 1
ATOM 13854 N N . PRO C 2 54 ? -14.825 -51.710 7.441 1.00 35.45 54 PRO C N 1
ATOM 13855 C CA . PRO C 2 54 ? -15.720 -51.378 8.556 1.00 35.67 54 PRO C CA 1
ATOM 13856 C C . PRO C 2 54 ? -16.129 -52.608 9.365 1.00 35.92 54 PRO C C 1
ATOM 13857 O O . PRO C 2 54 ? -16.297 -53.693 8.801 1.00 35.90 54 PRO C O 1
ATOM 13861 N N . ASP C 2 55 ? -16.287 -52.421 10.675 1.00 36.26 55 ASP C N 1
ATOM 13862 C CA . ASP C 2 55 ? -16.546 -53.515 11.620 1.00 36.61 55 ASP C CA 1
ATOM 13863 C C . ASP C 2 55 ? -17.721 -54.418 11.233 1.00 36.90 55 ASP C C 1
ATOM 13864 O O . ASP C 2 55 ? -17.640 -55.641 11.377 1.00 36.94 55 ASP C O 1
ATOM 13869 N N . HIS C 2 56 ? -18.800 -53.816 10.733 1.00 37.23 56 HIS C N 1
ATOM 13870 C CA . HIS C 2 56 ? -20.013 -54.563 10.389 1.00 37.57 56 HIS C CA 1
ATOM 13871 C C . HIS C 2 56 ? -19.917 -55.307 9.049 1.00 37.65 56 HIS C C 1
ATOM 13872 O O . HIS C 2 56 ? -20.818 -56.071 8.693 1.00 37.64 56 HIS C O 1
ATOM 13879 N N . CYS C 2 57 ? -18.824 -55.084 8.321 1.00 37.80 57 CYS C N 1
ATOM 13880 C CA . CYS C 2 57 ? -18.603 -55.724 7.022 1.00 37.95 57 CYS C CA 1
ATOM 13881 C C . CYS C 2 57 ? -17.392 -56.661 7.002 1.00 37.90 57 CYS C C 1
ATOM 13882 O O . CYS C 2 57 ? -17.143 -57.333 5.997 1.00 37.87 57 CYS C O 1
ATOM 13885 N N . ARG C 2 58 ? -16.653 -56.710 8.111 1.00 37.92 58 ARG C N 1
ATOM 13886 C CA . ARG C 2 58 ? -15.397 -57.464 8.175 1.00 37.96 58 ARG C CA 1
ATOM 13887 C C . ARG C 2 58 ? -15.573 -58.965 7.933 1.00 37.97 58 ARG C C 1
ATOM 13888 O O . ARG C 2 58 ? -14.780 -59.573 7.212 1.00 37.97 58 ARG C O 1
ATOM 13896 N N . CYS C 2 59 ? -16.612 -59.551 8.524 1.00 38.01 59 CYS C N 1
ATOM 13897 C CA . CYS C 2 59 ? -16.904 -60.973 8.339 1.00 38.09 59 CYS C CA 1
ATOM 13898 C C . CYS C 2 59 ? -17.327 -61.300 6.904 1.00 38.05 59 CYS C C 1
ATOM 13899 O O . CYS C 2 59 ? -17.015 -62.378 6.391 1.00 38.02 59 CYS C O 1
ATOM 13902 N N . GLU C 2 60 ? -18.030 -60.363 6.268 1.00 38.01 60 GLU C N 1
ATOM 13903 C CA . GLU C 2 60 ? -18.432 -60.494 4.867 1.00 38.01 60 GLU C CA 1
ATOM 13904 C C . GLU C 2 60 ? -17.217 -60.475 3.938 1.00 37.94 60 GLU C C 1
ATOM 13905 O O . GLU C 2 60 ? -17.073 -61.350 3.082 1.00 37.94 60 GLU C O 1
ATOM 13911 N N . ALA C 2 61 ? -16.346 -59.483 4.126 1.00 37.86 61 ALA C N 1
ATOM 13912 C CA . ALA C 2 61 ? -15.121 -59.345 3.334 1.00 37.78 61 ALA C CA 1
ATOM 13913 C C . ALA C 2 61 ? -14.160 -60.518 3.540 1.00 37.71 61 ALA C C 1
ATOM 13914 O O . ALA C 2 61 ? -13.361 -60.837 2.657 1.00 37.70 61 ALA C O 1
ATOM 13916 N N . LEU C 2 62 ? -14.246 -61.149 4.710 1.00 37.65 62 LEU C N 1
ATOM 13917 C CA . LEU C 2 62 ? -13.454 -62.334 5.027 1.00 37.60 62 LEU C CA 1
ATOM 13918 C C . LEU C 2 62 ? -13.991 -63.572 4.307 1.00 37.56 62 LEU C C 1
ATOM 13919 O O . LEU C 2 62 ? -13.223 -64.463 3.940 1.00 37.58 62 LEU C O 1
ATOM 13924 N N . ARG C 2 63 ? -15.309 -63.619 4.109 1.00 37.51 63 ARG C N 1
ATOM 13925 C CA . ARG C 2 63 ? -15.949 -64.722 3.391 1.00 37.44 63 ARG C CA 1
ATOM 13926 C C . ARG C 2 63 ? -15.621 -64.676 1.898 1.00 37.36 63 ARG C C 1
ATOM 13927 O O . ARG C 2 63 ? -15.450 -65.717 1.267 1.00 37.32 63 ARG C O 1
ATOM 13935 N N . ILE C 2 64 ? -15.536 -63.464 1.350 1.00 37.31 64 ILE C N 1
ATOM 13936 C CA . ILE C 2 64 ? -15.209 -63.250 -0.063 1.00 37.30 64 ILE C CA 1
ATOM 13937 C C . ILE C 2 64 ? -13.778 -63.703 -0.373 1.00 37.32 64 ILE C C 1
ATOM 13938 O O . ILE C 2 64 ? -13.502 -64.220 -1.457 1.00 37.30 64 ILE C O 1
ATOM 13943 N N . LEU C 2 65 ? -12.877 -63.510 0.588 1.00 37.32 65 LEU C N 1
ATOM 13944 C CA . LEU C 2 65 ? -11.522 -64.045 0.501 1.00 37.27 65 LEU C CA 1
ATOM 13945 C C . LEU C 2 65 ? -11.550 -65.574 0.435 1.00 37.31 65 LEU C C 1
ATOM 13946 O O . LEU C 2 65 ? -10.838 -66.182 -0.367 1.00 37.26 65 LEU C O 1
ATOM 13951 N N . MET C 2 66 ? -12.392 -66.178 1.272 1.00 37.40 66 MET C N 1
ATOM 13952 C CA . MET C 2 66 ? -12.470 -67.632 1.399 1.00 37.49 66 MET C CA 1
ATOM 13953 C C . MET C 2 66 ? -13.264 -68.301 0.277 1.00 37.55 66 MET C C 1
ATOM 13954 O O . MET C 2 66 ? -12.815 -69.298 -0.290 1.00 37.54 66 MET C O 1
ATOM 13959 N N . ASP C 2 67 ? -14.435 -67.749 -0.037 1.00 37.70 67 ASP C N 1
ATOM 13960 C CA . ASP C 2 67 ? -15.377 -68.379 -0.966 1.00 37.86 67 ASP C CA 1
ATOM 13961 C C . ASP C 2 67 ? -15.611 -67.575 -2.244 1.00 38.02 67 ASP C C 1
ATOM 13962 O O . ASP C 2 67 ? -15.889 -68.149 -3.300 1.00 38.03 67 ASP C O 1
ATOM 13967 N N . GLY C 2 68 ? -15.514 -66.252 -2.142 1.00 38.24 68 GLY C N 1
ATOM 13968 C CA . GLY C 2 68 ? -15.704 -65.369 -3.290 1.00 38.55 68 GLY C CA 1
ATOM 13969 C C . GLY C 2 68 ? -17.155 -65.073 -3.609 1.00 38.81 68 GLY C C 1
ATOM 13970 O O . GLY C 2 68 ? -18.060 -65.783 -3.165 1.00 38.83 68 GLY C O 1
ATOM 13971 N N . VAL C 2 69 ? -17.370 -64.013 -4.384 1.00 39.14 69 VAL C N 1
ATOM 13972 C CA . VAL C 2 69 ? -18.709 -63.615 -4.814 1.00 39.43 69 VAL C CA 1
ATOM 13973 C C . VAL C 2 69 ? -18.995 -64.189 -6.198 1.00 39.65 69 VAL C C 1
ATOM 13974 O O . VAL C 2 69 ? -18.187 -64.040 -7.120 1.00 39.65 69 VAL C O 1
ATOM 13978 N N . ARG C 2 70 ? -20.140 -64.855 -6.331 1.00 39.92 70 ARG C N 1
ATOM 13979 C CA . ARG C 2 70 ? -20.585 -65.368 -7.625 1.00 40.23 70 ARG C CA 1
ATOM 13980 C C . ARG C 2 70 ? -21.504 -64.375 -8.338 1.00 40.34 70 ARG C C 1
ATOM 13981 O O . ARG C 2 70 ? -22.431 -63.824 -7.739 1.00 40.34 70 ARG C O 1
ATOM 13989 N N . THR C 2 71 ? -21.219 -64.150 -9.619 1.00 40.52 71 THR C N 1
ATOM 13990 C CA . THR C 2 71 ? -21.974 -63.218 -10.456 1.00 40.69 71 THR C CA 1
ATOM 13991 C C . THR C 2 71 ? -23.346 -63.793 -10.828 1.00 40.83 71 THR C C 1
ATOM 13992 O O . THR C 2 71 ? -23.556 -65.007 -10.719 1.00 40.86 71 THR C O 1
ATOM 13996 N N . PRO C 2 72 ? -24.290 -62.927 -11.263 1.00 40.95 72 PRO C N 1
ATOM 13997 C CA . PRO C 2 72 ? -25.559 -63.427 -11.802 1.00 41.06 72 PRO C CA 1
ATOM 13998 C C . PRO C 2 72 ? -25.336 -64.316 -13.026 1.00 41.20 72 PRO C C 1
ATOM 13999 O O . PRO C 2 72 ? -26.197 -65.131 -13.368 1.00 41.18 72 PRO C O 1
ATOM 14003 N N . GLU C 2 73 ? -24.175 -64.152 -13.660 1.00 41.38 73 GLU C N 1
ATOM 14004 C CA . GLU C 2 73 ? -23.767 -64.952 -14.813 1.00 41.55 73 GLU C CA 1
ATOM 14005 C C . GLU C 2 73 ? -23.449 -66.395 -14.413 1.00 41.63 73 GLU C C 1
ATOM 14006 O O . GLU C 2 73 ? -23.579 -67.310 -15.228 1.00 41.66 73 GLU C O 1
ATOM 14012 N N . GLY C 2 74 ? -23.022 -66.590 -13.165 1.00 41.72 74 GLY C N 1
ATOM 14013 C CA . GLY C 2 74 ? -22.823 -67.932 -12.615 1.00 41.82 74 GLY C CA 1
ATOM 14014 C C . GLY C 2 74 ? -21.453 -68.250 -12.036 1.00 41.90 74 GLY C C 1
ATOM 14015 O O . GLY C 2 74 ? -21.300 -69.240 -11.315 1.00 41.84 74 GLY C O 1
ATOM 14016 N N . ARG C 2 75 ? -20.457 -67.420 -12.343 1.00 41.95 75 ARG C N 1
ATOM 14017 C CA . ARG C 2 75 ? -19.075 -67.703 -11.935 1.00 42.03 75 ARG C CA 1
ATOM 14018 C C . ARG C 2 75 ? -18.526 -66.799 -10.825 1.00 42.00 75 ARG C C 1
ATOM 14019 O O . ARG C 2 75 ? -19.020 -65.690 -10.610 1.00 42.05 75 ARG C O 1
ATOM 14027 N N . VAL C 2 76 ? -17.502 -67.298 -10.131 1.00 41.93 76 VAL C N 1
ATOM 14028 C CA . VAL C 2 76 ? -16.865 -66.598 -9.011 1.00 41.86 76 VAL C CA 1
ATOM 14029 C C . VAL C 2 76 ? -15.765 -65.660 -9.516 1.00 41.80 76 VAL C C 1
ATOM 14030 O O . VAL C 2 76 ? -15.020 -66.011 -10.434 1.00 41.79 76 VAL C O 1
ATOM 14034 N N . VAL C 2 77 ? -15.661 -64.476 -8.912 1.00 41.76 77 VAL C N 1
ATOM 14035 C CA . VAL C 2 77 ? -14.734 -63.444 -9.396 1.00 41.78 77 VAL C CA 1
ATOM 14036 C C . VAL C 2 77 ? -13.754 -62.876 -8.358 1.00 41.77 77 VAL C C 1
ATOM 14037 O O . VAL C 2 77 ? -12.545 -62.840 -8.606 1.00 41.81 77 VAL C O 1
ATOM 14041 N N . GLU C 2 78 ? -14.269 -62.437 -7.210 1.00 41.70 78 GLU C N 1
ATOM 14042 C CA . GLU C 2 78 ? -13.460 -61.682 -6.243 1.00 41.66 78 GLU C CA 1
ATOM 14043 C C . GLU C 2 78 ? -12.724 -62.535 -5.202 1.00 41.61 78 GLU C C 1
ATOM 14044 O O . GLU C 2 78 ? -11.963 -62.012 -4.382 1.00 41.57 78 GLU C O 1
ATOM 14050 N N . GLY C 2 79 ? -12.964 -63.844 -5.245 1.00 41.55 79 GLY C N 1
ATOM 14051 C CA . GLY C 2 79 ? -12.179 -64.824 -4.493 1.00 41.37 79 GLY C CA 1
ATOM 14052 C C . GLY C 2 79 ? -11.416 -65.686 -5.486 1.00 41.31 79 GLY C C 1
ATOM 14053 O O . GLY C 2 79 ? -11.115 -65.226 -6.591 1.00 41.37 79 GLY C O 1
ATOM 14054 N N . ARG C 2 80 ? -11.090 -66.929 -5.130 1.00 41.16 80 ARG C N 1
ATOM 14055 C CA . ARG C 2 80 ? -11.335 -67.523 -3.816 1.00 40.97 80 ARG C CA 1
ATOM 14056 C C . ARG C 2 80 ? -10.099 -68.343 -3.439 1.00 40.89 80 ARG C C 1
ATOM 14057 O O . ARG C 2 80 ? -9.113 -68.356 -4.182 1.00 40.83 80 ARG C O 1
ATOM 14065 N N . LEU C 2 81 ? -10.144 -69.022 -2.295 1.00 40.75 81 LEU C N 1
ATOM 14066 C CA . LEU C 2 81 ? -9.061 -69.926 -1.914 1.00 40.66 81 LEU C CA 1
ATOM 14067 C C . LEU C 2 81 ? -9.118 -71.206 -2.746 1.00 40.62 81 LEU C C 1
ATOM 14068 O O . LEU C 2 81 ? -9.942 -72.089 -2.494 1.00 40.63 81 LEU C O 1
ATOM 14073 N N . GLY C 2 82 ? -8.245 -71.285 -3.749 1.00 40.56 82 GLY C N 1
ATOM 14074 C CA . GLY C 2 82 ? -8.194 -72.431 -4.655 1.00 40.49 82 GLY C CA 1
ATOM 14075 C C . GLY C 2 82 ? -7.289 -73.547 -4.169 1.00 40.45 82 GLY C C 1
ATOM 14076 O O . GLY C 2 82 ? -6.874 -73.563 -3.008 1.00 40.45 82 GLY C O 1
ATOM 14077 N N . ASP C 2 83 ? -6.989 -74.485 -5.064 1.00 40.42 83 ASP C N 1
ATOM 14078 C CA . ASP C 2 83 ? -6.108 -75.607 -4.753 1.00 40.38 83 ASP C CA 1
ATOM 14079 C C . ASP C 2 83 ? -4.668 -75.299 -5.153 1.00 40.38 83 ASP C C 1
ATOM 14080 O O . ASP C 2 83 ? -4.409 -74.825 -6.262 1.00 40.37 83 ASP C O 1
ATOM 14085 N N . ARG C 2 84 ? -3.740 -75.566 -4.236 1.00 40.34 84 ARG C N 1
ATOM 14086 C CA . ARG C 2 84 ? -2.309 -75.402 -4.494 1.00 40.28 84 ARG C CA 1
ATOM 14087 C C . ARG C 2 84 ? -1.590 -76.732 -4.283 1.00 40.31 84 ARG C C 1
ATOM 14088 O O . ARG C 2 84 ? -2.114 -77.624 -3.609 1.00 40.32 84 ARG C O 1
ATOM 14096 N N . ARG C 2 85 ? -0.396 -76.858 -4.861 1.00 40.33 85 ARG C N 1
ATOM 14097 C CA . ARG C 2 85 ? 0.396 -78.089 -4.779 1.00 40.38 85 ARG C CA 1
ATOM 14098 C C . ARG C 2 85 ? 0.664 -78.487 -3.324 1.00 40.40 85 ARG C C 1
ATOM 14099 O O . ARG C 2 85 ? 1.270 -77.727 -2.564 1.00 40.37 85 ARG C O 1
ATOM 14107 N N . ASP C 2 86 ? 0.188 -79.678 -2.956 1.00 40.48 86 ASP C N 1
ATOM 14108 C CA . ASP C 2 86 ? 0.266 -80.210 -1.583 1.00 40.53 86 ASP C CA 1
ATOM 14109 C C . ASP C 2 86 ? -0.363 -79.292 -0.527 1.00 40.53 86 ASP C C 1
ATOM 14110 O O . ASP C 2 86 ? -0.001 -79.335 0.654 1.00 40.54 86 ASP C O 1
ATOM 14115 N N . CYS C 2 87 ? -1.317 -78.474 -0.967 1.00 40.52 87 CYS C N 1
ATOM 14116 C CA . CYS C 2 87 ? -1.959 -77.476 -0.119 1.00 40.48 87 CYS C CA 1
ATOM 14117 C C . CYS C 2 87 ? -3.436 -77.340 -0.516 1.00 40.60 87 CYS C C 1
ATOM 14118 O O . CYS C 2 87 ? -3.797 -76.424 -1.261 1.00 40.65 87 CYS C O 1
ATOM 14121 N N . PRO C 2 88 ? -4.295 -78.259 -0.024 1.00 40.70 88 PRO C N 1
ATOM 14122 C CA . PRO C 2 88 ? -5.714 -78.290 -0.409 1.00 40.75 88 PRO C CA 1
ATOM 14123 C C . PRO C 2 88 ? -6.523 -77.094 0.109 1.00 40.81 88 PRO C C 1
ATOM 14124 O O . PRO C 2 88 ? -6.065 -76.372 0.998 1.00 40.83 88 PRO C O 1
ATOM 14128 N N . ARG C 2 89 ? -7.718 -76.907 -0.452 1.00 40.90 89 ARG C N 1
ATOM 14129 C CA . ARG C 2 89 ? -8.588 -75.767 -0.136 1.00 40.95 89 ARG C CA 1
ATOM 14130 C C . ARG C 2 89 ? -8.995 -75.689 1.339 1.00 41.01 89 ARG C C 1
ATOM 14131 O O . ARG C 2 89 ? -8.879 -74.629 1.959 1.00 40.99 89 ARG C O 1
ATOM 14139 N N . GLU C 2 90 ? -9.465 -76.808 1.889 1.00 41.11 90 GLU C N 1
ATOM 14140 C CA . GLU C 2 90 ? -9.972 -76.852 3.267 1.00 41.25 90 GLU C CA 1
ATOM 14141 C C . GLU C 2 90 ? -8.899 -76.586 4.329 1.00 41.23 90 GLU C C 1
ATOM 14142 O O . GLU C 2 90 ? -9.212 -76.123 5.428 1.00 41.26 90 GLU C O 1
ATOM 14148 N N . GLU C 2 91 ? -7.643 -76.876 3.990 1.00 41.21 91 GLU C N 1
ATOM 14149 C CA . GLU C 2 91 ? -6.509 -76.580 4.864 1.00 41.17 91 GLU C CA 1
ATOM 14150 C C . GLU C 2 91 ? -6.213 -75.077 4.866 1.00 41.06 91 GLU C C 1
ATOM 14151 O O . GLU C 2 91 ? -5.867 -74.506 5.904 1.00 41.10 91 GLU C O 1
ATOM 14157 N N . GLN C 2 92 ? -6.354 -74.451 3.698 1.00 40.87 92 GLN C N 1
ATOM 14158 C CA . GLN C 2 92 ? -6.176 -73.006 3.547 1.00 40.68 92 GLN C CA 1
ATOM 14159 C C . GLN C 2 92 ? -7.317 -72.229 4.198 1.00 40.55 92 GLN C C 1
ATOM 14160 O O . GLN C 2 92 ? -7.110 -71.136 4.729 1.00 40.54 92 GLN C O 1
ATOM 14166 N N . ARG C 2 93 ? -8.516 -72.807 4.148 1.00 40.44 93 ARG C N 1
ATOM 14167 C CA . ARG C 2 93 ? -9.732 -72.167 4.648 1.00 40.28 93 ARG C CA 1
ATOM 14168 C C . ARG C 2 93 ? -9.748 -72.064 6.173 1.00 40.15 93 ARG C C 1
ATOM 14169 O O . ARG C 2 93 ? -10.177 -71.048 6.725 1.00 40.18 93 ARG C O 1
ATOM 14177 N N . ALA C 2 94 ? -9.277 -73.118 6.838 1.00 39.97 94 ALA C N 1
ATOM 14178 C CA . ALA C 2 94 ? -9.272 -73.194 8.300 1.00 39.75 94 ALA C CA 1
ATOM 14179 C C . ALA C 2 94 ? -8.413 -72.109 8.943 1.00 39.61 94 ALA C C 1
ATOM 14180 O O . ALA C 2 94 ? -8.790 -71.545 9.971 1.00 39.64 94 ALA C O 1
ATOM 1418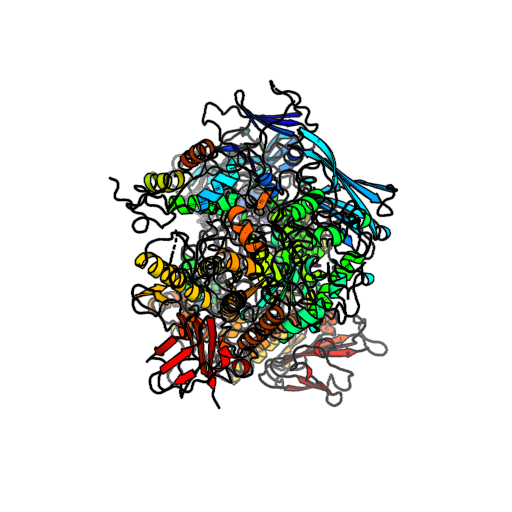2 N N . PHE C 2 95 ? -7.265 -71.820 8.331 1.00 39.42 95 PHE C N 1
ATOM 14183 C CA . PHE C 2 95 ? -6.379 -70.760 8.811 1.00 39.20 95 PHE C CA 1
ATOM 14184 C C . PHE C 2 95 ? -6.916 -69.370 8.468 1.00 39.05 95 PHE C C 1
ATOM 14185 O O . PHE C 2 95 ? -6.658 -68.406 9.190 1.00 39.07 95 PHE C O 1
ATOM 14193 N N . ALA C 2 96 ? -7.660 -69.277 7.368 1.00 38.85 96 ALA C N 1
ATOM 14194 C CA . ALA C 2 96 ? -8.212 -68.004 6.902 1.00 38.71 96 ALA C CA 1
ATOM 14195 C C . ALA C 2 96 ? -9.241 -67.411 7.865 1.00 38.62 96 ALA C C 1
ATOM 14196 O O . ALA C 2 96 ? -9.377 -66.190 7.958 1.00 38.59 96 ALA C O 1
ATOM 14198 N N . ALA C 2 97 ? -9.956 -68.280 8.577 1.00 38.54 97 ALA C N 1
ATOM 14199 C CA . ALA C 2 97 ? -10.961 -67.855 9.552 1.00 38.45 97 ALA C CA 1
ATOM 14200 C C . ALA C 2 97 ? -10.335 -67.356 10.857 1.00 38.41 97 ALA C C 1
ATOM 14201 O O . ALA C 2 97 ? -10.958 -66.592 11.597 1.00 38.44 97 ALA C O 1
ATOM 14203 N N . THR C 2 98 ? -9.104 -67.787 11.126 1.00 38.32 98 THR C N 1
ATOM 14204 C CA . THR C 2 98 ? -8.393 -67.416 12.353 1.00 38.24 98 THR C CA 1
ATOM 14205 C C . THR C 2 98 ? -7.556 -66.141 12.211 1.00 38.22 98 THR C C 1
ATOM 14206 O O . THR C 2 98 ? -6.754 -65.823 13.091 1.00 38.24 98 THR C O 1
ATOM 14210 N N . LEU C 2 99 ? -7.750 -65.410 11.114 1.00 38.17 99 LEU C N 1
ATOM 14211 C CA . LEU C 2 99 ? -6.989 -64.184 10.857 1.00 38.12 99 LEU C CA 1
ATOM 14212 C C . LEU C 2 99 ? -7.389 -63.022 11.767 1.00 38.14 99 LEU C C 1
ATOM 14213 O O . LEU C 2 99 ? -6.585 -62.124 12.019 1.00 38.11 99 LEU C O 1
ATOM 14218 N N . VAL C 2 100 ? -8.628 -63.050 12.254 1.00 38.20 100 VAL C N 1
ATOM 14219 C CA . VAL C 2 100 ? -9.154 -61.993 13.126 1.00 38.26 100 VAL C CA 1
ATOM 14220 C C . VAL C 2 100 ? -8.816 -62.205 14.606 1.00 38.29 100 VAL C C 1
ATOM 14221 O O . VAL C 2 100 ? -8.887 -61.265 15.403 1.00 38.28 100 VAL C O 1
ATOM 14225 N N . THR C 2 101 ? -8.441 -63.435 14.956 1.00 38.34 101 THR C N 1
ATOM 14226 C CA . THR C 2 101 ? -8.194 -63.829 16.351 1.00 38.39 101 THR C CA 1
ATOM 14227 C C . THR C 2 101 ? -7.008 -63.105 16.995 1.00 38.46 101 THR C C 1
ATOM 14228 O O . THR C 2 101 ? -6.163 -62.532 16.300 1.00 38.47 101 THR C O 1
ATOM 14232 N N . ALA C 2 102 ? -6.961 -63.144 18.327 1.00 38.49 102 ALA C N 1
ATOM 14233 C CA . ALA C 2 102 ? -5.922 -62.476 19.115 1.00 38.47 102 ALA C CA 1
ATOM 14234 C C . ALA C 2 102 ? -4.497 -62.875 18.776 1.00 38.46 102 ALA C C 1
ATOM 14235 O O . ALA C 2 102 ? -3.574 -62.070 18.914 1.00 38.45 102 ALA C O 1
ATOM 14236 N N . ALA C 2 103 ? -4.322 -64.117 18.329 1.00 38.44 103 ALA C N 1
ATOM 14237 C CA . ALA C 2 103 ? -3.012 -64.630 17.930 1.00 38.44 103 ALA C CA 1
ATOM 14238 C C . ALA C 2 103 ? -2.503 -64.086 16.604 1.00 38.43 103 ALA C C 1
ATOM 14239 O O . ALA C 2 103 ? -1.324 -64.245 16.280 1.00 38.48 103 ALA C O 1
ATOM 14240 N N . GLU C 2 104 ? -3.389 -63.448 15.839 1.00 38.37 104 GLU C N 1
ATOM 14241 C CA . GLU C 2 104 ? -3.036 -62.890 14.530 1.00 38.26 104 GLU C CA 1
ATOM 14242 C C . GLU C 2 104 ? -3.223 -61.365 14.474 1.00 38.14 104 GLU C C 1
ATOM 14243 O O . GLU C 2 104 ? -2.487 -60.627 15.133 1.00 38.13 104 GLU C O 1
ATOM 14249 N N . CYS C 2 105 ? -4.203 -60.901 13.698 1.00 37.98 105 CYS C N 1
ATOM 14250 C CA . CYS C 2 105 ? -4.431 -59.464 13.498 1.00 37.77 105 CYS C CA 1
ATOM 14251 C C . CYS C 2 105 ? -5.154 -58.786 14.666 1.00 37.90 105 CYS C C 1
ATOM 14252 O O . CYS C 2 105 ? -5.079 -57.563 14.813 1.00 37.94 105 CYS C O 1
ATOM 14255 N N . ASN C 2 106 ? -5.846 -59.585 15.481 1.00 37.99 106 ASN C N 1
ATOM 14256 C CA . ASN C 2 106 ? -6.635 -59.101 16.625 1.00 38.04 106 ASN C CA 1
ATOM 14257 C C . ASN C 2 106 ? -7.636 -57.997 16.255 1.00 38.04 106 ASN C C 1
ATOM 14258 O O . ASN C 2 106 ? -7.416 -56.815 16.535 1.00 38.08 106 ASN C O 1
ATOM 14263 N N . LEU C 2 107 ? -8.728 -58.401 15.612 1.00 38.02 107 LEU C N 1
ATOM 14264 C CA . LEU C 2 107 ? -9.784 -57.477 15.199 1.00 37.99 107 LEU C CA 1
ATOM 14265 C C . LEU C 2 107 ? -11.169 -58.065 15.459 1.00 37.99 107 LEU C C 1
ATOM 14266 O O . LEU C 2 107 ? -11.375 -59.276 15.331 1.00 37.94 107 LEU C O 1
ATOM 14271 N N . SER C 2 108 ? -12.111 -57.197 15.825 1.00 38.00 108 SER C N 1
ATOM 14272 C CA . SER C 2 108 ? -13.487 -57.601 16.114 1.00 38.03 108 SER C CA 1
ATOM 14273 C C . SER C 2 108 ? -14.234 -58.014 14.848 1.00 38.01 108 SER C C 1
ATOM 14274 O O . SER C 2 108 ? -14.904 -59.047 14.821 1.00 37.96 108 SER C O 1
ATOM 14277 N N . LYS D 2 6 ? 55.427 -113.338 -32.471 1.00 41.18 6 LYS D N 1
ATOM 14278 C CA . LYS D 2 6 ? 56.362 -112.324 -31.900 1.00 41.16 6 LYS D CA 1
ATOM 14279 C C . LYS D 2 6 ? 56.589 -111.154 -32.859 1.00 41.12 6 LYS D C 1
ATOM 14280 O O . LYS D 2 6 ? 56.426 -109.993 -32.476 1.00 41.13 6 LYS D O 1
ATOM 14282 N N . ASP D 2 7 ? 56.963 -111.466 -34.099 1.00 41.03 7 ASP D N 1
ATOM 14283 C CA . ASP D 2 7 ? 57.191 -110.443 -35.118 1.00 40.91 7 ASP D CA 1
ATOM 14284 C C . ASP D 2 7 ? 56.077 -110.473 -36.167 1.00 40.80 7 ASP D C 1
ATOM 14285 O O . ASP D 2 7 ? 56.318 -110.735 -37.350 1.00 40.84 7 ASP D O 1
ATOM 14290 N N . GLU D 2 8 ? 54.854 -110.208 -35.713 1.00 40.62 8 GLU D N 1
ATOM 14291 C CA . GLU D 2 8 ? 53.690 -110.130 -36.595 1.00 40.40 8 GLU D CA 1
ATOM 14292 C C . GLU D 2 8 ? 53.394 -108.682 -36.991 1.00 40.19 8 GLU D C 1
ATOM 14293 O O . GLU D 2 8 ? 52.418 -108.407 -37.694 1.00 40.19 8 GLU D O 1
ATOM 14296 N N . CYS D 2 9 ? 54.250 -107.768 -36.537 1.00 39.91 9 CYS D N 1
ATOM 14297 C CA . CYS D 2 9 ? 54.124 -106.346 -36.842 1.00 39.60 9 CYS D CA 1
ATOM 14298 C C . CYS D 2 9 ? 54.561 -106.065 -38.279 1.00 39.43 9 CYS D C 1
ATOM 14299 O O . CYS D 2 9 ? 55.753 -106.085 -38.599 1.00 39.42 9 CYS D O 1
ATOM 14302 N N . GLN D 2 10 ? 53.577 -105.812 -39.138 1.00 39.18 10 GLN D N 1
ATOM 14303 C CA . GLN D 2 10 ? 53.807 -105.592 -40.562 1.00 38.94 10 GLN D CA 1
ATOM 14304 C C . GLN D 2 10 ? 53.491 -104.141 -40.932 1.00 38.62 10 GLN D C 1
ATOM 14305 O O . GLN D 2 10 ? 52.471 -103.602 -40.495 1.00 38.63 10 GLN D O 1
ATOM 14311 N N . PRO D 2 11 ? 54.373 -103.500 -41.725 1.00 38.27 11 PRO D N 1
ATOM 14312 C CA . PRO D 2 11 ? 54.108 -102.151 -42.227 1.00 37.99 11 PRO D CA 1
ATOM 14313 C C . PRO D 2 11 ? 52.974 -102.151 -43.249 1.00 37.70 11 PRO D C 1
ATOM 14314 O O . PRO D 2 11 ? 52.999 -102.931 -44.204 1.00 37.69 11 PRO D O 1
ATOM 14318 N N . GLY D 2 12 ? 51.990 -101.281 -43.034 1.00 37.35 12 GLY D N 1
ATOM 14319 C CA . GLY D 2 12 ? 50.802 -101.218 -43.881 1.00 36.91 12 GLY D CA 1
ATOM 14320 C C . GLY D 2 12 ? 49.596 -101.903 -43.262 1.00 36.59 12 GLY D C 1
ATOM 14321 O O . GLY D 2 12 ? 48.462 -101.676 -43.687 1.00 36.56 12 GLY D O 1
ATOM 14322 N N . VAL D 2 13 ? 49.847 -102.742 -42.258 1.00 36.25 13 VAL D N 1
ATOM 14323 C CA . VAL D 2 13 ? 48.790 -103.479 -41.565 1.00 35.90 13 VAL D CA 1
ATOM 14324 C C . VAL D 2 13 ? 48.648 -103.007 -40.113 1.00 35.64 13 VAL D C 1
ATOM 14325 O O . VAL D 2 13 ? 47.579 -102.546 -39.706 1.00 35.64 13 VAL D O 1
ATOM 14329 N N . ASP D 2 14 ? 49.730 -103.123 -39.345 1.00 35.23 14 ASP D N 1
ATOM 14330 C CA . ASP D 2 14 ? 49.730 -102.757 -37.927 1.00 34.87 14 ASP D CA 1
ATOM 14331 C C . ASP D 2 14 ? 50.072 -101.283 -37.718 1.00 34.56 14 ASP D C 1
ATOM 14332 O O . ASP D 2 14 ? 49.614 -100.659 -36.758 1.00 34.50 14 ASP D O 1
ATOM 14337 N N . PHE D 2 15 ? 50.885 -100.745 -38.624 1.00 34.20 15 PHE D N 1
ATOM 14338 C CA . PHE D 2 15 ? 51.271 -99.334 -38.625 1.00 33.84 15 PHE D CA 1
ATOM 14339 C C . PHE D 2 15 ? 51.527 -98.871 -40.068 1.00 33.64 15 PHE D C 1
ATOM 14340 O O . PHE D 2 15 ? 51.663 -99.710 -40.960 1.00 33.61 15 PHE D O 1
ATOM 14348 N N . PRO D 2 16 ? 51.584 -97.542 -40.306 1.00 33.42 16 PRO D N 1
ATOM 14349 C CA . PRO D 2 16 ? 51.706 -97.020 -41.677 1.00 33.25 16 PRO D CA 1
ATOM 14350 C C . PRO D 2 16 ? 53.015 -97.382 -42.387 1.00 33.07 16 PRO D C 1
ATOM 14351 O O . PRO D 2 16 ? 53.997 -97.750 -41.734 1.00 33.00 16 PRO D O 1
ATOM 14355 N N . HIS D 2 17 ? 53.006 -97.284 -43.718 1.00 32.86 17 HIS D N 1
ATOM 14356 C CA . HIS D 2 17 ? 54.223 -97.378 -44.524 1.00 32.65 17 HIS D CA 1
ATOM 14357 C C . HIS D 2 17 ? 55.071 -96.141 -44.260 1.00 32.51 17 HIS D C 1
ATOM 14358 O O . HIS D 2 17 ? 54.529 -95.049 -44.063 1.00 32.46 17 HIS D O 1
ATOM 14365 N N . ASN D 2 18 ? 56.394 -96.316 -44.270 1.00 32.32 18 ASN D N 1
ATOM 14366 C CA . ASN D 2 18 ? 57.337 -95.283 -43.822 1.00 32.09 18 ASN D CA 1
ATOM 14367 C C . ASN D 2 18 ? 56.907 -94.756 -42.446 1.00 31.99 18 ASN D C 1
ATOM 14368 O O . ASN D 2 18 ? 56.583 -93.574 -42.303 1.00 31.94 18 ASN D O 1
ATOM 14373 N N . PRO D 2 19 ? 56.915 -95.643 -41.430 1.00 31.91 19 PRO D N 1
ATOM 14374 C CA . PRO D 2 19 ? 56.178 -95.483 -40.168 1.00 31.86 19 PRO D CA 1
ATOM 14375 C C . PRO D 2 19 ? 56.409 -94.168 -39.423 1.00 31.86 19 PRO D C 1
ATOM 14376 O O . PRO D 2 19 ? 55.443 -93.535 -38.986 1.00 31.89 19 PRO D O 1
ATOM 14380 N N . LEU D 2 20 ? 57.668 -93.762 -39.284 1.00 31.79 20 LEU D N 1
ATOM 14381 C CA . LEU D 2 20 ? 58.012 -92.590 -38.484 1.00 31.75 20 LEU D CA 1
ATOM 14382 C C . LEU D 2 20 ? 58.815 -91.580 -39.303 1.00 31.81 20 LEU D C 1
ATOM 14383 O O . LEU D 2 20 ? 59.875 -91.120 -38.872 1.00 31.90 20 LEU D O 1
ATOM 14388 N N . ALA D 2 21 ? 58.294 -91.230 -40.478 1.00 31.80 21 ALA D N 1
ATOM 14389 C CA . ALA D 2 21 ? 58.994 -90.356 -41.426 1.00 31.84 21 ALA D CA 1
ATOM 14390 C C . ALA D 2 21 ? 59.351 -88.979 -40.859 1.00 31.89 21 ALA D C 1
ATOM 14391 O O . ALA D 2 21 ? 60.357 -88.385 -41.254 1.00 31.88 21 ALA D O 1
ATOM 14393 N N . THR D 2 22 ? 58.525 -88.480 -39.941 1.00 31.95 22 THR D N 1
ATOM 14394 C CA . THR D 2 22 ? 58.767 -87.194 -39.282 1.00 31.99 22 THR D CA 1
ATOM 14395 C C . THR D 2 22 ? 59.956 -87.279 -38.320 1.00 32.06 22 THR D C 1
ATOM 14396 O O . THR D 2 22 ? 60.723 -86.321 -38.187 1.00 32.04 22 THR D O 1
ATOM 14400 N N . CYS D 2 23 ? 60.102 -88.431 -37.663 1.00 32.14 23 CYS D N 1
ATOM 14401 C CA . CYS D 2 23 ? 61.209 -88.672 -36.733 1.00 32.25 23 CYS D CA 1
ATOM 14402 C C . CYS D 2 23 ? 62.561 -88.665 -37.442 1.00 32.30 23 CYS D C 1
ATOM 14403 O O . CYS D 2 23 ? 63.567 -88.256 -36.861 1.00 32.31 23 CYS D O 1
ATOM 14406 N N . HIS D 2 24 ? 62.566 -89.111 -38.698 1.00 32.37 24 HIS D N 1
ATOM 14407 C CA . HIS D 2 24 ? 63.753 -89.084 -39.554 1.00 32.43 24 HIS D CA 1
ATOM 14408 C C . HIS D 2 24 ? 64.305 -87.662 -39.681 1.00 32.45 24 HIS D C 1
ATOM 14409 O O . HIS D 2 24 ? 65.519 -87.456 -39.633 1.00 32.45 24 HIS D O 1
ATOM 14416 N N . THR D 2 25 ? 63.402 -86.693 -39.830 1.00 32.47 25 THR D N 1
ATOM 14417 C CA . THR D 2 25 ? 63.761 -85.276 -39.922 1.00 32.53 25 THR D CA 1
ATOM 14418 C C . THR D 2 25 ? 64.179 -84.713 -38.558 1.00 32.56 25 THR D C 1
ATOM 14419 O O . THR D 2 25 ? 65.064 -83.856 -38.476 1.00 32.59 25 THR D O 1
ATOM 14423 N N . TYR D 2 26 ? 63.542 -85.207 -37.498 1.00 32.61 26 TYR D N 1
ATOM 14424 C CA . TYR D 2 26 ? 63.816 -84.763 -36.129 1.00 32.66 26 TYR D CA 1
ATOM 14425 C C . TYR D 2 26 ? 65.198 -85.192 -35.625 1.00 32.75 26 TYR D C 1
ATOM 14426 O O . TYR D 2 26 ? 65.837 -84.461 -34.863 1.00 32.68 26 TYR D O 1
ATOM 14435 N N . VAL D 2 27 ? 65.645 -86.374 -36.048 1.00 32.91 27 VAL D N 1
ATOM 14436 C CA . VAL D 2 27 ? 66.989 -86.865 -35.731 1.00 33.06 27 VAL D CA 1
ATOM 14437 C C . VAL D 2 27 ? 68.044 -85.984 -36.408 1.00 33.23 27 VAL D C 1
ATOM 14438 O O . VAL D 2 27 ? 69.046 -85.616 -35.788 1.00 33.23 27 VAL D O 1
ATOM 14442 N N . ILE D 2 28 ? 67.797 -85.636 -37.670 1.00 33.44 28 ILE D N 1
ATOM 14443 C CA . ILE D 2 28 ? 68.692 -84.775 -38.449 1.00 33.67 28 ILE D CA 1
ATOM 14444 C C . ILE D 2 28 ? 68.824 -83.377 -37.831 1.00 33.90 28 ILE D C 1
ATOM 14445 O O . ILE D 2 28 ? 69.923 -82.825 -37.769 1.00 33.93 28 ILE D O 1
ATOM 14450 N N . LYS D 2 29 ? 67.709 -82.822 -37.359 1.00 34.22 29 LYS D N 1
ATOM 14451 C CA . LYS D 2 29 ? 67.711 -81.506 -36.714 1.00 34.57 29 LYS D CA 1
ATOM 14452 C C . LYS D 2 29 ? 68.468 -81.509 -35.383 1.00 34.75 29 LYS D C 1
ATOM 14453 O O . LYS D 2 29 ? 69.094 -80.513 -35.016 1.00 34.79 29 LYS D O 1
ATOM 14459 N N . ARG D 2 30 ? 68.413 -82.633 -34.676 1.00 35.04 30 ARG D N 1
ATOM 14460 C CA . ARG D 2 30 ? 69.010 -82.742 -33.348 1.00 35.42 30 ARG D CA 1
ATOM 14461 C C . ARG D 2 30 ? 70.492 -83.126 -33.390 1.00 35.57 30 ARG D C 1
ATOM 1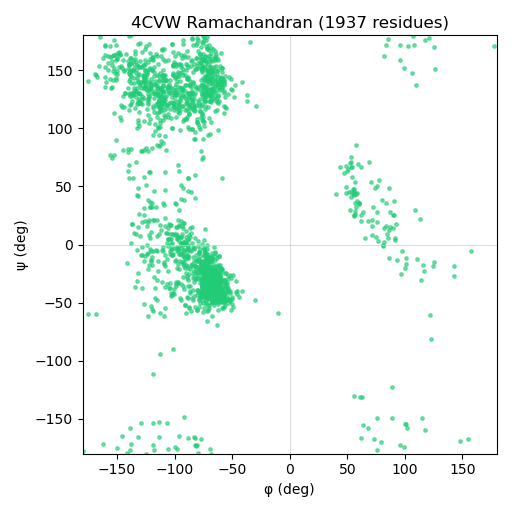4462 O O . ARG D 2 30 ? 71.295 -82.596 -32.619 1.00 35.60 30 ARG D O 1
ATOM 14470 N N . VAL D 2 31 ? 70.844 -84.043 -34.290 1.00 35.78 31 VAL D N 1
ATOM 14471 C CA . VAL D 2 31 ? 72.211 -84.563 -34.377 1.00 35.94 31 VAL D CA 1
ATOM 14472 C C . VAL D 2 31 ? 73.072 -83.753 -35.354 1.00 36.11 31 VAL D C 1
ATOM 14473 O O . VAL D 2 31 ? 74.165 -83.306 -34.999 1.00 36.19 31 VAL D O 1
ATOM 14477 N N . CYS D 2 32 ? 72.575 -83.567 -36.576 1.00 36.24 32 CYS D N 1
ATOM 14478 C CA . CYS D 2 32 ? 73.322 -82.850 -37.612 1.00 36.41 32 CYS D CA 1
ATOM 14479 C C . CYS D 2 32 ? 73.236 -81.332 -37.428 1.00 36.21 32 CYS D C 1
ATOM 14480 O O . CYS D 2 32 ? 74.126 -80.597 -37.861 1.00 36.19 32 CYS D O 1
ATOM 14483 N N . GLY D 2 33 ? 72.161 -80.874 -36.786 1.00 36.04 33 GLY D N 1
ATOM 14484 C CA . GLY D 2 33 ? 71.956 -79.452 -36.501 1.00 35.74 33 GLY D CA 1
ATOM 14485 C C . GLY D 2 33 ? 71.289 -78.671 -37.621 1.00 35.59 33 GLY D C 1
ATOM 14486 O O . GLY D 2 33 ? 71.264 -77.437 -37.593 1.00 35.55 33 GLY D O 1
ATOM 14487 N N . ARG D 2 34 ? 70.744 -79.387 -38.602 1.00 35.42 34 ARG D N 1
ATOM 14488 C CA . ARG D 2 34 ? 70.113 -78.764 -39.768 1.00 35.24 34 ARG D CA 1
ATOM 14489 C C . ARG D 2 34 ? 68.686 -79.260 -40.003 1.00 35.12 34 ARG D C 1
ATOM 14490 O O . ARG D 2 34 ? 68.384 -80.439 -39.803 1.00 35.14 34 ARG D O 1
ATOM 14498 N N . GLY D 2 35 ? 67.819 -78.348 -40.433 1.00 34.91 35 GLY D N 1
ATOM 14499 C CA . GLY D 2 35 ? 66.410 -78.654 -40.662 1.00 34.61 35 GLY D CA 1
ATOM 14500 C C . GLY D 2 35 ? 65.514 -77.461 -40.378 1.00 34.36 35 GLY D C 1
ATOM 14501 O O . GLY D 2 35 ? 66.011 -76.350 -40.182 1.00 34.36 35 GLY D O 1
ATOM 14502 N N . PRO D 2 36 ? 64.185 -77.683 -40.340 1.00 34.15 36 PRO D N 1
ATOM 14503 C CA . PRO D 2 36 ? 63.228 -76.583 -40.188 1.00 33.96 36 PRO D CA 1
ATOM 14504 C C . PRO D 2 36 ? 63.193 -75.999 -38.775 1.00 33.77 36 PRO D C 1
ATOM 14505 O O . PRO D 2 36 ? 63.483 -76.703 -37.804 1.00 33.75 36 PRO D O 1
ATOM 14509 N N . SER D 2 37 ? 62.839 -74.719 -38.677 1.00 33.57 37 SER D N 1
ATOM 14510 C CA . SER D 2 37 ? 62.713 -74.033 -37.389 1.00 33.40 37 SER D CA 1
ATOM 14511 C C . SER D 2 37 ? 61.509 -74.542 -36.590 1.00 33.29 37 SER D C 1
ATOM 14512 O O . SER D 2 37 ? 60.689 -75.305 -37.110 1.00 33.31 37 SER D O 1
ATOM 14515 N N . ARG D 2 38 ? 61.410 -74.107 -35.332 1.00 33.09 38 ARG D N 1
ATOM 14516 C CA . ARG D 2 38 ? 60.454 -74.657 -34.363 1.00 32.89 38 ARG D CA 1
ATOM 14517 C C . ARG D 2 38 ? 60.704 -76.158 -34.177 1.00 32.69 38 ARG D C 1
ATOM 14518 O O . ARG D 2 38 ? 59.884 -76.981 -34.598 1.00 32.70 38 ARG D O 1
ATOM 14526 N N . PRO D 2 39 ? 61.842 -76.520 -33.550 1.00 32.48 39 PRO D N 1
ATOM 14527 C CA . PRO D 2 39 ? 62.205 -77.932 -33.401 1.00 32.29 39 PRO D CA 1
ATOM 14528 C C . PRO D 2 39 ? 61.270 -78.699 -32.464 1.00 32.15 39 PRO D C 1
ATOM 14529 O O . PRO D 2 39 ? 61.090 -79.909 -32.628 1.00 32.12 39 PRO D O 1
ATOM 14533 N N . MET D 2 40 ? 60.681 -77.992 -31.502 1.00 31.97 40 MET D N 1
ATOM 14534 C CA . MET D 2 40 ? 59.778 -78.597 -30.523 1.00 31.82 40 MET D CA 1
ATOM 14535 C C . MET D 2 40 ? 58.425 -78.986 -31.124 1.00 31.57 40 MET D C 1
ATOM 14536 O O . MET D 2 40 ? 57.760 -79.897 -30.625 1.00 31.47 40 MET D O 1
ATOM 14541 N N . LEU D 2 41 ? 58.027 -78.294 -32.190 1.00 31.34 41 LEU D N 1
ATOM 14542 C CA . LEU D 2 41 ? 56.825 -78.651 -32.944 1.00 31.20 41 LEU D CA 1
ATOM 14543 C C . LEU D 2 41 ? 57.071 -79.922 -33.758 1.00 31.11 41 LEU D C 1
ATOM 14544 O O . LEU D 2 41 ? 56.177 -80.759 -33.902 1.00 31.08 41 LEU D O 1
ATOM 14549 N N . VAL D 2 42 ? 58.291 -80.056 -34.277 1.00 31.02 42 VAL D N 1
ATOM 14550 C CA . VAL D 2 42 ? 58.719 -81.261 -34.988 1.00 30.92 42 VAL D CA 1
ATOM 14551 C C . VAL D 2 42 ? 58.808 -82.440 -34.014 1.00 30.93 42 VAL D C 1
ATOM 14552 O O . VAL D 2 42 ? 58.458 -83.572 -34.360 1.00 30.92 42 VAL D O 1
ATOM 14556 N N . LYS D 2 43 ? 59.262 -82.154 -32.794 1.00 30.98 43 LYS D N 1
ATOM 14557 C CA . LYS D 2 43 ? 59.361 -83.146 -31.724 1.00 31.08 43 LYS D CA 1
ATOM 14558 C C . LYS D 2 43 ? 58.008 -83.789 -31.407 1.00 31.16 43 LYS D C 1
ATOM 14559 O O . LYS D 2 43 ? 57.910 -85.013 -31.306 1.00 31.11 43 LYS D O 1
ATOM 14565 N N . GLU D 2 44 ? 56.975 -82.957 -31.270 1.00 31.35 44 GLU D N 1
ATOM 14566 C CA . GLU D 2 44 ? 55.632 -83.414 -30.899 1.00 31.53 44 GLU D CA 1
ATOM 14567 C C . GLU D 2 44 ? 54.988 -84.327 -31.946 1.00 31.68 44 GLU D C 1
ATOM 14568 O O . GLU D 2 44 ? 54.308 -85.291 -31.589 1.00 31.67 44 GLU D O 1
ATOM 14574 N N . ARG D 2 45 ? 55.198 -84.025 -33.227 1.00 31.85 45 ARG D N 1
ATOM 14575 C CA . ARG D 2 45 ? 54.655 -84.858 -34.304 1.00 32.09 45 ARG D CA 1
ATOM 14576 C C . ARG D 2 45 ? 55.358 -86.218 -34.382 1.00 32.31 45 ARG D C 1
ATOM 14577 O O . ARG D 2 45 ? 54.717 -87.238 -34.650 1.00 32.32 45 ARG D O 1
ATOM 14585 N N . CYS D 2 46 ? 56.669 -86.223 -34.141 1.00 32.58 46 CYS D N 1
ATOM 14586 C CA . CYS D 2 46 ? 57.447 -87.462 -34.082 1.00 32.86 46 CYS D CA 1
ATOM 14587 C C . CYS D 2 46 ? 57.000 -88.346 -32.916 1.00 33.14 46 CYS D C 1
ATOM 14588 O O . CYS D 2 46 ? 56.854 -89.560 -33.074 1.00 33.14 46 CYS D O 1
ATOM 14591 N N . CYS D 2 47 ? 56.779 -87.730 -31.756 1.00 33.55 47 CYS D N 1
ATOM 14592 C CA . CYS D 2 47 ? 56.320 -88.453 -30.571 1.00 34.05 47 CYS D CA 1
ATOM 14593 C C . CYS D 2 47 ? 54.893 -88.977 -30.737 1.00 33.99 47 CYS D C 1
ATOM 14594 O O . CYS D 2 47 ? 54.579 -90.076 -30.276 1.00 34.00 47 CYS D O 1
ATOM 14597 N N . ARG D 2 48 ? 54.040 -88.192 -31.396 1.00 34.01 48 ARG D N 1
ATOM 14598 C CA . ARG D 2 48 ? 52.664 -88.605 -31.686 1.00 34.01 48 ARG D CA 1
ATOM 14599 C C . ARG D 2 48 ? 52.606 -89.776 -32.668 1.00 33.99 48 ARG D C 1
ATOM 14600 O O . ARG D 2 48 ? 51.767 -90.669 -32.520 1.00 34.01 48 ARG D O 1
ATOM 14604 N N . GLU D 2 49 ? 53.494 -89.766 -33.661 1.00 33.95 49 GLU D N 1
ATOM 14605 C CA . GLU D 2 49 ? 53.625 -90.877 -34.607 1.00 33.98 49 GLU D CA 1
ATOM 14606 C C . GLU D 2 49 ? 54.089 -92.146 -33.899 1.00 33.97 49 GLU D C 1
ATOM 14607 O O . GLU D 2 49 ? 53.624 -93.244 -34.208 1.00 33.95 49 GLU D O 1
ATOM 14613 N N . LEU D 2 50 ? 55.005 -91.976 -32.948 1.00 34.02 50 LEU D N 1
ATOM 14614 C CA . LEU D 2 50 ? 55.548 -93.079 -32.162 1.00 34.08 50 LEU D CA 1
ATOM 14615 C C . LEU D 2 50 ? 54.519 -93.623 -31.166 1.00 34.14 50 LEU D C 1
ATOM 14616 O O . LEU D 2 50 ? 54.502 -94.822 -30.875 1.00 34.15 50 LEU D O 1
ATOM 14621 N N . ALA D 2 51 ? 53.665 -92.737 -30.657 1.00 34.20 51 ALA D N 1
ATOM 14622 C CA . ALA D 2 51 ? 52.619 -93.114 -29.707 1.00 34.30 51 ALA D CA 1
ATOM 14623 C C . ALA D 2 51 ? 51.445 -93.817 -30.388 1.00 34.38 51 ALA D C 1
ATOM 14624 O O . ALA D 2 51 ? 50.802 -94.681 -29.788 1.00 34.39 51 ALA D O 1
ATOM 14626 N N . ALA D 2 52 ? 51.175 -93.445 -31.639 1.00 34.52 52 ALA D N 1
ATOM 14627 C CA . ALA D 2 52 ? 50.085 -94.034 -32.424 1.00 34.68 52 ALA D CA 1
ATOM 14628 C C . ALA D 2 52 ? 50.332 -95.508 -32.762 1.00 34.82 52 ALA D C 1
ATOM 14629 O O . ALA D 2 52 ? 49.389 -96.254 -33.037 1.00 34.81 52 ALA D O 1
ATOM 14631 N N . VAL D 2 53 ? 51.602 -95.911 -32.745 1.00 34.97 53 VAL D N 1
ATOM 14632 C CA . VAL D 2 53 ? 51.994 -97.306 -32.949 1.00 35.15 53 VAL D CA 1
ATOM 14633 C C . VAL D 2 53 ? 51.605 -98.137 -31.718 1.00 35.31 53 VAL D C 1
ATOM 14634 O O . VAL D 2 53 ? 51.861 -97.714 -30.587 1.00 35.28 53 VAL D O 1
ATOM 14638 N N . PRO D 2 54 ? 50.967 -99.310 -31.933 1.00 35.52 54 PRO D N 1
ATOM 14639 C CA . PRO D 2 54 ? 50.640 -100.236 -30.843 1.00 35.71 54 PRO D CA 1
ATOM 14640 C C . PRO D 2 54 ? 51.855 -100.584 -29.982 1.00 35.96 54 PRO D C 1
ATOM 14641 O O . PRO D 2 54 ? 52.968 -100.709 -30.503 1.00 36.00 54 PRO D O 1
ATOM 14645 N N . ASP D 2 55 ? 51.626 -100.738 -28.677 1.00 36.23 55 ASP D N 1
ATOM 14646 C CA . ASP D 2 55 ? 52.694 -100.953 -27.692 1.00 36.50 55 ASP D CA 1
ATOM 14647 C C . ASP D 2 55 ? 53.638 -102.115 -28.014 1.00 36.74 55 ASP D C 1
ATOM 14648 O O . ASP D 2 55 ? 54.847 -102.010 -27.797 1.00 36.79 55 ASP D O 1
ATOM 14653 N N . HIS D 2 56 ? 53.086 -103.211 -28.535 1.00 37.03 56 HIS D N 1
ATOM 14654 C CA . HIS D 2 56 ? 53.880 -104.405 -28.839 1.00 37.32 56 HIS D CA 1
ATOM 14655 C C . HIS D 2 56 ? 54.594 -104.329 -30.196 1.00 37.39 56 HIS D C 1
ATOM 14656 O O . HIS D 2 56 ? 55.344 -105.238 -30.559 1.00 37.39 56 HIS D O 1
ATOM 14663 N N . CYS D 2 57 ? 54.363 -103.241 -30.931 1.00 37.53 57 CYS D N 1
ATOM 14664 C CA . CYS D 2 57 ? 54.968 -103.043 -32.252 1.00 37.68 57 CYS D CA 1
ATOM 14665 C C . CYS D 2 57 ? 55.932 -101.857 -32.316 1.00 37.61 57 CYS D C 1
ATOM 14666 O O . CYS D 2 57 ? 56.592 -101.647 -33.337 1.00 37.56 57 CYS D O 1
ATOM 14669 N N . ARG D 2 58 ? 56.016 -101.095 -31.227 1.00 37.61 58 ARG D N 1
ATOM 14670 C CA . ARG D 2 58 ? 56.818 -99.867 -31.189 1.00 37.60 58 ARG D CA 1
ATOM 14671 C C . ARG D 2 58 ? 58.313 -100.107 -31.416 1.00 37.62 58 ARG D C 1
ATOM 14672 O O . ARG D 2 58 ? 58.982 -99.288 -32.048 1.00 37.62 58 ARG D O 1
ATOM 14680 N N . CYS D 2 59 ? 58.824 -101.226 -30.906 1.00 37.68 59 CYS D N 1
ATOM 14681 C CA . CYS D 2 59 ? 60.230 -101.593 -31.084 1.00 37.77 59 CYS D CA 1
ATOM 14682 C C . CYS D 2 59 ? 60.546 -101.950 -32.536 1.00 37.78 59 CYS D C 1
ATOM 14683 O O . CYS D 2 59 ? 61.589 -101.557 -33.063 1.00 37.76 59 CYS D O 1
ATOM 14686 N N . GLU D 2 60 ? 59.639 -102.692 -33.169 1.00 37.85 60 GLU D N 1
ATOM 14687 C CA . GLU D 2 60 ? 59.767 -103.069 -34.578 1.00 37.96 60 GLU D CA 1
ATOM 14688 C C . GLU D 2 60 ? 59.718 -101.842 -35.492 1.00 37.94 60 GLU D C 1
ATOM 14689 O O . GLU D 2 60 ? 60.554 -101.696 -36.385 1.00 37.95 60 GLU D O 1
ATOM 14695 N N . ALA D 2 61 ? 58.744 -100.965 -35.249 1.00 37.94 61 ALA D N 1
ATOM 14696 C CA . ALA D 2 61 ? 58.577 -99.732 -36.020 1.00 37.94 61 ALA D CA 1
ATOM 14697 C C . ALA D 2 61 ? 59.761 -98.780 -35.849 1.00 37.94 61 ALA D C 1
ATOM 14698 O O . ALA D 2 61 ? 60.084 -98.009 -36.756 1.00 37.91 61 ALA D O 1
ATOM 14700 N N . LEU D 2 62 ? 60.399 -98.841 -34.682 1.00 37.99 62 LEU D N 1
ATOM 14701 C CA . LEU D 2 62 ? 61.602 -98.060 -34.411 1.00 38.05 62 LEU D CA 1
ATOM 14702 C C . LEU D 2 62 ? 62.804 -98.625 -35.167 1.00 38.10 62 LEU D C 1
ATOM 14703 O O . LEU D 2 62 ? 63.667 -97.868 -35.615 1.00 38.14 62 LEU D O 1
ATOM 14708 N N . ARG D 2 63 ? 62.849 -99.950 -35.311 1.00 38.15 63 ARG D N 1
ATOM 14709 C CA . ARG D 2 63 ? 63.921 -100.621 -36.052 1.00 38.19 63 ARG D CA 1
ATOM 14710 C C . ARG D 2 63 ? 63.844 -100.313 -37.548 1.00 38.12 63 ARG D C 1
ATOM 14711 O O . ARG D 2 63 ? 64.872 -100.228 -38.221 1.00 38.08 63 ARG D O 1
ATOM 14719 N N . ILE D 2 64 ? 62.621 -100.150 -38.054 1.00 38.03 64 ILE D N 1
ATOM 14720 C CA . ILE D 2 64 ? 62.383 -99.814 -39.461 1.00 37.96 64 ILE D CA 1
ATOM 14721 C C . ILE D 2 64 ? 62.831 -98.382 -39.775 1.00 37.97 64 ILE D C 1
ATOM 14722 O O . ILE D 2 64 ? 63.310 -98.102 -40.875 1.00 37.97 64 ILE D O 1
ATOM 14727 N N . LEU D 2 65 ? 62.681 -97.485 -38.803 1.00 37.99 65 LEU D N 1
ATOM 14728 C CA . LEU D 2 65 ? 63.203 -96.125 -38.917 1.00 37.98 65 LEU D CA 1
ATOM 14729 C C . LEU D 2 65 ? 64.732 -96.137 -39.000 1.00 38.04 65 LEU D C 1
ATOM 14730 O O . LEU D 2 65 ? 65.326 -95.408 -39.797 1.00 38.02 65 LEU D O 1
ATOM 14735 N N . MET D 2 66 ? 65.351 -96.986 -38.180 1.00 38.15 66 MET D N 1
ATOM 14736 C CA . MET D 2 66 ? 66.807 -97.071 -38.080 1.00 38.26 66 MET D CA 1
ATOM 14737 C C . MET D 2 66 ? 67.441 -97.855 -39.231 1.00 38.31 66 MET D C 1
ATOM 14738 O O . MET D 2 66 ? 68.381 -97.375 -39.866 1.00 38.31 66 MET D O 1
ATOM 14743 N N . ASP D 2 67 ? 66.919 -99.053 -39.492 1.00 38.42 67 ASP D N 1
ATOM 14744 C CA . ASP D 2 67 ? 67.512 -99.978 -40.463 1.00 38.55 67 ASP D CA 1
ATOM 14745 C C . ASP D 2 67 ? 66.661 -100.180 -41.716 1.00 38.70 67 ASP D C 1
ATOM 14746 O O . ASP D 2 67 ? 67.196 -100.412 -42.802 1.00 38.73 67 ASP D O 1
ATOM 14751 N N . GLY D 2 68 ? 65.342 -100.109 -41.558 1.00 38.89 68 GLY D N 1
ATOM 14752 C CA . GLY D 2 68 ? 64.418 -100.295 -42.674 1.00 39.18 68 GLY D CA 1
ATOM 14753 C C . GLY D 2 68 ? 64.072 -101.744 -42.948 1.00 39.40 68 GLY D C 1
ATOM 14754 O O . GLY D 2 68 ? 64.598 -102.654 -42.304 1.00 39.48 68 GLY D O 1
ATOM 14755 N N . VAL D 2 69 ? 63.178 -101.953 -43.910 1.00 39.64 69 VAL D N 1
ATOM 14756 C CA . VAL D 2 69 ? 62.763 -103.293 -44.312 1.00 39.85 69 VAL D CA 1
ATOM 14757 C C . VAL D 2 69 ? 63.349 -103.635 -45.679 1.00 40.01 69 VAL D C 1
ATOM 14758 O O . VAL D 2 69 ? 63.211 -102.867 -46.636 1.00 40.01 69 VAL D O 1
ATOM 14762 N N . ARG D 2 70 ? 64.015 -104.785 -45.755 1.00 40.18 70 ARG D N 1
ATOM 14763 C CA . ARG D 2 70 ? 64.530 -105.298 -47.021 1.00 40.37 70 ARG D CA 1
ATOM 14764 C C . ARG D 2 70 ? 63.511 -106.201 -47.714 1.00 40.44 70 ARG D C 1
ATOM 14765 O O . ARG D 2 70 ? 62.927 -107.094 -47.093 1.00 40.41 70 ARG D O 1
ATOM 14773 N N . THR D 2 71 ? 63.303 -105.946 -49.003 1.00 40.58 71 THR D N 1
ATOM 14774 C CA . THR D 2 71 ? 62.353 -106.696 -49.825 1.00 40.70 71 THR D CA 1
ATOM 14775 C C . THR D 2 71 ? 62.855 -108.119 -50.105 1.00 40.84 71 THR D C 1
ATOM 14776 O O . THR D 2 71 ? 64.045 -108.397 -49.927 1.00 40.87 71 THR D O 1
ATOM 14780 N N . PRO D 2 72 ? 61.952 -109.031 -50.529 1.00 40.98 72 PRO D N 1
ATOM 14781 C CA . PRO D 2 72 ? 62.407 -110.336 -51.023 1.00 41.09 72 PRO D CA 1
ATOM 14782 C C . PRO D 2 72 ? 63.252 -110.187 -52.287 1.00 41.20 72 PRO D C 1
ATOM 14783 O O . PRO D 2 72 ? 63.994 -111.104 -52.652 1.00 41.18 72 PRO D O 1
ATOM 14787 N N . GLU D 2 73 ? 63.132 -109.030 -52.935 1.00 41.33 73 GLU D N 1
ATOM 14788 C CA . GLU D 2 73 ? 63.924 -108.690 -54.111 1.00 41.48 73 GLU D CA 1
ATOM 14789 C C . GLU D 2 73 ? 65.373 -108.395 -53.721 1.00 41.57 73 GLU D C 1
ATOM 14790 O O . GLU D 2 73 ? 66.299 -108.797 -54.427 1.00 41.62 73 GLU D O 1
ATOM 14796 N N . GLY D 2 74 ? 65.561 -107.691 -52.603 1.00 41.66 74 GLY D N 1
ATOM 14797 C CA . GLY D 2 74 ? 66.898 -107.461 -52.054 1.00 41.68 74 GLY D CA 1
ATOM 14798 C C . GLY D 2 74 ? 67.189 -106.108 -51.424 1.00 41.74 74 GLY D C 1
ATOM 14799 O O . GLY D 2 74 ? 68.051 -106.010 -50.547 1.00 41.77 74 GLY D O 1
ATOM 14800 N N . ARG D 2 75 ? 66.483 -105.065 -51.858 1.00 41.77 75 ARG D N 1
ATOM 14801 C CA . ARG D 2 75 ? 66.792 -103.694 -51.423 1.00 41.82 75 ARG D CA 1
ATOM 14802 C C . ARG D 2 75 ? 65.890 -103.139 -50.310 1.00 41.80 75 ARG D C 1
ATOM 14803 O O . ARG D 2 75 ? 64.799 -103.657 -50.062 1.00 41.84 75 ARG D O 1
ATOM 14811 N N . VAL D 2 76 ? 66.370 -102.082 -49.653 1.00 41.76 76 VAL D N 1
ATOM 14812 C CA . VAL D 2 76 ? 65.680 -101.451 -48.523 1.00 41.75 76 VAL D CA 1
ATOM 14813 C C . VAL D 2 76 ? 64.761 -100.330 -49.018 1.00 41.68 76 VAL D C 1
ATOM 14814 O O . VAL D 2 76 ? 65.147 -99.546 -49.889 1.00 41.66 76 VAL D O 1
ATOM 14818 N N . VAL D 2 77 ? 63.554 -100.255 -48.455 1.00 41.66 77 VAL D N 1
ATOM 14819 C CA . VAL D 2 77 ? 62.504 -99.370 -48.984 1.00 41.63 77 VAL D CA 1
ATOM 14820 C C . VAL D 2 77 ? 61.828 -98.423 -47.980 1.00 41.63 77 VAL D C 1
ATOM 14821 O O . VAL D 2 77 ? 61.504 -97.284 -48.328 1.00 41.63 77 VAL D O 1
ATOM 14825 N N . GLU D 2 78 ? 61.608 -98.889 -46.752 1.00 41.57 78 GLU D N 1
ATOM 14826 C CA . GLU D 2 78 ? 60.836 -98.117 -45.772 1.00 41.56 78 GLU D CA 1
ATOM 14827 C C . GLU D 2 78 ? 61.687 -97.375 -44.732 1.00 41.53 78 GLU D C 1
ATOM 14828 O O . GLU D 2 78 ? 61.165 -96.575 -43.946 1.00 41.49 78 GLU D O 1
ATOM 14834 N N . GLY D 2 79 ? 62.991 -97.649 -44.736 1.00 41.46 79 GLY D N 1
ATOM 14835 C CA . GLY D 2 79 ? 63.969 -96.863 -43.981 1.00 41.31 79 GLY D CA 1
ATOM 14836 C C . GLY D 2 79 ? 64.768 -96.009 -44.953 1.00 41.22 79 GLY D C 1
ATOM 14837 O O . GLY D 2 79 ? 64.258 -95.663 -46.021 1.00 41.25 79 GLY D O 1
ATOM 14838 N N . ARG D 2 80 ? 66.008 -95.647 -44.616 1.00 41.07 80 ARG D N 1
ATOM 14839 C CA . ARG D 2 80 ? 66.643 -95.907 -43.321 1.00 40.86 80 ARG D CA 1
ATOM 14840 C C . ARG D 2 80 ? 67.476 -94.677 -42.946 1.00 40.70 80 ARG D C 1
ATOM 14841 O O . ARG D 2 80 ? 67.511 -93.699 -43.695 1.00 40.63 80 ARG D O 1
ATOM 14849 N N . LEU D 2 81 ? 68.142 -94.723 -41.795 1.00 40.54 81 LEU D N 1
ATOM 14850 C CA . LEU D 2 81 ? 69.026 -93.630 -41.393 1.00 40.43 81 LEU D CA 1
ATOM 14851 C C . LEU D 2 81 ? 70.365 -93.705 -42.125 1.00 40.39 81 LEU D C 1
ATOM 14852 O O . LEU D 2 81 ? 71.238 -94.504 -41.775 1.00 40.32 81 LEU D O 1
ATOM 14857 N N . GLY D 2 82 ? 70.505 -92.872 -43.154 1.00 40.36 82 GLY D N 1
ATOM 14858 C CA . GLY D 2 82 ? 71.729 -92.802 -43.947 1.00 40.32 82 GLY D CA 1
ATOM 14859 C C . GLY D 2 82 ? 72.638 -91.670 -43.507 1.00 40.30 82 GLY D C 1
ATOM 14860 O O . GLY D 2 82 ? 72.212 -90.766 -42.783 1.00 40.32 82 GLY D O 1
ATOM 14861 N N . ASP D 2 83 ? 73.892 -91.723 -43.952 1.00 40.24 83 ASP D N 1
ATOM 14862 C CA . ASP D 2 83 ? 74.895 -90.719 -43.603 1.00 40.17 83 ASP D CA 1
ATOM 14863 C C . ASP D 2 83 ? 74.611 -89.371 -44.262 1.00 40.15 83 ASP D C 1
ATOM 14864 O O . ASP D 2 83 ? 74.229 -89.308 -45.433 1.00 40.18 83 ASP D O 1
ATOM 14869 N N . ARG D 2 84 ? 74.796 -88.303 -43.491 1.00 40.07 84 ARG D N 1
ATOM 14870 C CA . ARG D 2 84 ? 74.642 -86.931 -43.977 1.00 40.00 84 ARG D CA 1
ATOM 14871 C C . ARG D 2 84 ? 75.948 -86.165 -43.756 1.00 39.94 84 ARG D C 1
ATOM 14872 O O . ARG D 2 84 ? 76.867 -86.681 -43.116 1.00 39.93 84 ARG D O 1
ATOM 14880 N N . ARG D 2 85 ? 76.028 -84.943 -44.285 1.00 39.92 85 ARG D N 1
ATOM 14881 C CA . ARG D 2 85 ? 77.226 -84.106 -44.148 1.00 39.95 85 ARG D CA 1
ATOM 14882 C C . ARG D 2 85 ? 77.510 -83.776 -42.680 1.00 39.96 85 ARG D C 1
ATOM 14883 O O . ARG D 2 85 ? 76.662 -83.203 -41.991 1.00 40.01 85 ARG D O 1
ATOM 14891 N N . ASP D 2 86 ? 78.707 -84.148 -42.219 1.00 39.95 86 ASP D N 1
ATOM 14892 C CA . ASP D 2 86 ? 79.124 -84.016 -40.810 1.00 39.91 86 ASP D CA 1
ATOM 14893 C C . ASP D 2 86 ? 78.177 -84.743 -39.847 1.00 39.84 86 ASP D C 1
ATOM 14894 O O . ASP D 2 86 ? 78.034 -84.355 -38.682 1.00 39.83 86 ASP D O 1
ATOM 14899 N N . CYS D 2 87 ? 77.549 -85.808 -40.343 1.00 39.73 87 CYS D N 1
ATOM 14900 C CA . CYS D 2 87 ? 76.510 -86.520 -39.606 1.00 39.63 87 CYS D CA 1
ATOM 14901 C C . CYS D 2 87 ? 76.478 -87.999 -40.017 1.00 39.73 87 CYS D C 1
ATOM 14902 O O . CYS D 2 87 ? 75.766 -88.368 -40.954 1.00 39.73 87 CYS D O 1
ATOM 14905 N N . PRO D 2 88 ? 77.259 -88.849 -39.321 1.00 39.81 88 PRO D N 1
ATOM 14906 C CA . PRO D 2 88 ? 77.333 -90.272 -39.666 1.00 39.85 88 PRO D CA 1
ATOM 14907 C C . PRO D 2 88 ? 76.083 -91.056 -39.261 1.00 39.88 88 PRO D C 1
ATOM 14908 O O . PRO D 2 88 ? 75.296 -90.585 -38.437 1.00 39.87 88 PRO D O 1
ATOM 14912 N N . ARG D 2 89 ? 75.918 -92.241 -39.848 1.00 39.95 89 ARG D N 1
ATOM 14913 C CA . ARG D 2 89 ? 74.782 -93.123 -39.565 1.00 39.98 89 ARG D CA 1
ATOM 14914 C C . ARG D 2 89 ? 74.739 -93.584 -38.106 1.00 40.06 89 ARG D C 1
ATOM 14915 O O . ARG D 2 89 ? 73.675 -93.575 -37.480 1.00 40.06 89 ARG D O 1
ATOM 14923 N N . GLU D 2 90 ? 75.897 -93.980 -37.580 1.00 40.18 90 GLU D N 1
ATOM 14924 C CA . GLU D 2 90 ? 76.014 -94.503 -36.216 1.00 40.28 90 GLU D CA 1
ATOM 14925 C C . GLU D 2 90 ? 75.565 -93.503 -35.152 1.00 40.32 90 GLU D C 1
ATOM 14926 O O . GLU D 2 90 ? 74.966 -93.888 -34.147 1.00 40.32 90 GLU D O 1
ATOM 14928 N N . GLU D 2 91 ? 75.858 -92.225 -35.386 1.00 40.38 91 GLU D N 1
ATOM 14929 C CA . GLU D 2 91 ? 75.471 -91.146 -34.478 1.00 40.50 91 GLU D CA 1
ATOM 14930 C C . GLU D 2 91 ? 73.964 -90.885 -34.537 1.00 40.50 91 GLU D C 1
ATOM 14931 O O . GLU D 2 91 ? 73.337 -90.584 -33.518 1.00 40.51 91 GLU D O 1
ATOM 14937 N N . GLN D 2 92 ? 73.396 -91.004 -35.736 1.00 40.50 92 GLN D N 1
ATOM 14938 C CA . GLN D 2 92 ? 71.957 -90.846 -35.947 1.00 40.46 92 GLN D CA 1
ATOM 14939 C C . GLN D 2 92 ? 71.173 -92.010 -35.345 1.00 40.47 92 GLN D C 1
ATOM 14940 O O . GLN D 2 92 ? 70.088 -91.816 -34.793 1.00 40.43 92 GLN D O 1
ATOM 14946 N N . ARG D 2 93 ? 71.734 -93.212 -35.455 1.00 40.52 93 ARG D N 1
ATOM 14947 C CA . ARG D 2 93 ? 71.084 -94.429 -34.974 1.00 40.58 93 ARG D CA 1
ATOM 14948 C C . ARG D 2 93 ? 71.132 -94.544 -33.450 1.00 40.65 93 ARG D C 1
ATOM 14949 O O . ARG D 2 93 ? 70.262 -95.171 -32.843 1.00 40.71 93 ARG D O 1
ATOM 14957 N N . ALA D 2 94 ? 72.151 -93.937 -32.843 1.00 40.75 94 ALA D N 1
ATOM 14958 C CA . ALA D 2 94 ? 72.306 -93.923 -31.389 1.00 40.79 94 ALA D CA 1
ATOM 14959 C C . ALA D 2 94 ? 71.233 -93.070 -30.713 1.00 40.85 94 ALA D C 1
ATOM 14960 O O . ALA D 2 94 ? 70.673 -93.468 -29.689 1.00 40.92 94 ALA D O 1
ATOM 14962 N N . PHE D 2 95 ? 70.953 -91.904 -31.294 1.00 40.89 95 PHE D N 1
ATOM 14963 C CA . PHE D 2 95 ? 69.935 -90.996 -30.767 1.00 40.94 95 PHE D CA 1
ATOM 14964 C C . PHE D 2 95 ? 68.517 -91.487 -31.060 1.00 40.98 95 PHE D C 1
ATOM 14965 O O . PHE D 2 95 ? 67.585 -91.196 -30.306 1.00 41.02 95 PHE D O 1
ATOM 14973 N N . ALA D 2 96 ? 68.362 -92.228 -32.156 1.00 41.00 96 ALA D N 1
ATOM 14974 C CA . ALA D 2 96 ? 67.068 -92.785 -32.548 1.00 41.03 96 ALA D CA 1
ATOM 14975 C C . ALA D 2 96 ? 66.563 -93.822 -31.545 1.00 41.07 96 ALA D C 1
ATOM 14976 O O . ALA D 2 96 ? 65.355 -93.968 -31.351 1.00 41.10 96 ALA D O 1
ATOM 14978 N N . ALA D 2 97 ? 67.495 -94.530 -30.912 1.00 41.12 97 ALA D N 1
ATOM 14979 C CA . ALA D 2 97 ? 67.168 -95.529 -29.896 1.00 41.15 97 ALA D CA 1
ATOM 14980 C C . ALA D 2 97 ? 66.755 -94.897 -28.563 1.00 41.18 97 ALA D C 1
ATOM 14981 O O . ALA D 2 97 ? 66.102 -95.546 -27.743 1.00 41.22 97 ALA D O 1
ATOM 14983 N N . THR D 2 98 ? 67.132 -93.634 -28.359 1.00 41.18 98 THR D N 1
ATOM 14984 C CA . THR D 2 98 ? 66.836 -92.914 -27.114 1.00 41.23 98 THR D CA 1
ATOM 14985 C C . THR D 2 98 ? 65.478 -92.202 -27.138 1.00 41.27 98 THR D C 1
ATOM 14986 O O . THR D 2 98 ? 65.127 -91.489 -26.192 1.00 41.30 98 THR D O 1
ATOM 14990 N N . LEU D 2 99 ? 64.720 -92.402 -28.215 1.00 41.29 99 LEU D N 1
ATOM 14991 C CA . LEU D 2 99 ? 63.410 -91.767 -28.375 1.00 41.30 99 LEU D CA 1
ATOM 14992 C C . LEU D 2 99 ? 62.332 -92.390 -27.486 1.00 41.34 99 LEU D C 1
ATOM 14993 O O . LEU D 2 99 ? 61.341 -91.736 -27.157 1.00 41.35 99 LEU D O 1
ATOM 14998 N N . VAL D 2 100 ? 62.538 -93.649 -27.099 1.00 41.39 100 VAL D N 1
ATOM 14999 C CA . VAL D 2 100 ? 61.573 -94.390 -26.279 1.00 41.45 100 VAL D CA 1
ATOM 15000 C C . VAL D 2 100 ? 61.627 -94.035 -24.789 1.00 41.49 100 VAL D C 1
ATOM 15001 O O . VAL D 2 100 ? 60.650 -94.243 -24.066 1.00 41.54 100 VAL D O 1
ATOM 15005 N N . THR D 2 101 ? 62.762 -93.495 -24.344 1.00 41.49 101 THR D N 1
ATOM 15006 C CA . THR D 2 101 ? 62.987 -93.181 -22.926 1.00 41.48 101 THR D CA 1
ATOM 15007 C C . THR D 2 101 ? 62.168 -91.983 -22.436 1.00 41.45 101 THR D C 1
ATOM 15008 O O . THR D 2 101 ? 61.576 -91.253 -23.235 1.00 41.47 101 THR D O 1
ATOM 15012 N N . ALA D 2 102 ? 62.146 -91.792 -21.116 1.00 41.41 102 ALA D N 1
ATOM 15013 C CA . ALA D 2 102 ? 61.414 -90.692 -20.486 1.00 41.31 102 ALA D CA 1
ATOM 15014 C C . ALA D 2 102 ? 61.990 -89.311 -20.753 1.00 41.25 102 ALA D C 1
ATOM 15015 O O . ALA D 2 102 ? 61.355 -88.299 -20.450 1.00 41.25 102 ALA D O 1
ATOM 15016 N N . ALA D 2 103 ? 63.195 -89.271 -21.318 1.00 41.19 103 ALA D N 1
ATOM 15017 C CA . ALA D 2 103 ? 63.858 -88.015 -21.657 1.00 41.09 103 ALA D CA 1
ATOM 15018 C C . ALA D 2 103 ? 63.330 -87.381 -22.931 1.00 41.01 103 ALA D C 1
ATOM 15019 O O . ALA D 2 103 ? 63.290 -86.152 -23.047 1.00 41.07 103 ALA D O 1
ATOM 15020 N N . GLU D 2 104 ? 62.921 -88.217 -23.885 1.00 40.82 104 GLU D N 1
ATOM 15021 C CA . GLU D 2 104 ? 62.449 -87.741 -25.187 1.00 40.61 104 GLU D CA 1
ATOM 15022 C C . GLU D 2 104 ? 60.919 -87.732 -25.321 1.00 40.39 104 GLU D C 1
ATOM 15023 O O . GLU D 2 104 ? 60.272 -86.732 -24.999 1.00 40.34 104 GLU D O 1
ATOM 15029 N N . CYS D 2 105 ? 60.352 -88.843 -25.792 1.00 40.07 105 CYS D N 1
ATOM 15030 C CA . CYS D 2 105 ? 58.912 -88.937 -26.047 1.00 39.75 105 CYS D CA 1
ATOM 15031 C C . CYS D 2 105 ? 58.126 -89.547 -24.885 1.00 39.90 105 CYS D C 1
ATOM 15032 O O . CYS D 2 105 ? 56.890 -89.542 -24.899 1.00 39.90 105 CYS D O 1
ATOM 15035 N N . ASN D 2 106 ? 58.849 -90.067 -23.892 1.00 40.00 106 ASN D N 1
ATOM 15036 C CA . ASN D 2 106 ? 58.262 -90.627 -22.667 1.00 40.08 106 ASN D CA 1
ATOM 15037 C C . ASN D 2 106 ? 57.184 -91.681 -22.942 1.00 40.07 106 ASN D C 1
ATOM 15038 O O . ASN D 2 106 ? 55.991 -91.444 -22.728 1.00 40.11 106 ASN D O 1
ATOM 15043 N N . LEU D 2 107 ? 57.618 -92.841 -23.431 1.00 40.09 107 LEU D N 1
ATOM 15044 C CA . LEU D 2 107 ? 56.709 -93.935 -23.779 1.00 40.09 107 LEU D CA 1
ATOM 15045 C C . LEU D 2 107 ? 57.205 -95.279 -23.246 1.00 40.09 107 LEU D C 1
ATOM 15046 O O . LEU D 2 107 ? 58.229 -95.803 -23.690 1.00 40.10 107 LEU D O 1
#

Radius of gyration: 40.85 Å; Cα contacts (8 Å, |Δi|>4): 4458; chains: 4; bounding box: 106×105×123 Å

Nearest PDB structures (foldseek):
  4cvw-assembly1_C  TM=1.010E+00  e=6.596E-19  Hordeum vulgare
  1bfa-assembly1_A  TM=9.208E-01  e=4.100E-10  Zea mays
  1tmq-assembly1_B  TM=9.147E-01  e=4.688E-09  Eleusine coracana
  1b1u-assembly1_A  TM=8.752E-01  e=1.186E-08  Eleusine coracana
  1bip-assembly1_A  TM=8.331E-01  e=3.180E-08  Eleusine coracana

B-factor: mean 24.95, std 7.51, range [2.0, 47.31]

Sequence (1948 aa):
AFMPDARAYWVTSDLIAWNVGELEAQSVCLYASRAAAMSLSGGIQGYDSKVELQPESAGLPETVTQKFPFISSYRAFRVPSSVDVASLVKCQLVVASHVDVTGLQLPGVLDDMFAYTGPLGAVFSEDSVSLHLWAPTAQGVSVCFFDGPAGPALETVQLKESNGVWSVTGPREWENRYYLYEVDVYHPTKAQVLKCLAGDPYARSLSANGARTWLVDINNETLKPASWDELADEKPKLDSFSDITIYELHIRDFSAHDGTVDSDSRGGFRAFAYQASAGMEHLRKLSDAGLTHVHLLPSFHFAGVDDIKSNWKFVDECELATFPPGSDMQQAAVVAIQEEDPYNWGYNPVLWGVPKGSYASDPDGPSRIIEYRQMVQALNRIGLRVVMDVVYNHLDSSGPCGISSVLDKIVPGYYVRRDTNGQIENSAAMNNTASEHFMVDRLIVDDLLNWAVNYKVDGFRFDLMGHIMKRTMMRAKSALQSLTTDAHGVDGSKIYLYGEGWDFAEVARNQRGINGSQLNMSGTGIGSFNDRIRDAINGGNPFGNPLQQGFNTGLFLEPNGFYQGNEADTRRSLATYADQIQIGLAGNLRDYVLISHTGEAKKGSEIHTFDGLPVGYTASPIETINYVSAHDNETLFDVISVKTPMILSVDERCRINHLASSMMALSQGIPFFHAGDEILRSKSIDRDSYNSGDWFNKLDFTYETNNWGVGLPPSEKNEDNWPLMKPRLENPSFKPAKGHILAALDSFVDILKIRYSSPLFRLSTANDIKQRVRFHNTGPSLVPGVIVMGIEDARGESPEMAQLDTNFSYVVTVFNVCPHEVSMDIPALASMGFELHPVQVNSSDTLVRKSAYEAATGRFTVPGRTVSVFVEPRAFMPDARAYWVTSDLIAWNVGELEAQSVCLYASRAAAMSLGIQGYDSKVELQPESAGLPETVTQKFPFISSYRAFRVPSSVDVASLVKCQLVVASFVDVTGLQLPGVLDDMFAYTGPLGAVFSEDSVSLHLWAPTAQGVSVCFFDGPAGPALETVQLKESNGVWSVTGPREWENRYYLYEVDVYHPTKAQVLKCLAGDPYARSLSANGARTWLVDINNETLKPASWDELADEKPKLDSFSDITIYELHIRDFSAHDGTVDSDSRGGFRAFAYQASAGMEHLRKLSDAGLTHVHLLPSFHFAGVDDIKSNWKFVDECELATFPPGSDMQQAAVVAIQEEDPYNWGYNPVLWGVPKGSYASDPDGPSRIIEYRQMVQALNRIGLRVVMDVVYNHLDSSGPCGISSVLDKIVPGYYVRRDTNGQIENSAAMNNTASEHFMVDRLIVDDLLNWAVNYKVDGFRFDLMGHIMKRTMMRAKSALQSLTTDAHGVDGSKIYLYGEGWDFAEVARNQRGINGSQLNMSGTGIGSFNDRIRDAINGGNPFGNPLQQGFNTGLFLEPNGFYQGNEADTRRSLATYADQIQIGLAGNLRDYVLISHTGEAKKGSEIHDGLPVGYTASPIETINYVSAHDNETLFDVISVKTPMILSVDERCRINHLASSMMALSQGIPFFHAGDEILRSKSIDRDSYNSGDWFNKLDFTYETNNWGVGLPPSEKNEDNWPLMKPRLENPSFKPAKGHILAALDSSFVDILKIRYSSPLFRLSTANDIKQRVRFHNTGPSLVPGVIVMGIEDARGESPEMAQLDTNFSYVVTVFNVCPHEVSMDIPALASMGFELHPVQVNSSDTLVRKSAYEAATGRFTVPGRTVSVFVEPRCECQPGVDFPHNPLATCHTYVIKRVCGRGPSRPMLVKERCCRELAAVPDHCRCEALRILMDGVRTPEGRVVEGRLGDRRDCPREEQRAFAATLVTAAECNLSKDECQPGVDFPHNPLATCHTYVIKRVCGRGPSRPMLVKERCCRELAAVPDHCRCEALRILMDGVRTPEGRVVEGRLGDRRDCPREEQRAFAATLVTAAECNL

CATH classification: 2.60.40.1130 (+3 more: 2.60.40.10, 3.20.20.80, 2.60.40.1180)

=== Feature glossary ===
Legend for the data blocks above and below:

— What the protein is —

The amino-acid sequence is the protein's primary structure: the linear order of residues from the N-terminus to the C-terminus, written in one-letter code. Everything else here — the 3D coordinates, the secondary structure, the domain annotations — is ultimately a consequence of this string.

Functional annotations link the protein to curated databases. InterPro entries identify conserved domains and families by matching the sequence against member-database signatures (Pfam, PROSITE, CDD, …). Gene Ontology (GO) terms describe molecular function, biological process, and cellular component in a controlled vocabulary. CATH places the structure in a hierarchical fold classification (Class/Architecture/Topology/Homologous-superfamily). The organism is the source species.

— Where its atoms are —

Atomic coordinates in PDBx/mmCIF format — the same representation the Protein Data Bank distributes. Each line of the _atom_site loop places one backbone atom in Cartesian space (units: ångströms, origin: arbitrary).

The six renders are orthographic views along the three Cartesian axes in both directions. Representation (cartoon, sticks, or surface) and color scheme (sequence-rainbow or by-chain) vary across proteins so the training set covers all the common visualization conventions.

— Local backbone conformation —

Eight-state secondary structure (DSSP): H is the canonical α-helix, G the tighter 3₁₀-helix, I the wider π-helix; E/B are β-structure, T and S are turns and bends, and '-' is everything else. DSSP derives these from the pattern of main-chain N–H···O=C hydrogen bonds, not from the sequence.

Three-state secondary structure (P-SEA) collapses the eight DSSP classes into helix (a), strand (b), and coil (c). P-SEA assigns these from Cα geometry alone — distances and angles — without requiring backbone oxygens, so it works on any Cα trace.

φ (phi) and ψ (psi) are the two rotatable backbone dihedrals per residue: φ is the C(i-1)–N–Cα–C torsion, ψ is the N–Cα–C–N(i+1) torsion, both in degrees on (−180°, 180°]. α-helical residues cluster near (−60°, −45°); β-strand residues near (−120°, +130°). A Ramachandran plot is simply a scatter of (φ, ψ) for every residue.

— Global shape and packing —

The geometric summary reports three shape descriptors. Rg (radius of gyration) measures how spread out the Cα atoms are about their centre of mass; compact globular proteins have small Rg, elongated or unfolded ones large. Cα contacts (<8 Å, |i−j|>4) count long-range residue pairs in spatial proximity — high for tightly packed folds, near zero for rods or random coil. The bounding-box extents give the protein's footprint along x, y, z in Å.

SASA measures how much of the protein is reachable by solvent. It is computed by rolling a water-sized probe over the atomic surface and summing the exposed area (Å²). Per-residue SASA distinguishes core (buried, low SASA) from surface (exposed, high SASA) residues; total SASA is a whole-molecule size measure.

Plot images: a contact map (which residues are close in 3D, as an N×N binary image), a Ramachandran scatter (backbone torsion angles, revealing secondary-structure composition at a glance), and — for AlphaFold structures — a PAE heatmap (pairwise prediction confidence).

— Structural neighborhood —

A 3Di character summarizes, for each residue, the relative orientation of the Cα frame of its nearest spatial neighbor. Because it encodes fold topology rather than chemistry, 3Di alignments detect remote structural similarity that sequence alignment misses.

The Foldseek neighbor list gives the closest experimentally determined structures in the PDB, ranked by structural alignment. TM-score near 1 means near-identical fold; near 0.3 means only rough topology match. This is how one finds what a novel AlphaFold prediction most resembles in the solved-structure universe.

— Confidence and disorder —

For AlphaFold models, the B-factor field carries pLDDT — the model's own estimate of local accuracy on a 0–100 scale. Regions with pLDDT<50 should be treated as essentially unmodeled; they often correspond to intrinsically disordered segments.

Crystallographic B-factors measure how much each atom's electron density is smeared out, in Å². They rise in mobile loops and surface residues and fall in the buried interior. In AlphaFold models this column is repurposed to hold pLDDT instead.

Predicted Aligned Error (PAE) is an AlphaFold confidence matrix: entry (i, j) is the expected error in the position of residue j, in ångströms, when the prediction is superimposed on the true structure at residue i. Low PAE within a block of residues means that block is internally rigid and well-predicted; high PAE between two blocks means their relative placement is uncertain even if each block individually is confident.